Protein 6ZSO (pdb70)

Secondary structure (DSSP, 8-state):
--B----SS-SSHHHHHHHS-S-BPPSS--EEEEEEEEESS-S---EEEEEE-TTTTTT-EEEE-SSSSEEEEEEEE-STT----SS---------

Organism: Homo sapiens (NCBI:txid9606)

Foldseek 3Di:
DFFAQQFAFAFFLVRSDVPRDRDDADPQFFKKKWKKKFAPDDPTITTGIGTHHCVRCVVFAKDQDDVGRMIMGMDIHGDHHRPNHDPVDDDDDDDD

Solvent-accessible surface area: 7410 Å² total; per-residue (Å²): 190,57,72,2,10,46,0,101,106,6,56,79,24,177,81,0,66,211,156,4,126,106,102,133,7,59,150,116,20,112,50,2,9,22,23,64,42,114,16,62,156,46,224,74,40,63,10,34,1,70,10,0,10,153,85,94,8,149,192,62,37,83,122,118,34,211,140,35,103,54,40,43,51,89,64,35,38,111,43,129,49,42,4,71,92,22,92,119,132,142,119,134,100,122,204,128

Structure (mmCIF, N/CA/C/O backbone):
data_6ZSO
#
_entry.id   6ZSO
#
_cell.length_a   1.000
_cell.length_b   1.000
_cell.length_c   1.000
_cell.angle_alpha   90.00
_cell.angle_beta   90.00
_cell.angle_gamma   90.00
#
_symmetry.space_group_name_H-M   'P 1'
#
loop_
_atom_site.group_PDB
_atom_site.id
_atom_site.type_symbol
_atom_site.label_atom_id
_atom_site.label_alt_id
_atom_site.label_comp_id
_atom_site.label_asym_id
_atom_site.label_entity_id
_atom_site.label_seq_id
_atom_site.pdbx_PDB_ins_code
_atom_site.Cartn_x
_atom_site.Cartn_y
_atom_site.Cartn_z
_atom_site.occupancy
_atom_site.B_iso_or_equiv
_atom_site.auth_seq_id
_atom_site.auth_comp_id
_atom_site.auth_asym_id
_atom_site.auth_atom_id
_atom_site.pdbx_PDB_model_num
ATOM 1 N N . MET A 1 1 ? 1.329 0.000 0.000 1.00 0.00 100 MET A N 1
ATOM 2 C CA . MET A 1 1 ? 2.093 -0.001 -1.242 1.00 0.00 100 MET A CA 1
ATOM 3 C C . MET A 1 1 ? 3.300 -0.927 -1.138 1.00 0.00 100 MET A C 1
ATOM 4 O O . MET A 1 1 ? 3.679 -1.349 -0.045 1.00 0.00 100 MET A O 1
ATOM 18 N N . PHE A 1 2 ? 3.901 -1.241 -2.281 1.00 0.00 101 PHE A N 1
ATOM 19 C CA . PHE A 1 2 ? 5.065 -2.118 -2.318 1.00 0.00 101 PHE A CA 1
ATOM 20 C C . PHE A 1 2 ? 5.921 -1.835 -3.548 1.00 0.00 101 PHE A C 1
ATOM 21 O O . PHE A 1 2 ? 5.440 -1.289 -4.542 1.00 0.00 101 PHE A O 1
ATOM 38 N N . LYS A 1 3 ? 7.194 -2.208 -3.474 1.00 0.00 102 LYS A N 1
ATOM 39 C CA . LYS A 1 3 ? 8.120 -1.996 -4.580 1.00 0.00 102 LYS A CA 1
ATOM 40 C C . LYS A 1 3 ? 8.476 -3.318 -5.253 1.00 0.00 102 LYS A C 1
ATOM 41 O O . LYS A 1 3 ? 8.950 -4.250 -4.602 1.00 0.00 102 LYS A O 1
ATOM 60 N N . CYS A 1 4 ? 8.247 -3.392 -6.560 1.00 0.00 103 CYS A N 1
ATOM 61 C CA . CYS A 1 4 ? 8.544 -4.598 -7.322 1.00 0.00 103 CYS A CA 1
ATOM 62 C C . CYS A 1 4 ? 9.510 -4.296 -8.464 1.00 0.00 103 CYS A C 1
ATOM 63 O O . CYS A 1 4 ? 9.682 -3.142 -8.857 1.00 0.00 103 CYS A O 1
ATOM 70 N N . PHE A 1 5 ? 10.137 -5.342 -8.993 1.00 0.00 104 PHE A N 1
ATOM 71 C CA . PHE A 1 5 ? 11.086 -5.189 -10.090 1.00 0.00 104 PHE A CA 1
ATOM 72 C C . PHE A 1 5 ? 10.360 -5.100 -11.429 1.00 0.00 104 PHE A C 1
ATOM 73 O O . PHE A 1 5 ? 9.868 -6.101 -11.950 1.00 0.00 104 PHE A O 1
ATOM 90 N N . THR A 1 6 ? 10.296 -3.892 -11.981 1.00 0.00 105 THR A N 1
ATOM 91 C CA . THR A 1 6 ? 9.629 -3.670 -13.258 1.00 0.00 105 THR A CA 1
ATOM 92 C C . THR A 1 6 ? 10.641 -3.463 -14.379 1.00 0.00 105 THR A C 1
ATOM 93 O O . THR A 1 6 ? 10.528 -2.523 -15.166 1.00 0.00 105 THR A O 1
ATOM 104 N N . CYS A 1 7 ? 11.631 -4.347 -14.446 1.00 0.00 106 CYS A N 1
ATOM 105 C CA . CYS A 1 7 ? 12.665 -4.262 -15.471 1.00 0.00 106 CYS A CA 1
ATOM 106 C C . CYS A 1 7 ? 12.198 -4.914 -16.769 1.00 0.00 106 CYS A C 1
ATOM 107 O O . CYS A 1 7 ? 11.295 -5.749 -16.766 1.00 0.00 106 CYS A O 1
ATOM 114 N N . GLU A 1 8 ? 12.821 -4.525 -17.877 1.00 0.00 107 GLU A N 1
ATOM 115 C CA . GLU A 1 8 ? 12.469 -5.072 -19.183 1.00 0.00 107 GLU A CA 1
ATOM 116 C C . GLU A 1 8 ? 13.560 -6.009 -19.692 1.00 0.00 107 GLU A C 1
ATOM 117 O O . GLU A 1 8 ? 13.413 -7.230 -19.650 1.00 0.00 107 GLU A O 1
ATOM 129 N N . ASN A 1 9 ? 14.654 -5.429 -20.174 1.00 0.00 108 ASN A N 1
ATOM 130 C CA . ASN A 1 9 ? 15.769 -6.212 -20.693 1.00 0.00 108 ASN A CA 1
ATOM 131 C C . ASN A 1 9 ? 16.865 -6.361 -19.641 1.00 0.00 108 ASN A C 1
ATOM 132 O O . ASN A 1 9 ? 17.597 -5.415 -19.354 1.00 0.00 108 ASN A O 1
ATOM 143 N N . ALA A 1 10 ? 16.971 -7.557 -19.071 1.00 0.00 109 ALA A N 1
ATOM 144 C CA . ALA A 1 10 ? 17.978 -7.832 -18.054 1.00 0.00 109 ALA A CA 1
ATOM 145 C C . ALA A 1 10 ? 18.488 -9.265 -18.159 1.00 0.00 109 ALA A C 1
ATOM 146 O O . ALA A 1 10 ? 17.745 -10.217 -17.926 1.00 0.00 109 ALA A O 1
ATOM 153 N N . GLY A 1 11 ? 19.761 -9.410 -18.513 1.00 0.00 110 GLY A N 1
ATOM 154 C CA . GLY A 1 11 ? 20.349 -10.731 -18.644 1.00 0.00 110 GLY A CA 1
ATOM 155 C C . GLY A 1 11 ? 20.536 -11.417 -17.306 1.00 0.00 110 GLY A C 1
ATOM 156 O O . GLY A 1 11 ? 20.432 -12.640 -17.207 1.00 0.00 110 GLY A O 1
ATOM 160 N N . ASP A 1 12 ? 20.815 -10.630 -16.273 1.00 0.00 111 ASP A N 1
ATOM 161 C CA . ASP A 1 12 ? 21.019 -11.169 -14.933 1.00 0.00 111 ASP A CA 1
ATOM 162 C C . ASP A 1 12 ? 20.187 -10.405 -13.908 1.00 0.00 111 ASP A C 1
ATOM 163 O O . ASP A 1 12 ? 19.769 -9.274 -14.152 1.00 0.00 111 ASP A O 1
ATOM 172 N N . ASN A 1 13 ? 19.951 -11.032 -12.760 1.00 0.00 112 ASN A N 1
ATOM 173 C CA . ASN A 1 13 ? 19.168 -10.411 -11.697 1.00 0.00 112 ASN A CA 1
ATOM 174 C C . ASN A 1 13 ? 19.704 -9.022 -11.367 1.00 0.00 112 ASN A C 1
ATOM 175 O O . ASN A 1 13 ? 18.941 -8.062 -11.252 1.00 0.00 112 ASN A O 1
ATOM 186 N N . TYR A 1 14 ? 21.019 -8.922 -11.216 1.00 0.00 113 TYR A N 1
ATOM 187 C CA . TYR A 1 14 ? 21.658 -7.650 -10.897 1.00 0.00 113 TYR A CA 1
ATOM 188 C C . TYR A 1 14 ? 21.228 -6.564 -11.878 1.00 0.00 113 TYR A C 1
ATOM 189 O O . TYR A 1 14 ? 20.779 -5.492 -11.477 1.00 0.00 113 TYR A O 1
ATOM 207 N N . ASN A 1 15 ? 21.371 -6.851 -13.168 1.00 0.00 114 ASN A N 1
ATOM 208 C CA . ASN A 1 15 ? 20.998 -5.900 -14.209 1.00 0.00 114 ASN A CA 1
ATOM 209 C C . ASN A 1 15 ? 19.552 -5.445 -14.037 1.00 0.00 114 ASN A C 1
ATOM 210 O O . ASN A 1 15 ? 19.251 -4.253 -14.117 1.00 0.00 114 ASN A O 1
ATOM 221 N N . CYS A 1 16 ? 18.661 -6.401 -13.801 1.00 0.00 115 CYS A N 1
ATOM 222 C CA . CYS A 1 16 ? 17.246 -6.101 -13.617 1.00 0.00 115 CYS A CA 1
ATOM 223 C C . CYS A 1 16 ? 17.048 -5.069 -12.511 1.00 0.00 115 CYS A C 1
ATOM 224 O O . CYS A 1 16 ? 16.125 -4.257 -12.563 1.00 0.00 115 CYS A O 1
ATOM 231 N N . ASN A 1 17 ? 17.922 -5.108 -11.510 1.00 0.00 116 ASN A N 1
ATOM 232 C CA . ASN A 1 17 ? 17.843 -4.176 -10.391 1.00 0.00 116 ASN A CA 1
ATOM 233 C C . ASN A 1 17 ? 18.325 -2.789 -10.802 1.00 0.00 116 ASN A C 1
ATOM 234 O O . ASN A 1 17 ? 17.784 -1.775 -10.359 1.00 0.00 116 ASN A O 1
ATOM 245 N N . ARG A 1 18 ? 19.346 -2.751 -11.653 1.00 0.00 117 ARG A N 1
ATOM 246 C CA . ARG A 1 18 ? 19.901 -1.488 -12.124 1.00 0.00 117 ARG A CA 1
ATOM 247 C C . ARG A 1 18 ? 18.860 -0.696 -12.910 1.00 0.00 117 ARG A C 1
ATOM 248 O O . ARG A 1 18 ? 18.871 0.535 -12.907 1.00 0.00 117 ARG A O 1
ATOM 269 N N . TRP A 1 19 ? 17.964 -1.410 -13.581 1.00 0.00 118 TRP A N 1
ATOM 270 C CA . TRP A 1 19 ? 16.917 -0.773 -14.372 1.00 0.00 118 TRP A CA 1
ATOM 271 C C . TRP A 1 19 ? 15.677 -0.513 -13.524 1.00 0.00 118 TRP A C 1
ATOM 272 O O . TRP A 1 19 ? 15.221 0.624 -13.406 1.00 0.00 118 TRP A O 1
ATOM 293 N N . ALA A 1 20 ? 15.135 -1.574 -12.934 1.00 0.00 119 ALA A N 1
ATOM 294 C CA . ALA A 1 20 ? 13.948 -1.459 -12.095 1.00 0.00 119 ALA A CA 1
ATOM 295 C C . ALA A 1 20 ? 14.310 -0.967 -10.698 1.00 0.00 119 ALA A C 1
ATOM 296 O O . ALA A 1 20 ? 14.842 -1.720 -9.884 1.00 0.00 119 ALA A O 1
ATOM 303 N N . GLU A 1 21 ? 14.018 0.302 -10.429 1.00 0.00 120 GLU A N 1
ATOM 304 C CA . GLU A 1 21 ? 14.314 0.894 -9.130 1.00 0.00 120 GLU A CA 1
ATOM 305 C C . GLU A 1 21 ? 13.219 0.567 -8.120 1.00 0.00 120 GLU A C 1
ATOM 306 O O . GLU A 1 21 ? 12.330 -0.240 -8.392 1.00 0.00 120 GLU A O 1
ATOM 318 N N . ASP A 1 22 ? 13.290 1.199 -6.953 1.00 0.00 121 ASP A N 1
ATOM 319 C CA . ASP A 1 22 ? 12.304 0.976 -5.902 1.00 0.00 121 ASP A CA 1
ATOM 320 C C . ASP A 1 22 ? 11.128 1.936 -6.048 1.00 0.00 121 ASP A C 1
ATOM 321 O O . ASP A 1 22 ? 10.980 2.877 -5.268 1.00 0.00 121 ASP A O 1
ATOM 330 N N . LYS A 1 23 ? 10.292 1.691 -7.052 1.00 0.00 122 LYS A N 1
ATOM 331 C CA . LYS A 1 23 ? 9.128 2.533 -7.301 1.00 0.00 122 LYS A CA 1
ATOM 332 C C . LYS A 1 23 ? 7.841 1.807 -6.923 1.00 0.00 122 LYS A C 1
ATOM 333 O O . LYS A 1 23 ? 7.745 0.586 -7.053 1.00 0.00 122 LYS A O 1
ATOM 352 N N . TRP A 1 24 ? 6.855 2.564 -6.456 1.00 0.00 123 TRP A N 1
ATOM 353 C CA . TRP A 1 24 ? 5.573 1.992 -6.061 1.00 0.00 123 TRP A CA 1
ATOM 354 C C . TRP A 1 24 ? 4.850 1.393 -7.262 1.00 0.00 123 TRP A C 1
ATOM 355 O O . TRP A 1 24 ? 4.973 1.889 -8.383 1.00 0.00 123 TRP A O 1
ATOM 376 N N . CYS A 1 25 ? 4.097 0.326 -7.023 1.00 0.00 124 CYS A N 1
ATOM 377 C CA . CYS A 1 25 ? 3.354 -0.341 -8.085 1.00 0.00 124 CYS A CA 1
ATOM 378 C C . CYS A 1 25 ? 2.050 0.394 -8.381 1.00 0.00 124 CYS A C 1
ATOM 379 O O . CYS A 1 25 ? 1.543 1.163 -7.564 1.00 0.00 124 CYS A O 1
ATOM 386 N N . PRO A 1 26 ? 1.492 0.153 -9.577 1.00 0.00 125 PRO A N 1
ATOM 387 C CA . PRO A 1 26 ? 0.240 0.781 -10.008 1.00 0.00 125 PRO A CA 1
ATOM 388 C C . PRO A 1 26 ? -0.912 0.493 -9.052 1.00 0.00 125 PRO A C 1
ATOM 389 O O . PRO A 1 26 ? -0.795 -0.349 -8.161 1.00 0.00 125 PRO A O 1
ATOM 400 N N . GLN A 1 27 ? -2.024 1.195 -9.243 1.00 0.00 126 GLN A N 1
ATOM 401 C CA . GLN A 1 27 ? -3.198 1.013 -8.396 1.00 0.00 126 GLN A CA 1
ATOM 402 C C . GLN A 1 27 ? -3.981 -0.228 -8.811 1.00 0.00 126 GLN A C 1
ATOM 403 O O . GLN A 1 27 ? -4.541 -0.930 -7.971 1.00 0.00 126 GLN A O 1
ATOM 417 N N . ASN A 1 28 ? -4.016 -0.491 -10.114 1.00 0.00 127 ASN A N 1
ATOM 418 C CA . ASN A 1 28 ? -4.732 -1.648 -10.640 1.00 0.00 127 ASN A CA 1
ATOM 419 C C . ASN A 1 28 ? -3.825 -2.873 -10.689 1.00 0.00 127 ASN A C 1
ATOM 420 O O . ASN A 1 28 ? -3.750 -3.564 -11.706 1.00 0.00 127 ASN A O 1
ATOM 431 N N . THR A 1 29 ? -3.138 -3.139 -9.583 1.00 0.00 128 THR A N 1
ATOM 432 C CA . THR A 1 29 ? -2.235 -4.280 -9.499 1.00 0.00 128 THR A CA 1
ATOM 433 C C . THR A 1 29 ? -2.154 -4.813 -8.073 1.00 0.00 128 THR A C 1
ATOM 434 O O . THR A 1 29 ? -2.239 -4.051 -7.111 1.00 0.00 128 THR A O 1
ATOM 445 N N . GLN A 1 30 ? -1.990 -6.126 -7.946 1.00 0.00 129 GLN A N 1
ATOM 446 C CA . GLN A 1 30 ? -1.897 -6.760 -6.636 1.00 0.00 129 GLN A CA 1
ATOM 447 C C . GLN A 1 30 ? -0.983 -7.980 -6.685 1.00 0.00 129 GLN A C 1
ATOM 448 O O . GLN A 1 30 ? -0.989 -8.809 -5.775 1.00 0.00 129 GLN A O 1
ATOM 462 N N . TYR A 1 31 ? -0.199 -8.083 -7.752 1.00 0.00 130 TYR A N 1
ATOM 463 C CA . TYR A 1 31 ? 0.719 -9.203 -7.922 1.00 0.00 130 TYR A CA 1
ATOM 464 C C . TYR A 1 31 ? 2.011 -8.751 -8.594 1.00 0.00 130 TYR A C 1
ATOM 465 O O . TYR A 1 31 ? 2.089 -7.651 -9.141 1.00 0.00 130 TYR A O 1
ATOM 483 N N . CYS A 1 32 ? 3.025 -9.610 -8.550 1.00 0.00 131 CYS A N 1
ATOM 484 C CA . CYS A 1 32 ? 4.315 -9.302 -9.154 1.00 0.00 131 CYS A CA 1
ATOM 485 C C . CYS A 1 32 ? 4.649 -10.298 -10.261 1.00 0.00 131 CYS A C 1
ATOM 486 O O . CYS A 1 32 ? 5.191 -11.373 -10.001 1.00 0.00 131 CYS A O 1
ATOM 493 N N . LEU A 1 33 ? 4.323 -9.932 -11.495 1.00 0.00 132 LEU A N 1
ATOM 494 C CA . LEU A 1 33 ? 4.588 -10.793 -12.643 1.00 0.00 132 LEU A CA 1
ATOM 495 C C . LEU A 1 33 ? 6.078 -11.092 -12.767 1.00 0.00 132 LEU A C 1
ATOM 496 O O . LEU A 1 33 ? 6.920 -10.240 -12.481 1.00 0.00 132 LEU A O 1
ATOM 512 N N . THR A 1 34 ? 6.398 -12.309 -13.196 1.00 0.00 133 THR A N 1
ATOM 513 C CA . THR A 1 34 ? 7.787 -12.721 -13.359 1.00 0.00 133 THR A CA 1
ATOM 514 C C . THR A 1 34 ? 7.959 -13.600 -14.592 1.00 0.00 133 THR A C 1
ATOM 515 O O . THR A 1 34 ? 7.706 -14.804 -14.549 1.00 0.00 133 THR A O 1
ATOM 526 N N . VAL A 1 35 ? 8.391 -12.991 -15.692 1.00 0.00 134 VAL A N 1
ATOM 527 C CA . VAL A 1 35 ? 8.598 -13.719 -16.938 1.00 0.00 134 VAL A CA 1
ATOM 528 C C . VAL A 1 35 ? 10.018 -14.269 -17.023 1.00 0.00 134 VAL A C 1
ATOM 529 O O . VAL A 1 35 ? 10.989 -13.549 -16.793 1.00 0.00 134 VAL A O 1
ATOM 542 N N . HIS A 1 36 ? 10.130 -15.551 -17.356 1.00 0.00 135 HIS A N 1
ATOM 543 C CA . HIS A 1 36 ? 11.432 -16.199 -17.473 1.00 0.00 135 HIS A CA 1
ATOM 544 C C . HIS A 1 36 ? 11.647 -16.735 -18.885 1.00 0.00 135 HIS A C 1
ATOM 545 O O . HIS A 1 36 ? 10.971 -17.671 -19.315 1.00 0.00 135 HIS A O 1
ATOM 559 N N . HIS A 1 37 ? 12.591 -16.136 -19.603 1.00 0.00 136 HIS A N 1
ATOM 560 C CA . HIS A 1 37 ? 12.895 -16.553 -20.967 1.00 0.00 136 HIS A CA 1
ATOM 561 C C . HIS A 1 37 ? 14.023 -17.580 -20.983 1.00 0.00 136 HIS A C 1
ATOM 562 O O . HIS A 1 37 ? 15.191 -17.238 -20.800 1.00 0.00 136 HIS A O 1
ATOM 576 N N . PHE A 1 38 ? 13.665 -18.841 -21.201 1.00 0.00 137 PHE A N 1
ATOM 577 C CA . PHE A 1 38 ? 14.646 -19.919 -21.239 1.00 0.00 137 PHE A CA 1
ATOM 578 C C . PHE A 1 38 ? 14.823 -20.445 -22.660 1.00 0.00 137 PHE A C 1
ATOM 579 O O . PHE A 1 38 ? 13.867 -20.899 -23.290 1.00 0.00 137 PHE A O 1
ATOM 596 N N . THR A 1 39 ? 16.053 -20.380 -23.160 1.00 0.00 138 THR A N 1
ATOM 597 C CA . THR A 1 39 ? 16.356 -20.847 -24.507 1.00 0.00 138 THR A CA 1
ATOM 598 C C . THR A 1 39 ? 16.654 -22.342 -24.517 1.00 0.00 138 THR A C 1
ATOM 599 O O . THR A 1 39 ? 17.472 -22.826 -23.735 1.00 0.00 138 THR A O 1
ATOM 610 N N . SER A 1 40 ? 15.985 -23.068 -25.407 1.00 0.00 139 SER A N 1
ATOM 611 C CA . SER A 1 40 ? 16.177 -24.510 -25.516 1.00 0.00 139 SER A CA 1
ATOM 612 C C . SER A 1 40 ? 17.657 -24.853 -25.647 1.00 0.00 139 SER A C 1
ATOM 613 O O . SER A 1 40 ? 18.135 -25.825 -25.062 1.00 0.00 139 SER A O 1
ATOM 621 N N . HIS A 1 41 ? 18.379 -24.047 -26.419 1.00 0.00 140 HIS A N 1
ATOM 622 C CA . HIS A 1 41 ? 19.807 -24.264 -26.627 1.00 0.00 140 HIS A CA 1
ATOM 623 C C . HIS A 1 41 ? 20.570 -22.943 -26.578 1.00 0.00 140 HIS A C 1
ATOM 624 O O . HIS A 1 41 ? 20.582 -22.186 -27.547 1.00 0.00 140 HIS A O 1
ATOM 638 N N . GLY A 1 42 ? 21.205 -22.674 -25.441 1.00 0.00 141 GLY A N 1
ATOM 639 C CA . GLY A 1 42 ? 21.960 -21.444 -25.287 1.00 0.00 141 GLY A CA 1
ATOM 640 C C . GLY A 1 42 ? 22.037 -20.988 -23.844 1.00 0.00 141 GLY A C 1
ATOM 641 O O . GLY A 1 42 ? 21.054 -21.066 -23.108 1.00 0.00 141 GLY A O 1
ATOM 645 N N . ARG A 1 43 ? 23.210 -20.512 -23.437 1.00 0.00 142 ARG A N 1
ATOM 646 C CA . ARG A 1 43 ? 23.412 -20.045 -22.071 1.00 0.00 142 ARG A CA 1
ATOM 647 C C . ARG A 1 43 ? 22.641 -18.753 -21.818 1.00 0.00 142 ARG A C 1
ATOM 648 O O . ARG A 1 43 ? 22.127 -18.529 -20.722 1.00 0.00 142 ARG A O 1
ATOM 669 N N . SER A 1 44 ? 22.564 -17.906 -22.840 1.00 0.00 143 SER A N 1
ATOM 670 C CA . SER A 1 44 ? 21.859 -16.635 -22.728 1.00 0.00 143 SER A CA 1
ATOM 671 C C . SER A 1 44 ? 20.383 -16.857 -22.412 1.00 0.00 143 SER A C 1
ATOM 672 O O . SER A 1 44 ? 19.749 -17.761 -22.957 1.00 0.00 143 SER A O 1
ATOM 680 N N . THR A 1 45 ? 19.842 -16.026 -21.527 1.00 0.00 144 THR A N 1
ATOM 681 C CA . THR A 1 45 ? 18.442 -16.132 -21.137 1.00 0.00 144 THR A CA 1
ATOM 682 C C . THR A 1 45 ? 17.866 -14.766 -20.781 1.00 0.00 144 THR A C 1
ATOM 683 O O . THR A 1 45 ? 18.372 -14.081 -19.893 1.00 0.00 144 THR A O 1
ATOM 694 N N . SER A 1 46 ? 16.804 -14.376 -21.479 1.00 0.00 145 SER A N 1
ATOM 695 C CA . SER A 1 46 ? 16.161 -13.090 -21.238 1.00 0.00 145 SER A CA 1
ATOM 696 C C . SER A 1 46 ? 15.318 -13.134 -19.967 1.00 0.00 145 SER A C 1
ATOM 697 O O . SER A 1 46 ? 14.821 -14.190 -19.575 1.00 0.00 145 SER A O 1
ATOM 705 N N . ILE A 1 47 ? 15.163 -11.979 -19.328 1.00 0.00 146 ILE A N 1
ATOM 706 C CA . ILE A 1 47 ? 14.380 -11.884 -18.102 1.00 0.00 146 ILE A CA 1
ATOM 707 C C . ILE A 1 47 ? 13.600 -10.575 -18.047 1.00 0.00 146 ILE A C 1
ATOM 708 O O . ILE A 1 47 ? 14.139 -9.505 -18.331 1.00 0.00 146 ILE A O 1
ATOM 724 N N . THR A 1 48 ? 12.326 -10.667 -17.679 1.00 0.00 147 THR A N 1
ATOM 725 C CA . THR A 1 48 ? 11.471 -9.491 -17.586 1.00 0.00 147 THR A CA 1
ATOM 726 C C . THR A 1 48 ? 10.408 -9.667 -16.507 1.00 0.00 147 THR A C 1
ATOM 727 O O . THR A 1 48 ? 9.761 -10.712 -16.423 1.00 0.00 147 THR A O 1
ATOM 738 N N . LYS A 1 49 ? 10.231 -8.639 -15.684 1.00 0.00 148 LYS A N 1
ATOM 739 C CA . LYS A 1 49 ? 9.244 -8.679 -14.611 1.00 0.00 148 LYS A CA 1
ATOM 740 C C . LYS A 1 49 ? 8.561 -7.325 -14.450 1.00 0.00 148 LYS A C 1
ATOM 741 O O . LYS A 1 49 ? 9.058 -6.306 -14.929 1.00 0.00 148 LYS A O 1
ATOM 760 N N . LYS A 1 50 ? 7.418 -7.322 -13.771 1.00 0.00 149 LYS A N 1
ATOM 761 C CA . LYS A 1 50 ? 6.667 -6.093 -13.543 1.00 0.00 149 LYS A CA 1
ATOM 762 C C . LYS A 1 50 ? 5.397 -6.372 -12.746 1.00 0.00 149 LYS A C 1
ATOM 763 O O . LYS A 1 50 ? 4.968 -7.519 -12.623 1.00 0.00 149 LYS A O 1
ATOM 782 N N . CYS A 1 51 ? 4.798 -5.315 -12.208 1.00 0.00 150 CYS A N 1
ATOM 783 C CA . CYS A 1 51 ? 3.576 -5.445 -11.423 1.00 0.00 150 CYS A CA 1
ATOM 784 C C . CYS A 1 51 ? 2.425 -5.950 -12.289 1.00 0.00 150 CYS A C 1
ATOM 785 O O . CYS A 1 51 ? 2.321 -5.603 -13.465 1.00 0.00 150 CYS A O 1
ATOM 792 N N . ALA A 1 52 ? 1.563 -6.770 -11.697 1.00 0.00 151 ALA A N 1
ATOM 793 C CA . ALA A 1 52 ? 0.419 -7.321 -12.413 1.00 0.00 151 ALA A CA 1
ATOM 794 C C . ALA A 1 52 ? -0.741 -7.598 -11.463 1.00 0.00 151 ALA A C 1
ATOM 795 O O . ALA A 1 52 ? -0.689 -7.245 -10.285 1.00 0.00 151 ALA A O 1
ATOM 802 N N . SER A 1 53 ? -1.789 -8.230 -11.983 1.00 0.00 152 SER A N 1
ATOM 803 C CA . SER A 1 53 ? -2.964 -8.549 -11.182 1.00 0.00 152 SER A CA 1
ATOM 804 C C . SER A 1 53 ? -3.487 -9.943 -11.516 1.00 0.00 152 SER A C 1
ATOM 805 O O . SER A 1 53 ? -2.876 -10.677 -12.293 1.00 0.00 152 SER A O 1
ATOM 813 N N . ARG A 1 54 ? -4.622 -10.300 -10.923 1.00 0.00 153 ARG A N 1
ATOM 814 C CA . ARG A 1 54 ? -5.227 -11.606 -11.156 1.00 0.00 153 ARG A CA 1
ATOM 815 C C . ARG A 1 54 ? -5.697 -11.737 -12.602 1.00 0.00 153 ARG A C 1
ATOM 816 O O . ARG A 1 54 ? -5.677 -12.826 -13.175 1.00 0.00 153 ARG A O 1
ATOM 837 N N . SER A 1 55 ? -6.120 -10.620 -13.185 1.00 0.00 154 SER A N 1
ATOM 838 C CA . SER A 1 55 ? -6.599 -10.611 -14.562 1.00 0.00 154 SER A CA 1
ATOM 839 C C . SER A 1 55 ? -5.431 -10.578 -15.544 1.00 0.00 154 SER A C 1
ATOM 840 O O . SER A 1 55 ? -5.409 -11.322 -16.523 1.00 0.00 154 SER A O 1
ATOM 848 N N . GLU A 1 56 ? -4.463 -9.708 -15.272 1.00 0.00 155 GLU A N 1
ATOM 849 C CA . GLU A 1 56 ? -3.292 -9.577 -16.131 1.00 0.00 155 GLU A CA 1
ATOM 850 C C . GLU A 1 56 ? -2.663 -10.940 -16.406 1.00 0.00 155 GLU A C 1
ATOM 851 O O . GLU A 1 56 ? -2.309 -11.255 -17.542 1.00 0.00 155 GLU A O 1
ATOM 863 N N . CYS A 1 57 ? -2.526 -11.744 -15.357 1.00 0.00 156 CYS A N 1
ATOM 864 C CA . CYS A 1 57 ? -1.940 -13.072 -15.482 1.00 0.00 156 CYS A CA 1
ATOM 865 C C . CYS A 1 57 ? -2.898 -14.141 -14.965 1.00 0.00 156 CYS A C 1
ATOM 866 O O . CYS A 1 57 ? -2.504 -15.029 -14.207 1.00 0.00 156 CYS A O 1
ATOM 873 N N . HIS A 1 58 ? -4.157 -14.050 -15.379 1.00 0.00 157 HIS A N 1
ATOM 874 C CA . HIS A 1 58 ? -5.172 -15.010 -14.958 1.00 0.00 157 HIS A CA 1
ATOM 875 C C . HIS A 1 58 ? -4.845 -16.408 -15.474 1.00 0.00 157 HIS A C 1
ATOM 876 O O . HIS A 1 58 ? -5.175 -17.408 -14.838 1.00 0.00 157 HIS A O 1
ATOM 890 N N . PHE A 1 59 ? -4.194 -16.469 -16.631 1.00 0.00 158 PHE A N 1
ATOM 891 C CA . PHE A 1 59 ? -3.824 -17.744 -17.234 1.00 0.00 158 PHE A CA 1
ATOM 892 C C . PHE A 1 59 ? -2.319 -17.817 -17.471 1.00 0.00 158 PHE A C 1
ATOM 893 O O . PHE A 1 59 ? -1.855 -17.762 -18.610 1.00 0.00 158 PHE A O 1
ATOM 910 N N . VAL A 1 60 ? -1.560 -17.941 -16.387 1.00 0.00 159 VAL A N 1
ATOM 911 C CA . VAL A 1 60 ? -0.107 -18.022 -16.475 1.00 0.00 159 VAL A CA 1
ATOM 912 C C . VAL A 1 60 ? 0.330 -19.293 -17.194 1.00 0.00 159 VAL A C 1
ATOM 913 O O . VAL A 1 60 ? -0.501 -20.086 -17.635 1.00 0.00 159 VAL A O 1
ATOM 926 N N . GLY A 1 61 ? 1.641 -19.481 -17.309 1.00 0.00 160 GLY A N 1
ATOM 927 C CA . GLY A 1 61 ? 2.166 -20.658 -17.975 1.00 0.00 160 GLY A CA 1
ATOM 928 C C . GLY A 1 61 ? 3.360 -20.343 -18.855 1.00 0.00 160 GLY A C 1
ATOM 929 O O . GLY A 1 61 ? 3.934 -19.257 -18.769 1.00 0.00 160 GLY A O 1
ATOM 933 N N . CYS A 1 62 ? 3.736 -21.295 -19.702 1.00 0.00 161 CYS A N 1
ATOM 934 C CA . CYS A 1 62 ? 4.870 -21.115 -20.601 1.00 0.00 161 CYS A CA 1
ATOM 935 C C . CYS A 1 62 ? 4.402 -20.969 -22.046 1.00 0.00 161 CYS A C 1
ATOM 936 O O . CYS A 1 62 ? 3.344 -21.476 -22.421 1.00 0.00 161 CYS A O 1
ATOM 943 N N . HIS A 1 63 ? 5.197 -20.274 -22.852 1.00 0.00 162 HIS A N 1
ATOM 944 C CA . HIS A 1 63 ? 4.865 -20.061 -24.257 1.00 0.00 162 HIS A CA 1
ATOM 945 C C . HIS A 1 63 ? 6.099 -20.231 -25.138 1.00 0.00 162 HIS A C 1
ATOM 946 O O . HIS A 1 63 ? 6.961 -19.354 -25.192 1.00 0.00 162 HIS A O 1
ATOM 960 N N . HIS A 1 64 ? 6.176 -21.366 -25.827 1.00 0.00 163 HIS A N 1
ATOM 961 C CA . HIS A 1 64 ? 7.305 -21.651 -26.706 1.00 0.00 163 HIS A CA 1
ATOM 962 C C . HIS A 1 64 ? 7.255 -20.776 -27.955 1.00 0.00 163 HIS A C 1
ATOM 963 O O . HIS A 1 64 ? 6.230 -20.704 -28.633 1.00 0.00 163 HIS A O 1
ATOM 977 N N . SER A 1 65 ? 8.368 -20.113 -28.252 1.00 0.00 164 SER A N 1
ATOM 978 C CA . SER A 1 65 ? 8.449 -19.239 -29.417 1.00 0.00 164 SER A CA 1
ATOM 979 C C . SER A 1 65 ? 8.114 -20.004 -30.694 1.00 0.00 164 SER A C 1
ATOM 980 O O . SER A 1 65 ? 8.451 -21.180 -30.833 1.00 0.00 164 SER A O 1
ATOM 988 N N . ARG A 1 66 ? 7.447 -19.327 -31.624 1.00 0.00 165 ARG A N 1
ATOM 989 C CA . ARG A 1 66 ? 7.065 -19.942 -32.889 1.00 0.00 165 ARG A CA 1
ATOM 990 C C . ARG A 1 66 ? 8.268 -20.068 -33.818 1.00 0.00 165 ARG A C 1
ATOM 991 O O . ARG A 1 66 ? 8.467 -21.102 -34.457 1.00 0.00 165 ARG A O 1
ATOM 1012 N N . ASP A 1 67 ? 9.068 -19.010 -33.889 1.00 0.00 166 ASP A N 1
ATOM 1013 C CA . ASP A 1 67 ? 10.252 -19.002 -34.739 1.00 0.00 166 ASP A CA 1
ATOM 1014 C C . ASP A 1 67 ? 11.436 -19.652 -34.029 1.00 0.00 166 ASP A C 1
ATOM 1015 O O . ASP A 1 67 ? 12.068 -20.563 -34.563 1.00 0.00 166 ASP A O 1
ATOM 1024 N N . SER A 1 68 ? 11.730 -19.176 -32.824 1.00 0.00 167 SER A N 1
ATOM 1025 C CA . SER A 1 68 ? 12.841 -19.707 -32.042 1.00 0.00 167 SER A CA 1
ATOM 1026 C C . SER A 1 68 ? 12.368 -20.821 -31.113 1.00 0.00 167 SER A C 1
ATOM 1027 O O . SER A 1 68 ? 11.168 -21.007 -30.911 1.00 0.00 167 SER A O 1
ATOM 1035 N N . GLU A 1 69 ? 13.320 -21.558 -30.551 1.00 0.00 168 GLU A N 1
ATOM 1036 C CA . GLU A 1 69 ? 13.001 -22.655 -29.644 1.00 0.00 168 GLU A CA 1
ATOM 1037 C C . GLU A 1 69 ? 13.131 -22.213 -28.189 1.00 0.00 168 GLU A C 1
ATOM 1038 O O . GLU A 1 69 ? 13.461 -23.013 -27.313 1.00 0.00 168 GLU A O 1
ATOM 1050 N N . HIS A 1 70 ? 12.870 -20.934 -27.940 1.00 0.00 169 HIS A N 1
ATOM 1051 C CA . HIS A 1 70 ? 12.958 -20.384 -26.591 1.00 0.00 169 HIS A CA 1
ATOM 1052 C C . HIS A 1 70 ? 11.574 -20.271 -25.960 1.00 0.00 169 HIS A C 1
ATOM 1053 O O . HIS A 1 70 ? 10.650 -19.719 -26.558 1.00 0.00 169 HIS A O 1
ATOM 1067 N N . THR A 1 71 ? 11.438 -20.798 -24.747 1.00 0.00 170 THR A N 1
ATOM 1068 C CA . THR A 1 71 ? 10.167 -20.758 -24.035 1.00 0.00 170 THR A CA 1
ATOM 1069 C C . THR A 1 71 ? 10.132 -19.607 -23.035 1.00 0.00 170 THR A C 1
ATOM 1070 O O . THR A 1 71 ? 11.170 -19.188 -22.523 1.00 0.00 170 THR A O 1
ATOM 1081 N N . GLU A 1 72 ? 8.933 -19.102 -22.762 1.00 0.00 171 GLU A N 1
ATOM 1082 C CA . GLU A 1 72 ? 8.766 -18.000 -21.823 1.00 0.00 171 GLU A CA 1
ATOM 1083 C C . GLU A 1 72 ? 7.738 -18.350 -20.750 1.00 0.00 171 GLU A C 1
ATOM 1084 O O . GLU A 1 72 ? 6.533 -18.341 -21.003 1.00 0.00 171 GLU A O 1
ATOM 1096 N N . CYS A 1 73 ? 8.223 -18.658 -19.552 1.00 0.00 172 CYS A N 1
ATOM 1097 C CA . CYS A 1 73 ? 7.348 -19.012 -18.441 1.00 0.00 172 CYS A CA 1
ATOM 1098 C C . CYS A 1 73 ? 7.117 -17.812 -17.527 1.00 0.00 172 CYS A C 1
ATOM 1099 O O . CYS A 1 73 ? 8.049 -17.305 -16.903 1.00 0.00 172 CYS A O 1
ATOM 1106 N N . ARG A 1 74 ? 5.868 -17.364 -17.453 1.00 0.00 173 ARG A N 1
ATOM 1107 C CA . ARG A 1 74 ? 5.514 -16.224 -16.617 1.00 0.00 173 ARG A CA 1
ATOM 1108 C C . ARG A 1 74 ? 4.598 -16.651 -15.473 1.00 0.00 173 ARG A C 1
ATOM 1109 O O . ARG A 1 74 ? 3.652 -17.413 -15.674 1.00 0.00 173 ARG A O 1
ATOM 1130 N N . SER A 1 75 ? 4.887 -16.156 -14.274 1.00 0.00 174 SER A N 1
ATOM 1131 C CA . SER A 1 75 ? 4.092 -16.491 -13.098 1.00 0.00 174 SER A CA 1
ATOM 1132 C C . SER A 1 75 ? 3.736 -15.235 -12.308 1.00 0.00 174 SER A C 1
ATOM 1133 O O . SER A 1 75 ? 4.073 -14.120 -12.707 1.00 0.00 174 SER A O 1
ATOM 1141 N N . CYS A 1 76 ? 3.051 -15.424 -11.185 1.00 0.00 175 CYS A N 1
ATOM 1142 C CA . CYS A 1 76 ? 2.647 -14.309 -10.338 1.00 0.00 175 CYS A CA 1
ATOM 1143 C C . CYS A 1 76 ? 2.967 -14.594 -8.874 1.00 0.00 175 CYS A C 1
ATOM 1144 O O . CYS A 1 76 ? 2.327 -15.434 -8.239 1.00 0.00 175 CYS A O 1
ATOM 1151 N N . CYS A 1 77 ? 3.960 -13.890 -8.343 1.00 0.00 176 CYS A N 1
ATOM 1152 C CA . CYS A 1 77 ? 4.367 -14.066 -6.954 1.00 0.00 176 CYS A CA 1
ATOM 1153 C C . CYS A 1 77 ? 3.911 -12.886 -6.100 1.00 0.00 176 CYS A C 1
ATOM 1154 O O . CYS A 1 77 ? 3.901 -11.744 -6.557 1.00 0.00 176 CYS A O 1
ATOM 1161 N N . GLU A 1 78 ? 3.534 -13.173 -4.858 1.00 0.00 177 GLU A N 1
ATOM 1162 C CA . GLU A 1 78 ? 3.076 -12.136 -3.941 1.00 0.00 177 GLU A CA 1
ATOM 1163 C C . GLU A 1 78 ? 4.193 -11.722 -2.987 1.00 0.00 177 GLU A C 1
ATOM 1164 O O . GLU A 1 78 ? 5.137 -12.476 -2.753 1.00 0.00 177 GLU A O 1
ATOM 1176 N N . GLY A 1 79 ? 4.078 -10.516 -2.438 1.00 0.00 178 GLY A N 1
ATOM 1177 C CA . GLY A 1 79 ? 5.085 -10.021 -1.517 1.00 0.00 178 GLY A CA 1
ATOM 1178 C C . GLY A 1 79 ? 5.936 -8.924 -2.124 1.00 0.00 178 GLY A C 1
ATOM 1179 O O . GLY A 1 79 ? 6.288 -8.981 -3.301 1.00 0.00 178 GLY A O 1
ATOM 1183 N N . MET A 1 80 ? 6.267 -7.920 -1.318 1.00 0.00 179 MET A N 1
ATOM 1184 C CA . MET A 1 80 ? 7.083 -6.804 -1.783 1.00 0.00 179 MET A CA 1
ATOM 1185 C C . MET A 1 80 ? 8.368 -7.305 -2.435 1.00 0.00 179 MET A C 1
ATOM 1186 O O . MET A 1 80 ? 9.066 -8.154 -1.880 1.00 0.00 179 MET A O 1
ATOM 1200 N N . ILE A 1 81 ? 8.673 -6.774 -3.614 1.00 0.00 180 ILE A N 1
ATOM 1201 C CA . ILE A 1 81 ? 9.875 -7.167 -4.340 1.00 0.00 180 ILE A CA 1
ATOM 1202 C C . ILE A 1 81 ? 10.135 -8.663 -4.203 1.00 0.00 180 ILE A C 1
ATOM 1203 O O . ILE A 1 81 ? 11.276 -9.093 -4.031 1.00 0.00 180 ILE A O 1
ATOM 1219 N N . CYS A 1 82 ? 9.069 -9.453 -4.282 1.00 0.00 181 CYS A N 1
ATOM 1220 C CA . CYS A 1 82 ? 9.181 -10.902 -4.169 1.00 0.00 181 CYS A CA 1
ATOM 1221 C C . CYS A 1 82 ? 9.936 -11.484 -5.361 1.00 0.00 181 CYS A C 1
ATOM 1222 O O . CYS A 1 82 ? 10.564 -12.537 -5.256 1.00 0.00 181 CYS A O 1
ATOM 1229 N N . ASN A 1 83 ? 9.869 -10.791 -6.492 1.00 0.00 182 ASN A N 1
ATOM 1230 C CA . ASN A 1 83 ? 10.545 -11.239 -7.704 1.00 0.00 182 ASN A CA 1
ATOM 1231 C C . ASN A 1 83 ? 12.023 -10.863 -7.673 1.00 0.00 182 ASN A C 1
ATOM 1232 O O . ASN A 1 83 ? 12.530 -10.216 -8.590 1.00 0.00 182 ASN A O 1
ATOM 1243 N N . VAL A 1 84 ? 12.711 -11.273 -6.612 1.00 0.00 183 VAL A N 1
ATOM 1244 C CA . VAL A 1 84 ? 14.131 -10.981 -6.461 1.00 0.00 183 VAL A CA 1
ATOM 1245 C C . VAL A 1 84 ? 14.969 -11.814 -7.425 1.00 0.00 183 VAL A C 1
ATOM 1246 O O . VAL A 1 84 ? 15.469 -11.304 -8.427 1.00 0.00 183 VAL A O 1
ATOM 1259 N N . GLU A 1 85 ? 15.116 -13.098 -7.115 1.00 0.00 184 GLU A N 1
ATOM 1260 C CA . GLU A 1 85 ? 15.894 -14.002 -7.954 1.00 0.00 184 GLU A CA 1
ATOM 1261 C C . GLU A 1 85 ? 14.978 -14.922 -8.758 1.00 0.00 184 GLU A C 1
ATOM 1262 O O . GLU A 1 85 ? 13.943 -15.371 -8.264 1.00 0.00 184 GLU A O 1
ATOM 1274 N N . LEU A 1 86 ? 15.367 -15.197 -9.998 1.00 0.00 185 LEU A N 1
ATOM 1275 C CA . LEU A 1 86 ? 14.582 -16.063 -10.871 1.00 0.00 185 LEU A CA 1
ATOM 1276 C C . LEU A 1 86 ? 14.296 -17.401 -10.197 1.00 0.00 185 LEU A C 1
ATOM 1277 O O . LEU A 1 86 ? 13.145 -17.795 -10.006 1.00 0.00 185 LEU A O 1
ATOM 1293 N N . PRO A 1 87 ? 15.367 -18.118 -9.826 1.00 0.00 186 PRO A N 1
ATOM 1294 C CA . PRO A 1 87 ? 15.257 -19.422 -9.165 1.00 0.00 186 PRO A CA 1
ATOM 1295 C C . PRO A 1 87 ? 14.719 -19.307 -7.743 1.00 0.00 186 PRO A C 1
ATOM 1296 O O . PRO A 1 87 ? 15.484 -19.266 -6.779 1.00 0.00 186 PRO A O 1
ATOM 1307 N N . THR A 1 88 ? 13.396 -19.256 -7.618 1.00 0.00 187 THR A N 1
ATOM 1308 C CA . THR A 1 88 ? 12.755 -19.146 -6.313 1.00 0.00 187 THR A CA 1
ATOM 1309 C C . THR A 1 88 ? 12.773 -20.480 -5.577 1.00 0.00 187 THR A C 1
ATOM 1310 O O . THR A 1 88 ? 12.312 -21.494 -6.100 1.00 0.00 187 THR A O 1
ATOM 1321 N N . ASN A 1 89 ? 13.308 -20.473 -4.360 1.00 0.00 188 ASN A N 1
ATOM 1322 C CA . ASN A 1 89 ? 13.385 -21.684 -3.552 1.00 0.00 188 ASN A CA 1
ATOM 1323 C C . ASN A 1 89 ? 12.268 -21.718 -2.514 1.00 0.00 188 ASN A C 1
ATOM 1324 O O . ASN A 1 89 ? 11.508 -22.684 -2.434 1.00 0.00 188 ASN A O 1
ATOM 1335 N N . HIS A 1 90 ? 12.172 -20.656 -1.720 1.00 0.00 189 HIS A N 1
ATOM 1336 C CA . HIS A 1 90 ? 11.147 -20.562 -0.687 1.00 0.00 189 HIS A CA 1
ATOM 1337 C C . HIS A 1 90 ? 10.957 -19.117 -0.239 1.00 0.00 189 HIS A C 1
ATOM 1338 O O . HIS A 1 90 ? 11.627 -18.209 -0.733 1.00 0.00 189 HIS A O 1
ATOM 1352 N N . THR A 1 91 ? 10.039 -18.909 0.700 1.00 0.00 190 THR A N 1
ATOM 1353 C CA . THR A 1 91 ? 9.760 -17.574 1.213 1.00 0.00 190 THR A CA 1
ATOM 1354 C C . THR A 1 91 ? 10.524 -17.311 2.506 1.00 0.00 190 THR A C 1
ATOM 1355 O O . THR A 1 91 ? 10.649 -18.193 3.354 1.00 0.00 190 THR A O 1
ATOM 1366 N N . ASN A 1 92 ? 11.032 -16.091 2.650 1.00 0.00 191 ASN A N 1
ATOM 1367 C CA . ASN A 1 92 ? 11.784 -15.712 3.841 1.00 0.00 191 ASN A CA 1
ATOM 1368 C C . ASN A 1 92 ? 10.864 -15.104 4.895 1.00 0.00 191 ASN A C 1
ATOM 1369 O O . ASN A 1 92 ? 9.657 -14.983 4.685 1.00 0.00 191 ASN A O 1
ATOM 1380 N N . ALA A 1 93 ? 11.443 -14.721 6.028 1.00 0.00 192 ALA A N 1
ATOM 1381 C CA . ALA A 1 93 ? 10.676 -14.123 7.114 1.00 0.00 192 ALA A CA 1
ATOM 1382 C C . ALA A 1 93 ? 10.704 -12.600 7.031 1.00 0.00 192 ALA A C 1
ATOM 1383 O O . ALA A 1 93 ? 11.424 -12.026 6.214 1.00 0.00 192 ALA A O 1
ATOM 1390 N N . VAL A 1 94 ? 9.915 -11.951 7.881 1.00 0.00 193 VAL A N 1
ATOM 1391 C CA . VAL A 1 94 ? 9.849 -10.495 7.905 1.00 0.00 193 VAL A CA 1
ATOM 1392 C C . VAL A 1 94 ? 10.618 -9.929 9.094 1.00 0.00 193 VAL A C 1
ATOM 1393 O O . VAL A 1 94 ? 10.587 -10.489 10.190 1.00 0.00 193 VAL A O 1
ATOM 1406 N N . PHE A 1 95 ? 11.308 -8.816 8.870 1.00 0.00 194 PHE A N 1
ATOM 1407 C CA . PHE A 1 95 ? 12.086 -8.174 9.923 1.00 0.00 194 PHE A CA 1
ATOM 1408 C C . PHE A 1 95 ? 11.397 -6.901 10.408 1.00 0.00 194 PHE A C 1
ATOM 1409 O O . PHE A 1 95 ? 12.051 -5.895 10.682 1.00 0.00 194 PHE A O 1
ATOM 1426 N N . ALA A 1 96 ? 10.073 -6.955 10.512 1.00 0.00 195 ALA A N 1
ATOM 1427 C CA . ALA A 1 96 ? 9.296 -5.808 10.965 1.00 0.00 195 ALA A CA 1
ATOM 1428 C C . ALA A 1 96 ? 8.991 -5.907 12.456 1.00 0.00 195 ALA A C 1
ATOM 1429 O O . ALA A 1 96 ? 8.877 -7.004 13.005 1.00 0.00 195 ALA A O 1
ATOM 1436 N N . MET A 1 1 ? 1.425 -0.271 -0.386 1.00 0.00 100 MET A N 2
ATOM 1437 C CA . MET A 1 1 ? 2.191 -0.291 -1.627 1.00 0.00 100 MET A CA 2
ATOM 1438 C C . MET A 1 1 ? 3.390 -1.227 -1.510 1.00 0.00 100 MET A C 2
ATOM 1439 O O . MET A 1 1 ? 3.827 -1.558 -0.407 1.00 0.00 100 MET A O 2
ATOM 1453 N N . PHE A 1 2 ? 3.918 -1.651 -2.653 1.00 0.00 101 PHE A N 2
ATOM 1454 C CA . PHE A 1 2 ? 5.066 -2.550 -2.678 1.00 0.00 101 PHE A CA 2
ATOM 1455 C C . PHE A 1 2 ? 5.950 -2.271 -3.891 1.00 0.00 101 PHE A C 2
ATOM 1456 O O . PHE A 1 2 ? 5.460 -1.900 -4.958 1.00 0.00 101 PHE A O 2
ATOM 1473 N N . LYS A 1 3 ? 7.255 -2.450 -3.718 1.00 0.00 102 LYS A N 2
ATOM 1474 C CA . LYS A 1 3 ? 8.208 -2.219 -4.796 1.00 0.00 102 LYS A CA 2
ATOM 1475 C C . LYS A 1 3 ? 8.506 -3.513 -5.547 1.00 0.00 102 LYS A C 2
ATOM 1476 O O . LYS A 1 3 ? 8.928 -4.505 -4.951 1.00 0.00 102 LYS A O 2
ATOM 1495 N N . CYS A 1 4 ? 8.286 -3.496 -6.857 1.00 0.00 103 CYS A N 2
ATOM 1496 C CA . CYS A 1 4 ? 8.532 -4.668 -7.689 1.00 0.00 103 CYS A CA 2
ATOM 1497 C C . CYS A 1 4 ? 9.435 -4.317 -8.868 1.00 0.00 103 CYS A C 2
ATOM 1498 O O . CYS A 1 4 ? 9.441 -3.182 -9.344 1.00 0.00 103 CYS A O 2
ATOM 1505 N N . PHE A 1 5 ? 10.197 -5.301 -9.335 1.00 0.00 104 PHE A N 2
ATOM 1506 C CA . PHE A 1 5 ? 11.105 -5.098 -10.458 1.00 0.00 104 PHE A CA 2
ATOM 1507 C C . PHE A 1 5 ? 10.353 -5.163 -11.784 1.00 0.00 104 PHE A C 2
ATOM 1508 O O . PHE A 1 5 ? 9.832 -6.211 -12.166 1.00 0.00 104 PHE A O 2
ATOM 1525 N N . THR A 1 6 ? 10.300 -4.034 -12.484 1.00 0.00 105 THR A N 2
ATOM 1526 C CA . THR A 1 6 ? 9.611 -3.960 -13.766 1.00 0.00 105 THR A CA 2
ATOM 1527 C C . THR A 1 6 ? 10.603 -3.825 -14.916 1.00 0.00 105 THR A C 2
ATOM 1528 O O . THR A 1 6 ? 10.439 -2.979 -15.795 1.00 0.00 105 THR A O 2
ATOM 1539 N N . CYS A 1 7 ? 11.632 -4.666 -14.905 1.00 0.00 106 CYS A N 2
ATOM 1540 C CA . CYS A 1 7 ? 12.651 -4.641 -15.948 1.00 0.00 106 CYS A CA 2
ATOM 1541 C C . CYS A 1 7 ? 12.212 -5.459 -17.158 1.00 0.00 106 CYS A C 2
ATOM 1542 O O . CYS A 1 7 ? 11.330 -6.312 -17.056 1.00 0.00 106 CYS A O 2
ATOM 1549 N N . GLU A 1 8 ? 12.832 -5.193 -18.303 1.00 0.00 107 GLU A N 2
ATOM 1550 C CA . GLU A 1 8 ? 12.504 -5.904 -19.533 1.00 0.00 107 GLU A CA 2
ATOM 1551 C C . GLU A 1 8 ? 13.657 -6.806 -19.964 1.00 0.00 107 GLU A C 2
ATOM 1552 O O . GLU A 1 8 ? 13.561 -8.031 -19.892 1.00 0.00 107 GLU A O 2
ATOM 1564 N N . ASN A 1 9 ? 14.746 -6.191 -20.412 1.00 0.00 108 ASN A N 2
ATOM 1565 C CA . ASN A 1 9 ? 15.918 -6.938 -20.856 1.00 0.00 108 ASN A CA 2
ATOM 1566 C C . ASN A 1 9 ? 17.036 -6.863 -19.820 1.00 0.00 108 ASN A C 2
ATOM 1567 O O . ASN A 1 9 ? 17.676 -5.825 -19.658 1.00 0.00 108 ASN A O 2
ATOM 1578 N N . ALA A 1 10 ? 17.264 -7.971 -19.122 1.00 0.00 109 ALA A N 2
ATOM 1579 C CA . ALA A 1 10 ? 18.305 -8.031 -18.104 1.00 0.00 109 ALA A CA 2
ATOM 1580 C C . ALA A 1 10 ? 18.935 -9.419 -18.045 1.00 0.00 109 ALA A C 2
ATOM 1581 O O . ALA A 1 10 ? 18.287 -10.389 -17.655 1.00 0.00 109 ALA A O 2
ATOM 1588 N N . GLY A 1 11 ? 20.203 -9.506 -18.435 1.00 0.00 110 GLY A N 2
ATOM 1589 C CA . GLY A 1 11 ? 20.898 -10.779 -18.419 1.00 0.00 110 GLY A CA 2
ATOM 1590 C C . GLY A 1 11 ? 21.072 -11.328 -17.016 1.00 0.00 110 GLY A C 2
ATOM 1591 O O . GLY A 1 11 ? 21.070 -12.542 -16.812 1.00 0.00 110 GLY A O 2
ATOM 1595 N N . ASP A 1 12 ? 21.224 -10.432 -16.047 1.00 0.00 111 ASP A N 2
ATOM 1596 C CA . ASP A 1 12 ? 21.401 -10.832 -14.656 1.00 0.00 111 ASP A CA 2
ATOM 1597 C C . ASP A 1 12 ? 20.463 -10.050 -13.742 1.00 0.00 111 ASP A C 2
ATOM 1598 O O . ASP A 1 12 ? 20.117 -8.904 -14.026 1.00 0.00 111 ASP A O 2
ATOM 1607 N N . ASN A 1 13 ? 20.054 -10.679 -12.645 1.00 0.00 112 ASN A N 2
ATOM 1608 C CA . ASN A 1 13 ? 19.153 -10.043 -11.690 1.00 0.00 112 ASN A CA 2
ATOM 1609 C C . ASN A 1 13 ? 19.677 -8.670 -11.281 1.00 0.00 112 ASN A C 2
ATOM 1610 O O . ASN A 1 13 ? 18.925 -7.696 -11.236 1.00 0.00 112 ASN A O 2
ATOM 1621 N N . TYR A 1 14 ? 20.970 -8.600 -10.985 1.00 0.00 113 TYR A N 2
ATOM 1622 C CA . TYR A 1 14 ? 21.594 -7.347 -10.578 1.00 0.00 113 TYR A CA 2
ATOM 1623 C C . TYR A 1 14 ? 21.261 -6.228 -11.560 1.00 0.00 113 TYR A C 2
ATOM 1624 O O . TYR A 1 14 ? 20.776 -5.167 -11.169 1.00 0.00 113 TYR A O 2
ATOM 1642 N N . ASN A 1 15 ? 21.527 -6.474 -12.839 1.00 0.00 114 ASN A N 2
ATOM 1643 C CA . ASN A 1 15 ? 21.256 -5.489 -13.880 1.00 0.00 114 ASN A CA 2
ATOM 1644 C C . ASN A 1 15 ? 19.793 -5.058 -13.854 1.00 0.00 114 ASN A C 2
ATOM 1645 O O . ASN A 1 15 ? 19.477 -3.882 -14.032 1.00 0.00 114 ASN A O 2
ATOM 1656 N N . CYS A 1 16 ? 18.903 -6.020 -13.630 1.00 0.00 115 CYS A N 2
ATOM 1657 C CA . CYS A 1 16 ? 17.473 -5.742 -13.581 1.00 0.00 115 CYS A CA 2
ATOM 1658 C C . CYS A 1 16 ? 17.142 -4.796 -12.430 1.00 0.00 115 CYS A C 2
ATOM 1659 O O . CYS A 1 16 ? 16.211 -3.996 -12.519 1.00 0.00 115 CYS A O 2
ATOM 1666 N N . ASN A 1 17 ? 17.911 -4.894 -11.351 1.00 0.00 116 ASN A N 2
ATOM 1667 C CA . ASN A 1 17 ? 17.700 -4.047 -10.182 1.00 0.00 116 ASN A CA 2
ATOM 1668 C C . ASN A 1 17 ? 18.094 -2.604 -10.478 1.00 0.00 116 ASN A C 2
ATOM 1669 O O . ASN A 1 17 ? 17.437 -1.665 -10.027 1.00 0.00 116 ASN A O 2
ATOM 1680 N N . ARG A 1 18 ? 19.170 -2.434 -11.239 1.00 0.00 117 ARG A N 2
ATOM 1681 C CA . ARG A 1 18 ? 19.652 -1.105 -11.595 1.00 0.00 117 ARG A CA 2
ATOM 1682 C C . ARG A 1 18 ? 18.774 -0.478 -12.674 1.00 0.00 117 ARG A C 2
ATOM 1683 O O . ARG A 1 18 ? 18.728 0.743 -12.819 1.00 0.00 117 ARG A O 2
ATOM 1704 N N . TRP A 1 19 ? 18.079 -1.323 -13.428 1.00 0.00 118 TRP A N 2
ATOM 1705 C CA . TRP A 1 19 ? 17.203 -0.852 -14.495 1.00 0.00 118 TRP A CA 2
ATOM 1706 C C . TRP A 1 19 ? 15.796 -0.590 -13.967 1.00 0.00 118 TRP A C 2
ATOM 1707 O O . TRP A 1 19 ? 15.295 0.531 -14.042 1.00 0.00 118 TRP A O 2
ATOM 1728 N N . ALA A 1 20 ? 15.165 -1.631 -13.433 1.00 0.00 119 ALA A N 2
ATOM 1729 C CA . ALA A 1 20 ? 13.818 -1.511 -12.892 1.00 0.00 119 ALA A CA 2
ATOM 1730 C C . ALA A 1 20 ? 13.811 -0.674 -11.617 1.00 0.00 119 ALA A C 2
ATOM 1731 O O . ALA A 1 20 ? 14.210 -1.144 -10.553 1.00 0.00 119 ALA A O 2
ATOM 1738 N N . GLU A 1 21 ? 13.354 0.570 -11.734 1.00 0.00 120 GLU A N 2
ATOM 1739 C CA . GLU A 1 21 ? 13.297 1.472 -10.590 1.00 0.00 120 GLU A CA 2
ATOM 1740 C C . GLU A 1 21 ? 12.560 0.824 -9.422 1.00 0.00 120 GLU A C 2
ATOM 1741 O O . GLU A 1 21 ? 11.561 0.130 -9.612 1.00 0.00 120 GLU A O 2
ATOM 1753 N N . ASP A 1 22 ? 13.060 1.055 -8.213 1.00 0.00 121 ASP A N 2
ATOM 1754 C CA . ASP A 1 22 ? 12.450 0.495 -7.013 1.00 0.00 121 ASP A CA 2
ATOM 1755 C C . ASP A 1 22 ? 11.382 1.432 -6.458 1.00 0.00 121 ASP A C 2
ATOM 1756 O O . ASP A 1 22 ? 11.582 2.079 -5.429 1.00 0.00 121 ASP A O 2
ATOM 1765 N N . LYS A 1 23 ? 10.248 1.502 -7.146 1.00 0.00 122 LYS A N 2
ATOM 1766 C CA . LYS A 1 23 ? 9.147 2.360 -6.723 1.00 0.00 122 LYS A CA 2
ATOM 1767 C C . LYS A 1 23 ? 7.855 1.561 -6.587 1.00 0.00 122 LYS A C 2
ATOM 1768 O O . LYS A 1 23 ? 7.707 0.497 -7.189 1.00 0.00 122 LYS A O 2
ATOM 1787 N N . TRP A 1 24 ? 6.925 2.080 -5.794 1.00 0.00 123 TRP A N 2
ATOM 1788 C CA . TRP A 1 24 ? 5.645 1.414 -5.581 1.00 0.00 123 TRP A CA 2
ATOM 1789 C C . TRP A 1 24 ? 4.993 1.049 -6.910 1.00 0.00 123 TRP A C 2
ATOM 1790 O O . TRP A 1 24 ? 5.176 1.739 -7.913 1.00 0.00 123 TRP A O 2
ATOM 1811 N N . CYS A 1 25 ? 4.230 -0.039 -6.910 1.00 0.00 124 CYS A N 2
ATOM 1812 C CA . CYS A 1 25 ? 3.550 -0.496 -8.116 1.00 0.00 124 CYS A CA 2
ATOM 1813 C C . CYS A 1 25 ? 2.263 0.291 -8.347 1.00 0.00 124 CYS A C 2
ATOM 1814 O O . CYS A 1 25 ? 1.736 0.943 -7.446 1.00 0.00 124 CYS A O 2
ATOM 1821 N N . PRO A 1 26 ? 1.745 0.229 -9.583 1.00 0.00 125 PRO A N 2
ATOM 1822 C CA . PRO A 1 26 ? 0.514 0.928 -9.961 1.00 0.00 125 PRO A CA 2
ATOM 1823 C C . PRO A 1 26 ? -0.636 0.636 -9.003 1.00 0.00 125 PRO A C 2
ATOM 1824 O O . PRO A 1 26 ? -0.527 -0.228 -8.134 1.00 0.00 125 PRO A O 2
ATOM 1835 N N . GLN A 1 27 ? -1.738 1.361 -9.170 1.00 0.00 126 GLN A N 2
ATOM 1836 C CA . GLN A 1 27 ? -2.908 1.178 -8.319 1.00 0.00 126 GLN A CA 2
ATOM 1837 C C . GLN A 1 27 ? -3.721 -0.032 -8.765 1.00 0.00 126 GLN A C 2
ATOM 1838 O O . GLN A 1 27 ? -4.314 -0.731 -7.944 1.00 0.00 126 GLN A O 2
ATOM 1852 N N . ASN A 1 28 ? -3.746 -0.274 -10.072 1.00 0.00 127 ASN A N 2
ATOM 1853 C CA . ASN A 1 28 ? -4.488 -1.400 -10.627 1.00 0.00 127 ASN A CA 2
ATOM 1854 C C . ASN A 1 28 ? -3.613 -2.648 -10.693 1.00 0.00 127 ASN A C 2
ATOM 1855 O O . ASN A 1 28 ? -3.554 -3.326 -11.720 1.00 0.00 127 ASN A O 2
ATOM 1866 N N . THR A 1 29 ? -2.933 -2.948 -9.590 1.00 0.00 128 THR A N 2
ATOM 1867 C CA . THR A 1 29 ? -2.061 -4.113 -9.523 1.00 0.00 128 THR A CA 2
ATOM 1868 C C . THR A 1 29 ? -1.988 -4.663 -8.103 1.00 0.00 128 THR A C 2
ATOM 1869 O O . THR A 1 29 ? -2.026 -3.907 -7.133 1.00 0.00 128 THR A O 2
ATOM 1880 N N . GLN A 1 30 ? -1.881 -5.983 -7.989 1.00 0.00 129 GLN A N 2
ATOM 1881 C CA . GLN A 1 30 ? -1.801 -6.633 -6.686 1.00 0.00 129 GLN A CA 2
ATOM 1882 C C . GLN A 1 30 ? -0.935 -7.886 -6.754 1.00 0.00 129 GLN A C 2
ATOM 1883 O O . GLN A 1 30 ? -0.949 -8.713 -5.843 1.00 0.00 129 GLN A O 2
ATOM 1897 N N . TYR A 1 31 ? -0.181 -8.019 -7.840 1.00 0.00 130 TYR A N 2
ATOM 1898 C CA . TYR A 1 31 ? 0.690 -9.173 -8.029 1.00 0.00 130 TYR A CA 2
ATOM 1899 C C . TYR A 1 31 ? 1.984 -8.770 -8.730 1.00 0.00 130 TYR A C 2
ATOM 1900 O O . TYR A 1 31 ? 2.107 -7.655 -9.238 1.00 0.00 130 TYR A O 2
ATOM 1918 N N . CYS A 1 32 ? 2.946 -9.686 -8.755 1.00 0.00 131 CYS A N 2
ATOM 1919 C CA . CYS A 1 32 ? 4.231 -9.429 -9.393 1.00 0.00 131 CYS A CA 2
ATOM 1920 C C . CYS A 1 32 ? 4.516 -10.463 -10.478 1.00 0.00 131 CYS A C 2
ATOM 1921 O O . CYS A 1 32 ? 5.019 -11.552 -10.197 1.00 0.00 131 CYS A O 2
ATOM 1928 N N . LEU A 1 33 ? 4.191 -10.116 -11.719 1.00 0.00 132 LEU A N 2
ATOM 1929 C CA . LEU A 1 33 ? 4.413 -11.014 -12.847 1.00 0.00 132 LEU A CA 2
ATOM 1930 C C . LEU A 1 33 ? 5.894 -11.343 -12.999 1.00 0.00 132 LEU A C 2
ATOM 1931 O O . LEU A 1 33 ? 6.754 -10.475 -12.845 1.00 0.00 132 LEU A O 2
ATOM 1947 N N . THR A 1 34 ? 6.187 -12.604 -13.303 1.00 0.00 133 THR A N 2
ATOM 1948 C CA . THR A 1 34 ? 7.564 -13.048 -13.477 1.00 0.00 133 THR A CA 2
ATOM 1949 C C . THR A 1 34 ? 7.704 -13.935 -14.709 1.00 0.00 133 THR A C 2
ATOM 1950 O O . THR A 1 34 ? 7.466 -15.142 -14.648 1.00 0.00 133 THR A O 2
ATOM 1961 N N . VAL A 1 35 ? 8.093 -13.330 -15.827 1.00 0.00 134 VAL A N 2
ATOM 1962 C CA . VAL A 1 35 ? 8.266 -14.067 -17.073 1.00 0.00 134 VAL A CA 2
ATOM 1963 C C . VAL A 1 35 ? 9.703 -14.553 -17.228 1.00 0.00 134 VAL A C 2
ATOM 1964 O O . VAL A 1 35 ? 10.638 -13.936 -16.717 1.00 0.00 134 VAL A O 2
ATOM 1977 N N . HIS A 1 36 ? 9.872 -15.664 -17.938 1.00 0.00 135 HIS A N 2
ATOM 1978 C CA . HIS A 1 36 ? 11.196 -16.234 -18.162 1.00 0.00 135 HIS A CA 2
ATOM 1979 C C . HIS A 1 36 ? 11.349 -16.701 -19.607 1.00 0.00 135 HIS A C 2
ATOM 1980 O O . HIS A 1 36 ? 10.498 -17.420 -20.131 1.00 0.00 135 HIS A O 2
ATOM 1994 N N . HIS A 1 37 ? 12.439 -16.286 -20.245 1.00 0.00 136 HIS A N 2
ATOM 1995 C CA . HIS A 1 37 ? 12.703 -16.661 -21.629 1.00 0.00 136 HIS A CA 2
ATOM 1996 C C . HIS A 1 37 ? 13.573 -17.913 -21.696 1.00 0.00 136 HIS A C 2
ATOM 1997 O O . HIS A 1 37 ? 14.801 -17.832 -21.638 1.00 0.00 136 HIS A O 2
ATOM 2011 N N . PHE A 1 38 ? 12.930 -19.069 -21.817 1.00 0.00 137 PHE A N 2
ATOM 2012 C CA . PHE A 1 38 ? 13.645 -20.338 -21.890 1.00 0.00 137 PHE A CA 2
ATOM 2013 C C . PHE A 1 38 ? 13.574 -20.922 -23.298 1.00 0.00 137 PHE A C 2
ATOM 2014 O O . PHE A 1 38 ? 12.497 -21.265 -23.788 1.00 0.00 137 PHE A O 2
ATOM 2031 N N . THR A 1 39 ? 14.730 -21.033 -23.945 1.00 0.00 138 THR A N 2
ATOM 2032 C CA . THR A 1 39 ? 14.801 -21.573 -25.297 1.00 0.00 138 THR A CA 2
ATOM 2033 C C . THR A 1 39 ? 14.558 -23.078 -25.301 1.00 0.00 138 THR A C 2
ATOM 2034 O O . THR A 1 39 ? 14.803 -23.758 -24.304 1.00 0.00 138 THR A O 2
ATOM 2045 N N . SER A 1 40 ? 14.077 -23.593 -26.428 1.00 0.00 139 SER A N 2
ATOM 2046 C CA . SER A 1 40 ? 13.799 -25.018 -26.560 1.00 0.00 139 SER A CA 2
ATOM 2047 C C . SER A 1 40 ? 14.979 -25.850 -26.066 1.00 0.00 139 SER A C 2
ATOM 2048 O O . SER A 1 40 ? 14.799 -26.887 -25.427 1.00 0.00 139 SER A O 2
ATOM 2056 N N . HIS A 1 41 ? 16.188 -25.387 -26.367 1.00 0.00 140 HIS A N 2
ATOM 2057 C CA . HIS A 1 41 ? 17.400 -26.087 -25.954 1.00 0.00 140 HIS A CA 2
ATOM 2058 C C . HIS A 1 41 ? 18.209 -25.242 -24.975 1.00 0.00 140 HIS A C 2
ATOM 2059 O O . HIS A 1 41 ? 18.770 -25.759 -24.010 1.00 0.00 140 HIS A O 2
ATOM 2073 N N . GLY A 1 42 ? 18.264 -23.938 -25.231 1.00 0.00 141 GLY A N 2
ATOM 2074 C CA . GLY A 1 42 ? 19.007 -23.043 -24.364 1.00 0.00 141 GLY A CA 2
ATOM 2075 C C . GLY A 1 42 ? 18.251 -22.705 -23.094 1.00 0.00 141 GLY A C 2
ATOM 2076 O O . GLY A 1 42 ? 17.092 -22.293 -23.145 1.00 0.00 141 GLY A O 2
ATOM 2080 N N . ARG A 1 43 ? 18.907 -22.881 -21.952 1.00 0.00 142 ARG A N 2
ATOM 2081 C CA . ARG A 1 43 ? 18.288 -22.595 -20.664 1.00 0.00 142 ARG A CA 2
ATOM 2082 C C . ARG A 1 43 ? 17.777 -21.158 -20.614 1.00 0.00 142 ARG A C 2
ATOM 2083 O O . ARG A 1 43 ? 17.962 -20.389 -21.557 1.00 0.00 142 ARG A O 2
ATOM 2104 N N . SER A 1 44 ? 17.132 -20.803 -19.507 1.00 0.00 143 SER A N 2
ATOM 2105 C CA . SER A 1 44 ? 16.589 -19.460 -19.335 1.00 0.00 143 SER A CA 2
ATOM 2106 C C . SER A 1 44 ? 17.699 -18.462 -19.020 1.00 0.00 143 SER A C 2
ATOM 2107 O O . SER A 1 44 ? 18.301 -18.502 -17.946 1.00 0.00 143 SER A O 2
ATOM 2115 N N . THR A 1 45 ? 17.967 -17.567 -19.966 1.00 0.00 144 THR A N 2
ATOM 2116 C CA . THR A 1 45 ? 19.005 -16.558 -19.791 1.00 0.00 144 THR A CA 2
ATOM 2117 C C . THR A 1 45 ? 18.407 -15.221 -19.370 1.00 0.00 144 THR A C 2
ATOM 2118 O O . THR A 1 45 ? 18.601 -14.772 -18.241 1.00 0.00 144 THR A O 2
ATOM 2129 N N . SER A 1 46 ? 17.680 -14.589 -20.285 1.00 0.00 145 SER A N 2
ATOM 2130 C CA . SER A 1 46 ? 17.056 -13.300 -20.009 1.00 0.00 145 SER A CA 2
ATOM 2131 C C . SER A 1 46 ? 15.764 -13.480 -19.218 1.00 0.00 145 SER A C 2
ATOM 2132 O O . SER A 1 46 ? 15.040 -14.459 -19.405 1.00 0.00 145 SER A O 2
ATOM 2140 N N . ILE A 1 47 ? 15.482 -12.529 -18.334 1.00 0.00 146 ILE A N 2
ATOM 2141 C CA . ILE A 1 47 ? 14.278 -12.582 -17.514 1.00 0.00 146 ILE A CA 2
ATOM 2142 C C . ILE A 1 47 ? 13.551 -11.241 -17.518 1.00 0.00 146 ILE A C 2
ATOM 2143 O O . ILE A 1 47 ? 14.178 -10.182 -17.489 1.00 0.00 146 ILE A O 2
ATOM 2159 N N . THR A 1 48 ? 12.223 -11.294 -17.552 1.00 0.00 147 THR A N 2
ATOM 2160 C CA . THR A 1 48 ? 11.410 -10.084 -17.559 1.00 0.00 147 THR A CA 2
ATOM 2161 C C . THR A 1 48 ? 10.331 -10.141 -16.485 1.00 0.00 147 THR A C 2
ATOM 2162 O O . THR A 1 48 ? 9.651 -11.155 -16.326 1.00 0.00 147 THR A O 2
ATOM 2173 N N . LYS A 1 49 ? 10.177 -9.046 -15.749 1.00 0.00 148 LYS A N 2
ATOM 2174 C CA . LYS A 1 49 ? 9.178 -8.969 -14.689 1.00 0.00 148 LYS A CA 2
ATOM 2175 C C . LYS A 1 49 ? 8.453 -7.627 -14.720 1.00 0.00 148 LYS A C 2
ATOM 2176 O O . LYS A 1 49 ? 8.910 -6.678 -15.357 1.00 0.00 148 LYS A O 2
ATOM 2195 N N . LYS A 1 50 ? 7.322 -7.555 -14.027 1.00 0.00 149 LYS A N 2
ATOM 2196 C CA . LYS A 1 50 ? 6.535 -6.329 -13.972 1.00 0.00 149 LYS A CA 2
ATOM 2197 C C . LYS A 1 50 ? 5.285 -6.522 -13.119 1.00 0.00 149 LYS A C 2
ATOM 2198 O O . LYS A 1 50 ? 4.800 -7.642 -12.955 1.00 0.00 149 LYS A O 2
ATOM 2217 N N . CYS A 1 51 ? 4.768 -5.424 -12.579 1.00 0.00 150 CYS A N 2
ATOM 2218 C CA . CYS A 1 51 ? 3.574 -5.471 -11.743 1.00 0.00 150 CYS A CA 2
ATOM 2219 C C . CYS A 1 51 ? 2.368 -5.953 -12.544 1.00 0.00 150 CYS A C 2
ATOM 2220 O O . CYS A 1 51 ? 2.213 -5.613 -13.716 1.00 0.00 150 CYS A O 2
ATOM 2227 N N . ALA A 1 52 ? 1.518 -6.747 -11.902 1.00 0.00 151 ALA A N 2
ATOM 2228 C CA . ALA A 1 52 ? 0.325 -7.274 -12.553 1.00 0.00 151 ALA A CA 2
ATOM 2229 C C . ALA A 1 52 ? -0.795 -7.506 -11.543 1.00 0.00 151 ALA A C 2
ATOM 2230 O O . ALA A 1 52 ? -0.679 -7.130 -10.377 1.00 0.00 151 ALA A O 2
ATOM 2237 N N . SER A 1 53 ? -1.878 -8.126 -12.000 1.00 0.00 152 SER A N 2
ATOM 2238 C CA . SER A 1 53 ? -3.020 -8.404 -11.137 1.00 0.00 152 SER A CA 2
ATOM 2239 C C . SER A 1 53 ? -3.564 -9.807 -11.390 1.00 0.00 152 SER A C 2
ATOM 2240 O O . SER A 1 53 ? -2.972 -10.589 -12.134 1.00 0.00 152 SER A O 2
ATOM 2248 N N . ARG A 1 54 ? -4.695 -10.118 -10.766 1.00 0.00 153 ARG A N 2
ATOM 2249 C CA . ARG A 1 54 ? -5.319 -11.426 -10.922 1.00 0.00 153 ARG A CA 2
ATOM 2250 C C . ARG A 1 54 ? -5.857 -11.607 -12.338 1.00 0.00 153 ARG A C 2
ATOM 2251 O O . ARG A 1 54 ? -5.872 -12.716 -12.870 1.00 0.00 153 ARG A O 2
ATOM 2272 N N . SER A 1 55 ? -6.299 -10.508 -12.942 1.00 0.00 154 SER A N 2
ATOM 2273 C CA . SER A 1 55 ? -6.842 -10.546 -14.295 1.00 0.00 154 SER A CA 2
ATOM 2274 C C . SER A 1 55 ? -5.722 -10.555 -15.330 1.00 0.00 154 SER A C 2
ATOM 2275 O O . SER A 1 55 ? -5.760 -11.319 -16.294 1.00 0.00 154 SER A O 2
ATOM 2283 N N . GLU A 1 56 ? -4.726 -9.700 -15.123 1.00 0.00 155 GLU A N 2
ATOM 2284 C CA . GLU A 1 56 ? -3.594 -9.609 -16.038 1.00 0.00 155 GLU A CA 2
ATOM 2285 C C . GLU A 1 56 ? -2.986 -10.985 -16.290 1.00 0.00 155 GLU A C 2
ATOM 2286 O O . GLU A 1 56 ? -2.681 -11.344 -17.428 1.00 0.00 155 GLU A O 2
ATOM 2298 N N . CYS A 1 57 ? -2.811 -11.752 -15.219 1.00 0.00 156 CYS A N 2
ATOM 2299 C CA . CYS A 1 57 ? -2.237 -13.089 -15.321 1.00 0.00 156 CYS A CA 2
ATOM 2300 C C . CYS A 1 57 ? -3.201 -14.137 -14.773 1.00 0.00 156 CYS A C 2
ATOM 2301 O O . CYS A 1 57 ? -2.797 -15.053 -14.055 1.00 0.00 156 CYS A O 2
ATOM 2308 N N . HIS A 1 58 ? -4.478 -13.997 -15.116 1.00 0.00 157 HIS A N 2
ATOM 2309 C CA . HIS A 1 58 ? -5.500 -14.932 -14.660 1.00 0.00 157 HIS A CA 2
ATOM 2310 C C . HIS A 1 58 ? -5.201 -16.345 -15.151 1.00 0.00 157 HIS A C 2
ATOM 2311 O O . HIS A 1 58 ? -5.483 -17.326 -14.461 1.00 0.00 157 HIS A O 2
ATOM 2325 N N . PHE A 1 59 ? -4.630 -16.443 -16.347 1.00 0.00 158 PHE A N 2
ATOM 2326 C CA . PHE A 1 59 ? -4.295 -17.736 -16.931 1.00 0.00 158 PHE A CA 2
ATOM 2327 C C . PHE A 1 59 ? -2.802 -17.827 -17.231 1.00 0.00 158 PHE A C 2
ATOM 2328 O O . PHE A 1 59 ? -2.387 -17.805 -18.390 1.00 0.00 158 PHE A O 2
ATOM 2345 N N . VAL A 1 60 ? -1.998 -17.929 -16.177 1.00 0.00 159 VAL A N 2
ATOM 2346 C CA . VAL A 1 60 ? -0.551 -18.025 -16.326 1.00 0.00 159 VAL A CA 2
ATOM 2347 C C . VAL A 1 60 ? -0.158 -19.291 -17.077 1.00 0.00 159 VAL A C 2
ATOM 2348 O O . VAL A 1 60 ? -1.015 -20.061 -17.510 1.00 0.00 159 VAL A O 2
ATOM 2361 N N . GLY A 1 61 ? 1.146 -19.503 -17.229 1.00 0.00 160 GLY A N 2
ATOM 2362 C CA . GLY A 1 61 ? 1.631 -20.678 -17.929 1.00 0.00 160 GLY A CA 2
ATOM 2363 C C . GLY A 1 61 ? 2.708 -20.347 -18.943 1.00 0.00 160 GLY A C 2
ATOM 2364 O O . GLY A 1 61 ? 3.206 -19.221 -18.985 1.00 0.00 160 GLY A O 2
ATOM 2368 N N . CYS A 1 62 ? 3.070 -21.329 -19.762 1.00 0.00 161 CYS A N 2
ATOM 2369 C CA . CYS A 1 62 ? 4.096 -21.137 -20.779 1.00 0.00 161 CYS A CA 2
ATOM 2370 C C . CYS A 1 62 ? 3.469 -20.986 -22.162 1.00 0.00 161 CYS A C 2
ATOM 2371 O O . CYS A 1 62 ? 2.373 -21.485 -22.417 1.00 0.00 161 CYS A O 2
ATOM 2378 N N . HIS A 1 63 ? 4.173 -20.293 -23.052 1.00 0.00 162 HIS A N 2
ATOM 2379 C CA . HIS A 1 63 ? 3.686 -20.076 -24.410 1.00 0.00 162 HIS A CA 2
ATOM 2380 C C . HIS A 1 63 ? 4.777 -20.377 -25.433 1.00 0.00 162 HIS A C 2
ATOM 2381 O O . HIS A 1 63 ? 5.779 -19.666 -25.516 1.00 0.00 162 HIS A O 2
ATOM 2395 N N . HIS A 1 64 ? 4.576 -21.437 -26.210 1.00 0.00 163 HIS A N 2
ATOM 2396 C CA . HIS A 1 64 ? 5.543 -21.833 -27.228 1.00 0.00 163 HIS A CA 2
ATOM 2397 C C . HIS A 1 64 ? 5.468 -20.907 -28.438 1.00 0.00 163 HIS A C 2
ATOM 2398 O O . HIS A 1 64 ? 4.414 -20.764 -29.057 1.00 0.00 163 HIS A O 2
ATOM 2412 N N . SER A 1 65 ? 6.593 -20.280 -28.768 1.00 0.00 164 SER A N 2
ATOM 2413 C CA . SER A 1 65 ? 6.653 -19.365 -29.902 1.00 0.00 164 SER A CA 2
ATOM 2414 C C . SER A 1 65 ? 6.286 -20.080 -31.198 1.00 0.00 164 SER A C 2
ATOM 2415 O O . SER A 1 65 ? 6.598 -21.257 -31.380 1.00 0.00 164 SER A O 2
ATOM 2423 N N . ARG A 1 66 ?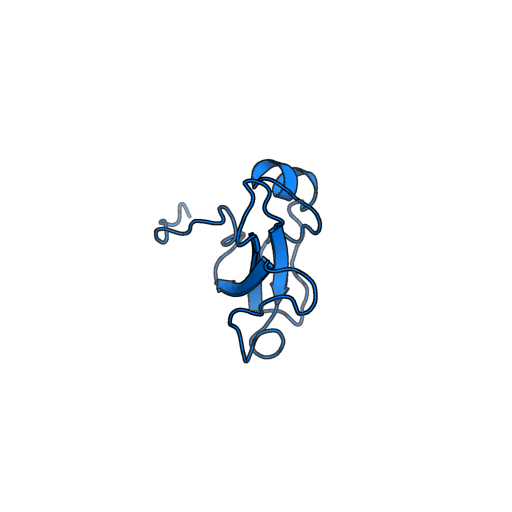 5.621 -19.360 -32.096 1.00 0.00 165 ARG A N 2
ATOM 2424 C CA . ARG A 1 66 ? 5.210 -19.926 -33.376 1.00 0.00 165 ARG A CA 2
ATOM 2425 C C . ARG A 1 66 ? 6.385 -19.983 -34.347 1.00 0.00 165 ARG A C 2
ATOM 2426 O O . ARG A 1 66 ? 6.722 -21.046 -34.868 1.00 0.00 165 ARG A O 2
ATOM 2447 N N . ASP A 1 67 ? 7.005 -18.832 -34.587 1.00 0.00 166 ASP A N 2
ATOM 2448 C CA . ASP A 1 67 ? 8.142 -18.751 -35.495 1.00 0.00 166 ASP A CA 2
ATOM 2449 C C . ASP A 1 67 ? 9.366 -19.438 -34.897 1.00 0.00 166 ASP A C 2
ATOM 2450 O O . ASP A 1 67 ? 9.972 -20.306 -35.525 1.00 0.00 166 ASP A O 2
ATOM 2459 N N . SER A 1 68 ? 9.724 -19.042 -33.680 1.00 0.00 167 SER A N 2
ATOM 2460 C CA . SER A 1 68 ? 10.879 -19.616 -32.998 1.00 0.00 167 SER A CA 2
ATOM 2461 C C . SER A 1 68 ? 10.442 -20.666 -31.981 1.00 0.00 167 SER A C 2
ATOM 2462 O O . SER A 1 68 ? 9.256 -20.800 -31.683 1.00 0.00 167 SER A O 2
ATOM 2470 N N . GLU A 1 69 ? 11.411 -21.407 -31.452 1.00 0.00 168 GLU A N 2
ATOM 2471 C CA . GLU A 1 69 ? 11.127 -22.446 -30.469 1.00 0.00 168 GLU A CA 2
ATOM 2472 C C . GLU A 1 69 ? 11.420 -21.951 -29.055 1.00 0.00 168 GLU A C 2
ATOM 2473 O O . GLU A 1 69 ? 11.766 -22.735 -28.171 1.00 0.00 168 GLU A O 2
ATOM 2485 N N . HIS A 1 70 ? 11.279 -20.646 -28.850 1.00 0.00 169 HIS A N 2
ATOM 2486 C CA . HIS A 1 70 ? 11.528 -20.046 -27.544 1.00 0.00 169 HIS A CA 2
ATOM 2487 C C . HIS A 1 70 ? 10.243 -19.976 -26.725 1.00 0.00 169 HIS A C 2
ATOM 2488 O O . HIS A 1 70 ? 9.285 -19.304 -27.108 1.00 0.00 169 HIS A O 2
ATOM 2502 N N . THR A 1 71 ? 10.229 -20.675 -25.594 1.00 0.00 170 THR A N 2
ATOM 2503 C CA . THR A 1 71 ? 9.062 -20.694 -24.721 1.00 0.00 170 THR A CA 2
ATOM 2504 C C . THR A 1 71 ? 9.134 -19.580 -23.683 1.00 0.00 170 THR A C 2
ATOM 2505 O O . THR A 1 71 ? 10.217 -19.210 -23.231 1.00 0.00 170 THR A O 2
ATOM 2516 N N . GLU A 1 72 ? 7.973 -19.051 -23.309 1.00 0.00 171 GLU A N 2
ATOM 2517 C CA . GLU A 1 72 ? 7.906 -17.978 -22.323 1.00 0.00 171 GLU A CA 2
ATOM 2518 C C . GLU A 1 72 ? 6.949 -18.340 -21.190 1.00 0.00 171 GLU A C 2
ATOM 2519 O O . GLU A 1 72 ? 5.734 -18.385 -21.380 1.00 0.00 171 GLU A O 2
ATOM 2531 N N . CYS A 1 73 ? 7.508 -18.598 -20.012 1.00 0.00 172 CYS A N 2
ATOM 2532 C CA . CYS A 1 73 ? 6.707 -18.956 -18.848 1.00 0.00 172 CYS A CA 2
ATOM 2533 C C . CYS A 1 73 ? 6.558 -17.768 -17.903 1.00 0.00 172 CYS A C 2
ATOM 2534 O O . CYS A 1 73 ? 7.549 -17.196 -17.447 1.00 0.00 172 CYS A O 2
ATOM 2541 N N . ARG A 1 74 ? 5.314 -17.401 -17.613 1.00 0.00 173 ARG A N 2
ATOM 2542 C CA . ARG A 1 74 ? 5.035 -16.281 -16.723 1.00 0.00 173 ARG A CA 2
ATOM 2543 C C . ARG A 1 74 ? 4.213 -16.733 -15.520 1.00 0.00 173 ARG A C 2
ATOM 2544 O O . ARG A 1 74 ? 3.326 -17.578 -15.644 1.00 0.00 173 ARG A O 2
ATOM 2565 N N . SER A 1 75 ? 4.513 -16.165 -14.357 1.00 0.00 174 SER A N 2
ATOM 2566 C CA . SER A 1 75 ? 3.804 -16.513 -13.131 1.00 0.00 174 SER A CA 2
ATOM 2567 C C . SER A 1 75 ? 3.555 -15.273 -12.277 1.00 0.00 174 SER A C 2
ATOM 2568 O O . SER A 1 75 ? 4.094 -14.199 -12.548 1.00 0.00 174 SER A O 2
ATOM 2576 N N . CYS A 1 76 ? 2.733 -15.429 -11.245 1.00 0.00 175 CYS A N 2
ATOM 2577 C CA . CYS A 1 76 ? 2.409 -14.324 -10.350 1.00 0.00 175 CYS A CA 2
ATOM 2578 C C . CYS A 1 76 ? 2.850 -14.633 -8.922 1.00 0.00 175 CYS A C 2
ATOM 2579 O O . CYS A 1 76 ? 2.309 -15.528 -8.274 1.00 0.00 175 CYS A O 2
ATOM 2586 N N . CYS A 1 77 ? 3.837 -13.885 -8.439 1.00 0.00 176 CYS A N 2
ATOM 2587 C CA . CYS A 1 77 ? 4.352 -14.078 -7.089 1.00 0.00 176 CYS A CA 2
ATOM 2588 C C . CYS A 1 77 ? 3.843 -12.986 -6.152 1.00 0.00 176 CYS A C 2
ATOM 2589 O O . CYS A 1 77 ? 3.663 -11.839 -6.559 1.00 0.00 176 CYS A O 2
ATOM 2596 N N . GLU A 1 78 ? 3.613 -13.353 -4.894 1.00 0.00 177 GLU A N 2
ATOM 2597 C CA . GLU A 1 78 ? 3.124 -12.405 -3.900 1.00 0.00 177 GLU A CA 2
ATOM 2598 C C . GLU A 1 78 ? 4.242 -11.992 -2.946 1.00 0.00 177 GLU A C 2
ATOM 2599 O O . GLU A 1 78 ? 5.152 -12.771 -2.666 1.00 0.00 177 GLU A O 2
ATOM 2611 N N . GLY A 1 79 ? 4.164 -10.761 -2.450 1.00 0.00 178 GLY A N 2
ATOM 2612 C CA . GLY A 1 79 ? 5.175 -10.266 -1.534 1.00 0.00 178 GLY A CA 2
ATOM 2613 C C . GLY A 1 79 ? 5.992 -9.136 -2.128 1.00 0.00 178 GLY A C 2
ATOM 2614 O O . GLY A 1 79 ? 6.352 -9.173 -3.304 1.00 0.00 178 GLY A O 2
ATOM 2618 N N . MET A 1 80 ? 6.286 -8.128 -1.313 1.00 0.00 179 MET A N 2
ATOM 2619 C CA . MET A 1 80 ? 7.066 -6.982 -1.766 1.00 0.00 179 MET A CA 2
ATOM 2620 C C . MET A 1 80 ? 8.342 -7.436 -2.468 1.00 0.00 179 MET A C 2
ATOM 2621 O O . MET A 1 80 ? 9.086 -8.266 -1.946 1.00 0.00 179 MET A O 2
ATOM 2635 N N . ILE A 1 81 ? 8.587 -6.887 -3.653 1.00 0.00 180 ILE A N 2
ATOM 2636 C CA . ILE A 1 81 ? 9.773 -7.236 -4.425 1.00 0.00 180 ILE A CA 2
ATOM 2637 C C . ILE A 1 81 ? 10.064 -8.730 -4.340 1.00 0.00 180 ILE A C 2
ATOM 2638 O O . ILE A 1 81 ? 11.222 -9.146 -4.286 1.00 0.00 180 ILE A O 2
ATOM 2654 N N . CYS A 1 82 ? 9.006 -9.534 -4.332 1.00 0.00 181 CYS A N 2
ATOM 2655 C CA . CYS A 1 82 ? 9.147 -10.983 -4.256 1.00 0.00 181 CYS A CA 2
ATOM 2656 C C . CYS A 1 82 ? 9.949 -11.515 -5.440 1.00 0.00 181 CYS A C 2
ATOM 2657 O O . CYS A 1 82 ? 10.516 -12.605 -5.379 1.00 0.00 181 CYS A O 2
ATOM 2664 N N . ASN A 1 83 ? 9.992 -10.736 -6.516 1.00 0.00 182 ASN A N 2
ATOM 2665 C CA . ASN A 1 83 ? 10.724 -11.128 -7.714 1.00 0.00 182 ASN A CA 2
ATOM 2666 C C . ASN A 1 83 ? 12.172 -10.651 -7.647 1.00 0.00 182 ASN A C 2
ATOM 2667 O O . ASN A 1 83 ? 12.684 -10.052 -8.593 1.00 0.00 182 ASN A O 2
ATOM 2678 N N . VAL A 1 84 ? 12.827 -10.923 -6.523 1.00 0.00 183 VAL A N 2
ATOM 2679 C CA . VAL A 1 84 ? 14.217 -10.524 -6.333 1.00 0.00 183 VAL A CA 2
ATOM 2680 C C . VAL A 1 84 ? 15.135 -11.241 -7.316 1.00 0.00 183 VAL A C 2
ATOM 2681 O O . VAL A 1 84 ? 15.561 -10.665 -8.316 1.00 0.00 183 VAL A O 2
ATOM 2694 N N . GLU A 1 85 ? 15.434 -12.503 -7.024 1.00 0.00 184 GLU A N 2
ATOM 2695 C CA . GLU A 1 85 ? 16.303 -13.300 -7.883 1.00 0.00 184 GLU A CA 2
ATOM 2696 C C . GLU A 1 85 ? 15.626 -14.610 -8.275 1.00 0.00 184 GLU A C 2
ATOM 2697 O O . GLU A 1 85 ? 15.345 -15.456 -7.425 1.00 0.00 184 GLU A O 2
ATOM 2709 N N . LEU A 1 86 ? 15.366 -14.771 -9.568 1.00 0.00 185 LEU A N 2
ATOM 2710 C CA . LEU A 1 86 ? 14.722 -15.978 -10.075 1.00 0.00 185 LEU A CA 2
ATOM 2711 C C . LEU A 1 86 ? 13.340 -16.158 -9.455 1.00 0.00 185 LEU A C 2
ATOM 2712 O O . LEU A 1 86 ? 13.023 -15.593 -8.408 1.00 0.00 185 LEU A O 2
ATOM 2728 N N . PRO A 1 87 ? 12.497 -16.967 -10.114 1.00 0.00 186 PRO A N 2
ATOM 2729 C CA . PRO A 1 87 ? 11.136 -17.244 -9.644 1.00 0.00 186 PRO A CA 2
ATOM 2730 C C . PRO A 1 87 ? 11.121 -18.096 -8.380 1.00 0.00 186 PRO A C 2
ATOM 2731 O O . PRO A 1 87 ? 11.762 -19.145 -8.317 1.00 0.00 186 PRO A O 2
ATOM 2742 N N . THR A 1 88 ? 10.384 -17.638 -7.372 1.00 0.00 187 THR A N 2
ATOM 2743 C CA . THR A 1 88 ? 10.286 -18.358 -6.109 1.00 0.00 187 THR A CA 2
ATOM 2744 C C . THR A 1 88 ? 9.445 -19.620 -6.259 1.00 0.00 187 THR A C 2
ATOM 2745 O O . THR A 1 88 ? 9.709 -20.634 -5.614 1.00 0.00 187 THR A O 2
ATOM 2756 N N . ASN A 1 89 ? 8.431 -19.552 -7.116 1.00 0.00 188 ASN A N 2
ATOM 2757 C CA . ASN A 1 89 ? 7.551 -20.691 -7.351 1.00 0.00 188 ASN A CA 2
ATOM 2758 C C . ASN A 1 89 ? 8.285 -21.800 -8.099 1.00 0.00 188 ASN A C 2
ATOM 2759 O O . ASN A 1 89 ? 8.347 -22.939 -7.637 1.00 0.00 188 ASN A O 2
ATOM 2770 N N . HIS A 1 90 ? 8.839 -21.458 -9.258 1.00 0.00 189 HIS A N 2
ATOM 2771 C CA . HIS A 1 90 ? 9.570 -22.424 -10.070 1.00 0.00 189 HIS A CA 2
ATOM 2772 C C . HIS A 1 90 ? 10.943 -22.711 -9.470 1.00 0.00 189 HIS A C 2
ATOM 2773 O O . HIS A 1 90 ? 11.782 -21.817 -9.355 1.00 0.00 189 HIS A O 2
ATOM 2787 N N . THR A 1 91 ? 11.166 -23.964 -9.087 1.00 0.00 190 THR A N 2
ATOM 2788 C CA . THR A 1 91 ? 12.435 -24.369 -8.496 1.00 0.00 190 THR A CA 2
ATOM 2789 C C . THR A 1 91 ? 13.468 -24.680 -9.572 1.00 0.00 190 THR A C 2
ATOM 2790 O O . THR A 1 91 ? 13.125 -25.135 -10.662 1.00 0.00 190 THR A O 2
ATOM 2801 N N . ASN A 1 92 ? 14.736 -24.433 -9.259 1.00 0.00 191 ASN A N 2
ATOM 2802 C CA . ASN A 1 92 ? 15.820 -24.687 -10.201 1.00 0.00 191 ASN A CA 2
ATOM 2803 C C . ASN A 1 92 ? 16.325 -26.121 -10.074 1.00 0.00 191 ASN A C 2
ATOM 2804 O O . ASN A 1 92 ? 16.365 -26.682 -8.979 1.00 0.00 191 ASN A O 2
ATOM 2815 N N . ALA A 1 93 ? 16.712 -26.709 -11.201 1.00 0.00 192 ALA A N 2
ATOM 2816 C CA . ALA A 1 93 ? 17.217 -28.076 -11.216 1.00 0.00 192 ALA A CA 2
ATOM 2817 C C . ALA A 1 93 ? 18.736 -28.101 -11.083 1.00 0.00 192 ALA A C 2
ATOM 2818 O O . ALA A 1 93 ? 19.455 -27.638 -11.968 1.00 0.00 192 ALA A O 2
ATOM 2825 N N . VAL A 1 94 ? 19.219 -28.645 -9.970 1.00 0.00 193 VAL A N 2
ATOM 2826 C CA . VAL A 1 94 ? 20.653 -28.730 -9.720 1.00 0.00 193 VAL A CA 2
ATOM 2827 C C . VAL A 1 94 ? 21.130 -30.178 -9.752 1.00 0.00 193 VAL A C 2
ATOM 2828 O O . VAL A 1 94 ? 20.504 -31.063 -9.169 1.00 0.00 193 VAL A O 2
ATOM 2841 N N . PHE A 1 95 ? 22.245 -30.412 -10.437 1.00 0.00 194 PHE A N 2
ATOM 2842 C CA . PHE A 1 95 ? 22.807 -31.753 -10.545 1.00 0.00 194 PHE A CA 2
ATOM 2843 C C . PHE A 1 95 ? 24.048 -31.896 -9.668 1.00 0.00 194 PHE A C 2
ATOM 2844 O O . PHE A 1 95 ? 24.287 -32.949 -9.079 1.00 0.00 194 PHE A O 2
ATOM 2861 N N . ALA A 1 96 ? 24.833 -30.827 -9.586 1.00 0.00 195 ALA A N 2
ATOM 2862 C CA . ALA A 1 96 ? 26.048 -30.831 -8.781 1.00 0.00 195 ALA A CA 2
ATOM 2863 C C . ALA A 1 96 ? 25.723 -30.691 -7.297 1.00 0.00 195 ALA A C 2
ATOM 2864 O O . ALA A 1 96 ? 26.621 -30.677 -6.454 1.00 0.00 195 ALA A O 2
ATOM 2871 N N . MET A 1 1 ? 1.446 0.498 0.066 1.00 0.00 100 MET A N 3
ATOM 2872 C CA . MET A 1 1 ? 2.000 0.202 -1.251 1.00 0.00 100 MET A CA 3
ATOM 2873 C C . MET A 1 1 ? 3.206 -0.725 -1.137 1.00 0.00 100 MET A C 3
ATOM 2874 O O . MET A 1 1 ? 3.714 -0.968 -0.042 1.00 0.00 100 MET A O 3
ATOM 2888 N N . PHE A 1 2 ? 3.660 -1.240 -2.275 1.00 0.00 101 PHE A N 3
ATOM 2889 C CA . PHE A 1 2 ? 4.806 -2.142 -2.303 1.00 0.00 101 PHE A CA 3
ATOM 2890 C C . PHE A 1 2 ? 5.699 -1.850 -3.505 1.00 0.00 101 PHE A C 3
ATOM 2891 O O . PHE A 1 2 ? 5.253 -1.276 -4.499 1.00 0.00 101 PHE A O 3
ATOM 2908 N N . LYS A 1 3 ? 6.962 -2.249 -3.407 1.00 0.00 102 LYS A N 3
ATOM 2909 C CA . LYS A 1 3 ? 7.919 -2.032 -4.485 1.00 0.00 102 LYS A CA 3
ATOM 2910 C C . LYS A 1 3 ? 8.319 -3.354 -5.133 1.00 0.00 102 LYS A C 3
ATOM 2911 O O . LYS A 1 3 ? 8.800 -4.266 -4.459 1.00 0.00 102 LYS A O 3
ATOM 2930 N N . CYS A 1 4 ? 8.118 -3.451 -6.442 1.00 0.00 103 CYS A N 3
ATOM 2931 C CA . CYS A 1 4 ? 8.458 -4.661 -7.181 1.00 0.00 103 CYS A CA 3
ATOM 2932 C C . CYS A 1 4 ? 9.468 -4.359 -8.285 1.00 0.00 103 CYS A C 3
ATOM 2933 O O . CYS A 1 4 ? 9.695 -3.200 -8.633 1.00 0.00 103 CYS A O 3
ATOM 2940 N N . PHE A 1 5 ? 10.070 -5.410 -8.831 1.00 0.00 104 PHE A N 3
ATOM 2941 C CA . PHE A 1 5 ? 11.056 -5.258 -9.895 1.00 0.00 104 PHE A CA 3
ATOM 2942 C C . PHE A 1 5 ? 10.379 -5.200 -11.261 1.00 0.00 104 PHE A C 3
ATOM 2943 O O . PHE A 1 5 ? 9.872 -6.206 -11.759 1.00 0.00 104 PHE A O 3
ATOM 2960 N N . THR A 1 6 ? 10.373 -4.014 -11.862 1.00 0.00 105 THR A N 3
ATOM 2961 C CA . THR A 1 6 ? 9.757 -3.823 -13.169 1.00 0.00 105 THR A CA 3
ATOM 2962 C C . THR A 1 6 ? 10.812 -3.615 -14.250 1.00 0.00 105 THR A C 3
ATOM 2963 O O . THR A 1 6 ? 10.704 -2.703 -15.070 1.00 0.00 105 THR A O 3
ATOM 2974 N N . CYS A 1 7 ? 11.833 -4.465 -14.245 1.00 0.00 106 CYS A N 3
ATOM 2975 C CA . CYS A 1 7 ? 12.909 -4.375 -15.225 1.00 0.00 106 CYS A CA 3
ATOM 2976 C C . CYS A 1 7 ? 12.528 -5.089 -16.518 1.00 0.00 106 CYS A C 3
ATOM 2977 O O . CYS A 1 7 ? 11.841 -6.109 -16.496 1.00 0.00 106 CYS A O 3
ATOM 2984 N N . GLU A 1 8 ? 12.981 -4.544 -17.643 1.00 0.00 107 GLU A N 3
ATOM 2985 C CA . GLU A 1 8 ? 12.687 -5.130 -18.946 1.00 0.00 107 GLU A CA 3
ATOM 2986 C C . GLU A 1 8 ? 13.750 -6.152 -19.336 1.00 0.00 107 GLU A C 3
ATOM 2987 O O . GLU A 1 8 ? 14.467 -6.673 -18.483 1.00 0.00 107 GLU A O 3
ATOM 2999 N N . ASN A 1 9 ? 13.845 -6.435 -20.631 1.00 0.00 108 ASN A N 3
ATOM 3000 C CA . ASN A 1 9 ? 14.819 -7.395 -21.135 1.00 0.00 108 ASN A CA 3
ATOM 3001 C C . ASN A 1 9 ? 16.197 -7.142 -20.529 1.00 0.00 108 ASN A C 3
ATOM 3002 O O . ASN A 1 9 ? 16.922 -6.248 -20.965 1.00 0.00 108 ASN A O 3
ATOM 3013 N N . ALA A 1 10 ? 16.549 -7.934 -19.523 1.00 0.00 109 ALA A N 3
ATOM 3014 C CA . ALA A 1 10 ? 17.840 -7.797 -18.859 1.00 0.00 109 ALA A CA 3
ATOM 3015 C C . ALA A 1 10 ? 18.674 -9.065 -19.013 1.00 0.00 109 ALA A C 3
ATOM 3016 O O . ALA A 1 10 ? 19.803 -9.022 -19.499 1.00 0.00 109 ALA A O 3
ATOM 3023 N N . GLY A 1 11 ? 18.109 -10.194 -18.595 1.00 0.00 110 GLY A N 3
ATOM 3024 C CA . GLY A 1 11 ? 18.815 -11.458 -18.695 1.00 0.00 110 GLY A CA 3
ATOM 3025 C C . GLY A 1 11 ? 19.578 -11.797 -17.430 1.00 0.00 110 GLY A C 3
ATOM 3026 O O . GLY A 1 11 ? 19.841 -12.967 -17.150 1.00 0.00 110 GLY A O 3
ATOM 3030 N N . ASP A 1 12 ? 19.935 -10.772 -16.663 1.00 0.00 111 ASP A N 3
ATOM 3031 C CA . ASP A 1 12 ? 20.673 -10.967 -15.421 1.00 0.00 111 ASP A CA 3
ATOM 3032 C C . ASP A 1 12 ? 19.990 -10.244 -14.264 1.00 0.00 111 ASP A C 3
ATOM 3033 O O . ASP A 1 12 ? 19.579 -9.092 -14.396 1.00 0.00 111 ASP A O 3
ATOM 3042 N N . ASN A 1 13 ? 19.872 -10.930 -13.132 1.00 0.00 112 ASN A N 3
ATOM 3043 C CA . ASN A 1 13 ? 19.237 -10.353 -11.952 1.00 0.00 112 ASN A CA 3
ATOM 3044 C C . ASN A 1 13 ? 19.938 -9.065 -11.532 1.00 0.00 112 ASN A C 3
ATOM 3045 O O . ASN A 1 13 ? 19.307 -8.142 -11.016 1.00 0.00 112 ASN A O 3
ATOM 3056 N N . TYR A 1 14 ? 21.246 -9.009 -11.758 1.00 0.00 113 TYR A N 3
ATOM 3057 C CA . TYR A 1 14 ? 22.033 -7.835 -11.401 1.00 0.00 113 TYR A CA 3
ATOM 3058 C C . TYR A 1 14 ? 21.558 -6.606 -12.171 1.00 0.00 113 TYR A C 3
ATOM 3059 O O . TYR A 1 14 ? 21.031 -5.660 -11.588 1.00 0.00 113 TYR A O 3
ATOM 3077 N N . ASN A 1 15 ? 21.750 -6.630 -13.486 1.00 0.00 114 ASN A N 3
ATOM 3078 C CA . ASN A 1 15 ? 21.341 -5.518 -14.338 1.00 0.00 114 ASN A CA 3
ATOM 3079 C C . ASN A 1 15 ? 19.886 -5.140 -14.079 1.00 0.00 114 ASN A C 3
ATOM 3080 O O . ASN A 1 15 ? 19.527 -3.963 -14.091 1.00 0.00 114 ASN A O 3
ATOM 3091 N N . CYS A 1 16 ? 19.052 -6.148 -13.843 1.00 0.00 115 CYS A N 3
ATOM 3092 C CA . CYS A 1 16 ? 17.635 -5.923 -13.581 1.00 0.00 115 CYS A CA 3
ATOM 3093 C C . CYS A 1 16 ? 17.445 -4.883 -12.480 1.00 0.00 115 CYS A C 3
ATOM 3094 O O . CYS A 1 16 ? 16.865 -3.822 -12.708 1.00 0.00 115 CYS A O 3
ATOM 3101 N N . ASN A 1 17 ? 17.937 -5.197 -11.286 1.00 0.00 116 ASN A N 3
ATOM 3102 C CA . ASN A 1 17 ? 17.821 -4.290 -10.149 1.00 0.00 116 ASN A CA 3
ATOM 3103 C C . ASN A 1 17 ? 18.355 -2.905 -10.502 1.00 0.00 116 ASN A C 3
ATOM 3104 O O . ASN A 1 17 ? 17.820 -1.890 -10.054 1.00 0.00 116 ASN A O 3
ATOM 3115 N N . ARG A 1 18 ? 19.412 -2.871 -11.307 1.00 0.00 117 ARG A N 3
ATOM 3116 C CA . ARG A 1 18 ? 20.018 -1.611 -11.719 1.00 0.00 117 ARG A CA 3
ATOM 3117 C C . ARG A 1 18 ? 19.017 -0.749 -12.482 1.00 0.00 117 ARG A C 3
ATOM 3118 O O . ARG A 1 18 ? 19.057 0.479 -12.407 1.00 0.00 117 ARG A O 3
ATOM 3139 N N . TRP A 1 19 ? 18.121 -1.401 -13.214 1.00 0.00 118 TRP A N 3
ATOM 3140 C CA . TRP A 1 19 ? 17.109 -0.694 -13.991 1.00 0.00 118 TRP A CA 3
ATOM 3141 C C . TRP A 1 19 ? 15.847 -0.468 -13.165 1.00 0.00 118 TRP A C 3
ATOM 3142 O O . TRP A 1 19 ? 15.398 0.665 -12.998 1.00 0.00 118 TRP A O 3
ATOM 3163 N N . ALA A 1 20 ? 15.281 -1.554 -12.650 1.00 0.00 119 ALA A N 3
ATOM 3164 C CA . ALA A 1 20 ? 14.072 -1.474 -11.839 1.00 0.00 119 ALA A CA 3
ATOM 3165 C C . ALA A 1 20 ? 14.397 -1.049 -10.411 1.00 0.00 119 ALA A C 3
ATOM 3166 O O . ALA A 1 20 ? 14.920 -1.837 -9.624 1.00 0.00 119 ALA A O 3
ATOM 3173 N N . GLU A 1 21 ? 14.083 0.201 -10.084 1.00 0.00 120 GLU A N 3
ATOM 3174 C CA . GLU A 1 21 ? 14.343 0.729 -8.750 1.00 0.00 120 GLU A CA 3
ATOM 3175 C C . GLU A 1 21 ? 13.178 0.432 -7.810 1.00 0.00 120 GLU A C 3
ATOM 3176 O O . GLU A 1 21 ? 12.269 -0.324 -8.151 1.00 0.00 120 GLU A O 3
ATOM 3188 N N . ASP A 1 22 ? 13.213 1.033 -6.626 1.00 0.00 121 ASP A N 3
ATOM 3189 C CA . ASP A 1 22 ? 12.161 0.834 -5.636 1.00 0.00 121 ASP A CA 3
ATOM 3190 C C . ASP A 1 22 ? 11.024 1.829 -5.845 1.00 0.00 121 ASP A C 3
ATOM 3191 O O . ASP A 1 22 ? 10.864 2.777 -5.075 1.00 0.00 121 ASP A O 3
ATOM 3200 N N . LYS A 1 23 ? 10.236 1.609 -6.892 1.00 0.00 122 LYS A N 3
ATOM 3201 C CA . LYS A 1 23 ? 9.113 2.485 -7.203 1.00 0.00 122 LYS A CA 3
ATOM 3202 C C . LYS A 1 23 ? 7.788 1.818 -6.848 1.00 0.00 122 LYS A C 3
ATOM 3203 O O . LYS A 1 23 ? 7.667 0.594 -6.895 1.00 0.00 122 LYS A O 3
ATOM 3222 N N . TRP A 1 24 ? 6.798 2.631 -6.496 1.00 0.00 123 TRP A N 3
ATOM 3223 C CA . TRP A 1 24 ? 5.481 2.118 -6.135 1.00 0.00 123 TRP A CA 3
ATOM 3224 C C . TRP A 1 24 ? 4.781 1.515 -7.348 1.00 0.00 123 TRP A C 3
ATOM 3225 O O . TRP A 1 24 ? 4.888 2.032 -8.460 1.00 0.00 123 TRP A O 3
ATOM 3246 N N . CYS A 1 25 ? 4.064 0.418 -7.126 1.00 0.00 124 CYS A N 3
ATOM 3247 C CA . CYS A 1 25 ? 3.346 -0.257 -8.201 1.00 0.00 124 CYS A CA 3
ATOM 3248 C C . CYS A 1 25 ? 2.022 0.443 -8.494 1.00 0.00 124 CYS A C 3
ATOM 3249 O O . CYS A 1 25 ? 1.491 1.190 -7.672 1.00 0.00 124 CYS A O 3
ATOM 3256 N N . PRO A 1 26 ? 1.475 0.197 -9.694 1.00 0.00 125 PRO A N 3
ATOM 3257 C CA . PRO A 1 26 ? 0.207 0.793 -10.123 1.00 0.00 125 PRO A CA 3
ATOM 3258 C C . PRO A 1 26 ? -0.934 0.486 -9.158 1.00 0.00 125 PRO A C 3
ATOM 3259 O O . PRO A 1 26 ? -0.797 -0.354 -8.270 1.00 0.00 125 PRO A O 3
ATOM 3270 N N . GLN A 1 27 ? -2.058 1.171 -9.341 1.00 0.00 126 GLN A N 3
ATOM 3271 C CA . GLN A 1 27 ? -3.222 0.969 -8.486 1.00 0.00 126 GLN A CA 3
ATOM 3272 C C . GLN A 1 27 ? -4.002 -0.270 -8.911 1.00 0.00 126 GLN A C 3
ATOM 3273 O O . GLN A 1 27 ? -4.565 -0.977 -8.077 1.00 0.00 126 GLN A O 3
ATOM 3287 N N . ASN A 1 28 ? -4.030 -0.528 -10.215 1.00 0.00 127 ASN A N 3
ATOM 3288 C CA . ASN A 1 28 ? -4.742 -1.682 -10.751 1.00 0.00 127 ASN A CA 3
ATOM 3289 C C . ASN A 1 28 ? -3.833 -2.906 -10.802 1.00 0.00 127 ASN A C 3
ATOM 3290 O O . ASN A 1 28 ? -3.755 -3.594 -11.820 1.00 0.00 127 ASN A O 3
ATOM 3301 N N . THR A 1 29 ? -3.146 -3.173 -9.695 1.00 0.00 128 THR A N 3
ATOM 3302 C CA . THR A 1 29 ? -2.242 -4.314 -9.613 1.00 0.00 128 THR A CA 3
ATOM 3303 C C . THR A 1 29 ? -2.170 -4.857 -8.191 1.00 0.00 128 THR A C 3
ATOM 3304 O O . THR A 1 29 ? -2.280 -4.105 -7.224 1.00 0.00 128 THR A O 3
ATOM 3315 N N . GLN A 1 30 ? -1.985 -6.168 -8.072 1.00 0.00 129 GLN A N 3
ATOM 3316 C CA . GLN A 1 30 ? -1.899 -6.811 -6.766 1.00 0.00 129 GLN A CA 3
ATOM 3317 C C . GLN A 1 30 ? -0.993 -8.037 -6.823 1.00 0.00 129 GLN A C 3
ATOM 3318 O O . GLN A 1 30 ? -1.047 -8.902 -5.947 1.00 0.00 129 GLN A O 3
ATOM 3332 N N . TYR A 1 31 ? -0.162 -8.106 -7.857 1.00 0.00 130 TYR A N 3
ATOM 3333 C CA . TYR A 1 31 ? 0.753 -9.227 -8.029 1.00 0.00 130 TYR A CA 3
ATOM 3334 C C . TYR A 1 31 ? 2.040 -8.780 -8.715 1.00 0.00 130 TYR A C 3
ATOM 3335 O O . TYR A 1 31 ? 2.135 -7.657 -9.212 1.00 0.00 130 TYR A O 3
ATOM 3353 N N . CYS A 1 32 ? 3.029 -9.667 -8.739 1.00 0.00 131 CYS A N 3
ATOM 3354 C CA . CYS A 1 32 ? 4.312 -9.366 -9.364 1.00 0.00 131 CYS A CA 3
ATOM 3355 C C . CYS A 1 32 ? 4.612 -10.351 -10.491 1.00 0.00 131 CYS A C 3
ATOM 3356 O O . CYS A 1 32 ? 5.145 -11.436 -10.256 1.00 0.00 131 CYS A O 3
ATOM 3363 N N . LEU A 1 33 ? 4.266 -9.964 -11.714 1.00 0.00 132 LEU A N 3
ATOM 3364 C CA . LEU A 1 33 ? 4.499 -10.812 -12.878 1.00 0.00 132 LEU A CA 3
ATOM 3365 C C . LEU A 1 33 ? 5.988 -11.081 -13.067 1.00 0.00 132 LEU A C 3
ATOM 3366 O O . LEU A 1 33 ? 6.820 -10.192 -12.881 1.00 0.00 132 LEU A O 3
ATOM 3382 N N . THR A 1 34 ? 6.319 -12.314 -13.439 1.00 0.00 133 THR A N 3
ATOM 3383 C CA . THR A 1 34 ? 7.708 -12.701 -13.655 1.00 0.00 133 THR A CA 3
ATOM 3384 C C . THR A 1 34 ? 7.857 -13.531 -14.924 1.00 0.00 133 THR A C 3
ATOM 3385 O O . THR A 1 34 ? 7.605 -14.736 -14.923 1.00 0.00 133 THR A O 3
ATOM 3396 N N . VAL A 1 35 ? 8.268 -12.879 -16.007 1.00 0.00 134 VAL A N 3
ATOM 3397 C CA . VAL A 1 35 ? 8.452 -13.559 -17.284 1.00 0.00 134 VAL A CA 3
ATOM 3398 C C . VAL A 1 35 ? 9.870 -14.103 -17.417 1.00 0.00 134 VAL A C 3
ATOM 3399 O O . VAL A 1 35 ? 10.845 -13.390 -17.175 1.00 0.00 134 VAL A O 3
ATOM 3412 N N . HIS A 1 36 ? 9.978 -15.369 -17.805 1.00 0.00 135 HIS A N 3
ATOM 3413 C CA . HIS A 1 36 ? 11.278 -16.010 -17.972 1.00 0.00 135 HIS A CA 3
ATOM 3414 C C . HIS A 1 36 ? 11.380 -16.686 -19.336 1.00 0.00 135 HIS A C 3
ATOM 3415 O O . HIS A 1 36 ? 10.558 -17.536 -19.681 1.00 0.00 135 HIS A O 3
ATOM 3429 N N . HIS A 1 37 ? 12.392 -16.302 -20.107 1.00 0.00 136 HIS A N 3
ATOM 3430 C CA . HIS A 1 37 ? 12.600 -16.872 -21.434 1.00 0.00 136 HIS A CA 3
ATOM 3431 C C . HIS A 1 37 ? 13.584 -18.037 -21.377 1.00 0.00 136 HIS A C 3
ATOM 3432 O O . HIS A 1 37 ? 14.784 -17.841 -21.183 1.00 0.00 136 HIS A O 3
ATOM 3446 N N . PHE A 1 38 ? 13.067 -19.250 -21.545 1.00 0.00 137 PHE A N 3
ATOM 3447 C CA . PHE A 1 38 ? 13.899 -20.447 -21.511 1.00 0.00 137 PHE A CA 3
ATOM 3448 C C . PHE A 1 38 ? 13.921 -21.133 -22.873 1.00 0.00 137 PHE A C 3
ATOM 3449 O O . PHE A 1 38 ? 12.928 -21.722 -23.302 1.00 0.00 137 PHE A O 3
ATOM 3466 N N . THR A 1 39 ? 15.062 -21.053 -23.552 1.00 0.00 138 THR A N 3
ATOM 3467 C CA . THR A 1 39 ? 15.214 -21.664 -24.866 1.00 0.00 138 THR A CA 3
ATOM 3468 C C . THR A 1 39 ? 15.305 -23.182 -24.760 1.00 0.00 138 THR A C 3
ATOM 3469 O O . THR A 1 39 ? 15.743 -23.717 -23.741 1.00 0.00 138 THR A O 3
ATOM 3480 N N . SER A 1 40 ? 14.890 -23.870 -25.818 1.00 0.00 139 SER A N 3
ATOM 3481 C CA . SER A 1 40 ? 14.921 -25.328 -25.842 1.00 0.00 139 SER A CA 3
ATOM 3482 C C . SER A 1 40 ? 16.324 -25.846 -25.538 1.00 0.00 139 SER A C 3
ATOM 3483 O O . SER A 1 40 ? 16.492 -26.847 -24.840 1.00 0.00 139 SER A O 3
ATOM 3491 N N . HIS A 1 41 ? 17.330 -25.156 -26.067 1.00 0.00 140 HIS A N 3
ATOM 3492 C CA . HIS A 1 41 ? 18.719 -25.545 -25.853 1.00 0.00 140 HIS A CA 3
ATOM 3493 C C . HIS A 1 41 ? 19.637 -24.327 -25.895 1.00 0.00 140 HIS A C 3
ATOM 3494 O O . HIS A 1 41 ? 19.963 -23.820 -26.967 1.00 0.00 140 HIS A O 3
ATOM 3508 N N . GLY A 1 42 ? 20.049 -23.862 -24.719 1.00 0.00 141 GLY A N 3
ATOM 3509 C CA . GLY A 1 42 ? 20.924 -22.706 -24.644 1.00 0.00 141 GLY A CA 3
ATOM 3510 C C . GLY A 1 42 ? 20.908 -22.055 -23.276 1.00 0.00 141 GLY A C 3
ATOM 3511 O O . GLY A 1 42 ? 19.853 -21.653 -22.785 1.00 0.00 141 GLY A O 3
ATOM 3515 N N . ARG A 1 43 ? 22.080 -21.951 -22.658 1.00 0.00 142 ARG A N 3
ATOM 3516 C CA . ARG A 1 43 ? 22.196 -21.346 -21.336 1.00 0.00 142 ARG A CA 3
ATOM 3517 C C . ARG A 1 43 ? 21.525 -19.976 -21.305 1.00 0.00 142 ARG A C 3
ATOM 3518 O O . ARG A 1 43 ? 21.018 -19.545 -20.269 1.00 0.00 142 ARG A O 3
ATOM 3539 N N . SER A 1 44 ? 21.525 -19.296 -22.447 1.00 0.00 143 SER A N 3
ATOM 3540 C CA . SER A 1 44 ? 20.920 -17.973 -22.549 1.00 0.00 143 SER A CA 3
ATOM 3541 C C . SER A 1 44 ? 19.488 -17.989 -22.025 1.00 0.00 143 SER A C 3
ATOM 3542 O O . SER A 1 44 ? 18.738 -18.938 -22.259 1.00 0.00 143 SER A O 3
ATOM 3550 N N . THR A 1 45 ? 19.112 -16.930 -21.315 1.00 0.00 144 THR A N 3
ATOM 3551 C CA . THR A 1 45 ? 17.771 -16.821 -20.756 1.00 0.00 144 THR A CA 3
ATOM 3552 C C . THR A 1 45 ? 17.457 -15.384 -20.355 1.00 0.00 144 THR A C 3
ATOM 3553 O O . THR A 1 45 ? 18.054 -14.845 -19.423 1.00 0.00 144 THR A O 3
ATOM 3564 N N . SER A 1 46 ? 16.516 -14.769 -21.064 1.00 0.00 145 SER A N 3
ATOM 3565 C CA . SER A 1 46 ? 16.125 -13.392 -20.783 1.00 0.00 145 SER A CA 3
ATOM 3566 C C . SER A 1 46 ? 15.331 -13.307 -19.483 1.00 0.00 145 SER A C 3
ATOM 3567 O O . SER A 1 46 ? 14.738 -14.291 -19.040 1.00 0.00 145 SER A O 3
ATOM 3575 N N . ILE A 1 47 ? 15.325 -12.124 -18.877 1.00 0.00 146 ILE A N 3
ATOM 3576 C CA . ILE A 1 47 ? 14.604 -11.910 -17.629 1.00 0.00 146 ILE A CA 3
ATOM 3577 C C . ILE A 1 47 ? 13.835 -10.593 -17.658 1.00 0.00 146 ILE A C 3
ATOM 3578 O O . ILE A 1 47 ? 14.404 -9.534 -17.923 1.00 0.00 146 ILE A O 3
ATOM 3594 N N . THR A 1 48 ? 12.537 -10.667 -17.381 1.00 0.00 147 THR A N 3
ATOM 3595 C CA . THR A 1 48 ? 11.689 -9.481 -17.374 1.00 0.00 147 THR A CA 3
ATOM 3596 C C . THR A 1 48 ? 10.531 -9.639 -16.395 1.00 0.00 147 THR A C 3
ATOM 3597 O O . THR A 1 48 ? 9.780 -10.612 -16.457 1.00 0.00 147 THR A O 3
ATOM 3608 N N . LYS A 1 49 ? 10.392 -8.676 -15.490 1.00 0.00 148 LYS A N 3
ATOM 3609 C CA . LYS A 1 49 ? 9.325 -8.706 -14.498 1.00 0.00 148 LYS A CA 3
ATOM 3610 C C . LYS A 1 49 ? 8.602 -7.364 -14.435 1.00 0.00 148 LYS A C 3
ATOM 3611 O O . LYS A 1 49 ? 9.080 -6.364 -14.972 1.00 0.00 148 LYS A O 3
ATOM 3630 N N . LYS A 1 50 ? 7.449 -7.348 -13.774 1.00 0.00 149 LYS A N 3
ATOM 3631 C CA . LYS A 1 50 ? 6.662 -6.128 -13.638 1.00 0.00 149 LYS A CA 3
ATOM 3632 C C . LYS A 1 50 ? 5.385 -6.391 -12.846 1.00 0.00 149 LYS A C 3
ATOM 3633 O O . LYS A 1 50 ? 4.897 -7.521 -12.792 1.00 0.00 149 LYS A O 3
ATOM 3652 N N . CYS A 1 51 ? 4.847 -5.341 -12.235 1.00 0.00 150 CYS A N 3
ATOM 3653 C CA . CYS A 1 51 ? 3.625 -5.458 -11.447 1.00 0.00 150 CYS A CA 3
ATOM 3654 C C . CYS A 1 51 ? 2.452 -5.888 -12.323 1.00 0.00 150 CYS A C 3
ATOM 3655 O O . CYS A 1 51 ? 2.339 -5.472 -13.475 1.00 0.00 150 CYS A O 3
ATOM 3662 N N . ALA A 1 52 ? 1.581 -6.724 -11.766 1.00 0.00 151 ALA A N 3
ATOM 3663 C CA . ALA A 1 52 ? 0.415 -7.209 -12.495 1.00 0.00 151 ALA A CA 3
ATOM 3664 C C . ALA A 1 52 ? -0.742 -7.502 -11.546 1.00 0.00 151 ALA A C 3
ATOM 3665 O O . ALA A 1 52 ? -0.699 -7.142 -10.370 1.00 0.00 151 ALA A O 3
ATOM 3672 N N . SER A 1 53 ? -1.775 -8.157 -12.065 1.00 0.00 152 SER A N 3
ATOM 3673 C CA . SER A 1 53 ? -2.947 -8.494 -11.265 1.00 0.00 152 SER A CA 3
ATOM 3674 C C . SER A 1 53 ? -3.437 -9.903 -11.587 1.00 0.00 152 SER A C 3
ATOM 3675 O O . SER A 1 53 ? -2.954 -10.541 -12.522 1.00 0.00 152 SER A O 3
ATOM 3683 N N . ARG A 1 54 ? -4.399 -10.381 -10.805 1.00 0.00 153 ARG A N 3
ATOM 3684 C CA . ARG A 1 54 ? -4.955 -11.714 -11.004 1.00 0.00 153 ARG A CA 3
ATOM 3685 C C . ARG A 1 54 ? -5.470 -11.880 -12.431 1.00 0.00 153 ARG A C 3
ATOM 3686 O O . ARG A 1 54 ? -5.439 -12.976 -12.989 1.00 0.00 153 ARG A O 3
ATOM 3707 N N . SER A 1 55 ? -5.944 -10.784 -13.015 1.00 0.00 154 SER A N 3
ATOM 3708 C CA . SER A 1 55 ? -6.471 -10.809 -14.374 1.00 0.00 154 SER A CA 3
ATOM 3709 C C . SER A 1 55 ? -5.338 -10.789 -15.396 1.00 0.00 154 SER A C 3
ATOM 3710 O O . SER A 1 55 ? -5.283 -11.630 -16.293 1.00 0.00 154 SER A O 3
ATOM 3718 N N . GLU A 1 56 ? -4.435 -9.824 -15.252 1.00 0.00 155 GLU A N 3
ATOM 3719 C CA . GLU A 1 56 ? -3.304 -9.694 -16.162 1.00 0.00 155 GLU A CA 3
ATOM 3720 C C . GLU A 1 56 ? -2.576 -11.026 -16.318 1.00 0.00 155 GLU A C 3
ATOM 3721 O O . GLU A 1 56 ? -2.199 -11.415 -17.424 1.00 0.00 155 GLU A O 3
ATOM 3733 N N . CYS A 1 57 ? -2.381 -11.721 -15.202 1.00 0.00 156 CYS A N 3
ATOM 3734 C CA . CYS A 1 57 ? -1.697 -13.009 -15.213 1.00 0.00 156 CYS A CA 3
ATOM 3735 C C . CYS A 1 57 ? -2.641 -14.129 -14.784 1.00 0.00 156 CYS A C 3
ATOM 3736 O O . CYS A 1 57 ? -2.252 -15.035 -14.046 1.00 0.00 156 CYS A O 3
ATOM 3743 N N . HIS A 1 58 ? -3.883 -14.060 -15.252 1.00 0.00 157 HIS A N 3
ATOM 3744 C CA . HIS A 1 58 ? -4.883 -15.069 -14.919 1.00 0.00 157 HIS A CA 3
ATOM 3745 C C . HIS A 1 58 ? -4.608 -16.373 -15.662 1.00 0.00 157 HIS A C 3
ATOM 3746 O O . HIS A 1 58 ? -4.866 -17.460 -15.145 1.00 0.00 157 HIS A O 3
ATOM 3760 N N . PHE A 1 59 ? -4.083 -16.257 -16.877 1.00 0.00 158 PHE A N 3
ATOM 3761 C CA . PHE A 1 59 ? -3.774 -17.426 -17.692 1.00 0.00 158 PHE A CA 3
ATOM 3762 C C . PHE A 1 59 ? -2.271 -17.684 -17.726 1.00 0.00 158 PHE A C 3
ATOM 3763 O O . PHE A 1 59 ? -1.686 -17.867 -18.794 1.00 0.00 158 PHE A O 3
ATOM 3780 N N . VAL A 1 60 ? -1.651 -17.696 -16.550 1.00 0.00 159 VAL A N 3
ATOM 3781 C CA . VAL A 1 60 ? -0.216 -17.931 -16.445 1.00 0.00 159 VAL A CA 3
ATOM 3782 C C . VAL A 1 60 ? 0.166 -19.277 -17.050 1.00 0.00 159 VAL A C 3
ATOM 3783 O O . VAL A 1 60 ? -0.698 -20.070 -17.422 1.00 0.0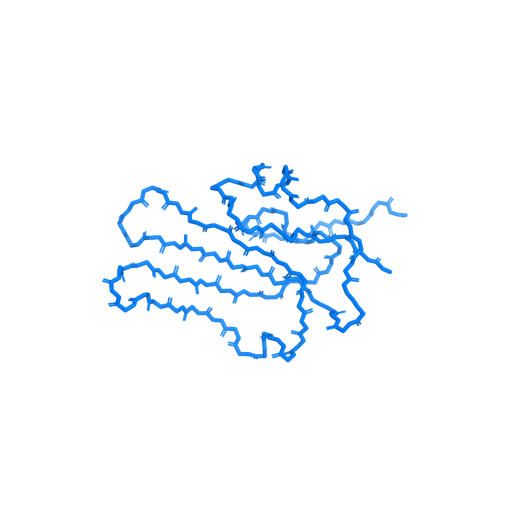0 159 VAL A O 3
ATOM 3796 N N . GLY A 1 61 ? 1.468 -19.529 -17.145 1.00 0.00 160 GLY A N 3
ATOM 3797 C CA . GLY A 1 61 ? 1.943 -20.781 -17.706 1.00 0.00 160 GLY A CA 3
ATOM 3798 C C . GLY A 1 61 ? 3.033 -20.577 -18.738 1.00 0.00 160 GLY A C 3
ATOM 3799 O O . GLY A 1 61 ? 3.552 -19.471 -18.894 1.00 0.00 160 GLY A O 3
ATOM 3803 N N . CYS A 1 62 ? 3.384 -21.646 -19.445 1.00 0.00 161 CYS A N 3
ATOM 3804 C CA . CYS A 1 62 ? 4.422 -21.581 -20.467 1.00 0.00 161 CYS A CA 3
ATOM 3805 C C . CYS A 1 62 ? 3.808 -21.523 -21.863 1.00 0.00 161 CYS A C 3
ATOM 3806 O O . CYS A 1 62 ? 2.722 -22.054 -22.098 1.00 0.00 161 CYS A O 3
ATOM 3813 N N . HIS A 1 63 ? 4.510 -20.874 -22.786 1.00 0.00 162 HIS A N 3
ATOM 3814 C CA . HIS A 1 63 ? 4.035 -20.747 -24.159 1.00 0.00 162 HIS A CA 3
ATOM 3815 C C . HIS A 1 63 ? 5.113 -21.179 -25.149 1.00 0.00 162 HIS A C 3
ATOM 3816 O O . HIS A 1 63 ? 6.113 -20.485 -25.336 1.00 0.00 162 HIS A O 3
ATOM 3830 N N . HIS A 1 64 ? 4.902 -22.330 -25.781 1.00 0.00 163 HIS A N 3
ATOM 3831 C CA . HIS A 1 64 ? 5.856 -22.855 -26.751 1.00 0.00 163 HIS A CA 3
ATOM 3832 C C . HIS A 1 64 ? 5.806 -22.054 -28.049 1.00 0.00 163 HIS A C 3
ATOM 3833 O O . HIS A 1 64 ? 4.749 -21.917 -28.665 1.00 0.00 163 HIS A O 3
ATOM 3847 N N . SER A 1 65 ? 6.956 -21.527 -28.459 1.00 0.00 164 SER A N 3
ATOM 3848 C CA . SER A 1 65 ? 7.042 -20.736 -29.681 1.00 0.00 164 SER A CA 3
ATOM 3849 C C . SER A 1 65 ? 6.755 -21.598 -30.907 1.00 0.00 164 SER A C 3
ATOM 3850 O O . SER A 1 65 ? 7.243 -22.723 -31.016 1.00 0.00 164 SER A O 3
ATOM 3858 N N . ARG A 1 66 ? 5.961 -21.061 -31.827 1.00 0.00 165 ARG A N 3
ATOM 3859 C CA . ARG A 1 66 ? 5.607 -21.781 -33.045 1.00 0.00 165 ARG A CA 3
ATOM 3860 C C . ARG A 1 66 ? 6.761 -21.758 -34.044 1.00 0.00 165 ARG A C 3
ATOM 3861 O O . ARG A 1 66 ? 7.063 -22.767 -34.681 1.00 0.00 165 ARG A O 3
ATOM 3882 N N . ASP A 1 67 ? 7.400 -20.601 -34.175 1.00 0.00 166 ASP A N 3
ATOM 3883 C CA . ASP A 1 67 ? 8.520 -20.447 -35.096 1.00 0.00 166 ASP A CA 3
ATOM 3884 C C . ASP A 1 67 ? 9.804 -21.002 -34.487 1.00 0.00 166 ASP A C 3
ATOM 3885 O O . ASP A 1 67 ? 10.482 -21.832 -35.093 1.00 0.00 166 ASP A O 3
ATOM 3894 N N . SER A 1 68 ? 10.133 -20.537 -33.286 1.00 0.00 167 SER A N 3
ATOM 3895 C CA . SER A 1 68 ? 11.338 -20.984 -32.597 1.00 0.00 167 SER A CA 3
ATOM 3896 C C . SER A 1 68 ? 11.004 -22.038 -31.546 1.00 0.00 167 SER A C 3
ATOM 3897 O O . SER A 1 68 ? 9.835 -22.299 -31.263 1.00 0.00 167 SER A O 3
ATOM 3905 N N . GLU A 1 69 ? 12.040 -22.641 -30.971 1.00 0.00 168 GLU A N 3
ATOM 3906 C CA . GLU A 1 69 ? 11.857 -23.667 -29.952 1.00 0.00 168 GLU A CA 3
ATOM 3907 C C . GLU A 1 69 ? 12.059 -23.088 -28.554 1.00 0.00 168 GLU A C 3
ATOM 3908 O O . GLU A 1 69 ? 12.502 -23.783 -27.640 1.00 0.00 168 GLU A O 3
ATOM 3920 N N . HIS A 1 70 ? 11.730 -21.809 -28.397 1.00 0.00 169 HIS A N 3
ATOM 3921 C CA . HIS A 1 70 ? 11.875 -21.136 -27.111 1.00 0.00 169 HIS A CA 3
ATOM 3922 C C . HIS A 1 70 ? 10.535 -21.053 -26.387 1.00 0.00 169 HIS A C 3
ATOM 3923 O O . HIS A 1 70 ? 9.517 -20.691 -26.980 1.00 0.00 169 HIS A O 3
ATOM 3937 N N . THR A 1 71 ? 10.540 -21.392 -25.102 1.00 0.00 170 THR A N 3
ATOM 3938 C CA . THR A 1 71 ? 9.325 -21.359 -24.297 1.00 0.00 170 THR A CA 3
ATOM 3939 C C . THR A 1 71 ? 9.309 -20.144 -23.376 1.00 0.00 170 THR A C 3
ATOM 3940 O O . THR A 1 71 ? 10.345 -19.739 -22.851 1.00 0.00 170 THR A O 3
ATOM 3951 N N . GLU A 1 72 ? 8.126 -19.568 -23.185 1.00 0.00 171 GLU A N 3
ATOM 3952 C CA . GLU A 1 72 ? 7.976 -18.399 -22.326 1.00 0.00 171 GLU A CA 3
ATOM 3953 C C . GLU A 1 72 ? 7.081 -18.713 -21.131 1.00 0.00 171 GLU A C 3
ATOM 3954 O O . GLU A 1 72 ? 5.858 -18.787 -21.259 1.00 0.00 171 GLU A O 3
ATOM 3966 N N . CYS A 1 73 ? 7.698 -18.897 -19.969 1.00 0.00 172 CYS A N 3
ATOM 3967 C CA . CYS A 1 73 ? 6.959 -19.204 -18.750 1.00 0.00 172 CYS A CA 3
ATOM 3968 C C . CYS A 1 73 ? 6.868 -17.977 -17.846 1.00 0.00 172 CYS A C 3
ATOM 3969 O O . CYS A 1 73 ? 7.885 -17.399 -17.463 1.00 0.00 172 CYS A O 3
ATOM 3976 N N . ARG A 1 74 ? 5.643 -17.587 -17.510 1.00 0.00 173 ARG A N 3
ATOM 3977 C CA . ARG A 1 74 ? 5.418 -16.430 -16.652 1.00 0.00 173 ARG A CA 3
ATOM 3978 C C . ARG A 1 74 ? 4.530 -16.796 -15.467 1.00 0.00 173 ARG A C 3
ATOM 3979 O O . ARG A 1 74 ? 3.669 -17.669 -15.570 1.00 0.00 173 ARG A O 3
ATOM 4000 N N . SER A 1 75 ? 4.747 -16.122 -14.341 1.00 0.00 174 SER A N 3
ATOM 4001 C CA . SER A 1 75 ? 3.970 -16.380 -13.135 1.00 0.00 174 SER A CA 3
ATOM 4002 C C . SER A 1 75 ? 3.824 -15.110 -12.301 1.00 0.00 174 SER A C 3
ATOM 4003 O O . SER A 1 75 ? 4.457 -14.092 -12.584 1.00 0.00 174 SER A O 3
ATOM 4011 N N . CYS A 1 76 ? 2.986 -15.178 -11.273 1.00 0.00 175 CYS A N 3
ATOM 4012 C CA . CYS A 1 76 ? 2.755 -14.035 -10.397 1.00 0.00 175 CYS A CA 3
ATOM 4013 C C . CYS A 1 76 ? 3.057 -14.393 -8.945 1.00 0.00 175 CYS A C 3
ATOM 4014 O O . CYS A 1 76 ? 2.469 -15.321 -8.388 1.00 0.00 175 CYS A O 3
ATOM 4021 N N . CYS A 1 77 ? 3.977 -13.651 -8.337 1.00 0.00 176 CYS A N 3
ATOM 4022 C CA . CYS A 1 77 ? 4.358 -13.889 -6.950 1.00 0.00 176 CYS A CA 3
ATOM 4023 C C . CYS A 1 77 ? 3.845 -12.772 -6.046 1.00 0.00 176 CYS A C 3
ATOM 4024 O O . CYS A 1 77 ? 3.800 -11.609 -6.446 1.00 0.00 176 CYS A O 3
ATOM 4031 N N . GLU A 1 78 ? 3.462 -13.134 -4.826 1.00 0.00 177 GLU A N 3
ATOM 4032 C CA . GLU A 1 78 ? 2.952 -12.162 -3.866 1.00 0.00 177 GLU A CA 3
ATOM 4033 C C . GLU A 1 78 ? 4.036 -11.763 -2.869 1.00 0.00 177 GLU A C 3
ATOM 4034 O O . GLU A 1 78 ? 4.900 -12.566 -2.519 1.00 0.00 177 GLU A O 3
ATOM 4046 N N . GLY A 1 79 ? 3.985 -10.513 -2.416 1.00 0.00 178 GLY A N 3
ATOM 4047 C CA . GLY A 1 79 ? 4.967 -10.028 -1.465 1.00 0.00 178 GLY A CA 3
ATOM 4048 C C . GLY A 1 79 ? 5.849 -8.940 -2.046 1.00 0.00 178 GLY A C 3
ATOM 4049 O O . GLY A 1 79 ? 6.254 -9.015 -3.206 1.00 0.00 178 GLY A O 3
ATOM 4053 N N . MET A 1 80 ? 6.145 -7.926 -1.240 1.00 0.00 179 MET A N 3
ATOM 4054 C CA . MET A 1 80 ? 6.983 -6.818 -1.682 1.00 0.00 179 MET A CA 3
ATOM 4055 C C . MET A 1 80 ? 8.289 -7.331 -2.281 1.00 0.00 179 MET A C 3
ATOM 4056 O O . MET A 1 80 ? 8.944 -8.204 -1.711 1.00 0.00 179 MET A O 3
ATOM 4070 N N . ILE A 1 81 ? 8.661 -6.783 -3.433 1.00 0.00 180 ILE A N 3
ATOM 4071 C CA . ILE A 1 81 ? 9.888 -7.185 -4.109 1.00 0.00 180 ILE A CA 3
ATOM 4072 C C . ILE A 1 81 ? 10.112 -8.689 -3.993 1.00 0.00 180 ILE A C 3
ATOM 4073 O O . ILE A 1 81 ? 11.237 -9.146 -3.787 1.00 0.00 180 ILE A O 3
ATOM 4089 N N . CYS A 1 82 ? 9.035 -9.454 -4.129 1.00 0.00 181 CYS A N 3
ATOM 4090 C CA . CYS A 1 82 ? 9.112 -10.907 -4.041 1.00 0.00 181 CYS A CA 3
ATOM 4091 C C . CYS A 1 82 ? 9.893 -11.482 -5.220 1.00 0.00 181 CYS A C 3
ATOM 4092 O O . CYS A 1 82 ? 10.535 -12.525 -5.102 1.00 0.00 181 CYS A O 3
ATOM 4099 N N . ASN A 1 83 ? 9.833 -10.793 -6.355 1.00 0.00 182 ASN A N 3
ATOM 4100 C CA . ASN A 1 83 ? 10.534 -11.235 -7.555 1.00 0.00 182 ASN A CA 3
ATOM 4101 C C . ASN A 1 83 ? 11.992 -10.786 -7.530 1.00 0.00 182 ASN A C 3
ATOM 4102 O O . ASN A 1 83 ? 12.474 -10.154 -8.469 1.00 0.00 182 ASN A O 3
ATOM 4113 N N . VAL A 1 84 ? 12.689 -11.118 -6.448 1.00 0.00 183 VAL A N 3
ATOM 4114 C CA . VAL A 1 84 ? 14.092 -10.751 -6.300 1.00 0.00 183 VAL A CA 3
ATOM 4115 C C . VAL A 1 84 ? 14.950 -11.415 -7.372 1.00 0.00 183 VAL A C 3
ATOM 4116 O O . VAL A 1 84 ? 15.421 -10.758 -8.299 1.00 0.00 183 VAL A O 3
ATOM 4129 N N . GLU A 1 85 ? 15.147 -12.723 -7.238 1.00 0.00 184 GLU A N 3
ATOM 4130 C CA . GLU A 1 85 ? 15.949 -13.476 -8.195 1.00 0.00 184 GLU A CA 3
ATOM 4131 C C . GLU A 1 85 ? 15.057 -14.217 -9.188 1.00 0.00 184 GLU A C 3
ATOM 4132 O O . GLU A 1 85 ? 13.833 -14.082 -9.161 1.00 0.00 184 GLU A O 3
ATOM 4144 N N . LEU A 1 86 ? 15.679 -14.998 -10.064 1.00 0.00 185 LEU A N 3
ATOM 4145 C CA . LEU A 1 86 ? 14.943 -15.760 -11.066 1.00 0.00 185 LEU A CA 3
ATOM 4146 C C . LEU A 1 86 ? 13.823 -16.570 -10.421 1.00 0.00 185 LEU A C 3
ATOM 4147 O O . LEU A 1 86 ? 12.646 -16.419 -10.750 1.00 0.00 185 LEU A O 3
ATOM 4163 N N . PRO A 1 87 ? 14.194 -17.449 -9.479 1.00 0.00 186 PRO A N 3
ATOM 4164 C CA . PRO A 1 87 ? 13.236 -18.298 -8.766 1.00 0.00 186 PRO A CA 3
ATOM 4165 C C . PRO A 1 87 ? 12.353 -17.500 -7.812 1.00 0.00 186 PRO A C 3
ATOM 4166 O O . PRO A 1 87 ? 12.801 -16.531 -7.198 1.00 0.00 186 PRO A O 3
ATOM 4177 N N . THR A 1 88 ? 11.095 -17.914 -7.691 1.00 0.00 187 THR A N 3
ATOM 4178 C CA . THR A 1 88 ? 10.149 -17.237 -6.812 1.00 0.00 187 THR A CA 3
ATOM 4179 C C . THR A 1 88 ? 10.139 -17.869 -5.425 1.00 0.00 187 THR A C 3
ATOM 4180 O O . THR A 1 88 ? 9.846 -17.204 -4.432 1.00 0.00 187 THR A O 3
ATOM 4191 N N . ASN A 1 89 ? 10.462 -19.157 -5.364 1.00 0.00 188 ASN A N 3
ATOM 4192 C CA . ASN A 1 89 ? 10.491 -19.879 -4.097 1.00 0.00 188 ASN A CA 3
ATOM 4193 C C . ASN A 1 89 ? 11.651 -19.406 -3.227 1.00 0.00 188 ASN A C 3
ATOM 4194 O O . ASN A 1 89 ? 11.536 -19.337 -2.003 1.00 0.00 188 ASN A O 3
ATOM 4205 N N . HIS A 1 90 ? 12.770 -19.080 -3.868 1.00 0.00 189 HIS A N 3
ATOM 4206 C CA . HIS A 1 90 ? 13.952 -18.613 -3.153 1.00 0.00 189 HIS A CA 3
ATOM 4207 C C . HIS A 1 90 ? 13.762 -17.178 -2.669 1.00 0.00 189 HIS A C 3
ATOM 4208 O O . HIS A 1 90 ? 14.046 -16.224 -3.394 1.00 0.00 189 HIS A O 3
ATOM 4222 N N . THR A 1 91 ? 13.279 -17.033 -1.439 1.00 0.00 190 THR A N 3
ATOM 4223 C CA . THR A 1 91 ? 13.049 -15.716 -0.859 1.00 0.00 190 THR A CA 3
ATOM 4224 C C . THR A 1 91 ? 13.274 -15.733 0.649 1.00 0.00 190 THR A C 3
ATOM 4225 O O . THR A 1 91 ? 13.517 -16.785 1.238 1.00 0.00 190 THR A O 3
ATOM 4236 N N . ASN A 1 92 ? 13.190 -14.560 1.268 1.00 0.00 191 ASN A N 3
ATOM 4237 C CA . ASN A 1 92 ? 13.385 -14.440 2.709 1.00 0.00 191 ASN A CA 3
ATOM 4238 C C . ASN A 1 92 ? 12.045 -14.358 3.433 1.00 0.00 191 ASN A C 3
ATOM 4239 O O . ASN A 1 92 ? 11.118 -13.693 2.972 1.00 0.00 191 ASN A O 3
ATOM 4250 N N . ALA A 1 93 ? 11.951 -15.038 4.571 1.00 0.00 192 ALA A N 3
ATOM 4251 C CA . ALA A 1 93 ? 10.726 -15.040 5.362 1.00 0.00 192 ALA A CA 3
ATOM 4252 C C . ALA A 1 93 ? 10.826 -14.066 6.531 1.00 0.00 192 ALA A C 3
ATOM 4253 O O . ALA A 1 93 ? 11.922 -13.718 6.971 1.00 0.00 192 ALA A O 3
ATOM 4260 N N . VAL A 1 94 ? 9.674 -13.628 7.030 1.00 0.00 193 VAL A N 3
ATOM 4261 C CA . VAL A 1 94 ? 9.632 -12.695 8.149 1.00 0.00 193 VAL A CA 3
ATOM 4262 C C . VAL A 1 94 ? 8.376 -12.900 8.989 1.00 0.00 193 VAL A C 3
ATOM 4263 O O . VAL A 1 94 ? 7.292 -13.137 8.456 1.00 0.00 193 VAL A O 3
ATOM 4276 N N . PHE A 1 95 ? 8.529 -12.805 10.305 1.00 0.00 194 PHE A N 3
ATOM 4277 C CA . PHE A 1 95 ? 7.407 -12.981 11.220 1.00 0.00 194 PHE A CA 3
ATOM 4278 C C . PHE A 1 95 ? 7.004 -11.650 11.849 1.00 0.00 194 PHE A C 3
ATOM 4279 O O . PHE A 1 95 ? 5.820 -11.376 12.044 1.00 0.00 194 PHE A O 3
ATOM 4296 N N . ALA A 1 96 ? 7.999 -10.827 12.164 1.00 0.00 195 ALA A N 3
ATOM 4297 C CA . ALA A 1 96 ? 7.749 -9.524 12.769 1.00 0.00 195 ALA A CA 3
ATOM 4298 C C . ALA A 1 96 ? 8.812 -8.513 12.352 1.00 0.00 195 ALA A C 3
ATOM 4299 O O . ALA A 1 96 ? 9.960 -8.876 12.092 1.00 0.00 195 ALA A O 3
ATOM 4306 N N . MET A 1 1 ? 1.834 0.090 -2.886 1.00 0.00 100 MET A N 4
ATOM 4307 C CA . MET A 1 1 ? 2.326 0.048 -1.514 1.00 0.00 100 MET A CA 4
ATOM 4308 C C . MET A 1 1 ? 3.523 -0.890 -1.394 1.00 0.00 100 MET A C 4
ATOM 4309 O O . MET A 1 1 ? 3.970 -1.205 -0.291 1.00 0.00 100 MET A O 4
ATOM 4323 N N . PHE A 1 2 ? 4.037 -1.334 -2.536 1.00 0.00 101 PHE A N 4
ATOM 4324 C CA . PHE A 1 2 ? 5.182 -2.238 -2.558 1.00 0.00 101 PHE A CA 4
ATOM 4325 C C . PHE A 1 2 ? 6.073 -1.957 -3.765 1.00 0.00 101 PHE A C 4
ATOM 4326 O O . PHE A 1 2 ? 5.600 -1.506 -4.809 1.00 0.00 101 PHE A O 4
ATOM 4343 N N . LYS A 1 3 ? 7.365 -2.227 -3.615 1.00 0.00 102 LYS A N 4
ATOM 4344 C CA . LYS A 1 3 ? 8.324 -2.005 -4.691 1.00 0.00 102 LYS A CA 4
ATOM 4345 C C . LYS A 1 3 ? 8.627 -3.307 -5.426 1.00 0.00 102 LYS A C 4
ATOM 4346 O O . LYS A 1 3 ? 9.175 -4.245 -4.848 1.00 0.00 102 LYS A O 4
ATOM 4365 N N . CYS A 1 4 ? 8.267 -3.356 -6.705 1.00 0.00 103 CYS A N 4
ATOM 4366 C CA . CYS A 1 4 ? 8.501 -4.542 -7.520 1.00 0.00 103 CYS A CA 4
ATOM 4367 C C . CYS A 1 4 ? 9.442 -4.227 -8.680 1.00 0.00 103 CYS A C 4
ATOM 4368 O O . CYS A 1 4 ? 9.566 -3.076 -9.098 1.00 0.00 103 CYS A O 4
ATOM 4375 N N . PHE A 1 5 ? 10.102 -5.259 -9.195 1.00 0.00 104 PHE A N 4
ATOM 4376 C CA . PHE A 1 5 ? 11.032 -5.093 -10.306 1.00 0.00 104 PHE A CA 4
ATOM 4377 C C . PHE A 1 5 ? 10.291 -5.088 -11.640 1.00 0.00 104 PHE A C 4
ATOM 4378 O O . PHE A 1 5 ? 9.733 -6.103 -12.058 1.00 0.00 104 PHE A O 4
ATOM 4395 N N . THR A 1 6 ? 10.288 -3.936 -12.305 1.00 0.00 105 THR A N 4
ATOM 4396 C CA . THR A 1 6 ? 9.615 -3.797 -13.589 1.00 0.00 105 THR A CA 4
ATOM 4397 C C . THR A 1 6 ? 10.621 -3.647 -14.724 1.00 0.00 105 THR A C 4
ATOM 4398 O O . THR A 1 6 ? 10.489 -2.765 -15.573 1.00 0.00 105 THR A O 4
ATOM 4409 N N . CYS A 1 7 ? 11.627 -4.515 -14.735 1.00 0.00 106 CYS A N 4
ATOM 4410 C CA . CYS A 1 7 ? 12.657 -4.480 -15.766 1.00 0.00 106 CYS A CA 4
ATOM 4411 C C . CYS A 1 7 ? 12.208 -5.242 -17.009 1.00 0.00 106 CYS A C 4
ATOM 4412 O O . CYS A 1 7 ? 11.221 -5.976 -16.976 1.00 0.00 106 CYS A O 4
ATOM 4419 N N . GLU A 1 8 ? 12.941 -5.062 -18.104 1.00 0.00 107 GLU A N 4
ATOM 4420 C CA . GLU A 1 8 ? 12.618 -5.733 -19.358 1.00 0.00 107 GLU A CA 4
ATOM 4421 C C . GLU A 1 8 ? 13.787 -6.590 -19.834 1.00 0.00 107 GLU A C 4
ATOM 4422 O O . GLU A 1 8 ? 13.755 -7.815 -19.731 1.00 0.00 107 GLU A O 4
ATOM 4434 N N . ASN A 1 9 ? 14.819 -5.934 -20.357 1.00 0.00 108 ASN A N 4
ATOM 4435 C CA . ASN A 1 9 ? 15.998 -6.635 -20.851 1.00 0.00 108 ASN A CA 4
ATOM 4436 C C . ASN A 1 9 ? 17.167 -6.484 -19.881 1.00 0.00 108 ASN A C 4
ATOM 4437 O O . ASN A 1 9 ? 17.932 -5.524 -19.961 1.00 0.00 108 ASN A O 4
ATOM 4448 N N . ALA A 1 10 ? 17.297 -7.439 -18.966 1.00 0.00 109 ALA A N 4
ATOM 4449 C CA . ALA A 1 10 ? 18.372 -7.414 -17.983 1.00 0.00 109 ALA A CA 4
ATOM 4450 C C . ALA A 1 10 ? 19.260 -8.647 -18.109 1.00 0.00 109 ALA A C 4
ATOM 4451 O O . ALA A 1 10 ? 20.483 -8.556 -18.015 1.00 0.00 109 ALA A O 4
ATOM 4458 N N . GLY A 1 11 ? 18.635 -9.802 -18.321 1.00 0.00 110 GLY A N 4
ATOM 4459 C CA . GLY A 1 11 ? 19.384 -11.037 -18.455 1.00 0.00 110 GLY A CA 4
ATOM 4460 C C . GLY A 1 11 ? 20.209 -11.352 -17.222 1.00 0.00 110 GLY A C 4
ATOM 4461 O O . GLY A 1 11 ? 21.156 -12.136 -17.284 1.00 0.00 110 GLY A O 4
ATOM 4465 N N . ASP A 1 12 ? 19.850 -10.738 -16.100 1.00 0.00 111 ASP A N 4
ATOM 4466 C CA . ASP A 1 12 ? 20.564 -10.956 -14.847 1.00 0.00 111 ASP A CA 4
ATOM 4467 C C . ASP A 1 12 ? 19.836 -10.291 -13.684 1.00 0.00 111 ASP A C 4
ATOM 4468 O O . ASP A 1 12 ? 19.164 -9.276 -13.858 1.00 0.00 111 ASP A O 4
ATOM 4477 N N . ASN A 1 13 ? 19.973 -10.872 -12.496 1.00 0.00 112 ASN A N 4
ATOM 4478 C CA . ASN A 1 13 ? 19.327 -10.337 -11.304 1.00 0.00 112 ASN A CA 4
ATOM 4479 C C . ASN A 1 13 ? 19.832 -8.930 -10.996 1.00 0.00 112 ASN A C 4
ATOM 4480 O O . ASN A 1 13 ? 19.045 -8.020 -10.736 1.00 0.00 112 ASN A O 4
ATOM 4491 N N . TYR A 1 14 ? 21.149 -8.760 -11.030 1.00 0.00 113 TYR A N 4
ATOM 4492 C CA . TYR A 1 14 ? 21.759 -7.465 -10.753 1.00 0.00 113 TYR A CA 4
ATOM 4493 C C . TYR A 1 14 ? 21.308 -6.422 -11.771 1.00 0.00 113 TYR A C 4
ATOM 4494 O O . TYR A 1 14 ? 20.911 -5.316 -11.408 1.00 0.00 113 TYR A O 4
ATOM 4512 N N . ASN A 1 15 ? 21.373 -6.784 -13.048 1.00 0.00 114 ASN A N 4
ATOM 4513 C CA . ASN A 1 15 ? 20.972 -5.880 -14.120 1.00 0.00 114 ASN A CA 4
ATOM 4514 C C . ASN A 1 15 ? 19.540 -5.394 -13.914 1.00 0.00 114 ASN A C 4
ATOM 4515 O O . ASN A 1 15 ? 19.248 -4.207 -14.064 1.00 0.00 114 ASN A O 4
ATOM 4526 N N . CYS A 1 16 ? 18.651 -6.319 -13.569 1.00 0.00 115 CYS A N 4
ATOM 4527 C CA . CYS A 1 16 ? 17.250 -5.986 -13.343 1.00 0.00 115 CYS A CA 4
ATOM 4528 C C . CYS A 1 16 ? 17.101 -5.039 -12.155 1.00 0.00 115 CYS A C 4
ATOM 4529 O O . CYS A 1 16 ? 16.190 -4.213 -12.118 1.00 0.00 115 CYS A O 4
ATOM 4536 N N . ASN A 1 17 ? 18.003 -5.166 -11.188 1.00 0.00 116 ASN A N 4
ATOM 4537 C CA . ASN A 1 17 ? 17.972 -4.322 -9.999 1.00 0.00 116 ASN A CA 4
ATOM 4538 C C . ASN A 1 17 ? 18.345 -2.883 -10.343 1.00 0.00 116 ASN A C 4
ATOM 4539 O O . ASN A 1 17 ? 17.711 -1.938 -9.876 1.00 0.00 116 ASN A O 4
ATOM 4550 N N . ARG A 1 18 ? 19.379 -2.726 -11.164 1.00 0.00 117 ARG A N 4
ATOM 4551 C CA . ARG A 1 18 ? 19.837 -1.403 -11.571 1.00 0.00 117 ARG A CA 4
ATOM 4552 C C . ARG A 1 18 ? 18.964 -0.847 -12.692 1.00 0.00 117 ARG A C 4
ATOM 4553 O O . ARG A 1 18 ? 18.979 0.353 -12.966 1.00 0.00 117 ARG A O 4
ATOM 4574 N N . TRP A 1 19 ? 18.206 -1.727 -13.336 1.00 0.00 118 TRP A N 4
ATOM 4575 C CA . TRP A 1 19 ? 17.328 -1.323 -14.428 1.00 0.00 118 TRP A CA 4
ATOM 4576 C C . TRP A 1 19 ? 15.954 -0.921 -13.902 1.00 0.00 118 TRP A C 4
ATOM 4577 O O . TRP A 1 19 ? 15.497 0.199 -14.127 1.00 0.00 118 TRP A O 4
ATOM 4598 N N . ALA A 1 20 ? 15.301 -1.842 -13.200 1.00 0.00 119 ALA A N 4
ATOM 4599 C CA . ALA A 1 20 ? 13.981 -1.581 -12.640 1.00 0.00 119 ALA A CA 4
ATOM 4600 C C . ALA A 1 20 ? 14.081 -0.756 -11.361 1.00 0.00 119 ALA A C 4
ATOM 4601 O O . ALA A 1 20 ? 14.553 -1.242 -10.334 1.00 0.00 119 ALA A O 4
ATOM 4608 N N . GLU A 1 21 ? 13.633 0.494 -11.432 1.00 0.00 120 GLU A N 4
ATOM 4609 C CA . GLU A 1 21 ? 13.673 1.386 -10.280 1.00 0.00 120 GLU A CA 4
ATOM 4610 C C . GLU A 1 21 ? 12.834 0.831 -9.132 1.00 0.00 120 GLU A C 4
ATOM 4611 O O . GLU A 1 21 ? 11.889 0.072 -9.351 1.00 0.00 120 GLU A O 4
ATOM 4623 N N . ASP A 1 22 ? 13.187 1.213 -7.910 1.00 0.00 121 ASP A N 4
ATOM 4624 C CA . ASP A 1 22 ? 12.467 0.755 -6.728 1.00 0.00 121 ASP A CA 4
ATOM 4625 C C . ASP A 1 22 ? 11.325 1.706 -6.384 1.00 0.00 121 ASP A C 4
ATOM 4626 O O . ASP A 1 22 ? 11.369 2.407 -5.372 1.00 0.00 121 ASP A O 4
ATOM 4635 N N . LYS A 1 23 ? 10.304 1.728 -7.233 1.00 0.00 122 LYS A N 4
ATOM 4636 C CA . LYS A 1 23 ? 9.149 2.592 -7.021 1.00 0.00 122 LYS A CA 4
ATOM 4637 C C . LYS A 1 23 ? 7.897 1.769 -6.740 1.00 0.00 122 LYS A C 4
ATOM 4638 O O . LYS A 1 23 ? 7.764 0.641 -7.216 1.00 0.00 122 LYS A O 4
ATOM 4657 N N . TRP A 1 24 ? 6.981 2.339 -5.966 1.00 0.00 123 TRP A N 4
ATOM 4658 C CA . TRP A 1 24 ? 5.738 1.657 -5.623 1.00 0.00 123 TRP A CA 4
ATOM 4659 C C . TRP A 1 24 ? 4.976 1.250 -6.880 1.00 0.00 123 TRP A C 4
ATOM 4660 O O . TRP A 1 24 ? 5.019 1.944 -7.896 1.00 0.00 123 TRP A O 4
ATOM 4681 N N . CYS A 1 25 ? 4.278 0.122 -6.804 1.00 0.00 124 CYS A N 4
ATOM 4682 C CA . CYS A 1 25 ? 3.506 -0.378 -7.935 1.00 0.00 124 CYS A CA 4
ATOM 4683 C C . CYS A 1 25 ? 2.184 0.373 -8.066 1.00 0.00 124 CYS A C 4
ATOM 4684 O O . CYS A 1 25 ? 1.702 1.002 -7.123 1.00 0.00 124 CYS A O 4
ATOM 4691 N N . PRO A 1 26 ? 1.582 0.307 -9.263 1.00 0.00 125 PRO A N 4
ATOM 4692 C CA . PRO A 1 26 ? 0.307 0.974 -9.545 1.00 0.00 125 PRO A CA 4
ATOM 4693 C C . PRO A 1 26 ? -0.825 0.459 -8.663 1.00 0.00 125 PRO A C 4
ATOM 4694 O O . PRO A 1 26 ? -0.693 -0.577 -8.012 1.00 0.00 125 PRO A O 4
ATOM 4705 N N . GLN A 1 27 ? -1.936 1.188 -8.648 1.00 0.00 126 GLN A N 4
ATOM 4706 C CA . GLN A 1 27 ? -3.091 0.803 -7.845 1.00 0.00 126 GLN A CA 4
ATOM 4707 C C . GLN A 1 27 ? -3.885 -0.305 -8.530 1.00 0.00 126 GLN A C 4
ATOM 4708 O O . GLN A 1 27 ? -4.605 -1.059 -7.877 1.00 0.00 126 GLN A O 4
ATOM 4722 N N . ASN A 1 28 ? -3.747 -0.397 -9.848 1.00 0.00 127 ASN A N 4
ATOM 4723 C CA . ASN A 1 28 ? -4.453 -1.412 -10.622 1.00 0.00 127 ASN A CA 4
ATOM 4724 C C . ASN A 1 28 ? -3.628 -2.692 -10.720 1.00 0.00 127 ASN A C 4
ATOM 4725 O O . ASN A 1 28 ? -3.567 -3.326 -11.774 1.00 0.00 127 ASN A O 4
ATOM 4736 N N . THR A 1 29 ? -2.994 -3.067 -9.613 1.00 0.00 128 THR A N 4
ATOM 4737 C CA . THR A 1 29 ? -2.172 -4.270 -9.574 1.00 0.00 128 THR A CA 4
ATOM 4738 C C . THR A 1 29 ? -2.126 -4.859 -8.168 1.00 0.00 128 THR A C 4
ATOM 4739 O O . THR A 1 29 ? -2.227 -4.134 -7.179 1.00 0.00 128 THR A O 4
ATOM 4750 N N . GLN A 1 30 ? -1.973 -6.177 -8.088 1.00 0.00 129 GLN A N 4
ATOM 4751 C CA . GLN A 1 30 ? -1.913 -6.862 -6.803 1.00 0.00 129 GLN A CA 4
ATOM 4752 C C . GLN A 1 30 ? -0.987 -8.071 -6.873 1.00 0.00 129 GLN A C 4
ATOM 4753 O O . GLN A 1 30 ? -1.001 -8.928 -5.989 1.00 0.00 129 GLN A O 4
ATOM 4767 N N . TYR A 1 31 ? -0.184 -8.135 -7.929 1.00 0.00 130 TYR A N 4
ATOM 4768 C CA . TYR A 1 31 ? 0.747 -9.241 -8.116 1.00 0.00 130 TYR A CA 4
ATOM 4769 C C . TYR A 1 31 ? 2.008 -8.776 -8.838 1.00 0.00 130 TYR A C 4
ATOM 4770 O O . TYR A 1 31 ? 2.072 -7.654 -9.340 1.00 0.00 130 TYR A O 4
ATOM 4788 N N . CYS A 1 32 ? 3.010 -9.648 -8.886 1.00 0.00 131 CYS A N 4
ATOM 4789 C CA . CYS A 1 32 ? 4.270 -9.330 -9.546 1.00 0.00 131 CYS A CA 4
ATOM 4790 C C . CYS A 1 32 ? 4.577 -10.339 -10.648 1.00 0.00 131 CYS A C 4
ATOM 4791 O O . CYS A 1 32 ? 5.082 -11.431 -10.382 1.00 0.00 131 CYS A O 4
ATOM 4798 N N . LEU A 1 33 ? 4.270 -9.968 -11.885 1.00 0.00 132 LEU A N 4
ATOM 4799 C CA . LEU A 1 33 ? 4.513 -10.840 -13.029 1.00 0.00 132 LEU A CA 4
ATOM 4800 C C . LEU A 1 33 ? 5.999 -11.158 -13.165 1.00 0.00 132 LEU A C 4
ATOM 4801 O O . LEU A 1 33 ? 6.853 -10.303 -12.929 1.00 0.00 132 LEU A O 4
ATOM 4817 N N . THR A 1 34 ? 6.301 -12.395 -13.549 1.00 0.00 133 THR A N 4
ATOM 4818 C CA . THR A 1 34 ? 7.683 -12.826 -13.717 1.00 0.00 133 THR A CA 4
ATOM 4819 C C . THR A 1 34 ? 7.837 -13.706 -14.952 1.00 0.00 133 THR A C 4
ATOM 4820 O O . THR A 1 34 ? 7.642 -14.920 -14.891 1.00 0.00 133 THR A O 4
ATOM 4831 N N . VAL A 1 35 ? 8.190 -13.087 -16.074 1.00 0.00 134 VAL A N 4
ATOM 4832 C CA . VAL A 1 35 ? 8.372 -13.814 -17.325 1.00 0.00 134 VAL A CA 4
ATOM 4833 C C . VAL A 1 35 ? 9.808 -14.307 -17.469 1.00 0.00 134 VAL A C 4
ATOM 4834 O O . VAL A 1 35 ? 10.745 -13.671 -16.986 1.00 0.00 134 VAL A O 4
ATOM 4847 N N . HIS A 1 36 ? 9.973 -15.443 -18.139 1.00 0.00 135 HIS A N 4
ATOM 4848 C CA . HIS A 1 36 ? 11.296 -16.021 -18.349 1.00 0.00 135 HIS A CA 4
ATOM 4849 C C . HIS A 1 36 ? 11.445 -16.532 -19.779 1.00 0.00 135 HIS A C 4
ATOM 4850 O O . HIS A 1 36 ? 10.540 -17.170 -20.318 1.00 0.00 135 HIS A O 4
ATOM 4864 N N . HIS A 1 37 ? 12.591 -16.246 -20.388 1.00 0.00 136 HIS A N 4
ATOM 4865 C CA . HIS A 1 37 ? 12.858 -16.677 -21.756 1.00 0.00 136 HIS A CA 4
ATOM 4866 C C . HIS A 1 37 ? 13.515 -18.054 -21.774 1.00 0.00 136 HIS A C 4
ATOM 4867 O O . HIS A 1 37 ? 14.606 -18.240 -21.234 1.00 0.00 136 HIS A O 4
ATOM 4881 N N . PHE A 1 38 ? 12.843 -19.017 -22.397 1.00 0.00 137 PHE A N 4
ATOM 4882 C CA . PHE A 1 38 ? 13.360 -20.377 -22.483 1.00 0.00 137 PHE A CA 4
ATOM 4883 C C . PHE A 1 38 ? 13.408 -20.850 -23.933 1.00 0.00 137 PHE A C 4
ATOM 4884 O O . PHE A 1 38 ? 12.374 -21.007 -24.583 1.00 0.00 137 PHE A O 4
ATOM 4901 N N . THR A 1 39 ? 14.618 -21.075 -24.436 1.00 0.00 138 THR A N 4
ATOM 4902 C CA . THR A 1 39 ? 14.804 -21.528 -25.809 1.00 0.00 138 THR A CA 4
ATOM 4903 C C . THR A 1 39 ? 14.484 -23.012 -25.946 1.00 0.00 138 THR A C 4
ATOM 4904 O O . THR A 1 39 ? 14.622 -23.777 -24.992 1.00 0.00 138 THR A O 4
ATOM 4915 N N . SER A 1 40 ? 14.057 -23.412 -27.139 1.00 0.00 139 SER A N 4
ATOM 4916 C CA . SER A 1 40 ? 13.715 -24.805 -27.401 1.00 0.00 139 SER A CA 4
ATOM 4917 C C . SER A 1 40 ? 14.851 -25.732 -26.979 1.00 0.00 139 SER A C 4
ATOM 4918 O O . SER A 1 40 ? 14.619 -26.796 -26.404 1.00 0.00 139 SER A O 4
ATOM 4926 N N . HIS A 1 41 ? 16.081 -25.320 -27.269 1.00 0.00 140 HIS A N 4
ATOM 4927 C CA . HIS A 1 41 ? 17.255 -26.112 -26.920 1.00 0.00 140 HIS A CA 4
ATOM 4928 C C . HIS A 1 41 ? 17.740 -25.774 -25.514 1.00 0.00 140 HIS A C 4
ATOM 4929 O O . HIS A 1 41 ? 17.509 -26.527 -24.569 1.00 0.00 140 HIS A O 4
ATOM 4943 N N . GLY A 1 42 ? 18.416 -24.636 -25.384 1.00 0.00 141 GLY A N 4
ATOM 4944 C CA . GLY A 1 42 ? 18.924 -24.219 -24.090 1.00 0.00 141 GLY A CA 4
ATOM 4945 C C . GLY A 1 42 ? 18.218 -22.987 -23.560 1.00 0.00 141 GLY A C 4
ATOM 4946 O O . GLY A 1 42 ? 18.165 -21.956 -24.230 1.00 0.00 141 GLY A O 4
ATOM 4950 N N . ARG A 1 43 ? 17.671 -23.095 -22.353 1.00 0.00 142 ARG A N 4
ATOM 4951 C CA . ARG A 1 43 ? 16.962 -21.981 -21.734 1.00 0.00 142 ARG A CA 4
ATOM 4952 C C . ARG A 1 43 ? 17.785 -20.699 -21.815 1.00 0.00 142 ARG A C 4
ATOM 4953 O O . ARG A 1 43 ? 18.999 -20.716 -21.615 1.00 0.00 142 ARG A O 4
ATOM 4974 N N . SER A 1 44 ? 17.115 -19.590 -22.110 1.00 0.00 143 SER A N 4
ATOM 4975 C CA . SER A 1 44 ? 17.785 -18.299 -22.222 1.00 0.00 143 SER A CA 4
ATOM 4976 C C . SER A 1 44 ? 18.009 -17.682 -20.845 1.00 0.00 143 SER A C 4
ATOM 4977 O O . SER A 1 44 ? 17.443 -18.135 -19.849 1.00 0.00 143 SER A O 4
ATOM 4985 N N . THR A 1 45 ? 18.838 -16.644 -20.796 1.00 0.00 144 THR A N 4
ATOM 4986 C CA . THR A 1 45 ? 19.139 -15.965 -19.543 1.00 0.00 144 THR A CA 4
ATOM 4987 C C . THR A 1 45 ? 18.330 -14.680 -19.406 1.00 0.00 144 THR A C 4
ATOM 4988 O O . THR A 1 45 ? 18.286 -14.074 -18.335 1.00 0.00 144 THR A O 4
ATOM 4999 N N . SER A 1 46 ? 17.690 -14.270 -20.496 1.00 0.00 145 SER A N 4
ATOM 5000 C CA . SER A 1 46 ? 16.884 -13.055 -20.498 1.00 0.00 145 SER A CA 4
ATOM 5001 C C . SER A 1 46 ? 15.753 -13.152 -19.479 1.00 0.00 145 SER A C 4
ATOM 5002 O O . SER A 1 46 ? 15.003 -14.128 -19.458 1.00 0.00 145 SER A O 4
ATOM 5010 N N . ILE A 1 47 ? 15.638 -12.132 -18.635 1.00 0.00 146 ILE A N 4
ATOM 5011 C CA . ILE A 1 47 ? 14.598 -12.100 -17.613 1.00 0.00 146 ILE A CA 4
ATOM 5012 C C . ILE A 1 47 ? 13.763 -10.829 -17.718 1.00 0.00 146 ILE A C 4
ATOM 5013 O O . ILE A 1 47 ? 14.269 -9.768 -18.083 1.00 0.00 146 ILE A O 4
ATOM 5029 N N . THR A 1 48 ? 12.478 -10.943 -17.393 1.00 0.00 147 THR A N 4
ATOM 5030 C CA . THR A 1 48 ? 11.572 -9.804 -17.450 1.00 0.00 147 THR A CA 4
ATOM 5031 C C . THR A 1 48 ? 10.482 -9.915 -16.390 1.00 0.00 147 THR A C 4
ATOM 5032 O O . THR A 1 48 ? 9.891 -10.979 -16.201 1.00 0.00 147 THR A O 4
ATOM 5043 N N . LYS A 1 49 ? 10.219 -8.810 -15.700 1.00 0.00 148 LYS A N 4
ATOM 5044 C CA . LYS A 1 49 ? 9.199 -8.782 -14.659 1.00 0.00 148 LYS A CA 4
ATOM 5045 C C . LYS A 1 49 ? 8.489 -7.432 -14.629 1.00 0.00 148 LYS A C 4
ATOM 5046 O O . LYS A 1 49 ? 8.970 -6.453 -15.200 1.00 0.00 148 LYS A O 4
ATOM 5065 N N . LYS A 1 50 ? 7.343 -7.387 -13.959 1.00 0.00 149 LYS A N 4
ATOM 5066 C CA . LYS A 1 50 ? 6.567 -6.156 -13.851 1.00 0.00 149 LYS A CA 4
ATOM 5067 C C . LYS A 1 50 ? 5.297 -6.383 -13.038 1.00 0.00 149 LYS A C 4
ATOM 5068 O O . LYS A 1 50 ? 4.809 -7.509 -12.931 1.00 0.00 149 LYS A O 4
ATOM 5087 N N . CYS A 1 51 ? 4.765 -5.308 -12.467 1.00 0.00 150 CYS A N 4
ATOM 5088 C CA . CYS A 1 51 ? 3.551 -5.388 -11.665 1.00 0.00 150 CYS A CA 4
ATOM 5089 C C . CYS A 1 51 ? 2.369 -5.852 -12.511 1.00 0.00 150 CYS A C 4
ATOM 5090 O O . CYS A 1 51 ? 2.227 -5.455 -13.668 1.00 0.00 150 CYS A O 4
ATOM 5097 N N . ALA A 1 52 ? 1.523 -6.694 -11.927 1.00 0.00 151 ALA A N 4
ATOM 5098 C CA . ALA A 1 52 ? 0.353 -7.210 -12.626 1.00 0.00 151 ALA A CA 4
ATOM 5099 C C . ALA A 1 52 ? -0.784 -7.501 -11.652 1.00 0.00 151 ALA A C 4
ATOM 5100 O O . ALA A 1 52 ? -0.736 -7.100 -10.489 1.00 0.00 151 ALA A O 4
ATOM 5107 N N . SER A 1 53 ? -1.806 -8.201 -12.135 1.00 0.00 152 SER A N 4
ATOM 5108 C CA . SER A 1 53 ? -2.957 -8.542 -11.308 1.00 0.00 152 SER A CA 4
ATOM 5109 C C . SER A 1 53 ? -3.415 -9.973 -11.577 1.00 0.00 152 SER A C 4
ATOM 5110 O O . SER A 1 53 ? -2.886 -10.649 -12.460 1.00 0.00 152 SER A O 4
ATOM 5118 N N . ARG A 1 54 ? -4.401 -10.426 -10.810 1.00 0.00 153 ARG A N 4
ATOM 5119 C CA . ARG A 1 54 ? -4.930 -11.776 -10.964 1.00 0.00 153 ARG A CA 4
ATOM 5120 C C . ARG A 1 54 ? -5.470 -11.990 -12.375 1.00 0.00 153 ARG A C 4
ATOM 5121 O O . ARG A 1 54 ? -5.437 -13.103 -12.901 1.00 0.00 153 ARG A O 4
ATOM 5142 N N . SER A 1 55 ? -5.968 -10.917 -12.982 1.00 0.00 154 SER A N 4
ATOM 5143 C CA . SER A 1 55 ? -6.520 -10.988 -14.330 1.00 0.00 154 SER A CA 4
ATOM 5144 C C . SER A 1 55 ? -5.407 -10.971 -15.374 1.00 0.00 154 SER A C 4
ATOM 5145 O O . SER A 1 55 ? -5.369 -11.815 -16.269 1.00 0.00 154 SER A O 4
ATOM 5153 N N . GLU A 1 56 ? -4.504 -10.003 -15.251 1.00 0.00 155 GLU A N 4
ATOM 5154 C CA . GLU A 1 56 ? -3.392 -9.875 -16.185 1.00 0.00 155 GLU A CA 4
ATOM 5155 C C . GLU A 1 56 ? -2.653 -11.202 -16.336 1.00 0.00 155 GLU A C 4
ATOM 5156 O O . GLU A 1 56 ? -2.293 -11.602 -17.444 1.00 0.00 155 GLU A O 4
ATOM 5168 N N . CYS A 1 57 ? -2.431 -11.880 -15.216 1.00 0.00 156 CYS A N 4
ATOM 5169 C CA . CYS A 1 57 ? -1.736 -13.161 -15.221 1.00 0.00 156 CYS A CA 4
ATOM 5170 C C . CYS A 1 57 ? -2.674 -14.292 -14.811 1.00 0.00 156 CYS A C 4
ATOM 5171 O O . CYS A 1 57 ? -2.264 -15.244 -14.145 1.00 0.00 156 CYS A O 4
ATOM 5178 N N . HIS A 1 58 ? -3.937 -14.181 -15.213 1.00 0.00 157 HIS A N 4
ATOM 5179 C CA . HIS A 1 58 ? -4.934 -15.195 -14.888 1.00 0.00 157 HIS A CA 4
ATOM 5180 C C . HIS A 1 58 ? -4.607 -16.518 -15.572 1.00 0.00 157 HIS A C 4
ATOM 5181 O O . HIS A 1 58 ? -4.896 -17.591 -15.042 1.00 0.00 157 HIS A O 4
ATOM 5195 N N . PHE A 1 59 ? -4.003 -16.435 -16.753 1.00 0.00 158 PHE A N 4
ATOM 5196 C CA . PHE A 1 59 ? -3.638 -17.626 -17.511 1.00 0.00 158 PHE A CA 4
ATOM 5197 C C . PHE A 1 59 ? -2.125 -17.823 -17.519 1.00 0.00 158 PHE A C 4
ATOM 5198 O O . PHE A 1 59 ? -1.510 -17.950 -18.578 1.00 0.00 158 PHE A O 4
ATOM 5215 N N . VAL A 1 60 ? -1.531 -17.847 -16.331 1.00 0.00 159 VAL A N 4
ATOM 5216 C CA . VAL A 1 60 ? -0.090 -18.029 -16.200 1.00 0.00 159 VAL A CA 4
ATOM 5217 C C . VAL A 1 60 ? 0.354 -19.354 -16.808 1.00 0.00 159 VAL A C 4
ATOM 5218 O O . VAL A 1 60 ? -0.465 -20.128 -17.302 1.00 0.00 159 VAL A O 4
ATOM 5231 N N . GLY A 1 61 ? 1.658 -19.610 -16.768 1.00 0.00 160 GLY A N 4
ATOM 5232 C CA . GLY A 1 61 ? 2.190 -20.843 -17.318 1.00 0.00 160 GLY A CA 4
ATOM 5233 C C . GLY A 1 61 ? 3.109 -20.603 -18.499 1.00 0.00 160 GLY A C 4
ATOM 5234 O O . GLY A 1 61 ? 3.449 -19.460 -18.808 1.00 0.00 160 GLY A O 4
ATOM 5238 N N . CYS A 1 62 ? 3.515 -21.682 -19.160 1.00 0.00 161 CYS A N 4
ATOM 5239 C CA . CYS A 1 62 ? 4.403 -21.584 -20.312 1.00 0.00 161 CYS A CA 4
ATOM 5240 C C . CYS A 1 62 ? 3.622 -21.727 -21.615 1.00 0.00 161 CYS A C 4
ATOM 5241 O O . CYS A 1 62 ? 2.766 -22.603 -21.745 1.00 0.00 161 CYS A O 4
ATOM 5248 N N . HIS A 1 63 ? 3.923 -20.861 -22.577 1.00 0.00 162 HIS A N 4
ATOM 5249 C CA . HIS A 1 63 ? 3.250 -20.891 -23.871 1.00 0.00 162 HIS A CA 4
ATOM 5250 C C . HIS A 1 63 ? 4.254 -21.093 -25.001 1.00 0.00 162 HIS A C 4
ATOM 5251 O O . HIS A 1 63 ? 5.364 -20.562 -24.962 1.00 0.00 162 HIS A O 4
ATOM 5265 N N . HIS A 1 64 ? 3.857 -21.866 -26.007 1.00 0.00 163 HIS A N 4
ATOM 5266 C CA . HIS A 1 64 ? 4.722 -22.139 -27.149 1.00 0.00 163 HIS A CA 4
ATOM 5267 C C . HIS A 1 64 ? 4.483 -21.129 -28.267 1.00 0.00 163 HIS A C 4
ATOM 5268 O O . HIS A 1 64 ? 3.357 -20.966 -28.738 1.00 0.00 163 HIS A O 4
ATOM 5282 N N . SER A 1 65 ? 5.548 -20.452 -28.685 1.00 0.00 164 SER A N 4
ATOM 5283 C CA . SER A 1 65 ? 5.452 -19.455 -29.744 1.00 0.00 164 SER A CA 4
ATOM 5284 C C . SER A 1 65 ? 5.233 -20.120 -31.100 1.00 0.00 164 SER A C 4
ATOM 5285 O O . SER A 1 65 ? 5.849 -21.140 -31.409 1.00 0.00 164 SER A O 4
ATOM 5293 N N . ARG A 1 66 ? 4.352 -19.534 -31.904 1.00 0.00 165 ARG A N 4
ATOM 5294 C CA . ARG A 1 66 ? 4.050 -20.070 -33.225 1.00 0.00 165 ARG A CA 4
ATOM 5295 C C . ARG A 1 66 ? 5.116 -19.657 -34.236 1.00 0.00 165 ARG A C 4
ATOM 5296 O O . ARG A 1 66 ? 5.375 -20.370 -35.206 1.00 0.00 165 ARG A O 4
ATOM 5317 N N . ASP A 1 67 ? 5.730 -18.503 -34.002 1.00 0.00 166 ASP A N 4
ATOM 5318 C CA . ASP A 1 67 ? 6.768 -17.995 -34.891 1.00 0.00 166 ASP A CA 4
ATOM 5319 C C . ASP A 1 67 ? 8.156 -18.316 -34.346 1.00 0.00 166 ASP A C 4
ATOM 5320 O O . ASP A 1 67 ? 8.953 -18.984 -35.005 1.00 0.00 166 ASP A O 4
ATOM 5329 N N . SER A 1 68 ? 8.437 -17.836 -33.139 1.00 0.00 167 SER A N 4
ATOM 5330 C CA . SER A 1 68 ? 9.731 -18.069 -32.507 1.00 0.00 167 SER A CA 4
ATOM 5331 C C . SER A 1 68 ? 9.872 -19.526 -32.078 1.00 0.00 167 SER A C 4
ATOM 5332 O O . SER A 1 68 ? 8.878 -20.223 -31.877 1.00 0.00 167 SER A O 4
ATOM 5340 N N . GLU A 1 69 ? 11.115 -19.978 -31.940 1.00 0.00 168 GLU A N 4
ATOM 5341 C CA . GLU A 1 69 ? 11.386 -21.353 -31.536 1.00 0.00 168 GLU A CA 4
ATOM 5342 C C . GLU A 1 69 ? 11.726 -21.426 -30.051 1.00 0.00 168 GLU A C 4
ATOM 5343 O O . GLU A 1 69 ? 12.621 -22.168 -29.643 1.00 0.00 168 GLU A O 4
ATOM 5355 N N . HIS A 1 70 ? 11.007 -20.650 -29.246 1.00 0.00 169 HIS A N 4
ATOM 5356 C CA . HIS A 1 70 ? 11.232 -20.627 -27.805 1.00 0.00 169 HIS A CA 4
ATOM 5357 C C . HIS A 1 70 ? 9.922 -20.402 -27.054 1.00 0.00 169 HIS A C 4
ATOM 5358 O O . HIS A 1 70 ? 8.999 -19.770 -27.569 1.00 0.00 169 HIS A O 4
ATOM 5372 N N . THR A 1 71 ? 9.848 -20.925 -25.834 1.00 0.00 170 THR A N 4
ATOM 5373 C CA . THR A 1 71 ? 8.652 -20.784 -25.014 1.00 0.00 170 THR A CA 4
ATOM 5374 C C . THR A 1 71 ? 8.802 -19.643 -24.014 1.00 0.00 170 THR A C 4
ATOM 5375 O O . THR A 1 71 ? 9.911 -19.181 -23.749 1.00 0.00 170 THR A O 4
ATOM 5386 N N . GLU A 1 72 ? 7.679 -19.193 -23.463 1.00 0.00 171 GLU A N 4
ATOM 5387 C CA . GLU A 1 72 ? 7.688 -18.105 -22.492 1.00 0.00 171 GLU A CA 4
ATOM 5388 C C . GLU A 1 72 ? 6.900 -18.485 -21.242 1.00 0.00 171 GLU A C 4
ATOM 5389 O O . GLU A 1 72 ? 5.693 -18.722 -21.303 1.00 0.00 171 GLU A O 4
ATOM 5401 N N . CYS A 1 73 ? 7.591 -18.542 -20.109 1.00 0.00 172 CYS A N 4
ATOM 5402 C CA . CYS A 1 73 ? 6.958 -18.894 -18.843 1.00 0.00 172 CYS A CA 4
ATOM 5403 C C . CYS A 1 73 ? 6.784 -17.661 -17.961 1.00 0.00 172 CYS A C 4
ATOM 5404 O O . CYS A 1 73 ? 7.756 -16.985 -17.623 1.00 0.00 172 CYS A O 4
ATOM 5411 N N . ARG A 1 74 ? 5.540 -17.376 -17.591 1.00 0.00 173 ARG A N 4
ATOM 5412 C CA . ARG A 1 74 ? 5.238 -16.225 -16.749 1.00 0.00 173 ARG A CA 4
ATOM 5413 C C . ARG A 1 74 ? 4.437 -16.645 -15.521 1.00 0.00 173 ARG A C 4
ATOM 5414 O O . ARG A 1 74 ? 3.549 -17.493 -15.606 1.00 0.00 173 ARG A O 4
ATOM 5435 N N . SER A 1 75 ? 4.758 -16.046 -14.378 1.00 0.00 174 SER A N 4
ATOM 5436 C CA . SER A 1 75 ? 4.071 -16.361 -13.131 1.00 0.00 174 SER A CA 4
ATOM 5437 C C . SER A 1 75 ? 3.818 -15.097 -12.315 1.00 0.00 174 SER A C 4
ATOM 5438 O O . SER A 1 75 ? 4.312 -14.020 -12.649 1.00 0.00 174 SER A O 4
ATOM 5446 N N . CYS A 1 76 ? 3.045 -15.236 -11.244 1.00 0.00 175 CYS A N 4
ATOM 5447 C CA . CYS A 1 76 ? 2.724 -14.107 -10.379 1.00 0.00 175 CYS A CA 4
ATOM 5448 C C . CYS A 1 76 ? 3.042 -14.430 -8.922 1.00 0.00 175 CYS A C 4
ATOM 5449 O O . CYS A 1 76 ? 2.526 -15.398 -8.362 1.00 0.00 175 CYS A O 4
ATOM 5456 N N . CYS A 1 77 ? 3.896 -13.614 -8.314 1.00 0.00 176 CYS A N 4
ATOM 5457 C CA . CYS A 1 77 ? 4.284 -13.811 -6.922 1.00 0.00 176 CYS A CA 4
ATOM 5458 C C . CYS A 1 77 ? 3.784 -12.663 -6.050 1.00 0.00 176 CYS A C 4
ATOM 5459 O O . CYS A 1 77 ? 3.764 -11.509 -6.478 1.00 0.00 176 CYS A O 4
ATOM 5466 N N . GLU A 1 78 ? 3.382 -12.989 -4.826 1.00 0.00 177 GLU A N 4
ATOM 5467 C CA . GLU A 1 78 ? 2.882 -11.985 -3.894 1.00 0.00 177 GLU A CA 4
ATOM 5468 C C . GLU A 1 78 ? 3.955 -11.602 -2.879 1.00 0.00 177 GLU A C 4
ATOM 5469 O O . GLU A 1 78 ? 4.697 -12.455 -2.392 1.00 0.00 177 GLU A O 4
ATOM 5481 N N . GLY A 1 79 ? 4.032 -10.312 -2.565 1.00 0.00 178 GLY A N 4
ATOM 5482 C CA . GLY A 1 79 ? 5.017 -9.838 -1.610 1.00 0.00 178 GLY A CA 4
ATOM 5483 C C . GLY A 1 79 ? 5.920 -8.769 -2.192 1.00 0.00 178 GLY A C 4
ATOM 5484 O O . GLY A 1 79 ? 6.313 -8.846 -3.356 1.00 0.00 178 GLY A O 4
ATOM 5488 N N . MET A 1 80 ? 6.249 -7.769 -1.381 1.00 0.00 179 MET A N 4
ATOM 5489 C CA . MET A 1 80 ? 7.112 -6.680 -1.823 1.00 0.00 179 MET A CA 4
ATOM 5490 C C . MET A 1 80 ? 8.398 -7.221 -2.441 1.00 0.00 179 MET A C 4
ATOM 5491 O O . MET A 1 80 ? 9.040 -8.109 -1.880 1.00 0.00 179 MET A O 4
ATOM 5505 N N . ILE A 1 81 ? 8.767 -6.680 -3.597 1.00 0.00 180 ILE A N 4
ATOM 5506 C CA . ILE A 1 81 ? 9.976 -7.108 -4.289 1.00 0.00 180 ILE A CA 4
ATOM 5507 C C . ILE A 1 81 ? 10.170 -8.616 -4.174 1.00 0.00 180 ILE A C 4
ATOM 5508 O O . ILE A 1 81 ? 11.284 -9.096 -3.962 1.00 0.00 180 ILE A O 4
ATOM 5524 N N . CYS A 1 82 ? 9.078 -9.360 -4.317 1.00 0.00 181 CYS A N 4
ATOM 5525 C CA . CYS A 1 82 ? 9.127 -10.815 -4.232 1.00 0.00 181 CYS A CA 4
ATOM 5526 C C . CYS A 1 82 ? 9.866 -11.406 -5.428 1.00 0.00 181 CYS A C 4
ATOM 5527 O O . CYS A 1 82 ? 10.409 -12.507 -5.353 1.00 0.00 181 CYS A O 4
ATOM 5534 N N . ASN A 1 83 ? 9.883 -10.665 -6.531 1.00 0.00 182 ASN A N 4
ATOM 5535 C CA . ASN A 1 83 ? 10.555 -11.115 -7.745 1.00 0.00 182 ASN A CA 4
ATOM 5536 C C . ASN A 1 83 ? 12.027 -10.714 -7.732 1.00 0.00 182 ASN A C 4
ATOM 5537 O O . ASN A 1 83 ? 12.547 -10.190 -8.717 1.00 0.00 182 ASN A O 4
ATOM 5548 N N . VAL A 1 84 ? 12.693 -10.963 -6.609 1.00 0.00 183 VAL A N 4
ATOM 5549 C CA . VAL A 1 84 ? 14.106 -10.629 -6.468 1.00 0.00 183 VAL A CA 4
ATOM 5550 C C . VAL A 1 84 ? 14.936 -11.273 -7.573 1.00 0.00 183 VAL A C 4
ATOM 5551 O O . VAL A 1 84 ? 15.405 -10.594 -8.485 1.00 0.00 183 VAL A O 4
ATOM 5564 N N . GLU A 1 85 ? 15.112 -12.588 -7.483 1.00 0.00 184 GLU A N 4
ATOM 5565 C CA . GLU A 1 85 ? 15.886 -13.323 -8.476 1.00 0.00 184 GLU A CA 4
ATOM 5566 C C . GLU A 1 85 ? 14.976 -14.183 -9.348 1.00 0.00 184 GLU A C 4
ATOM 5567 O O . GLU A 1 85 ? 13.868 -14.542 -8.945 1.00 0.00 184 GLU A O 4
ATOM 5579 N N . LEU A 1 86 ? 15.450 -14.510 -10.545 1.00 0.00 185 LEU A N 4
ATOM 5580 C CA . LEU A 1 86 ? 14.679 -15.327 -11.476 1.00 0.00 185 LEU A CA 4
ATOM 5581 C C . LEU A 1 86 ? 14.127 -16.568 -10.782 1.00 0.00 185 LEU A C 4
ATOM 5582 O O . LEU A 1 86 ? 14.698 -17.076 -9.817 1.00 0.00 185 LEU A O 4
ATOM 5598 N N . PRO A 1 87 ? 12.989 -17.071 -11.285 1.00 0.00 186 PRO A N 4
ATOM 5599 C CA . PRO A 1 87 ? 12.336 -18.260 -10.731 1.00 0.00 186 PRO A CA 4
ATOM 5600 C C . PRO A 1 87 ? 13.131 -19.535 -10.995 1.00 0.00 186 PRO A C 4
ATOM 5601 O O . PRO A 1 87 ? 13.388 -20.320 -10.082 1.00 0.00 186 PRO A O 4
ATOM 5612 N N . THR A 1 88 ? 13.519 -19.735 -12.251 1.00 0.00 187 THR A N 4
ATOM 5613 C CA . THR A 1 88 ? 14.284 -20.914 -12.636 1.00 0.00 187 THR A CA 4
ATOM 5614 C C . THR A 1 88 ? 15.781 -20.629 -12.617 1.00 0.00 187 THR A C 4
ATOM 5615 O O . THR A 1 88 ? 16.309 -19.975 -13.516 1.00 0.00 187 THR A O 4
ATOM 5626 N N . ASN A 1 89 ? 16.460 -21.124 -11.588 1.00 0.00 188 ASN A N 4
ATOM 5627 C CA . ASN A 1 89 ? 17.898 -20.921 -11.452 1.00 0.00 188 ASN A CA 4
ATOM 5628 C C . ASN A 1 89 ? 18.673 -22.027 -12.162 1.00 0.00 188 ASN A C 4
ATOM 5629 O O . ASN A 1 89 ? 18.147 -23.117 -12.395 1.00 0.00 188 ASN A O 4
ATOM 5640 N N . HIS A 1 90 ? 19.925 -21.740 -12.503 1.00 0.00 189 HIS A N 4
ATOM 5641 C CA . HIS A 1 90 ? 20.773 -22.711 -13.186 1.00 0.00 189 HIS A CA 4
ATOM 5642 C C . HIS A 1 90 ? 22.220 -22.591 -12.719 1.00 0.00 189 HIS A C 4
ATOM 5643 O O . HIS A 1 90 ? 22.892 -21.596 -12.992 1.00 0.00 189 HIS A O 4
ATOM 5657 N N . THR A 1 91 ? 22.696 -23.612 -12.013 1.00 0.00 190 THR A N 4
ATOM 5658 C CA . THR A 1 91 ? 24.063 -23.620 -11.506 1.00 0.00 190 THR A CA 4
ATOM 5659 C C . THR A 1 91 ? 25.018 -24.251 -12.512 1.00 0.00 190 THR A C 4
ATOM 5660 O O . THR A 1 91 ? 26.170 -23.837 -12.633 1.00 0.00 190 THR A O 4
ATOM 5671 N N . ASN A 1 92 ? 24.532 -25.256 -13.234 1.00 0.00 191 ASN A N 4
ATOM 5672 C CA . ASN A 1 92 ? 25.344 -25.945 -14.230 1.00 0.00 191 ASN A CA 4
ATOM 5673 C C . ASN A 1 92 ? 25.513 -25.087 -15.481 1.00 0.00 191 ASN A C 4
ATOM 5674 O O . ASN A 1 92 ? 24.968 -23.987 -15.570 1.00 0.00 191 ASN A O 4
ATOM 5685 N N . ALA A 1 93 ? 26.271 -25.599 -16.445 1.00 0.00 192 ALA A N 4
ATOM 5686 C CA . ALA A 1 93 ? 26.510 -24.882 -17.691 1.00 0.00 192 ALA A CA 4
ATOM 5687 C C . ALA A 1 93 ? 26.730 -25.851 -18.848 1.00 0.00 192 ALA A C 4
ATOM 5688 O O . ALA A 1 93 ? 26.754 -27.067 -18.657 1.00 0.00 192 ALA A O 4
ATOM 5695 N N . VAL A 1 94 ? 26.890 -25.304 -20.049 1.00 0.00 193 VAL A N 4
ATOM 5696 C CA . VAL A 1 94 ? 27.109 -26.120 -21.237 1.00 0.00 193 VAL A CA 4
ATOM 5697 C C . VAL A 1 94 ? 28.596 -26.366 -21.470 1.00 0.00 193 VAL A C 4
ATOM 5698 O O . VAL A 1 94 ? 28.994 -27.432 -21.938 1.00 0.00 193 VAL A O 4
ATOM 5711 N N . PHE A 1 95 ? 29.413 -25.372 -21.138 1.00 0.00 194 PHE A N 4
ATOM 5712 C CA . PHE A 1 95 ? 30.857 -25.479 -21.311 1.00 0.00 194 PHE A CA 4
ATOM 5713 C C . PHE A 1 95 ? 31.551 -25.687 -19.968 1.00 0.00 194 PHE A C 4
ATOM 5714 O O . PHE A 1 95 ? 32.540 -26.413 -19.874 1.00 0.00 194 PHE A O 4
ATOM 5731 N N . ALA A 1 96 ? 31.026 -25.042 -18.931 1.00 0.00 195 ALA A N 4
ATOM 5732 C CA . ALA A 1 96 ? 31.593 -25.156 -17.593 1.00 0.00 195 ALA A CA 4
ATOM 5733 C C . ALA A 1 96 ? 30.907 -26.263 -16.799 1.00 0.00 195 ALA A C 4
ATOM 5734 O O . ALA A 1 96 ? 29.726 -26.547 -17.004 1.00 0.00 195 ALA A O 4
ATOM 5741 N N . MET A 1 1 ? 1.273 -0.702 -2.566 1.00 0.00 100 MET A N 5
ATOM 5742 C CA . MET A 1 1 ? 2.274 0.036 -1.805 1.00 0.00 100 MET A CA 5
ATOM 5743 C C . MET A 1 1 ? 3.565 -0.766 -1.683 1.00 0.00 100 MET A C 5
ATOM 5744 O O . MET A 1 1 ? 4.422 -0.461 -0.853 1.00 0.00 100 MET A O 5
ATOM 5758 N N . PHE A 1 2 ? 3.699 -1.794 -2.515 1.00 0.00 101 PHE A N 5
ATOM 5759 C CA . PHE A 1 2 ? 4.886 -2.641 -2.500 1.00 0.00 101 PHE A CA 5
ATOM 5760 C C . PHE A 1 2 ? 5.827 -2.280 -3.645 1.00 0.00 101 PHE A C 5
ATOM 5761 O O . PHE A 1 2 ? 5.403 -1.732 -4.663 1.00 0.00 101 PHE A O 5
ATOM 5778 N N . LYS A 1 3 ? 7.107 -2.591 -3.472 1.00 0.00 102 LYS A N 5
ATOM 5779 C CA . LYS A 1 3 ? 8.110 -2.302 -4.490 1.00 0.00 102 LYS A CA 5
ATOM 5780 C C . LYS A 1 3 ? 8.496 -3.567 -5.249 1.00 0.00 102 LYS A C 5
ATOM 5781 O O . LYS A 1 3 ? 9.121 -4.471 -4.693 1.00 0.00 102 LYS A O 5
ATOM 5800 N N . CYS A 1 4 ? 8.121 -3.626 -6.522 1.00 0.00 103 CYS A N 5
ATOM 5801 C CA . CYS A 1 4 ? 8.428 -4.780 -7.358 1.00 0.00 103 CYS A CA 5
ATOM 5802 C C . CYS A 1 4 ? 9.434 -4.412 -8.446 1.00 0.00 103 CYS A C 5
ATOM 5803 O O . CYS A 1 4 ? 9.651 -3.234 -8.732 1.00 0.00 103 CYS A O 5
ATOM 5810 N N . PHE A 1 5 ? 10.043 -5.427 -9.049 1.00 0.00 104 PHE A N 5
ATOM 5811 C CA . PHE A 1 5 ? 11.026 -5.210 -10.104 1.00 0.00 104 PHE A CA 5
ATOM 5812 C C . PHE A 1 5 ? 10.352 -5.155 -11.472 1.00 0.00 104 PHE A C 5
ATOM 5813 O O . PHE A 1 5 ? 9.903 -6.174 -11.998 1.00 0.00 104 PHE A O 5
ATOM 5830 N N . THR A 1 6 ? 10.283 -3.956 -12.043 1.00 0.00 105 THR A N 5
ATOM 5831 C CA . THR A 1 6 ? 9.663 -3.766 -13.348 1.00 0.00 105 THR A CA 5
ATOM 5832 C C . THR A 1 6 ? 10.715 -3.613 -14.440 1.00 0.00 105 THR A C 5
ATOM 5833 O O . THR A 1 6 ? 10.651 -2.690 -15.254 1.00 0.00 105 THR A O 5
ATOM 5844 N N . CYS A 1 7 ? 11.684 -4.522 -14.454 1.00 0.00 106 CYS A N 5
ATOM 5845 C CA . CYS A 1 7 ? 12.751 -4.489 -15.447 1.00 0.00 106 CYS A CA 5
ATOM 5846 C C . CYS A 1 7 ? 12.338 -5.231 -16.714 1.00 0.00 106 CYS A C 5
ATOM 5847 O O . CYS A 1 7 ? 11.634 -6.238 -16.654 1.00 0.00 106 CYS A O 5
ATOM 5854 N N . GLU A 1 8 ? 12.781 -4.724 -17.861 1.00 0.00 107 GLU A N 5
ATOM 5855 C CA . GLU A 1 8 ? 12.457 -5.339 -19.143 1.00 0.00 107 GLU A CA 5
ATOM 5856 C C . GLU A 1 8 ? 13.552 -6.310 -19.573 1.00 0.00 107 GLU A C 5
ATOM 5857 O O . GLU A 1 8 ? 13.394 -7.526 -19.471 1.00 0.00 107 GLU A O 5
ATOM 5869 N N . ASN A 1 9 ? 14.664 -5.764 -20.055 1.00 0.00 108 ASN A N 5
ATOM 5870 C CA . ASN A 1 9 ? 15.786 -6.581 -20.503 1.00 0.00 108 ASN A CA 5
ATOM 5871 C C . ASN A 1 9 ? 16.925 -6.543 -19.489 1.00 0.00 108 ASN A C 5
ATOM 5872 O O . ASN A 1 9 ? 17.423 -5.473 -19.140 1.00 0.00 108 ASN A O 5
ATOM 5883 N N . ALA A 1 10 ? 17.332 -7.717 -19.020 1.00 0.00 109 ALA A N 5
ATOM 5884 C CA . ALA A 1 10 ? 18.414 -7.819 -18.048 1.00 0.00 109 ALA A CA 5
ATOM 5885 C C . ALA A 1 10 ? 19.076 -9.191 -18.105 1.00 0.00 109 ALA A C 5
ATOM 5886 O O . ALA A 1 10 ? 18.475 -10.197 -17.729 1.00 0.00 109 ALA A O 5
ATOM 5893 N N . GLY A 1 11 ? 20.318 -9.225 -18.578 1.00 0.00 110 GLY A N 5
ATOM 5894 C CA . GLY A 1 11 ? 21.041 -10.480 -18.676 1.00 0.00 110 GLY A CA 5
ATOM 5895 C C . GLY A 1 11 ? 21.198 -11.164 -17.332 1.00 0.00 110 GLY A C 5
ATOM 5896 O O . GLY A 1 11 ? 21.239 -12.392 -17.255 1.00 0.00 110 GLY A O 5
ATOM 5900 N N . ASP A 1 12 ? 21.289 -10.369 -16.272 1.00 0.00 111 ASP A N 5
ATOM 5901 C CA . ASP A 1 12 ? 21.443 -10.906 -14.925 1.00 0.00 111 ASP A CA 5
ATOM 5902 C C . ASP A 1 12 ? 20.509 -10.199 -13.948 1.00 0.00 111 ASP A C 5
ATOM 5903 O O . ASP A 1 12 ? 20.111 -9.056 -14.171 1.00 0.00 111 ASP A O 5
ATOM 5912 N N . ASN A 1 13 ? 20.162 -10.887 -12.865 1.00 0.00 112 ASN A N 5
ATOM 5913 C CA . ASN A 1 13 ? 19.273 -10.326 -11.855 1.00 0.00 112 ASN A CA 5
ATOM 5914 C C . ASN A 1 13 ? 19.766 -8.956 -11.397 1.00 0.00 112 ASN A C 5
ATOM 5915 O O . ASN A 1 13 ? 18.970 -8.081 -11.055 1.00 0.00 112 ASN A O 5
ATOM 5926 N N . TYR A 1 14 ? 21.082 -8.778 -11.393 1.00 0.00 113 TYR A N 5
ATOM 5927 C CA . TYR A 1 14 ? 21.682 -7.517 -10.976 1.00 0.00 113 TYR A CA 5
ATOM 5928 C C . TYR A 1 14 ? 21.256 -6.379 -11.900 1.00 0.00 113 TYR A C 5
ATOM 5929 O O . TYR A 1 14 ? 20.649 -5.403 -11.461 1.00 0.00 113 TYR A O 5
ATOM 5947 N N . ASN A 1 15 ? 21.578 -6.515 -13.182 1.00 0.00 114 ASN A N 5
ATOM 5948 C CA . ASN A 1 15 ? 21.230 -5.499 -14.169 1.00 0.00 114 ASN A CA 5
ATOM 5949 C C . ASN A 1 15 ? 19.747 -5.149 -14.088 1.00 0.00 114 ASN A C 5
ATOM 5950 O O . ASN A 1 15 ? 19.360 -3.994 -14.270 1.00 0.00 114 ASN A O 5
ATOM 5961 N N . CYS A 1 16 ? 18.921 -6.153 -13.813 1.00 0.00 115 CYS A N 5
ATOM 5962 C CA . CYS A 1 16 ? 17.481 -5.953 -13.708 1.00 0.00 115 CYS A CA 5
ATOM 5963 C C . CYS A 1 16 ? 17.152 -4.929 -12.625 1.00 0.00 115 CYS A C 5
ATOM 5964 O O . CYS A 1 16 ? 16.380 -3.998 -12.850 1.00 0.00 115 CYS A O 5
ATOM 5971 N N . ASN A 1 17 ? 17.745 -5.110 -11.448 1.00 0.00 116 ASN A N 5
ATOM 5972 C CA . ASN A 1 17 ? 17.515 -4.203 -10.330 1.00 0.00 116 ASN A CA 5
ATOM 5973 C C . ASN A 1 17 ? 17.871 -2.769 -10.710 1.00 0.00 116 ASN A C 5
ATOM 5974 O O . ASN A 1 17 ? 17.194 -1.823 -10.308 1.00 0.00 116 ASN A O 5
ATOM 5985 N N . ARG A 1 18 ? 18.938 -2.616 -11.488 1.00 0.00 117 ARG A N 5
ATOM 5986 C CA . ARG A 1 18 ? 19.384 -1.298 -11.922 1.00 0.00 117 ARG A CA 5
ATOM 5987 C C . ARG A 1 18 ? 18.536 -0.792 -13.085 1.00 0.00 117 ARG A C 5
ATOM 5988 O O . ARG A 1 18 ? 18.533 0.400 -13.393 1.00 0.00 117 ARG A O 5
ATOM 6009 N N . TRP A 1 19 ? 17.818 -1.706 -13.728 1.00 0.00 118 TRP A N 5
ATOM 6010 C CA . TRP A 1 19 ? 16.965 -1.353 -14.857 1.00 0.00 118 TRP A CA 5
ATOM 6011 C C . TRP A 1 19 ? 15.569 -0.964 -14.385 1.00 0.00 118 TRP A C 5
ATOM 6012 O O . TRP A 1 19 ? 14.939 -0.070 -14.950 1.00 0.00 118 TRP A O 5
ATOM 6033 N N . ALA A 1 20 ? 15.090 -1.641 -13.346 1.00 0.00 119 ALA A N 5
ATOM 6034 C CA . ALA A 1 20 ? 13.769 -1.363 -12.797 1.00 0.00 119 ALA A CA 5
ATOM 6035 C C . ALA A 1 20 ? 13.792 -0.123 -11.911 1.00 0.00 119 ALA A C 5
ATOM 6036 O O . ALA A 1 20 ? 14.822 0.538 -11.779 1.00 0.00 119 ALA A O 5
ATOM 6043 N N . GLU A 1 21 ? 12.649 0.188 -11.306 1.00 0.00 120 GLU A N 5
ATOM 6044 C CA . GLU A 1 21 ? 12.540 1.352 -10.434 1.00 0.00 120 GLU A CA 5
ATOM 6045 C C . GLU A 1 21 ? 12.172 0.934 -9.013 1.00 0.00 120 GLU A C 5
ATOM 6046 O O . GLU A 1 21 ? 11.416 -0.016 -8.810 1.00 0.00 120 GLU A O 5
ATOM 6058 N N . ASP A 1 22 ? 12.713 1.650 -8.033 1.00 0.00 121 ASP A N 5
ATOM 6059 C CA . ASP A 1 22 ? 12.442 1.354 -6.631 1.00 0.00 121 ASP A CA 5
ATOM 6060 C C . ASP A 1 22 ? 11.265 2.179 -6.120 1.00 0.00 121 ASP A C 5
ATOM 6061 O O . ASP A 1 22 ? 11.397 2.940 -5.161 1.00 0.00 121 ASP A O 5
ATOM 6070 N N . LYS A 1 23 ? 10.115 2.025 -6.766 1.00 0.00 122 LYS A N 5
ATOM 6071 C CA . LYS A 1 23 ? 8.914 2.754 -6.378 1.00 0.00 122 LYS A CA 5
ATOM 6072 C C . LYS A 1 23 ? 7.737 1.803 -6.189 1.00 0.00 122 LYS A C 5
ATOM 6073 O O . LYS A 1 23 ? 7.841 0.609 -6.469 1.00 0.00 122 LYS A O 5
ATOM 6092 N N . TRP A 1 24 ? 6.619 2.341 -5.714 1.00 0.00 123 TRP A N 5
ATOM 6093 C CA . TRP A 1 24 ? 5.421 1.539 -5.490 1.00 0.00 123 TRP A CA 5
ATOM 6094 C C . TRP A 1 24 ? 4.770 1.150 -6.812 1.00 0.00 123 TRP A C 5
ATOM 6095 O O . TRP A 1 24 ? 4.882 1.869 -7.806 1.00 0.00 123 TRP A O 5
ATOM 6116 N N . CYS A 1 25 ? 4.090 0.008 -6.819 1.00 0.00 124 CYS A N 5
ATOM 6117 C CA . CYS A 1 25 ? 3.421 -0.477 -8.020 1.00 0.00 124 CYS A CA 5
ATOM 6118 C C . CYS A 1 25 ? 2.162 0.337 -8.308 1.00 0.00 124 CYS A C 5
ATOM 6119 O O . CYS A 1 25 ? 1.633 1.035 -7.443 1.00 0.00 124 CYS A O 5
ATOM 6126 N N . PRO A 1 26 ? 1.670 0.244 -9.552 1.00 0.00 125 PRO A N 5
ATOM 6127 C CA . PRO A 1 26 ? 0.467 0.963 -9.983 1.00 0.00 125 PRO A CA 5
ATOM 6128 C C . PRO A 1 26 ? -0.732 0.677 -9.085 1.00 0.00 125 PRO A C 5
ATOM 6129 O O . PRO A 1 26 ? -0.668 -0.179 -8.203 1.00 0.00 125 PRO A O 5
ATOM 6140 N N . GLN A 1 27 ? -1.824 1.398 -9.317 1.00 0.00 126 GLN A N 5
ATOM 6141 C CA . GLN A 1 27 ? -3.038 1.221 -8.528 1.00 0.00 126 GLN A CA 5
ATOM 6142 C C . GLN A 1 27 ? -3.813 -0.009 -8.991 1.00 0.00 126 GLN A C 5
ATOM 6143 O O . GLN A 1 27 ? -4.443 -0.695 -8.188 1.00 0.00 126 GLN A O 5
ATOM 6157 N N . ASN A 1 28 ? -3.761 -0.280 -10.291 1.00 0.00 127 ASN A N 5
ATOM 6158 C CA . ASN A 1 28 ? -4.459 -1.427 -10.860 1.00 0.00 127 ASN A CA 5
ATOM 6159 C C . ASN A 1 28 ? -3.557 -2.657 -10.882 1.00 0.00 127 ASN A C 5
ATOM 6160 O O . ASN A 1 28 ? -3.467 -3.357 -11.891 1.00 0.00 127 ASN A O 5
ATOM 6171 N N . THR A 1 29 ? -2.890 -2.915 -9.762 1.00 0.00 128 THR A N 5
ATOM 6172 C CA . THR A 1 29 ? -1.995 -4.060 -9.651 1.00 0.00 128 THR A CA 5
ATOM 6173 C C . THR A 1 29 ? -2.001 -4.629 -8.237 1.00 0.00 128 THR A C 5
ATOM 6174 O O . THR A 1 29 ? -2.091 -3.886 -7.261 1.00 0.00 128 THR A O 5
ATOM 6185 N N . GLN A 1 30 ? -1.905 -5.951 -8.136 1.00 0.00 129 GLN A N 5
ATOM 6186 C CA . GLN A 1 30 ? -1.900 -6.618 -6.840 1.00 0.00 129 GLN A CA 5
ATOM 6187 C C . GLN A 1 30 ? -1.039 -7.877 -6.879 1.00 0.00 129 GLN A C 5
ATOM 6188 O O . GLN A 1 30 ? -1.131 -8.731 -5.997 1.00 0.00 129 GLN A O 5
ATOM 6202 N N . TYR A 1 31 ? -0.205 -7.985 -7.907 1.00 0.00 130 TYR A N 5
ATOM 6203 C CA . TYR A 1 31 ? 0.670 -9.141 -8.063 1.00 0.00 130 TYR A CA 5
ATOM 6204 C C . TYR A 1 31 ? 1.966 -8.752 -8.768 1.00 0.00 130 TYR A C 5
ATOM 6205 O O . TYR A 1 31 ? 2.091 -7.648 -9.300 1.00 0.00 130 TYR A O 5
ATOM 6223 N N . CYS A 1 32 ? 2.929 -9.667 -8.768 1.00 0.00 131 CYS A N 5
ATOM 6224 C CA . CYS A 1 32 ? 4.217 -9.422 -9.407 1.00 0.00 131 CYS A CA 5
ATOM 6225 C C . CYS A 1 32 ? 4.475 -10.438 -10.517 1.00 0.00 131 CYS A C 5
ATOM 6226 O O . CYS A 1 32 ? 4.766 -11.605 -10.251 1.00 0.00 131 CYS A O 5
ATOM 6233 N N . LEU A 1 33 ? 4.366 -9.986 -11.761 1.00 0.00 132 LEU A N 5
ATOM 6234 C CA . LEU A 1 33 ? 4.587 -10.854 -12.913 1.00 0.00 132 LEU A CA 5
ATOM 6235 C C . LEU A 1 33 ? 6.063 -11.217 -13.045 1.00 0.00 132 LEU A C 5
ATOM 6236 O O . LEU A 1 33 ? 6.941 -10.376 -12.845 1.00 0.00 132 LEU A O 5
ATOM 6252 N N . THR A 1 34 ? 6.330 -12.474 -13.386 1.00 0.00 133 THR A N 5
ATOM 6253 C CA . THR A 1 34 ? 7.698 -12.948 -13.547 1.00 0.00 133 THR A CA 5
ATOM 6254 C C . THR A 1 34 ? 7.830 -13.842 -14.774 1.00 0.00 133 THR A C 5
ATOM 6255 O O . THR A 1 34 ? 7.539 -15.036 -14.719 1.00 0.00 133 THR A O 5
ATOM 6266 N N . VAL A 1 35 ? 8.272 -13.256 -15.883 1.00 0.00 134 VAL A N 5
ATOM 6267 C CA . VAL A 1 35 ? 8.444 -14.000 -17.125 1.00 0.00 134 VAL A CA 5
ATOM 6268 C C . VAL A 1 35 ? 9.859 -14.558 -17.239 1.00 0.00 134 VAL A C 5
ATOM 6269 O O . VAL A 1 35 ? 10.827 -13.912 -16.837 1.00 0.00 134 VAL A O 5
ATOM 6282 N N . HIS A 1 36 ? 9.971 -15.761 -17.792 1.00 0.00 135 HIS A N 5
ATOM 6283 C CA . HIS A 1 36 ? 11.269 -16.406 -17.961 1.00 0.00 135 HIS A CA 5
ATOM 6284 C C . HIS A 1 36 ? 11.317 -17.196 -19.266 1.00 0.00 135 HIS A C 5
ATOM 6285 O O . HIS A 1 36 ? 10.561 -18.150 -19.455 1.00 0.00 135 HIS A O 5
ATOM 6299 N N . HIS A 1 37 ? 12.209 -16.791 -20.164 1.00 0.00 136 HIS A N 5
ATOM 6300 C CA . HIS A 1 37 ? 12.355 -17.461 -21.452 1.00 0.00 136 HIS A CA 5
ATOM 6301 C C . HIS A 1 37 ? 13.385 -18.583 -21.367 1.00 0.00 136 HIS A C 5
ATOM 6302 O O . HIS A 1 37 ? 14.591 -18.335 -21.362 1.00 0.00 136 HIS A O 5
ATOM 6316 N N . PHE A 1 38 ? 12.901 -19.819 -21.299 1.00 0.00 137 PHE A N 5
ATOM 6317 C CA . PHE A 1 38 ? 13.779 -20.980 -21.212 1.00 0.00 137 PHE A CA 5
ATOM 6318 C C . PHE A 1 38 ? 13.884 -21.685 -22.562 1.00 0.00 137 PHE A C 5
ATOM 6319 O O . PHE A 1 38 ? 12.936 -22.325 -23.017 1.00 0.00 137 PHE A O 5
ATOM 6336 N N . THR A 1 39 ? 15.045 -21.561 -23.198 1.00 0.00 138 THR A N 5
ATOM 6337 C CA . THR A 1 39 ? 15.275 -22.184 -24.496 1.00 0.00 138 THR A CA 5
ATOM 6338 C C . THR A 1 39 ? 15.365 -23.700 -24.370 1.00 0.00 138 THR A C 5
ATOM 6339 O O . THR A 1 39 ? 15.925 -24.220 -23.405 1.00 0.00 138 THR A O 5
ATOM 6350 N N . SER A 1 40 ? 14.812 -24.405 -25.352 1.00 0.00 139 SER A N 5
ATOM 6351 C CA . SER A 1 40 ? 14.827 -25.863 -25.349 1.00 0.00 139 SER A CA 5
ATOM 6352 C C . SER A 1 40 ? 16.242 -26.391 -25.135 1.00 0.00 139 SER A C 5
ATOM 6353 O O . SER A 1 40 ? 16.455 -27.343 -24.385 1.00 0.00 139 SER A O 5
ATOM 6361 N N . HIS A 1 41 ? 17.207 -25.765 -25.802 1.00 0.00 140 HIS A N 5
ATOM 6362 C CA . HIS A 1 41 ? 18.604 -26.170 -25.686 1.00 0.00 140 HIS A CA 5
ATOM 6363 C C . HIS A 1 41 ? 19.525 -24.954 -25.695 1.00 0.00 140 HIS A C 5
ATOM 6364 O O . HIS A 1 41 ? 19.845 -24.414 -26.753 1.00 0.00 140 HIS A O 5
ATOM 6378 N N . GLY A 1 42 ? 19.948 -24.529 -24.508 1.00 0.00 141 GLY A N 5
ATOM 6379 C CA . GLY A 1 42 ? 20.827 -23.379 -24.403 1.00 0.00 141 GLY A CA 5
ATOM 6380 C C . GLY A 1 42 ? 20.794 -22.749 -23.025 1.00 0.00 141 GLY A C 5
ATOM 6381 O O . GLY A 1 42 ? 19.807 -22.875 -22.300 1.00 0.00 141 GLY A O 5
ATOM 6385 N N . ARG A 1 43 ? 21.877 -22.069 -22.661 1.00 0.00 142 ARG A N 5
ATOM 6386 C CA . ARG A 1 43 ? 21.969 -21.419 -21.359 1.00 0.00 142 ARG A CA 5
ATOM 6387 C C . ARG A 1 43 ? 21.230 -20.084 -21.364 1.00 0.00 142 ARG A C 5
ATOM 6388 O O . ARG A 1 43 ? 20.569 -19.726 -20.390 1.00 0.00 142 ARG A O 5
ATOM 6409 N N . SER A 1 44 ? 21.348 -19.352 -22.468 1.00 0.00 143 SER A N 5
ATOM 6410 C CA . SER A 1 44 ? 20.694 -18.055 -22.598 1.00 0.00 143 SER A CA 5
ATOM 6411 C C . SER A 1 44 ? 19.208 -18.160 -22.271 1.00 0.00 143 SER A C 5
ATOM 6412 O O . SER A 1 44 ? 18.518 -19.064 -22.744 1.00 0.00 143 SER A O 5
ATOM 6420 N N . THR A 1 45 ? 18.720 -17.229 -21.457 1.00 0.00 144 THR A N 5
ATOM 6421 C CA . THR A 1 45 ? 17.317 -17.216 -21.064 1.00 0.00 144 THR A CA 5
ATOM 6422 C C . THR A 1 45 ? 16.858 -15.806 -20.711 1.00 0.00 144 THR A C 5
ATOM 6423 O O . THR A 1 45 ? 17.285 -15.238 -19.705 1.00 0.00 144 THR A O 5
ATOM 6434 N N . SER A 1 46 ? 15.986 -15.246 -21.543 1.00 0.00 145 SER A N 5
ATOM 6435 C CA . SER A 1 46 ? 15.471 -13.900 -21.319 1.00 0.00 145 SER A CA 5
ATOM 6436 C C . SER A 1 46 ? 14.766 -13.806 -19.969 1.00 0.00 145 SER A C 5
ATOM 6437 O O . SER A 1 46 ? 14.236 -14.795 -19.463 1.00 0.00 145 SER A O 5
ATOM 6445 N N . ILE A 1 47 ? 14.765 -12.609 -19.392 1.00 0.00 146 ILE A N 5
ATOM 6446 C CA . ILE A 1 47 ? 14.125 -12.384 -18.102 1.00 0.00 146 ILE A CA 5
ATOM 6447 C C . ILE A 1 47 ? 13.434 -11.026 -18.060 1.00 0.00 146 ILE A C 5
ATOM 6448 O O . ILE A 1 47 ? 14.046 -9.996 -18.346 1.00 0.00 146 ILE A O 5
ATOM 6464 N N . THR A 1 48 ? 12.154 -11.030 -17.701 1.00 0.00 147 THR A N 5
ATOM 6465 C CA . THR A 1 48 ? 11.379 -9.798 -17.621 1.00 0.00 147 THR A CA 5
ATOM 6466 C C . THR A 1 48 ? 10.265 -9.916 -16.587 1.00 0.00 147 THR A C 5
ATOM 6467 O O . THR A 1 48 ? 9.474 -10.859 -16.616 1.00 0.00 147 THR A O 5
ATOM 6478 N N . LYS A 1 49 ? 10.207 -8.952 -15.673 1.00 0.00 148 LYS A N 5
ATOM 6479 C CA . LYS A 1 49 ? 9.189 -8.946 -14.630 1.00 0.00 148 LYS A CA 5
ATOM 6480 C C . LYS A 1 49 ? 8.600 -7.550 -14.453 1.00 0.00 148 LYS A C 5
ATOM 6481 O O . LYS A 1 49 ? 9.234 -6.550 -14.790 1.00 0.00 148 LYS A O 5
ATOM 6500 N N . LYS A 1 50 ? 7.383 -7.489 -13.922 1.00 0.00 149 LYS A N 5
ATOM 6501 C CA . LYS A 1 50 ? 6.709 -6.216 -13.697 1.00 0.00 149 LYS A CA 5
ATOM 6502 C C . LYS A 1 50 ? 5.399 -6.420 -12.943 1.00 0.00 149 LYS A C 5
ATOM 6503 O O . LYS A 1 50 ? 4.889 -7.537 -12.855 1.00 0.00 149 LYS A O 5
ATOM 6522 N N . CYS A 1 51 ? 4.857 -5.334 -12.403 1.00 0.00 150 CYS A N 5
ATOM 6523 C CA . CYS A 1 51 ? 3.606 -5.392 -11.657 1.00 0.00 150 CYS A CA 5
ATOM 6524 C C . CYS A 1 51 ? 2.495 -6.001 -12.507 1.00 0.00 150 CYS A C 5
ATOM 6525 O O . CYS A 1 51 ? 2.456 -5.815 -13.723 1.00 0.00 150 CYS A O 5
ATOM 6532 N N . ALA A 1 52 ? 1.592 -6.730 -11.858 1.00 0.00 151 ALA A N 5
ATOM 6533 C CA . ALA A 1 52 ? 0.479 -7.364 -12.553 1.00 0.00 151 ALA A CA 5
ATOM 6534 C C . ALA A 1 52 ? -0.738 -7.488 -11.642 1.00 0.00 151 ALA A C 5
ATOM 6535 O O . ALA A 1 52 ? -0.715 -7.041 -10.495 1.00 0.00 151 ALA A O 5
ATOM 6542 N N . SER A 1 53 ? -1.800 -8.097 -12.160 1.00 0.00 152 SER A N 5
ATOM 6543 C CA . SER A 1 53 ? -3.028 -8.275 -11.395 1.00 0.00 152 SER A CA 5
ATOM 6544 C C . SER A 1 53 ? -3.630 -9.654 -11.647 1.00 0.00 152 SER A C 5
ATOM 6545 O O . SER A 1 53 ? -3.169 -10.395 -12.515 1.00 0.00 152 SER A O 5
ATOM 6553 N N . ARG A 1 54 ? -4.663 -9.991 -10.882 1.00 0.00 153 ARG A N 5
ATOM 6554 C CA . ARG A 1 54 ? -5.328 -11.280 -11.021 1.00 0.00 153 ARG A CA 5
ATOM 6555 C C . ARG A 1 54 ? -5.796 -11.499 -12.457 1.00 0.00 153 ARG A C 5
ATOM 6556 O O . ARG A 1 54 ? -5.859 -12.632 -12.934 1.00 0.00 153 ARG A O 5
ATOM 6577 N N . SER A 1 55 ? -6.125 -10.407 -13.139 1.00 0.00 154 SER A N 5
ATOM 6578 C CA . SER A 1 55 ? -6.591 -10.479 -14.519 1.00 0.00 154 SER A CA 5
ATOM 6579 C C . SER A 1 55 ? -5.418 -10.636 -15.482 1.00 0.00 154 SER A C 5
ATOM 6580 O O . SER A 1 55 ? -5.416 -11.523 -16.335 1.00 0.00 154 SER A O 5
ATOM 6588 N N . GLU A 1 56 ? -4.422 -9.768 -15.337 1.00 0.00 155 GLU A N 5
ATOM 6589 C CA . GLU A 1 56 ? -3.242 -9.809 -16.194 1.00 0.00 155 GLU A CA 5
ATOM 6590 C C . GLU A 1 56 ? -2.649 -11.214 -16.235 1.00 0.00 155 GLU A C 5
ATOM 6591 O O . GLU A 1 56 ? -2.265 -11.707 -17.296 1.00 0.00 155 GLU A O 5
ATOM 6603 N N . CYS A 1 57 ? -2.577 -11.854 -15.073 1.00 0.00 156 CYS A N 5
ATOM 6604 C CA . CYS A 1 57 ? -2.029 -13.202 -14.974 1.00 0.00 156 CYS A CA 5
ATOM 6605 C C . CYS A 1 57 ? -3.071 -14.173 -14.426 1.00 0.00 156 CYS A C 5
ATOM 6606 O O . CYS A 1 57 ? -2.784 -14.968 -13.531 1.00 0.00 156 CYS A O 5
ATOM 6613 N N . HIS A 1 58 ? -4.282 -14.101 -14.969 1.00 0.00 157 HIS A N 5
ATOM 6614 C CA . HIS A 1 58 ? -5.367 -14.975 -14.535 1.00 0.00 157 HIS A CA 5
ATOM 6615 C C . HIS A 1 58 ? -5.102 -16.418 -14.951 1.00 0.00 157 HIS A C 5
ATOM 6616 O O . HIS A 1 58 ? -5.474 -17.357 -14.246 1.00 0.00 157 HIS A O 5
ATOM 6630 N N . PHE A 1 59 ? -4.457 -16.589 -16.100 1.00 0.00 158 PHE A N 5
ATOM 6631 C CA . PHE A 1 59 ? -4.143 -17.919 -16.611 1.00 0.00 158 PHE A CA 5
ATOM 6632 C C . PHE A 1 59 ? -2.650 -18.055 -16.893 1.00 0.00 158 PHE A C 5
ATOM 6633 O O . PHE A 1 59 ? -2.229 -18.137 -18.047 1.00 0.00 158 PHE A O 5
ATOM 6650 N N . VAL A 1 60 ? -1.853 -18.078 -15.829 1.00 0.00 159 VAL A N 5
ATOM 6651 C CA . VAL A 1 60 ? -0.406 -18.205 -15.960 1.00 0.00 159 VAL A CA 5
ATOM 6652 C C . VAL A 1 60 ? -0.029 -19.521 -16.631 1.00 0.00 159 VAL A C 5
ATOM 6653 O O . VAL A 1 60 ? -0.893 -20.326 -16.974 1.00 0.00 159 VAL A O 5
ATOM 6666 N N . GLY A 1 61 ? 1.271 -19.734 -16.814 1.00 0.00 160 GLY A N 5
ATOM 6667 C CA . GLY A 1 61 ? 1.741 -20.954 -17.443 1.00 0.00 160 GLY A CA 5
ATOM 6668 C C . GLY A 1 61 ? 2.851 -20.701 -18.444 1.00 0.00 160 GLY A C 5
ATOM 6669 O O . GLY A 1 61 ? 3.497 -19.653 -18.413 1.00 0.00 160 GLY A O 5
ATOM 6673 N N . CYS A 1 62 ? 3.075 -21.663 -19.333 1.00 0.00 161 CYS A N 5
ATOM 6674 C CA . CYS A 1 62 ? 4.116 -21.540 -20.346 1.00 0.00 161 CYS A CA 5
ATOM 6675 C C . CYS A 1 62 ? 3.514 -21.558 -21.749 1.00 0.00 161 CYS A C 5
ATOM 6676 O O . CYS A 1 62 ? 2.408 -22.057 -21.955 1.00 0.00 161 CYS A O 5
ATOM 6683 N N . HIS A 1 63 ? 4.251 -21.009 -22.710 1.00 0.00 162 HIS A N 5
ATOM 6684 C CA . HIS A 1 63 ? 3.791 -20.962 -24.093 1.00 0.00 162 HIS A CA 5
ATOM 6685 C C . HIS A 1 63 ? 4.937 -21.259 -25.057 1.00 0.00 162 HIS A C 5
ATOM 6686 O O . HIS A 1 63 ? 5.736 -20.378 -25.376 1.00 0.00 162 HIS A O 5
ATOM 6700 N N . HIS A 1 64 ? 5.010 -22.504 -25.516 1.00 0.00 163 HIS A N 5
ATOM 6701 C CA . HIS A 1 64 ? 6.058 -22.916 -26.443 1.00 0.00 163 HIS A CA 5
ATOM 6702 C C . HIS A 1 64 ? 5.969 -22.131 -27.748 1.00 0.00 163 HIS A C 5
ATOM 6703 O O . HIS A 1 64 ? 4.881 -21.923 -28.285 1.00 0.00 163 HIS A O 5
ATOM 6717 N N . SER A 1 65 ? 7.119 -21.696 -28.251 1.00 0.00 164 SER A N 5
ATOM 6718 C CA . SER A 1 65 ? 7.170 -20.930 -29.491 1.00 0.00 164 SER A CA 5
ATOM 6719 C C . SER A 1 65 ? 6.787 -21.800 -30.684 1.00 0.00 164 SER A C 5
ATOM 6720 O O . SER A 1 65 ? 7.052 -23.002 -30.700 1.00 0.00 164 SER A O 5
ATOM 6728 N N . ARG A 1 66 ? 6.162 -21.183 -31.681 1.00 0.00 165 ARG A N 5
ATOM 6729 C CA . ARG A 1 66 ? 5.741 -21.901 -32.879 1.00 0.00 165 ARG A CA 5
ATOM 6730 C C . ARG A 1 66 ? 6.913 -22.096 -33.836 1.00 0.00 165 ARG A C 5
ATOM 6731 O O . ARG A 1 66 ? 7.086 -23.171 -34.410 1.00 0.00 165 ARG A O 5
ATOM 6752 N N . ASP A 1 67 ? 7.713 -21.049 -34.004 1.00 0.00 166 ASP A N 5
ATOM 6753 C CA . ASP A 1 67 ? 8.869 -21.105 -34.891 1.00 0.00 166 ASP A CA 5
ATOM 6754 C C . ASP A 1 67 ? 10.091 -21.649 -34.158 1.00 0.00 166 ASP A C 5
ATOM 6755 O O . ASP A 1 67 ? 10.726 -22.602 -34.610 1.00 0.00 166 ASP A O 5
ATOM 6764 N N . SER A 1 68 ? 10.416 -21.037 -33.024 1.00 0.00 167 SER A N 5
ATOM 6765 C CA . SER A 1 68 ? 11.565 -21.456 -32.230 1.00 0.00 167 SER A CA 5
ATOM 6766 C C . SER A 1 68 ? 11.160 -22.506 -31.200 1.00 0.00 167 SER A C 5
ATOM 6767 O O . SER A 1 68 ? 9.974 -22.746 -30.978 1.00 0.00 167 SER A O 5
ATOM 6775 N N . GLU A 1 69 ? 12.155 -23.129 -30.576 1.00 0.00 168 GLU A N 5
ATOM 6776 C CA . GLU A 1 69 ? 11.902 -24.154 -29.570 1.00 0.00 168 GLU A CA 5
ATOM 6777 C C . GLU A 1 69 ? 12.042 -23.581 -28.163 1.00 0.00 168 GLU A C 5
ATOM 6778 O O . GLU A 1 69 ? 12.395 -24.294 -27.223 1.00 0.00 168 GLU A O 5
ATOM 6790 N N . HIS A 1 70 ? 11.764 -22.289 -28.025 1.00 0.00 169 HIS A N 5
ATOM 6791 C CA . HIS A 1 70 ? 11.859 -21.619 -26.733 1.00 0.00 169 HIS A CA 5
ATOM 6792 C C . HIS A 1 70 ? 10.479 -21.461 -26.101 1.00 0.00 169 HIS A C 5
ATOM 6793 O O . HIS A 1 70 ? 9.512 -21.108 -26.775 1.00 0.00 169 HIS A O 5
ATOM 6807 N N . THR A 1 71 ? 10.396 -21.726 -24.800 1.00 0.00 170 THR A N 5
ATOM 6808 C CA . THR A 1 71 ? 9.135 -21.615 -24.077 1.00 0.00 170 THR A CA 5
ATOM 6809 C C . THR A 1 71 ? 9.100 -20.352 -23.224 1.00 0.00 170 THR A C 5
ATOM 6810 O O . THR A 1 71 ? 10.120 -19.934 -22.677 1.00 0.00 170 THR A O 5
ATOM 6821 N N . GLU A 1 72 ? 7.920 -19.751 -23.115 1.00 0.00 171 GLU A N 5
ATOM 6822 C CA . GLU A 1 72 ? 7.753 -18.535 -22.327 1.00 0.00 171 GLU A CA 5
ATOM 6823 C C . GLU A 1 72 ? 6.879 -18.794 -21.104 1.00 0.00 171 GLU A C 5
ATOM 6824 O O . GLU A 1 72 ? 5.651 -18.812 -21.197 1.00 0.00 171 GLU A O 5
ATOM 6836 N N . CYS A 1 73 ? 7.520 -18.995 -19.958 1.00 0.00 172 CYS A N 5
ATOM 6837 C CA . CYS A 1 73 ? 6.803 -19.255 -18.715 1.00 0.00 172 CYS A CA 5
ATOM 6838 C C . CYS A 1 73 ? 6.689 -17.985 -17.877 1.00 0.00 172 CYS A C 5
ATOM 6839 O O . CYS A 1 73 ? 7.662 -17.250 -17.710 1.00 0.00 172 CYS A O 5
ATOM 6846 N N . ARG A 1 74 ? 5.494 -17.734 -17.352 1.00 0.00 173 ARG A N 5
ATOM 6847 C CA . ARG A 1 74 ? 5.253 -16.553 -16.532 1.00 0.00 173 ARG A CA 5
ATOM 6848 C C . ARG A 1 74 ? 4.384 -16.897 -15.326 1.00 0.00 173 ARG A C 5
ATOM 6849 O O . ARG A 1 74 ? 3.454 -17.698 -15.426 1.00 0.00 173 ARG A O 5
ATOM 6870 N N . SER A 1 75 ? 4.693 -16.287 -14.186 1.00 0.00 174 SER A N 5
ATOM 6871 C CA . SER A 1 75 ? 3.944 -16.532 -12.960 1.00 0.00 174 SER A CA 5
ATOM 6872 C C . SER A 1 75 ? 3.815 -15.253 -12.137 1.00 0.00 174 SER A C 5
ATOM 6873 O O . SER A 1 75 ? 4.571 -14.300 -12.328 1.00 0.00 174 SER A O 5
ATOM 6881 N N . CYS A 1 76 ? 2.853 -15.241 -11.221 1.00 0.00 175 CYS A N 5
ATOM 6882 C CA . CYS A 1 76 ? 2.623 -14.081 -10.369 1.00 0.00 175 CYS A CA 5
ATOM 6883 C C . CYS A 1 76 ? 2.928 -14.409 -8.910 1.00 0.00 175 CYS A C 5
ATOM 6884 O O . CYS A 1 76 ? 2.238 -15.216 -8.286 1.00 0.00 175 CYS A O 5
ATOM 6891 N N . CYS A 1 77 ? 3.965 -13.777 -8.372 1.00 0.00 176 CYS A N 5
ATOM 6892 C CA . CYS A 1 77 ? 4.363 -14.000 -6.987 1.00 0.00 176 CYS A CA 5
ATOM 6893 C C . CYS A 1 77 ? 3.830 -12.893 -6.083 1.00 0.00 176 CYS A C 5
ATOM 6894 O O . CYS A 1 77 ? 3.726 -11.738 -6.495 1.00 0.00 176 CYS A O 5
ATOM 6901 N N . GLU A 1 78 ? 3.495 -13.254 -4.848 1.00 0.00 177 GLU A N 5
ATOM 6902 C CA . GLU A 1 78 ? 2.973 -12.291 -3.886 1.00 0.00 177 GLU A CA 5
ATOM 6903 C C . GLU A 1 78 ? 4.048 -11.888 -2.881 1.00 0.00 177 GLU A C 5
ATOM 6904 O O . GLU A 1 78 ? 4.904 -12.692 -2.515 1.00 0.00 177 GLU A O 5
ATOM 6916 N N . GLY A 1 79 ? 3.997 -10.635 -2.439 1.00 0.00 178 GLY A N 5
ATOM 6917 C CA . GLY A 1 79 ? 4.972 -10.145 -1.482 1.00 0.00 178 GLY A CA 5
ATOM 6918 C C . GLY A 1 79 ? 5.854 -9.056 -2.058 1.00 0.00 178 GLY A C 5
ATOM 6919 O O . GLY A 1 79 ? 6.260 -9.125 -3.218 1.00 0.00 178 GLY A O 5
ATOM 6923 N N . MET A 1 80 ? 6.150 -8.045 -1.247 1.00 0.00 179 MET A N 5
ATOM 6924 C CA . MET A 1 80 ? 6.989 -6.936 -1.684 1.00 0.00 179 MET A CA 5
ATOM 6925 C C . MET A 1 80 ? 8.286 -7.446 -2.302 1.00 0.00 179 MET A C 5
ATOM 6926 O O . MET A 1 80 ? 8.942 -8.331 -1.751 1.00 0.00 179 MET A O 5
ATOM 6940 N N . ILE A 1 81 ? 8.651 -6.884 -3.450 1.00 0.00 180 ILE A N 5
ATOM 6941 C CA . ILE A 1 81 ? 9.870 -7.282 -4.142 1.00 0.00 180 ILE A CA 5
ATOM 6942 C C . ILE A 1 81 ? 10.095 -8.786 -4.037 1.00 0.00 180 ILE A C 5
ATOM 6943 O O . ILE A 1 81 ? 11.214 -9.243 -3.801 1.00 0.00 180 ILE A O 5
ATOM 6959 N N . CYS A 1 82 ? 9.025 -9.553 -4.216 1.00 0.00 181 CYS A N 5
ATOM 6960 C CA . CYS A 1 82 ? 9.104 -11.007 -4.143 1.00 0.00 181 CYS A CA 5
ATOM 6961 C C . CYS A 1 82 ? 9.900 -11.568 -5.318 1.00 0.00 181 CYS A C 5
ATOM 6962 O O . CYS A 1 82 ? 10.511 -12.631 -5.216 1.00 0.00 181 CYS A O 5
ATOM 6969 N N . ASN A 1 83 ? 9.887 -10.844 -6.433 1.00 0.00 182 ASN A N 5
ATOM 6970 C CA . ASN A 1 83 ? 10.608 -11.269 -7.628 1.00 0.00 182 ASN A CA 5
ATOM 6971 C C . ASN A 1 83 ? 12.063 -10.814 -7.576 1.00 0.00 182 ASN A C 5
ATOM 6972 O O . ASN A 1 83 ? 12.570 -10.212 -8.523 1.00 0.00 182 ASN A O 5
ATOM 6983 N N . VAL A 1 84 ? 12.730 -11.105 -6.464 1.00 0.00 183 VAL A N 5
ATOM 6984 C CA . VAL A 1 84 ? 14.127 -10.728 -6.289 1.00 0.00 183 VAL A CA 5
ATOM 6985 C C . VAL A 1 84 ? 15.005 -11.356 -7.366 1.00 0.00 183 VAL A C 5
ATOM 6986 O O . VAL A 1 84 ? 15.492 -10.668 -8.263 1.00 0.00 183 VAL A O 5
ATOM 6999 N N . GLU A 1 85 ? 15.203 -12.667 -7.270 1.00 0.00 184 GLU A N 5
ATOM 7000 C CA . GLU A 1 85 ? 16.023 -13.388 -8.236 1.00 0.00 184 GLU A CA 5
ATOM 7001 C C . GLU A 1 85 ? 15.226 -14.508 -8.898 1.00 0.00 184 GLU A C 5
ATOM 7002 O O . GLU A 1 85 ? 14.028 -14.661 -8.654 1.00 0.00 184 GLU A O 5
ATOM 7014 N N . LEU A 1 86 ? 15.898 -15.289 -9.737 1.00 0.00 185 LEU A N 5
ATOM 7015 C CA . LEU A 1 86 ? 15.253 -16.395 -10.435 1.00 0.00 185 LEU A CA 5
ATOM 7016 C C . LEU A 1 86 ? 14.498 -17.291 -9.458 1.00 0.00 185 LEU A C 5
ATOM 7017 O O . LEU A 1 86 ? 14.748 -17.284 -8.252 1.00 0.00 185 LEU A O 5
ATOM 7033 N N . PRO A 1 87 ? 13.554 -18.082 -9.989 1.00 0.00 186 PRO A N 5
ATOM 7034 C CA . PRO A 1 87 ? 12.746 -19.000 -9.181 1.00 0.00 186 PRO A CA 5
ATOM 7035 C C . PRO A 1 87 ? 13.562 -20.170 -8.642 1.00 0.00 186 PRO A C 5
ATOM 7036 O O . PRO A 1 87 ? 13.253 -20.721 -7.584 1.00 0.00 186 PRO A O 5
ATOM 7047 N N . THR A 1 88 ? 14.606 -20.545 -9.374 1.00 0.00 187 THR A N 5
ATOM 7048 C CA . THR A 1 88 ? 15.466 -21.650 -8.970 1.00 0.00 187 THR A CA 5
ATOM 7049 C C . THR A 1 88 ? 16.294 -21.282 -7.744 1.00 0.00 187 THR A C 5
ATOM 7050 O O . THR A 1 88 ? 16.587 -22.131 -6.904 1.00 0.00 187 THR A O 5
ATOM 7061 N N . ASN A 1 89 ? 16.668 -20.010 -7.649 1.00 0.00 188 ASN A N 5
ATOM 7062 C CA . ASN A 1 89 ? 17.463 -19.529 -6.525 1.00 0.00 188 ASN A CA 5
ATOM 7063 C C . ASN A 1 89 ? 16.985 -18.154 -6.069 1.00 0.00 188 ASN A C 5
ATOM 7064 O O . ASN A 1 89 ? 17.020 -17.188 -6.832 1.00 0.00 188 ASN A O 5
ATOM 7075 N N . HIS A 1 90 ? 16.538 -18.073 -4.820 1.00 0.00 189 HIS A N 5
ATOM 7076 C CA . HIS A 1 90 ? 16.053 -16.816 -4.261 1.00 0.00 189 HIS A CA 5
ATOM 7077 C C . HIS A 1 90 ? 16.943 -16.354 -3.111 1.00 0.00 189 HIS A C 5
ATOM 7078 O O . HIS A 1 90 ? 17.639 -17.156 -2.488 1.00 0.00 189 HIS A O 5
ATOM 7092 N N . THR A 1 91 ? 16.917 -15.053 -2.835 1.00 0.00 190 THR A N 5
ATOM 7093 C CA . THR A 1 91 ? 17.722 -14.484 -1.762 1.00 0.00 190 THR A CA 5
ATOM 7094 C C . THR A 1 91 ? 16.886 -14.257 -0.508 1.00 0.00 190 THR A C 5
ATOM 7095 O O . THR A 1 91 ? 15.683 -14.514 -0.498 1.00 0.00 190 THR A O 5
ATOM 7106 N N . ASN A 1 92 ? 17.531 -13.774 0.549 1.00 0.00 191 ASN A N 5
ATOM 7107 C CA . ASN A 1 92 ? 16.846 -13.512 1.809 1.00 0.00 191 ASN A CA 5
ATOM 7108 C C . ASN A 1 92 ? 15.949 -12.283 1.696 1.00 0.00 191 ASN A C 5
ATOM 7109 O O . ASN A 1 92 ? 15.978 -11.571 0.693 1.00 0.00 191 ASN A O 5
ATOM 7120 N N . ALA A 1 93 ? 15.152 -12.041 2.732 1.00 0.00 192 ALA A N 5
ATOM 7121 C CA . ALA A 1 93 ? 14.249 -10.897 2.750 1.00 0.00 192 ALA A CA 5
ATOM 7122 C C . ALA A 1 93 ? 14.976 -9.630 3.189 1.00 0.00 192 ALA A C 5
ATOM 7123 O O . ALA A 1 93 ? 15.187 -8.716 2.392 1.00 0.00 192 ALA A O 5
ATOM 7130 N N . VAL A 1 94 ? 15.357 -9.582 4.461 1.00 0.00 193 VAL A N 5
ATOM 7131 C CA . VAL A 1 94 ? 16.060 -8.427 5.006 1.00 0.00 193 VAL A CA 5
ATOM 7132 C C . VAL A 1 94 ? 17.246 -8.859 5.862 1.00 0.00 193 VAL A C 5
ATOM 7133 O O . VAL A 1 94 ? 17.121 -9.737 6.716 1.00 0.00 193 VAL A O 5
ATOM 7146 N N . PHE A 1 95 ? 18.396 -8.237 5.628 1.00 0.00 194 PHE A N 5
ATOM 7147 C CA . PHE A 1 95 ? 19.605 -8.557 6.377 1.00 0.00 194 PHE A CA 5
ATOM 7148 C C . PHE A 1 95 ? 20.088 -7.348 7.173 1.00 0.00 194 PHE A C 5
ATOM 7149 O O . PHE A 1 95 ? 20.582 -7.485 8.292 1.00 0.00 194 PHE A O 5
ATOM 7166 N N . ALA A 1 96 ? 19.942 -6.164 6.587 1.00 0.00 195 ALA A N 5
ATOM 7167 C CA . ALA A 1 96 ? 20.361 -4.931 7.240 1.00 0.00 195 ALA A CA 5
ATOM 7168 C C . ALA A 1 96 ? 19.205 -4.294 8.005 1.00 0.00 195 ALA A C 5
ATOM 7169 O O . ALA A 1 96 ? 18.049 -4.384 7.589 1.00 0.00 195 ALA A O 5
ATOM 7176 N N . MET A 1 1 ? 1.044 0.356 -0.687 1.00 0.00 100 MET A N 6
ATOM 7177 C CA . MET A 1 1 ? 1.857 0.233 -1.892 1.00 0.00 100 MET A CA 6
ATOM 7178 C C . MET A 1 1 ? 3.014 -0.737 -1.671 1.00 0.00 100 MET A C 6
ATOM 7179 O O . MET A 1 1 ? 3.310 -1.117 -0.538 1.00 0.00 100 MET A O 6
ATOM 7193 N N . PHE A 1 2 ? 3.663 -1.134 -2.760 1.00 0.00 101 PHE A N 6
ATOM 7194 C CA . PHE A 1 2 ? 4.787 -2.061 -2.684 1.00 0.00 101 PHE A CA 6
ATOM 7195 C C . PHE A 1 2 ? 5.678 -1.937 -3.917 1.00 0.00 101 PHE A C 6
ATOM 7196 O O . PHE A 1 2 ? 5.197 -1.693 -5.023 1.00 0.00 101 PHE A O 6
ATOM 7213 N N . LYS A 1 3 ? 6.981 -2.105 -3.717 1.00 0.00 102 LYS A N 6
ATOM 7214 C CA . LYS A 1 3 ? 7.941 -2.013 -4.810 1.00 0.00 102 LYS A CA 6
ATOM 7215 C C . LYS A 1 3 ? 8.177 -3.381 -5.443 1.00 0.00 102 LYS A C 6
ATOM 7216 O O . LYS A 1 3 ? 8.120 -4.408 -4.767 1.00 0.00 102 LYS A O 6
ATOM 7235 N N . CYS A 1 4 ? 8.444 -3.386 -6.745 1.00 0.00 103 CYS A N 6
ATOM 7236 C CA . CYS A 1 4 ? 8.690 -4.627 -7.470 1.00 0.00 103 CYS A CA 6
ATOM 7237 C C . CYS A 1 4 ? 9.649 -4.395 -8.635 1.00 0.00 103 CYS A C 6
ATOM 7238 O O . CYS A 1 4 ? 9.817 -3.268 -9.100 1.00 0.00 103 CYS A O 6
ATOM 7245 N N . PHE A 1 5 ? 10.274 -5.471 -9.102 1.00 0.00 104 PHE A N 6
ATOM 7246 C CA . PHE A 1 5 ? 11.216 -5.385 -10.212 1.00 0.00 104 PHE A CA 6
ATOM 7247 C C . PHE A 1 5 ? 10.482 -5.366 -11.549 1.00 0.00 104 PHE A C 6
ATOM 7248 O O . PHE A 1 5 ? 10.074 -6.409 -12.062 1.00 0.00 104 PHE A O 6
ATOM 7265 N N . THR A 1 6 ? 10.315 -4.172 -12.108 1.00 0.00 105 THR A N 6
ATOM 7266 C CA . THR A 1 6 ? 9.628 -4.014 -13.384 1.00 0.00 105 THR A CA 6
ATOM 7267 C C . THR A 1 6 ? 10.623 -3.853 -14.528 1.00 0.00 105 THR A C 6
ATOM 7268 O O . THR A 1 6 ? 10.491 -2.951 -15.356 1.00 0.00 105 THR A O 6
ATOM 7279 N N . CYS A 1 7 ? 11.618 -4.732 -14.569 1.00 0.00 106 CYS A N 6
ATOM 7280 C CA . CYS A 1 7 ? 12.636 -4.687 -15.612 1.00 0.00 106 CYS A CA 6
ATOM 7281 C C . CYS A 1 7 ? 12.167 -5.427 -16.862 1.00 0.00 106 CYS A C 6
ATOM 7282 O O . CYS A 1 7 ? 11.340 -6.334 -16.784 1.00 0.00 106 CYS A O 6
ATOM 7289 N N . GLU A 1 8 ? 12.703 -5.032 -18.012 1.00 0.00 107 GLU A N 6
ATOM 7290 C CA . GLU A 1 8 ? 12.339 -5.657 -19.278 1.00 0.00 107 GLU A CA 6
ATOM 7291 C C . GLU A 1 8 ? 13.421 -6.631 -19.735 1.00 0.00 107 GLU A C 6
ATOM 7292 O O . GLU A 1 8 ? 13.261 -7.846 -19.630 1.00 0.00 107 GLU A O 6
ATOM 7304 N N . ASN A 1 9 ? 14.522 -6.087 -20.243 1.00 0.00 108 ASN A N 6
ATOM 7305 C CA . ASN A 1 9 ? 15.631 -6.907 -20.717 1.00 0.00 108 ASN A CA 6
ATOM 7306 C C . ASN A 1 9 ? 16.796 -6.869 -19.733 1.00 0.00 108 ASN A C 6
ATOM 7307 O O . ASN A 1 9 ? 17.519 -5.877 -19.649 1.00 0.00 108 ASN A O 6
ATOM 7318 N N . ALA A 1 10 ? 16.972 -7.957 -18.990 1.00 0.00 109 ALA A N 6
ATOM 7319 C CA . ALA A 1 10 ? 18.050 -8.050 -18.014 1.00 0.00 109 ALA A CA 6
ATOM 7320 C C . ALA A 1 10 ? 18.698 -9.429 -18.040 1.00 0.00 109 ALA A C 6
ATOM 7321 O O . ALA A 1 10 ? 18.096 -10.417 -17.621 1.00 0.00 109 ALA A O 6
ATOM 7328 N N . GLY A 1 11 ? 19.930 -9.490 -18.537 1.00 0.00 110 GLY A N 6
ATOM 7329 C CA . GLY A 1 11 ? 20.639 -10.754 -18.611 1.00 0.00 110 GLY A CA 6
ATOM 7330 C C . GLY A 1 11 ? 20.873 -11.367 -17.244 1.00 0.00 110 GLY A C 6
ATOM 7331 O O . GLY A 1 11 ? 20.916 -12.590 -17.104 1.00 0.00 110 GLY A O 6
ATOM 7335 N N . ASP A 1 12 ? 21.027 -10.518 -16.235 1.00 0.00 111 ASP A N 6
ATOM 7336 C CA . ASP A 1 12 ? 21.259 -10.983 -14.872 1.00 0.00 111 ASP A CA 6
ATOM 7337 C C . ASP A 1 12 ? 20.422 -10.186 -13.876 1.00 0.00 111 ASP A C 6
ATOM 7338 O O . ASP A 1 12 ? 20.057 -9.040 -14.134 1.00 0.00 111 ASP A O 6
ATOM 7347 N N . ASN A 1 13 ? 20.122 -10.802 -12.737 1.00 0.00 112 ASN A N 6
ATOM 7348 C CA . ASN A 1 13 ? 19.328 -10.150 -11.702 1.00 0.00 112 ASN A CA 6
ATOM 7349 C C . ASN A 1 13 ? 19.896 -8.775 -11.365 1.00 0.00 112 ASN A C 6
ATOM 7350 O O . ASN A 1 13 ? 19.152 -7.842 -11.060 1.00 0.00 112 ASN A O 6
ATOM 7361 N N . TYR A 1 14 ? 21.217 -8.657 -11.423 1.00 0.00 113 TYR A N 6
ATOM 7362 C CA . TYR A 1 14 ? 21.886 -7.396 -11.122 1.00 0.00 113 TYR A CA 6
ATOM 7363 C C . TYR A 1 14 ? 21.428 -6.296 -12.074 1.00 0.00 113 TYR A C 6
ATOM 7364 O O . TYR A 1 14 ? 20.983 -5.233 -11.643 1.00 0.00 113 TYR A O 6
ATOM 7382 N N . ASN A 1 15 ? 21.540 -6.560 -13.372 1.00 0.00 114 ASN A N 6
ATOM 7383 C CA . ASN A 1 15 ? 21.137 -5.593 -14.386 1.00 0.00 114 ASN A CA 6
ATOM 7384 C C . ASN A 1 15 ? 19.688 -5.162 -14.182 1.00 0.00 114 ASN A C 6
ATOM 7385 O O . ASN A 1 15 ? 19.338 -4.002 -14.400 1.00 0.00 114 ASN A O 6
ATOM 7396 N N . CYS A 1 16 ? 18.850 -6.103 -13.761 1.00 0.00 115 CYS A N 6
ATOM 7397 C CA . CYS A 1 16 ? 17.439 -5.822 -13.526 1.00 0.00 115 CYS A CA 6
ATOM 7398 C C . CYS A 1 16 ? 17.263 -4.870 -12.347 1.00 0.00 115 CYS A C 6
ATOM 7399 O O . CYS A 1 16 ? 16.344 -4.052 -12.328 1.00 0.00 115 CYS A O 6
ATOM 7406 N N . ASN A 1 17 ? 18.151 -4.983 -11.364 1.00 0.00 116 ASN A N 6
ATOM 7407 C CA . ASN A 1 17 ? 18.093 -4.133 -10.181 1.00 0.00 116 ASN A CA 6
ATOM 7408 C C . ASN A 1 17 ? 18.407 -2.683 -10.537 1.00 0.00 116 ASN A C 6
ATOM 7409 O O . ASN A 1 17 ? 17.819 -1.756 -9.980 1.00 0.00 116 ASN A O 6
ATOM 7420 N N . ARG A 1 18 ? 19.337 -2.496 -11.467 1.00 0.00 117 ARG A N 6
ATOM 7421 C CA . ARG A 1 18 ? 19.730 -1.160 -11.898 1.00 0.00 117 ARG A CA 6
ATOM 7422 C C . ARG A 1 18 ? 18.717 -0.587 -12.885 1.00 0.00 117 ARG A C 6
ATOM 7423 O O . ARG A 1 18 ? 18.631 0.628 -13.066 1.00 0.00 117 ARG A O 6
ATOM 7444 N N . TRP A 1 19 ? 17.955 -1.469 -13.520 1.00 0.00 118 TRP A N 6
ATOM 7445 C CA . TRP A 1 19 ? 16.948 -1.051 -14.490 1.00 0.00 118 TRP A CA 6
ATOM 7446 C C . TRP A 1 19 ? 15.612 -0.784 -13.807 1.00 0.00 118 TRP A C 6
ATOM 7447 O O . TRP A 1 19 ? 15.098 0.333 -13.843 1.00 0.00 118 TRP A O 6
ATOM 7468 N N . ALA A 1 20 ? 15.053 -1.817 -13.184 1.00 0.00 119 ALA A N 6
ATOM 7469 C CA . ALA A 1 20 ? 13.777 -1.692 -12.491 1.00 0.00 119 ALA A CA 6
ATOM 7470 C C . ALA A 1 20 ? 13.895 -0.764 -11.287 1.00 0.00 119 ALA A C 6
ATOM 7471 O O . ALA A 1 20 ? 14.503 -1.117 -10.277 1.00 0.00 119 ALA A O 6
ATOM 7478 N N . GLU A 1 21 ? 13.311 0.425 -11.403 1.00 0.00 120 GLU A N 6
ATOM 7479 C CA . GLU A 1 21 ? 13.353 1.404 -10.323 1.00 0.00 120 GLU A CA 6
ATOM 7480 C C . GLU A 1 21 ? 12.601 0.894 -9.097 1.00 0.00 120 GLU A C 6
ATOM 7481 O O . GLU A 1 21 ? 11.680 0.085 -9.212 1.00 0.00 120 GLU A O 6
ATOM 7493 N N . ASP A 1 22 ? 13.002 1.372 -7.924 1.00 0.00 121 ASP A N 6
ATOM 7494 C CA . ASP A 1 22 ? 12.367 0.966 -6.675 1.00 0.00 121 ASP A CA 6
ATOM 7495 C C . ASP A 1 22 ? 11.230 1.916 -6.310 1.00 0.00 121 ASP A C 6
ATOM 7496 O O . ASP A 1 22 ? 11.316 2.657 -5.330 1.00 0.00 121 ASP A O 6
ATOM 7505 N N . LYS A 1 23 ? 10.165 1.890 -7.104 1.00 0.00 122 LYS A N 6
ATOM 7506 C CA . LYS A 1 23 ? 9.011 2.748 -6.865 1.00 0.00 122 LYS A CA 6
ATOM 7507 C C . LYS A 1 23 ? 7.753 1.916 -6.635 1.00 0.00 122 LYS A C 6
ATOM 7508 O O . LYS A 1 23 ? 7.650 0.785 -7.111 1.00 0.00 122 LYS A O 6
ATOM 7527 N N . TRP A 1 24 ? 6.800 2.483 -5.905 1.00 0.00 123 TRP A N 6
ATOM 7528 C CA . TRP A 1 24 ? 5.548 1.793 -5.614 1.00 0.00 123 TRP A CA 6
ATOM 7529 C C . TRP A 1 24 ? 4.900 1.277 -6.894 1.00 0.00 123 TRP A C 6
ATOM 7530 O O . TRP A 1 24 ? 5.040 1.879 -7.959 1.00 0.00 123 TRP A O 6
ATOM 7551 N N . CYS A 1 25 ? 4.191 0.158 -6.784 1.00 0.00 124 CYS A N 6
ATOM 7552 C CA . CYS A 1 25 ? 3.522 -0.439 -7.933 1.00 0.00 124 CYS A CA 6
ATOM 7553 C C . CYS A 1 25 ? 2.198 0.264 -8.218 1.00 0.00 124 CYS A C 6
ATOM 7554 O O . CYS A 1 25 ? 1.640 0.958 -7.369 1.00 0.00 124 CYS A O 6
ATOM 7561 N N . PRO A 1 26 ? 1.684 0.082 -9.444 1.00 0.00 125 PRO A N 6
ATOM 7562 C CA . PRO A 1 26 ? 0.420 0.690 -9.870 1.00 0.00 125 PRO A CA 6
ATOM 7563 C C . PRO A 1 26 ? -0.720 0.398 -8.900 1.00 0.00 125 PRO A C 6
ATOM 7564 O O . PRO A 1 26 ? -0.617 -0.495 -8.059 1.00 0.00 125 PRO A O 6
ATOM 7575 N N . GLN A 1 27 ? -1.806 1.154 -9.025 1.00 0.00 126 GLN A N 6
ATOM 7576 C CA . GLN A 1 27 ? -2.965 0.975 -8.158 1.00 0.00 126 GLN A CA 6
ATOM 7577 C C . GLN A 1 27 ? -3.796 -0.224 -8.602 1.00 0.00 126 GLN A C 6
ATOM 7578 O O . GLN A 1 27 ? -4.389 -0.920 -7.779 1.00 0.00 126 GLN A O 6
ATOM 7592 N N . ASN A 1 28 ? -3.834 -0.460 -9.910 1.00 0.00 127 ASN A N 6
ATOM 7593 C CA . ASN A 1 28 ? -4.594 -1.575 -10.464 1.00 0.00 127 ASN A CA 6
ATOM 7594 C C . ASN A 1 28 ? -3.724 -2.824 -10.574 1.00 0.00 127 ASN A C 6
ATOM 7595 O O . ASN A 1 28 ? -3.685 -3.477 -11.618 1.00 0.00 127 ASN A O 6
ATOM 7606 N N . THR A 1 29 ? -3.028 -3.151 -9.490 1.00 0.00 128 THR A N 6
ATOM 7607 C CA . THR A 1 29 ? -2.159 -4.321 -9.465 1.00 0.00 128 THR A CA 6
ATOM 7608 C C . THR A 1 29 ? -2.087 -4.922 -8.066 1.00 0.00 128 THR A C 6
ATOM 7609 O O . THR A 1 29 ? -2.002 -4.199 -7.074 1.00 0.00 128 THR A O 6
ATOM 7620 N N . GLN A 1 30 ? -2.121 -6.249 -7.995 1.00 0.00 129 GLN A N 6
ATOM 7621 C CA . GLN A 1 30 ? -2.060 -6.946 -6.716 1.00 0.00 129 GLN A CA 6
ATOM 7622 C C . GLN A 1 30 ? -1.104 -8.133 -6.788 1.00 0.00 129 GLN A C 6
ATOM 7623 O O . GLN A 1 30 ? -1.071 -8.972 -5.887 1.00 0.00 129 GLN A O 6
ATOM 7637 N N . TYR A 1 31 ? -0.329 -8.196 -7.864 1.00 0.00 130 TYR A N 6
ATOM 7638 C CA . TYR A 1 31 ? 0.626 -9.282 -8.055 1.00 0.00 130 TYR A CA 6
ATOM 7639 C C . TYR A 1 31 ? 1.859 -8.796 -8.811 1.00 0.00 130 TYR A C 6
ATOM 7640 O O . TYR A 1 31 ? 1.935 -7.637 -9.219 1.00 0.00 130 TYR A O 6
ATOM 7658 N N . CYS A 1 32 ? 2.823 -9.692 -8.994 1.00 0.00 131 CYS A N 6
ATOM 7659 C CA . CYS A 1 32 ? 4.054 -9.358 -9.701 1.00 0.00 131 CYS A CA 6
ATOM 7660 C C . CYS A 1 32 ? 4.407 -10.438 -10.719 1.00 0.00 131 CYS A C 6
ATOM 7661 O O . CYS A 1 32 ? 4.966 -11.478 -10.368 1.00 0.00 131 CYS A O 6
ATOM 7668 N N . LEU A 1 33 ? 4.079 -10.184 -11.981 1.00 0.00 132 LEU A N 6
ATOM 7669 C CA . LEU A 1 33 ? 4.361 -11.134 -13.051 1.00 0.00 132 LEU A CA 6
ATOM 7670 C C . LEU A 1 33 ? 5.857 -11.420 -13.144 1.00 0.00 132 LEU A C 6
ATOM 7671 O O . LEU A 1 33 ? 6.681 -10.510 -13.059 1.00 0.00 132 LEU A O 6
ATOM 7687 N N . THR A 1 34 ? 6.201 -12.692 -13.321 1.00 0.00 133 THR A N 6
ATOM 7688 C CA . THR A 1 34 ? 7.596 -13.099 -13.427 1.00 0.00 133 THR A CA 6
ATOM 7689 C C . THR A 1 34 ? 7.817 -13.996 -14.640 1.00 0.00 133 THR A C 6
ATOM 7690 O O . THR A 1 34 ? 7.556 -15.198 -14.592 1.00 0.00 133 THR A O 6
ATOM 7701 N N . VAL A 1 35 ? 8.300 -13.404 -15.728 1.00 0.00 134 VAL A N 6
ATOM 7702 C CA . VAL A 1 35 ? 8.558 -14.150 -16.954 1.00 0.00 134 VAL A CA 6
ATOM 7703 C C . VAL A 1 35 ? 9.975 -14.713 -16.967 1.00 0.00 134 VAL A C 6
ATOM 7704 O O . VAL A 1 35 ? 10.922 -14.049 -16.545 1.00 0.00 134 VAL A O 6
ATOM 7717 N N . HIS A 1 36 ? 10.113 -15.942 -17.454 1.00 0.00 135 HIS A N 6
ATOM 7718 C CA . HIS A 1 36 ? 11.415 -16.595 -17.523 1.00 0.00 135 HIS A CA 6
ATOM 7719 C C . HIS A 1 36 ? 11.658 -17.177 -18.912 1.00 0.00 135 HIS A C 6
ATOM 7720 O O . HIS A 1 36 ? 10.811 -17.888 -19.455 1.00 0.00 135 HIS A O 6
ATOM 7734 N N . HIS A 1 37 ? 12.819 -16.871 -19.482 1.00 0.00 136 HIS A N 6
ATOM 7735 C CA . HIS A 1 37 ? 13.173 -17.363 -20.809 1.00 0.00 136 HIS A CA 6
ATOM 7736 C C . HIS A 1 37 ? 13.920 -18.690 -20.714 1.00 0.00 136 HIS A C 6
ATOM 7737 O O . HIS A 1 37 ? 15.150 -18.720 -20.675 1.00 0.00 136 HIS A O 6
ATOM 7751 N N . PHE A 1 38 ? 13.168 -19.785 -20.676 1.00 0.00 137 PHE A N 6
ATOM 7752 C CA . PHE A 1 38 ? 13.759 -21.115 -20.584 1.00 0.00 137 PHE A CA 6
ATOM 7753 C C . PHE A 1 38 ? 14.069 -21.670 -21.972 1.00 0.00 137 PHE A C 6
ATOM 7754 O O . PHE A 1 38 ? 13.202 -22.242 -22.633 1.00 0.00 137 PHE A O 6
ATOM 7771 N N . THR A 1 39 ? 15.313 -21.495 -22.408 1.00 0.00 138 THR A N 6
ATOM 7772 C CA . THR A 1 39 ? 15.739 -21.976 -23.716 1.00 0.00 138 THR A CA 6
ATOM 7773 C C . THR A 1 39 ? 16.185 -23.432 -23.649 1.00 0.00 138 THR A C 6
ATOM 7774 O O . THR A 1 39 ? 16.805 -23.856 -22.674 1.00 0.00 138 THR A O 6
ATOM 7785 N N . SER A 1 40 ? 15.866 -24.193 -24.691 1.00 0.00 139 SER A N 6
ATOM 7786 C CA . SER A 1 40 ? 16.232 -25.603 -24.748 1.00 0.00 139 SER A CA 6
ATOM 7787 C C . SER A 1 40 ? 17.748 -25.773 -24.716 1.00 0.00 139 SER A C 6
ATOM 7788 O O . SER A 1 40 ? 18.266 -26.725 -24.131 1.00 0.00 139 SER A O 6
ATOM 7796 N N . HIS A 1 41 ? 18.455 -24.842 -25.350 1.00 0.00 140 HIS A N 6
ATOM 7797 C CA . HIS A 1 41 ? 19.912 -24.887 -25.394 1.00 0.00 140 HIS A CA 6
ATOM 7798 C C . HIS A 1 41 ? 20.494 -25.043 -23.992 1.00 0.00 140 HIS A C 6
ATOM 7799 O O . HIS A 1 41 ? 20.997 -26.106 -23.633 1.00 0.00 140 HIS A O 6
ATOM 7813 N N . GLY A 1 42 ? 20.422 -23.974 -23.205 1.00 0.00 141 GLY A N 6
ATOM 7814 C CA . GLY A 1 42 ? 20.946 -24.013 -21.852 1.00 0.00 141 GLY A CA 6
ATOM 7815 C C . GLY A 1 42 ? 19.997 -23.395 -20.845 1.00 0.00 141 GLY A C 6
ATOM 7816 O O . GLY A 1 42 ? 18.780 -23.420 -21.032 1.00 0.00 141 GLY A O 6
ATOM 7820 N N . ARG A 1 43 ? 20.553 -22.840 -19.773 1.00 0.00 142 ARG A N 6
ATOM 7821 C CA . ARG A 1 43 ? 19.747 -22.216 -18.730 1.00 0.00 142 ARG A CA 6
ATOM 7822 C C . ARG A 1 43 ? 19.068 -20.953 -19.252 1.00 0.00 142 ARG A C 6
ATOM 7823 O O . ARG A 1 43 ? 19.291 -20.541 -20.390 1.00 0.00 142 ARG A O 6
ATOM 7844 N N . SER A 1 44 ? 18.237 -20.344 -18.411 1.00 0.00 143 SER A N 6
ATOM 7845 C CA . SER A 1 44 ? 17.522 -19.131 -18.789 1.00 0.00 143 SER A CA 6
ATOM 7846 C C . SER A 1 44 ? 18.423 -17.906 -18.661 1.00 0.00 143 SER A C 6
ATOM 7847 O O . SER A 1 44 ? 18.956 -17.622 -17.588 1.00 0.00 143 SER A O 6
ATOM 7855 N N . THR A 1 45 ? 18.589 -17.184 -19.764 1.00 0.00 144 THR A N 6
ATOM 7856 C CA . THR A 1 45 ? 19.426 -15.991 -19.777 1.00 0.00 144 THR A CA 6
ATOM 7857 C C . THR A 1 45 ? 18.580 -14.725 -19.700 1.00 0.00 144 THR A C 6
ATOM 7858 O O . THR A 1 45 ? 18.858 -13.829 -18.902 1.00 0.00 144 THR A O 6
ATOM 7869 N N . SER A 1 46 ? 17.546 -14.657 -20.532 1.00 0.00 145 SER A N 6
ATOM 7870 C CA . SER A 1 46 ? 16.661 -13.499 -20.559 1.00 0.00 145 SER A CA 6
ATOM 7871 C C . SER A 1 46 ? 15.646 -13.564 -19.422 1.00 0.00 145 SER A C 6
ATOM 7872 O O . SER A 1 46 ? 15.128 -14.633 -19.099 1.00 0.00 145 SER A O 6
ATOM 7880 N N . ILE A 1 47 ? 15.368 -12.413 -18.819 1.00 0.00 146 ILE A N 6
ATOM 7881 C CA . ILE A 1 47 ? 14.415 -12.338 -17.719 1.00 0.00 146 ILE A CA 6
ATOM 7882 C C . ILE A 1 47 ? 13.600 -11.051 -17.784 1.00 0.00 146 ILE A C 6
ATOM 7883 O O . ILE A 1 47 ? 14.112 -9.997 -18.163 1.00 0.00 146 ILE A O 6
ATOM 7899 N N . THR A 1 48 ? 12.327 -11.143 -17.410 1.00 0.00 147 THR A N 6
ATOM 7900 C CA . THR A 1 48 ? 11.441 -9.987 -17.426 1.00 0.00 147 THR A CA 6
ATOM 7901 C C . THR A 1 48 ? 10.355 -10.113 -16.363 1.00 0.00 147 THR A C 6
ATOM 7902 O O . THR A 1 48 ? 9.783 -11.185 -16.169 1.00 0.00 147 THR A O 6
ATOM 7913 N N . LYS A 1 49 ? 10.074 -9.010 -15.678 1.00 0.00 148 LYS A N 6
ATOM 7914 C CA . LYS A 1 49 ? 9.054 -8.995 -14.635 1.00 0.00 148 LYS A CA 6
ATOM 7915 C C . LYS A 1 49 ? 8.407 -7.618 -14.527 1.00 0.00 148 LYS A C 6
ATOM 7916 O O . LYS A 1 49 ? 8.928 -6.632 -15.048 1.00 0.00 148 LYS A O 6
ATOM 7935 N N . LYS A 1 50 ? 7.267 -7.557 -13.846 1.00 0.00 149 LYS A N 6
ATOM 7936 C CA . LYS A 1 50 ? 6.549 -6.301 -13.665 1.00 0.00 149 LYS A CA 6
ATOM 7937 C C . LYS A 1 50 ? 5.291 -6.509 -12.828 1.00 0.00 149 LYS A C 6
ATOM 7938 O O . LYS A 1 50 ? 4.804 -7.631 -12.689 1.00 0.00 149 LYS A O 6
ATOM 7957 N N . CYS A 1 51 ? 4.769 -5.420 -12.273 1.00 0.00 150 CYS A N 6
ATOM 7958 C CA . CYS A 1 51 ? 3.567 -5.482 -11.450 1.00 0.00 150 CYS A CA 6
ATOM 7959 C C . CYS A 1 51 ? 2.345 -5.822 -12.298 1.00 0.00 150 CYS A C 6
ATOM 7960 O O . CYS A 1 51 ? 2.188 -5.318 -13.409 1.00 0.00 150 CYS A O 6
ATOM 7967 N N . ALA A 1 52 ? 1.482 -6.681 -11.764 1.00 0.00 151 ALA A N 6
ATOM 7968 C CA . ALA A 1 52 ? 0.273 -7.087 -12.469 1.00 0.00 151 ALA A CA 6
ATOM 7969 C C . ALA A 1 52 ? -0.847 -7.423 -11.491 1.00 0.00 151 ALA A C 6
ATOM 7970 O O . ALA A 1 52 ? -0.789 -7.058 -10.317 1.00 0.00 151 ALA A O 6
ATOM 7977 N N . SER A 1 53 ? -1.866 -8.122 -11.982 1.00 0.00 152 SER A N 6
ATOM 7978 C CA . SER A 1 53 ? -3.001 -8.504 -11.151 1.00 0.00 152 SER A CA 6
ATOM 7979 C C . SER A 1 53 ? -3.515 -9.888 -11.536 1.00 0.00 152 SER A C 6
ATOM 7980 O O . SER A 1 53 ? -3.072 -10.473 -12.524 1.00 0.00 152 SER A O 6
ATOM 7988 N N . ARG A 1 54 ? -4.452 -10.405 -10.748 1.00 0.00 153 ARG A N 6
ATOM 7989 C CA . ARG A 1 54 ? -5.026 -11.720 -11.004 1.00 0.00 153 ARG A CA 6
ATOM 7990 C C . ARG A 1 54 ? -5.560 -11.811 -12.431 1.00 0.00 153 ARG A C 6
ATOM 7991 O O . ARG A 1 54 ? -5.529 -12.875 -13.049 1.00 0.00 153 ARG A O 6
ATOM 8012 N N . SER A 1 55 ? -6.051 -10.689 -12.946 1.00 0.00 154 SER A N 6
ATOM 8013 C CA . SER A 1 55 ? -6.596 -10.643 -14.298 1.00 0.00 154 SER A CA 6
ATOM 8014 C C . SER A 1 55 ? -5.479 -10.537 -15.331 1.00 0.00 154 SER A C 6
ATOM 8015 O O . SER A 1 55 ? -5.420 -11.320 -16.279 1.00 0.00 154 SER A O 6
ATOM 8023 N N . GLU A 1 56 ? -4.594 -9.563 -15.140 1.00 0.00 155 GLU A N 6
ATOM 8024 C CA . GLU A 1 56 ? -3.479 -9.354 -16.056 1.00 0.00 155 GLU A CA 6
ATOM 8025 C C . GLU A 1 56 ? -2.678 -10.640 -16.239 1.00 0.00 155 GLU A C 6
ATOM 8026 O O . GLU A 1 56 ? -2.276 -10.981 -17.352 1.00 0.00 155 GLU A O 6
ATOM 8038 N N . CYS A 1 57 ? -2.448 -11.349 -15.139 1.00 0.00 156 CYS A N 6
ATOM 8039 C CA . CYS A 1 57 ? -1.695 -12.597 -15.176 1.00 0.00 156 CYS A CA 6
ATOM 8040 C C . CYS A 1 57 ? -2.612 -13.793 -14.943 1.00 0.00 156 CYS A C 6
ATOM 8041 O O . CYS A 1 57 ? -2.203 -14.799 -14.362 1.00 0.00 156 CYS A O 6
ATOM 8048 N N . HIS A 1 58 ? -3.855 -13.678 -15.400 1.00 0.00 157 HIS A N 6
ATOM 8049 C CA . HIS A 1 58 ? -4.830 -14.750 -15.242 1.00 0.00 157 HIS A CA 6
ATOM 8050 C C . HIS A 1 58 ? -4.524 -15.908 -16.188 1.00 0.00 157 HIS A C 6
ATOM 8051 O O . HIS A 1 58 ? -4.674 -17.075 -15.826 1.00 0.00 157 HIS A O 6
ATOM 8065 N N . PHE A 1 59 ? -4.093 -15.576 -17.401 1.00 0.00 158 PHE A N 6
ATOM 8066 C CA . PHE A 1 59 ? -3.767 -16.588 -18.399 1.00 0.00 158 PHE A CA 6
ATOM 8067 C C . PHE A 1 59 ? -2.261 -16.822 -18.464 1.00 0.00 158 PHE A C 6
ATOM 8068 O O . PHE A 1 59 ? -1.658 -16.765 -19.536 1.00 0.00 158 PHE A O 6
ATOM 8085 N N . VAL A 1 60 ? -1.658 -17.085 -17.308 1.00 0.00 159 VAL A N 6
ATOM 8086 C CA . VAL A 1 60 ? -0.223 -17.328 -17.232 1.00 0.00 159 VAL A CA 6
ATOM 8087 C C . VAL A 1 60 ? 0.115 -18.755 -17.649 1.00 0.00 159 VAL A C 6
ATOM 8088 O O . VAL A 1 60 ? -0.762 -19.523 -18.041 1.00 0.00 159 VAL A O 6
ATOM 8101 N N . GLY A 1 61 ? 1.395 -19.104 -17.561 1.00 0.00 160 GLY A N 6
ATOM 8102 C CA . GLY A 1 61 ? 1.827 -20.439 -17.931 1.00 0.00 160 GLY A CA 6
ATOM 8103 C C . GLY A 1 61 ? 2.993 -20.423 -18.901 1.00 0.00 160 GLY A C 6
ATOM 8104 O O . GLY A 1 61 ? 3.507 -19.360 -19.248 1.00 0.00 160 GLY A O 6
ATOM 8108 N N . CYS A 1 62 ? 3.413 -21.606 -19.338 1.00 0.00 161 CYS A N 6
ATOM 8109 C CA . CYS A 1 62 ? 4.526 -21.725 -20.271 1.00 0.00 161 CYS A CA 6
ATOM 8110 C C . CYS A 1 62 ? 4.025 -21.783 -21.712 1.00 0.00 161 CYS A C 6
ATOM 8111 O O . CYS A 1 62 ? 3.001 -22.403 -21.999 1.00 0.00 161 CYS A O 6
ATOM 8118 N N . HIS A 1 63 ? 4.755 -21.134 -22.613 1.00 0.00 162 HIS A N 6
ATOM 8119 C CA . HIS A 1 63 ? 4.386 -21.113 -24.024 1.00 0.00 162 HIS A CA 6
ATOM 8120 C C . HIS A 1 63 ? 5.597 -21.394 -24.907 1.00 0.00 162 HIS A C 6
ATOM 8121 O O . HIS A 1 63 ? 6.434 -20.518 -25.128 1.00 0.00 162 HIS A O 6
ATOM 8135 N N . HIS A 1 64 ? 5.685 -22.622 -25.410 1.00 0.00 163 HIS A N 6
ATOM 8136 C CA . HIS A 1 64 ? 6.795 -23.019 -26.269 1.00 0.00 163 HIS A CA 6
ATOM 8137 C C . HIS A 1 64 ? 6.641 -22.423 -27.665 1.00 0.00 163 HIS A C 6
ATOM 8138 O O . HIS A 1 64 ? 5.579 -22.521 -28.278 1.00 0.00 163 HIS A O 6
ATOM 8152 N N . SER A 1 65 ? 7.709 -21.805 -28.161 1.00 0.00 164 SER A N 6
ATOM 8153 C CA . SER A 1 65 ? 7.690 -21.190 -29.483 1.00 0.00 164 SER A CA 6
ATOM 8154 C C . SER A 1 65 ? 7.740 -22.252 -30.577 1.00 0.00 164 SER A C 6
ATOM 8155 O O . SER A 1 65 ? 8.364 -23.301 -30.412 1.00 0.00 164 SER A O 6
ATOM 8163 N N . ARG A 1 66 ? 7.078 -21.972 -31.695 1.00 0.00 165 ARG A N 6
ATOM 8164 C CA . ARG A 1 66 ? 7.044 -22.903 -32.816 1.00 0.00 165 ARG A CA 6
ATOM 8165 C C . ARG A 1 66 ? 8.323 -22.805 -33.643 1.00 0.00 165 ARG A C 6
ATOM 8166 O O . ARG A 1 66 ? 8.821 -23.807 -34.156 1.00 0.00 165 ARG A O 6
ATOM 8187 N N . ASP A 1 67 ? 8.849 -21.591 -33.767 1.00 0.00 166 ASP A N 6
ATOM 8188 C CA . ASP A 1 67 ? 10.070 -21.361 -34.531 1.00 0.00 166 ASP A CA 6
ATOM 8189 C C . ASP A 1 67 ? 11.303 -21.676 -33.691 1.00 0.00 166 ASP A C 6
ATOM 8190 O O . ASP A 1 67 ? 12.173 -22.440 -34.110 1.00 0.00 166 ASP A O 6
ATOM 8199 N N . SER A 1 68 ? 11.372 -21.083 -32.504 1.00 0.00 167 SER A N 6
ATOM 8200 C CA . SER A 1 68 ? 12.502 -21.296 -31.606 1.00 0.00 167 SER A CA 6
ATOM 8201 C C . SER A 1 68 ? 12.252 -22.494 -30.695 1.00 0.00 167 SER A C 6
ATOM 8202 O O . SER A 1 68 ? 11.120 -22.953 -30.552 1.00 0.00 167 SER A O 6
ATOM 8210 N N . GLU A 1 69 ? 13.320 -22.994 -30.080 1.00 0.00 168 GLU A N 6
ATOM 8211 C CA . GLU A 1 69 ? 13.217 -24.139 -29.183 1.00 0.00 168 GLU A CA 6
ATOM 8212 C C . GLU A 1 69 ? 13.214 -23.689 -27.725 1.00 0.00 168 GLU A C 6
ATOM 8213 O O . GLU A 1 69 ? 13.576 -24.451 -26.828 1.00 0.00 168 GLU A O 6
ATOM 8225 N N . HIS A 1 70 ? 12.803 -22.446 -27.497 1.00 0.00 169 HIS A N 6
ATOM 8226 C CA . HIS A 1 70 ? 12.752 -21.893 -26.148 1.00 0.00 169 HIS A CA 6
ATOM 8227 C C . HIS A 1 70 ? 11.325 -21.909 -25.608 1.00 0.00 169 HIS A C 6
ATOM 8228 O O . HIS A 1 70 ? 10.393 -22.323 -26.298 1.00 0.00 169 HIS A O 6
ATOM 8242 N N . THR A 1 71 ? 11.161 -21.456 -24.368 1.00 0.00 170 THR A N 6
ATOM 8243 C CA . THR A 1 71 ? 9.849 -21.419 -23.735 1.00 0.00 170 THR A CA 6
ATOM 8244 C C . THR A 1 71 ? 9.722 -20.220 -22.803 1.00 0.00 170 THR A C 6
ATOM 8245 O O . THR A 1 71 ? 10.681 -19.841 -22.131 1.00 0.00 170 THR A O 6
ATOM 8256 N N . GLU A 1 72 ? 8.532 -19.628 -22.767 1.00 0.00 171 GLU A N 6
ATOM 8257 C CA . GLU A 1 72 ? 8.281 -18.471 -21.915 1.00 0.00 171 GLU A CA 6
ATOM 8258 C C . GLU A 1 72 ? 7.300 -18.819 -20.800 1.00 0.00 171 GLU A C 6
ATOM 8259 O O . GLU A 1 72 ? 6.095 -18.931 -21.029 1.00 0.00 171 GLU A O 6
ATOM 8271 N N . CYS A 1 73 ? 7.824 -18.991 -19.591 1.00 0.00 172 CYS A N 6
ATOM 8272 C CA . CYS A 1 73 ? 6.997 -19.327 -18.438 1.00 0.00 172 CYS A CA 6
ATOM 8273 C C . CYS A 1 73 ? 6.814 -18.116 -17.528 1.00 0.00 172 CYS A C 6
ATOM 8274 O O . CYS A 1 73 ? 7.784 -17.566 -17.008 1.00 0.00 172 CYS A O 6
ATOM 8281 N N . ARG A 1 74 ? 5.563 -17.708 -17.341 1.00 0.00 173 ARG A N 6
ATOM 8282 C CA . ARG A 1 74 ? 5.252 -16.562 -16.495 1.00 0.00 173 ARG A CA 6
ATOM 8283 C C . ARG A 1 74 ? 4.379 -16.979 -15.315 1.00 0.00 173 ARG A C 6
ATOM 8284 O O . ARG A 1 74 ? 3.519 -17.850 -15.444 1.00 0.00 173 ARG A O 6
ATOM 8305 N N . SER A 1 75 ? 4.606 -16.350 -14.166 1.00 0.00 174 SER A N 6
ATOM 8306 C CA . SER A 1 75 ? 3.843 -16.658 -12.962 1.00 0.00 174 SER A CA 6
ATOM 8307 C C . SER A 1 75 ? 3.586 -15.397 -12.144 1.00 0.00 174 SER A C 6
ATOM 8308 O O . SER A 1 75 ? 4.193 -14.352 -12.384 1.00 0.00 174 SER A O 6
ATOM 8316 N N . CYS A 1 76 ? 2.682 -15.501 -11.176 1.00 0.00 175 CYS A N 6
ATOM 8317 C CA . CYS A 1 76 ? 2.342 -14.370 -10.321 1.00 0.00 175 CYS A CA 6
ATOM 8318 C C . CYS A 1 76 ? 2.820 -14.606 -8.891 1.00 0.00 175 CYS A C 6
ATOM 8319 O O . CYS A 1 76 ? 2.479 -15.613 -8.270 1.00 0.00 175 CYS A O 6
ATOM 8326 N N . CYS A 1 77 ? 3.610 -13.671 -8.375 1.00 0.00 176 CYS A N 6
ATOM 8327 C CA . CYS A 1 77 ? 4.135 -13.776 -7.020 1.00 0.00 176 CYS A CA 6
ATOM 8328 C C . CYS A 1 77 ? 3.633 -12.626 -6.151 1.00 0.00 176 CYS A C 6
ATOM 8329 O O . CYS A 1 77 ? 3.523 -11.490 -6.612 1.00 0.00 176 CYS A O 6
ATOM 8336 N N . GLU A 1 78 ? 3.332 -12.929 -4.893 1.00 0.00 177 GLU A N 6
ATOM 8337 C CA . GLU A 1 78 ? 2.841 -11.921 -3.961 1.00 0.00 177 GLU A CA 6
ATOM 8338 C C . GLU A 1 78 ? 3.931 -11.519 -2.971 1.00 0.00 177 GLU A C 6
ATOM 8339 O O . GLU A 1 78 ? 4.766 -12.335 -2.584 1.00 0.00 177 GLU A O 6
ATOM 8351 N N . GLY A 1 79 ? 3.916 -10.252 -2.566 1.00 0.00 178 GLY A N 6
ATOM 8352 C CA . GLY A 1 79 ? 4.908 -9.762 -1.626 1.00 0.00 178 GLY A CA 6
ATOM 8353 C C . GLY A 1 79 ? 5.844 -8.746 -2.248 1.00 0.00 178 GLY A C 6
ATOM 8354 O O . GLY A 1 79 ? 6.208 -8.861 -3.418 1.00 0.00 178 GLY A O 6
ATOM 8358 N N . MET A 1 80 ? 6.233 -7.745 -1.465 1.00 0.00 179 MET A N 6
ATOM 8359 C CA . MET A 1 80 ? 7.133 -6.703 -1.947 1.00 0.00 179 MET A CA 6
ATOM 8360 C C . MET A 1 80 ? 8.402 -7.310 -2.536 1.00 0.00 179 MET A C 6
ATOM 8361 O O . MET A 1 80 ? 8.989 -8.225 -1.958 1.00 0.00 179 MET A O 6
ATOM 8375 N N . ILE A 1 81 ? 8.818 -6.796 -3.688 1.00 0.00 180 ILE A N 6
ATOM 8376 C CA . ILE A 1 81 ? 10.018 -7.288 -4.355 1.00 0.00 180 ILE A CA 6
ATOM 8377 C C . ILE A 1 81 ? 10.121 -8.806 -4.251 1.00 0.00 180 ILE A C 6
ATOM 8378 O O . ILE A 1 81 ? 11.207 -9.354 -4.057 1.00 0.00 180 ILE A O 6
ATOM 8394 N N . CYS A 1 82 ? 8.984 -9.481 -4.384 1.00 0.00 181 CYS A N 6
ATOM 8395 C CA . CYS A 1 82 ? 8.945 -10.936 -4.307 1.00 0.00 181 CYS A CA 6
ATOM 8396 C C . CYS A 1 82 ? 9.782 -11.562 -5.419 1.00 0.00 181 CYS A C 6
ATOM 8397 O O . CYS A 1 82 ? 10.280 -12.679 -5.282 1.00 0.00 181 CYS A O 6
ATOM 8404 N N . ASN A 1 83 ? 9.931 -10.834 -6.521 1.00 0.00 182 ASN A N 6
ATOM 8405 C CA . ASN A 1 83 ? 10.707 -11.317 -7.657 1.00 0.00 182 ASN A CA 6
ATOM 8406 C C . ASN A 1 83 ? 12.178 -10.941 -7.511 1.00 0.00 182 ASN A C 6
ATOM 8407 O O . ASN A 1 83 ? 12.809 -10.477 -8.461 1.00 0.00 182 ASN A O 6
ATOM 8418 N N . VAL A 1 84 ? 12.720 -11.146 -6.314 1.00 0.00 183 VAL A N 6
ATOM 8419 C CA . VAL A 1 84 ? 14.117 -10.830 -6.043 1.00 0.00 183 VAL A CA 6
ATOM 8420 C C . VAL A 1 84 ? 15.031 -11.424 -7.109 1.00 0.00 183 VAL A C 6
ATOM 8421 O O . VAL A 1 84 ? 15.541 -10.709 -7.971 1.00 0.00 183 VAL A O 6
ATOM 8434 N N . GLU A 1 85 ? 15.233 -12.736 -7.044 1.00 0.00 184 GLU A N 6
ATOM 8435 C CA . GLU A 1 85 ? 16.087 -13.426 -8.004 1.00 0.00 184 GLU A CA 6
ATOM 8436 C C . GLU A 1 85 ? 15.258 -14.309 -8.933 1.00 0.00 184 GLU A C 6
ATOM 8437 O O . GLU A 1 85 ? 14.027 -14.305 -8.877 1.00 0.00 184 GLU A O 6
ATOM 8449 N N . LEU A 1 86 ? 15.941 -15.063 -9.787 1.00 0.00 185 LEU A N 6
ATOM 8450 C CA . LEU A 1 86 ? 15.269 -15.951 -10.729 1.00 0.00 185 LEU A CA 6
ATOM 8451 C C . LEU A 1 86 ? 14.216 -16.800 -10.023 1.00 0.00 185 LEU A C 6
ATOM 8452 O O . LEU A 1 86 ? 14.241 -16.976 -8.804 1.00 0.00 185 LEU A O 6
ATOM 8468 N N . PRO A 1 87 ? 13.270 -17.341 -10.804 1.00 0.00 186 PRO A N 6
ATOM 8469 C CA . PRO A 1 87 ? 12.193 -18.182 -10.275 1.00 0.00 186 PRO A CA 6
ATOM 8470 C C . PRO A 1 87 ? 12.700 -19.535 -9.786 1.00 0.00 186 PRO A C 6
ATOM 8471 O O . PRO A 1 87 ? 11.987 -20.266 -9.099 1.00 0.00 186 PRO A O 6
ATOM 8482 N N . THR A 1 88 ? 13.938 -19.862 -10.144 1.00 0.00 187 THR A N 6
ATOM 8483 C CA . THR A 1 88 ? 14.541 -21.126 -9.742 1.00 0.00 187 THR A CA 6
ATOM 8484 C C . THR A 1 88 ? 16.006 -20.941 -9.363 1.00 0.00 187 THR A C 6
ATOM 8485 O O . THR A 1 88 ? 16.714 -20.134 -9.962 1.00 0.00 187 THR A O 6
ATOM 8496 N N . ASN A 1 89 ? 16.453 -21.695 -8.364 1.00 0.00 188 ASN A N 6
ATOM 8497 C CA . ASN A 1 89 ? 17.835 -21.614 -7.905 1.00 0.00 188 ASN A CA 6
ATOM 8498 C C . ASN A 1 89 ? 18.788 -22.202 -8.941 1.00 0.00 188 ASN A C 6
ATOM 8499 O O . ASN A 1 89 ? 18.634 -23.349 -9.362 1.00 0.00 188 ASN A O 6
ATOM 8510 N N . HIS A 1 90 ? 19.774 -21.408 -9.348 1.00 0.00 189 HIS A N 6
ATOM 8511 C CA . HIS A 1 90 ? 20.754 -21.850 -10.334 1.00 0.00 189 HIS A CA 6
ATOM 8512 C C . HIS A 1 90 ? 22.127 -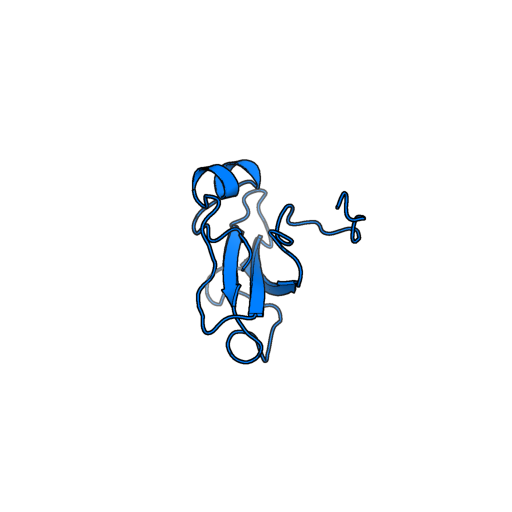22.029 -9.694 1.00 0.00 189 HIS A C 6
ATOM 8513 O O . HIS A 1 90 ? 22.882 -22.931 -10.059 1.00 0.00 189 HIS A O 6
ATOM 8527 N N . THR A 1 91 ? 22.445 -21.163 -8.737 1.00 0.00 190 THR A N 6
ATOM 8528 C CA . THR A 1 91 ? 23.728 -21.224 -8.047 1.00 0.00 190 THR A CA 6
ATOM 8529 C C . THR A 1 91 ? 23.564 -20.944 -6.557 1.00 0.00 190 THR A C 6
ATOM 8530 O O . THR A 1 91 ? 22.923 -19.970 -6.166 1.00 0.00 190 THR A O 6
ATOM 8541 N N . ASN A 1 92 ? 24.150 -21.804 -5.730 1.00 0.00 191 ASN A N 6
ATOM 8542 C CA . ASN A 1 92 ? 24.069 -21.648 -4.283 1.00 0.00 191 ASN A CA 6
ATOM 8543 C C . ASN A 1 92 ? 24.902 -20.458 -3.816 1.00 0.00 191 ASN A C 6
ATOM 8544 O O . ASN A 1 92 ? 24.509 -19.732 -2.904 1.00 0.00 191 ASN A O 6
ATOM 8555 N N . ALA A 1 93 ? 26.055 -20.265 -4.449 1.00 0.00 192 ALA A N 6
ATOM 8556 C CA . ALA A 1 93 ? 26.942 -19.162 -4.101 1.00 0.00 192 ALA A CA 6
ATOM 8557 C C . ALA A 1 93 ? 27.564 -18.544 -5.349 1.00 0.00 192 ALA A C 6
ATOM 8558 O O . ALA A 1 93 ? 28.308 -19.203 -6.076 1.00 0.00 192 ALA A O 6
ATOM 8565 N N . VAL A 1 94 ? 27.255 -17.274 -5.591 1.00 0.00 193 VAL A N 6
ATOM 8566 C CA . VAL A 1 94 ? 27.785 -16.566 -6.751 1.00 0.00 193 VAL A CA 6
ATOM 8567 C C . VAL A 1 94 ? 28.139 -15.125 -6.401 1.00 0.00 193 VAL A C 6
ATOM 8568 O O . VAL A 1 94 ? 27.382 -14.438 -5.716 1.00 0.00 193 VAL A O 6
ATOM 8581 N N . PHE A 1 95 ? 29.295 -14.674 -6.877 1.00 0.00 194 PHE A N 6
ATOM 8582 C CA . PHE A 1 95 ? 29.750 -13.313 -6.614 1.00 0.00 194 PHE A CA 6
ATOM 8583 C C . PHE A 1 95 ? 30.548 -12.769 -7.795 1.00 0.00 194 PHE A C 6
ATOM 8584 O O . PHE A 1 95 ? 31.032 -13.529 -8.634 1.00 0.00 194 PHE A O 6
ATOM 8601 N N . ALA A 1 96 ? 30.679 -11.448 -7.855 1.00 0.00 195 ALA A N 6
ATOM 8602 C CA . ALA A 1 96 ? 31.419 -10.801 -8.932 1.00 0.00 195 ALA A CA 6
ATOM 8603 C C . ALA A 1 96 ? 32.890 -10.636 -8.565 1.00 0.00 195 ALA A C 6
ATOM 8604 O O . ALA A 1 96 ? 33.770 -11.188 -9.226 1.00 0.00 195 ALA A O 6
ATOM 8611 N N . MET A 1 1 ? 1.214 0.589 -0.340 1.00 0.00 100 MET A N 7
ATOM 8612 C CA . MET A 1 1 ? 1.904 0.308 -1.594 1.00 0.00 100 MET A CA 7
ATOM 8613 C C . MET A 1 1 ? 3.129 -0.569 -1.356 1.00 0.00 100 MET A C 7
ATOM 8614 O O . MET A 1 1 ? 3.577 -0.732 -0.221 1.00 0.00 100 MET A O 7
ATOM 8628 N N . PHE A 1 2 ? 3.666 -1.132 -2.433 1.00 0.00 101 PHE A N 7
ATOM 8629 C CA . PHE A 1 2 ? 4.839 -1.994 -2.340 1.00 0.00 101 PHE A CA 7
ATOM 8630 C C . PHE A 1 2 ? 5.768 -1.777 -3.531 1.00 0.00 101 PHE A C 7
ATOM 8631 O O . PHE A 1 2 ? 5.319 -1.484 -4.639 1.00 0.00 101 PHE A O 7
ATOM 8648 N N . LYS A 1 3 ? 7.068 -1.923 -3.294 1.00 0.00 102 LYS A N 7
ATOM 8649 C CA . LYS A 1 3 ? 8.062 -1.744 -4.345 1.00 0.00 102 LYS A CA 7
ATOM 8650 C C . LYS A 1 3 ? 8.397 -3.076 -5.009 1.00 0.00 102 LYS A C 7
ATOM 8651 O O . LYS A 1 3 ? 8.856 -4.011 -4.352 1.00 0.00 102 LYS A O 7
ATOM 8670 N N . CYS A 1 4 ? 8.166 -3.155 -6.315 1.00 0.00 103 CYS A N 7
ATOM 8671 C CA . CYS A 1 4 ? 8.444 -4.372 -7.069 1.00 0.00 103 CYS A CA 7
ATOM 8672 C C . CYS A 1 4 ? 9.413 -4.092 -8.215 1.00 0.00 103 CYS A C 7
ATOM 8673 O O . CYS A 1 4 ? 9.615 -2.942 -8.605 1.00 0.00 103 CYS A O 7
ATOM 8680 N N . PHE A 1 5 ? 10.010 -5.152 -8.749 1.00 0.00 104 PHE A N 7
ATOM 8681 C CA . PHE A 1 5 ? 10.958 -5.022 -9.850 1.00 0.00 104 PHE A CA 7
ATOM 8682 C C . PHE A 1 5 ? 10.231 -4.960 -11.190 1.00 0.00 104 PHE A C 7
ATOM 8683 O O . PHE A 1 5 ? 9.625 -5.939 -11.627 1.00 0.00 104 PHE A O 7
ATOM 8700 N N . THR A 1 6 ? 10.294 -3.801 -11.838 1.00 0.00 105 THR A N 7
ATOM 8701 C CA . THR A 1 6 ? 9.641 -3.609 -13.127 1.00 0.00 105 THR A CA 7
ATOM 8702 C C . THR A 1 6 ? 10.665 -3.454 -14.245 1.00 0.00 105 THR A C 7
ATOM 8703 O O . THR A 1 6 ? 10.571 -2.540 -15.064 1.00 0.00 105 THR A O 7
ATOM 8714 N N . CYS A 1 7 ? 11.644 -4.353 -14.273 1.00 0.00 106 CYS A N 7
ATOM 8715 C CA . CYS A 1 7 ? 12.687 -4.317 -15.291 1.00 0.00 106 CYS A CA 7
ATOM 8716 C C . CYS A 1 7 ? 12.215 -4.988 -16.578 1.00 0.00 106 CYS A C 7
ATOM 8717 O O . CYS A 1 7 ? 11.373 -5.885 -16.548 1.00 0.00 106 CYS A O 7
ATOM 8724 N N . GLU A 1 8 ? 12.764 -4.545 -17.705 1.00 0.00 107 GLU A N 7
ATOM 8725 C CA . GLU A 1 8 ? 12.398 -5.103 -19.002 1.00 0.00 107 GLU A CA 7
ATOM 8726 C C . GLU A 1 8 ? 13.478 -6.055 -19.508 1.00 0.00 107 GLU A C 7
ATOM 8727 O O . GLU A 1 8 ? 13.282 -7.269 -19.545 1.00 0.00 107 GLU A O 7
ATOM 8739 N N . ASN A 1 9 ? 14.618 -5.494 -19.898 1.00 0.00 108 ASN A N 7
ATOM 8740 C CA . ASN A 1 9 ? 15.728 -6.292 -20.404 1.00 0.00 108 ASN A CA 7
ATOM 8741 C C . ASN A 1 9 ? 16.794 -6.484 -19.329 1.00 0.00 108 ASN A C 7
ATOM 8742 O O . ASN A 1 9 ? 17.455 -5.531 -18.919 1.00 0.00 108 ASN A O 7
ATOM 8753 N N . ALA A 1 10 ? 16.955 -7.724 -18.878 1.00 0.00 109 ALA A N 7
ATOM 8754 C CA . ALA A 1 10 ? 17.942 -8.042 -17.853 1.00 0.00 109 ALA A CA 7
ATOM 8755 C C . ALA A 1 10 ? 18.320 -9.519 -17.894 1.00 0.00 109 ALA A C 7
ATOM 8756 O O . ALA A 1 10 ? 17.617 -10.365 -17.343 1.00 0.00 109 ALA A O 7
ATOM 8763 N N . GLY A 1 11 ? 19.435 -9.821 -18.552 1.00 0.00 110 GLY A N 7
ATOM 8764 C CA . GLY A 1 11 ? 19.886 -11.197 -18.653 1.00 0.00 110 GLY A CA 7
ATOM 8765 C C . GLY A 1 11 ? 20.035 -11.860 -17.298 1.00 0.00 110 GLY A C 7
ATOM 8766 O O . GLY A 1 11 ? 19.812 -13.062 -17.159 1.00 0.00 110 GLY A O 7
ATOM 8770 N N . ASP A 1 12 ? 20.415 -11.074 -16.296 1.00 0.00 111 ASP A N 7
ATOM 8771 C CA . ASP A 1 12 ? 20.594 -11.592 -14.944 1.00 0.00 111 ASP A CA 7
ATOM 8772 C C . ASP A 1 12 ? 19.844 -10.734 -13.930 1.00 0.00 111 ASP A C 7
ATOM 8773 O O . ASP A 1 12 ? 19.477 -9.596 -14.216 1.00 0.00 111 ASP A O 7
ATOM 8782 N N . ASN A 1 13 ? 19.620 -11.290 -12.743 1.00 0.00 112 ASN A N 7
ATOM 8783 C CA . ASN A 1 13 ? 18.912 -10.576 -11.687 1.00 0.00 112 ASN A CA 7
ATOM 8784 C C . ASN A 1 13 ? 19.541 -9.208 -11.438 1.00 0.00 112 ASN A C 7
ATOM 8785 O O . ASN A 1 13 ? 18.841 -8.200 -11.342 1.00 0.00 112 ASN A O 7
ATOM 8796 N N . TYR A 1 14 ? 20.865 -9.182 -11.337 1.00 0.00 113 TYR A N 7
ATOM 8797 C CA . TYR A 1 14 ? 21.589 -7.939 -11.098 1.00 0.00 113 TYR A CA 7
ATOM 8798 C C . TYR A 1 14 ? 21.191 -6.873 -12.115 1.00 0.00 113 TYR A C 7
ATOM 8799 O O . TYR A 1 14 ? 20.980 -5.713 -11.764 1.00 0.00 113 TYR A O 7
ATOM 8817 N N . ASN A 1 15 ? 21.090 -7.277 -13.377 1.00 0.00 114 ASN A N 7
ATOM 8818 C CA . ASN A 1 15 ? 20.718 -6.358 -14.447 1.00 0.00 114 ASN A CA 7
ATOM 8819 C C . ASN A 1 15 ? 19.309 -5.813 -14.230 1.00 0.00 114 ASN A C 7
ATOM 8820 O O . ASN A 1 15 ? 19.044 -4.635 -14.467 1.00 0.00 114 ASN A O 7
ATOM 8831 N N . CYS A 1 16 ? 18.409 -6.680 -13.777 1.00 0.00 115 CYS A N 7
ATOM 8832 C CA . CYS A 1 16 ? 17.027 -6.287 -13.527 1.00 0.00 115 CYS A CA 7
ATOM 8833 C C . CYS A 1 16 ? 16.963 -5.098 -12.573 1.00 0.00 115 CYS A C 7
ATOM 8834 O O . CYS A 1 16 ? 16.246 -4.129 -12.820 1.00 0.00 115 CYS A O 7
ATOM 8841 N N . ASN A 1 17 ? 17.719 -5.180 -11.483 1.00 0.00 116 ASN A N 7
ATOM 8842 C CA . ASN A 1 17 ? 17.749 -4.111 -10.491 1.00 0.00 116 ASN A CA 7
ATOM 8843 C C . ASN A 1 17 ? 18.355 -2.840 -11.079 1.00 0.00 116 ASN A C 7
ATOM 8844 O O . ASN A 1 17 ? 17.950 -1.730 -10.734 1.00 0.00 116 ASN A O 7
ATOM 8855 N N . ARG A 1 18 ? 19.327 -3.012 -11.969 1.00 0.00 117 ARG A N 7
ATOM 8856 C CA . ARG A 1 18 ? 19.990 -1.879 -12.604 1.00 0.00 117 ARG A CA 7
ATOM 8857 C C . ARG A 1 18 ? 19.027 -1.131 -13.521 1.00 0.00 117 ARG A C 7
ATOM 8858 O O . ARG A 1 18 ? 19.205 0.058 -13.786 1.00 0.00 117 ARG A O 7
ATOM 8879 N N . TRP A 1 19 ? 18.009 -1.834 -14.002 1.00 0.00 118 TRP A N 7
ATOM 8880 C CA . TRP A 1 19 ? 17.018 -1.236 -14.890 1.00 0.00 118 TRP A CA 7
ATOM 8881 C C . TRP A 1 19 ? 15.877 -0.614 -14.092 1.00 0.00 118 TRP A C 7
ATOM 8882 O O . TRP A 1 19 ? 15.574 0.569 -14.245 1.00 0.00 118 TRP A O 7
ATOM 8903 N N . ALA A 1 20 ? 15.249 -1.417 -13.240 1.00 0.00 119 ALA A N 7
ATOM 8904 C CA . ALA A 1 20 ? 14.144 -0.944 -12.417 1.00 0.00 119 ALA A CA 7
ATOM 8905 C C . ALA A 1 20 ? 14.653 -0.183 -11.198 1.00 0.00 119 ALA A C 7
ATOM 8906 O O . ALA A 1 20 ? 15.857 0.021 -11.042 1.00 0.00 119 ALA A O 7
ATOM 8913 N N . GLU A 1 21 ? 13.730 0.235 -10.337 1.00 0.00 120 GLU A N 7
ATOM 8914 C CA . GLU A 1 21 ? 14.088 0.975 -9.133 1.00 0.00 120 GLU A CA 7
ATOM 8915 C C . GLU A 1 21 ? 13.113 0.672 -7.999 1.00 0.00 120 GLU A C 7
ATOM 8916 O O . GLU A 1 21 ? 12.268 -0.216 -8.113 1.00 0.00 120 GLU A O 7
ATOM 8928 N N . ASP A 1 22 ? 13.237 1.416 -6.906 1.00 0.00 121 ASP A N 7
ATOM 8929 C CA . ASP A 1 22 ? 12.368 1.229 -5.750 1.00 0.00 121 ASP A CA 7
ATOM 8930 C C . ASP A 1 22 ? 11.137 2.126 -5.845 1.00 0.00 121 ASP A C 7
ATOM 8931 O O . ASP A 1 22 ? 10.964 3.047 -5.047 1.00 0.00 121 ASP A O 7
ATOM 8940 N N . LYS A 1 23 ? 10.286 1.851 -6.827 1.00 0.00 122 LYS A N 7
ATOM 8941 C CA . LYS A 1 23 ? 9.071 2.632 -7.028 1.00 0.00 122 LYS A CA 7
ATOM 8942 C C . LYS A 1 23 ? 7.839 1.841 -6.601 1.00 0.00 122 LYS A C 7
ATOM 8943 O O . LYS A 1 23 ? 7.848 0.610 -6.606 1.00 0.00 122 LYS A O 7
ATOM 8962 N N . TRP A 1 24 ? 6.781 2.555 -6.233 1.00 0.00 123 TRP A N 7
ATOM 8963 C CA . TRP A 1 24 ? 5.541 1.918 -5.805 1.00 0.00 123 TRP A CA 7
ATOM 8964 C C . TRP A 1 24 ? 4.771 1.367 -6.999 1.00 0.00 123 TRP A C 7
ATOM 8965 O O . TRP A 1 24 ? 4.835 1.917 -8.099 1.00 0.00 123 TRP A O 7
ATOM 8986 N N . CYS A 1 25 ? 4.043 0.278 -6.777 1.00 0.00 124 CYS A N 7
ATOM 8987 C CA . CYS A 1 25 ? 3.260 -0.349 -7.835 1.00 0.00 124 CYS A CA 7
ATOM 8988 C C . CYS A 1 25 ? 1.940 0.387 -8.045 1.00 0.00 124 CYS A C 7
ATOM 8989 O O . CYS A 1 25 ? 1.471 1.130 -7.182 1.00 0.00 124 CYS A O 7
ATOM 8996 N N . PRO A 1 26 ? 1.326 0.178 -9.218 1.00 0.00 125 PRO A N 7
ATOM 8997 C CA . PRO A 1 26 ? 0.052 0.812 -9.569 1.00 0.00 125 PRO A CA 7
ATOM 8998 C C . PRO A 1 26 ? -1.080 0.394 -8.636 1.00 0.00 125 PRO A C 7
ATOM 8999 O O . PRO A 1 26 ? -0.908 -0.488 -7.795 1.00 0.00 125 PRO A O 7
ATOM 9010 N N . GLN A 1 27 ? -2.235 1.032 -8.791 1.00 0.00 126 GLN A N 7
ATOM 9011 C CA . GLN A 1 27 ? -3.394 0.725 -7.962 1.00 0.00 126 GLN A CA 7
ATOM 9012 C C . GLN A 1 27 ? -4.089 -0.544 -8.445 1.00 0.00 126 GLN A C 7
ATOM 9013 O O . GLN A 1 27 ? -4.621 -1.314 -7.646 1.00 0.00 126 GLN A O 7
ATOM 9027 N N . ASN A 1 28 ? -4.080 -0.754 -9.757 1.00 0.00 127 ASN A N 7
ATOM 9028 C CA . ASN A 1 28 ? -4.710 -1.930 -10.347 1.00 0.00 127 ASN A CA 7
ATOM 9029 C C . ASN A 1 28 ? -3.710 -3.074 -10.480 1.00 0.00 127 ASN A C 7
ATOM 9030 O O . ASN A 1 28 ? -3.635 -3.731 -11.519 1.00 0.00 127 ASN A O 7
ATOM 9041 N N . THR A 1 29 ? -2.943 -3.309 -9.420 1.00 0.00 128 THR A N 7
ATOM 9042 C CA . THR A 1 29 ? -1.947 -4.373 -9.417 1.00 0.00 128 THR A CA 7
ATOM 9043 C C . THR A 1 29 ? -1.830 -5.013 -8.039 1.00 0.00 128 THR A C 7
ATOM 9044 O O . THR A 1 29 ? -1.629 -4.324 -7.040 1.00 0.00 128 THR A O 7
ATOM 9055 N N . GLN A 1 30 ? -1.956 -6.336 -7.993 1.00 0.00 129 GLN A N 7
ATOM 9056 C CA . GLN A 1 30 ? -1.865 -7.068 -6.736 1.00 0.00 129 GLN A CA 7
ATOM 9057 C C . GLN A 1 30 ? -0.904 -8.246 -6.861 1.00 0.00 129 GLN A C 7
ATOM 9058 O O . GLN A 1 30 ? -0.916 -9.160 -6.036 1.00 0.00 129 GLN A O 7
ATOM 9072 N N . TYR A 1 31 ? -0.075 -8.219 -7.898 1.00 0.00 130 TYR A N 7
ATOM 9073 C CA . TYR A 1 31 ? 0.891 -9.286 -8.134 1.00 0.00 130 TYR A CA 7
ATOM 9074 C C . TYR A 1 31 ? 2.134 -8.751 -8.838 1.00 0.00 130 TYR A C 7
ATOM 9075 O O . TYR A 1 31 ? 2.197 -7.578 -9.206 1.00 0.00 130 TYR A O 7
ATOM 9093 N N . CYS A 1 32 ? 3.121 -9.621 -9.023 1.00 0.00 131 CYS A N 7
ATOM 9094 C CA . CYS A 1 32 ? 4.364 -9.239 -9.683 1.00 0.00 131 CYS A CA 7
ATOM 9095 C C . CYS A 1 32 ? 4.748 -10.258 -10.751 1.00 0.00 131 CYS A C 7
ATOM 9096 O O . CYS A 1 32 ? 5.301 -11.316 -10.445 1.00 0.00 131 CYS A O 7
ATOM 9103 N N . LEU A 1 33 ? 4.453 -9.933 -12.004 1.00 0.00 132 LEU A N 7
ATOM 9104 C CA . LEU A 1 33 ? 4.767 -10.820 -13.119 1.00 0.00 132 LEU A CA 7
ATOM 9105 C C . LEU A 1 33 ? 6.266 -11.097 -13.189 1.00 0.00 132 LEU A C 7
ATOM 9106 O O . LEU A 1 33 ? 7.084 -10.235 -12.866 1.00 0.00 132 LEU A O 7
ATOM 9122 N N . THR A 1 34 ? 6.620 -12.306 -13.614 1.00 0.00 133 THR A N 7
ATOM 9123 C CA . THR A 1 34 ? 8.019 -12.696 -13.727 1.00 0.00 133 THR A CA 7
ATOM 9124 C C . THR A 1 34 ? 8.218 -13.711 -14.847 1.00 0.00 133 THR A C 7
ATOM 9125 O O . THR A 1 34 ? 8.047 -14.914 -14.647 1.00 0.00 133 THR A O 7
ATOM 9136 N N . VAL A 1 35 ? 8.581 -13.220 -16.028 1.00 0.00 134 VAL A N 7
ATOM 9137 C CA . VAL A 1 35 ? 8.805 -14.084 -17.180 1.00 0.00 134 VAL A CA 7
ATOM 9138 C C . VAL A 1 35 ? 10.256 -14.547 -17.246 1.00 0.00 134 VAL A C 7
ATOM 9139 O O . VAL A 1 35 ? 11.156 -13.880 -16.734 1.00 0.00 134 VAL A O 7
ATOM 9152 N N . HIS A 1 36 ? 10.478 -15.693 -17.882 1.00 0.00 135 HIS A N 7
ATOM 9153 C CA . HIS A 1 36 ? 11.821 -16.245 -18.017 1.00 0.00 135 HIS A CA 7
ATOM 9154 C C . HIS A 1 36 ? 12.017 -16.867 -19.396 1.00 0.00 135 HIS A C 7
ATOM 9155 O O . HIS A 1 36 ? 11.388 -17.870 -19.731 1.00 0.00 135 HIS A O 7
ATOM 9169 N N . HIS A 1 37 ? 12.894 -16.263 -20.193 1.00 0.00 136 HIS A N 7
ATOM 9170 C CA . HIS A 1 37 ? 13.172 -16.757 -21.537 1.00 0.00 136 HIS A CA 7
ATOM 9171 C C . HIS A 1 37 ? 14.308 -17.776 -21.516 1.00 0.00 136 HIS A C 7
ATOM 9172 O O . HIS A 1 37 ? 15.443 -17.449 -21.170 1.00 0.00 136 HIS A O 7
ATOM 9186 N N . PHE A 1 38 ? 13.993 -19.013 -21.887 1.00 0.00 137 PHE A N 7
ATOM 9187 C CA . PHE A 1 38 ? 14.986 -20.081 -21.909 1.00 0.00 137 PHE A CA 7
ATOM 9188 C C . PHE A 1 38 ? 15.187 -20.607 -23.328 1.00 0.00 137 PHE A C 7
ATOM 9189 O O . PHE A 1 38 ? 14.283 -21.202 -23.916 1.00 0.00 137 PHE A O 7
ATOM 9206 N N . THR A 1 39 ? 16.379 -20.383 -23.873 1.00 0.00 138 THR A N 7
ATOM 9207 C CA . THR A 1 39 ? 16.699 -20.832 -25.222 1.00 0.00 138 THR A CA 7
ATOM 9208 C C . THR A 1 39 ? 17.267 -22.247 -25.210 1.00 0.00 138 THR A C 7
ATOM 9209 O O . THR A 1 39 ? 18.188 -22.549 -24.452 1.00 0.00 138 THR A O 7
ATOM 9220 N N . SER A 1 40 ? 16.711 -23.109 -26.055 1.00 0.00 139 SER A N 7
ATOM 9221 C CA . SER A 1 40 ? 17.161 -24.494 -26.139 1.00 0.00 139 SER A CA 7
ATOM 9222 C C . SER A 1 40 ? 18.678 -24.564 -26.288 1.00 0.00 139 SER A C 7
ATOM 9223 O O . SER A 1 40 ? 19.343 -25.358 -25.621 1.00 0.00 139 SER A O 7
ATOM 9231 N N . HIS A 1 41 ? 19.219 -23.728 -27.168 1.00 0.00 140 HIS A N 7
ATOM 9232 C CA . HIS A 1 41 ? 20.658 -23.694 -27.406 1.00 0.00 140 HIS A CA 7
ATOM 9233 C C . HIS A 1 41 ? 21.344 -22.728 -26.446 1.00 0.00 140 HIS A C 7
ATOM 9234 O O . HIS A 1 41 ? 22.145 -23.136 -25.606 1.00 0.00 140 HIS A O 7
ATOM 9248 N N . GLY A 1 42 ? 21.025 -21.443 -26.577 1.00 0.00 141 GLY A N 7
ATOM 9249 C CA . GLY A 1 42 ? 21.621 -20.439 -25.716 1.00 0.00 141 GLY A CA 7
ATOM 9250 C C . GLY A 1 42 ? 21.575 -20.830 -24.252 1.00 0.00 141 GLY A C 7
ATOM 9251 O O . GLY A 1 42 ? 20.539 -21.269 -23.752 1.00 0.00 141 GLY A O 7
ATOM 9255 N N . ARG A 1 43 ? 22.701 -20.671 -23.563 1.00 0.00 142 ARG A N 7
ATOM 9256 C CA . ARG A 1 43 ? 22.785 -21.014 -22.149 1.00 0.00 142 ARG A CA 7
ATOM 9257 C C . ARG A 1 43 ? 22.195 -19.903 -21.284 1.00 0.00 142 ARG A C 7
ATOM 9258 O O . ARG A 1 43 ? 21.766 -20.143 -20.155 1.00 0.00 142 ARG A O 7
ATOM 9279 N N . SER A 1 44 ? 22.177 -18.688 -21.822 1.00 0.00 143 SER A N 7
ATOM 9280 C CA . SER A 1 44 ? 21.644 -17.540 -21.098 1.00 0.00 143 SER A CA 7
ATOM 9281 C C . SER A 1 44 ? 20.118 -17.555 -21.104 1.00 0.00 143 SER A C 7
ATOM 9282 O O . SER A 1 44 ? 19.495 -18.254 -21.904 1.00 0.00 143 SER A O 7
ATOM 9290 N N . THR A 1 45 ? 19.521 -16.778 -20.206 1.00 0.00 144 THR A N 7
ATOM 9291 C CA . THR A 1 45 ? 18.069 -16.702 -20.105 1.00 0.00 144 THR A CA 7
ATOM 9292 C C . THR A 1 45 ? 17.625 -15.339 -19.586 1.00 0.00 144 THR A C 7
ATOM 9293 O O . THR A 1 45 ? 17.851 -15.003 -18.423 1.00 0.00 144 THR A O 7
ATOM 9304 N N . SER A 1 46 ? 16.991 -14.558 -20.454 1.00 0.00 145 SER A N 7
ATOM 9305 C CA . SER A 1 46 ? 16.517 -13.230 -20.083 1.00 0.00 145 SER A CA 7
ATOM 9306 C C . SER A 1 46 ? 15.338 -13.323 -19.119 1.00 0.00 145 SER A C 7
ATOM 9307 O O . SER A 1 46 ? 14.646 -14.340 -19.064 1.00 0.00 145 SER A O 7
ATOM 9315 N N . ILE A 1 47 ? 15.117 -12.255 -18.360 1.00 0.00 146 ILE A N 7
ATOM 9316 C CA . ILE A 1 47 ? 14.023 -12.215 -17.399 1.00 0.00 146 ILE A CA 7
ATOM 9317 C C . ILE A 1 47 ? 13.354 -10.845 -17.384 1.00 0.00 146 ILE A C 7
ATOM 9318 O O . ILE A 1 47 ? 14.021 -9.814 -17.475 1.00 0.00 146 ILE A O 7
ATOM 9334 N N . THR A 1 48 ? 12.029 -10.840 -17.265 1.00 0.00 147 THR A N 7
ATOM 9335 C CA . THR A 1 48 ? 11.269 -9.597 -17.237 1.00 0.00 147 THR A CA 7
ATOM 9336 C C . THR A 1 48 ? 10.155 -9.657 -16.199 1.00 0.00 147 THR A C 7
ATOM 9337 O O . THR A 1 48 ? 9.355 -10.594 -16.185 1.00 0.00 147 THR A O 7
ATOM 9348 N N . LYS A 1 49 ? 10.106 -8.653 -15.331 1.00 0.00 148 LYS A N 7
ATOM 9349 C CA . LYS A 1 49 ? 9.088 -8.590 -14.289 1.00 0.00 148 LYS A CA 7
ATOM 9350 C C . LYS A 1 49 ? 8.427 -7.216 -14.257 1.00 0.00 148 LYS A C 7
ATOM 9351 O O . LYS A 1 49 ? 8.963 -6.244 -14.790 1.00 0.00 148 LYS A O 7
ATOM 9370 N N . LYS A 1 50 ? 7.259 -7.141 -13.627 1.00 0.00 149 LYS A N 7
ATOM 9371 C CA . LYS A 1 50 ? 6.525 -5.885 -13.522 1.00 0.00 149 LYS A CA 7
ATOM 9372 C C . LYS A 1 50 ? 5.216 -6.081 -12.764 1.00 0.00 149 LYS A C 7
ATOM 9373 O O . LYS A 1 50 ? 4.655 -7.177 -12.747 1.00 0.00 149 LYS A O 7
ATOM 9392 N N . CYS A 1 51 ? 4.734 -5.013 -12.138 1.00 0.00 150 CYS A N 7
ATOM 9393 C CA . CYS A 1 51 ? 3.491 -5.067 -11.379 1.00 0.00 150 CYS A CA 7
ATOM 9394 C C . CYS A 1 51 ? 2.340 -5.558 -12.253 1.00 0.00 150 CYS A C 7
ATOM 9395 O O . CYS A 1 51 ? 2.183 -5.121 -13.392 1.00 0.00 150 CYS A O 7
ATOM 9402 N N . ALA A 1 52 ? 1.539 -6.468 -11.709 1.00 0.00 151 ALA A N 7
ATOM 9403 C CA . ALA A 1 52 ? 0.402 -7.017 -12.438 1.00 0.00 151 ALA A CA 7
ATOM 9404 C C . ALA A 1 52 ? -0.715 -7.426 -11.484 1.00 0.00 151 ALA A C 7
ATOM 9405 O O . ALA A 1 52 ? -0.691 -7.085 -10.301 1.00 0.00 151 ALA A O 7
ATOM 9412 N N . SER A 1 53 ? -1.694 -8.159 -12.005 1.00 0.00 152 SER A N 7
ATOM 9413 C CA . SER A 1 53 ? -2.823 -8.611 -11.201 1.00 0.00 152 SER A CA 7
ATOM 9414 C C . SER A 1 53 ? -3.206 -10.044 -11.559 1.00 0.00 152 SER A C 7
ATOM 9415 O O . SER A 1 53 ? -2.537 -10.695 -12.361 1.00 0.00 152 SER A O 7
ATOM 9423 N N . ARG A 1 54 ? -4.287 -10.529 -10.957 1.00 0.00 153 ARG A N 7
ATOM 9424 C CA . ARG A 1 54 ? -4.759 -11.885 -11.210 1.00 0.00 153 ARG A CA 7
ATOM 9425 C C . ARG A 1 54 ? -5.253 -12.029 -12.647 1.00 0.00 153 ARG A C 7
ATOM 9426 O O . ARG A 1 54 ? -5.133 -13.095 -13.250 1.00 0.00 153 ARG A O 7
ATOM 9447 N N . SER A 1 55 ? -5.808 -10.949 -13.187 1.00 0.00 154 SER A N 7
ATOM 9448 C CA . SER A 1 55 ? -6.324 -10.957 -14.551 1.00 0.00 154 SER A CA 7
ATOM 9449 C C . SER A 1 55 ? -5.193 -10.784 -15.561 1.00 0.00 154 SER A C 7
ATOM 9450 O O . SER A 1 55 ? -5.141 -11.479 -16.575 1.00 0.00 154 SER A O 7
ATOM 9458 N N . GLU A 1 56 ? -4.289 -9.852 -15.274 1.00 0.00 155 GLU A N 7
ATOM 9459 C CA . GLU A 1 56 ? -3.160 -9.586 -16.157 1.00 0.00 155 GLU A CA 7
ATOM 9460 C C . GLU A 1 56 ? -2.417 -10.877 -16.493 1.00 0.00 155 GLU A C 7
ATOM 9461 O O . GLU A 1 56 ? -2.089 -11.134 -17.652 1.00 0.00 155 GLU A O 7
ATOM 9473 N N . CYS A 1 57 ? -2.154 -11.684 -15.471 1.00 0.00 156 CYS A N 7
ATOM 9474 C CA . CYS A 1 57 ? -1.450 -12.947 -15.655 1.00 0.00 156 CYS A CA 7
ATOM 9475 C C . CYS A 1 57 ? -2.336 -14.126 -15.264 1.00 0.00 156 CYS A C 7
ATOM 9476 O O . CYS A 1 57 ? -1.898 -15.042 -14.566 1.00 0.00 156 CYS A O 7
ATOM 9483 N N . HIS A 1 58 ? -3.585 -14.097 -15.720 1.00 0.00 157 HIS A N 7
ATOM 9484 C CA . HIS A 1 58 ? -4.533 -15.164 -15.419 1.00 0.00 157 HIS A CA 7
ATOM 9485 C C . HIS A 1 58 ? -4.216 -16.417 -16.230 1.00 0.00 157 HIS A C 7
ATOM 9486 O O . HIS A 1 58 ? -4.512 -17.535 -15.806 1.00 0.00 157 HIS A O 7
ATOM 9500 N N . PHE A 1 59 ? -3.614 -16.223 -17.399 1.00 0.00 158 PHE A N 7
ATOM 9501 C CA . PHE A 1 59 ? -3.259 -17.337 -18.270 1.00 0.00 158 PHE A CA 7
ATOM 9502 C C . PHE A 1 59 ? -1.754 -17.585 -18.251 1.00 0.00 158 PHE A C 7
ATOM 9503 O O . PHE A 1 59 ? -1.115 -17.677 -19.299 1.00 0.00 158 PHE A O 7
ATOM 9520 N N . VAL A 1 60 ? -1.192 -17.690 -17.050 1.00 0.00 159 VAL A N 7
ATOM 9521 C CA . VAL A 1 60 ? 0.238 -17.927 -16.893 1.00 0.00 159 VAL A CA 7
ATOM 9522 C C . VAL A 1 60 ? 0.639 -19.276 -17.479 1.00 0.00 159 VAL A C 7
ATOM 9523 O O . VAL A 1 60 ? -0.200 -20.018 -17.987 1.00 0.00 159 VAL A O 7
ATOM 9536 N N . GLY A 1 61 ? 1.930 -19.587 -17.404 1.00 0.00 160 GLY A N 7
ATOM 9537 C CA . GLY A 1 61 ? 2.421 -20.847 -17.931 1.00 0.00 160 GLY A CA 7
ATOM 9538 C C . GLY A 1 61 ? 3.557 -20.660 -18.917 1.00 0.00 160 GLY A C 7
ATOM 9539 O O . GLY A 1 61 ? 4.015 -19.539 -19.142 1.00 0.00 160 GLY A O 7
ATOM 9543 N N . CYS A 1 62 ? 4.015 -21.760 -19.505 1.00 0.00 161 CYS A N 7
ATOM 9544 C CA . CYS A 1 62 ? 5.106 -21.713 -20.471 1.00 0.00 161 CYS A CA 7
ATOM 9545 C C . CYS A 1 62 ? 4.568 -21.636 -21.897 1.00 0.00 161 CYS A C 7
ATOM 9546 O O . CYS A 1 62 ? 3.467 -22.108 -22.183 1.00 0.00 161 CYS A O 7
ATOM 9553 N N . HIS A 1 63 ? 5.352 -21.037 -22.788 1.00 0.00 162 HIS A N 7
ATOM 9554 C CA . HIS A 1 63 ? 4.955 -20.898 -24.184 1.00 0.00 162 HIS A CA 7
ATOM 9555 C C . HIS A 1 63 ? 6.144 -21.131 -25.112 1.00 0.00 162 HIS A C 7
ATOM 9556 O O . HIS A 1 63 ? 7.030 -20.284 -25.227 1.00 0.00 162 HIS A O 7
ATOM 9570 N N . HIS A 1 64 ? 6.156 -22.285 -25.772 1.00 0.00 163 HIS A N 7
ATOM 9571 C CA . HIS A 1 64 ? 7.236 -22.629 -26.690 1.00 0.00 163 HIS A CA 7
ATOM 9572 C C . HIS A 1 64 ? 7.118 -21.837 -27.989 1.00 0.00 163 HIS A C 7
ATOM 9573 O O . HIS A 1 64 ? 6.045 -21.762 -28.587 1.00 0.00 163 HIS A O 7
ATOM 9587 N N . SER A 1 65 ? 8.229 -21.245 -28.418 1.00 0.00 164 SER A N 7
ATOM 9588 C CA . SER A 1 65 ? 8.249 -20.454 -29.643 1.00 0.00 164 SER A CA 7
ATOM 9589 C C . SER A 1 65 ? 7.988 -21.334 -30.862 1.00 0.00 164 SER A C 7
ATOM 9590 O O . SER A 1 65 ? 8.493 -22.453 -30.953 1.00 0.00 164 SER A O 7
ATOM 9598 N N . ARG A 1 66 ? 7.195 -20.819 -31.796 1.00 0.00 165 ARG A N 7
ATOM 9599 C CA . ARG A 1 66 ? 6.865 -21.557 -33.010 1.00 0.00 165 ARG A CA 7
ATOM 9600 C C . ARG A 1 66 ? 8.062 -21.614 -33.954 1.00 0.00 165 ARG A C 7
ATOM 9601 O O . ARG A 1 66 ? 8.429 -22.683 -34.443 1.00 0.00 165 ARG A O 7
ATOM 9622 N N . ASP A 1 67 ? 8.666 -20.458 -34.206 1.00 0.00 166 ASP A N 7
ATOM 9623 C CA . ASP A 1 67 ? 9.822 -20.376 -35.091 1.00 0.00 166 ASP A CA 7
ATOM 9624 C C . ASP A 1 67 ? 11.090 -20.826 -34.371 1.00 0.00 166 ASP A C 7
ATOM 9625 O O . ASP A 1 67 ? 11.819 -21.690 -34.858 1.00 0.00 166 ASP A O 7
ATOM 9634 N N . SER A 1 68 ? 11.348 -20.233 -33.210 1.00 0.00 167 SER A N 7
ATOM 9635 C CA . SER A 1 68 ? 12.530 -20.568 -32.426 1.00 0.00 167 SER A CA 7
ATOM 9636 C C . SER A 1 68 ? 12.209 -21.642 -31.391 1.00 0.00 167 SER A C 7
ATOM 9637 O O . SER A 1 68 ? 11.043 -21.925 -31.117 1.00 0.00 167 SER A O 7
ATOM 9645 N N . GLU A 1 69 ? 13.252 -22.237 -30.820 1.00 0.00 168 GLU A N 7
ATOM 9646 C CA . GLU A 1 69 ? 13.080 -23.281 -29.816 1.00 0.00 168 GLU A CA 7
ATOM 9647 C C . GLU A 1 69 ? 13.298 -22.725 -28.412 1.00 0.00 168 GLU A C 7
ATOM 9648 O O . GLU A 1 69 ? 13.763 -23.433 -27.517 1.00 0.00 168 GLU A O 7
ATOM 9660 N N . HIS A 1 70 ? 12.960 -21.453 -28.225 1.00 0.00 169 HIS A N 7
ATOM 9661 C CA . HIS A 1 70 ? 13.119 -20.802 -26.930 1.00 0.00 169 HIS A CA 7
ATOM 9662 C C . HIS A 1 70 ? 11.784 -20.720 -26.196 1.00 0.00 169 HIS A C 7
ATOM 9663 O O . HIS A 1 70 ? 10.857 -20.043 -26.644 1.00 0.00 169 HIS A O 7
ATOM 9677 N N . THR A 1 71 ? 11.691 -21.415 -25.066 1.00 0.00 170 THR A N 7
ATOM 9678 C CA . THR A 1 71 ? 10.469 -21.422 -24.272 1.00 0.00 170 THR A CA 7
ATOM 9679 C C . THR A 1 71 ? 10.471 -20.291 -23.250 1.00 0.00 170 THR A C 7
ATOM 9680 O O . THR A 1 71 ? 11.518 -19.926 -22.717 1.00 0.00 170 THR A O 7
ATOM 9691 N N . GLU A 1 72 ? 9.291 -19.741 -22.981 1.00 0.00 171 GLU A N 7
ATOM 9692 C CA . GLU A 1 72 ? 9.158 -18.651 -22.022 1.00 0.00 171 GLU A CA 7
ATOM 9693 C C . GLU A 1 72 ? 8.018 -18.922 -21.044 1.00 0.00 171 GLU A C 7
ATOM 9694 O O . GLU A 1 72 ? 6.889 -19.199 -21.451 1.00 0.00 171 GLU A O 7
ATOM 9706 N N . CYS A 1 73 ? 8.321 -18.840 -19.753 1.00 0.00 172 CYS A N 7
ATOM 9707 C CA . CYS A 1 73 ? 7.324 -19.076 -18.716 1.00 0.00 172 CYS A CA 7
ATOM 9708 C C . CYS A 1 73 ? 7.138 -17.836 -17.847 1.00 0.00 172 CYS A C 7
ATOM 9709 O O . CYS A 1 73 ? 8.109 -17.247 -17.372 1.00 0.00 172 CYS A O 7
ATOM 9716 N N . ARG A 1 74 ? 5.884 -17.445 -17.644 1.00 0.00 173 ARG A N 7
ATOM 9717 C CA . ARG A 1 74 ? 5.570 -16.275 -16.833 1.00 0.00 173 ARG A CA 7
ATOM 9718 C C . ARG A 1 74 ? 4.728 -16.663 -15.621 1.00 0.00 173 ARG A C 7
ATOM 9719 O O . ARG A 1 74 ? 3.769 -17.427 -15.738 1.00 0.00 173 ARG A O 7
ATOM 9740 N N . SER A 1 75 ? 5.093 -16.132 -14.459 1.00 0.00 174 SER A N 7
ATOM 9741 C CA . SER A 1 75 ? 4.374 -16.426 -13.225 1.00 0.00 174 SER A CA 7
ATOM 9742 C C . SER A 1 75 ? 4.056 -15.143 -12.463 1.00 0.00 174 SER A C 7
ATOM 9743 O O . SER A 1 75 ? 4.385 -14.044 -12.909 1.00 0.00 174 SER A O 7
ATOM 9751 N N . CYS A 1 76 ? 3.414 -15.292 -11.309 1.00 0.00 175 CYS A N 7
ATOM 9752 C CA . CYS A 1 76 ? 3.049 -14.147 -10.483 1.00 0.00 175 CYS A CA 7
ATOM 9753 C C . CYS A 1 76 ? 3.327 -14.429 -9.009 1.00 0.00 175 CYS A C 7
ATOM 9754 O O . CYS A 1 76 ? 2.908 -15.456 -8.473 1.00 0.00 175 CYS A O 7
ATOM 9761 N N . CYS A 1 77 ? 4.036 -13.512 -8.360 1.00 0.00 176 CYS A N 7
ATOM 9762 C CA . CYS A 1 77 ? 4.371 -13.660 -6.949 1.00 0.00 176 CYS A CA 7
ATOM 9763 C C . CYS A 1 77 ? 3.815 -12.497 -6.133 1.00 0.00 176 CYS A C 7
ATOM 9764 O O . CYS A 1 77 ? 3.774 -11.360 -6.603 1.00 0.00 176 CYS A O 7
ATOM 9771 N N . GLU A 1 78 ? 3.388 -12.791 -4.909 1.00 0.00 177 GLU A N 7
ATOM 9772 C CA . GLU A 1 78 ? 2.834 -11.769 -4.028 1.00 0.00 177 GLU A CA 7
ATOM 9773 C C . GLU A 1 78 ? 3.838 -11.381 -2.946 1.00 0.00 177 GLU A C 7
ATOM 9774 O O . GLU A 1 78 ? 4.567 -12.226 -2.428 1.00 0.00 177 GLU A O 7
ATOM 9786 N N . GLY A 1 79 ? 3.871 -10.095 -2.610 1.00 0.00 178 GLY A N 7
ATOM 9787 C CA . GLY A 1 79 ? 4.788 -9.616 -1.593 1.00 0.00 178 GLY A CA 7
ATOM 9788 C C . GLY A 1 79 ? 5.748 -8.570 -2.124 1.00 0.00 178 GLY A C 7
ATOM 9789 O O . GLY A 1 79 ? 6.176 -8.639 -3.276 1.00 0.00 178 GLY A O 7
ATOM 9793 N N . MET A 1 80 ? 6.086 -7.598 -1.283 1.00 0.00 179 MET A N 7
ATOM 9794 C CA . MET A 1 80 ? 7.001 -6.532 -1.676 1.00 0.00 179 MET A CA 7
ATOM 9795 C C . MET A 1 80 ? 8.302 -7.108 -2.226 1.00 0.00 179 MET A C 7
ATOM 9796 O O . MET A 1 80 ? 8.879 -8.028 -1.645 1.00 0.00 179 MET A O 7
ATOM 9810 N N . ILE A 1 81 ? 8.757 -6.562 -3.349 1.00 0.00 180 ILE A N 7
ATOM 9811 C CA . ILE A 1 81 ? 9.990 -7.021 -3.976 1.00 0.00 180 ILE A CA 7
ATOM 9812 C C . ILE A 1 81 ? 10.119 -8.538 -3.887 1.00 0.00 180 ILE A C 7
ATOM 9813 O O . ILE A 1 81 ? 11.204 -9.067 -3.643 1.00 0.00 180 ILE A O 7
ATOM 9829 N N . CYS A 1 82 ? 9.006 -9.234 -4.090 1.00 0.00 181 CYS A N 7
ATOM 9830 C CA . CYS A 1 82 ? 8.993 -10.691 -4.035 1.00 0.00 181 CYS A CA 7
ATOM 9831 C C . CYS A 1 82 ? 9.771 -11.286 -5.205 1.00 0.00 181 CYS A C 7
ATOM 9832 O O . CYS A 1 82 ? 10.351 -12.366 -5.093 1.00 0.00 181 CYS A O 7
ATOM 9839 N N . ASN A 1 83 ? 9.778 -10.574 -6.327 1.00 0.00 182 ASN A N 7
ATOM 9840 C CA . ASN A 1 83 ? 10.485 -11.032 -7.518 1.00 0.00 182 ASN A CA 7
ATOM 9841 C C . ASN A 1 83 ? 11.957 -10.636 -7.463 1.00 0.00 182 ASN A C 7
ATOM 9842 O O . ASN A 1 83 ? 12.458 -9.942 -8.347 1.00 0.00 182 ASN A O 7
ATOM 9853 N N . VAL A 1 84 ? 12.646 -11.084 -6.418 1.00 0.00 183 VAL A N 7
ATOM 9854 C CA . VAL A 1 84 ? 14.061 -10.779 -6.247 1.00 0.00 183 VAL A CA 7
ATOM 9855 C C . VAL A 1 84 ? 14.903 -11.453 -7.325 1.00 0.00 183 VAL A C 7
ATOM 9856 O O . VAL A 1 84 ? 15.439 -10.791 -8.213 1.00 0.00 183 VAL A O 7
ATOM 9869 N N . GLU A 1 85 ? 15.013 -12.775 -7.241 1.00 0.00 184 GLU A N 7
ATOM 9870 C CA . GLU A 1 85 ? 15.790 -13.540 -8.210 1.00 0.00 184 GLU A CA 7
ATOM 9871 C C . GLU A 1 85 ? 14.971 -14.698 -8.771 1.00 0.00 184 GLU A C 7
ATOM 9872 O O . GLU A 1 85 ? 14.502 -15.561 -8.027 1.00 0.00 184 GLU A O 7
ATOM 9884 N N . LEU A 1 86 ? 14.801 -14.711 -10.089 1.00 0.00 185 LEU A N 7
ATOM 9885 C CA . LEU A 1 86 ? 14.038 -15.762 -10.752 1.00 0.00 185 LEU A CA 7
ATOM 9886 C C . LEU A 1 86 ? 12.594 -15.781 -10.259 1.00 0.00 185 LEU A C 7
ATOM 9887 O O . LEU A 1 86 ? 12.272 -15.269 -9.187 1.00 0.00 185 LEU A O 7
ATOM 9903 N N . PRO A 1 87 ? 11.704 -16.387 -11.058 1.00 0.00 186 PRO A N 7
ATOM 9904 C CA . PRO A 1 87 ? 10.281 -16.490 -10.722 1.00 0.00 186 PRO A CA 7
ATOM 9905 C C . PRO A 1 87 ? 10.027 -17.439 -9.556 1.00 0.00 186 PRO A C 7
ATOM 9906 O O . PRO A 1 87 ? 9.594 -18.576 -9.749 1.00 0.00 186 PRO A O 7
ATOM 9917 N N . THR A 1 88 ? 10.300 -16.966 -8.344 1.00 0.00 187 THR A N 7
ATOM 9918 C CA . THR A 1 88 ? 10.102 -17.773 -7.146 1.00 0.00 187 THR A CA 7
ATOM 9919 C C . THR A 1 88 ? 8.797 -17.409 -6.447 1.00 0.00 187 THR A C 7
ATOM 9920 O O . THR A 1 88 ? 8.405 -16.243 -6.412 1.00 0.00 187 THR A O 7
ATOM 9931 N N . ASN A 1 89 ? 8.128 -18.414 -5.892 1.00 0.00 188 ASN A N 7
ATOM 9932 C CA . ASN A 1 89 ? 6.866 -18.199 -5.193 1.00 0.00 188 ASN A CA 7
ATOM 9933 C C . ASN A 1 89 ? 7.084 -18.136 -3.684 1.00 0.00 188 ASN A C 7
ATOM 9934 O O . ASN A 1 89 ? 8.098 -18.610 -3.172 1.00 0.00 188 ASN A O 7
ATOM 9945 N N . HIS A 1 90 ? 6.124 -17.546 -2.978 1.00 0.00 189 HIS A N 7
ATOM 9946 C CA . HIS A 1 90 ? 6.210 -17.422 -1.527 1.00 0.00 189 HIS A CA 7
ATOM 9947 C C . HIS A 1 90 ? 4.881 -17.785 -0.871 1.00 0.00 189 HIS A C 7
ATOM 9948 O O . HIS A 1 90 ? 3.813 -17.571 -1.446 1.00 0.00 189 HIS A O 7
ATOM 9962 N N . THR A 1 91 ? 4.954 -18.336 0.336 1.00 0.00 190 THR A N 7
ATOM 9963 C CA . THR A 1 91 ? 3.757 -18.731 1.069 1.00 0.00 190 THR A CA 7
ATOM 9964 C C . THR A 1 91 ? 3.382 -17.685 2.113 1.00 0.00 190 THR A C 7
ATOM 9965 O O . THR A 1 91 ? 4.225 -16.907 2.557 1.00 0.00 190 THR A O 7
ATOM 9976 N N . ASN A 1 92 ? 2.111 -17.673 2.501 1.00 0.00 191 ASN A N 7
ATOM 9977 C CA . ASN A 1 92 ? 1.624 -16.721 3.494 1.00 0.00 191 ASN A CA 7
ATOM 9978 C C . ASN A 1 92 ? 1.732 -17.300 4.901 1.00 0.00 191 ASN A C 7
ATOM 9979 O O . ASN A 1 92 ? 2.032 -18.481 5.076 1.00 0.00 191 ASN A O 7
ATOM 9990 N N . ALA A 1 93 ? 1.485 -16.461 5.901 1.00 0.00 192 ALA A N 7
ATOM 9991 C CA . ALA A 1 93 ? 1.552 -16.889 7.293 1.00 0.00 192 ALA A CA 7
ATOM 9992 C C . ALA A 1 93 ? 0.163 -17.206 7.837 1.00 0.00 192 ALA A C 7
ATOM 9993 O O . ALA A 1 93 ? -0.845 -16.972 7.169 1.00 0.00 192 ALA A O 7
ATOM 10000 N N . VAL A 1 94 ? 0.116 -17.740 9.053 1.00 0.00 193 VAL A N 7
ATOM 10001 C CA . VAL A 1 94 ? -1.149 -18.088 9.687 1.00 0.00 193 VAL A CA 7
ATOM 10002 C C . VAL A 1 94 ? -1.254 -17.474 11.079 1.00 0.00 193 VAL A C 7
ATOM 10003 O O . VAL A 1 94 ? -0.266 -17.391 11.808 1.00 0.00 193 VAL A O 7
ATOM 10016 N N . PHE A 1 95 ? -2.459 -17.046 11.442 1.00 0.00 194 PHE A N 7
ATOM 10017 C CA . PHE A 1 95 ? -2.694 -16.439 12.747 1.00 0.00 194 PHE A CA 7
ATOM 10018 C C . PHE A 1 95 ? -4.026 -16.902 13.330 1.00 0.00 194 PHE A C 7
ATOM 10019 O O . PHE A 1 95 ? -5.037 -16.954 12.630 1.00 0.00 194 PHE A O 7
ATOM 10036 N N . ALA A 1 96 ? -4.017 -17.237 14.616 1.00 0.00 195 ALA A N 7
ATOM 10037 C CA . ALA A 1 96 ? -5.224 -17.693 15.294 1.00 0.00 195 ALA A CA 7
ATOM 10038 C C . ALA A 1 96 ? -5.221 -17.275 16.761 1.00 0.00 195 ALA A C 7
ATOM 10039 O O . ALA A 1 96 ? -4.342 -17.670 17.527 1.00 0.00 195 ALA A O 7
ATOM 10046 N N . MET A 1 1 ? 1.516 0.755 0.228 1.00 0.00 100 MET A N 8
ATOM 10047 C CA . MET A 1 1 ? 2.018 0.397 -1.094 1.00 0.00 100 MET A CA 8
ATOM 10048 C C . MET A 1 1 ? 3.214 -0.544 -0.984 1.00 0.00 100 MET A C 8
ATOM 10049 O O . MET A 1 1 ? 3.736 -0.776 0.106 1.00 0.00 100 MET A O 8
ATOM 10063 N N . PHE A 1 2 ? 3.642 -1.084 -2.121 1.00 0.00 101 PHE A N 8
ATOM 10064 C CA . PHE A 1 2 ? 4.775 -2.001 -2.152 1.00 0.00 101 PHE A CA 8
ATOM 10065 C C . PHE A 1 2 ? 5.616 -1.784 -3.407 1.00 0.00 101 PHE A C 8
ATOM 10066 O O . PHE A 1 2 ? 5.131 -1.259 -4.410 1.00 0.00 101 PHE A O 8
ATOM 10083 N N . LYS A 1 3 ? 6.879 -2.191 -3.344 1.00 0.00 102 LYS A N 8
ATOM 10084 C CA . LYS A 1 3 ? 7.789 -2.043 -4.473 1.00 0.00 102 LYS A CA 8
ATOM 10085 C C . LYS A 1 3 ? 8.012 -3.380 -5.171 1.00 0.00 102 LYS A C 8
ATOM 10086 O O . LYS A 1 3 ? 7.964 -4.437 -4.540 1.00 0.00 102 LYS A O 8
ATOM 10105 N N . CYS A 1 4 ? 8.258 -3.328 -6.476 1.00 0.00 103 CYS A N 8
ATOM 10106 C CA . CYS A 1 4 ? 8.491 -4.535 -7.260 1.00 0.00 103 CYS A CA 8
ATOM 10107 C C . CYS A 1 4 ? 9.452 -4.259 -8.412 1.00 0.00 103 CYS A C 8
ATOM 10108 O O . CYS A 1 4 ? 9.585 -3.122 -8.865 1.00 0.00 103 CYS A O 8
ATOM 10115 N N . PHE A 1 5 ? 10.120 -5.307 -8.882 1.00 0.00 104 PHE A N 8
ATOM 10116 C CA . PHE A 1 5 ? 11.070 -5.178 -9.981 1.00 0.00 104 PHE A CA 8
ATOM 10117 C C . PHE A 1 5 ? 10.346 -5.123 -11.322 1.00 0.00 104 PHE A C 8
ATOM 10118 O O . PHE A 1 5 ? 9.853 -6.137 -11.818 1.00 0.00 104 PHE A O 8
ATOM 10135 N N . THR A 1 6 ? 10.283 -3.930 -11.906 1.00 0.00 105 THR A N 8
ATOM 10136 C CA . THR A 1 6 ? 9.618 -3.740 -13.188 1.00 0.00 105 THR A CA 8
ATOM 10137 C C . THR A 1 6 ? 10.631 -3.534 -14.308 1.00 0.00 105 THR A C 8
ATOM 10138 O O . THR A 1 6 ? 10.517 -2.597 -15.098 1.00 0.00 105 THR A O 8
ATOM 10149 N N . CYS A 1 7 ? 11.623 -4.417 -14.372 1.00 0.00 106 CYS A N 8
ATOM 10150 C CA . CYS A 1 7 ? 12.657 -4.333 -15.396 1.00 0.00 106 CYS A CA 8
ATOM 10151 C C . CYS A 1 7 ? 12.185 -4.969 -16.700 1.00 0.00 106 CYS A C 8
ATOM 10152 O O . CYS A 1 7 ? 11.302 -5.826 -16.699 1.00 0.00 106 CYS A O 8
ATOM 10159 N N . GLU A 1 8 ? 12.780 -4.543 -17.810 1.00 0.00 107 GLU A N 8
ATOM 10160 C CA . GLU A 1 8 ? 12.419 -5.071 -19.120 1.00 0.00 107 GLU A CA 8
ATOM 10161 C C . GLU A 1 8 ? 13.524 -5.972 -19.667 1.00 0.00 107 GLU A C 8
ATOM 10162 O O . GLU A 1 8 ? 13.393 -7.195 -19.678 1.00 0.00 107 GLU A O 8
ATOM 10174 N N . ASN A 1 9 ? 14.611 -5.356 -20.119 1.00 0.00 108 ASN A N 8
ATOM 10175 C CA . ASN A 1 9 ? 15.738 -6.101 -20.668 1.00 0.00 108 ASN A CA 8
ATOM 10176 C C . ASN A 1 9 ? 16.862 -6.221 -19.644 1.00 0.00 108 ASN A C 8
ATOM 10177 O O . ASN A 1 9 ? 17.530 -5.238 -19.322 1.00 0.00 108 ASN A O 8
ATOM 10188 N N . ALA A 1 10 ? 17.066 -7.432 -19.136 1.00 0.00 109 ALA A N 8
ATOM 10189 C CA . ALA A 1 10 ? 18.111 -7.681 -18.150 1.00 0.00 109 ALA A CA 8
ATOM 10190 C C . ALA A 1 10 ? 18.646 -9.104 -18.265 1.00 0.00 109 ALA A C 8
ATOM 10191 O O . ALA A 1 10 ? 18.002 -10.057 -17.827 1.00 0.00 109 ALA A O 8
ATOM 10198 N N . GLY A 1 11 ? 19.828 -9.241 -18.858 1.00 0.00 110 GLY A N 8
ATOM 10199 C CA . GLY A 1 11 ? 20.429 -10.552 -19.020 1.00 0.00 110 GLY A CA 8
ATOM 10200 C C . GLY A 1 11 ? 20.500 -11.323 -17.717 1.00 0.00 110 GLY A C 8
ATOM 10201 O O . GLY A 1 11 ? 20.260 -12.530 -17.688 1.00 0.00 110 GLY A O 8
ATOM 10205 N N . ASP A 1 12 ? 20.832 -10.625 -16.636 1.00 0.00 111 ASP A N 8
ATOM 10206 C CA . ASP A 1 12 ? 20.935 -11.251 -15.323 1.00 0.00 111 ASP A CA 8
ATOM 10207 C C . ASP A 1 12 ? 20.127 -10.477 -14.287 1.00 0.00 111 ASP A C 8
ATOM 10208 O O . ASP A 1 12 ? 19.796 -9.309 -14.490 1.00 0.00 111 ASP A O 8
ATOM 10217 N N . ASN A 1 13 ? 19.813 -11.135 -13.176 1.00 0.00 112 ASN A N 8
ATOM 10218 C CA . ASN A 1 13 ? 19.042 -10.509 -12.108 1.00 0.00 112 ASN A CA 8
ATOM 10219 C C . ASN A 1 13 ? 19.668 -9.181 -11.692 1.00 0.00 112 ASN A C 8
ATOM 10220 O O . ASN A 1 13 ? 18.964 -8.233 -11.345 1.00 0.00 112 ASN A O 8
ATOM 10231 N N . TYR A 1 14 ? 20.995 -9.122 -11.731 1.00 0.00 113 TYR A N 8
ATOM 10232 C CA . TYR A 1 14 ? 21.717 -7.911 -11.356 1.00 0.00 113 TYR A CA 8
ATOM 10233 C C . TYR A 1 14 ? 21.263 -6.724 -12.200 1.00 0.00 113 TYR A C 8
ATOM 10234 O O . TYR A 1 14 ? 20.860 -5.690 -11.669 1.00 0.00 113 TYR A O 8
ATOM 10252 N N . ASN A 1 15 ? 21.332 -6.881 -13.518 1.00 0.00 114 ASN A N 8
ATOM 10253 C CA . ASN A 1 15 ? 20.929 -5.823 -14.436 1.00 0.00 114 ASN A CA 8
ATOM 10254 C C . ASN A 1 15 ? 19.501 -5.369 -14.151 1.00 0.00 114 ASN A C 8
ATOM 10255 O O . ASN A 1 15 ? 19.203 -4.175 -14.162 1.00 0.00 114 ASN A O 8
ATOM 10266 N N . CYS A 1 16 ? 18.621 -6.332 -13.894 1.00 0.00 115 CYS A N 8
ATOM 10267 C CA . CYS A 1 16 ? 17.223 -6.033 -13.605 1.00 0.00 115 CYS A CA 8
ATOM 10268 C C . CYS A 1 16 ? 17.103 -5.102 -12.402 1.00 0.00 115 CYS A C 8
ATOM 10269 O O . CYS A 1 16 ? 16.212 -4.256 -12.346 1.00 0.00 115 CYS A O 8
ATOM 10276 N N . ASN A 1 17 ? 18.008 -5.265 -11.443 1.00 0.00 116 ASN A N 8
ATOM 10277 C CA . ASN A 1 17 ? 18.004 -4.439 -10.240 1.00 0.00 116 ASN A CA 8
ATOM 10278 C C . ASN A 1 17 ? 18.446 -3.013 -10.558 1.00 0.00 116 ASN A C 8
ATOM 10279 O O . ASN A 1 17 ? 17.941 -2.052 -9.977 1.00 0.00 116 ASN A O 8
ATOM 10290 N N . ARG A 1 18 ? 19.391 -2.885 -11.483 1.00 0.00 117 ARG A N 8
ATOM 10291 C CA . ARG A 1 18 ? 19.901 -1.577 -11.878 1.00 0.00 117 ARG A CA 8
ATOM 10292 C C . ARG A 1 18 ? 18.866 -0.816 -12.702 1.00 0.00 117 ARG A C 8
ATOM 10293 O O . ARG A 1 18 ? 18.866 0.414 -12.732 1.00 0.00 117 ARG A O 8
ATOM 10314 N N . TRP A 1 19 ? 17.988 -1.556 -13.368 1.00 0.00 118 TRP A N 8
ATOM 10315 C CA . TRP A 1 19 ? 16.948 -0.951 -14.192 1.00 0.00 118 TRP A CA 8
ATOM 10316 C C . TRP A 1 19 ? 15.695 -0.671 -13.370 1.00 0.00 118 TRP A C 8
ATOM 10317 O O . TRP A 1 19 ? 15.251 0.472 -13.269 1.00 0.00 118 TRP A O 8
ATOM 10338 N N . ALA A 1 20 ? 15.130 -1.722 -12.785 1.00 0.00 119 ALA A N 8
ATOM 10339 C CA . ALA A 1 20 ? 13.929 -1.588 -11.969 1.00 0.00 119 ALA A CA 8
ATOM 10340 C C . ALA A 1 20 ? 14.269 -1.091 -10.568 1.00 0.00 119 ALA A C 8
ATOM 10341 O O . ALA A 1 20 ? 14.755 -1.851 -9.732 1.00 0.00 119 ALA A O 8
ATOM 10348 N N . GLU A 1 21 ? 14.012 0.189 -10.320 1.00 0.00 120 GLU A N 8
ATOM 10349 C CA . GLU A 1 21 ? 14.293 0.787 -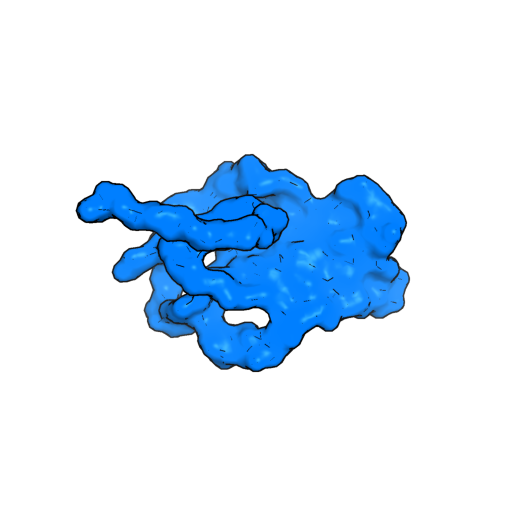9.020 1.00 0.00 120 GLU A CA 8
ATOM 10350 C C . GLU A 1 21 ? 13.203 0.435 -8.012 1.00 0.00 120 GLU A C 8
ATOM 10351 O O . GLU A 1 21 ? 12.336 -0.396 -8.284 1.00 0.00 120 GLU A O 8
ATOM 10363 N N . ASP A 1 22 ? 13.253 1.072 -6.848 1.00 0.00 121 ASP A N 8
ATOM 10364 C CA . ASP A 1 22 ? 12.271 0.828 -5.799 1.00 0.00 121 ASP A CA 8
ATOM 10365 C C . ASP A 1 22 ? 11.073 1.761 -5.947 1.00 0.00 121 ASP A C 8
ATOM 10366 O O . ASP A 1 22 ? 10.882 2.675 -5.145 1.00 0.00 121 ASP A O 8
ATOM 10375 N N . LYS A 1 23 ? 10.270 1.526 -6.979 1.00 0.00 122 LYS A N 8
ATOM 10376 C CA . LYS A 1 23 ? 9.091 2.344 -7.234 1.00 0.00 122 LYS A CA 8
ATOM 10377 C C . LYS A 1 23 ? 7.817 1.599 -6.848 1.00 0.00 122 LYS A C 8
ATOM 10378 O O . LYS A 1 23 ? 7.776 0.369 -6.872 1.00 0.00 122 LYS A O 8
ATOM 10397 N N . TRP A 1 24 ? 6.781 2.351 -6.495 1.00 0.00 123 TRP A N 8
ATOM 10398 C CA . TRP A 1 24 ? 5.506 1.760 -6.105 1.00 0.00 123 TRP A CA 8
ATOM 10399 C C . TRP A 1 24 ? 4.791 1.164 -7.313 1.00 0.00 123 TRP A C 8
ATOM 10400 O O . TRP A 1 24 ? 4.976 1.617 -8.443 1.00 0.00 123 TRP A O 8
ATOM 10421 N N . CYS A 1 25 ? 3.972 0.147 -7.068 1.00 0.00 124 CYS A N 8
ATOM 10422 C CA . CYS A 1 25 ? 3.229 -0.512 -8.135 1.00 0.00 124 CYS A CA 8
ATOM 10423 C C . CYS A 1 25 ? 1.979 0.284 -8.498 1.00 0.00 124 CYS A C 8
ATOM 10424 O O . CYS A 1 25 ? 1.520 1.144 -7.746 1.00 0.00 124 CYS A O 8
ATOM 10431 N N . PRO A 1 26 ? 1.413 -0.009 -9.678 1.00 0.00 125 PRO A N 8
ATOM 10432 C CA . PRO A 1 26 ? 0.208 0.666 -10.168 1.00 0.00 125 PRO A CA 8
ATOM 10433 C C . PRO A 1 26 ? -1.007 0.395 -9.287 1.00 0.00 125 PRO A C 8
ATOM 10434 O O . PRO A 1 26 ? -0.970 -0.471 -8.414 1.00 0.00 125 PRO A O 8
ATOM 10445 N N . GLN A 1 27 ? -2.082 1.140 -9.524 1.00 0.00 126 GLN A N 8
ATOM 10446 C CA . GLN A 1 27 ? -3.308 0.979 -8.751 1.00 0.00 126 GLN A CA 8
ATOM 10447 C C . GLN A 1 27 ? -4.101 -0.230 -9.235 1.00 0.00 126 GLN A C 8
ATOM 10448 O O . GLN A 1 27 ? -4.784 -0.890 -8.452 1.00 0.00 126 GLN A O 8
ATOM 10462 N N . ASN A 1 28 ? -4.007 -0.515 -10.530 1.00 0.00 127 ASN A N 8
ATOM 10463 C CA . ASN A 1 28 ? -4.717 -1.645 -11.118 1.00 0.00 127 ASN A CA 8
ATOM 10464 C C . ASN A 1 28 ? -3.853 -2.902 -11.094 1.00 0.00 127 ASN A C 8
ATOM 10465 O O . ASN A 1 28 ? -3.771 -3.633 -12.082 1.00 0.00 127 ASN A O 8
ATOM 10476 N N . THR A 1 29 ? -3.209 -3.150 -9.957 1.00 0.00 128 THR A N 8
ATOM 10477 C CA . THR A 1 29 ? -2.351 -4.318 -9.804 1.00 0.00 128 THR A CA 8
ATOM 10478 C C . THR A 1 29 ? -2.313 -4.785 -8.353 1.00 0.00 128 THR A C 8
ATOM 10479 O O . THR A 1 29 ? -2.472 -3.987 -7.431 1.00 0.00 128 THR A O 8
ATOM 10490 N N . GLN A 1 30 ? -2.100 -6.083 -8.160 1.00 0.00 129 GLN A N 8
ATOM 10491 C CA . GLN A 1 30 ? -2.041 -6.656 -6.821 1.00 0.00 129 GLN A CA 8
ATOM 10492 C C . GLN A 1 30 ? -1.128 -7.877 -6.790 1.00 0.00 129 GLN A C 8
ATOM 10493 O O . GLN A 1 30 ? -1.202 -8.697 -5.875 1.00 0.00 129 GLN A O 8
ATOM 10507 N N . TYR A 1 31 ? -0.269 -7.992 -7.797 1.00 0.00 130 TYR A N 8
ATOM 10508 C CA . TYR A 1 31 ? 0.656 -9.115 -7.887 1.00 0.00 130 TYR A CA 8
ATOM 10509 C C . TYR A 1 31 ? 1.958 -8.695 -8.562 1.00 0.00 130 TYR A C 8
ATOM 10510 O O . TYR A 1 31 ? 2.055 -7.606 -9.129 1.00 0.00 130 TYR A O 8
ATOM 10528 N N . CYS A 1 32 ? 2.958 -9.568 -8.499 1.00 0.00 131 CYS A N 8
ATOM 10529 C CA . CYS A 1 32 ? 4.256 -9.290 -9.103 1.00 0.00 131 CYS A CA 8
ATOM 10530 C C . CYS A 1 32 ? 4.591 -10.327 -10.171 1.00 0.00 131 CYS A C 8
ATOM 10531 O O . CYS A 1 32 ? 5.128 -11.394 -9.870 1.00 0.00 131 CYS A O 8
ATOM 10538 N N . LEU A 1 33 ? 4.270 -10.006 -11.420 1.00 0.00 132 LEU A N 8
ATOM 10539 C CA . LEU A 1 33 ? 4.538 -10.909 -12.534 1.00 0.00 132 LEU A CA 8
ATOM 10540 C C . LEU A 1 33 ? 6.036 -11.143 -12.698 1.00 0.00 132 LEU A C 8
ATOM 10541 O O . LEU A 1 33 ? 6.833 -10.207 -12.634 1.00 0.00 132 LEU A O 8
ATOM 10557 N N . THR A 1 34 ? 6.413 -12.400 -12.913 1.00 0.00 133 THR A N 8
ATOM 10558 C CA . THR A 1 34 ? 7.815 -12.758 -13.087 1.00 0.00 133 THR A CA 8
ATOM 10559 C C . THR A 1 34 ? 8.016 -13.596 -14.345 1.00 0.00 133 THR A C 8
ATOM 10560 O O . THR A 1 34 ? 7.755 -14.799 -14.349 1.00 0.00 133 THR A O 8
ATOM 10571 N N . VAL A 1 35 ? 8.483 -12.953 -15.410 1.00 0.00 134 VAL A N 8
ATOM 10572 C CA . VAL A 1 35 ? 8.721 -13.640 -16.674 1.00 0.00 134 VAL A CA 8
ATOM 10573 C C . VAL A 1 35 ? 10.144 -14.182 -16.745 1.00 0.00 134 VAL A C 8
ATOM 10574 O O . VAL A 1 35 ? 11.090 -13.534 -16.296 1.00 0.00 134 VAL A O 8
ATOM 10587 N N . HIS A 1 36 ? 10.289 -15.376 -17.313 1.00 0.00 135 HIS A N 8
ATOM 10588 C CA . HIS A 1 36 ? 11.598 -16.005 -17.444 1.00 0.00 135 HIS A CA 8
ATOM 10589 C C . HIS A 1 36 ? 11.843 -16.456 -18.882 1.00 0.00 135 HIS A C 8
ATOM 10590 O O . HIS A 1 36 ? 11.050 -17.206 -19.451 1.00 0.00 135 HIS A O 8
ATOM 10604 N N . HIS A 1 37 ? 12.945 -15.992 -19.463 1.00 0.00 136 HIS A N 8
ATOM 10605 C CA . HIS A 1 37 ? 13.293 -16.346 -20.834 1.00 0.00 136 HIS A CA 8
ATOM 10606 C C . HIS A 1 37 ? 14.175 -17.591 -20.865 1.00 0.00 136 HIS A C 8
ATOM 10607 O O . HIS A 1 37 ? 15.400 -17.499 -20.783 1.00 0.00 136 HIS A O 8
ATOM 10621 N N . PHE A 1 38 ? 13.544 -18.755 -20.985 1.00 0.00 137 PHE A N 8
ATOM 10622 C CA . PHE A 1 38 ? 14.271 -20.018 -21.025 1.00 0.00 137 PHE A CA 8
ATOM 10623 C C . PHE A 1 38 ? 14.529 -20.451 -22.465 1.00 0.00 137 PHE A C 8
ATOM 10624 O O . PHE A 1 38 ? 13.596 -20.721 -23.222 1.00 0.00 137 PHE A O 8
ATOM 10641 N N . THR A 1 39 ? 15.803 -20.515 -22.839 1.00 0.00 138 THR A N 8
ATOM 10642 C CA . THR A 1 39 ? 16.186 -20.913 -24.187 1.00 0.00 138 THR A CA 8
ATOM 10643 C C . THR A 1 39 ? 16.125 -22.427 -24.352 1.00 0.00 138 THR A C 8
ATOM 10644 O O . THR A 1 39 ? 16.451 -23.175 -23.430 1.00 0.00 138 THR A O 8
ATOM 10655 N N . SER A 1 40 ? 15.706 -22.873 -25.532 1.00 0.00 139 SER A N 8
ATOM 10656 C CA . SER A 1 40 ? 15.599 -24.300 -25.816 1.00 0.00 139 SER A CA 8
ATOM 10657 C C . SER A 1 40 ? 16.912 -25.014 -25.508 1.00 0.00 139 SER A C 8
ATOM 10658 O O . SER A 1 40 ? 16.923 -26.073 -24.878 1.00 0.00 139 SER A O 8
ATOM 10666 N N . HIS A 1 41 ? 18.017 -24.428 -25.957 1.00 0.00 140 HIS A N 8
ATOM 10667 C CA . HIS A 1 41 ? 19.336 -25.008 -25.730 1.00 0.00 140 HIS A CA 8
ATOM 10668 C C . HIS A 1 41 ? 20.310 -23.955 -25.208 1.00 0.00 140 HIS A C 8
ATOM 10669 O O . HIS A 1 41 ? 21.155 -24.242 -24.362 1.00 0.00 140 HIS A O 8
ATOM 10683 N N . GLY A 1 42 ? 20.184 -22.734 -25.720 1.00 0.00 141 GLY A N 8
ATOM 10684 C CA . GLY A 1 42 ? 21.059 -21.658 -25.294 1.00 0.00 141 GLY A CA 8
ATOM 10685 C C . GLY A 1 42 ? 21.183 -21.573 -23.786 1.00 0.00 141 GLY A C 8
ATOM 10686 O O . GLY A 1 42 ? 20.196 -21.723 -23.066 1.00 0.00 141 GLY A O 8
ATOM 10690 N N . ARG A 1 43 ? 22.399 -21.334 -23.306 1.00 0.00 142 ARG A N 8
ATOM 10691 C CA . ARG A 1 43 ? 22.649 -21.233 -21.873 1.00 0.00 142 ARG A CA 8
ATOM 10692 C C . ARG A 1 43 ? 22.083 -19.932 -21.313 1.00 0.00 142 ARG A C 8
ATOM 10693 O O . ARG A 1 43 ? 21.576 -19.895 -20.192 1.00 0.00 142 ARG A O 8
ATOM 10714 N N . SER A 1 44 ? 22.175 -18.865 -22.101 1.00 0.00 143 SER A N 8
ATOM 10715 C CA . SER A 1 44 ? 21.676 -17.560 -21.682 1.00 0.00 143 SER A CA 8
ATOM 10716 C C . SER A 1 44 ? 20.229 -17.658 -21.210 1.00 0.00 143 SER A C 8
ATOM 10717 O O . SER A 1 44 ? 19.524 -18.618 -21.523 1.00 0.00 143 SER A O 8
ATOM 10725 N N . THR A 1 45 ? 19.791 -16.656 -20.455 1.00 0.00 144 THR A N 8
ATOM 10726 C CA . THR A 1 45 ? 18.428 -16.627 -19.938 1.00 0.00 144 THR A CA 8
ATOM 10727 C C . THR A 1 45 ? 18.031 -15.219 -19.512 1.00 0.00 144 THR A C 8
ATOM 10728 O O . THR A 1 45 ? 18.397 -14.761 -18.429 1.00 0.00 144 THR A O 8
ATOM 10739 N N . SER A 1 46 ? 17.279 -14.536 -20.369 1.00 0.00 145 SER A N 8
ATOM 10740 C CA . SER A 1 46 ? 16.835 -13.177 -20.083 1.00 0.00 145 SER A CA 8
ATOM 10741 C C . SER A 1 46 ? 15.911 -13.152 -18.869 1.00 0.00 145 SER A C 8
ATOM 10742 O O . SER A 1 46 ? 15.436 -14.194 -18.416 1.00 0.00 145 SER A O 8
ATOM 10750 N N . ILE A 1 47 ? 15.660 -11.956 -18.348 1.00 0.00 146 ILE A N 8
ATOM 10751 C CA . ILE A 1 47 ? 14.792 -11.795 -17.188 1.00 0.00 146 ILE A CA 8
ATOM 10752 C C . ILE A 1 47 ? 13.938 -10.537 -17.311 1.00 0.00 146 ILE A C 8
ATOM 10753 O O . ILE A 1 47 ? 14.448 -9.451 -17.590 1.00 0.00 146 ILE A O 8
ATOM 10769 N N . THR A 1 48 ? 12.635 -10.691 -17.099 1.00 0.00 147 THR A N 8
ATOM 10770 C CA . THR A 1 48 ? 11.709 -9.568 -17.185 1.00 0.00 147 THR A CA 8
ATOM 10771 C C . THR A 1 48 ? 10.564 -9.723 -16.191 1.00 0.00 147 THR A C 8
ATOM 10772 O O . THR A 1 48 ? 9.946 -10.784 -16.099 1.00 0.00 147 THR A O 8
ATOM 10783 N N . LYS A 1 49 ? 10.284 -8.657 -15.447 1.00 0.00 148 LYS A N 8
ATOM 10784 C CA . LYS A 1 49 ? 9.211 -8.673 -14.460 1.00 0.00 148 LYS A CA 8
ATOM 10785 C C . LYS A 1 49 ? 8.503 -7.323 -14.406 1.00 0.00 148 LYS A C 8
ATOM 10786 O O . LYS A 1 49 ? 8.995 -6.330 -14.940 1.00 0.00 148 LYS A O 8
ATOM 10805 N N . LYS A 1 50 ? 7.344 -7.295 -13.756 1.00 0.00 149 LYS A N 8
ATOM 10806 C CA . LYS A 1 50 ? 6.568 -6.067 -13.628 1.00 0.00 149 LYS A CA 8
ATOM 10807 C C . LYS A 1 50 ? 5.283 -6.314 -12.844 1.00 0.00 149 LYS A C 8
ATOM 10808 O O . LYS A 1 50 ? 4.786 -7.439 -12.786 1.00 0.00 149 LYS A O 8
ATOM 10827 N N . CYS A 1 51 ? 4.751 -5.256 -12.242 1.00 0.00 150 CYS A N 8
ATOM 10828 C CA . CYS A 1 51 ? 3.523 -5.357 -11.461 1.00 0.00 150 CYS A CA 8
ATOM 10829 C C . CYS A 1 51 ? 2.364 -5.838 -12.330 1.00 0.00 150 CYS A C 8
ATOM 10830 O O . CYS A 1 51 ? 2.249 -5.458 -13.495 1.00 0.00 150 CYS A O 8
ATOM 10837 N N . ALA A 1 52 ? 1.508 -6.675 -11.754 1.00 0.00 151 ALA A N 8
ATOM 10838 C CA . ALA A 1 52 ? 0.357 -7.206 -12.474 1.00 0.00 151 ALA A CA 8
ATOM 10839 C C . ALA A 1 52 ? -0.798 -7.499 -11.523 1.00 0.00 151 ALA A C 8
ATOM 10840 O O . ALA A 1 52 ? -0.788 -7.070 -10.369 1.00 0.00 151 ALA A O 8
ATOM 10847 N N . SER A 1 53 ? -1.792 -8.231 -12.014 1.00 0.00 152 SER A N 8
ATOM 10848 C CA . SER A 1 53 ? -2.957 -8.578 -11.209 1.00 0.00 152 SER A CA 8
ATOM 10849 C C . SER A 1 53 ? -3.489 -9.957 -11.587 1.00 0.00 152 SER A C 8
ATOM 10850 O O . SER A 1 53 ? -3.058 -10.550 -12.576 1.00 0.00 152 SER A O 8
ATOM 10858 N N . ARG A 1 54 ? -4.428 -10.460 -10.793 1.00 0.00 153 ARG A N 8
ATOM 10859 C CA . ARG A 1 54 ? -5.019 -11.769 -11.043 1.00 0.00 153 ARG A CA 8
ATOM 10860 C C . ARG A 1 54 ? -5.523 -11.873 -12.480 1.00 0.00 153 ARG A C 8
ATOM 10861 O O . ARG A 1 54 ? -5.485 -12.943 -13.086 1.00 0.00 153 ARG A O 8
ATOM 10882 N N . SER A 1 55 ? -5.997 -10.753 -13.018 1.00 0.00 154 SER A N 8
ATOM 10883 C CA . SER A 1 55 ? -6.513 -10.719 -14.381 1.00 0.00 154 SER A CA 8
ATOM 10884 C C . SER A 1 55 ? -5.373 -10.624 -15.391 1.00 0.00 154 SER A C 8
ATOM 10885 O O . SER A 1 55 ? -5.264 -11.448 -16.298 1.00 0.00 154 SER A O 8
ATOM 10893 N N . GLU A 1 56 ? -4.527 -9.612 -15.226 1.00 0.00 155 GLU A N 8
ATOM 10894 C CA . GLU A 1 56 ? -3.396 -9.409 -16.123 1.00 0.00 155 GLU A CA 8
ATOM 10895 C C . GLU A 1 56 ? -2.555 -10.678 -16.236 1.00 0.00 155 GLU A C 8
ATOM 10896 O O . GLU A 1 56 ? -2.090 -11.034 -17.319 1.00 0.00 155 GLU A O 8
ATOM 10908 N N . CYS A 1 57 ? -2.365 -11.356 -15.109 1.00 0.00 156 CYS A N 8
ATOM 10909 C CA . CYS A 1 57 ? -1.580 -12.584 -15.078 1.00 0.00 156 CYS A CA 8
ATOM 10910 C C . CYS A 1 57 ? -2.484 -13.803 -14.916 1.00 0.00 156 CYS A C 8
ATOM 10911 O O . CYS A 1 57 ? -2.068 -14.831 -14.381 1.00 0.00 156 CYS A O 8
ATOM 10918 N N . HIS A 1 58 ? -3.723 -13.680 -15.381 1.00 0.00 157 HIS A N 8
ATOM 10919 C CA . HIS A 1 58 ? -4.686 -14.772 -15.288 1.00 0.00 157 HIS A CA 8
ATOM 10920 C C . HIS A 1 58 ? -4.313 -15.908 -16.235 1.00 0.00 157 HIS A C 8
ATOM 10921 O O . HIS A 1 58 ? -4.497 -17.082 -15.916 1.00 0.00 157 HIS A O 8
ATOM 10935 N N . PHE A 1 59 ? -3.788 -15.550 -17.403 1.00 0.00 158 PHE A N 8
ATOM 10936 C CA . PHE A 1 59 ? -3.390 -16.540 -18.397 1.00 0.00 158 PHE A CA 8
ATOM 10937 C C . PHE A 1 59 ? -1.871 -16.671 -18.457 1.00 0.00 158 PHE A C 8
ATOM 10938 O O . PHE A 1 59 ? -1.265 -16.524 -19.519 1.00 0.00 158 PHE A O 8
ATOM 10955 N N . VAL A 1 60 ? -1.261 -16.948 -17.309 1.00 0.00 159 VAL A N 8
ATOM 10956 C CA . VAL A 1 60 ? 0.187 -17.099 -17.229 1.00 0.00 159 VAL A CA 8
ATOM 10957 C C . VAL A 1 60 ? 0.620 -18.485 -17.694 1.00 0.00 159 VAL A C 8
ATOM 10958 O O . VAL A 1 60 ? -0.200 -19.289 -18.134 1.00 0.00 159 VAL A O 8
ATOM 10971 N N . GLY A 1 61 ? 1.918 -18.758 -17.594 1.00 0.00 160 GLY A N 8
ATOM 10972 C CA . GLY A 1 61 ? 2.439 -20.047 -18.008 1.00 0.00 160 GLY A CA 8
ATOM 10973 C C . GLY A 1 61 ? 3.591 -19.921 -18.985 1.00 0.00 160 GLY A C 8
ATOM 10974 O O . GLY A 1 61 ? 4.110 -18.826 -19.206 1.00 0.00 160 GLY A O 8
ATOM 10978 N N . CYS A 1 62 ? 3.995 -21.043 -19.570 1.00 0.00 161 CYS A N 8
ATOM 10979 C CA . CYS A 1 62 ? 5.094 -21.055 -20.527 1.00 0.00 161 CYS A CA 8
ATOM 10980 C C . CYS A 1 62 ? 4.572 -20.955 -21.957 1.00 0.00 161 CYS A C 8
ATOM 10981 O O . CYS A 1 62 ? 3.561 -21.566 -22.305 1.00 0.00 161 CYS A O 8
ATOM 10988 N N . HIS A 1 63 ? 5.268 -20.180 -22.783 1.00 0.00 162 HIS A N 8
ATOM 10989 C CA . HIS A 1 63 ? 4.876 -20.001 -24.176 1.00 0.00 162 HIS A CA 8
ATOM 10990 C C . HIS A 1 63 ? 6.078 -20.151 -25.103 1.00 0.00 162 HIS A C 8
ATOM 10991 O O . HIS A 1 63 ? 7.042 -19.389 -25.016 1.00 0.00 162 HIS A O 8
ATOM 11005 N N . HIS A 1 64 ? 6.015 -21.138 -25.991 1.00 0.00 163 HIS A N 8
ATOM 11006 C CA . HIS A 1 64 ? 7.099 -21.389 -26.934 1.00 0.00 163 HIS A CA 8
ATOM 11007 C C . HIS A 1 64 ? 7.048 -20.400 -28.095 1.00 0.00 163 HIS A C 8
ATOM 11008 O O . HIS A 1 64 ? 6.037 -20.295 -28.790 1.00 0.00 163 HIS A O 8
ATOM 11022 N N . SER A 1 65 ? 8.145 -19.677 -28.299 1.00 0.00 164 SER A N 8
ATOM 11023 C CA . SER A 1 65 ? 8.223 -18.694 -29.373 1.00 0.00 164 SER A CA 8
ATOM 11024 C C . SER A 1 65 ? 7.988 -19.351 -30.729 1.00 0.00 164 SER A C 8
ATOM 11025 O O . SER A 1 65 ? 8.423 -20.477 -30.970 1.00 0.00 164 SER A O 8
ATOM 11033 N N . ARG A 1 66 ? 7.296 -18.638 -31.613 1.00 0.00 165 ARG A N 8
ATOM 11034 C CA . ARG A 1 66 ? 7.001 -19.152 -32.945 1.00 0.00 165 ARG A CA 8
ATOM 11035 C C . ARG A 1 66 ? 8.226 -19.055 -33.849 1.00 0.00 165 ARG A C 8
ATOM 11036 O O . ARG A 1 66 ? 8.576 -20.010 -34.541 1.00 0.00 165 ARG A O 8
ATOM 11057 N N . ASP A 1 67 ? 8.873 -17.894 -33.837 1.00 0.00 166 ASP A N 8
ATOM 11058 C CA . ASP A 1 67 ? 10.059 -17.672 -34.655 1.00 0.00 166 ASP A CA 8
ATOM 11059 C C . ASP A 1 67 ? 11.288 -18.313 -34.016 1.00 0.00 166 ASP A C 8
ATOM 11060 O O . ASP A 1 67 ? 12.001 -19.086 -34.656 1.00 0.00 166 ASP A O 8
ATOM 11069 N N . SER A 1 68 ? 11.529 -17.985 -32.751 1.00 0.00 167 SER A N 8
ATOM 11070 C CA . SER A 1 68 ? 12.674 -18.524 -32.026 1.00 0.00 167 SER A CA 8
ATOM 11071 C C . SER A 1 68 ? 12.250 -19.678 -31.122 1.00 0.00 167 SER A C 8
ATOM 11072 O O . SER A 1 68 ? 11.060 -19.932 -30.940 1.00 0.00 167 SER A O 8
ATOM 11080 N N . GLU A 1 69 ? 13.234 -20.373 -30.559 1.00 0.00 168 GLU A N 8
ATOM 11081 C CA . GLU A 1 69 ? 12.963 -21.500 -29.675 1.00 0.00 168 GLU A CA 8
ATOM 11082 C C . GLU A 1 69 ? 13.092 -21.087 -28.211 1.00 0.00 168 GLU A C 8
ATOM 11083 O O . GLU A 1 69 ? 13.399 -21.909 -27.347 1.00 0.00 168 GLU A O 8
ATOM 11095 N N . HIS A 1 70 ? 12.857 -19.807 -27.941 1.00 0.00 169 HIS A N 8
ATOM 11096 C CA . HIS A 1 70 ? 12.947 -19.284 -26.582 1.00 0.00 169 HIS A CA 8
ATOM 11097 C C . HIS A 1 70 ? 11.578 -19.285 -25.908 1.00 0.00 169 HIS A C 8
ATOM 11098 O O . HIS A 1 70 ? 10.642 -18.637 -26.377 1.00 0.00 169 HIS A O 8
ATOM 11112 N N . THR A 1 71 ? 11.468 -20.019 -24.805 1.00 0.00 170 THR A N 8
ATOM 11113 C CA . THR A 1 71 ? 10.214 -20.106 -24.067 1.00 0.00 170 THR A CA 8
ATOM 11114 C C . THR A 1 71 ? 10.119 -19.010 -23.012 1.00 0.00 170 THR A C 8
ATOM 11115 O O . THR A 1 71 ? 11.126 -18.608 -22.430 1.00 0.00 170 THR A O 8
ATOM 11126 N N . GLU A 1 72 ? 8.902 -18.531 -22.771 1.00 0.00 171 GLU A N 8
ATOM 11127 C CA . GLU A 1 72 ? 8.678 -17.481 -21.785 1.00 0.00 171 GLU A CA 8
ATOM 11128 C C . GLU A 1 72 ? 7.681 -17.936 -20.722 1.00 0.00 171 GLU A C 8
ATOM 11129 O O . GLU A 1 72 ? 6.479 -18.015 -20.976 1.00 0.00 171 GLU A O 8
ATOM 11141 N N . CYS A 1 73 ? 8.190 -18.235 -19.532 1.00 0.00 172 CYS A N 8
ATOM 11142 C CA . CYS A 1 73 ? 7.347 -18.683 -18.430 1.00 0.00 172 CYS A CA 8
ATOM 11143 C C . CYS A 1 73 ? 7.120 -17.557 -17.426 1.00 0.00 172 CYS A C 8
ATOM 11144 O O . CYS A 1 73 ? 8.056 -17.096 -16.773 1.00 0.00 172 CYS A O 8
ATOM 11151 N N . ARG A 1 74 ? 5.871 -17.120 -17.307 1.00 0.00 173 ARG A N 8
ATOM 11152 C CA . ARG A 1 74 ? 5.520 -16.048 -16.384 1.00 0.00 173 ARG A CA 8
ATOM 11153 C C . ARG A 1 74 ? 4.677 -16.580 -15.229 1.00 0.00 173 ARG A C 8
ATOM 11154 O O . ARG A 1 74 ? 3.933 -17.548 -15.384 1.00 0.00 173 ARG A O 8
ATOM 11175 N N . SER A 1 75 ? 4.798 -15.939 -14.070 1.00 0.00 174 SER A N 8
ATOM 11176 C CA . SER A 1 75 ? 4.051 -16.350 -12.888 1.00 0.00 174 SER A CA 8
ATOM 11177 C C . SER A 1 75 ? 3.757 -15.153 -11.988 1.00 0.00 174 SER A C 8
ATOM 11178 O O . SER A 1 75 ? 4.368 -14.093 -12.126 1.00 0.00 174 SER A O 8
ATOM 11186 N N . CYS A 1 76 ? 2.818 -15.331 -11.065 1.00 0.00 175 CYS A N 8
ATOM 11187 C CA . CYS A 1 76 ? 2.441 -14.268 -10.142 1.00 0.00 175 CYS A CA 8
ATOM 11188 C C . CYS A 1 76 ? 2.909 -14.587 -8.725 1.00 0.00 175 CYS A C 8
ATOM 11189 O O . CYS A 1 76 ? 2.444 -15.545 -8.106 1.00 0.00 175 CYS A O 8
ATOM 11196 N N . CYS A 1 77 ? 3.832 -13.777 -8.216 1.00 0.00 176 CYS A N 8
ATOM 11197 C CA . CYS A 1 77 ? 4.364 -13.971 -6.873 1.00 0.00 176 CYS A CA 8
ATOM 11198 C C . CYS A 1 77 ? 3.853 -12.890 -5.924 1.00 0.00 176 CYS A C 8
ATOM 11199 O O . CYS A 1 77 ? 3.680 -11.737 -6.317 1.00 0.00 176 CYS A O 8
ATOM 11206 N N . GLU A 1 78 ? 3.615 -13.273 -4.674 1.00 0.00 177 GLU A N 8
ATOM 11207 C CA . GLU A 1 78 ? 3.124 -12.337 -3.670 1.00 0.00 177 GLU A CA 8
ATOM 11208 C C . GLU A 1 78 ? 4.243 -11.921 -2.720 1.00 0.00 177 GLU A C 8
ATOM 11209 O O . GLU A 1 78 ? 5.146 -12.703 -2.426 1.00 0.00 177 GLU A O 8
ATOM 11221 N N . GLY A 1 79 ? 4.177 -10.681 -2.243 1.00 0.00 178 GLY A N 8
ATOM 11222 C CA . GLY A 1 79 ? 5.191 -10.182 -1.332 1.00 0.00 178 GLY A CA 8
ATOM 11223 C C . GLY A 1 79 ? 6.020 -9.069 -1.942 1.00 0.00 178 GLY A C 8
ATOM 11224 O O . GLY A 1 79 ? 6.395 -9.135 -3.112 1.00 0.00 178 GLY A O 8
ATOM 11228 N N . MET A 1 80 ? 6.306 -8.043 -1.147 1.00 0.00 179 MET A N 8
ATOM 11229 C CA . MET A 1 80 ? 7.096 -6.910 -1.616 1.00 0.00 179 MET A CA 8
ATOM 11230 C C . MET A 1 80 ? 8.400 -7.383 -2.250 1.00 0.00 179 MET A C 8
ATOM 11231 O O . MET A 1 80 ? 9.095 -8.238 -1.700 1.00 0.00 179 MET A O 8
ATOM 11245 N N . ILE A 1 81 ? 8.727 -6.821 -3.409 1.00 0.00 180 ILE A N 8
ATOM 11246 C CA . ILE A 1 81 ? 9.948 -7.185 -4.117 1.00 0.00 180 ILE A CA 8
ATOM 11247 C C . ILE A 1 81 ? 10.208 -8.686 -4.030 1.00 0.00 180 ILE A C 8
ATOM 11248 O O . ILE A 1 81 ? 11.347 -9.121 -3.860 1.00 0.00 180 ILE A O 8
ATOM 11264 N N . CYS A 1 82 ? 9.143 -9.472 -4.148 1.00 0.00 181 CYS A N 8
ATOM 11265 C CA . CYS A 1 82 ? 9.254 -10.924 -4.084 1.00 0.00 181 CYS A CA 8
ATOM 11266 C C . CYS A 1 82 ? 9.992 -11.468 -5.305 1.00 0.00 181 CYS A C 8
ATOM 11267 O O . CYS A 1 82 ? 10.651 -12.504 -5.234 1.00 0.00 181 CYS A O 8
ATOM 11274 N N . ASN A 1 83 ? 9.874 -10.760 -6.424 1.00 0.00 182 ASN A N 8
ATOM 11275 C CA . ASN A 1 83 ? 10.529 -11.171 -7.660 1.00 0.00 182 ASN A CA 8
ATOM 11276 C C . ASN A 1 83 ? 11.994 -10.744 -7.668 1.00 0.00 182 ASN A C 8
ATOM 11277 O O . ASN A 1 83 ? 12.454 -10.082 -8.599 1.00 0.00 182 ASN A O 8
ATOM 11288 N N . VAL A 1 84 ? 12.722 -11.127 -6.624 1.00 0.00 183 VAL A N 8
ATOM 11289 C CA . VAL A 1 84 ? 14.135 -10.785 -6.511 1.00 0.00 183 VAL A CA 8
ATOM 11290 C C . VAL A 1 84 ? 14.958 -11.490 -7.583 1.00 0.00 183 VAL A C 8
ATOM 11291 O O . VAL A 1 84 ? 15.427 -10.863 -8.532 1.00 0.00 183 VAL A O 8
ATOM 11304 N N . GLU A 1 85 ? 15.130 -12.799 -7.424 1.00 0.00 184 GLU A N 8
ATOM 11305 C CA . GLU A 1 85 ? 15.898 -13.589 -8.379 1.00 0.00 184 GLU A CA 8
ATOM 11306 C C . GLU A 1 85 ? 15.030 -14.675 -9.009 1.00 0.00 184 GLU A C 8
ATOM 11307 O O . GLU A 1 85 ? 13.835 -14.773 -8.725 1.00 0.00 184 GLU A O 8
ATOM 11319 N N . LEU A 1 86 ? 15.639 -15.489 -9.864 1.00 0.00 185 LEU A N 8
ATOM 11320 C CA . LEU A 1 86 ? 14.923 -16.568 -10.535 1.00 0.00 185 LEU A CA 8
ATOM 11321 C C . LEU A 1 86 ? 14.419 -17.597 -9.528 1.00 0.00 185 LEU A C 8
ATOM 11322 O O . LEU A 1 86 ? 13.242 -17.956 -9.507 1.00 0.00 185 LEU A O 8
ATOM 11338 N N . PRO A 1 87 ? 15.330 -18.080 -8.670 1.00 0.00 186 PRO A N 8
ATOM 11339 C CA . PRO A 1 87 ? 15.001 -19.072 -7.642 1.00 0.00 186 PRO A CA 8
ATOM 11340 C C . PRO A 1 87 ? 14.124 -18.492 -6.537 1.00 0.00 186 PRO A C 8
ATOM 11341 O O . PRO A 1 87 ? 14.624 -17.901 -5.579 1.00 0.00 186 PRO A O 8
ATOM 11352 N N . THR A 1 88 ? 12.813 -18.665 -6.675 1.00 0.00 187 THR A N 8
ATOM 11353 C CA . THR A 1 88 ? 11.867 -18.158 -5.689 1.00 0.00 187 THR A CA 8
ATOM 11354 C C . THR A 1 88 ? 10.663 -19.083 -5.556 1.00 0.00 187 THR A C 8
ATOM 11355 O O . THR A 1 88 ? 10.315 -19.802 -6.491 1.00 0.00 187 THR A O 8
ATOM 11366 N N . ASN A 1 89 ? 10.031 -19.059 -4.388 1.00 0.00 188 ASN A N 8
ATOM 11367 C CA . ASN A 1 89 ? 8.864 -19.896 -4.133 1.00 0.00 188 ASN A CA 8
ATOM 11368 C C . ASN A 1 89 ? 8.114 -19.422 -2.891 1.00 0.00 188 ASN A C 8
ATOM 11369 O O . ASN A 1 89 ? 8.610 -18.585 -2.136 1.00 0.00 188 ASN A O 8
ATOM 11380 N N . HIS A 1 90 ? 6.917 -19.962 -2.687 1.00 0.00 189 HIS A N 8
ATOM 11381 C CA . HIS A 1 90 ? 6.099 -19.594 -1.537 1.00 0.00 189 HIS A CA 8
ATOM 11382 C C . HIS A 1 90 ? 5.545 -20.836 -0.845 1.00 0.00 189 HIS A C 8
ATOM 11383 O O . HIS A 1 90 ? 5.715 -21.957 -1.327 1.00 0.00 189 HIS A O 8
ATOM 11397 N N . THR A 1 91 ? 4.883 -20.631 0.289 1.00 0.00 190 THR A N 8
ATOM 11398 C CA . THR A 1 91 ? 4.307 -21.733 1.048 1.00 0.00 190 THR A CA 8
ATOM 11399 C C . THR A 1 91 ? 3.094 -21.274 1.850 1.00 0.00 190 THR A C 8
ATOM 11400 O O . THR A 1 91 ? 2.925 -20.084 2.110 1.00 0.00 190 THR A O 8
ATOM 11411 N N . ASN A 1 92 ? 2.252 -22.227 2.239 1.00 0.00 191 ASN A N 8
ATOM 11412 C CA . ASN A 1 92 ? 1.054 -21.919 3.011 1.00 0.00 191 ASN A CA 8
ATOM 11413 C C . ASN A 1 92 ? 0.431 -23.191 3.578 1.00 0.00 191 ASN A C 8
ATOM 11414 O O . ASN A 1 92 ? 0.846 -24.300 3.243 1.00 0.00 191 ASN A O 8
ATOM 11425 N N . ALA A 1 93 ? -0.567 -23.022 4.438 1.00 0.00 192 ALA A N 8
ATOM 11426 C CA . ALA A 1 93 ? -1.249 -24.155 5.050 1.00 0.00 192 ALA A CA 8
ATOM 11427 C C . ALA A 1 93 ? -2.633 -23.757 5.553 1.00 0.00 192 ALA A C 8
ATOM 11428 O O . ALA A 1 93 ? -2.937 -22.573 5.692 1.00 0.00 192 ALA A O 8
ATOM 11435 N N . VAL A 1 94 ? -3.468 -24.755 5.826 1.00 0.00 193 VAL A N 8
ATOM 11436 C CA . VAL A 1 94 ? -4.820 -24.509 6.314 1.00 0.00 193 VAL A CA 8
ATOM 11437 C C . VAL A 1 94 ? -5.139 -25.391 7.516 1.00 0.00 193 VAL A C 8
ATOM 11438 O O . VAL A 1 94 ? -4.787 -26.571 7.545 1.00 0.00 193 VAL A O 8
ATOM 11451 N N . PHE A 1 95 ? -5.808 -24.812 8.507 1.00 0.00 194 PHE A N 8
ATOM 11452 C CA . PHE A 1 95 ? -6.174 -25.545 9.713 1.00 0.00 194 PHE A CA 8
ATOM 11453 C C . PHE A 1 95 ? -7.652 -25.349 10.041 1.00 0.00 194 PHE A C 8
ATOM 11454 O O . PHE A 1 95 ? -8.210 -24.275 9.821 1.00 0.00 194 PHE A O 8
ATOM 11471 N N . ALA A 1 96 ? -8.279 -26.396 10.567 1.00 0.00 195 ALA A N 8
ATOM 11472 C CA . ALA A 1 96 ? -9.690 -26.340 10.927 1.00 0.00 195 ALA A CA 8
ATOM 11473 C C . ALA A 1 96 ? -9.901 -25.523 12.197 1.00 0.00 195 ALA A C 8
ATOM 11474 O O . ALA A 1 96 ? -9.424 -25.893 13.270 1.00 0.00 195 ALA A O 8
ATOM 11481 N N . MET A 1 1 ? 2.414 1.621 -0.815 1.00 0.00 100 MET A N 9
ATOM 11482 C CA . MET A 1 1 ? 2.443 0.503 -1.751 1.00 0.00 100 MET A CA 9
ATOM 11483 C C . MET A 1 1 ? 3.747 -0.278 -1.624 1.00 0.00 100 MET A C 9
ATOM 11484 O O . MET A 1 1 ? 4.646 0.112 -0.878 1.00 0.00 100 MET A O 9
ATOM 11498 N N . PHE A 1 2 ? 3.844 -1.382 -2.356 1.00 0.00 101 PHE A N 9
ATOM 11499 C CA . PHE A 1 2 ? 5.038 -2.219 -2.324 1.00 0.00 101 PHE A CA 9
ATOM 11500 C C . PHE A 1 2 ? 5.925 -1.948 -3.536 1.00 0.00 101 PHE A C 9
ATOM 11501 O O . PHE A 1 2 ? 5.442 -1.551 -4.597 1.00 0.00 101 PHE A O 9
ATOM 11518 N N . LYS A 1 3 ? 7.225 -2.166 -3.371 1.00 0.00 102 LYS A N 9
ATOM 11519 C CA . LYS A 1 3 ? 8.181 -1.948 -4.451 1.00 0.00 102 LYS A CA 9
ATOM 11520 C C . LYS A 1 3 ? 8.564 -3.267 -5.113 1.00 0.00 102 LYS A C 9
ATOM 11521 O O . LYS A 1 3 ? 9.185 -4.129 -4.491 1.00 0.00 102 LYS A O 9
ATOM 11540 N N . CYS A 1 4 ? 8.192 -3.418 -6.380 1.00 0.00 103 CYS A N 9
ATOM 11541 C CA . CYS A 1 4 ? 8.497 -4.631 -7.128 1.00 0.00 103 CYS A CA 9
ATOM 11542 C C . CYS A 1 4 ? 9.450 -4.333 -8.282 1.00 0.00 103 CYS A C 9
ATOM 11543 O O . CYS A 1 4 ? 9.611 -3.181 -8.688 1.00 0.00 103 CYS A O 9
ATOM 11550 N N . PHE A 1 5 ? 10.080 -5.379 -8.808 1.00 0.00 104 PHE A N 9
ATOM 11551 C CA . PHE A 1 5 ? 11.017 -5.230 -9.915 1.00 0.00 104 PHE A CA 9
ATOM 11552 C C . PHE A 1 5 ? 10.279 -5.168 -11.248 1.00 0.00 104 PHE A C 9
ATOM 11553 O O . PHE A 1 5 ? 9.707 -6.161 -11.702 1.00 0.00 104 PHE A O 9
ATOM 11570 N N . THR A 1 6 ? 10.294 -3.995 -11.873 1.00 0.00 105 THR A N 9
ATOM 11571 C CA . THR A 1 6 ? 9.625 -3.802 -13.154 1.00 0.00 105 THR A CA 9
ATOM 11572 C C . THR A 1 6 ? 10.636 -3.646 -14.284 1.00 0.00 105 THR A C 9
ATOM 11573 O O . THR A 1 6 ? 10.534 -2.729 -15.099 1.00 0.00 105 THR A O 9
ATOM 11584 N N . CYS A 1 7 ? 11.611 -4.548 -14.328 1.00 0.00 106 CYS A N 9
ATOM 11585 C CA . CYS A 1 7 ? 12.641 -4.511 -15.359 1.00 0.00 106 CYS A CA 9
ATOM 11586 C C . CYS A 1 7 ? 12.152 -5.179 -16.641 1.00 0.00 106 CYS A C 9
ATOM 11587 O O . CYS A 1 7 ? 11.251 -6.017 -16.610 1.00 0.00 106 CYS A O 9
ATOM 11594 N N . GLU A 1 8 ? 12.754 -4.803 -17.765 1.00 0.00 107 GLU A N 9
ATOM 11595 C CA . GLU A 1 8 ? 12.379 -5.366 -19.057 1.00 0.00 107 GLU A CA 9
ATOM 11596 C C . GLU A 1 8 ? 13.515 -6.204 -19.635 1.00 0.00 107 GLU A C 9
ATOM 11597 O O . GLU A 1 8 ? 13.411 -7.425 -19.735 1.00 0.00 107 GLU A O 9
ATOM 11609 N N . ASN A 1 9 ? 14.600 -5.537 -20.016 1.00 0.00 108 ASN A N 9
ATOM 11610 C CA . ASN A 1 9 ? 15.756 -6.219 -20.586 1.00 0.00 108 ASN A CA 9
ATOM 11611 C C . ASN A 1 9 ? 16.883 -6.328 -19.563 1.00 0.00 108 ASN A C 9
ATOM 11612 O O . ASN A 1 9 ? 17.514 -5.332 -19.211 1.00 0.00 108 ASN A O 9
ATOM 11623 N N . ALA A 1 10 ? 17.129 -7.545 -19.089 1.00 0.00 109 ALA A N 9
ATOM 11624 C CA . ALA A 1 10 ? 18.180 -7.785 -18.108 1.00 0.00 109 ALA A CA 9
ATOM 11625 C C . ALA A 1 10 ? 18.710 -9.211 -18.209 1.00 0.00 109 ALA A C 9
ATOM 11626 O O . ALA A 1 10 ? 17.998 -10.170 -17.915 1.00 0.00 109 ALA A O 9
ATOM 11633 N N . GLY A 1 11 ? 19.965 -9.344 -18.628 1.00 0.00 110 GLY A N 9
ATOM 11634 C CA . GLY A 1 11 ? 20.568 -10.657 -18.760 1.00 0.00 110 GLY A CA 9
ATOM 11635 C C . GLY A 1 11 ? 20.605 -11.413 -17.447 1.00 0.00 110 GLY A C 9
ATOM 11636 O O . GLY A 1 11 ? 20.487 -12.639 -17.426 1.00 0.00 110 GLY A O 9
ATOM 11640 N N . ASP A 1 12 ? 20.771 -10.683 -16.350 1.00 0.00 111 ASP A N 9
ATOM 11641 C CA . ASP A 1 12 ? 20.824 -11.293 -15.027 1.00 0.00 111 ASP A CA 9
ATOM 11642 C C . ASP A 1 12 ? 20.035 -10.466 -14.016 1.00 0.00 111 ASP A C 9
ATOM 11643 O O . ASP A 1 12 ? 19.691 -9.314 -14.275 1.00 0.00 111 ASP A O 9
ATOM 11652 N N . ASN A 1 13 ? 19.751 -11.064 -12.863 1.00 0.00 112 ASN A N 9
ATOM 11653 C CA . ASN A 1 13 ? 19.001 -10.384 -11.814 1.00 0.00 112 ASN A CA 9
ATOM 11654 C C . ASN A 1 13 ? 19.646 -9.046 -11.464 1.00 0.00 112 ASN A C 9
ATOM 11655 O O . ASN A 1 13 ? 18.955 -8.067 -11.182 1.00 0.00 112 ASN A O 9
ATOM 11666 N N . TYR A 1 14 ? 20.974 -9.013 -11.485 1.00 0.00 113 TYR A N 9
ATOM 11667 C CA . TYR A 1 14 ? 21.712 -7.796 -11.168 1.00 0.00 113 TYR A CA 9
ATOM 11668 C C . TYR A 1 14 ? 21.243 -6.633 -12.037 1.00 0.00 113 TYR A C 9
ATOM 11669 O O . TYR A 1 14 ? 20.777 -5.614 -11.529 1.00 0.00 113 TYR A O 9
ATOM 11687 N N . ASN A 1 15 ? 21.371 -6.794 -13.350 1.00 0.00 114 ASN A N 9
ATOM 11688 C CA . ASN A 1 15 ? 20.961 -5.758 -14.291 1.00 0.00 114 ASN A CA 9
ATOM 11689 C C . ASN A 1 15 ? 19.496 -5.385 -14.085 1.00 0.00 114 ASN A C 9
ATOM 11690 O O . ASN A 1 15 ? 19.135 -4.208 -14.101 1.00 0.00 114 ASN A O 9
ATOM 11701 N N . CYS A 1 16 ? 18.656 -6.396 -13.890 1.00 0.00 115 CYS A N 9
ATOM 11702 C CA . CYS A 1 16 ? 17.230 -6.177 -13.681 1.00 0.00 115 CYS A CA 9
ATOM 11703 C C . CYS A 1 16 ? 16.994 -5.154 -12.574 1.00 0.00 115 CYS A C 9
ATOM 11704 O O . CYS A 1 16 ? 16.045 -4.372 -12.629 1.00 0.00 115 CYS A O 9
ATOM 11711 N N . ASN A 1 17 ? 17.864 -5.166 -11.569 1.00 0.00 116 ASN A N 9
ATOM 11712 C CA . ASN A 1 17 ? 17.751 -4.239 -10.449 1.00 0.00 116 ASN A CA 9
ATOM 11713 C C . ASN A 1 17 ? 18.243 -2.849 -10.840 1.00 0.00 116 ASN A C 9
ATOM 11714 O O . ASN A 1 17 ? 17.692 -1.839 -10.404 1.00 0.00 116 ASN A O 9
ATOM 11725 N N . ARG A 1 18 ? 19.284 -2.807 -11.665 1.00 0.00 117 ARG A N 9
ATOM 11726 C CA . ARG A 1 18 ? 19.852 -1.542 -12.115 1.00 0.00 117 ARG A CA 9
ATOM 11727 C C . ARG A 1 18 ? 18.817 -0.724 -12.883 1.00 0.00 117 ARG A C 9
ATOM 11728 O O . ARG A 1 18 ? 18.837 0.506 -12.852 1.00 0.00 117 ARG A O 9
ATOM 11749 N N . TRP A 1 19 ? 17.916 -1.416 -13.570 1.00 0.00 118 TRP A N 9
ATOM 11750 C CA . TRP A 1 19 ? 16.873 -0.754 -14.346 1.00 0.00 118 TRP A CA 9
ATOM 11751 C C . TRP A 1 19 ? 15.635 -0.505 -13.493 1.00 0.00 118 TRP A C 9
ATOM 11752 O O . TRP A 1 19 ? 15.181 0.631 -13.359 1.00 0.00 118 TRP A O 9
ATOM 11773 N N . ALA A 1 20 ? 15.092 -1.573 -12.918 1.00 0.00 119 ALA A N 9
ATOM 11774 C CA . ALA A 1 20 ? 13.907 -1.469 -12.076 1.00 0.00 119 ALA A CA 9
ATOM 11775 C C . ALA A 1 20 ? 14.259 -0.915 -10.699 1.00 0.00 119 ALA A C 9
ATOM 11776 O O . ALA A 1 20 ? 14.749 -1.641 -9.836 1.00 0.00 119 ALA A O 9
ATOM 11783 N N . GLU A 1 21 ? 14.006 0.375 -10.503 1.00 0.00 120 GLU A N 9
ATOM 11784 C CA . GLU A 1 21 ? 14.298 1.026 -9.231 1.00 0.00 120 GLU A CA 9
ATOM 11785 C C . GLU A 1 21 ? 13.255 0.657 -8.179 1.00 0.00 120 GLU A C 9
ATOM 11786 O O . GLU A 1 21 ? 12.397 -0.194 -8.413 1.00 0.00 120 GLU A O 9
ATOM 11798 N N . ASP A 1 22 ? 13.337 1.303 -7.022 1.00 0.00 121 ASP A N 9
ATOM 11799 C CA . ASP A 1 22 ? 12.401 1.044 -5.934 1.00 0.00 121 ASP A CA 9
ATOM 11800 C C . ASP A 1 22 ? 11.180 1.952 -6.040 1.00 0.00 121 ASP A C 9
ATOM 11801 O O . ASP A 1 22 ? 11.002 2.869 -5.238 1.00 0.00 121 ASP A O 9
ATOM 11810 N N . LYS A 1 23 ? 10.341 1.691 -7.037 1.00 0.00 122 LYS A N 9
ATOM 11811 C CA . LYS A 1 23 ? 9.135 2.484 -7.250 1.00 0.00 122 LYS A CA 9
ATOM 11812 C C . LYS A 1 23 ? 7.894 1.715 -6.808 1.00 0.00 122 LYS A C 9
ATOM 11813 O O . LYS A 1 23 ? 7.908 0.487 -6.731 1.00 0.00 122 LYS A O 9
ATOM 11832 N N . TRP A 1 24 ? 6.823 2.446 -6.520 1.00 0.00 123 TRP A N 9
ATOM 11833 C CA . TRP A 1 24 ? 5.573 1.832 -6.088 1.00 0.00 123 TRP A CA 9
ATOM 11834 C C . TRP A 1 24 ? 4.805 1.264 -7.276 1.00 0.00 123 TRP A C 9
ATOM 11835 O O . TRP A 1 24 ? 4.874 1.797 -8.384 1.00 0.00 123 TRP A O 9
ATOM 11856 N N . CYS A 1 25 ? 4.073 0.181 -7.040 1.00 0.00 124 CYS A N 9
ATOM 11857 C CA . CYS A 1 25 ? 3.292 -0.460 -8.091 1.00 0.00 124 CYS A CA 9
ATOM 11858 C C . CYS A 1 25 ? 1.975 0.278 -8.316 1.00 0.00 124 CYS A C 9
ATOM 11859 O O . CYS A 1 25 ? 1.500 1.026 -7.462 1.00 0.00 124 CYS A O 9
ATOM 11866 N N . PRO A 1 26 ? 1.370 0.062 -9.493 1.00 0.00 125 PRO A N 9
ATOM 11867 C CA . PRO A 1 26 ? 0.100 0.696 -9.858 1.00 0.00 125 PRO A CA 9
ATOM 11868 C C . PRO A 1 26 ? -1.011 0.385 -8.861 1.00 0.00 125 PRO A C 9
ATOM 11869 O O . PRO A 1 26 ? -0.876 -0.511 -8.028 1.00 0.00 125 PRO A O 9
ATOM 11880 N N . GLN A 1 27 ? -2.108 1.130 -8.951 1.00 0.00 126 GLN A N 9
ATOM 11881 C CA . GLN A 1 27 ? -3.241 0.933 -8.056 1.00 0.00 126 GLN A CA 9
ATOM 11882 C C . GLN A 1 27 ? -3.992 -0.348 -8.402 1.00 0.00 126 GLN A C 9
ATOM 11883 O O . GLN A 1 27 ? -4.459 -1.064 -7.517 1.00 0.00 126 GLN A O 9
ATOM 11897 N N . ASN A 1 28 ? -4.105 -0.630 -9.696 1.00 0.00 127 ASN A N 9
ATOM 11898 C CA . ASN A 1 28 ? -4.802 -1.825 -10.160 1.00 0.00 127 ASN A CA 9
ATOM 11899 C C . ASN A 1 28 ? -3.832 -2.993 -10.317 1.00 0.00 127 ASN A C 9
ATOM 11900 O O . ASN A 1 28 ? -3.866 -3.712 -11.317 1.00 0.00 127 ASN A O 9
ATOM 11911 N N . THR A 1 29 ? -2.969 -3.177 -9.323 1.00 0.00 128 THR A N 9
ATOM 11912 C CA . THR A 1 29 ? -1.990 -4.256 -9.351 1.00 0.00 128 THR A CA 9
ATOM 11913 C C . THR A 1 29 ? -1.681 -4.754 -7.944 1.00 0.00 128 THR A C 9
ATOM 11914 O O . THR A 1 29 ? -1.508 -3.960 -7.019 1.00 0.00 128 THR A O 9
ATOM 11925 N N . GLN A 1 30 ? -1.611 -6.072 -7.789 1.00 0.00 129 GLN A N 9
ATOM 11926 C CA . GLN A 1 30 ? -1.323 -6.674 -6.493 1.00 0.00 129 GLN A CA 9
ATOM 11927 C C . GLN A 1 30 ? -0.448 -7.913 -6.652 1.00 0.00 129 GLN A C 9
ATOM 11928 O O . GLN A 1 30 ? -0.268 -8.684 -5.708 1.00 0.00 129 GLN A O 9
ATOM 11942 N N . TYR A 1 31 ? 0.095 -8.099 -7.850 1.00 0.00 130 TYR A N 9
ATOM 11943 C CA . TYR A 1 31 ? 0.949 -9.246 -8.133 1.00 0.00 130 TYR A CA 9
ATOM 11944 C C . TYR A 1 31 ? 2.214 -8.815 -8.869 1.00 0.00 130 TYR A C 9
ATOM 11945 O O . TYR A 1 31 ? 2.292 -7.705 -9.397 1.00 0.00 130 TYR A O 9
ATOM 11963 N N . CYS A 1 32 ? 3.204 -9.701 -8.899 1.00 0.00 131 CYS A N 9
ATOM 11964 C CA . CYS A 1 32 ? 4.466 -9.415 -9.570 1.00 0.00 131 CYS A CA 9
ATOM 11965 C C . CYS A 1 32 ? 4.728 -10.419 -10.689 1.00 0.00 131 CYS A C 9
ATOM 11966 O O . CYS A 1 32 ? 5.216 -11.524 -10.446 1.00 0.00 131 CYS A O 9
ATOM 11973 N N . LEU A 1 33 ? 4.400 -10.028 -11.915 1.00 0.00 132 LEU A N 9
ATOM 11974 C CA . LEU A 1 33 ? 4.599 -10.893 -13.073 1.00 0.00 132 LEU A CA 9
ATOM 11975 C C . LEU A 1 33 ? 6.069 -11.273 -13.222 1.00 0.00 132 LEU A C 9
ATOM 11976 O O . LEU A 1 33 ? 6.958 -10.437 -13.060 1.00 0.00 132 LEU A O 9
ATOM 11992 N N . THR A 1 34 ? 6.318 -12.541 -13.535 1.00 0.00 133 THR A N 9
ATOM 11993 C CA . THR A 1 34 ? 7.680 -13.032 -13.707 1.00 0.00 133 THR A CA 9
ATOM 11994 C C . THR A 1 34 ? 7.802 -13.881 -14.968 1.00 0.00 133 THR A C 9
ATOM 11995 O O . THR A 1 34 ? 7.483 -15.069 -14.962 1.00 0.00 133 THR A O 9
ATOM 12006 N N . VAL A 1 35 ? 8.268 -13.262 -16.049 1.00 0.00 134 VAL A N 9
ATOM 12007 C CA . VAL A 1 35 ? 8.435 -13.961 -17.317 1.00 0.00 134 VAL A CA 9
ATOM 12008 C C . VAL A 1 35 ? 9.823 -14.583 -17.423 1.00 0.00 134 VAL A C 9
ATOM 12009 O O . VAL A 1 35 ? 10.816 -13.987 -17.005 1.00 0.00 134 VAL A O 9
ATOM 12022 N N . HIS A 1 36 ? 9.885 -15.786 -17.987 1.00 0.00 135 HIS A N 9
ATOM 12023 C CA . HIS A 1 36 ? 11.152 -16.489 -18.149 1.00 0.00 135 HIS A CA 9
ATOM 12024 C C . HIS A 1 36 ? 11.322 -16.979 -19.585 1.00 0.00 135 HIS A C 9
ATOM 12025 O O . HIS A 1 36 ? 10.431 -17.621 -20.142 1.00 0.00 135 HIS A O 9
ATOM 12039 N N . HIS A 1 37 ? 12.470 -16.670 -20.178 1.00 0.00 136 HIS A N 9
ATOM 12040 C CA . HIS A 1 37 ? 12.756 -17.078 -21.549 1.00 0.00 136 HIS A CA 9
ATOM 12041 C C . HIS A 1 37 ? 13.509 -18.405 -21.575 1.00 0.00 136 HIS A C 9
ATOM 12042 O O . HIS A 1 37 ? 14.703 -18.459 -21.280 1.00 0.00 136 HIS A O 9
ATOM 12056 N N . PHE A 1 38 ? 12.802 -19.474 -21.930 1.00 0.00 137 PHE A N 9
ATOM 12057 C CA . PHE A 1 38 ? 13.403 -20.801 -21.992 1.00 0.00 137 PHE A CA 9
ATOM 12058 C C . PHE A 1 38 ? 13.155 -21.447 -23.352 1.00 0.00 137 PHE A C 9
ATOM 12059 O O . PHE A 1 38 ? 12.030 -21.830 -23.675 1.00 0.00 137 PHE A O 9
ATOM 12076 N N . THR A 1 39 ? 14.214 -21.564 -24.147 1.00 0.00 138 THR A N 9
ATOM 12077 C CA . THR A 1 39 ? 14.112 -22.161 -25.473 1.00 0.00 138 THR A CA 9
ATOM 12078 C C . THR A 1 39 ? 14.432 -23.651 -25.431 1.00 0.00 138 THR A C 9
ATOM 12079 O O . THR A 1 39 ? 15.145 -24.118 -24.543 1.00 0.00 138 THR A O 9
ATOM 12090 N N . SER A 1 40 ? 13.900 -24.393 -26.397 1.00 0.00 139 SER A N 9
ATOM 12091 C CA . SER A 1 40 ? 14.126 -25.832 -26.468 1.00 0.00 139 SER A CA 9
ATOM 12092 C C . SER A 1 40 ? 15.617 -26.151 -26.404 1.00 0.00 139 SER A C 9
ATOM 12093 O O . SER A 1 40 ? 16.064 -26.913 -25.546 1.00 0.00 139 SER A O 9
ATOM 12101 N N . HIS A 1 41 ? 16.382 -25.563 -27.318 1.00 0.00 140 HIS A N 9
ATOM 12102 C CA . HIS A 1 41 ? 17.823 -25.783 -27.366 1.00 0.00 140 HIS A CA 9
ATOM 12103 C C . HIS A 1 41 ? 18.579 -24.515 -26.983 1.00 0.00 140 HIS A C 9
ATOM 12104 O O . HIS A 1 41 ? 18.684 -23.580 -27.776 1.00 0.00 140 HIS A O 9
ATOM 12118 N N . GLY A 1 42 ? 19.104 -24.490 -25.762 1.00 0.00 141 GLY A N 9
ATOM 12119 C CA . GLY A 1 42 ? 19.844 -23.332 -25.296 1.00 0.00 141 GLY A CA 9
ATOM 12120 C C . GLY A 1 42 ? 18.973 -22.361 -24.523 1.00 0.00 141 GLY A C 9
ATOM 12121 O O . GLY A 1 42 ? 18.687 -21.261 -24.997 1.00 0.00 141 GLY A O 9
ATOM 12125 N N . ARG A 1 43 ? 18.548 -22.768 -23.332 1.00 0.00 142 ARG A N 9
ATOM 12126 C CA . ARG A 1 43 ? 17.702 -21.927 -22.494 1.00 0.00 142 ARG A CA 9
ATOM 12127 C C . ARG A 1 43 ? 18.309 -20.536 -22.332 1.00 0.00 142 ARG A C 9
ATOM 12128 O O . ARG A 1 43 ? 19.386 -20.380 -21.757 1.00 0.00 142 ARG A O 9
ATOM 12149 N N . SER A 1 44 ? 17.610 -19.528 -22.844 1.00 0.00 143 SER A N 9
ATOM 12150 C CA . SER A 1 44 ? 18.081 -18.150 -22.760 1.00 0.00 143 SER A CA 9
ATOM 12151 C C . SER A 1 44 ? 18.074 -17.661 -21.315 1.00 0.00 143 SER A C 9
ATOM 12152 O O . SER A 1 44 ? 17.310 -18.152 -20.483 1.00 0.00 143 SER A O 9
ATOM 12160 N N . THR A 1 45 ? 18.932 -16.689 -21.022 1.00 0.00 144 THR A N 9
ATOM 12161 C CA . THR A 1 45 ? 19.028 -16.132 -19.678 1.00 0.00 144 THR A CA 9
ATOM 12162 C C . THR A 1 45 ? 18.275 -14.811 -19.576 1.00 0.00 144 THR A C 9
ATOM 12163 O O . THR A 1 45 ? 18.623 -13.948 -18.769 1.00 0.00 144 THR A O 9
ATOM 12174 N N . SER A 1 46 ? 17.242 -14.658 -20.398 1.00 0.00 145 SER A N 9
ATOM 12175 C CA . SER A 1 46 ? 16.442 -13.438 -20.401 1.00 0.00 145 SER A CA 9
ATOM 12176 C C . SER A 1 46 ? 15.384 -13.480 -19.303 1.00 0.00 145 SER A C 9
ATOM 12177 O O . SER A 1 46 ? 14.671 -14.472 -19.151 1.00 0.00 145 SER A O 9
ATOM 12185 N N . ILE A 1 47 ? 15.288 -12.395 -18.542 1.00 0.00 146 ILE A N 9
ATOM 12186 C CA . ILE A 1 47 ? 14.316 -12.307 -17.459 1.00 0.00 146 ILE A CA 9
ATOM 12187 C C . ILE A 1 47 ? 13.573 -10.976 -17.494 1.00 0.00 146 ILE A C 9
ATOM 12188 O O . ILE A 1 47 ? 14.160 -9.931 -17.777 1.00 0.00 146 ILE A O 9
ATOM 12204 N N . THR A 1 48 ? 12.276 -11.020 -17.204 1.00 0.00 147 THR A N 9
ATOM 12205 C CA . THR A 1 48 ? 11.452 -9.819 -17.203 1.00 0.00 147 THR A CA 9
ATOM 12206 C C . THR A 1 48 ? 10.347 -9.911 -16.157 1.00 0.00 147 THR A C 9
ATOM 12207 O O . THR A 1 48 ? 9.666 -10.931 -16.046 1.00 0.00 147 THR A O 9
ATOM 12218 N N . LYS A 1 49 ? 10.173 -8.840 -15.390 1.00 0.00 148 LYS A N 9
ATOM 12219 C CA . LYS A 1 49 ? 9.148 -8.799 -14.353 1.00 0.00 148 LYS A CA 9
ATOM 12220 C C . LYS A 1 49 ? 8.481 -7.428 -14.301 1.00 0.00 148 LYS A C 9
ATOM 12221 O O . LYS A 1 49 ? 9.019 -6.445 -14.811 1.00 0.00 148 LYS A O 9
ATOM 12240 N N . LYS A 1 50 ? 7.308 -7.370 -13.681 1.00 0.00 149 LYS A N 9
ATOM 12241 C CA . LYS A 1 50 ? 6.568 -6.119 -13.559 1.00 0.00 149 LYS A CA 9
ATOM 12242 C C . LYS A 1 50 ? 5.253 -6.335 -12.817 1.00 0.00 149 LYS A C 9
ATOM 12243 O O . LYS A 1 50 ? 4.714 -7.442 -12.796 1.00 0.00 149 LYS A O 9
ATOM 12262 N N . CYS A 1 51 ? 4.740 -5.270 -12.209 1.00 0.00 150 CYS A N 9
ATOM 12263 C CA . CYS A 1 51 ? 3.488 -5.342 -11.466 1.00 0.00 150 CYS A CA 9
ATOM 12264 C C . CYS A 1 51 ? 2.351 -5.825 -12.362 1.00 0.00 150 CYS A C 9
ATOM 12265 O O . CYS A 1 51 ? 2.265 -5.449 -13.531 1.00 0.00 150 CYS A O 9
ATOM 12272 N N . ALA A 1 52 ? 1.480 -6.661 -11.806 1.00 0.00 151 ALA A N 9
ATOM 12273 C CA . ALA A 1 52 ? 0.348 -7.194 -12.553 1.00 0.00 151 ALA A CA 9
ATOM 12274 C C . ALA A 1 52 ? -0.834 -7.476 -11.631 1.00 0.00 151 ALA A C 9
ATOM 12275 O O . ALA A 1 52 ? -0.830 -7.086 -10.464 1.00 0.00 151 ALA A O 9
ATOM 12282 N N . SER A 1 53 ? -1.846 -8.154 -12.164 1.00 0.00 152 SER A N 9
ATOM 12283 C CA . SER A 1 53 ? -3.037 -8.483 -11.390 1.00 0.00 152 SER A CA 9
ATOM 12284 C C . SER A 1 53 ? -3.545 -9.878 -11.742 1.00 0.00 152 SER A C 9
ATOM 12285 O O . SER A 1 53 ? -3.099 -10.486 -12.716 1.00 0.00 152 SER A O 9
ATOM 12293 N N . ARG A 1 54 ? -4.481 -10.380 -10.943 1.00 0.00 153 ARG A N 9
ATOM 12294 C CA . ARG A 1 54 ? -5.049 -11.703 -11.168 1.00 0.00 153 ARG A CA 9
ATOM 12295 C C . ARG A 1 54 ? -5.562 -11.838 -12.599 1.00 0.00 153 ARG A C 9
ATOM 12296 O O . ARG A 1 54 ? -5.559 -12.928 -13.170 1.00 0.00 153 ARG A O 9
ATOM 12317 N N . SER A 1 55 ? -6.002 -10.722 -13.172 1.00 0.00 154 SER A N 9
ATOM 12318 C CA . SER A 1 55 ? -6.523 -10.717 -14.534 1.00 0.00 154 SER A CA 9
ATOM 12319 C C . SER A 1 55 ? -5.385 -10.696 -15.550 1.00 0.00 154 SER A C 9
ATOM 12320 O O . SER A 1 55 ? -5.338 -11.521 -16.462 1.00 0.00 154 SER A O 9
ATOM 12328 N N . GLU A 1 56 ? -4.469 -9.747 -15.385 1.00 0.00 155 GLU A N 9
ATOM 12329 C CA . GLU A 1 56 ? -3.332 -9.618 -16.288 1.00 0.00 155 GLU A CA 9
ATOM 12330 C C . GLU A 1 56 ? -2.618 -10.956 -16.459 1.00 0.00 155 GLU A C 9
ATOM 12331 O O . GLU A 1 56 ? -2.242 -11.335 -17.569 1.00 0.00 155 GLU A O 9
ATOM 12343 N N . CYS A 1 57 ? -2.435 -11.668 -15.352 1.00 0.00 156 CYS A N 9
ATOM 12344 C CA . CYS A 1 57 ? -1.767 -12.963 -15.377 1.00 0.00 156 CYS A CA 9
ATOM 12345 C C . CYS A 1 57 ? -2.702 -14.067 -14.893 1.00 0.00 156 CYS A C 9
ATOM 12346 O O . CYS A 1 57 ? -2.328 -14.890 -14.057 1.00 0.00 156 CYS A O 9
ATOM 12353 N N . HIS A 1 58 ? -3.920 -14.079 -15.426 1.00 0.00 157 HIS A N 9
ATOM 12354 C CA . HIS A 1 58 ? -4.909 -15.082 -15.050 1.00 0.00 157 HIS A CA 9
ATOM 12355 C C . HIS A 1 58 ? -4.621 -16.414 -15.736 1.00 0.00 157 HIS A C 9
ATOM 12356 O O . HIS A 1 58 ? -4.807 -17.480 -15.149 1.00 0.00 157 HIS A O 9
ATOM 12370 N N . PHE A 1 59 ? -4.165 -16.345 -16.982 1.00 0.00 158 PHE A N 9
ATOM 12371 C CA . PHE A 1 59 ? -3.852 -17.545 -17.750 1.00 0.00 158 PHE A CA 9
ATOM 12372 C C . PHE A 1 59 ? -2.346 -17.784 -17.797 1.00 0.00 158 PHE A C 9
ATOM 12373 O O . PHE A 1 59 ? -1.763 -17.934 -18.870 1.00 0.00 158 PHE A O 9
ATOM 12390 N N . VAL A 1 60 ? -1.721 -17.817 -16.624 1.00 0.00 159 VAL A N 9
ATOM 12391 C CA . VAL A 1 60 ? -0.283 -18.038 -16.529 1.00 0.00 159 VAL A CA 9
ATOM 12392 C C . VAL A 1 60 ? 0.097 -19.416 -17.058 1.00 0.00 159 VAL A C 9
ATOM 12393 O O . VAL A 1 60 ? -0.766 -20.207 -17.437 1.00 0.00 159 VAL A O 9
ATOM 12406 N N . GLY A 1 61 ? 1.396 -19.697 -17.081 1.00 0.00 160 GLY A N 9
ATOM 12407 C CA . GLY A 1 61 ? 1.869 -20.981 -17.565 1.00 0.00 160 GLY A CA 9
ATOM 12408 C C . GLY A 1 61 ? 2.873 -20.842 -18.692 1.00 0.00 160 GLY A C 9
ATOM 12409 O O . GLY A 1 61 ? 3.354 -19.744 -18.973 1.00 0.00 160 GLY A O 9
ATOM 12413 N N . CYS A 1 62 ? 3.192 -21.958 -19.339 1.00 0.00 161 CYS A N 9
ATOM 12414 C CA . CYS A 1 62 ? 4.147 -21.958 -20.441 1.00 0.00 161 CYS A CA 9
ATOM 12415 C C . CYS A 1 62 ? 3.426 -21.998 -21.785 1.00 0.00 161 CYS A C 9
ATOM 12416 O O . CYS A 1 62 ? 2.387 -22.645 -21.926 1.00 0.00 161 CYS A O 9
ATOM 12423 N N . HIS A 1 63 ? 3.985 -21.304 -22.771 1.00 0.00 162 HIS A N 9
ATOM 12424 C CA . HIS A 1 63 ? 3.397 -21.262 -24.105 1.00 0.00 162 HIS A CA 9
ATOM 12425 C C . HIS A 1 63 ? 4.417 -21.675 -25.162 1.00 0.00 162 HIS A C 9
ATOM 12426 O O . HIS A 1 63 ? 5.471 -21.054 -25.300 1.00 0.00 162 HIS A O 9
ATOM 12440 N N . HIS A 1 64 ? 4.096 -22.729 -25.907 1.00 0.00 163 HIS A N 9
ATOM 12441 C CA . HIS A 1 64 ? 4.984 -23.226 -26.952 1.00 0.00 163 HIS A CA 9
ATOM 12442 C C . HIS A 1 64 ? 4.683 -22.552 -28.287 1.00 0.00 163 HIS A C 9
ATOM 12443 O O . HIS A 1 64 ? 3.628 -22.774 -28.881 1.00 0.00 163 HIS A O 9
ATOM 12457 N N . SER A 1 65 ? 5.616 -21.727 -28.752 1.00 0.00 164 SER A N 9
ATOM 12458 C CA . SER A 1 65 ? 5.448 -21.017 -30.014 1.00 0.00 164 SER A CA 9
ATOM 12459 C C . SER A 1 65 ? 5.315 -21.997 -31.175 1.00 0.00 164 SER A C 9
ATOM 12460 O O . SER A 1 65 ? 5.823 -23.117 -31.117 1.00 0.00 164 SER A O 9
ATOM 12468 N N . ARG A 1 66 ? 4.629 -21.567 -32.229 1.00 0.00 165 ARG A N 9
ATOM 12469 C CA . ARG A 1 66 ? 4.428 -22.406 -33.404 1.00 0.00 165 ARG A CA 9
ATOM 12470 C C . ARG A 1 66 ? 5.657 -22.381 -34.307 1.00 0.00 165 ARG A C 9
ATOM 12471 O O . ARG A 1 66 ? 6.221 -23.426 -34.635 1.00 0.00 165 ARG A O 9
ATOM 12492 N N . ASP A 1 67 ? 6.067 -21.182 -34.706 1.00 0.00 166 ASP A N 9
ATOM 12493 C CA . ASP A 1 67 ? 7.230 -21.021 -35.571 1.00 0.00 166 ASP A CA 9
ATOM 12494 C C . ASP A 1 67 ? 8.515 -21.368 -34.825 1.00 0.00 166 ASP A C 9
ATOM 12495 O O . ASP A 1 67 ? 9.215 -22.315 -35.182 1.00 0.00 166 ASP A O 9
ATOM 12504 N N . SER A 1 68 ? 8.818 -20.594 -33.788 1.00 0.00 167 SER A N 9
ATOM 12505 C CA . SER A 1 68 ? 10.021 -20.816 -32.994 1.00 0.00 167 SER A CA 9
ATOM 12506 C C . SER A 1 68 ? 9.900 -22.095 -32.170 1.00 0.00 167 SER A C 9
ATOM 12507 O O . SER A 1 68 ? 8.797 -22.566 -31.896 1.00 0.00 167 SER A O 9
ATOM 12515 N N . GLU A 1 69 ? 11.043 -22.650 -31.779 1.00 0.00 168 GLU A N 9
ATOM 12516 C CA . GLU A 1 69 ? 11.064 -23.874 -30.987 1.00 0.00 168 GLU A CA 9
ATOM 12517 C C . GLU A 1 69 ? 11.322 -23.566 -29.515 1.00 0.00 168 GLU A C 9
ATOM 12518 O O . GLU A 1 69 ? 11.663 -24.454 -28.733 1.00 0.00 168 GLU A O 9
ATOM 12530 N N . HIS A 1 70 ? 11.159 -22.300 -29.144 1.00 0.00 169 HIS A N 9
ATOM 12531 C CA . HIS A 1 70 ? 11.374 -21.873 -27.766 1.00 0.00 169 HIS A CA 9
ATOM 12532 C C . HIS A 1 70 ? 10.045 -21.704 -27.036 1.00 0.00 169 HIS A C 9
ATOM 12533 O O . HIS A 1 70 ? 9.001 -21.511 -27.660 1.00 0.00 169 HIS A O 9
ATOM 12547 N N . THR A 1 71 ? 10.090 -21.780 -25.710 1.00 0.00 170 THR A N 9
ATOM 12548 C CA . THR A 1 71 ? 8.890 -21.638 -24.895 1.00 0.00 170 THR A CA 9
ATOM 12549 C C . THR A 1 71 ? 9.019 -20.468 -23.926 1.00 0.00 170 THR A C 9
ATOM 12550 O O . THR A 1 71 ? 10.125 -20.052 -23.585 1.00 0.00 170 THR A O 9
ATOM 12561 N N . GLU A 1 72 ? 7.880 -19.942 -23.485 1.00 0.00 171 GLU A N 9
ATOM 12562 C CA . GLU A 1 72 ? 7.867 -18.820 -22.554 1.00 0.00 171 GLU A CA 9
ATOM 12563 C C . GLU A 1 72 ? 6.956 -19.109 -21.365 1.00 0.00 171 GLU A C 9
ATOM 12564 O O . GLU A 1 72 ? 5.760 -19.354 -21.530 1.00 0.00 171 GLU A O 9
ATOM 12576 N N . CYS A 1 73 ? 7.529 -19.079 -20.167 1.00 0.00 172 CYS A N 9
ATOM 12577 C CA . CYS A 1 73 ? 6.771 -19.339 -18.949 1.00 0.00 172 CYS A CA 9
ATOM 12578 C C . CYS A 1 73 ? 6.712 -18.094 -18.069 1.00 0.00 172 CYS A C 9
ATOM 12579 O O . CYS A 1 73 ? 7.744 -17.521 -17.717 1.00 0.00 172 CYS A O 9
ATOM 12586 N N . ARG A 1 74 ? 5.499 -17.681 -17.717 1.00 0.00 173 ARG A N 9
ATOM 12587 C CA . ARG A 1 74 ? 5.306 -16.504 -16.878 1.00 0.00 173 ARG A CA 9
ATOM 12588 C C . ARG A 1 74 ? 4.469 -16.844 -15.649 1.00 0.00 173 ARG A C 9
ATOM 12589 O O . ARG A 1 74 ? 3.547 -17.657 -15.718 1.00 0.00 173 ARG A O 9
ATOM 12610 N N . SER A 1 75 ? 4.798 -16.216 -14.524 1.00 0.00 174 SER A N 9
ATOM 12611 C CA . SER A 1 75 ? 4.079 -16.455 -13.277 1.00 0.00 174 SER A CA 9
ATOM 12612 C C . SER A 1 75 ? 3.755 -15.140 -12.576 1.00 0.00 174 SER A C 9
ATOM 12613 O O . SER A 1 75 ? 3.982 -14.059 -13.122 1.00 0.00 174 SER A O 9
ATOM 12621 N N . CYS A 1 76 ? 3.222 -15.239 -11.363 1.00 0.00 175 CYS A N 9
ATOM 12622 C CA . CYS A 1 76 ? 2.865 -14.059 -10.585 1.00 0.00 175 CYS A CA 9
ATOM 12623 C C . CYS A 1 76 ? 3.038 -14.319 -9.092 1.00 0.00 175 CYS A C 9
ATOM 12624 O O . CYS A 1 76 ? 2.331 -15.140 -8.507 1.00 0.00 175 CYS A O 9
ATOM 12631 N N . CYS A 1 77 ? 3.983 -13.613 -8.479 1.00 0.00 176 CYS A N 9
ATOM 12632 C CA . CYS A 1 77 ? 4.250 -13.766 -7.054 1.00 0.00 176 CYS A CA 9
ATOM 12633 C C . CYS A 1 77 ? 3.831 -12.517 -6.285 1.00 0.00 176 CYS A C 9
ATOM 12634 O O . CYS A 1 77 ? 3.941 -11.400 -6.789 1.00 0.00 176 CYS A O 9
ATOM 12641 N N . GLU A 1 78 ? 3.352 -12.715 -5.061 1.00 0.00 177 GLU A N 9
ATOM 12642 C CA . GLU A 1 78 ? 2.917 -11.604 -4.222 1.00 0.00 177 GLU A CA 9
ATOM 12643 C C . GLU A 1 78 ? 3.987 -11.247 -3.195 1.00 0.00 177 GLU A C 9
ATOM 12644 O O . GLU A 1 78 ? 4.897 -12.031 -2.931 1.00 0.00 177 GLU A O 9
ATOM 12656 N N . GLY A 1 79 ? 3.869 -10.055 -2.617 1.00 0.00 178 GLY A N 9
ATOM 12657 C CA . GLY A 1 79 ? 4.833 -9.613 -1.626 1.00 0.00 178 GLY A CA 9
ATOM 12658 C C . GLY A 1 79 ? 5.791 -8.573 -2.172 1.00 0.00 178 GLY A C 9
ATOM 12659 O O . GLY A 1 79 ? 6.187 -8.634 -3.335 1.00 0.00 178 GLY A O 9
ATOM 12663 N N . MET A 1 80 ? 6.162 -7.613 -1.330 1.00 0.00 179 MET A N 9
ATOM 12664 C CA . MET A 1 80 ? 7.079 -6.555 -1.736 1.00 0.00 179 MET A CA 9
ATOM 12665 C C . MET A 1 80 ? 8.363 -7.140 -2.317 1.00 0.00 179 MET A C 9
ATOM 12666 O O . MET A 1 80 ? 8.971 -8.033 -1.727 1.00 0.00 179 MET A O 9
ATOM 12680 N N . ILE A 1 81 ? 8.768 -6.631 -3.476 1.00 0.00 180 ILE A N 9
ATOM 12681 C CA . ILE A 1 81 ? 9.980 -7.104 -4.135 1.00 0.00 180 ILE A CA 9
ATOM 12682 C C . ILE A 1 81 ? 10.130 -8.615 -3.991 1.00 0.00 180 ILE A C 9
ATOM 12683 O O . ILE A 1 81 ? 11.231 -9.122 -3.777 1.00 0.00 180 ILE A O 9
ATOM 12699 N N . CYS A 1 82 ? 9.016 -9.329 -4.112 1.00 0.00 181 CYS A N 9
ATOM 12700 C CA . CYS A 1 82 ? 9.022 -10.782 -3.997 1.00 0.00 181 CYS A CA 9
ATOM 12701 C C . CYS A 1 82 ? 9.820 -11.414 -5.134 1.00 0.00 181 CYS A C 9
ATOM 12702 O O . CYS A 1 82 ? 10.374 -12.502 -4.987 1.00 0.00 181 CYS A O 9
ATOM 12709 N N . ASN A 1 83 ? 9.873 -10.722 -6.268 1.00 0.00 182 ASN A N 9
ATOM 12710 C CA . ASN A 1 83 ? 10.603 -11.215 -7.430 1.00 0.00 182 ASN A CA 9
ATOM 12711 C C . ASN A 1 83 ? 12.076 -10.826 -7.353 1.00 0.00 182 ASN A C 9
ATOM 12712 O O . ASN A 1 83 ? 12.625 -10.244 -8.288 1.00 0.00 182 ASN A O 9
ATOM 12723 N N . VAL A 1 84 ? 12.711 -11.153 -6.232 1.00 0.00 183 VAL A N 9
ATOM 12724 C CA . VAL A 1 84 ? 14.121 -10.840 -6.033 1.00 0.00 183 VAL A CA 9
ATOM 12725 C C . VAL A 1 84 ? 14.991 -11.539 -7.071 1.00 0.00 183 VAL A C 9
ATOM 12726 O O . VAL A 1 84 ? 15.557 -10.896 -7.955 1.00 0.00 183 VAL A O 9
ATOM 12739 N N . GLU A 1 85 ? 15.092 -12.859 -6.958 1.00 0.00 184 GLU A N 9
ATOM 12740 C CA . GLU A 1 85 ? 15.895 -13.646 -7.888 1.00 0.00 184 GLU A CA 9
ATOM 12741 C C . GLU A 1 85 ? 15.097 -14.829 -8.429 1.00 0.00 184 GLU A C 9
ATOM 12742 O O . GLU A 1 85 ? 14.044 -15.179 -7.894 1.00 0.00 184 GLU A O 9
ATOM 12754 N N . LEU A 1 86 ? 15.606 -15.440 -9.493 1.00 0.00 185 LEU A N 9
ATOM 12755 C CA . LEU A 1 86 ? 14.942 -16.585 -10.108 1.00 0.00 185 LEU A CA 9
ATOM 12756 C C . LEU A 1 86 ? 14.986 -17.800 -9.187 1.00 0.00 185 LEU A C 9
ATOM 12757 O O . LEU A 1 86 ? 13.965 -18.417 -8.884 1.00 0.00 185 LEU A O 9
ATOM 12773 N N . PRO A 1 87 ? 16.197 -18.151 -8.729 1.00 0.00 186 PRO A N 9
ATOM 12774 C CA . PRO A 1 87 ? 16.403 -19.293 -7.834 1.00 0.00 186 PRO A CA 9
ATOM 12775 C C . PRO A 1 87 ? 15.839 -19.046 -6.439 1.00 0.00 186 PRO A C 9
ATOM 12776 O O . PRO A 1 87 ? 16.583 -18.779 -5.494 1.00 0.00 186 PRO A O 9
ATOM 12787 N N . THR A 1 88 ? 14.519 -19.137 -6.315 1.00 0.00 187 THR A N 9
ATOM 12788 C CA . THR A 1 88 ? 13.854 -18.922 -5.035 1.00 0.00 187 THR A CA 9
ATOM 12789 C C . THR A 1 88 ? 13.958 -20.157 -4.148 1.00 0.00 187 THR A C 9
ATOM 12790 O O . THR A 1 88 ? 13.437 -21.219 -4.483 1.00 0.00 187 THR A O 9
ATOM 12801 N N . ASN A 1 89 ? 14.634 -20.009 -3.013 1.00 0.00 188 ASN A N 9
ATOM 12802 C CA . ASN A 1 89 ? 14.806 -21.114 -2.077 1.00 0.00 188 ASN A CA 9
ATOM 12803 C C . ASN A 1 89 ? 13.813 -21.009 -0.923 1.00 0.00 188 ASN A C 9
ATOM 12804 O O . ASN A 1 89 ? 13.250 -22.012 -0.481 1.00 0.00 188 ASN A O 9
ATOM 12815 N N . HIS A 1 90 ? 13.600 -19.789 -0.441 1.00 0.00 189 HIS A N 9
ATOM 12816 C CA . HIS A 1 90 ? 12.674 -19.552 0.660 1.00 0.00 189 HIS A CA 9
ATOM 12817 C C . HIS A 1 90 ? 12.244 -18.089 0.704 1.00 0.00 189 HIS A C 9
ATOM 12818 O O . HIS A 1 90 ? 12.854 -17.232 0.062 1.00 0.00 189 HIS A O 9
ATOM 12832 N N . THR A 1 91 ? 11.190 -17.808 1.464 1.00 0.00 190 THR A N 9
ATOM 12833 C CA . THR A 1 91 ? 10.678 -16.450 1.590 1.00 0.00 190 THR A CA 9
ATOM 12834 C C . THR A 1 91 ? 11.535 -15.626 2.545 1.00 0.00 190 THR A C 9
ATOM 12835 O O . THR A 1 91 ? 11.624 -15.930 3.733 1.00 0.00 190 THR A O 9
ATOM 12846 N N . ASN A 1 92 ? 12.163 -14.580 2.016 1.00 0.00 191 ASN A N 9
ATOM 12847 C CA . ASN A 1 92 ? 13.013 -13.712 2.823 1.00 0.00 191 ASN A CA 9
ATOM 12848 C C . ASN A 1 92 ? 12.272 -12.437 3.215 1.00 0.00 191 ASN A C 9
ATOM 12849 O O . ASN A 1 92 ? 11.123 -12.230 2.825 1.00 0.00 191 ASN A O 9
ATOM 12860 N N . ALA A 1 93 ? 12.938 -11.585 3.987 1.00 0.00 192 ALA A N 9
ATOM 12861 C CA . ALA A 1 93 ? 12.344 -10.330 4.430 1.00 0.00 192 ALA A CA 9
ATOM 12862 C C . ALA A 1 93 ? 13.378 -9.209 4.446 1.00 0.00 192 ALA A C 9
ATOM 12863 O O . ALA A 1 93 ? 14.556 -9.434 4.170 1.00 0.00 192 ALA A O 9
ATOM 12870 N N . VAL A 1 94 ? 12.929 -8.001 4.771 1.00 0.00 193 VAL A N 9
ATOM 12871 C CA . VAL A 1 94 ? 13.816 -6.845 4.824 1.00 0.00 193 VAL A CA 9
ATOM 12872 C C . VAL A 1 94 ? 13.470 -5.940 6.002 1.00 0.00 193 VAL A C 9
ATOM 12873 O O . VAL A 1 94 ? 12.314 -5.858 6.416 1.00 0.00 193 VAL A O 9
ATOM 12886 N N . PHE A 1 95 ? 14.480 -5.262 6.536 1.00 0.00 194 PHE A N 9
ATOM 12887 C CA . PHE A 1 95 ? 14.283 -4.363 7.668 1.00 0.00 194 PHE A CA 9
ATOM 12888 C C . PHE A 1 95 ? 14.660 -2.932 7.296 1.00 0.00 194 PHE A C 9
ATOM 12889 O O . PHE A 1 95 ? 15.403 -2.702 6.343 1.00 0.00 194 PHE A O 9
ATOM 12906 N N . ALA A 1 96 ? 14.141 -1.973 8.057 1.00 0.00 195 ALA A N 9
ATOM 12907 C CA . ALA A 1 96 ? 14.424 -0.565 7.810 1.00 0.00 195 ALA A CA 9
ATOM 12908 C C . ALA A 1 96 ? 15.705 -0.130 8.513 1.00 0.00 195 ALA A C 9
ATOM 12909 O O . ALA A 1 96 ? 15.829 -0.257 9.732 1.00 0.00 195 ALA A O 9
ATOM 12916 N N . MET A 1 1 ? 1.331 0.226 -0.052 1.00 0.00 100 MET A N 10
ATOM 12917 C CA . MET A 1 1 ? 2.179 0.339 -1.234 1.00 0.00 100 MET A CA 10
ATOM 12918 C C . MET A 1 1 ? 3.355 -0.629 -1.155 1.00 0.00 100 MET A C 10
ATOM 12919 O O . MET A 1 1 ? 3.740 -1.066 -0.070 1.00 0.00 100 MET A O 10
ATOM 12933 N N . PHE A 1 2 ? 3.920 -0.962 -2.310 1.00 0.00 101 PHE A N 10
ATOM 12934 C CA . PHE A 1 2 ? 5.051 -1.880 -2.371 1.00 0.00 101 PHE A CA 10
ATOM 12935 C C . PHE A 1 2 ? 5.884 -1.635 -3.627 1.00 0.00 101 PHE A C 10
ATOM 12936 O O . PHE A 1 2 ? 5.392 -1.089 -4.615 1.00 0.00 101 PHE A O 10
ATOM 12953 N N . LYS A 1 3 ? 7.148 -2.043 -3.580 1.00 0.00 102 LYS A N 10
ATOM 12954 C CA . LYS A 1 3 ? 8.050 -1.869 -4.712 1.00 0.00 102 LYS A CA 10
ATOM 12955 C C . LYS A 1 3 ? 8.397 -3.214 -5.343 1.00 0.00 102 LYS A C 10
ATOM 12956 O O . LYS A 1 3 ? 8.786 -4.154 -4.649 1.00 0.00 102 LYS A O 10
ATOM 12975 N N . CYS A 1 4 ? 8.255 -3.298 -6.661 1.00 0.00 103 CYS A N 10
ATOM 12976 C CA . CYS A 1 4 ? 8.554 -4.528 -7.386 1.00 0.00 103 CYS A CA 10
ATOM 12977 C C . CYS A 1 4 ? 9.500 -4.255 -8.551 1.00 0.00 103 CYS A C 10
ATOM 12978 O O . CYS A 1 4 ? 9.605 -3.125 -9.029 1.00 0.00 103 CYS A O 10
ATOM 12985 N N . PHE A 1 5 ? 10.187 -5.298 -9.005 1.00 0.00 104 PHE A N 10
ATOM 12986 C CA . PHE A 1 5 ? 11.125 -5.172 -10.114 1.00 0.00 104 PHE A CA 10
ATOM 12987 C C . PHE A 1 5 ? 10.389 -5.164 -11.451 1.00 0.00 104 PHE A C 10
ATOM 12988 O O . PHE A 1 5 ? 9.901 -6.197 -11.911 1.00 0.00 104 PHE A O 10
ATOM 13005 N N . THR A 1 6 ? 10.313 -3.991 -12.070 1.00 0.00 105 THR A N 10
ATOM 13006 C CA . THR A 1 6 ? 9.635 -3.846 -13.353 1.00 0.00 105 THR A CA 10
ATOM 13007 C C . THR A 1 6 ? 10.638 -3.672 -14.488 1.00 0.00 105 THR A C 10
ATOM 13008 O O . THR A 1 6 ? 10.501 -2.774 -15.319 1.00 0.00 105 THR A O 10
ATOM 13019 N N . CYS A 1 7 ? 11.647 -4.537 -14.518 1.00 0.00 106 CYS A N 10
ATOM 13020 C CA . CYS A 1 7 ? 12.673 -4.480 -15.551 1.00 0.00 106 CYS A CA 10
ATOM 13021 C C . CYS A 1 7 ? 12.225 -5.224 -16.805 1.00 0.00 106 CYS A C 10
ATOM 13022 O O . CYS A 1 7 ? 11.379 -6.116 -16.740 1.00 0.00 106 CYS A O 10
ATOM 13029 N N . GLU A 1 8 ? 12.799 -4.852 -17.945 1.00 0.00 107 GLU A N 10
ATOM 13030 C CA . GLU A 1 8 ? 12.458 -5.484 -19.214 1.00 0.00 107 GLU A CA 10
ATOM 13031 C C . GLU A 1 8 ? 13.646 -6.263 -19.770 1.00 0.00 107 GLU A C 10
ATOM 13032 O O . GLU A 1 8 ? 13.642 -7.493 -19.788 1.00 0.00 107 GLU A O 10
ATOM 13044 N N . ASN A 1 9 ? 14.662 -5.537 -20.225 1.00 0.00 108 ASN A N 10
ATOM 13045 C CA . ASN A 1 9 ? 15.857 -6.159 -20.783 1.00 0.00 108 ASN A CA 10
ATOM 13046 C C . ASN A 1 9 ? 16.976 -6.215 -19.748 1.00 0.00 108 ASN A C 10
ATOM 13047 O O . ASN A 1 9 ? 17.523 -5.185 -19.355 1.00 0.00 108 ASN A O 10
ATOM 13058 N N . ALA A 1 10 ? 17.310 -7.424 -19.311 1.00 0.00 109 ALA A N 10
ATOM 13059 C CA . ALA A 1 10 ? 18.365 -7.615 -18.323 1.00 0.00 109 ALA A CA 10
ATOM 13060 C C . ALA A 1 10 ? 19.016 -8.986 -18.473 1.00 0.00 109 ALA A C 10
ATOM 13061 O O . ALA A 1 10 ? 18.338 -10.012 -18.452 1.00 0.00 109 ALA A O 10
ATOM 13068 N N . GLY A 1 11 ? 20.337 -8.995 -18.624 1.00 0.00 110 GLY A N 10
ATOM 13069 C CA . GLY A 1 11 ? 21.058 -10.246 -18.776 1.00 0.00 110 GLY A CA 10
ATOM 13070 C C . GLY A 1 11 ? 21.102 -11.049 -17.492 1.00 0.00 110 GLY A C 10
ATOM 13071 O O . GLY A 1 11 ? 21.092 -12.280 -17.521 1.00 0.00 110 GLY A O 10
ATOM 13075 N N . ASP A 1 12 ? 21.153 -10.353 -16.362 1.00 0.00 111 ASP A N 10
ATOM 13076 C CA . ASP A 1 12 ? 21.200 -11.009 -15.060 1.00 0.00 111 ASP A CA 10
ATOM 13077 C C . ASP A 1 12 ? 20.418 -10.212 -14.021 1.00 0.00 111 ASP A C 10
ATOM 13078 O O . ASP A 1 12 ? 20.052 -9.061 -14.254 1.00 0.00 111 ASP A O 10
ATOM 13087 N N . ASN A 1 13 ? 20.164 -10.833 -12.874 1.00 0.00 112 ASN A N 10
ATOM 13088 C CA . ASN A 1 13 ? 19.424 -10.182 -11.799 1.00 0.00 112 ASN A CA 10
ATOM 13089 C C . ASN A 1 13 ? 20.049 -8.835 -11.446 1.00 0.00 112 ASN A C 10
ATOM 13090 O O . ASN A 1 13 ? 19.346 -7.881 -11.115 1.00 0.00 112 ASN A O 10
ATOM 13101 N N . TYR A 1 14 ? 21.374 -8.767 -11.521 1.00 0.00 113 TYR A N 10
ATOM 13102 C CA . TYR A 1 14 ? 22.094 -7.539 -11.207 1.00 0.00 113 TYR A CA 10
ATOM 13103 C C . TYR A 1 14 ? 21.543 -6.364 -12.010 1.00 0.00 113 TYR A C 10
ATOM 13104 O O . TYR A 1 14 ? 20.961 -5.435 -11.452 1.00 0.00 113 TYR A O 10
ATOM 13122 N N . ASN A 1 15 ? 21.732 -6.414 -13.325 1.00 0.00 114 ASN A N 10
ATOM 13123 C CA . ASN A 1 15 ? 21.255 -5.355 -14.206 1.00 0.00 114 ASN A CA 10
ATOM 13124 C C . ASN A 1 15 ? 19.747 -5.167 -14.064 1.00 0.00 114 ASN A C 10
ATOM 13125 O O . ASN A 1 15 ? 19.253 -4.041 -14.004 1.00 0.00 114 ASN A O 10
ATOM 13136 N N . CYS A 1 16 ? 19.021 -6.278 -14.011 1.00 0.00 115 CYS A N 10
ATOM 13137 C CA . CYS A 1 16 ? 17.570 -6.238 -13.875 1.00 0.00 115 CYS A CA 10
ATOM 13138 C C . CYS A 1 16 ? 17.162 -5.492 -12.608 1.00 0.00 115 CYS A C 10
ATOM 13139 O O . CYS A 1 16 ? 16.075 -4.919 -12.536 1.00 0.00 115 CYS A O 10
ATOM 13146 N N . ASN A 1 17 ? 18.041 -5.504 -11.612 1.00 0.00 116 ASN A N 10
ATOM 13147 C CA . ASN A 1 17 ? 17.773 -4.829 -10.348 1.00 0.00 116 ASN A CA 10
ATOM 13148 C C . ASN A 1 17 ? 18.028 -3.329 -10.467 1.00 0.00 116 ASN A C 10
ATOM 13149 O O . ASN A 1 17 ? 17.172 -2.514 -10.123 1.00 0.00 116 ASN A O 10
ATOM 13160 N N . ARG A 1 18 ? 19.211 -2.973 -10.957 1.00 0.00 117 ARG A N 10
ATOM 13161 C CA . ARG A 1 18 ? 19.579 -1.572 -11.121 1.00 0.00 117 ARG A CA 10
ATOM 13162 C C . ARG A 1 18 ? 18.798 -0.935 -12.267 1.00 0.00 117 ARG A C 10
ATOM 13163 O O . ARG A 1 18 ? 18.825 0.282 -12.448 1.00 0.00 117 ARG A O 10
ATOM 13184 N N . TRP A 1 19 ? 18.105 -1.766 -13.036 1.00 0.00 118 TRP A N 10
ATOM 13185 C CA . TRP A 1 19 ? 17.317 -1.283 -14.165 1.00 0.00 118 TRP A CA 10
ATOM 13186 C C . TRP A 1 19 ? 15.898 -0.935 -13.728 1.00 0.00 118 TRP A C 10
ATOM 13187 O O . TRP A 1 19 ? 15.369 0.117 -14.088 1.00 0.00 118 TRP A O 10
ATOM 13208 N N . ALA A 1 20 ? 15.287 -1.823 -12.951 1.00 0.00 119 ALA A N 10
ATOM 13209 C CA . ALA A 1 20 ? 13.930 -1.607 -12.464 1.00 0.00 119 ALA A CA 10
ATOM 13210 C C . ALA A 1 20 ? 13.922 -0.669 -11.262 1.00 0.00 119 ALA A C 10
ATOM 13211 O O . ALA A 1 20 ? 14.420 -1.014 -10.191 1.00 0.00 119 ALA A O 10
ATOM 13218 N N . GLU A 1 21 ? 13.352 0.518 -11.447 1.00 0.00 120 GLU A N 10
ATOM 13219 C CA . GLU A 1 21 ? 13.281 1.505 -10.376 1.00 0.00 120 GLU A CA 10
ATOM 13220 C C . GLU A 1 21 ? 12.436 0.989 -9.215 1.00 0.00 120 GLU A C 10
ATOM 13221 O O . GLU A 1 21 ? 11.437 0.298 -9.419 1.00 0.00 120 GLU A O 10
ATOM 13233 N N . ASP A 1 22 ? 12.844 1.328 -7.997 1.00 0.00 121 ASP A N 10
ATOM 13234 C CA . ASP A 1 22 ? 12.125 0.900 -6.803 1.00 0.00 121 ASP A CA 10
ATOM 13235 C C . ASP A 1 22 ? 11.023 1.892 -6.447 1.00 0.00 121 ASP A C 10
ATOM 13236 O O . ASP A 1 22 ? 11.119 2.613 -5.454 1.00 0.00 121 ASP A O 10
ATOM 13245 N N . LYS A 1 23 ? 9.976 1.924 -7.264 1.00 0.00 122 LYS A N 10
ATOM 13246 C CA . LYS A 1 23 ? 8.854 2.827 -7.037 1.00 0.00 122 LYS A CA 10
ATOM 13247 C C . LYS A 1 23 ? 7.564 2.046 -6.808 1.00 0.00 122 LYS A C 10
ATOM 13248 O O . LYS A 1 23 ? 7.424 0.913 -7.269 1.00 0.00 122 LYS A O 10
ATOM 13267 N N . TRP A 1 24 ? 6.626 2.658 -6.095 1.00 0.00 123 TRP A N 10
ATOM 13268 C CA . TRP A 1 24 ? 5.347 2.020 -5.807 1.00 0.00 123 TRP A CA 10
ATOM 13269 C C . TRP A 1 24 ? 4.695 1.505 -7.085 1.00 0.00 123 TRP A C 10
ATOM 13270 O O . TRP A 1 24 ? 4.816 2.118 -8.146 1.00 0.00 123 TRP A O 10
ATOM 13291 N N . CYS A 1 25 ? 4.004 0.375 -6.978 1.00 0.00 124 CYS A N 10
ATOM 13292 C CA . CYS A 1 25 ? 3.332 -0.223 -8.125 1.00 0.00 124 CYS A CA 10
ATOM 13293 C C . CYS A 1 25 ? 2.002 0.471 -8.400 1.00 0.00 124 CYS A C 10
ATOM 13294 O O . CYS A 1 25 ? 1.445 1.161 -7.545 1.00 0.00 124 CYS A O 10
ATOM 13301 N N . PRO A 1 26 ? 1.478 0.286 -9.621 1.00 0.00 125 PRO A N 10
ATOM 13302 C CA . PRO A 1 26 ? 0.207 0.885 -10.036 1.00 0.00 125 PRO A CA 10
ATOM 13303 C C . PRO A 1 26 ? -0.920 0.597 -9.050 1.00 0.00 125 PRO A C 10
ATOM 13304 O O . PRO A 1 26 ? -0.779 -0.245 -8.163 1.00 0.00 125 PRO A O 10
ATOM 13315 N N . GLN A 1 27 ? -2.036 1.300 -9.211 1.00 0.00 126 GLN A N 10
ATOM 13316 C CA . GLN A 1 27 ? -3.186 1.119 -8.334 1.00 0.00 126 GLN A CA 10
ATOM 13317 C C . GLN A 1 27 ? -3.969 -0.134 -8.713 1.00 0.00 126 GLN A C 10
ATOM 13318 O O . GLN A 1 27 ? -4.501 -0.831 -7.850 1.00 0.00 126 GLN A O 10
ATOM 13332 N N . ASN A 1 28 ? -4.035 -0.414 -10.011 1.00 0.00 127 ASN A N 10
ATOM 13333 C CA . ASN A 1 28 ? -4.754 -1.583 -10.505 1.00 0.00 127 ASN A CA 10
ATOM 13334 C C . ASN A 1 28 ? -3.829 -2.793 -10.594 1.00 0.00 127 ASN A C 10
ATOM 13335 O O . ASN A 1 28 ? -3.806 -3.499 -11.603 1.00 0.00 127 ASN A O 10
ATOM 13346 N N . THR A 1 29 ? -3.066 -3.027 -9.531 1.00 0.00 128 THR A N 10
ATOM 13347 C CA . THR A 1 29 ? -2.139 -4.151 -9.488 1.00 0.00 128 THR A CA 10
ATOM 13348 C C . THR A 1 29 ? -1.990 -4.687 -8.069 1.00 0.00 128 THR A C 10
ATOM 13349 O O . THR A 1 29 ? -1.954 -3.920 -7.107 1.00 0.00 128 THR A O 10
ATOM 13360 N N . GLN A 1 30 ? -1.902 -6.008 -7.946 1.00 0.00 129 GLN A N 10
ATOM 13361 C CA . GLN A 1 30 ? -1.757 -6.646 -6.643 1.00 0.00 129 GLN A CA 10
ATOM 13362 C C . GLN A 1 30 ? -0.905 -7.906 -6.746 1.00 0.00 129 GLN A C 10
ATOM 13363 O O . GLN A 1 30 ? -1.004 -8.804 -5.910 1.00 0.00 129 GLN A O 10
ATOM 13377 N N . TYR A 1 31 ? -0.069 -7.967 -7.777 1.00 0.00 130 TYR A N 10
ATOM 13378 C CA . TYR A 1 31 ? 0.798 -9.119 -7.991 1.00 0.00 130 TYR A CA 10
ATOM 13379 C C . TYR A 1 31 ? 2.085 -8.708 -8.700 1.00 0.00 130 TYR A C 10
ATOM 13380 O O . TYR A 1 31 ? 2.209 -7.583 -9.184 1.00 0.00 130 TYR A O 10
ATOM 13398 N N . CYS A 1 32 ? 3.041 -9.629 -8.758 1.00 0.00 131 CYS A N 10
ATOM 13399 C CA . CYS A 1 32 ? 4.319 -9.366 -9.407 1.00 0.00 131 CYS A CA 10
ATOM 13400 C C . CYS A 1 32 ? 4.590 -10.385 -10.510 1.00 0.00 131 CYS A C 10
ATOM 13401 O O . CYS A 1 32 ? 5.143 -11.457 -10.258 1.00 0.00 131 CYS A O 10
ATOM 13408 N N . LEU A 1 33 ? 4.197 -10.045 -11.732 1.00 0.00 132 LEU A N 10
ATOM 13409 C CA . LEU A 1 33 ? 4.396 -10.930 -12.874 1.00 0.00 132 LEU A CA 10
ATOM 13410 C C . LEU A 1 33 ? 5.878 -11.227 -13.080 1.00 0.00 132 LEU A C 10
ATOM 13411 O O . LEU A 1 33 ? 6.734 -10.377 -12.833 1.00 0.00 132 LEU A O 10
ATOM 13427 N N . THR A 1 34 ? 6.176 -12.440 -13.537 1.00 0.00 133 THR A N 10
ATOM 13428 C CA . THR A 1 34 ? 7.553 -12.849 -13.777 1.00 0.00 133 THR A CA 10
ATOM 13429 C C . THR A 1 34 ? 7.661 -13.709 -15.032 1.00 0.00 133 THR A C 10
ATOM 13430 O O . THR A 1 34 ? 7.359 -14.902 -15.007 1.00 0.00 133 THR A O 10
ATOM 13441 N N . VAL A 1 35 ? 8.093 -13.095 -16.129 1.00 0.00 134 VAL A N 10
ATOM 13442 C CA . VAL A 1 35 ? 8.242 -13.804 -17.394 1.00 0.00 134 VAL A CA 10
ATOM 13443 C C . VAL A 1 35 ? 9.631 -14.420 -17.518 1.00 0.00 134 VAL A C 10
ATOM 13444 O O . VAL A 1 35 ? 10.640 -13.751 -17.294 1.00 0.00 134 VAL A O 10
ATOM 13457 N N . HIS A 1 36 ? 9.675 -15.699 -17.878 1.00 0.00 135 HIS A N 10
ATOM 13458 C CA . HIS A 1 36 ? 10.942 -16.406 -18.034 1.00 0.00 135 HIS A CA 10
ATOM 13459 C C . HIS A 1 36 ? 11.120 -16.890 -19.469 1.00 0.00 135 HIS A C 10
ATOM 13460 O O . HIS A 1 36 ? 10.260 -17.584 -20.013 1.00 0.00 135 HIS A O 10
ATOM 13474 N N . HIS A 1 37 ? 12.242 -16.520 -20.079 1.00 0.00 136 HIS A N 10
ATOM 13475 C CA . HIS A 1 37 ? 12.533 -16.917 -21.452 1.00 0.00 136 HIS A CA 10
ATOM 13476 C C . HIS A 1 37 ? 13.527 -18.074 -21.484 1.00 0.00 136 HIS A C 10
ATOM 13477 O O . HIS A 1 37 ? 14.740 -17.864 -21.478 1.00 0.00 136 HIS A O 10
ATOM 13491 N N . PHE A 1 38 ? 13.004 -19.296 -21.516 1.00 0.00 137 PHE A N 10
ATOM 13492 C CA . PHE A 1 38 ? 13.846 -20.486 -21.547 1.00 0.00 137 PHE A CA 10
ATOM 13493 C C . PHE A 1 38 ? 13.951 -21.042 -22.964 1.00 0.00 137 PHE A C 10
ATOM 13494 O O . PHE A 1 38 ? 12.953 -21.144 -23.680 1.00 0.00 137 PHE A O 10
ATOM 13511 N N . THR A 1 39 ? 15.167 -21.399 -23.365 1.00 0.00 138 THR A N 10
ATOM 13512 C CA . THR A 1 39 ? 15.404 -21.943 -24.696 1.00 0.00 138 THR A CA 10
ATOM 13513 C C . THR A 1 39 ? 15.967 -23.357 -24.621 1.00 0.00 138 THR A C 10
ATOM 13514 O O . THR A 1 39 ? 16.913 -23.620 -23.879 1.00 0.00 138 THR A O 10
ATOM 13525 N N . SER A 1 40 ? 15.378 -24.265 -25.393 1.00 0.00 139 SER A N 10
ATOM 13526 C CA . SER A 1 40 ? 15.819 -25.655 -25.411 1.00 0.00 139 SER A CA 10
ATOM 13527 C C . SER A 1 40 ? 17.312 -25.747 -25.714 1.00 0.00 139 SER A C 10
ATOM 13528 O O . SER A 1 40 ? 18.054 -26.452 -25.029 1.00 0.00 139 SER A O 10
ATOM 13536 N N . HIS A 1 41 ? 17.745 -25.031 -26.747 1.00 0.00 140 HIS A N 10
ATOM 13537 C CA . HIS A 1 41 ? 19.149 -25.031 -27.142 1.00 0.00 140 HIS A CA 10
ATOM 13538 C C . HIS A 1 41 ? 19.751 -23.635 -27.008 1.00 0.00 140 HIS A C 10
ATOM 13539 O O . HIS A 1 41 ? 20.468 -23.170 -27.892 1.00 0.00 140 HIS A O 10
ATOM 13553 N N . GLY A 1 42 ? 19.453 -22.972 -25.894 1.00 0.00 141 GLY A N 10
ATOM 13554 C CA . GLY A 1 42 ? 19.972 -21.636 -25.666 1.00 0.00 141 GLY A CA 10
ATOM 13555 C C . GLY A 1 42 ? 20.315 -21.389 -24.210 1.00 0.00 141 GLY A C 10
ATOM 13556 O O . GLY A 1 42 ? 19.471 -21.556 -23.329 1.00 0.00 141 GLY A O 10
ATOM 13560 N N . ARG A 1 43 ? 21.557 -20.991 -23.956 1.00 0.00 142 ARG A N 10
ATOM 13561 C CA . ARG A 1 43 ? 22.010 -20.723 -22.596 1.00 0.00 142 ARG A CA 10
ATOM 13562 C C . ARG A 1 43 ? 21.557 -19.341 -22.134 1.00 0.00 142 ARG A C 10
ATOM 13563 O O . ARG A 1 43 ? 21.250 -19.138 -20.960 1.00 0.00 142 ARG A O 10
ATOM 13584 N N . SER A 1 44 ? 21.520 -18.394 -23.066 1.00 0.00 143 SER A N 10
ATOM 13585 C CA . SER A 1 44 ? 21.109 -17.030 -22.754 1.00 0.00 143 SER A CA 10
ATOM 13586 C C . SER A 1 44 ? 19.597 -16.948 -22.565 1.00 0.00 143 SER A C 10
ATOM 13587 O O . SER A 1 44 ? 18.841 -16.869 -23.534 1.00 0.00 143 SER A O 10
ATOM 13595 N N . THR A 1 45 ? 19.162 -16.968 -21.309 1.00 0.00 144 THR A N 10
ATOM 13596 C CA . THR A 1 45 ? 17.742 -16.898 -20.990 1.00 0.00 144 THR A CA 10
ATOM 13597 C C . THR A 1 45 ? 17.338 -15.483 -20.590 1.00 0.00 144 THR A C 10
ATOM 13598 O O . THR A 1 45 ? 17.858 -14.930 -19.621 1.00 0.00 144 THR A O 10
ATOM 13609 N N . SER A 1 46 ? 16.407 -14.903 -21.341 1.00 0.00 145 SER A N 10
ATOM 13610 C CA . SER A 1 46 ? 15.935 -13.551 -21.065 1.00 0.00 145 SER A CA 10
ATOM 13611 C C . SER A 1 46 ? 15.129 -13.510 -19.771 1.00 0.00 145 SER A C 10
ATOM 13612 O O . SER A 1 46 ? 14.606 -14.530 -19.320 1.00 0.00 145 SER A O 10
ATOM 13620 N N . ILE A 1 47 ? 15.034 -12.325 -19.178 1.00 0.00 146 ILE A N 10
ATOM 13621 C CA . ILE A 1 47 ? 14.291 -12.150 -17.936 1.00 0.00 146 ILE A CA 10
ATOM 13622 C C . ILE A 1 47 ? 13.531 -10.828 -17.931 1.00 0.00 146 ILE A C 10
ATOM 13623 O O . ILE A 1 47 ? 14.095 -9.774 -18.228 1.00 0.00 146 ILE A O 10
ATOM 13639 N N . THR A 1 48 ? 12.248 -10.891 -17.591 1.00 0.00 147 THR A N 10
ATOM 13640 C CA . THR A 1 48 ? 11.410 -9.699 -17.547 1.00 0.00 147 THR A CA 10
ATOM 13641 C C . THR A 1 48 ? 10.313 -9.836 -16.497 1.00 0.00 147 THR A C 10
ATOM 13642 O O . THR A 1 48 ? 9.590 -10.833 -16.465 1.00 0.00 147 THR A O 10
ATOM 13653 N N . LYS A 1 49 ? 10.194 -8.830 -15.638 1.00 0.00 148 LYS A N 10
ATOM 13654 C CA . LYS A 1 49 ? 9.184 -8.837 -14.586 1.00 0.00 148 LYS A CA 10
ATOM 13655 C C . LYS A 1 49 ? 8.484 -7.484 -14.496 1.00 0.00 148 LYS A C 10
ATOM 13656 O O . LYS A 1 49 ? 8.970 -6.485 -15.026 1.00 0.00 148 LYS A O 10
ATOM 13675 N N . LYS A 1 50 ? 7.340 -7.459 -13.819 1.00 0.00 149 LYS A N 10
ATOM 13676 C CA . LYS A 1 50 ? 6.574 -6.230 -13.656 1.00 0.00 149 LYS A CA 10
ATOM 13677 C C . LYS A 1 50 ? 5.304 -6.483 -12.850 1.00 0.00 149 LYS A C 10
ATOM 13678 O O . LYS A 1 50 ? 4.838 -7.618 -12.747 1.00 0.00 149 LYS A O 10
ATOM 13697 N N . CYS A 1 51 ? 4.747 -5.419 -12.282 1.00 0.00 150 CYS A N 10
ATOM 13698 C CA . CYS A 1 51 ? 3.530 -5.525 -11.486 1.00 0.00 150 CYS A CA 10
ATOM 13699 C C . CYS A 1 51 ? 2.357 -5.989 -12.346 1.00 0.00 150 CYS A C 10
ATOM 13700 O O . CYS A 1 51 ? 2.253 -5.628 -13.518 1.00 0.00 150 CYS A O 10
ATOM 13707 N N . ALA A 1 52 ? 1.477 -6.790 -11.754 1.00 0.00 151 ALA A N 10
ATOM 13708 C CA . ALA A 1 52 ? 0.311 -7.301 -12.463 1.00 0.00 151 ALA A CA 10
ATOM 13709 C C . ALA A 1 52 ? -0.850 -7.548 -11.506 1.00 0.00 151 ALA A C 10
ATOM 13710 O O . ALA A 1 52 ? -0.777 -7.205 -10.326 1.00 0.00 151 ALA A O 10
ATOM 13717 N N . SER A 1 53 ? -1.920 -8.144 -12.022 1.00 0.00 152 SER A N 10
ATOM 13718 C CA . SER A 1 53 ? -3.098 -8.432 -11.213 1.00 0.00 152 SER A CA 10
ATOM 13719 C C . SER A 1 53 ? -3.646 -9.821 -11.527 1.00 0.00 152 SER A C 10
ATOM 13720 O O . SER A 1 53 ? -3.230 -10.460 -12.494 1.00 0.00 152 SER A O 10
ATOM 13728 N N . ARG A 1 54 ? -4.581 -10.282 -10.702 1.00 0.00 153 ARG A N 10
ATOM 13729 C CA . ARG A 1 54 ? -5.185 -11.596 -10.890 1.00 0.00 153 ARG A CA 10
ATOM 13730 C C . ARG A 1 54 ? -5.704 -11.757 -12.316 1.00 0.00 153 ARG A C 10
ATOM 13731 O O . ARG A 1 54 ? -5.730 -12.862 -12.857 1.00 0.00 153 ARG A O 10
ATOM 13752 N N . SER A 1 55 ? -6.116 -10.646 -12.919 1.00 0.00 154 SER A N 10
ATOM 13753 C CA . SER A 1 55 ? -6.638 -10.664 -14.281 1.00 0.00 154 SER A CA 10
ATOM 13754 C C . SER A 1 55 ? -5.502 -10.694 -15.298 1.00 0.00 154 SER A C 10
ATOM 13755 O O . SER A 1 55 ? -5.474 -11.543 -16.188 1.00 0.00 154 SER A O 10
ATOM 13763 N N . GLU A 1 56 ? -4.566 -9.760 -15.158 1.00 0.00 155 GLU A N 10
ATOM 13764 C CA . GLU A 1 56 ? -3.427 -9.678 -16.065 1.00 0.00 155 GLU A CA 10
ATOM 13765 C C . GLU A 1 56 ? -2.731 -11.031 -16.188 1.00 0.00 155 GLU A C 10
ATOM 13766 O O . GLU A 1 56 ? -2.365 -11.456 -17.284 1.00 0.00 155 GLU A O 10
ATOM 13778 N N . CYS A 1 57 ? -2.551 -11.701 -15.055 1.00 0.00 156 CYS A N 10
ATOM 13779 C CA . CYS A 1 57 ? -1.898 -13.005 -15.033 1.00 0.00 156 CYS A CA 10
ATOM 13780 C C . CYS A 1 57 ? -2.857 -14.085 -14.539 1.00 0.00 156 CYS A C 10
ATOM 13781 O O . CYS A 1 57 ? -2.507 -14.894 -13.680 1.00 0.00 156 CYS A O 10
ATOM 13788 N N . HIS A 1 58 ? -4.067 -14.091 -15.089 1.00 0.00 157 HIS A N 10
ATOM 13789 C CA . HIS A 1 58 ? -5.076 -15.072 -14.706 1.00 0.00 157 HIS A CA 10
ATOM 13790 C C . HIS A 1 58 ? -4.817 -16.412 -15.387 1.00 0.00 157 HIS A C 10
ATOM 13791 O O . HIS A 1 58 ? -5.147 -17.468 -14.847 1.00 0.00 157 HIS A O 10
ATOM 13805 N N . PHE A 1 59 ? -4.226 -16.362 -16.576 1.00 0.00 158 PHE A N 10
ATOM 13806 C CA . PHE A 1 59 ? -3.925 -17.572 -17.332 1.00 0.00 158 PHE A CA 10
ATOM 13807 C C . PHE A 1 59 ? -2.417 -17.766 -17.469 1.00 0.00 158 PHE A C 10
ATOM 13808 O O . PHE A 1 59 ? -1.878 -17.768 -18.576 1.00 0.00 158 PHE A O 10
ATOM 13825 N N . VAL A 1 60 ? -1.742 -17.930 -16.336 1.00 0.00 159 VAL A N 10
ATOM 13826 C CA . VAL A 1 60 ? -0.298 -18.126 -16.328 1.00 0.00 159 VAL A CA 10
ATOM 13827 C C . VAL A 1 60 ? 0.069 -19.527 -16.803 1.00 0.00 159 VAL A C 10
ATOM 13828 O O . VAL A 1 60 ? -0.797 -20.386 -16.965 1.00 0.00 159 VAL A O 10
ATOM 13841 N N . GLY A 1 61 ? 1.361 -19.752 -17.023 1.00 0.00 160 GLY A N 10
ATOM 13842 C CA . GLY A 1 61 ? 1.821 -21.052 -17.477 1.00 0.00 160 GLY A CA 10
ATOM 13843 C C . GLY A 1 61 ? 2.899 -20.948 -18.537 1.00 0.00 160 GLY A C 10
ATOM 13844 O O . GLY A 1 61 ? 3.408 -19.861 -18.811 1.00 0.00 160 GLY A O 10
ATOM 13848 N N . CYS A 1 62 ? 3.252 -22.082 -19.134 1.00 0.00 161 CYS A N 10
ATOM 13849 C CA . CYS A 1 62 ? 4.279 -22.115 -20.168 1.00 0.00 161 CYS A CA 10
ATOM 13850 C C . CYS A 1 62 ? 3.650 -22.177 -21.557 1.00 0.00 161 CYS A C 10
ATOM 13851 O O . CYS A 1 62 ? 2.557 -22.716 -21.732 1.00 0.00 161 CYS A O 10
ATOM 13858 N N . HIS A 1 63 ? 4.349 -21.620 -22.541 1.00 0.00 162 HIS A N 10
ATOM 13859 C CA . HIS A 1 63 ? 3.860 -21.612 -23.916 1.00 0.00 162 HIS A CA 10
ATOM 13860 C C . HIS A 1 63 ? 4.982 -21.945 -24.894 1.00 0.00 162 HIS A C 10
ATOM 13861 O O . HIS A 1 63 ? 5.747 -21.069 -25.299 1.00 0.00 162 HIS A O 10
ATOM 13875 N N . HIS A 1 64 ? 5.076 -23.217 -25.268 1.00 0.00 163 HIS A N 10
ATOM 13876 C CA . HIS A 1 64 ? 6.106 -23.667 -26.198 1.00 0.00 163 HIS A CA 10
ATOM 13877 C C . HIS A 1 64 ? 5.814 -23.172 -27.611 1.00 0.00 163 HIS A C 10
ATOM 13878 O O . HIS A 1 64 ? 4.684 -23.262 -28.090 1.00 0.00 163 HIS A O 10
ATOM 13892 N N . SER A 1 65 ? 6.841 -22.649 -28.274 1.00 0.00 164 SER A N 10
ATOM 13893 C CA . SER A 1 65 ? 6.694 -22.135 -29.631 1.00 0.00 164 SER A CA 10
ATOM 13894 C C . SER A 1 65 ? 6.765 -23.267 -30.651 1.00 0.00 164 SER A C 10
ATOM 13895 O O . SER A 1 65 ? 7.411 -24.289 -30.416 1.00 0.00 164 SER A O 10
ATOM 13903 N N . ARG A 1 66 ? 6.097 -23.078 -31.784 1.00 0.00 165 ARG A N 10
ATOM 13904 C CA . ARG A 1 66 ? 6.082 -24.083 -32.840 1.00 0.00 165 ARG A CA 10
ATOM 13905 C C . ARG A 1 66 ? 7.351 -24.003 -33.684 1.00 0.00 165 ARG A C 10
ATOM 13906 O O . ARG A 1 66 ? 8.027 -25.008 -33.904 1.00 0.00 165 ARG A O 10
ATOM 13927 N N . ASP A 1 67 ? 7.668 -22.801 -34.153 1.00 0.00 166 ASP A N 10
ATOM 13928 C CA . ASP A 1 67 ? 8.856 -22.589 -34.972 1.00 0.00 166 ASP A CA 10
ATOM 13929 C C . ASP A 1 67 ? 10.125 -22.748 -34.141 1.00 0.00 166 ASP A C 10
ATOM 13930 O O . ASP A 1 67 ? 11.020 -23.515 -34.497 1.00 0.00 166 ASP A O 10
ATOM 13939 N N . SER A 1 68 ? 10.196 -22.018 -33.033 1.00 0.00 167 SER A N 10
ATOM 13940 C CA . SER A 1 68 ? 11.357 -22.074 -32.153 1.00 0.00 167 SER A CA 10
ATOM 13941 C C . SER A 1 68 ? 11.216 -23.204 -31.138 1.00 0.00 167 SER A C 10
ATOM 13942 O O . SER A 1 68 ? 10.115 -23.697 -30.892 1.00 0.00 167 SER A O 10
ATOM 13950 N N . GLU A 1 69 ? 12.338 -23.610 -30.552 1.00 0.00 168 GLU A N 10
ATOM 13951 C CA . GLU A 1 69 ? 12.340 -24.682 -29.565 1.00 0.00 168 GLU A CA 10
ATOM 13952 C C . GLU A 1 69 ? 12.407 -24.118 -28.148 1.00 0.00 168 GLU A C 10
ATOM 13953 O O . GLU A 1 69 ? 12.786 -24.816 -27.207 1.00 0.00 168 GLU A O 10
ATOM 13965 N N . HIS A 1 70 ? 12.037 -22.849 -28.005 1.00 0.00 169 HIS A N 10
ATOM 13966 C CA . HIS A 1 70 ? 12.056 -22.190 -26.704 1.00 0.00 169 HIS A CA 10
ATOM 13967 C C . HIS A 1 70 ? 10.654 -22.133 -26.104 1.00 0.00 169 HIS A C 10
ATOM 13968 O O . HIS A 1 70 ? 9.656 -22.177 -26.824 1.00 0.00 169 HIS A O 10
ATOM 13982 N N . THR A 1 71 ? 10.586 -22.036 -24.780 1.00 0.00 170 THR A N 10
ATOM 13983 C CA . THR A 1 71 ? 9.307 -21.975 -24.083 1.00 0.00 170 THR A CA 10
ATOM 13984 C C . THR A 1 71 ? 9.207 -20.718 -23.226 1.00 0.00 170 THR A C 10
ATOM 13985 O O . THR A 1 71 ? 10.190 -20.287 -22.625 1.00 0.00 170 THR A O 10
ATOM 13996 N N . GLU A 1 72 ? 8.013 -20.136 -23.175 1.00 0.00 171 GLU A N 10
ATOM 13997 C CA . GLU A 1 72 ? 7.786 -18.928 -22.391 1.00 0.00 171 GLU A CA 10
ATOM 13998 C C . GLU A 1 72 ? 6.915 -19.225 -21.174 1.00 0.00 171 GLU A C 10
ATOM 13999 O O . GLU A 1 72 ? 5.706 -19.427 -21.296 1.00 0.00 171 GLU A O 10
ATOM 14011 N N . CYS A 1 73 ? 7.537 -19.250 -20.000 1.00 0.00 172 CYS A N 10
ATOM 14012 C CA . CYS A 1 73 ? 6.821 -19.523 -18.760 1.00 0.00 172 CYS A CA 10
ATOM 14013 C C . CYS A 1 73 ? 6.736 -18.270 -17.893 1.00 0.00 172 CYS A C 10
ATOM 14014 O O . CYS A 1 73 ? 7.756 -17.672 -17.549 1.00 0.00 172 CYS A O 10
ATOM 14021 N N . ARG A 1 74 ? 5.515 -17.880 -17.545 1.00 0.00 173 ARG A N 10
ATOM 14022 C CA . ARG A 1 74 ? 5.297 -16.698 -16.719 1.00 0.00 173 ARG A CA 10
ATOM 14023 C C . ARG A 1 74 ? 4.371 -17.015 -15.549 1.00 0.00 173 ARG A C 10
ATOM 14024 O O . ARG A 1 74 ? 3.529 -17.909 -15.635 1.00 0.00 173 ARG A O 10
ATOM 14045 N N . SER A 1 75 ? 4.534 -16.278 -14.455 1.00 0.00 174 SER A N 10
ATOM 14046 C CA . SER A 1 75 ? 3.716 -16.483 -13.266 1.00 0.00 174 SER A CA 10
ATOM 14047 C C . SER A 1 75 ? 3.550 -15.181 -12.489 1.00 0.00 174 SER A C 10
ATOM 14048 O O . SER A 1 75 ? 3.925 -14.108 -12.964 1.00 0.00 174 SER A O 10
ATOM 14056 N N . CYS A 1 76 ? 2.984 -15.282 -11.291 1.00 0.00 175 CYS A N 10
ATOM 14057 C CA . CYS A 1 76 ? 2.767 -14.113 -10.446 1.00 0.00 175 CYS A CA 10
ATOM 14058 C C . CYS A 1 76 ? 3.081 -14.431 -8.987 1.00 0.00 175 CYS A C 10
ATOM 14059 O O . CYS A 1 76 ? 2.427 -15.271 -8.368 1.00 0.00 175 CYS A O 10
ATOM 14066 N N . CYS A 1 77 ? 4.086 -13.753 -8.443 1.00 0.00 176 CYS A N 10
ATOM 14067 C CA . CYS A 1 77 ? 4.488 -13.962 -7.057 1.00 0.00 176 CYS A CA 10
ATOM 14068 C C . CYS A 1 77 ? 3.937 -12.858 -6.159 1.00 0.00 176 CYS A C 10
ATOM 14069 O O . CYS A 1 77 ? 3.844 -11.701 -6.567 1.00 0.00 176 CYS A O 10
ATOM 14076 N N . GLU A 1 78 ? 3.573 -13.226 -4.934 1.00 0.00 177 GLU A N 10
ATOM 14077 C CA . GLU A 1 78 ? 3.031 -12.267 -3.979 1.00 0.00 177 GLU A CA 10
ATOM 14078 C C . GLU A 1 78 ? 4.106 -11.809 -2.997 1.00 0.00 177 GLU A C 10
ATOM 14079 O O . GLU A 1 78 ? 4.994 -12.578 -2.629 1.00 0.00 177 GLU A O 10
ATOM 14091 N N . GLY A 1 79 ? 4.019 -10.550 -2.578 1.00 0.00 178 GLY A N 10
ATOM 14092 C CA . GLY A 1 79 ? 4.990 -10.011 -1.644 1.00 0.00 178 GLY A CA 10
ATOM 14093 C C . GLY A 1 79 ? 5.837 -8.914 -2.257 1.00 0.00 178 GLY A C 10
ATOM 14094 O O . GLY A 1 79 ? 6.267 -9.020 -3.405 1.00 0.00 178 GLY A O 10
ATOM 14098 N N . MET A 1 80 ? 6.076 -7.855 -1.490 1.00 0.00 179 MET A N 10
ATOM 14099 C CA . MET A 1 80 ? 6.877 -6.732 -1.965 1.00 0.00 179 MET A CA 10
ATOM 14100 C C . MET A 1 80 ? 8.200 -7.217 -2.549 1.00 0.00 179 MET A C 10
ATOM 14101 O O . MET A 1 80 ? 8.890 -8.041 -1.946 1.00 0.00 179 MET A O 10
ATOM 14115 N N . ILE A 1 81 ? 8.548 -6.702 -3.723 1.00 0.00 180 ILE A N 10
ATOM 14116 C CA . ILE A 1 81 ? 9.790 -7.082 -4.385 1.00 0.00 180 ILE A CA 10
ATOM 14117 C C . ILE A 1 81 ? 10.074 -8.570 -4.208 1.00 0.00 180 ILE A C 10
ATOM 14118 O O . ILE A 1 81 ? 11.211 -8.971 -3.959 1.00 0.00 180 ILE A O 10
ATOM 14134 N N . CYS A 1 82 ? 9.033 -9.385 -4.340 1.00 0.00 181 CYS A N 10
ATOM 14135 C CA . CYS A 1 82 ? 9.169 -10.830 -4.196 1.00 0.00 181 CYS A CA 10
ATOM 14136 C C . CYS A 1 82 ? 9.981 -11.417 -5.347 1.00 0.00 181 CYS A C 10
ATOM 14137 O O . CYS A 1 82 ? 10.623 -12.456 -5.200 1.00 0.00 181 CYS A O 10
ATOM 14144 N N . ASN A 1 83 ? 9.946 -10.743 -6.492 1.00 0.00 182 ASN A N 10
ATOM 14145 C CA . ASN A 1 83 ? 10.678 -11.198 -7.669 1.00 0.00 182 ASN A CA 10
ATOM 14146 C C . ASN A 1 83 ? 12.154 -10.828 -7.568 1.00 0.00 182 ASN A C 10
ATOM 14147 O O . ASN A 1 83 ? 12.706 -10.184 -8.460 1.00 0.00 182 ASN A O 10
ATOM 14158 N N . VAL A 1 84 ? 12.789 -11.240 -6.475 1.00 0.00 183 VAL A N 10
ATOM 14159 C CA . VAL A 1 84 ? 14.202 -10.953 -6.258 1.00 0.00 183 VAL A CA 10
ATOM 14160 C C . VAL A 1 84 ? 15.085 -11.910 -7.050 1.00 0.00 183 VAL A C 10
ATOM 14161 O O . VAL A 1 84 ? 15.954 -11.483 -7.809 1.00 0.00 183 VAL A O 10
ATOM 14174 N N . GLU A 1 85 ? 14.854 -13.207 -6.869 1.00 0.00 184 GLU A N 10
ATOM 14175 C CA . GLU A 1 85 ? 15.630 -14.225 -7.568 1.00 0.00 184 GLU A CA 10
ATOM 14176 C C . GLU A 1 85 ? 14.969 -14.599 -8.892 1.00 0.00 184 GLU A C 10
ATOM 14177 O O . GLU A 1 85 ? 13.745 -14.707 -8.979 1.00 0.00 184 GLU A O 10
ATOM 14189 N N . LEU A 1 86 ? 15.787 -14.797 -9.920 1.00 0.00 185 LEU A N 10
ATOM 14190 C CA . LEU A 1 86 ? 15.282 -15.159 -11.240 1.00 0.00 185 LEU A CA 10
ATOM 14191 C C . LEU A 1 86 ? 14.583 -16.514 -11.203 1.00 0.00 185 LEU A C 10
ATOM 14192 O O . LEU A 1 86 ? 13.407 -16.642 -11.545 1.00 0.00 185 LEU A O 10
ATOM 14208 N N . PRO A 1 87 ? 15.320 -17.549 -10.775 1.00 0.00 186 PRO A N 10
ATOM 14209 C CA . PRO A 1 87 ? 14.790 -18.913 -10.680 1.00 0.00 186 PRO A CA 10
ATOM 14210 C C . PRO A 1 87 ? 13.761 -19.058 -9.564 1.00 0.00 186 PRO A C 10
ATOM 14211 O O . PRO A 1 87 ? 12.555 -19.026 -9.809 1.00 0.00 186 PRO A O 10
ATOM 14222 N N . THR A 1 88 ? 14.245 -19.218 -8.336 1.00 0.00 187 THR A N 10
ATOM 14223 C CA . THR A 1 88 ? 13.368 -19.369 -7.182 1.00 0.00 187 THR A CA 10
ATOM 14224 C C . THR A 1 88 ? 12.760 -18.032 -6.775 1.00 0.00 187 THR A C 10
ATOM 14225 O O . THR A 1 88 ? 13.177 -16.978 -7.254 1.00 0.00 187 THR A O 10
ATOM 14236 N N . ASN A 1 89 ? 11.772 -18.082 -5.887 1.00 0.00 188 ASN A N 10
ATOM 14237 C CA . ASN A 1 89 ? 11.107 -16.873 -5.415 1.00 0.00 188 ASN A CA 10
ATOM 14238 C C . ASN A 1 89 ? 10.514 -17.086 -4.025 1.00 0.00 188 ASN A C 10
ATOM 14239 O O . ASN A 1 89 ? 9.589 -17.880 -3.848 1.00 0.00 188 ASN A O 10
ATOM 14250 N N . HIS A 1 90 ? 11.052 -16.371 -3.042 1.00 0.00 189 HIS A N 10
ATOM 14251 C CA . HIS A 1 90 ? 10.575 -16.481 -1.668 1.00 0.00 189 HIS A CA 10
ATOM 14252 C C . HIS A 1 90 ? 11.044 -15.292 -0.834 1.00 0.00 189 HIS A C 10
ATOM 14253 O O . HIS A 1 90 ? 11.927 -14.539 -1.247 1.00 0.00 189 HIS A O 10
ATOM 14267 N N . THR A 1 91 ? 10.447 -15.128 0.342 1.00 0.00 190 THR A N 10
ATOM 14268 C CA . THR A 1 91 ? 10.802 -14.031 1.233 1.00 0.00 190 THR A CA 10
ATOM 14269 C C . THR A 1 91 ? 10.813 -14.486 2.688 1.00 0.00 190 THR A C 10
ATOM 14270 O O . THR A 1 91 ? 9.782 -14.872 3.236 1.00 0.00 190 THR A O 10
ATOM 14281 N N . ASN A 1 92 ? 11.987 -14.436 3.309 1.00 0.00 191 ASN A N 10
ATOM 14282 C CA . ASN A 1 92 ? 12.133 -14.844 4.702 1.00 0.00 191 ASN A CA 10
ATOM 14283 C C . ASN A 1 92 ? 12.013 -13.643 5.635 1.00 0.00 191 ASN A C 10
ATOM 14284 O O . ASN A 1 92 ? 12.083 -12.495 5.198 1.00 0.00 191 ASN A O 10
ATOM 14295 N N . ALA A 1 93 ? 11.832 -13.917 6.923 1.00 0.00 192 ALA A N 10
ATOM 14296 C CA . ALA A 1 93 ? 11.705 -12.860 7.919 1.00 0.00 192 ALA A CA 10
ATOM 14297 C C . ALA A 1 93 ? 13.041 -12.582 8.598 1.00 0.00 192 ALA A C 10
ATOM 14298 O O . ALA A 1 93 ? 14.040 -13.247 8.322 1.00 0.00 192 ALA A O 10
ATOM 14305 N N . VAL A 1 94 ? 13.054 -11.593 9.487 1.00 0.00 193 VAL A N 10
ATOM 14306 C CA . VAL A 1 94 ? 14.268 -11.227 10.206 1.00 0.00 193 VAL A CA 10
ATOM 14307 C C . VAL A 1 94 ? 14.106 -11.445 11.706 1.00 0.00 193 VAL A C 10
ATOM 14308 O O . VAL A 1 94 ? 13.027 -11.233 12.261 1.00 0.00 193 VAL A O 10
ATOM 14321 N N . PHE A 1 95 ? 15.184 -11.868 12.357 1.00 0.00 194 PHE A N 10
ATOM 14322 C CA . PHE A 1 95 ? 15.161 -12.116 13.794 1.00 0.00 194 PHE A CA 10
ATOM 14323 C C . PHE A 1 95 ? 16.183 -11.240 14.513 1.00 0.00 194 PHE A C 10
ATOM 14324 O O . PHE A 1 95 ? 17.301 -11.051 14.033 1.00 0.00 194 PHE A O 10
ATOM 14341 N N . ALA A 1 96 ? 15.792 -10.708 15.666 1.00 0.00 195 ALA A N 10
ATOM 14342 C CA . ALA A 1 96 ? 16.674 -9.854 16.452 1.00 0.00 195 ALA A CA 10
ATOM 14343 C C . ALA A 1 96 ? 17.482 -10.673 17.452 1.00 0.00 195 ALA A C 10
ATOM 14344 O O . ALA A 1 96 ? 18.693 -10.489 17.586 1.00 0.00 195 ALA A O 10
ATOM 14351 N N . MET A 1 1 ? 1.396 -0.154 -0.022 1.00 0.00 100 MET A N 11
ATOM 14352 C CA . MET A 1 1 ? 1.815 -0.610 -1.342 1.00 0.00 100 MET A CA 11
ATOM 14353 C C . MET A 1 1 ? 3.040 -1.514 -1.242 1.00 0.00 100 MET A C 11
ATOM 14354 O O . MET A 1 1 ? 3.531 -1.791 -0.147 1.00 0.00 100 MET A O 11
ATOM 14368 N N . PHE A 1 2 ? 3.529 -1.970 -2.390 1.00 0.00 101 PHE A N 11
ATOM 14369 C CA . PHE A 1 2 ? 4.696 -2.844 -2.431 1.00 0.00 101 PHE A CA 11
ATOM 14370 C C . PHE A 1 2 ? 5.552 -2.551 -3.660 1.00 0.00 101 PHE A C 11
ATOM 14371 O O . PHE A 1 2 ? 5.051 -2.080 -4.681 1.00 0.00 101 PHE A O 11
ATOM 14388 N N . LYS A 1 3 ? 6.846 -2.833 -3.553 1.00 0.00 102 LYS A N 11
ATOM 14389 C CA . LYS A 1 3 ? 7.773 -2.602 -4.654 1.00 0.00 102 LYS A CA 11
ATOM 14390 C C . LYS A 1 3 ? 7.986 -3.878 -5.463 1.00 0.00 102 LYS A C 11
ATOM 14391 O O . LYS A 1 3 ? 7.958 -4.982 -4.919 1.00 0.00 102 LYS A O 11
ATOM 14410 N N . CYS A 1 4 ? 8.198 -3.718 -6.765 1.00 0.00 103 CYS A N 11
ATOM 14411 C CA . CYS A 1 4 ? 8.417 -4.856 -7.650 1.00 0.00 103 CYS A CA 11
ATOM 14412 C C . CYS A 1 4 ? 9.374 -4.491 -8.780 1.00 0.00 103 CYS A C 11
ATOM 14413 O O . CYS A 1 4 ? 9.397 -3.351 -9.245 1.00 0.00 103 CYS A O 11
ATOM 14420 N N . PHE A 1 5 ? 10.164 -5.466 -9.217 1.00 0.00 104 PHE A N 11
ATOM 14421 C CA . PHE A 1 5 ? 11.125 -5.247 -10.293 1.00 0.00 104 PHE A CA 11
ATOM 14422 C C . PHE A 1 5 ? 10.433 -5.270 -11.653 1.00 0.00 104 PHE A C 11
ATOM 14423 O O . PHE A 1 5 ? 10.032 -6.326 -12.142 1.00 0.00 104 PHE A O 11
ATOM 14440 N N . THR A 1 6 ? 10.296 -4.095 -12.259 1.00 0.00 105 THR A N 11
ATOM 14441 C CA . THR A 1 6 ? 9.651 -3.977 -13.561 1.00 0.00 105 THR A CA 11
ATOM 14442 C C . THR A 1 6 ? 10.683 -3.855 -14.677 1.00 0.00 105 THR A C 11
ATOM 14443 O O . THR A 1 6 ? 10.600 -2.960 -15.518 1.00 0.00 105 THR A O 11
ATOM 14454 N N . CYS A 1 7 ? 11.656 -4.760 -14.678 1.00 0.00 106 CYS A N 11
ATOM 14455 C CA . CYS A 1 7 ? 12.706 -4.753 -15.690 1.00 0.00 106 CYS A CA 11
ATOM 14456 C C . CYS A 1 7 ? 12.254 -5.494 -16.946 1.00 0.00 106 CYS A C 11
ATOM 14457 O O . CYS A 1 7 ? 11.389 -6.367 -16.886 1.00 0.00 106 CYS A O 11
ATOM 14464 N N . GLU A 1 8 ? 12.847 -5.139 -18.081 1.00 0.00 107 GLU A N 11
ATOM 14465 C CA . GLU A 1 8 ? 12.505 -5.769 -19.351 1.00 0.00 107 GLU A CA 11
ATOM 14466 C C . GLU A 1 8 ? 13.637 -6.674 -19.831 1.00 0.00 107 GLU A C 11
ATOM 14467 O O . GLU A 1 8 ? 13.546 -7.898 -19.744 1.00 0.00 107 GLU A O 11
ATOM 14479 N N . ASN A 1 9 ? 14.702 -6.061 -20.338 1.00 0.00 108 ASN A N 11
ATOM 14480 C CA . ASN A 1 9 ? 15.851 -6.811 -20.833 1.00 0.00 108 ASN A CA 11
ATOM 14481 C C . ASN A 1 9 ? 17.017 -6.729 -19.853 1.00 0.00 108 ASN A C 11
ATOM 14482 O O . ASN A 1 9 ? 17.751 -5.742 -19.827 1.00 0.00 108 ASN A O 11
ATOM 14493 N N . ALA A 1 10 ? 17.181 -7.773 -19.048 1.00 0.00 109 ALA A N 11
ATOM 14494 C CA . ALA A 1 10 ? 18.259 -7.821 -18.068 1.00 0.00 109 ALA A CA 11
ATOM 14495 C C . ALA A 1 10 ? 18.979 -9.165 -18.108 1.00 0.00 109 ALA A C 11
ATOM 14496 O O . ALA A 1 10 ? 18.424 -10.189 -17.713 1.00 0.00 109 ALA A O 11
ATOM 14503 N N . GLY A 1 11 ? 20.218 -9.153 -18.590 1.00 0.00 110 GLY A N 11
ATOM 14504 C CA . GLY A 1 11 ? 20.993 -10.378 -18.674 1.00 0.00 110 GLY A CA 11
ATOM 14505 C C . GLY A 1 11 ? 21.278 -10.978 -17.312 1.00 0.00 110 GLY A C 11
ATOM 14506 O O . GLY A 1 11 ? 21.369 -12.198 -17.170 1.00 0.00 110 GLY A O 11
ATOM 14510 N N . ASP A 1 12 ? 21.421 -10.120 -16.307 1.00 0.00 111 ASP A N 11
ATOM 14511 C CA . ASP A 1 12 ? 21.698 -10.573 -14.949 1.00 0.00 111 ASP A CA 11
ATOM 14512 C C . ASP A 1 12 ? 20.746 -9.918 -13.953 1.00 0.00 111 ASP A C 11
ATOM 14513 O O . ASP A 1 12 ? 20.218 -8.836 -14.204 1.00 0.00 111 ASP A O 11
ATOM 14522 N N . ASN A 1 13 ? 20.532 -10.582 -12.822 1.00 0.00 112 ASN A N 11
ATOM 14523 C CA . ASN A 1 13 ? 19.642 -10.065 -11.788 1.00 0.00 112 ASN A CA 11
ATOM 14524 C C . ASN A 1 13 ? 20.017 -8.634 -11.415 1.00 0.00 112 ASN A C 11
ATOM 14525 O O . ASN A 1 13 ? 19.157 -7.756 -11.339 1.00 0.00 112 ASN A O 11
ATOM 14536 N N . TYR A 1 14 ? 21.304 -8.407 -11.182 1.00 0.00 113 TYR A N 11
ATOM 14537 C CA . TYR A 1 14 ? 21.793 -7.083 -10.814 1.00 0.00 113 TYR A CA 11
ATOM 14538 C C . TYR A 1 14 ? 21.305 -6.029 -11.803 1.00 0.00 113 TYR A C 11
ATOM 14539 O O . TYR A 1 14 ? 20.739 -5.009 -11.411 1.00 0.00 113 TYR A O 11
ATOM 14557 N N . ASN A 1 15 ? 21.529 -6.283 -13.088 1.00 0.00 114 ASN A N 11
ATOM 14558 C CA . ASN A 1 15 ? 21.113 -5.356 -14.135 1.00 0.00 114 ASN A CA 11
ATOM 14559 C C . ASN A 1 15 ? 19.630 -5.020 -14.005 1.00 0.00 114 ASN A C 11
ATOM 14560 O O . ASN A 1 15 ? 19.230 -3.864 -14.144 1.00 0.00 114 ASN A O 11
ATOM 14571 N N . CYS A 1 16 ? 18.819 -6.039 -13.738 1.00 0.00 115 CYS A N 11
ATOM 14572 C CA . CYS A 1 16 ? 17.381 -5.853 -13.590 1.00 0.00 115 CYS A CA 11
ATOM 14573 C C . CYS A 1 16 ? 17.071 -4.917 -12.425 1.00 0.00 115 CYS A C 11
ATOM 14574 O O . CYS A 1 16 ? 16.107 -4.155 -12.469 1.00 0.00 115 CYS A O 11
ATOM 14581 N N . ASN A 1 17 ? 17.896 -4.982 -11.385 1.00 0.00 116 ASN A N 11
ATOM 14582 C CA . ASN A 1 17 ? 17.710 -4.141 -10.209 1.00 0.00 116 ASN A CA 11
ATOM 14583 C C . ASN A 1 17 ? 18.018 -2.681 -10.529 1.00 0.00 116 ASN A C 11
ATOM 14584 O O . ASN A 1 17 ? 17.262 -1.782 -10.163 1.00 0.00 116 ASN A O 11
ATOM 14595 N N . ARG A 1 18 ? 19.133 -2.455 -11.216 1.00 0.00 117 ARG A N 11
ATOM 14596 C CA . ARG A 1 18 ? 19.542 -1.105 -11.585 1.00 0.00 117 ARG A CA 11
ATOM 14597 C C . ARG A 1 18 ? 18.592 -0.514 -12.623 1.00 0.00 117 ARG A C 11
ATOM 14598 O O . ARG A 1 18 ? 18.519 0.703 -12.790 1.00 0.00 117 ARG A O 11
ATOM 14619 N N . TRP A 1 19 ? 17.868 -1.385 -13.318 1.00 0.00 118 TRP A N 11
ATOM 14620 C CA . TRP A 1 19 ? 16.923 -0.949 -14.340 1.00 0.00 118 TRP A CA 11
ATOM 14621 C C . TRP A 1 19 ? 15.547 -0.694 -13.736 1.00 0.00 118 TRP A C 11
ATOM 14622 O O . TRP A 1 19 ? 14.980 0.387 -13.892 1.00 0.00 118 TRP A O 11
ATOM 14643 N N . ALA A 1 20 ? 15.014 -1.697 -13.045 1.00 0.00 119 ALA A N 11
ATOM 14644 C CA . ALA A 1 20 ? 13.704 -1.580 -12.415 1.00 0.00 119 ALA A CA 11
ATOM 14645 C C . ALA A 1 20 ? 13.788 -0.780 -11.120 1.00 0.00 119 ALA A C 11
ATOM 14646 O O . ALA A 1 20 ? 14.318 -1.259 -10.118 1.00 0.00 119 ALA A O 11
ATOM 14653 N N . GLU A 1 21 ? 13.262 0.441 -11.148 1.00 0.00 120 GLU A N 11
ATOM 14654 C CA . GLU A 1 21 ? 13.279 1.307 -9.975 1.00 0.00 120 GLU A CA 11
ATOM 14655 C C . GLU A 1 21 ? 12.523 0.666 -8.814 1.00 0.00 120 GLU A C 11
ATOM 14656 O O . GLU A 1 21 ? 11.562 -0.075 -9.019 1.00 0.00 120 GLU A O 11
ATOM 14668 N N . ASP A 1 22 ? 12.967 0.956 -7.596 1.00 0.00 121 ASP A N 11
ATOM 14669 C CA . ASP A 1 22 ? 12.333 0.409 -6.402 1.00 0.00 121 ASP A CA 11
ATOM 14670 C C . ASP A 1 22 ? 11.219 1.327 -5.908 1.00 0.00 121 ASP A C 11
ATOM 14671 O O . ASP A 1 22 ? 11.348 1.974 -4.869 1.00 0.00 121 ASP A O 11
ATOM 14680 N N . LYS A 1 23 ? 10.126 1.379 -6.661 1.00 0.00 122 LYS A N 11
ATOM 14681 C CA . LYS A 1 23 ? 8.988 2.217 -6.302 1.00 0.00 122 LYS A CA 11
ATOM 14682 C C . LYS A 1 23 ? 7.704 1.396 -6.242 1.00 0.00 122 LYS A C 11
ATOM 14683 O O . LYS A 1 23 ? 7.619 0.316 -6.827 1.00 0.00 122 LYS A O 11
ATOM 14702 N N . TRP A 1 24 ? 6.708 1.915 -5.533 1.00 0.00 123 TRP A N 11
ATOM 14703 C CA . TRP A 1 24 ? 5.428 1.229 -5.399 1.00 0.00 123 TRP A CA 11
ATOM 14704 C C . TRP A 1 24 ? 4.856 0.871 -6.766 1.00 0.00 123 TRP A C 11
ATOM 14705 O O . TRP A 1 24 ? 5.147 1.531 -7.764 1.00 0.00 123 TRP A O 11
ATOM 14726 N N . CYS A 1 25 ? 4.041 -0.178 -6.806 1.00 0.00 124 CYS A N 11
ATOM 14727 C CA . CYS A 1 25 ? 3.428 -0.624 -8.051 1.00 0.00 124 CYS A CA 11
ATOM 14728 C C . CYS A 1 25 ? 2.207 0.226 -8.391 1.00 0.00 124 CYS A C 11
ATOM 14729 O O . CYS A 1 25 ? 1.667 0.945 -7.550 1.00 0.00 124 CYS A O 11
ATOM 14736 N N . PRO A 1 26 ? 1.761 0.142 -9.653 1.00 0.00 125 PRO A N 11
ATOM 14737 C CA . PRO A 1 26 ? 0.599 0.895 -10.134 1.00 0.00 125 PRO A CA 11
ATOM 14738 C C . PRO A 1 26 ? -0.630 0.689 -9.255 1.00 0.00 125 PRO A C 11
ATOM 14739 O O . PRO A 1 26 ? -0.657 -0.208 -8.412 1.00 0.00 125 PRO A O 11
ATOM 14750 N N . GLN A 1 27 ? -1.644 1.523 -9.458 1.00 0.00 126 GLN A N 11
ATOM 14751 C CA . GLN A 1 27 ? -2.876 1.430 -8.683 1.00 0.00 126 GLN A CA 11
ATOM 14752 C C . GLN A 1 27 ? -3.693 0.213 -9.103 1.00 0.00 126 GLN A C 11
ATOM 14753 O O . GLN A 1 27 ? -4.328 -0.436 -8.273 1.00 0.00 126 GLN A O 11
ATOM 14767 N N . ASN A 1 28 ? -3.673 -0.089 -10.397 1.00 0.00 127 ASN A N 11
ATOM 14768 C CA . ASN A 1 28 ? -4.413 -1.228 -10.927 1.00 0.00 127 ASN A CA 11
ATOM 14769 C C . ASN A 1 28 ? -3.546 -2.484 -10.938 1.00 0.00 127 ASN A C 11
ATOM 14770 O O . ASN A 1 28 ? -3.568 -3.259 -11.894 1.00 0.00 127 ASN A O 11
ATOM 14781 N N . THR A 1 29 ? -2.783 -2.678 -9.867 1.00 0.00 128 THR A N 11
ATOM 14782 C CA . THR A 1 29 ? -1.908 -3.838 -9.753 1.00 0.00 128 THR A CA 11
ATOM 14783 C C . THR A 1 29 ? -1.699 -4.228 -8.294 1.00 0.00 128 THR A C 11
ATOM 14784 O O . THR A 1 29 ? -1.475 -3.371 -7.440 1.00 0.00 128 THR A O 11
ATOM 14795 N N . GLN A 1 30 ? -1.774 -5.526 -8.016 1.00 0.00 129 GLN A N 11
ATOM 14796 C CA . GLN A 1 30 ? -1.593 -6.028 -6.659 1.00 0.00 129 GLN A CA 11
ATOM 14797 C C . GLN A 1 30 ? -0.771 -7.312 -6.659 1.00 0.00 129 GLN A C 11
ATOM 14798 O O . GLN A 1 30 ? -0.644 -7.980 -5.632 1.00 0.00 129 GLN A O 11
ATOM 14812 N N . TYR A 1 31 ? -0.216 -7.653 -7.816 1.00 0.00 130 TYR A N 11
ATOM 14813 C CA . TYR A 1 31 ? 0.592 -8.860 -7.951 1.00 0.00 130 TYR A CA 11
ATOM 14814 C C . TYR A 1 31 ? 1.914 -8.555 -8.649 1.00 0.00 130 TYR A C 11
ATOM 14815 O O . TYR A 1 31 ? 2.122 -7.454 -9.158 1.00 0.00 130 TYR A O 11
ATOM 14833 N N . CYS A 1 32 ? 2.804 -9.541 -8.670 1.00 0.00 131 CYS A N 11
ATOM 14834 C CA . CYS A 1 32 ? 4.107 -9.382 -9.305 1.00 0.00 131 CYS A CA 11
ATOM 14835 C C . CYS A 1 32 ? 4.325 -10.449 -10.374 1.00 0.00 131 CYS A C 11
ATOM 14836 O O . CYS A 1 32 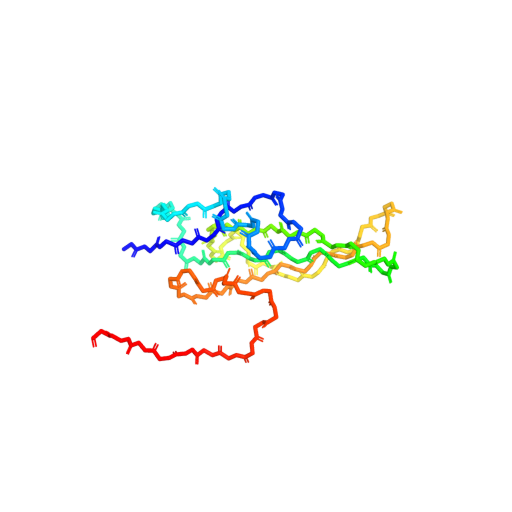? 4.565 -11.616 -10.062 1.00 0.00 131 CYS A O 11
ATOM 14843 N N . LEU A 1 33 ? 4.239 -10.041 -11.636 1.00 0.00 132 LEU A N 11
ATOM 14844 C CA . LEU A 1 33 ? 4.427 -10.962 -12.752 1.00 0.00 132 LEU A CA 11
ATOM 14845 C C . LEU A 1 33 ? 5.904 -11.289 -12.945 1.00 0.00 132 LEU A C 11
ATOM 14846 O O . LEU A 1 33 ? 6.740 -10.393 -13.065 1.00 0.00 132 LEU A O 11
ATOM 14862 N N . THR A 1 34 ? 6.219 -12.581 -12.975 1.00 0.00 133 THR A N 11
ATOM 14863 C CA . THR A 1 34 ? 7.595 -13.027 -13.154 1.00 0.00 133 THR A CA 11
ATOM 14864 C C . THR A 1 34 ? 7.728 -13.917 -14.385 1.00 0.00 133 THR A C 11
ATOM 14865 O O . THR A 1 34 ? 7.328 -15.081 -14.368 1.00 0.00 133 THR A O 11
ATOM 14876 N N . VAL A 1 35 ? 8.294 -13.361 -15.452 1.00 0.00 134 VAL A N 11
ATOM 14877 C CA . VAL A 1 35 ? 8.482 -14.105 -16.692 1.00 0.00 134 VAL A CA 11
ATOM 14878 C C . VAL A 1 35 ? 9.860 -14.756 -16.739 1.00 0.00 134 VAL A C 11
ATOM 14879 O O . VAL A 1 35 ? 10.883 -14.070 -16.721 1.00 0.00 134 VAL A O 11
ATOM 14892 N N . HIS A 1 36 ? 9.880 -16.084 -16.800 1.00 0.00 135 HIS A N 11
ATOM 14893 C CA . HIS A 1 36 ? 11.134 -16.828 -16.851 1.00 0.00 135 HIS A CA 11
ATOM 14894 C C . HIS A 1 36 ? 11.328 -17.471 -18.220 1.00 0.00 135 HIS A C 11
ATOM 14895 O O . HIS A 1 36 ? 10.485 -18.243 -18.680 1.00 0.00 135 HIS A O 11
ATOM 14909 N N . HIS A 1 37 ? 12.443 -17.149 -18.868 1.00 0.00 136 HIS A N 11
ATOM 14910 C CA . HIS A 1 37 ? 12.748 -17.696 -20.185 1.00 0.00 136 HIS A CA 11
ATOM 14911 C C . HIS A 1 37 ? 13.552 -18.987 -20.065 1.00 0.00 136 HIS A C 11
ATOM 14912 O O . HIS A 1 37 ? 14.750 -18.960 -19.783 1.00 0.00 136 HIS A O 11
ATOM 14926 N N . PHE A 1 38 ? 12.884 -20.116 -20.279 1.00 0.00 137 PHE A N 11
ATOM 14927 C CA . PHE A 1 38 ? 13.536 -21.417 -20.193 1.00 0.00 137 PHE A CA 11
ATOM 14928 C C . PHE A 1 38 ? 14.019 -21.876 -21.566 1.00 0.00 137 PHE A C 11
ATOM 14929 O O . PHE A 1 38 ? 13.218 -22.213 -22.438 1.00 0.00 137 PHE A O 11
ATOM 14946 N N . THR A 1 39 ? 15.336 -21.885 -21.751 1.00 0.00 138 THR A N 11
ATOM 14947 C CA . THR A 1 39 ? 15.926 -22.300 -23.017 1.00 0.00 138 THR A CA 11
ATOM 14948 C C . THR A 1 39 ? 16.090 -23.814 -23.078 1.00 0.00 138 THR A C 11
ATOM 14949 O O . THR A 1 39 ? 16.545 -24.438 -22.119 1.00 0.00 138 THR A O 11
ATOM 14960 N N . SER A 1 40 ? 15.716 -24.400 -24.211 1.00 0.00 139 SER A N 11
ATOM 14961 C CA . SER A 1 40 ? 15.818 -25.843 -24.395 1.00 0.00 139 SER A CA 11
ATOM 14962 C C . SER A 1 40 ? 17.273 -26.266 -24.578 1.00 0.00 139 SER A C 11
ATOM 14963 O O . SER A 1 40 ? 17.725 -27.249 -23.989 1.00 0.00 139 SER A O 11
ATOM 14971 N N . HIS A 1 41 ? 18.002 -25.516 -25.398 1.00 0.00 140 HIS A N 11
ATOM 14972 C CA . HIS A 1 41 ? 19.406 -25.811 -25.660 1.00 0.00 140 HIS A CA 11
ATOM 14973 C C . HIS A 1 41 ? 20.277 -24.587 -25.394 1.00 0.00 140 HIS A C 11
ATOM 14974 O O . HIS A 1 41 ? 21.371 -24.699 -24.843 1.00 0.00 140 HIS A O 11
ATOM 14988 N N . GLY A 1 42 ? 19.784 -23.418 -25.792 1.00 0.00 141 GLY A N 11
ATOM 14989 C CA . GLY A 1 42 ? 20.531 -22.190 -25.589 1.00 0.00 141 GLY A CA 11
ATOM 14990 C C . GLY A 1 42 ? 20.949 -21.998 -24.145 1.00 0.00 141 GLY A C 11
ATOM 14991 O O . GLY A 1 42 ? 20.144 -22.170 -23.230 1.00 0.00 141 GLY A O 11
ATOM 14995 N N . ARG A 1 43 ? 22.213 -21.641 -23.939 1.00 0.00 142 ARG A N 11
ATOM 14996 C CA . ARG A 1 43 ? 22.738 -21.429 -22.595 1.00 0.00 142 ARG A CA 11
ATOM 14997 C C . ARG A 1 43 ? 22.167 -20.152 -21.984 1.00 0.00 142 ARG A C 11
ATOM 14998 O O . ARG A 1 43 ? 22.020 -20.047 -20.767 1.00 0.00 142 ARG A O 11
ATOM 15019 N N . SER A 1 44 ? 21.847 -19.185 -22.838 1.00 0.00 143 SER A N 11
ATOM 15020 C CA . SER A 1 44 ? 21.296 -17.914 -22.383 1.00 0.00 143 SER A CA 11
ATOM 15021 C C . SER A 1 44 ? 19.935 -18.117 -21.725 1.00 0.00 143 SER A C 11
ATOM 15022 O O . SER A 1 44 ? 19.349 -19.197 -21.802 1.00 0.00 143 SER A O 11
ATOM 15030 N N . THR A 1 45 ? 19.435 -17.068 -21.078 1.00 0.00 144 THR A N 11
ATOM 15031 C CA . THR A 1 45 ? 18.144 -17.129 -20.406 1.00 0.00 144 THR A CA 11
ATOM 15032 C C . THR A 1 45 ? 17.578 -15.733 -20.173 1.00 0.00 144 THR A C 11
ATOM 15033 O O . THR A 1 45 ? 18.045 -15.001 -19.300 1.00 0.00 144 THR A O 11
ATOM 15044 N N . SER A 1 46 ? 16.569 -15.370 -20.958 1.00 0.00 145 SER A N 11
ATOM 15045 C CA . SER A 1 46 ? 15.942 -14.059 -20.840 1.00 0.00 145 SER A CA 11
ATOM 15046 C C . SER A 1 46 ? 15.163 -13.946 -19.532 1.00 0.00 145 SER A C 11
ATOM 15047 O O . SER A 1 46 ? 14.670 -14.942 -19.003 1.00 0.00 145 SER A O 11
ATOM 15055 N N . ILE A 1 47 ? 15.058 -12.725 -19.018 1.00 0.00 146 ILE A N 11
ATOM 15056 C CA . ILE A 1 47 ? 14.339 -12.481 -17.774 1.00 0.00 146 ILE A CA 11
ATOM 15057 C C . ILE A 1 47 ? 13.569 -11.166 -17.833 1.00 0.00 146 ILE A C 11
ATOM 15058 O O . ILE A 1 47 ? 14.120 -10.125 -18.191 1.00 0.00 146 ILE A O 11
ATOM 15074 N N . THR A 1 48 ? 12.289 -11.220 -17.477 1.00 0.00 147 THR A N 11
ATOM 15075 C CA . THR A 1 48 ? 11.442 -10.034 -17.489 1.00 0.00 147 THR A CA 11
ATOM 15076 C C . THR A 1 48 ? 10.337 -10.137 -16.444 1.00 0.00 147 THR A C 11
ATOM 15077 O O . THR A 1 48 ? 9.760 -11.205 -16.238 1.00 0.00 147 THR A O 11
ATOM 15088 N N . LYS A 1 49 ? 10.046 -9.020 -15.785 1.00 0.00 148 LYS A N 11
ATOM 15089 C CA . LYS A 1 49 ? 9.008 -8.984 -14.762 1.00 0.00 148 LYS A CA 11
ATOM 15090 C C . LYS A 1 49 ? 8.365 -7.602 -14.688 1.00 0.00 148 LYS A C 11
ATOM 15091 O O . LYS A 1 49 ? 8.884 -6.634 -15.244 1.00 0.00 148 LYS A O 11
ATOM 15110 N N . LYS A 1 50 ? 7.233 -7.518 -13.998 1.00 0.00 149 LYS A N 11
ATOM 15111 C CA . LYS A 1 50 ? 6.519 -6.255 -13.849 1.00 0.00 149 LYS A CA 11
ATOM 15112 C C . LYS A 1 50 ? 5.271 -6.433 -12.991 1.00 0.00 149 LYS A C 11
ATOM 15113 O O . LYS A 1 50 ? 4.820 -7.555 -12.759 1.00 0.00 149 LYS A O 11
ATOM 15132 N N . CYS A 1 51 ? 4.717 -5.320 -12.522 1.00 0.00 150 CYS A N 11
ATOM 15133 C CA . CYS A 1 51 ? 3.521 -5.352 -11.690 1.00 0.00 150 CYS A CA 11
ATOM 15134 C C . CYS A 1 51 ? 2.295 -5.732 -12.515 1.00 0.00 150 CYS A C 11
ATOM 15135 O O . CYS A 1 51 ? 2.140 -5.295 -13.654 1.00 0.00 150 CYS A O 11
ATOM 15142 N N . ALA A 1 52 ? 1.425 -6.550 -11.930 1.00 0.00 151 ALA A N 11
ATOM 15143 C CA . ALA A 1 52 ? 0.212 -6.987 -12.609 1.00 0.00 151 ALA A CA 11
ATOM 15144 C C . ALA A 1 52 ? -0.905 -7.270 -11.609 1.00 0.00 151 ALA A C 11
ATOM 15145 O O . ALA A 1 52 ? -0.833 -6.858 -10.451 1.00 0.00 151 ALA A O 11
ATOM 15152 N N . SER A 1 53 ? -1.936 -7.974 -12.065 1.00 0.00 152 SER A N 11
ATOM 15153 C CA . SER A 1 53 ? -3.071 -8.307 -11.212 1.00 0.00 152 SER A CA 11
ATOM 15154 C C . SER A 1 53 ? -3.501 -9.756 -11.421 1.00 0.00 152 SER A C 11
ATOM 15155 O O . SER A 1 53 ? -2.820 -10.525 -12.101 1.00 0.00 152 SER A O 11
ATOM 15163 N N . ARG A 1 54 ? -4.635 -10.121 -10.833 1.00 0.00 153 ARG A N 11
ATOM 15164 C CA . ARG A 1 54 ? -5.156 -11.477 -10.953 1.00 0.00 153 ARG A CA 11
ATOM 15165 C C . ARG A 1 54 ? -5.677 -11.736 -12.364 1.00 0.00 153 ARG A C 11
ATOM 15166 O O . ARG A 1 54 ? -5.586 -12.852 -12.875 1.00 0.00 153 ARG A O 11
ATOM 15187 N N . SER A 1 55 ? -6.222 -10.697 -12.989 1.00 0.00 154 SER A N 11
ATOM 15188 C CA . SER A 1 55 ? -6.760 -10.813 -14.339 1.00 0.00 154 SER A CA 11
ATOM 15189 C C . SER A 1 55 ? -5.642 -10.762 -15.376 1.00 0.00 154 SER A C 11
ATOM 15190 O O . SER A 1 55 ? -5.637 -11.532 -16.336 1.00 0.00 154 SER A O 11
ATOM 15198 N N . GLU A 1 56 ? -4.697 -9.849 -15.174 1.00 0.00 155 GLU A N 11
ATOM 15199 C CA . GLU A 1 56 ? -3.574 -9.698 -16.092 1.00 0.00 155 GLU A CA 11
ATOM 15200 C C . GLU A 1 56 ? -2.867 -11.032 -16.312 1.00 0.00 155 GLU A C 11
ATOM 15201 O O . GLU A 1 56 ? -2.576 -11.414 -17.446 1.00 0.00 155 GLU A O 11
ATOM 15213 N N . CYS A 1 57 ? -2.592 -11.736 -15.219 1.00 0.00 156 CYS A N 11
ATOM 15214 C CA . CYS A 1 57 ? -1.918 -13.027 -15.290 1.00 0.00 156 CYS A CA 11
ATOM 15215 C C . CYS A 1 57 ? -2.855 -14.154 -14.865 1.00 0.00 156 CYS A C 11
ATOM 15216 O O . CYS A 1 57 ? -2.436 -15.113 -14.216 1.00 0.00 156 CYS A O 11
ATOM 15223 N N . HIS A 1 58 ? -4.126 -14.031 -15.236 1.00 0.00 157 HIS A N 11
ATOM 15224 C CA . HIS A 1 58 ? -5.123 -15.040 -14.895 1.00 0.00 157 HIS A CA 11
ATOM 15225 C C . HIS A 1 58 ? -4.811 -16.366 -15.582 1.00 0.00 157 HIS A C 11
ATOM 15226 O O . HIS A 1 58 ? -5.156 -17.435 -15.077 1.00 0.00 157 HIS A O 11
ATOM 15240 N N . PHE A 1 59 ? -4.159 -16.290 -16.737 1.00 0.00 158 PHE A N 11
ATOM 15241 C CA . PHE A 1 59 ? -3.803 -17.484 -17.494 1.00 0.00 158 PHE A CA 11
ATOM 15242 C C . PHE A 1 59 ? -2.291 -17.689 -17.507 1.00 0.00 158 PHE A C 11
ATOM 15243 O O . PHE A 1 59 ? -1.647 -17.590 -18.551 1.00 0.00 158 PHE A O 11
ATOM 15260 N N . VAL A 1 60 ? -1.729 -17.977 -16.336 1.00 0.00 159 VAL A N 11
ATOM 15261 C CA . VAL A 1 60 ? -0.293 -18.197 -16.211 1.00 0.00 159 VAL A CA 11
ATOM 15262 C C . VAL A 1 60 ? 0.087 -19.607 -16.650 1.00 0.00 159 VAL A C 11
ATOM 15263 O O . VAL A 1 60 ? -0.765 -20.388 -17.072 1.00 0.00 159 VAL A O 11
ATOM 15276 N N . GLY A 1 61 ? 1.373 -19.927 -16.547 1.00 0.00 160 GLY A N 11
ATOM 15277 C CA . GLY A 1 61 ? 1.844 -21.243 -16.937 1.00 0.00 160 GLY A CA 11
ATOM 15278 C C . GLY A 1 61 ? 2.932 -21.181 -17.990 1.00 0.00 160 GLY A C 11
ATOM 15279 O O . GLY A 1 61 ? 3.506 -20.121 -18.239 1.00 0.00 160 GLY A O 11
ATOM 15283 N N . CYS A 1 62 ? 3.217 -22.321 -18.611 1.00 0.00 161 CYS A N 11
ATOM 15284 C CA . CYS A 1 62 ? 4.245 -22.393 -19.643 1.00 0.00 161 CYS A CA 11
ATOM 15285 C C . CYS A 1 62 ? 3.618 -22.455 -21.032 1.00 0.00 161 CYS A C 11
ATOM 15286 O O . CYS A 1 62 ? 2.529 -23.003 -21.210 1.00 0.00 161 CYS A O 11
ATOM 15293 N N . HIS A 1 63 ? 4.312 -21.889 -22.015 1.00 0.00 162 HIS A N 11
ATOM 15294 C CA . HIS A 1 63 ? 3.823 -21.880 -23.389 1.00 0.00 162 HIS A CA 11
ATOM 15295 C C . HIS A 1 63 ? 4.940 -22.241 -24.365 1.00 0.00 162 HIS A C 11
ATOM 15296 O O . HIS A 1 63 ? 5.758 -21.395 -24.728 1.00 0.00 162 HIS A O 11
ATOM 15310 N N . HIS A 1 64 ? 4.968 -23.502 -24.784 1.00 0.00 163 HIS A N 11
ATOM 15311 C CA . HIS A 1 64 ? 5.984 -23.974 -25.718 1.00 0.00 163 HIS A CA 11
ATOM 15312 C C . HIS A 1 64 ? 5.691 -23.487 -27.133 1.00 0.00 163 HIS A C 11
ATOM 15313 O O . HIS A 1 64 ? 4.561 -23.584 -27.612 1.00 0.00 163 HIS A O 11
ATOM 15327 N N . SER A 1 65 ? 6.715 -22.961 -27.797 1.00 0.00 164 SER A N 11
ATOM 15328 C CA . SER A 1 65 ? 6.566 -22.454 -29.156 1.00 0.00 164 SER A CA 11
ATOM 15329 C C . SER A 1 65 ? 7.241 -23.383 -30.160 1.00 0.00 164 SER A C 11
ATOM 15330 O O . SER A 1 65 ? 8.357 -23.853 -29.934 1.00 0.00 164 SER A O 11
ATOM 15338 N N . ARG A 1 66 ? 6.557 -23.643 -31.269 1.00 0.00 165 ARG A N 11
ATOM 15339 C CA . ARG A 1 66 ? 7.089 -24.517 -32.308 1.00 0.00 165 ARG A CA 11
ATOM 15340 C C . ARG A 1 66 ? 8.228 -23.837 -33.060 1.00 0.00 165 ARG A C 11
ATOM 15341 O O . ARG A 1 66 ? 9.209 -24.479 -33.434 1.00 0.00 165 ARG A O 11
ATOM 15362 N N . ASP A 1 67 ? 8.091 -22.533 -33.278 1.00 0.00 166 ASP A N 11
ATOM 15363 C CA . ASP A 1 67 ? 9.109 -21.765 -33.984 1.00 0.00 166 ASP A CA 11
ATOM 15364 C C . ASP A 1 67 ? 10.364 -21.610 -33.130 1.00 0.00 166 ASP A C 11
ATOM 15365 O O . ASP A 1 67 ? 11.472 -21.903 -33.578 1.00 0.00 166 ASP A O 11
ATOM 15374 N N . SER A 1 68 ? 10.180 -21.145 -31.898 1.00 0.00 167 SER A N 11
ATOM 15375 C CA . SER A 1 68 ? 11.298 -20.946 -30.982 1.00 0.00 167 SER A CA 11
ATOM 15376 C C . SER A 1 68 ? 11.677 -22.254 -30.295 1.00 0.00 167 SER A C 11
ATOM 15377 O O . SER A 1 68 ? 10.845 -23.146 -30.133 1.00 0.00 167 SER A O 11
ATOM 15385 N N . GLU A 1 69 ? 12.940 -22.360 -29.894 1.00 0.00 168 GLU A N 11
ATOM 15386 C CA . GLU A 1 69 ? 13.430 -23.560 -29.225 1.00 0.00 168 GLU A CA 11
ATOM 15387 C C . GLU A 1 69 ? 13.502 -23.350 -27.716 1.00 0.00 168 GLU A C 11
ATOM 15388 O O . GLU A 1 69 ? 14.446 -23.792 -27.060 1.00 0.00 168 GLU A O 11
ATOM 15400 N N . HIS A 1 70 ? 12.497 -22.672 -27.170 1.00 0.00 169 HIS A N 11
ATOM 15401 C CA . HIS A 1 70 ? 12.445 -22.403 -25.737 1.00 0.00 169 HIS A CA 11
ATOM 15402 C C . HIS A 1 70 ? 11.008 -22.172 -25.279 1.00 0.00 169 HIS A C 11
ATOM 15403 O O . HIS A 1 70 ? 10.180 -21.659 -26.032 1.00 0.00 169 HIS A O 11
ATOM 15417 N N . THR A 1 71 ? 10.718 -22.555 -24.040 1.00 0.00 170 THR A N 11
ATOM 15418 C CA . THR A 1 71 ? 9.382 -22.392 -23.483 1.00 0.00 170 THR A CA 11
ATOM 15419 C C . THR A 1 71 ? 9.291 -21.130 -22.632 1.00 0.00 170 THR A C 11
ATOM 15420 O O . THR A 1 71 ? 10.264 -20.730 -21.994 1.00 0.00 170 THR A O 11
ATOM 15431 N N . GLU A 1 72 ? 8.116 -20.508 -22.628 1.00 0.00 171 GLU A N 11
ATOM 15432 C CA . GLU A 1 72 ? 7.900 -19.290 -21.855 1.00 0.00 171 GLU A CA 11
ATOM 15433 C C . GLU A 1 72 ? 6.987 -19.559 -20.662 1.00 0.00 171 GLU A C 11
ATOM 15434 O O . GLU A 1 72 ? 5.795 -19.822 -20.824 1.00 0.00 171 GLU A O 11
ATOM 15446 N N . CYS A 1 73 ? 7.556 -19.490 -19.463 1.00 0.00 172 CYS A N 11
ATOM 15447 C CA . CYS A 1 73 ? 6.796 -19.726 -18.241 1.00 0.00 172 CYS A CA 11
ATOM 15448 C C . CYS A 1 73 ? 6.742 -18.466 -17.383 1.00 0.00 172 CYS A C 11
ATOM 15449 O O . CYS A 1 73 ? 7.728 -17.739 -17.265 1.00 0.00 172 CYS A O 11
ATOM 15456 N N . ARG A 1 74 ? 5.582 -18.214 -16.784 1.00 0.00 173 ARG A N 11
ATOM 15457 C CA . ARG A 1 74 ? 5.398 -17.042 -15.938 1.00 0.00 173 ARG A CA 11
ATOM 15458 C C . ARG A 1 74 ? 4.426 -17.340 -14.799 1.00 0.00 173 ARG A C 11
ATOM 15459 O O . ARG A 1 74 ? 3.594 -18.241 -14.901 1.00 0.00 173 ARG A O 11
ATOM 15480 N N . SER A 1 75 ? 4.540 -16.578 -13.716 1.00 0.00 174 SER A N 11
ATOM 15481 C CA . SER A 1 75 ? 3.675 -16.764 -12.557 1.00 0.00 174 SER A CA 11
ATOM 15482 C C . SER A 1 75 ? 3.358 -15.426 -11.896 1.00 0.00 174 SER A C 11
ATOM 15483 O O . SER A 1 75 ? 3.671 -14.364 -12.434 1.00 0.00 174 SER A O 11
ATOM 15491 N N . CYS A 1 76 ? 2.734 -15.486 -10.724 1.00 0.00 175 CYS A N 11
ATOM 15492 C CA . CYS A 1 76 ? 2.372 -14.281 -9.988 1.00 0.00 175 CYS A CA 11
ATOM 15493 C C . CYS A 1 76 ? 2.652 -14.450 -8.497 1.00 0.00 175 CYS A C 11
ATOM 15494 O O . CYS A 1 76 ? 2.438 -15.523 -7.932 1.00 0.00 175 CYS A O 11
ATOM 15501 N N . CYS A 1 77 ? 3.130 -13.383 -7.866 1.00 0.00 176 CYS A N 11
ATOM 15502 C CA . CYS A 1 77 ? 3.439 -13.412 -6.441 1.00 0.00 176 CYS A CA 11
ATOM 15503 C C . CYS A 1 77 ? 3.057 -12.093 -5.775 1.00 0.00 176 CYS A C 11
ATOM 15504 O O . CYS A 1 77 ? 3.136 -11.030 -6.390 1.00 0.00 176 CYS A O 11
ATOM 15511 N N . GLU A 1 78 ? 2.642 -12.172 -4.514 1.00 0.00 177 GLU A N 11
ATOM 15512 C CA . GLU A 1 78 ? 2.247 -10.985 -3.765 1.00 0.00 177 GLU A CA 11
ATOM 15513 C C . GLU A 1 78 ? 3.412 -10.453 -2.935 1.00 0.00 177 GLU A C 11
ATOM 15514 O O . GLU A 1 78 ? 3.531 -9.249 -2.713 1.00 0.00 177 GLU A O 11
ATOM 15526 N N . GLY A 1 79 ? 4.269 -11.361 -2.479 1.00 0.00 178 GLY A N 11
ATOM 15527 C CA . GLY A 1 79 ? 5.413 -10.964 -1.678 1.00 0.00 178 GLY A CA 11
ATOM 15528 C C . GLY A 1 79 ? 6.170 -9.800 -2.285 1.00 0.00 178 GLY A C 11
ATOM 15529 O O . GLY A 1 79 ? 6.531 -9.831 -3.461 1.00 0.00 178 GLY A O 11
ATOM 15533 N N . MET A 1 80 ? 6.411 -8.769 -1.481 1.00 0.00 179 MET A N 11
ATOM 15534 C CA . MET A 1 80 ? 7.130 -7.589 -1.947 1.00 0.00 179 MET A CA 11
ATOM 15535 C C . MET A 1 80 ? 8.438 -7.982 -2.626 1.00 0.00 179 MET A C 11
ATOM 15536 O O . MET A 1 80 ? 9.175 -8.834 -2.128 1.00 0.00 179 MET A O 11
ATOM 15550 N N . ILE A 1 81 ? 8.719 -7.358 -3.764 1.00 0.00 180 ILE A N 11
ATOM 15551 C CA . ILE A 1 81 ? 9.939 -7.643 -4.510 1.00 0.00 180 ILE A CA 11
ATOM 15552 C C . ILE A 1 81 ? 10.231 -9.139 -4.535 1.00 0.00 180 ILE A C 11
ATOM 15553 O O . ILE A 1 81 ? 11.388 -9.557 -4.495 1.00 0.00 180 ILE A O 11
ATOM 15569 N N . CYS A 1 82 ? 9.174 -9.942 -4.602 1.00 0.00 181 CYS A N 11
ATOM 15570 C CA . CYS A 1 82 ? 9.316 -11.392 -4.634 1.00 0.00 181 CYS A CA 11
ATOM 15571 C C . CYS A 1 82 ? 10.174 -11.829 -5.818 1.00 0.00 181 CYS A C 11
ATOM 15572 O O . CYS A 1 82 ? 10.850 -12.856 -5.761 1.00 0.00 181 CYS A O 11
ATOM 15579 N N . ASN A 1 83 ? 10.141 -11.042 -6.888 1.00 0.00 182 ASN A N 11
ATOM 15580 C CA . ASN A 1 83 ? 10.916 -11.348 -8.085 1.00 0.00 182 ASN A CA 11
ATOM 15581 C C . ASN A 1 83 ? 12.355 -10.860 -7.942 1.00 0.00 182 ASN A C 11
ATOM 15582 O O . ASN A 1 83 ? 12.881 -10.177 -8.820 1.00 0.00 182 ASN A O 11
ATOM 15593 N N . VAL A 1 84 ? 12.986 -11.217 -6.828 1.00 0.00 183 VAL A N 11
ATOM 15594 C CA . VAL A 1 84 ? 14.364 -10.818 -6.569 1.00 0.00 183 VAL A CA 11
ATOM 15595 C C . VAL A 1 84 ? 15.301 -11.346 -7.649 1.00 0.00 183 VAL A C 11
ATOM 15596 O O . VAL A 1 84 ? 15.741 -10.599 -8.522 1.00 0.00 183 VAL A O 11
ATOM 15609 N N . GLU A 1 85 ? 15.602 -12.640 -7.584 1.00 0.00 184 GLU A N 11
ATOM 15610 C CA . GLU A 1 85 ? 16.488 -13.267 -8.557 1.00 0.00 184 GLU A CA 11
ATOM 15611 C C . GLU A 1 85 ? 15.723 -14.262 -9.426 1.00 0.00 184 GLU A C 11
ATOM 15612 O O . GLU A 1 85 ? 14.571 -14.592 -9.145 1.00 0.00 184 GLU A O 11
ATOM 15624 N N . LEU A 1 86 ? 16.373 -14.736 -10.484 1.00 0.00 185 LEU A N 11
ATOM 15625 C CA . LEU A 1 86 ? 15.756 -15.693 -11.395 1.00 0.00 185 LEU A CA 11
ATOM 15626 C C . LEU A 1 86 ? 15.666 -17.074 -10.756 1.00 0.00 185 LEU A C 11
ATOM 15627 O O . LEU A 1 86 ? 14.588 -17.652 -10.617 1.00 0.00 185 LEU A O 11
ATOM 15643 N N . PRO A 1 87 ? 16.825 -17.617 -10.354 1.00 0.00 186 PRO A N 11
ATOM 15644 C CA . PRO A 1 87 ? 16.903 -18.936 -9.719 1.00 0.00 186 PRO A CA 11
ATOM 15645 C C . PRO A 1 87 ? 16.302 -18.942 -8.318 1.00 0.00 186 PRO A C 11
ATOM 15646 O O . PRO A 1 87 ? 15.874 -19.983 -7.818 1.00 0.00 186 PRO A O 11
ATOM 15657 N N . THR A 1 88 ? 16.271 -17.772 -7.687 1.00 0.00 187 THR A N 11
ATOM 15658 C CA . THR A 1 88 ? 15.723 -17.643 -6.343 1.00 0.00 187 THR A CA 11
ATOM 15659 C C . THR A 1 88 ? 14.891 -16.373 -6.209 1.00 0.00 187 THR A C 11
ATOM 15660 O O . THR A 1 88 ? 15.238 -15.331 -6.764 1.00 0.00 187 THR A O 11
ATOM 15671 N N . ASN A 1 89 ? 13.792 -16.466 -5.467 1.00 0.00 188 ASN A N 11
ATOM 15672 C CA . ASN A 1 89 ? 12.911 -15.323 -5.260 1.00 0.00 188 ASN A CA 11
ATOM 15673 C C . ASN A 1 89 ? 13.168 -14.677 -3.902 1.00 0.00 188 ASN A C 11
ATOM 15674 O O . ASN A 1 89 ? 13.174 -13.452 -3.776 1.00 0.00 188 ASN A O 11
ATOM 15685 N N . HIS A 1 90 ? 13.382 -15.509 -2.887 1.00 0.00 189 HIS A N 11
ATOM 15686 C CA . HIS A 1 90 ? 13.642 -15.019 -1.538 1.00 0.00 189 HIS A CA 11
ATOM 15687 C C . HIS A 1 90 ? 15.140 -14.984 -1.252 1.00 0.00 189 HIS A C 11
ATOM 15688 O O . HIS A 1 90 ? 15.816 -16.012 -1.297 1.00 0.00 189 HIS A O 11
ATOM 15702 N N . THR A 1 91 ? 15.654 -13.793 -0.959 1.00 0.00 190 THR A N 11
ATOM 15703 C CA . THR A 1 91 ? 17.072 -13.624 -0.667 1.00 0.00 190 THR A CA 11
ATOM 15704 C C . THR A 1 91 ? 17.300 -12.468 0.300 1.00 0.00 190 THR A C 11
ATOM 15705 O O . THR A 1 91 ? 16.483 -11.552 0.391 1.00 0.00 190 THR A O 11
ATOM 15716 N N . ASN A 1 92 ? 18.416 -12.516 1.020 1.00 0.00 191 ASN A N 11
ATOM 15717 C CA . ASN A 1 92 ? 18.751 -11.472 1.981 1.00 0.00 191 ASN A CA 11
ATOM 15718 C C . ASN A 1 92 ? 19.233 -10.211 1.269 1.00 0.00 191 ASN A C 11
ATOM 15719 O O . ASN A 1 92 ? 20.309 -10.196 0.672 1.00 0.00 191 ASN A O 11
ATOM 15730 N N . ALA A 1 93 ? 18.428 -9.156 1.337 1.00 0.00 192 ALA A N 11
ATOM 15731 C CA . ALA A 1 93 ? 18.773 -7.890 0.701 1.00 0.00 192 ALA A CA 11
ATOM 15732 C C . ALA A 1 93 ? 19.777 -7.109 1.542 1.00 0.00 192 ALA A C 11
ATOM 15733 O O . ALA A 1 93 ? 19.708 -7.112 2.771 1.00 0.00 192 ALA A O 11
ATOM 15740 N N . VAL A 1 94 ? 20.711 -6.442 0.871 1.00 0.00 193 VAL A N 11
ATOM 15741 C CA . VAL A 1 94 ? 21.730 -5.656 1.557 1.00 0.00 193 VAL A CA 11
ATOM 15742 C C . VAL A 1 94 ? 21.996 -4.345 0.827 1.00 0.00 193 VAL A C 11
ATOM 15743 O O . VAL A 1 94 ? 22.079 -4.311 -0.401 1.00 0.00 193 VAL A O 11
ATOM 15756 N N . PHE A 1 95 ? 22.129 -3.265 1.591 1.00 0.00 194 PHE A N 11
ATOM 15757 C CA . PHE A 1 95 ? 22.385 -1.949 1.017 1.00 0.00 194 PHE A CA 11
ATOM 15758 C C . PHE A 1 95 ? 23.852 -1.562 1.178 1.00 0.00 194 PHE A C 11
ATOM 15759 O O . PHE A 1 95 ? 24.441 -0.940 0.294 1.00 0.00 194 PHE A O 11
ATOM 15776 N N . ALA A 1 96 ? 24.435 -1.934 2.313 1.00 0.00 195 ALA A N 11
ATOM 15777 C CA . ALA A 1 96 ? 25.833 -1.627 2.590 1.00 0.00 195 ALA A CA 11
ATOM 15778 C C . ALA A 1 96 ? 26.738 -2.789 2.196 1.00 0.00 195 ALA A C 11
ATOM 15779 O O . ALA A 1 96 ? 27.943 -2.764 2.451 1.00 0.00 195 ALA A O 11
ATOM 15786 N N . MET A 1 1 ? 2.437 0.668 0.037 1.00 0.00 100 MET A N 12
ATOM 15787 C CA . MET A 1 1 ? 2.729 0.125 -1.284 1.00 0.00 100 MET A CA 12
ATOM 15788 C C . MET A 1 1 ? 4.027 -0.676 -1.268 1.00 0.00 100 MET A C 12
ATOM 15789 O O . MET A 1 1 ? 4.954 -0.360 -0.521 1.00 0.00 100 MET A O 12
ATOM 15803 N N . PHE A 1 2 ? 4.088 -1.713 -2.097 1.00 0.00 101 PHE A N 12
ATOM 15804 C CA . PHE A 1 2 ? 5.272 -2.560 -2.177 1.00 0.00 101 PHE A CA 12
ATOM 15805 C C . PHE A 1 2 ? 6.121 -2.194 -3.391 1.00 0.00 101 PHE A C 12
ATOM 15806 O O . PHE A 1 2 ? 5.634 -1.583 -4.342 1.00 0.00 101 PHE A O 12
ATOM 15823 N N . LYS A 1 3 ? 7.394 -2.572 -3.350 1.00 0.00 102 LYS A N 12
ATOM 15824 C CA . LYS A 1 3 ? 8.313 -2.285 -4.445 1.00 0.00 102 LYS A CA 12
ATOM 15825 C C . LYS A 1 3 ? 8.647 -3.555 -5.221 1.00 0.00 102 LYS A C 12
ATOM 15826 O O . LYS A 1 3 ? 9.301 -4.460 -4.701 1.00 0.00 102 LYS A O 12
ATOM 15845 N N . CYS A 1 4 ? 8.196 -3.616 -6.470 1.00 0.00 103 CYS A N 12
ATOM 15846 C CA . CYS A 1 4 ? 8.448 -4.774 -7.319 1.00 0.00 103 CYS A CA 12
ATOM 15847 C C . CYS A 1 4 ? 9.352 -4.403 -8.491 1.00 0.00 103 CYS A C 12
ATOM 15848 O O . CYS A 1 4 ? 9.333 -3.268 -8.969 1.00 0.00 103 CYS A O 12
ATOM 15855 N N . PHE A 1 5 ? 10.143 -5.368 -8.949 1.00 0.00 104 PHE A N 12
ATOM 15856 C CA . PHE A 1 5 ? 11.055 -5.143 -10.065 1.00 0.00 104 PHE A CA 12
ATOM 15857 C C . PHE A 1 5 ? 10.300 -5.129 -11.390 1.00 0.00 104 PHE A C 12
ATOM 15858 O O . PHE A 1 5 ? 9.638 -6.103 -11.753 1.00 0.00 104 PHE A O 12
ATOM 15875 N N . THR A 1 6 ? 10.403 -4.017 -12.112 1.00 0.00 105 THR A N 12
ATOM 15876 C CA . THR A 1 6 ? 9.729 -3.874 -13.396 1.00 0.00 105 THR A CA 12
ATOM 15877 C C . THR A 1 6 ? 10.736 -3.760 -14.535 1.00 0.00 105 THR A C 12
ATOM 15878 O O . THR A 1 6 ? 10.620 -2.886 -15.395 1.00 0.00 105 THR A O 12
ATOM 15889 N N . CYS A 1 7 ? 11.724 -4.648 -14.536 1.00 0.00 106 CYS A N 12
ATOM 15890 C CA . CYS A 1 7 ? 12.752 -4.647 -15.570 1.00 0.00 106 CYS A CA 12
ATOM 15891 C C . CYS A 1 7 ? 12.290 -5.429 -16.797 1.00 0.00 106 CYS A C 12
ATOM 15892 O O . CYS A 1 7 ? 11.452 -6.323 -16.695 1.00 0.00 106 CYS A O 12
ATOM 15899 N N . GLU A 1 8 ? 12.844 -5.083 -17.955 1.00 0.00 107 GLU A N 12
ATOM 15900 C CA . GLU A 1 8 ? 12.488 -5.751 -19.201 1.00 0.00 107 GLU A CA 12
ATOM 15901 C C . GLU A 1 8 ? 13.678 -6.522 -19.764 1.00 0.00 107 GLU A C 12
ATOM 15902 O O . GLU A 1 8 ? 13.674 -7.752 -19.799 1.00 0.00 107 GLU A O 12
ATOM 15914 N N . ASN A 1 9 ? 14.696 -5.789 -20.204 1.00 0.00 108 ASN A N 12
ATOM 15915 C CA . ASN A 1 9 ? 15.893 -6.403 -20.767 1.00 0.00 108 ASN A CA 12
ATOM 15916 C C . ASN A 1 9 ? 17.051 -6.348 -19.775 1.00 0.00 108 ASN A C 12
ATOM 15917 O O . ASN A 1 9 ? 17.532 -5.270 -19.427 1.00 0.00 108 ASN A O 12
ATOM 15928 N N . ALA A 1 10 ? 17.492 -7.517 -19.324 1.00 0.00 109 ALA A N 12
ATOM 15929 C CA . ALA A 1 10 ? 18.595 -7.602 -18.374 1.00 0.00 109 ALA A CA 12
ATOM 15930 C C . ALA A 1 10 ? 19.285 -8.959 -18.455 1.00 0.00 109 ALA A C 12
ATOM 15931 O O . ALA A 1 10 ? 18.633 -10.002 -18.426 1.00 0.00 109 ALA A O 12
ATOM 15938 N N . GLY A 1 11 ? 20.611 -8.939 -18.556 1.00 0.00 110 GLY A N 12
ATOM 15939 C CA . GLY A 1 11 ? 21.368 -10.174 -18.641 1.00 0.00 110 GLY A CA 12
ATOM 15940 C C . GLY A 1 11 ? 21.435 -10.905 -17.315 1.00 0.00 110 GLY A C 12
ATOM 15941 O O . GLY A 1 11 ? 21.476 -12.134 -17.277 1.00 0.00 110 GLY A O 12
ATOM 15945 N N . ASP A 1 12 ? 21.448 -10.147 -16.224 1.00 0.00 111 ASP A N 12
ATOM 15946 C CA . ASP A 1 12 ? 21.511 -10.730 -14.888 1.00 0.00 111 ASP A CA 12
ATOM 15947 C C . ASP A 1 12 ? 20.550 -10.021 -13.940 1.00 0.00 111 ASP A C 12
ATOM 15948 O O . ASP A 1 12 ? 20.059 -8.932 -14.237 1.00 0.00 111 ASP A O 12
ATOM 15957 N N . ASN A 1 13 ? 20.285 -10.646 -12.797 1.00 0.00 112 ASN A N 12
ATOM 15958 C CA . ASN A 1 13 ? 19.380 -10.076 -11.805 1.00 0.00 112 ASN A CA 12
ATOM 15959 C C . ASN A 1 13 ? 19.847 -8.687 -11.379 1.00 0.00 112 ASN A C 12
ATOM 15960 O O . ASN A 1 13 ? 19.042 -7.767 -11.235 1.00 0.00 112 ASN A O 12
ATOM 15971 N N . TYR A 1 14 ? 21.153 -8.544 -11.178 1.00 0.00 113 TYR A N 12
ATOM 15972 C CA . TYR A 1 14 ? 21.727 -7.269 -10.766 1.00 0.00 113 TYR A CA 12
ATOM 15973 C C . TYR A 1 14 ? 21.332 -6.156 -11.732 1.00 0.00 113 TYR A C 12
ATOM 15974 O O . TYR A 1 14 ? 20.604 -5.233 -11.368 1.00 0.00 113 TYR A O 12
ATOM 15992 N N . ASN A 1 15 ? 21.818 -6.251 -12.965 1.00 0.00 114 ASN A N 12
ATOM 15993 C CA . ASN A 1 15 ? 21.516 -5.253 -13.985 1.00 0.00 114 ASN A CA 12
ATOM 15994 C C . ASN A 1 15 ? 20.012 -5.018 -14.088 1.00 0.00 114 ASN A C 12
ATOM 15995 O O . ASN A 1 15 ? 19.559 -3.885 -14.251 1.00 0.00 114 ASN A O 12
ATOM 16006 N N . CYS A 1 16 ? 19.242 -6.097 -13.991 1.00 0.00 115 CYS A N 12
ATOM 16007 C CA . CYS A 1 16 ? 17.789 -6.011 -14.073 1.00 0.00 115 CYS A CA 12
ATOM 16008 C C . CYS A 1 16 ? 17.251 -4.964 -13.102 1.00 0.00 115 CYS A C 12
ATOM 16009 O O . CYS A 1 16 ? 16.442 -4.115 -13.474 1.00 0.00 115 CYS A O 12
ATOM 16016 N N . ASN A 1 17 ? 17.708 -5.031 -11.855 1.00 0.00 116 ASN A N 12
ATOM 16017 C CA . ASN A 1 17 ? 17.272 -4.090 -10.830 1.00 0.00 116 ASN A CA 12
ATOM 16018 C C . ASN A 1 17 ? 17.698 -2.668 -11.181 1.00 0.00 116 ASN A C 12
ATOM 16019 O O . ASN A 1 17 ? 16.988 -1.706 -10.888 1.00 0.00 116 ASN A O 12
ATOM 16030 N N . ARG A 1 18 ? 18.862 -2.543 -11.811 1.00 0.00 117 ARG A N 12
ATOM 16031 C CA . ARG A 1 18 ? 19.383 -1.239 -12.202 1.00 0.00 117 ARG A CA 12
ATOM 16032 C C . ARG A 1 18 ? 18.563 -0.645 -13.344 1.00 0.00 117 ARG A C 12
ATOM 16033 O O . ARG A 1 18 ? 18.484 0.574 -13.496 1.00 0.00 117 ARG A O 12
ATOM 16054 N N . TRP A 1 19 ? 17.955 -1.515 -14.142 1.00 0.00 118 TRP A N 12
ATOM 16055 C CA . TRP A 1 19 ? 17.141 -1.077 -15.271 1.00 0.00 118 TRP A CA 12
ATOM 16056 C C . TRP A 1 19 ? 15.692 -0.864 -14.847 1.00 0.00 118 TRP A C 12
ATOM 16057 O O . TRP A 1 19 ? 15.012 0.025 -15.357 1.00 0.00 118 TRP A O 12
ATOM 16078 N N . ALA A 1 20 ? 15.227 -1.685 -13.911 1.00 0.00 119 ALA A N 12
ATOM 16079 C CA . ALA A 1 20 ? 13.860 -1.584 -13.418 1.00 0.00 119 ALA A CA 12
ATOM 16080 C C . ALA A 1 20 ? 13.635 -0.264 -12.688 1.00 0.00 119 ALA A C 12
ATOM 16081 O O . ALA A 1 20 ? 14.446 0.656 -12.789 1.00 0.00 119 ALA A O 12
ATOM 16088 N N . GLU A 1 21 ? 12.530 -0.178 -11.955 1.00 0.00 120 GLU A N 12
ATOM 16089 C CA . GLU A 1 21 ? 12.199 1.031 -11.210 1.00 0.00 120 GLU A CA 12
ATOM 16090 C C . GLU A 1 21 ? 12.018 0.724 -9.726 1.00 0.00 120 GLU A C 12
ATOM 16091 O O . GLU A 1 21 ? 11.255 -0.168 -9.355 1.00 0.00 120 GLU A O 12
ATOM 16103 N N . ASP A 1 22 ? 12.725 1.469 -8.884 1.00 0.00 121 ASP A N 12
ATOM 16104 C CA . ASP A 1 22 ? 12.643 1.277 -7.440 1.00 0.00 121 ASP A CA 12
ATOM 16105 C C . ASP A 1 22 ? 11.562 2.168 -6.835 1.00 0.00 121 ASP A C 12
ATOM 16106 O O . ASP A 1 22 ? 11.858 3.104 -6.092 1.00 0.00 121 ASP A O 12
ATOM 16115 N N . LYS A 1 23 ? 10.308 1.870 -7.158 1.00 0.00 122 LYS A N 12
ATOM 16116 C CA . LYS A 1 23 ? 9.182 2.642 -6.646 1.00 0.00 122 LYS A CA 12
ATOM 16117 C C . LYS A 1 23 ? 7.986 1.738 -6.364 1.00 0.00 122 LYS A C 12
ATOM 16118 O O . LYS A 1 23 ? 8.050 0.526 -6.571 1.00 0.00 122 LYS A O 12
ATOM 16137 N N . TRP A 1 24 ? 6.898 2.335 -5.890 1.00 0.00 123 TRP A N 12
ATOM 16138 C CA . TRP A 1 24 ? 5.688 1.583 -5.581 1.00 0.00 123 TRP A CA 12
ATOM 16139 C C . TRP A 1 24 ? 4.962 1.169 -6.857 1.00 0.00 123 TRP A C 12
ATOM 16140 O O . TRP A 1 24 ? 5.084 1.824 -7.892 1.00 0.00 123 TRP A O 12
ATOM 16161 N N . CYS A 1 25 ? 4.207 0.079 -6.776 1.00 0.00 124 CYS A N 12
ATOM 16162 C CA . CYS A 1 25 ? 3.462 -0.422 -7.924 1.00 0.00 124 CYS A CA 12
ATOM 16163 C C . CYS A 1 25 ? 2.185 0.385 -8.139 1.00 0.00 124 CYS A C 12
ATOM 16164 O O . CYS A 1 25 ? 1.691 1.063 -7.238 1.00 0.00 124 CYS A O 12
ATOM 16171 N N . PRO A 1 26 ? 1.637 0.312 -9.361 1.00 0.00 125 PRO A N 12
ATOM 16172 C CA . PRO A 1 26 ? 0.410 1.029 -9.722 1.00 0.00 125 PRO A CA 12
ATOM 16173 C C . PRO A 1 26 ? -0.794 0.562 -8.912 1.00 0.00 125 PRO A C 12
ATOM 16174 O O . PRO A 1 26 ? -0.751 -0.486 -8.269 1.00 0.00 125 PRO A O 12
ATOM 16185 N N . GLN A 1 27 ? -1.866 1.346 -8.949 1.00 0.00 126 GLN A N 12
ATOM 16186 C CA . GLN A 1 27 ? -3.083 1.012 -8.218 1.00 0.00 126 GLN A CA 12
ATOM 16187 C C . GLN A 1 27 ? -3.865 -0.083 -8.934 1.00 0.00 126 GLN A C 12
ATOM 16188 O O . GLN A 1 27 ? -4.660 -0.794 -8.321 1.00 0.00 126 GLN A O 12
ATOM 16202 N N . ASN A 1 28 ? -3.635 -0.213 -10.237 1.00 0.00 127 ASN A N 12
ATOM 16203 C CA . ASN A 1 28 ? -4.320 -1.221 -11.038 1.00 0.00 127 ASN A CA 12
ATOM 16204 C C . ASN A 1 28 ? -3.543 -2.534 -11.039 1.00 0.00 127 ASN A C 12
ATOM 16205 O O . ASN A 1 28 ? -3.465 -3.222 -12.058 1.00 0.00 127 ASN A O 12
ATOM 16216 N N . THR A 1 29 ? -2.969 -2.877 -9.890 1.00 0.00 128 THR A N 12
ATOM 16217 C CA . THR A 1 29 ? -2.197 -4.107 -9.759 1.00 0.00 128 THR A CA 12
ATOM 16218 C C . THR A 1 29 ? -2.227 -4.624 -8.325 1.00 0.00 128 THR A C 12
ATOM 16219 O O . THR A 1 29 ? -2.367 -3.848 -7.380 1.00 0.00 128 THR A O 12
ATOM 16230 N N . GLN A 1 30 ? -2.094 -5.937 -8.171 1.00 0.00 129 GLN A N 12
ATOM 16231 C CA . GLN A 1 30 ? -2.106 -6.557 -6.851 1.00 0.00 129 GLN A CA 12
ATOM 16232 C C . GLN A 1 30 ? -1.264 -7.828 -6.839 1.00 0.00 129 GLN A C 12
ATOM 16233 O O . GLN A 1 30 ? -1.414 -8.675 -5.958 1.00 0.00 129 GLN A O 12
ATOM 16247 N N . TYR A 1 31 ? -0.379 -7.955 -7.822 1.00 0.00 130 TYR A N 12
ATOM 16248 C CA . TYR A 1 31 ? 0.485 -9.125 -7.926 1.00 0.00 130 TYR A CA 12
ATOM 16249 C C . TYR A 1 31 ? 1.806 -8.768 -8.601 1.00 0.00 130 TYR A C 12
ATOM 16250 O O . TYR A 1 31 ? 1.948 -7.693 -9.185 1.00 0.00 130 TYR A O 12
ATOM 16268 N N . CYS A 1 32 ? 2.770 -9.679 -8.517 1.00 0.00 131 CYS A N 12
ATOM 16269 C CA . CYS A 1 32 ? 4.080 -9.463 -9.119 1.00 0.00 131 CYS A CA 12
ATOM 16270 C C . CYS A 1 32 ? 4.358 -10.500 -10.203 1.00 0.00 131 CYS A C 12
ATOM 16271 O O . CYS A 1 32 ? 4.760 -11.627 -9.912 1.00 0.00 131 CYS A O 12
ATOM 16278 N N . LEU A 1 33 ? 4.141 -10.111 -11.455 1.00 0.00 132 LEU A N 12
ATOM 16279 C CA . LEU A 1 33 ? 4.368 -11.006 -12.584 1.00 0.00 132 LEU A CA 12
ATOM 16280 C C . LEU A 1 33 ? 5.847 -11.355 -12.714 1.00 0.00 132 LEU A C 12
ATOM 16281 O O . LEU A 1 33 ? 6.718 -10.516 -12.481 1.00 0.00 132 LEU A O 12
ATOM 16297 N N . THR A 1 34 ? 6.125 -12.600 -13.088 1.00 0.00 133 THR A N 12
ATOM 16298 C CA . THR A 1 34 ? 7.499 -13.061 -13.250 1.00 0.00 133 THR A CA 12
ATOM 16299 C C . THR A 1 34 ? 7.657 -13.879 -14.526 1.00 0.00 133 THR A C 12
ATOM 16300 O O . THR A 1 34 ? 7.344 -15.069 -14.556 1.00 0.00 133 THR A O 12
ATOM 16311 N N . VAL A 1 35 ? 8.148 -13.234 -15.580 1.00 0.00 134 VAL A N 12
ATOM 16312 C CA . VAL A 1 35 ? 8.350 -13.903 -16.860 1.00 0.00 134 VAL A CA 12
ATOM 16313 C C . VAL A 1 35 ? 9.741 -14.523 -16.942 1.00 0.00 134 VAL A C 12
ATOM 16314 O O . VAL A 1 35 ? 10.721 -13.937 -16.482 1.00 0.00 134 VAL A O 12
ATOM 16327 N N . HIS A 1 36 ? 9.819 -15.711 -17.532 1.00 0.00 135 HIS A N 12
ATOM 16328 C CA . HIS A 1 36 ? 11.090 -16.411 -17.676 1.00 0.00 135 HIS A CA 12
ATOM 16329 C C . HIS A 1 36 ? 11.341 -16.789 -19.133 1.00 0.00 135 HIS A C 12
ATOM 16330 O O . HIS A 1 36 ? 10.529 -17.476 -19.755 1.00 0.00 135 HIS A O 12
ATOM 16344 N N . HIS A 1 37 ? 12.468 -16.336 -19.672 1.00 0.00 136 HIS A N 12
ATOM 16345 C CA . HIS A 1 37 ? 12.825 -16.626 -21.056 1.00 0.00 136 HIS A CA 12
ATOM 16346 C C . HIS A 1 37 ? 13.628 -17.920 -21.150 1.00 0.00 136 HIS A C 12
ATOM 16347 O O . HIS A 1 37 ? 14.856 -17.895 -21.239 1.00 0.00 136 HIS A O 12
ATOM 16361 N N . PHE A 1 38 ? 12.928 -19.049 -21.128 1.00 0.00 137 PHE A N 12
ATOM 16362 C CA . PHE A 1 38 ? 13.576 -20.353 -21.208 1.00 0.00 137 PHE A CA 12
ATOM 16363 C C . PHE A 1 38 ? 13.742 -20.789 -22.661 1.00 0.00 137 PHE A C 12
ATOM 16364 O O . PHE A 1 38 ? 12.787 -21.226 -23.304 1.00 0.00 137 PHE A O 12
ATOM 16381 N N . THR A 1 39 ? 14.962 -20.666 -23.174 1.00 0.00 138 THR A N 12
ATOM 16382 C CA . THR A 1 39 ? 15.255 -21.045 -24.550 1.00 0.00 138 THR A CA 12
ATOM 16383 C C . THR A 1 39 ? 15.739 -22.489 -24.632 1.00 0.00 138 THR A C 12
ATOM 16384 O O . THR A 1 39 ? 16.460 -22.962 -23.754 1.00 0.00 138 THR A O 12
ATOM 16395 N N . SER A 1 40 ? 15.338 -23.183 -25.693 1.00 0.00 139 SER A N 12
ATOM 16396 C CA . SER A 1 40 ? 15.729 -24.574 -25.887 1.00 0.00 139 SER A CA 12
ATOM 16397 C C . SER A 1 40 ? 17.248 -24.712 -25.921 1.00 0.00 139 SER A C 12
ATOM 16398 O O . SER A 1 40 ? 17.826 -25.523 -25.197 1.00 0.00 139 SER A O 12
ATOM 16406 N N . HIS A 1 41 ? 17.890 -23.913 -26.768 1.00 0.00 140 HIS A N 12
ATOM 16407 C CA . HIS A 1 41 ? 19.343 -23.944 -26.897 1.00 0.00 140 HIS A CA 12
ATOM 16408 C C . HIS A 1 41 ? 19.938 -22.556 -26.680 1.00 0.00 140 HIS A C 12
ATOM 16409 O O . HIS A 1 41 ? 19.420 -21.562 -27.188 1.00 0.00 140 HIS A O 12
ATOM 16423 N N . GLY A 1 42 ? 21.028 -22.496 -25.922 1.00 0.00 141 GLY A N 12
ATOM 16424 C CA . GLY A 1 42 ? 21.674 -21.225 -25.651 1.00 0.00 141 GLY A CA 12
ATOM 16425 C C . GLY A 1 42 ? 21.833 -20.961 -24.167 1.00 0.00 141 GLY A C 12
ATOM 16426 O O . GLY A 1 42 ? 20.848 -20.760 -23.456 1.00 0.00 141 GLY A O 12
ATOM 16430 N N . ARG A 1 43 ? 23.077 -20.961 -23.697 1.00 0.00 142 ARG A N 12
ATOM 16431 C CA . ARG A 1 43 ? 23.361 -20.722 -22.287 1.00 0.00 142 ARG A CA 12
ATOM 16432 C C . ARG A 1 43 ? 22.688 -19.440 -21.807 1.00 0.00 142 ARG A C 12
ATOM 16433 O O . ARG A 1 43 ? 22.322 -19.319 -20.638 1.00 0.00 142 ARG A O 12
ATOM 16454 N N . SER A 1 44 ? 22.529 -18.484 -22.717 1.00 0.00 143 SER A N 12
ATOM 16455 C CA . SER A 1 44 ? 21.904 -17.209 -22.385 1.00 0.00 143 SER A CA 12
ATOM 16456 C C . SER A 1 44 ? 20.472 -17.416 -21.899 1.00 0.00 143 SER A C 12
ATOM 16457 O O . SER A 1 44 ? 19.767 -18.308 -22.370 1.00 0.00 143 SER A O 12
ATOM 16465 N N . THR A 1 45 ? 20.049 -16.583 -20.953 1.00 0.00 144 THR A N 12
ATOM 16466 C CA . THR A 1 45 ? 18.703 -16.674 -20.401 1.00 0.00 144 THR A CA 12
ATOM 16467 C C . THR A 1 45 ? 18.214 -15.313 -19.919 1.00 0.00 144 THR A C 12
ATOM 16468 O O . THR A 1 45 ? 18.605 -14.845 -18.850 1.00 0.00 144 THR A O 12
ATOM 16479 N N . SER A 1 46 ? 17.356 -14.682 -20.715 1.00 0.00 145 SER A N 12
ATOM 16480 C CA . SER A 1 46 ? 16.815 -13.372 -20.370 1.00 0.00 145 SER A CA 12
ATOM 16481 C C . SER A 1 46 ? 15.671 -13.503 -19.369 1.00 0.00 145 SER A C 12
ATOM 16482 O O . SER A 1 46 ? 15.016 -14.543 -19.291 1.00 0.00 145 SER A O 12
ATOM 16490 N N . ILE A 1 47 ? 15.438 -12.441 -18.606 1.00 0.00 146 ILE A N 12
ATOM 16491 C CA . ILE A 1 47 ? 14.373 -12.436 -17.610 1.00 0.00 146 ILE A CA 12
ATOM 16492 C C . ILE A 1 47 ? 13.629 -11.105 -17.608 1.00 0.00 146 ILE A C 12
ATOM 16493 O O . ILE A 1 47 ? 14.221 -10.049 -17.830 1.00 0.00 146 ILE A O 12
ATOM 16509 N N . THR A 1 48 ? 12.325 -11.163 -17.354 1.00 0.00 147 THR A N 12
ATOM 16510 C CA . THR A 1 48 ? 11.498 -9.963 -17.322 1.00 0.00 147 THR A CA 12
ATOM 16511 C C . THR A 1 48 ? 10.422 -10.065 -16.248 1.00 0.00 147 THR A C 12
ATOM 16512 O O . THR A 1 48 ? 9.728 -11.076 -16.143 1.00 0.00 147 THR A O 12
ATOM 16523 N N . LYS A 1 49 ? 10.288 -9.011 -15.450 1.00 0.00 148 LYS A N 12
ATOM 16524 C CA . LYS A 1 49 ? 9.294 -8.980 -14.383 1.00 0.00 148 LYS A CA 12
ATOM 16525 C C . LYS A 1 49 ? 8.634 -7.608 -14.294 1.00 0.00 148 LYS A C 12
ATOM 16526 O O . LYS A 1 49 ? 9.155 -6.622 -14.815 1.00 0.00 148 LYS A O 12
ATOM 16545 N N . LYS A 1 50 ? 7.484 -7.552 -13.631 1.00 0.00 149 LYS A N 12
ATOM 16546 C CA . LYS A 1 50 ? 6.752 -6.301 -13.471 1.00 0.00 149 LYS A CA 12
ATOM 16547 C C . LYS A 1 50 ? 5.469 -6.519 -12.676 1.00 0.00 149 LYS A C 12
ATOM 16548 O O . LYS A 1 50 ? 5.047 -7.655 -12.457 1.00 0.00 149 LYS A O 12
ATOM 16567 N N . CYS A 1 51 ? 4.850 -5.424 -12.248 1.00 0.00 150 CYS A N 12
ATOM 16568 C CA . CYS A 1 51 ? 3.614 -5.494 -11.478 1.00 0.00 150 CYS A CA 12
ATOM 16569 C C . CYS A 1 51 ? 2.460 -5.985 -12.347 1.00 0.00 150 CYS A C 12
ATOM 16570 O O . CYS A 1 51 ? 2.386 -5.671 -13.535 1.00 0.00 150 CYS A O 12
ATOM 16577 N N . ALA A 1 52 ? 1.561 -6.758 -11.746 1.00 0.00 151 ALA A N 12
ATOM 16578 C CA . ALA A 1 52 ? 0.410 -7.291 -12.463 1.00 0.00 151 ALA A CA 12
ATOM 16579 C C . ALA A 1 52 ? -0.776 -7.494 -11.525 1.00 0.00 151 ALA A C 12
ATOM 16580 O O . ALA A 1 52 ? -0.735 -7.092 -10.362 1.00 0.00 151 ALA A O 12
ATOM 16587 N N . SER A 1 53 ? -1.830 -8.119 -12.038 1.00 0.00 152 SER A N 12
ATOM 16588 C CA . SER A 1 53 ? -3.029 -8.372 -11.247 1.00 0.00 152 SER A CA 12
ATOM 16589 C C . SER A 1 53 ? -3.580 -9.767 -11.526 1.00 0.00 152 SER A C 12
ATOM 16590 O O . SER A 1 53 ? -2.961 -10.560 -12.235 1.00 0.00 152 SER A O 12
ATOM 16598 N N . ARG A 1 54 ? -4.748 -10.058 -10.964 1.00 0.00 153 ARG A N 12
ATOM 16599 C CA . ARG A 1 54 ? -5.383 -11.357 -11.150 1.00 0.00 153 ARG A CA 12
ATOM 16600 C C . ARG A 1 54 ? -5.837 -11.538 -12.596 1.00 0.00 153 ARG A C 12
ATOM 16601 O O . ARG A 1 54 ? -5.829 -12.649 -13.125 1.00 0.00 153 ARG A O 12
ATOM 16622 N N . SER A 1 55 ? -6.234 -10.438 -13.228 1.00 0.00 154 SER A N 12
ATOM 16623 C CA . SER A 1 55 ? -6.696 -10.475 -14.610 1.00 0.00 154 SER A CA 12
ATOM 16624 C C . SER A 1 55 ? -5.515 -10.501 -15.577 1.00 0.00 154 SER A C 12
ATOM 16625 O O . SER A 1 55 ? -5.512 -11.255 -16.549 1.00 0.00 154 SER A O 12
ATOM 16633 N N . GLU A 1 56 ? -4.515 -9.670 -15.301 1.00 0.00 155 GLU A N 12
ATOM 16634 C CA . GLU A 1 56 ? -3.329 -9.596 -16.147 1.00 0.00 155 GLU A CA 12
ATOM 16635 C C . GLU A 1 56 ? -2.737 -10.984 -16.375 1.00 0.00 155 GLU A C 12
ATOM 16636 O O . GLU A 1 56 ? -2.389 -11.346 -17.499 1.00 0.00 155 GLU A O 12
ATOM 16648 N N . CYS A 1 57 ? -2.624 -11.756 -15.299 1.00 0.00 156 CYS A N 12
ATOM 16649 C CA . CYS A 1 57 ? -2.073 -13.104 -15.380 1.00 0.00 156 CYS A CA 12
ATOM 16650 C C . CYS A 1 57 ? -3.084 -14.135 -14.888 1.00 0.00 156 CYS A C 12
ATOM 16651 O O . CYS A 1 57 ? -2.733 -15.069 -14.166 1.00 0.00 156 CYS A O 12
ATOM 16658 N N . HIS A 1 58 ? -4.340 -13.960 -15.285 1.00 0.00 157 HIS A N 12
ATOM 16659 C CA . HIS A 1 58 ? -5.403 -14.875 -14.885 1.00 0.00 157 HIS A CA 12
ATOM 16660 C C . HIS A 1 58 ? -5.118 -16.289 -15.383 1.00 0.00 157 HIS A C 12
ATOM 16661 O O . HIS A 1 58 ? -5.461 -17.271 -14.725 1.00 0.00 157 HIS A O 12
ATOM 16675 N N . PHE A 1 59 ? -4.488 -16.385 -16.549 1.00 0.00 158 PHE A N 12
ATOM 16676 C CA . PHE A 1 59 ? -4.158 -17.678 -17.136 1.00 0.00 158 PHE A CA 12
ATOM 16677 C C . PHE A 1 59 ? -2.659 -17.790 -17.399 1.00 0.00 158 PHE A C 12
ATOM 16678 O O . PHE A 1 59 ? -2.205 -17.660 -18.536 1.00 0.00 158 PHE A O 12
ATOM 16695 N N . VAL A 1 60 ? -1.895 -18.031 -16.338 1.00 0.00 159 VAL A N 12
ATOM 16696 C CA . VAL A 1 60 ? -0.447 -18.161 -16.452 1.00 0.00 159 VAL A CA 12
ATOM 16697 C C . VAL A 1 60 ? -0.065 -19.469 -17.135 1.00 0.00 159 VAL A C 12
ATOM 16698 O O . VAL A 1 60 ? -0.929 -20.243 -17.544 1.00 0.00 159 VAL A O 12
ATOM 16711 N N . GLY A 1 61 ? 1.237 -19.710 -17.254 1.00 0.00 160 GLY A N 12
ATOM 16712 C CA . GLY A 1 61 ? 1.712 -20.926 -17.888 1.00 0.00 160 GLY A CA 12
ATOM 16713 C C . GLY A 1 61 ? 2.855 -20.670 -18.850 1.00 0.00 160 GLY A C 12
ATOM 16714 O O . GLY A 1 61 ? 3.446 -19.590 -18.850 1.00 0.00 160 GLY A O 12
ATOM 16718 N N . CYS A 1 62 ? 3.169 -21.667 -19.671 1.00 0.00 161 CYS A N 12
ATOM 16719 C CA . CYS A 1 62 ? 4.251 -21.547 -20.641 1.00 0.00 161 CYS A CA 12
ATOM 16720 C C . CYS A 1 62 ? 3.699 -21.415 -22.058 1.00 0.00 161 CYS A C 12
ATOM 16721 O O . CYS A 1 62 ? 2.651 -21.974 -22.382 1.00 0.00 161 CYS A O 12
ATOM 16728 N N . HIS A 1 63 ? 4.412 -20.672 -22.898 1.00 0.00 162 HIS A N 12
ATOM 16729 C CA . HIS A 1 63 ? 3.994 -20.467 -24.280 1.00 0.00 162 HIS A CA 12
ATOM 16730 C C . HIS A 1 63 ? 5.090 -20.903 -25.249 1.00 0.00 162 HIS A C 12
ATOM 16731 O O . HIS A 1 63 ? 6.072 -20.188 -25.454 1.00 0.00 162 HIS A O 12
ATOM 16745 N N . HIS A 1 64 ? 4.915 -22.079 -25.842 1.00 0.00 163 HIS A N 12
ATOM 16746 C CA . HIS A 1 64 ? 5.889 -22.611 -26.789 1.00 0.00 163 HIS A CA 12
ATOM 16747 C C . HIS A 1 64 ? 5.750 -21.932 -28.148 1.00 0.00 163 HIS A C 12
ATOM 16748 O O . HIS A 1 64 ? 4.703 -22.013 -28.789 1.00 0.00 163 HIS A O 12
ATOM 16762 N N . SER A 1 65 ? 6.814 -21.263 -28.582 1.00 0.00 164 SER A N 12
ATOM 16763 C CA . SER A 1 65 ? 6.809 -20.567 -29.863 1.00 0.00 164 SER A CA 12
ATOM 16764 C C . SER A 1 65 ? 6.826 -21.560 -31.021 1.00 0.00 164 SER A C 12
ATOM 16765 O O . SER A 1 65 ? 7.515 -22.579 -30.969 1.00 0.00 164 SER A O 12
ATOM 16773 N N . ARG A 1 66 ? 6.064 -21.254 -32.066 1.00 0.00 165 ARG A N 12
ATOM 16774 C CA . ARG A 1 66 ? 5.990 -22.119 -33.237 1.00 0.00 165 ARG A CA 12
ATOM 16775 C C . ARG A 1 66 ? 7.190 -21.899 -34.153 1.00 0.00 165 ARG A C 12
ATOM 16776 O O . ARG A 1 66 ? 7.715 -22.843 -34.743 1.00 0.00 165 ARG A O 12
ATOM 16797 N N . ASP A 1 67 ? 7.618 -20.646 -34.266 1.00 0.00 166 ASP A N 12
ATOM 16798 C CA . ASP A 1 67 ? 8.757 -20.301 -35.110 1.00 0.00 166 ASP A CA 12
ATOM 16799 C C . ASP A 1 67 ? 10.072 -20.570 -34.384 1.00 0.00 166 ASP A C 12
ATOM 16800 O O . ASP A 1 67 ? 10.947 -21.265 -34.901 1.00 0.00 166 ASP A O 12
ATOM 16809 N N . SER A 1 68 ? 10.204 -20.014 -33.184 1.00 0.00 167 SER A N 12
ATOM 16810 C CA . SER A 1 68 ? 11.414 -20.190 -32.390 1.00 0.00 167 SER A CA 12
ATOM 16811 C C . SER A 1 68 ? 11.286 -21.395 -31.463 1.00 0.00 167 SER A C 12
ATOM 16812 O O . SER A 1 68 ? 10.187 -21.900 -31.234 1.00 0.00 167 SER A O 12
ATOM 16820 N N . GLU A 1 69 ? 12.417 -21.849 -30.932 1.00 0.00 168 GLU A N 12
ATOM 16821 C CA . GLU A 1 69 ? 12.431 -22.995 -30.031 1.00 0.00 168 GLU A CA 12
ATOM 16822 C C . GLU A 1 69 ? 12.510 -22.541 -28.576 1.00 0.00 168 GLU A C 12
ATOM 16823 O O . GLU A 1 69 ? 12.948 -23.292 -27.703 1.00 0.00 168 GLU A O 12
ATOM 16835 N N . HIS A 1 70 ? 12.083 -21.308 -28.322 1.00 0.00 169 HIS A N 12
ATOM 16836 C CA . HIS A 1 70 ? 12.106 -20.754 -26.973 1.00 0.00 169 HIS A CA 12
ATOM 16837 C C . HIS A 1 70 ? 10.717 -20.799 -26.344 1.00 0.00 169 HIS A C 12
ATOM 16838 O O . HIS A 1 70 ? 9.705 -20.827 -27.046 1.00 0.00 169 HIS A O 12
ATOM 16852 N N . THR A 1 71 ? 10.674 -20.807 -25.015 1.00 0.00 170 THR A N 12
ATOM 16853 C CA . THR A 1 71 ? 9.410 -20.851 -24.292 1.00 0.00 170 THR A CA 12
ATOM 16854 C C . THR A 1 71 ? 9.312 -19.711 -23.285 1.00 0.00 170 THR A C 12
ATOM 16855 O O . THR A 1 71 ? 10.299 -19.352 -22.644 1.00 0.00 170 THR A O 12
ATOM 16866 N N . GLU A 1 72 ? 8.116 -19.146 -23.151 1.00 0.00 171 GLU A N 12
ATOM 16867 C CA . GLU A 1 72 ? 7.892 -18.046 -22.221 1.00 0.00 171 GLU A CA 12
ATOM 16868 C C . GLU A 1 72 ? 6.989 -18.481 -21.071 1.00 0.00 171 GLU A C 12
ATOM 16869 O O . GLU A 1 72 ? 5.770 -18.569 -21.222 1.00 0.00 171 GLU A O 12
ATOM 16881 N N . CYS A 1 73 ? 7.596 -18.753 -19.920 1.00 0.00 172 CYS A N 12
ATOM 16882 C CA . CYS A 1 73 ? 6.849 -19.180 -18.743 1.00 0.00 172 CYS A CA 12
ATOM 16883 C C . CYS A 1 73 ? 6.705 -18.035 -17.745 1.00 0.00 172 CYS A C 12
ATOM 16884 O O . CYS A 1 73 ? 7.694 -17.541 -17.204 1.00 0.00 172 CYS A O 12
ATOM 16891 N N . ARG A 1 74 ? 5.466 -17.618 -17.507 1.00 0.00 173 ARG A N 12
ATOM 16892 C CA . ARG A 1 74 ? 5.191 -16.531 -16.575 1.00 0.00 173 ARG A CA 12
ATOM 16893 C C . ARG A 1 74 ? 4.295 -17.005 -15.435 1.00 0.00 173 ARG A C 12
ATOM 16894 O O . ARG A 1 74 ? 3.463 -17.895 -15.615 1.00 0.00 173 ARG A O 12
ATOM 16915 N N . SER A 1 75 ? 4.471 -16.405 -14.262 1.00 0.00 174 SER A N 12
ATOM 16916 C CA . SER A 1 75 ? 3.681 -16.769 -13.091 1.00 0.00 174 SER A CA 12
ATOM 16917 C C . SER A 1 75 ? 3.401 -15.545 -12.223 1.00 0.00 174 SER A C 12
ATOM 16918 O O . SER A 1 75 ? 3.961 -14.471 -12.445 1.00 0.00 174 SER A O 12
ATOM 16926 N N . CYS A 1 76 ? 2.531 -15.716 -11.234 1.00 0.00 175 CYS A N 12
ATOM 16927 C CA . CYS A 1 76 ? 2.174 -14.628 -10.332 1.00 0.00 175 CYS A CA 12
ATOM 16928 C C . CYS A 1 76 ? 2.657 -14.918 -8.913 1.00 0.00 175 CYS A C 12
ATOM 16929 O O . CYS A 1 76 ? 2.403 -15.991 -8.366 1.00 0.00 175 CYS A O 12
ATOM 16936 N N . CYS A 1 77 ? 3.354 -13.953 -8.323 1.00 0.00 176 CYS A N 12
ATOM 16937 C CA . CYS A 1 77 ? 3.873 -14.103 -6.969 1.00 0.00 176 CYS A CA 12
ATOM 16938 C C . CYS A 1 77 ? 3.465 -12.920 -6.096 1.00 0.00 176 CYS A C 12
ATOM 16939 O O . CYS A 1 77 ? 3.434 -11.779 -6.555 1.00 0.00 176 CYS A O 12
ATOM 16946 N N . GLU A 1 78 ? 3.152 -13.202 -4.835 1.00 0.00 177 GLU A N 12
ATOM 16947 C CA . GLU A 1 78 ? 2.744 -12.161 -3.899 1.00 0.00 177 GLU A CA 12
ATOM 16948 C C . GLU A 1 78 ? 3.878 -11.823 -2.934 1.00 0.00 177 GLU A C 12
ATOM 16949 O O . GLU A 1 78 ? 4.684 -12.683 -2.581 1.00 0.00 177 GLU A O 12
ATOM 16961 N N . GLY A 1 79 ? 3.932 -10.564 -2.512 1.00 0.00 178 GLY A N 12
ATOM 16962 C CA . GLY A 1 79 ? 4.970 -10.134 -1.593 1.00 0.00 178 GLY A CA 12
ATOM 16963 C C . GLY A 1 79 ? 5.846 -9.043 -2.177 1.00 0.00 178 GLY A C 12
ATOM 16964 O O . GLY A 1 79 ? 6.126 -9.038 -3.375 1.00 0.00 178 GLY A O 12
ATOM 16968 N N . MET A 1 80 ? 6.278 -8.116 -1.328 1.00 0.00 179 MET A N 12
ATOM 16969 C CA . MET A 1 80 ? 7.127 -7.015 -1.768 1.00 0.00 179 MET A CA 12
ATOM 16970 C C . MET A 1 80 ? 8.400 -7.539 -2.425 1.00 0.00 179 MET A C 12
ATOM 16971 O O . MET A 1 80 ? 9.053 -8.443 -1.901 1.00 0.00 179 MET A O 12
ATOM 16985 N N . ILE A 1 81 ? 8.747 -6.967 -3.573 1.00 0.00 180 ILE A N 12
ATOM 16986 C CA . ILE A 1 81 ? 9.942 -7.377 -4.300 1.00 0.00 180 ILE A CA 12
ATOM 16987 C C . ILE A 1 81 ? 10.127 -8.890 -4.246 1.00 0.00 180 ILE A C 12
ATOM 16988 O O . ILE A 1 81 ? 11.245 -9.386 -4.106 1.00 0.00 180 ILE A O 12
ATOM 17004 N N . CYS A 1 82 ? 9.022 -9.619 -4.360 1.00 0.00 181 CYS A N 12
ATOM 17005 C CA . CYS A 1 82 ? 9.060 -11.076 -4.326 1.00 0.00 181 CYS A CA 12
ATOM 17006 C C . CYS A 1 82 ? 9.944 -11.623 -5.443 1.00 0.00 181 CYS A C 12
ATOM 17007 O O . CYS A 1 82 ? 10.488 -12.722 -5.337 1.00 0.00 181 CYS A O 12
ATOM 17014 N N . ASN A 1 83 ? 10.083 -10.848 -6.514 1.00 0.00 182 ASN A N 12
ATOM 17015 C CA . ASN A 1 83 ? 10.900 -11.255 -7.651 1.00 0.00 182 ASN A CA 12
ATOM 17016 C C . ASN A 1 83 ? 12.356 -10.843 -7.450 1.00 0.00 182 ASN A C 12
ATOM 17017 O O . ASN A 1 83 ? 12.976 -10.259 -8.338 1.00 0.00 182 ASN A O 12
ATOM 17028 N N . VAL A 1 84 ? 12.895 -11.153 -6.275 1.00 0.00 183 VAL A N 12
ATOM 17029 C CA . VAL A 1 84 ? 14.278 -10.818 -5.957 1.00 0.00 183 VAL A CA 12
ATOM 17030 C C . VAL A 1 84 ? 15.239 -11.432 -6.968 1.00 0.00 183 VAL A C 12
ATOM 17031 O O . VAL A 1 84 ? 15.917 -10.719 -7.706 1.00 0.00 183 VAL A O 12
ATOM 17044 N N . GLU A 1 85 ? 15.292 -12.760 -6.995 1.00 0.00 184 GLU A N 12
ATOM 17045 C CA . GLU A 1 85 ? 16.171 -13.470 -7.916 1.00 0.00 184 GLU A CA 12
ATOM 17046 C C . GLU A 1 85 ? 15.393 -14.508 -8.720 1.00 0.00 184 GLU A C 12
ATOM 17047 O O . GLU A 1 85 ? 14.210 -14.744 -8.471 1.00 0.00 184 GLU A O 12
ATOM 17059 N N . LEU A 1 86 ? 16.065 -15.124 -9.686 1.00 0.00 185 LEU A N 12
ATOM 17060 C CA . LEU A 1 86 ? 15.437 -16.137 -10.528 1.00 0.00 185 LEU A CA 12
ATOM 17061 C C . LEU A 1 86 ? 14.768 -17.213 -9.679 1.00 0.00 185 LEU A C 12
ATOM 17062 O O . LEU A 1 86 ? 13.565 -17.455 -9.775 1.00 0.00 185 LEU A O 12
ATOM 17078 N N . PRO A 1 87 ? 15.565 -17.874 -8.826 1.00 0.00 186 PRO A N 12
ATOM 17079 C CA . PRO A 1 87 ? 15.071 -18.934 -7.942 1.00 0.00 186 PRO A CA 12
ATOM 17080 C C . PRO A 1 87 ? 14.171 -18.393 -6.836 1.00 0.00 186 PRO A C 12
ATOM 17081 O O . PRO A 1 87 ? 14.275 -17.228 -6.450 1.00 0.00 186 PRO A O 12
ATOM 17092 N N . THR A 1 88 ? 13.287 -19.246 -6.328 1.00 0.00 187 THR A N 12
ATOM 17093 C CA . THR A 1 88 ? 12.368 -18.854 -5.267 1.00 0.00 187 THR A CA 12
ATOM 17094 C C . THR A 1 88 ? 12.162 -19.988 -4.270 1.00 0.00 187 THR A C 12
ATOM 17095 O O . THR A 1 88 ? 11.660 -21.054 -4.624 1.00 0.00 187 THR A O 12
ATOM 17106 N N . ASN A 1 89 ? 12.553 -19.752 -3.022 1.00 0.00 188 ASN A N 12
ATOM 17107 C CA . ASN A 1 89 ? 12.411 -20.755 -1.974 1.00 0.00 188 ASN A CA 12
ATOM 17108 C C . ASN A 1 89 ? 11.143 -20.516 -1.160 1.00 0.00 188 ASN A C 12
ATOM 17109 O O . ASN A 1 89 ? 10.356 -21.435 -0.932 1.00 0.00 188 ASN A O 12
ATOM 17120 N N . HIS A 1 90 ? 10.950 -19.274 -0.726 1.00 0.00 189 HIS A N 12
ATOM 17121 C CA . HIS A 1 90 ? 9.776 -18.913 0.061 1.00 0.00 189 HIS A CA 12
ATOM 17122 C C . HIS A 1 90 ? 9.569 -17.402 0.065 1.00 0.00 189 HIS A C 12
ATOM 17123 O O . HIS A 1 90 ? 10.432 -16.644 -0.379 1.00 0.00 189 HIS A O 12
ATOM 17137 N N . THR A 1 91 ? 8.417 -16.968 0.568 1.00 0.00 190 THR A N 12
ATOM 17138 C CA . THR A 1 91 ? 8.095 -15.548 0.628 1.00 0.00 190 THR A CA 12
ATOM 17139 C C . THR A 1 91 ? 8.751 -14.886 1.833 1.00 0.00 190 THR A C 12
ATOM 17140 O O . THR A 1 91 ? 8.662 -15.387 2.953 1.00 0.00 190 THR A O 12
ATOM 17151 N N . ASN A 1 92 ? 9.410 -13.756 1.596 1.00 0.00 191 ASN A N 12
ATOM 17152 C CA . ASN A 1 92 ? 10.081 -13.024 2.664 1.00 0.00 191 ASN A CA 12
ATOM 17153 C C . ASN A 1 92 ? 9.205 -11.887 3.179 1.00 0.00 191 ASN A C 12
ATOM 17154 O O . ASN A 1 92 ? 9.698 -10.805 3.497 1.00 0.00 191 ASN A O 12
ATOM 17165 N N . ALA A 1 93 ? 7.903 -12.140 3.258 1.00 0.00 192 ALA A N 12
ATOM 17166 C CA . ALA A 1 93 ? 6.958 -11.138 3.737 1.00 0.00 192 ALA A CA 12
ATOM 17167 C C . ALA A 1 93 ? 6.610 -11.368 5.204 1.00 0.00 192 ALA A C 12
ATOM 17168 O O . ALA A 1 93 ? 6.232 -12.472 5.597 1.00 0.00 192 ALA A O 12
ATOM 17175 N N . VAL A 1 94 ? 6.742 -10.319 6.009 1.00 0.00 193 VAL A N 12
ATOM 17176 C CA . VAL A 1 94 ? 6.442 -10.407 7.433 1.00 0.00 193 VAL A CA 12
ATOM 17177 C C . VAL A 1 94 ? 5.327 -9.441 7.820 1.00 0.00 193 VAL A C 12
ATOM 17178 O O . VAL A 1 94 ? 4.493 -9.748 8.673 1.00 0.00 193 VAL A O 12
ATOM 17191 N N . PHE A 1 95 ? 5.318 -8.272 7.188 1.00 0.00 194 PHE A N 12
ATOM 17192 C CA . PHE A 1 95 ? 4.306 -7.260 7.465 1.00 0.00 194 PHE A CA 12
ATOM 17193 C C . PHE A 1 95 ? 3.301 -7.167 6.321 1.00 0.00 194 PHE A C 12
ATOM 17194 O O . PHE A 1 95 ? 2.114 -6.931 6.541 1.00 0.00 194 PHE A O 12
ATOM 17211 N N . ALA A 1 96 ? 3.787 -7.355 5.098 1.00 0.00 195 ALA A N 12
ATOM 17212 C CA . ALA A 1 96 ? 2.933 -7.294 3.919 1.00 0.00 195 ALA A CA 12
ATOM 17213 C C . ALA A 1 96 ? 2.031 -8.521 3.830 1.00 0.00 195 ALA A C 12
ATOM 17214 O O . ALA A 1 96 ? 0.812 -8.399 3.699 1.00 0.00 195 ALA A O 12
ATOM 17221 N N . MET A 1 1 ? 0.972 -0.099 -0.741 1.00 0.00 100 MET A N 13
ATOM 17222 C CA . MET A 1 1 ? 1.758 -0.251 -1.959 1.00 0.00 100 MET A CA 13
ATOM 17223 C C . MET A 1 1 ? 3.012 -1.080 -1.698 1.00 0.00 100 MET A C 13
ATOM 17224 O O . MET A 1 1 ? 3.340 -1.382 -0.551 1.00 0.00 100 MET A O 13
ATOM 17238 N N . PHE A 1 2 ? 3.708 -1.444 -2.770 1.00 0.00 101 PHE A N 13
ATOM 17239 C CA . PHE A 1 2 ? 4.925 -2.240 -2.656 1.00 0.00 101 PHE A CA 13
ATOM 17240 C C . PHE A 1 2 ? 5.826 -2.033 -3.870 1.00 0.00 101 PHE A C 13
ATOM 17241 O O . PHE A 1 2 ? 5.360 -1.657 -4.946 1.00 0.00 101 PHE A O 13
ATOM 17258 N N . LYS A 1 3 ? 7.118 -2.281 -3.689 1.00 0.00 102 LYS A N 13
ATOM 17259 C CA . LYS A 1 3 ? 8.086 -2.124 -4.769 1.00 0.00 102 LYS A CA 13
ATOM 17260 C C . LYS A 1 3 ? 8.332 -3.452 -5.477 1.00 0.00 102 LYS A C 13
ATOM 17261 O O . LYS A 1 3 ? 8.478 -4.492 -4.834 1.00 0.00 102 LYS A O 13
ATOM 17280 N N . CYS A 1 4 ? 8.380 -3.409 -6.804 1.00 0.00 103 CYS A N 13
ATOM 17281 C CA . CYS A 1 4 ? 8.609 -4.609 -7.600 1.00 0.00 103 CYS A CA 13
ATOM 17282 C C . CYS A 1 4 ? 9.508 -4.305 -8.795 1.00 0.00 103 CYS A C 13
ATOM 17283 O O . CYS A 1 4 ? 9.476 -3.204 -9.346 1.00 0.00 103 CYS A O 13
ATOM 17290 N N . PHE A 1 5 ? 10.309 -5.288 -9.192 1.00 0.00 104 PHE A N 13
ATOM 17291 C CA . PHE A 1 5 ? 11.218 -5.126 -10.321 1.00 0.00 104 PHE A CA 13
ATOM 17292 C C . PHE A 1 5 ? 10.448 -5.089 -11.638 1.00 0.00 104 PHE A C 13
ATOM 17293 O O . PHE A 1 5 ? 9.931 -6.108 -12.097 1.00 0.00 104 PHE A O 13
ATOM 17310 N N . THR A 1 6 ? 10.374 -3.907 -12.241 1.00 0.00 105 THR A N 13
ATOM 17311 C CA . THR A 1 6 ? 9.667 -3.735 -13.503 1.00 0.00 105 THR A CA 13
ATOM 17312 C C . THR A 1 6 ? 10.642 -3.551 -14.660 1.00 0.00 105 THR A C 13
ATOM 17313 O O . THR A 1 6 ? 10.473 -2.659 -15.492 1.00 0.00 105 THR A O 13
ATOM 17324 N N . CYS A 1 7 ? 11.663 -4.400 -14.708 1.00 0.00 106 CYS A N 13
ATOM 17325 C CA . CYS A 1 7 ? 12.667 -4.331 -15.763 1.00 0.00 106 CYS A CA 13
ATOM 17326 C C . CYS A 1 7 ? 12.203 -5.087 -17.005 1.00 0.00 106 CYS A C 13
ATOM 17327 O O . CYS A 1 7 ? 11.274 -5.892 -16.942 1.00 0.00 106 CYS A O 13
ATOM 17334 N N . GLU A 1 8 ? 12.858 -4.822 -18.131 1.00 0.00 107 GLU A N 13
ATOM 17335 C CA . GLU A 1 8 ? 12.512 -5.478 -19.387 1.00 0.00 107 GLU A CA 13
ATOM 17336 C C . GLU A 1 8 ? 13.691 -6.285 -19.922 1.00 0.00 107 GLU A C 13
ATOM 17337 O O . GLU A 1 8 ? 13.712 -7.511 -19.826 1.00 0.00 107 GLU A O 13
ATOM 17349 N N . ASN A 1 9 ? 14.671 -5.587 -20.486 1.00 0.00 108 ASN A N 13
ATOM 17350 C CA . ASN A 1 9 ? 15.854 -6.238 -21.038 1.00 0.00 108 ASN A CA 13
ATOM 17351 C C . ASN A 1 9 ? 17.008 -6.206 -20.041 1.00 0.00 108 ASN A C 13
ATOM 17352 O O . ASN A 1 9 ? 17.576 -5.150 -19.767 1.00 0.00 108 ASN A O 13
ATOM 17363 N N . ALA A 1 10 ? 17.349 -7.372 -19.501 1.00 0.00 109 ALA A N 13
ATOM 17364 C CA . ALA A 1 10 ? 18.436 -7.478 -18.536 1.00 0.00 109 ALA A CA 13
ATOM 17365 C C . ALA A 1 10 ? 19.139 -8.827 -18.648 1.00 0.00 109 ALA A C 13
ATOM 17366 O O . ALA A 1 10 ? 18.499 -9.876 -18.617 1.00 0.00 109 ALA A O 13
ATOM 17373 N N . GLY A 1 11 ? 20.462 -8.790 -18.780 1.00 0.00 110 GLY A N 13
ATOM 17374 C CA . GLY A 1 11 ? 21.230 -10.016 -18.896 1.00 0.00 110 GLY A CA 13
ATOM 17375 C C . GLY A 1 11 ? 21.096 -10.902 -17.673 1.00 0.00 110 GLY A C 13
ATOM 17376 O O . GLY A 1 11 ? 20.955 -12.119 -17.793 1.00 0.00 110 GLY A O 13
ATOM 17380 N N . ASP A 1 12 ? 21.140 -10.291 -16.494 1.00 0.00 111 ASP A N 13
ATOM 17381 C CA . ASP A 1 12 ? 21.022 -11.033 -15.244 1.00 0.00 111 ASP A CA 13
ATOM 17382 C C . ASP A 1 12 ? 20.177 -10.264 -14.233 1.00 0.00 111 ASP A C 13
ATOM 17383 O O . ASP A 1 12 ? 19.882 -9.085 -14.426 1.00 0.00 111 ASP A O 13
ATOM 17392 N N . ASN A 1 13 ? 19.791 -10.940 -13.157 1.00 0.00 112 ASN A N 13
ATOM 17393 C CA . ASN A 1 13 ? 18.978 -10.321 -12.116 1.00 0.00 112 ASN A CA 13
ATOM 17394 C C . ASN A 1 13 ? 19.601 -9.010 -11.647 1.00 0.00 112 ASN A C 13
ATOM 17395 O O . ASN A 1 13 ? 18.903 -8.018 -11.438 1.00 0.00 112 ASN A O 13
ATOM 17406 N N . TYR A 1 14 ? 20.920 -9.014 -11.484 1.00 0.00 113 TYR A N 13
ATOM 17407 C CA . TYR A 1 14 ? 21.638 -7.826 -11.037 1.00 0.00 113 TYR A CA 13
ATOM 17408 C C . TYR A 1 14 ? 21.257 -6.611 -11.878 1.00 0.00 113 TYR A C 13
ATOM 17409 O O . TYR A 1 14 ? 20.626 -5.676 -11.387 1.00 0.00 113 TYR A O 13
ATOM 17427 N N . ASN A 1 15 ? 21.644 -6.634 -13.149 1.00 0.00 114 ASN A N 13
ATOM 17428 C CA . ASN A 1 15 ? 21.344 -5.535 -14.059 1.00 0.00 114 ASN A CA 13
ATOM 17429 C C . ASN A 1 15 ? 19.844 -5.256 -14.100 1.00 0.00 114 ASN A C 13
ATOM 17430 O O . ASN A 1 15 ? 19.417 -4.103 -14.146 1.00 0.00 114 ASN A O 13
ATOM 17441 N N . CYS A 1 16 ? 19.050 -6.321 -14.082 1.00 0.00 115 CYS A N 13
ATOM 17442 C CA . CYS A 1 16 ? 17.598 -6.194 -14.117 1.00 0.00 115 CYS A CA 13
ATOM 17443 C C . CYS A 1 16 ? 17.100 -5.334 -12.958 1.00 0.00 115 CYS A C 13
ATOM 17444 O O . CYS A 1 16 ? 16.131 -4.590 -13.097 1.00 0.00 115 CYS A O 13
ATOM 17451 N N . ASN A 1 17 ? 17.771 -5.444 -11.816 1.00 0.00 116 ASN A N 13
ATOM 17452 C CA . ASN A 1 17 ? 17.397 -4.677 -10.633 1.00 0.00 116 ASN A CA 13
ATOM 17453 C C . ASN A 1 17 ? 17.844 -3.224 -10.763 1.00 0.00 116 ASN A C 13
ATOM 17454 O O . ASN A 1 17 ? 17.087 -2.302 -10.459 1.00 0.00 116 ASN A O 13
ATOM 17465 N N . ARG A 1 18 ? 19.078 -3.029 -11.215 1.00 0.00 117 ARG A N 13
ATOM 17466 C CA . ARG A 1 18 ? 19.627 -1.689 -11.384 1.00 0.00 117 ARG A CA 13
ATOM 17467 C C . ARG A 1 18 ? 18.831 -0.902 -12.422 1.00 0.00 117 ARG A C 13
ATOM 17468 O O . ARG A 1 18 ? 18.870 0.328 -12.446 1.00 0.00 117 ARG A O 13
ATOM 17489 N N . TRP A 1 19 ? 18.112 -1.621 -13.276 1.00 0.00 118 TRP A N 13
ATOM 17490 C CA . TRP A 1 19 ? 17.307 -0.990 -14.316 1.00 0.00 118 TRP A CA 13
ATOM 17491 C C . TRP A 1 19 ? 15.904 -0.680 -13.807 1.00 0.00 118 TRP A C 13
ATOM 17492 O O . TRP A 1 19 ? 15.372 0.404 -14.045 1.00 0.00 118 TRP A O 13
ATOM 17513 N N . ALA A 1 20 ? 15.309 -1.638 -13.103 1.00 0.00 119 ALA A N 13
ATOM 17514 C CA . ALA A 1 20 ? 13.969 -1.466 -12.558 1.00 0.00 119 ALA A CA 13
ATOM 17515 C C . ALA A 1 20 ? 13.999 -0.640 -11.277 1.00 0.00 119 ALA A C 13
ATOM 17516 O O . ALA A 1 20 ? 14.431 -1.120 -10.229 1.00 0.00 119 ALA A O 13
ATOM 17523 N N . GLU A 1 21 ? 13.539 0.604 -11.369 1.00 0.00 120 GLU A N 13
ATOM 17524 C CA . GLU A 1 21 ? 13.516 1.496 -10.216 1.00 0.00 120 GLU A CA 13
ATOM 17525 C C . GLU A 1 21 ? 12.704 0.891 -9.075 1.00 0.00 120 GLU A C 13
ATOM 17526 O O . GLU A 1 21 ? 11.762 0.132 -9.304 1.00 0.00 120 GLU A O 13
ATOM 17538 N N . ASP A 1 22 ? 13.076 1.231 -7.846 1.00 0.00 121 ASP A N 13
ATOM 17539 C CA . ASP A 1 22 ? 12.382 0.721 -6.669 1.00 0.00 121 ASP A CA 13
ATOM 17540 C C . ASP A 1 22 ? 11.241 1.650 -6.266 1.00 0.00 121 ASP A C 13
ATOM 17541 O O . ASP A 1 22 ? 11.309 2.326 -5.239 1.00 0.00 121 ASP A O 13
ATOM 17550 N N . LYS A 1 23 ? 10.193 1.680 -7.082 1.00 0.00 122 LYS A N 13
ATOM 17551 C CA . LYS A 1 23 ? 9.036 2.525 -6.812 1.00 0.00 122 LYS A CA 13
ATOM 17552 C C . LYS A 1 23 ? 7.779 1.683 -6.623 1.00 0.00 122 LYS A C 13
ATOM 17553 O O . LYS A 1 23 ? 7.666 0.587 -7.172 1.00 0.00 122 LYS A O 13
ATOM 17572 N N . TRP A 1 24 ? 6.836 2.202 -5.844 1.00 0.00 123 TRP A N 13
ATOM 17573 C CA . TRP A 1 24 ? 5.586 1.497 -5.584 1.00 0.00 123 TRP A CA 13
ATOM 17574 C C . TRP A 1 24 ? 4.931 1.053 -6.888 1.00 0.00 123 TRP A C 13
ATOM 17575 O O . TRP A 1 24 ? 5.107 1.684 -7.930 1.00 0.00 123 TRP A O 13
ATOM 17596 N N . CYS A 1 25 ? 4.173 -0.037 -6.823 1.00 0.00 124 CYS A N 13
ATOM 17597 C CA . CYS A 1 25 ? 3.491 -0.566 -7.997 1.00 0.00 124 CYS A CA 13
ATOM 17598 C C . CYS A 1 25 ? 2.207 0.209 -8.276 1.00 0.00 124 CYS A C 13
ATOM 17599 O O . CYS A 1 25 ? 1.665 0.895 -7.409 1.00 0.00 124 CYS A O 13
ATOM 17606 N N . PRO A 1 26 ? 1.707 0.100 -9.516 1.00 0.00 125 PRO A N 13
ATOM 17607 C CA . PRO A 1 26 ? 0.481 0.783 -9.938 1.00 0.00 125 PRO A CA 13
ATOM 17608 C C . PRO A 1 26 ? -0.689 0.508 -8.999 1.00 0.00 125 PRO A C 13
ATOM 17609 O O . PRO A 1 26 ? -0.626 -0.394 -8.164 1.00 0.00 125 PRO A O 13
ATOM 17620 N N . GLN A 1 27 ? -1.753 1.291 -9.142 1.00 0.00 126 GLN A N 13
ATOM 17621 C CA . GLN A 1 27 ? -2.937 1.130 -8.305 1.00 0.00 126 GLN A CA 13
ATOM 17622 C C . GLN A 1 27 ? -3.720 -0.116 -8.703 1.00 0.00 126 GLN A C 13
ATOM 17623 O O . GLN A 1 27 ? -4.275 -0.810 -7.852 1.00 0.00 126 GLN A O 13
ATOM 17637 N N . ASN A 1 28 ? -3.761 -0.394 -10.002 1.00 0.00 127 ASN A N 13
ATOM 17638 C CA . ASN A 1 28 ? -4.478 -1.557 -10.513 1.00 0.00 127 ASN A CA 13
ATOM 17639 C C . ASN A 1 28 ? -3.556 -2.770 -10.596 1.00 0.00 127 ASN A C 13
ATOM 17640 O O . ASN A 1 28 ? -3.565 -3.504 -11.585 1.00 0.00 127 ASN A O 13
ATOM 17651 N N . THR A 1 29 ? -2.762 -2.976 -9.550 1.00 0.00 128 THR A N 13
ATOM 17652 C CA . THR A 1 29 ? -1.835 -4.099 -9.504 1.00 0.00 128 THR A CA 13
ATOM 17653 C C . THR A 1 29 ? -1.592 -4.553 -8.069 1.00 0.00 128 THR A C 13
ATOM 17654 O O . THR A 1 29 ? -1.392 -3.732 -7.175 1.00 0.00 128 THR A O 13
ATOM 17665 N N . GLN A 1 30 ? -1.609 -5.865 -7.857 1.00 0.00 129 GLN A N 13
ATOM 17666 C CA . GLN A 1 30 ? -1.390 -6.427 -6.530 1.00 0.00 129 GLN A CA 13
ATOM 17667 C C . GLN A 1 30 ? -0.541 -7.692 -6.607 1.00 0.00 129 GLN A C 13
ATOM 17668 O O . GLN A 1 30 ? -0.399 -8.417 -5.622 1.00 0.00 129 GLN A O 13
ATOM 17682 N N . TYR A 1 31 ? 0.019 -7.951 -7.783 1.00 0.00 130 TYR A N 13
ATOM 17683 C CA . TYR A 1 31 ? 0.852 -9.130 -7.990 1.00 0.00 130 TYR A CA 13
ATOM 17684 C C . TYR A 1 31 ? 2.158 -8.759 -8.686 1.00 0.00 130 TYR A C 13
ATOM 17685 O O . TYR A 1 31 ? 2.303 -7.656 -9.214 1.00 0.00 130 TYR A O 13
ATOM 17703 N N . CYS A 1 32 ? 3.107 -9.689 -8.682 1.00 0.00 131 CYS A N 13
ATOM 17704 C CA . CYS A 1 32 ? 4.402 -9.463 -9.313 1.00 0.00 131 CYS A CA 13
ATOM 17705 C C . CYS A 1 32 ? 4.642 -10.466 -10.437 1.00 0.00 131 CYS A C 13
ATOM 17706 O O . CYS A 1 32 ? 4.964 -11.629 -10.189 1.00 0.00 131 CYS A O 13
ATOM 17713 N N . LEU A 1 33 ? 4.484 -10.008 -11.674 1.00 0.00 132 LEU A N 13
ATOM 17714 C CA . LEU A 1 33 ? 4.683 -10.865 -12.838 1.00 0.00 132 LEU A CA 13
ATOM 17715 C C . LEU A 1 33 ? 6.155 -11.231 -12.999 1.00 0.00 132 LEU A C 13
ATOM 17716 O O . LEU A 1 33 ? 7.032 -10.368 -12.934 1.00 0.00 132 LEU A O 13
ATOM 17732 N N . THR A 1 34 ? 6.420 -12.516 -13.213 1.00 0.00 133 THR A N 13
ATOM 17733 C CA . THR A 1 34 ? 7.786 -12.996 -13.384 1.00 0.00 133 THR A CA 13
ATOM 17734 C C . THR A 1 34 ? 7.941 -13.753 -14.699 1.00 0.00 133 THR A C 13
ATOM 17735 O O . THR A 1 34 ? 7.621 -14.938 -14.786 1.00 0.00 133 THR A O 13
ATOM 17746 N N . VAL A 1 35 ? 8.435 -13.060 -15.720 1.00 0.00 134 VAL A N 13
ATOM 17747 C CA . VAL A 1 35 ? 8.635 -13.668 -17.030 1.00 0.00 134 VAL A CA 13
ATOM 17748 C C . VAL A 1 35 ? 10.025 -14.285 -17.143 1.00 0.00 134 VAL A C 13
ATOM 17749 O O . VAL A 1 35 ? 11.025 -13.660 -16.789 1.00 0.00 134 VAL A O 13
ATOM 17762 N N . HIS A 1 36 ? 10.080 -15.517 -17.641 1.00 0.00 135 HIS A N 13
ATOM 17763 C CA . HIS A 1 36 ? 11.348 -16.220 -17.802 1.00 0.00 135 HIS A CA 13
ATOM 17764 C C . HIS A 1 36 ? 11.554 -16.643 -19.253 1.00 0.00 135 HIS A C 13
ATOM 17765 O O . HIS A 1 36 ? 10.728 -17.355 -19.826 1.00 0.00 135 HIS A O 13
ATOM 17779 N N . HIS A 1 37 ? 12.659 -16.199 -19.843 1.00 0.00 136 HIS A N 13
ATOM 17780 C CA . HIS A 1 37 ? 12.973 -16.532 -21.228 1.00 0.00 136 HIS A CA 13
ATOM 17781 C C . HIS A 1 37 ? 13.885 -17.752 -21.301 1.00 0.00 136 HIS A C 13
ATOM 17782 O O . HIS A 1 37 ? 15.027 -17.715 -20.840 1.00 0.00 136 HIS A O 13
ATOM 17796 N N . PHE A 1 38 ? 13.375 -18.833 -21.881 1.00 0.00 137 PHE A N 13
ATOM 17797 C CA . PHE A 1 38 ? 14.143 -20.066 -22.012 1.00 0.00 137 PHE A CA 13
ATOM 17798 C C . PHE A 1 38 ? 14.238 -20.495 -23.473 1.00 0.00 137 PHE A C 13
ATOM 17799 O O . PHE A 1 38 ? 13.249 -20.914 -24.075 1.00 0.00 137 PHE A O 13
ATOM 17816 N N . THR A 1 39 ? 15.436 -20.386 -24.039 1.00 0.00 138 THR A N 13
ATOM 17817 C CA . THR A 1 39 ? 15.661 -20.761 -25.429 1.00 0.00 138 THR A CA 13
ATOM 17818 C C . THR A 1 39 ? 15.621 -22.275 -25.604 1.00 0.00 138 THR A C 13
ATOM 17819 O O . THR A 1 39 ? 16.082 -23.021 -24.741 1.00 0.00 138 THR A O 13
ATOM 17830 N N . SER A 1 40 ? 15.067 -22.721 -26.727 1.00 0.00 139 SER A N 13
ATOM 17831 C CA . SER A 1 40 ? 14.964 -24.147 -27.014 1.00 0.00 139 SER A CA 13
ATOM 17832 C C . SER A 1 40 ? 16.319 -24.832 -26.859 1.00 0.00 139 SER A C 13
ATOM 17833 O O . SER A 1 40 ? 16.403 -25.968 -26.390 1.00 0.00 139 SER A O 13
ATOM 17841 N N . HIS A 1 41 ? 17.377 -24.133 -27.256 1.00 0.00 140 HIS A N 13
ATOM 17842 C CA . HIS A 1 41 ? 18.729 -24.672 -27.161 1.00 0.00 140 HIS A CA 13
ATOM 17843 C C . HIS A 1 41 ? 19.751 -23.551 -26.995 1.00 0.00 140 HIS A C 13
ATOM 17844 O O . HIS A 1 41 ? 20.154 -22.916 -27.969 1.00 0.00 140 HIS A O 13
ATOM 17858 N N . GLY A 1 42 ? 20.165 -23.312 -25.754 1.00 0.00 141 GLY A N 13
ATOM 17859 C CA . GLY A 1 42 ? 21.135 -22.267 -25.484 1.00 0.00 141 GLY A CA 13
ATOM 17860 C C . GLY A 1 42 ? 21.155 -21.859 -24.024 1.00 0.00 141 GLY A C 13
ATOM 17861 O O . GLY A 1 42 ? 20.154 -21.994 -23.321 1.00 0.00 141 GLY A O 13
ATOM 17865 N N . ARG A 1 43 ? 22.299 -21.361 -23.567 1.00 0.00 142 ARG A N 13
ATOM 17866 C CA . ARG A 1 43 ? 22.447 -20.935 -22.180 1.00 0.00 142 ARG A CA 13
ATOM 17867 C C . ARG A 1 43 ? 21.843 -19.549 -21.970 1.00 0.00 142 ARG A C 13
ATOM 17868 O O . ARG A 1 43 ? 21.268 -19.265 -20.920 1.00 0.00 142 ARG A O 13
ATOM 17889 N N . SER A 1 44 ? 21.979 -18.691 -22.976 1.00 0.00 143 SER A N 13
ATOM 17890 C CA . SER A 1 44 ? 21.450 -17.334 -22.900 1.00 0.00 143 SER A CA 13
ATOM 17891 C C . SER A 1 44 ? 19.979 -17.346 -22.496 1.00 0.00 143 SER A C 13
ATOM 17892 O O . SER A 1 44 ? 19.167 -18.061 -23.084 1.00 0.00 143 SER A O 13
ATOM 17900 N N . THR A 1 45 ? 19.643 -16.548 -21.487 1.00 0.00 144 THR A N 13
ATOM 17901 C CA . THR A 1 45 ? 18.271 -16.466 -21.002 1.00 0.00 144 THR A CA 13
ATOM 17902 C C . THR A 1 45 ? 17.955 -15.070 -20.478 1.00 0.00 144 THR A C 13
ATOM 17903 O O . THR A 1 45 ? 18.535 -14.623 -19.488 1.00 0.00 144 THR A O 13
ATOM 17914 N N . SER A 1 46 ? 17.033 -14.386 -21.147 1.00 0.00 145 SER A N 13
ATOM 17915 C CA . SER A 1 46 ? 16.642 -13.038 -20.750 1.00 0.00 145 SER A CA 13
ATOM 17916 C C . SER A 1 46 ? 15.660 -13.079 -19.583 1.00 0.00 145 SER A C 13
ATOM 17917 O O . SER A 1 46 ? 14.947 -14.065 -19.392 1.00 0.00 145 SER A O 13
ATOM 17925 N N . ILE A 1 47 ? 15.630 -12.002 -18.805 1.00 0.00 146 ILE A N 13
ATOM 17926 C CA . ILE A 1 47 ? 14.736 -11.913 -17.658 1.00 0.00 146 ILE A CA 13
ATOM 17927 C C . ILE A 1 47 ? 13.883 -10.651 -17.721 1.00 0.00 146 ILE A C 13
ATOM 17928 O O . ILE A 1 47 ? 14.383 -9.564 -18.014 1.00 0.00 146 ILE A O 13
ATOM 17944 N N . THR A 1 48 ? 12.591 -10.801 -17.444 1.00 0.00 147 THR A N 13
ATOM 17945 C CA . THR A 1 48 ? 11.668 -9.673 -17.469 1.00 0.00 147 THR A CA 13
ATOM 17946 C C . THR A 1 48 ? 10.591 -9.821 -16.401 1.00 0.00 147 THR A C 13
ATOM 17947 O O . THR A 1 48 ? 10.013 -10.895 -16.231 1.00 0.00 147 THR A O 13
ATOM 17958 N N . LYS A 1 49 ? 10.324 -8.736 -15.682 1.00 0.00 148 LYS A N 13
ATOM 17959 C CA . LYS A 1 49 ? 9.314 -8.743 -14.630 1.00 0.00 148 LYS A CA 13
ATOM 17960 C C . LYS A 1 49 ? 8.597 -7.399 -14.555 1.00 0.00 148 LYS A C 13
ATOM 17961 O O . LYS A 1 49 ? 9.072 -6.399 -15.094 1.00 0.00 148 LYS A O 13
ATOM 17980 N N . LYS A 1 50 ? 7.452 -7.381 -13.882 1.00 0.00 149 LYS A N 13
ATOM 17981 C CA . LYS A 1 50 ? 6.670 -6.160 -13.734 1.00 0.00 149 LYS A CA 13
ATOM 17982 C C . LYS A 1 50 ? 5.393 -6.424 -12.942 1.00 0.00 149 LYS A C 13
ATOM 17983 O O . LYS A 1 50 ? 4.969 -7.570 -12.792 1.00 0.00 149 LYS A O 13
ATOM 18002 N N . CYS A 1 51 ? 4.782 -5.356 -12.439 1.00 0.00 150 CYS A N 13
ATOM 18003 C CA . CYS A 1 51 ? 3.553 -5.472 -11.664 1.00 0.00 150 CYS A CA 13
ATOM 18004 C C . CYS A 1 51 ? 2.413 -6.005 -12.528 1.00 0.00 150 CYS A C 13
ATOM 18005 O O . CYS A 1 51 ? 2.354 -5.739 -13.728 1.00 0.00 150 CYS A O 13
ATOM 18012 N N . ALA A 1 52 ? 1.511 -6.758 -11.908 1.00 0.00 151 ALA A N 13
ATOM 18013 C CA . ALA A 1 52 ? 0.372 -7.327 -12.619 1.00 0.00 151 ALA A CA 13
ATOM 18014 C C . ALA A 1 52 ? -0.827 -7.491 -11.692 1.00 0.00 151 ALA A C 13
ATOM 18015 O O . ALA A 1 52 ? -0.821 -7.004 -10.561 1.00 0.00 151 ALA A O 13
ATOM 18022 N N . SER A 1 53 ? -1.855 -8.180 -12.178 1.00 0.00 152 SER A N 13
ATOM 18023 C CA . SER A 1 53 ? -3.063 -8.405 -11.394 1.00 0.00 152 SER A CA 13
ATOM 18024 C C . SER A 1 53 ? -3.584 -9.825 -11.594 1.00 0.00 152 SER A C 13
ATOM 18025 O O . SER A 1 53 ? -2.992 -10.618 -12.326 1.00 0.00 152 SER A O 13
ATOM 18033 N N . ARG A 1 54 ? -4.696 -10.138 -10.937 1.00 0.00 153 ARG A N 13
ATOM 18034 C CA . ARG A 1 54 ? -5.297 -11.463 -11.040 1.00 0.00 153 ARG A CA 13
ATOM 18035 C C . ARG A 1 54 ? -5.741 -11.748 -12.472 1.00 0.00 153 ARG A C 13
ATOM 18036 O O . ARG A 1 54 ? -5.716 -12.893 -12.923 1.00 0.00 153 ARG A O 13
ATOM 18057 N N . SER A 1 55 ? -6.146 -10.699 -13.181 1.00 0.00 154 SER A N 13
ATOM 18058 C CA . SER A 1 55 ? -6.599 -10.837 -14.560 1.00 0.00 154 SER A CA 13
ATOM 18059 C C . SER A 1 55 ? -5.413 -10.934 -15.514 1.00 0.00 154 SER A C 13
ATOM 18060 O O . SER A 1 55 ? -5.377 -11.797 -16.391 1.00 0.00 154 SER A O 13
ATOM 18068 N N . GLU A 1 56 ? -4.444 -10.042 -15.336 1.00 0.00 155 GLU A N 13
ATOM 18069 C CA . GLU A 1 56 ? -3.256 -10.026 -16.182 1.00 0.00 155 GLU A CA 13
ATOM 18070 C C . GLU A 1 56 ? -2.626 -11.414 -16.262 1.00 0.00 155 GLU A C 13
ATOM 18071 O O . GLU A 1 56 ? -2.222 -11.864 -17.335 1.00 0.00 155 GLU A O 13
ATOM 18083 N N . CYS A 1 57 ? -2.546 -12.087 -15.119 1.00 0.00 156 CYS A N 13
ATOM 18084 C CA . CYS A 1 57 ? -1.966 -13.423 -15.057 1.00 0.00 156 CYS A CA 13
ATOM 18085 C C . CYS A 1 57 ? -2.995 -14.442 -14.578 1.00 0.00 156 CYS A C 13
ATOM 18086 O O . CYS A 1 57 ? -2.672 -15.358 -13.820 1.00 0.00 156 CYS A O 13
ATOM 18093 N N . HIS A 1 58 ? -4.236 -14.277 -15.024 1.00 0.00 157 HIS A N 13
ATOM 18094 C CA . HIS A 1 58 ? -5.314 -15.182 -14.642 1.00 0.00 157 HIS A CA 13
ATOM 18095 C C . HIS A 1 58 ? -4.955 -16.626 -14.979 1.00 0.00 157 HIS A C 13
ATOM 18096 O O . HIS A 1 58 ? -5.395 -17.559 -14.307 1.00 0.00 157 HIS A O 13
ATOM 18110 N N . PHE A 1 59 ? -4.155 -16.803 -16.025 1.00 0.00 158 PHE A N 13
ATOM 18111 C CA . PHE A 1 59 ? -3.739 -18.134 -16.453 1.00 0.00 158 PHE A CA 13
ATOM 18112 C C . PHE A 1 59 ? -2.265 -18.142 -16.848 1.00 0.00 158 PHE A C 13
ATOM 18113 O O . PHE A 1 59 ? -1.927 -18.073 -18.030 1.00 0.00 158 PHE A O 13
ATOM 18130 N N . VAL A 1 60 ? -1.392 -18.226 -15.850 1.00 0.00 159 VAL A N 13
ATOM 18131 C CA . VAL A 1 60 ? 0.046 -18.244 -16.092 1.00 0.00 159 VAL A CA 13
ATOM 18132 C C . VAL A 1 60 ? 0.464 -19.511 -16.829 1.00 0.00 159 VAL A C 13
ATOM 18133 O O . VAL A 1 60 ? -0.363 -20.375 -17.118 1.00 0.00 159 VAL A O 13
ATOM 18146 N N . GLY A 1 61 ? 1.754 -19.616 -17.132 1.00 0.00 160 GLY A N 13
ATOM 18147 C CA . GLY A 1 61 ? 2.260 -20.781 -17.833 1.00 0.00 160 GLY A CA 13
ATOM 18148 C C . GLY A 1 61 ? 3.347 -20.431 -18.830 1.00 0.00 160 GLY A C 13
ATOM 18149 O O . GLY A 1 61 ? 4.055 -19.438 -18.665 1.00 0.00 160 GLY A O 13
ATOM 18153 N N . CYS A 1 62 ? 3.482 -21.251 -19.868 1.00 0.00 161 CYS A N 13
ATOM 18154 C CA . CYS A 1 62 ? 4.492 -21.025 -20.894 1.00 0.00 161 CYS A CA 13
ATOM 18155 C C . CYS A 1 62 ? 3.841 -20.668 -22.228 1.00 0.00 161 CYS A C 13
ATOM 18156 O O . CYS A 1 62 ? 2.687 -21.014 -22.480 1.00 0.00 161 CYS A O 13
ATOM 18163 N N . HIS A 1 63 ? 4.591 -19.974 -23.079 1.00 0.00 162 HIS A N 13
ATOM 18164 C CA . HIS A 1 63 ? 4.088 -19.571 -24.387 1.00 0.00 162 HIS A CA 13
ATOM 18165 C C . HIS A 1 63 ? 5.169 -19.718 -25.454 1.00 0.00 162 HIS A C 13
ATOM 18166 O O . HIS A 1 63 ? 5.968 -18.807 -25.672 1.00 0.00 162 HIS A O 13
ATOM 18180 N N . HIS A 1 64 ? 5.189 -20.871 -26.114 1.00 0.00 163 HIS A N 13
ATOM 18181 C CA . HIS A 1 64 ? 6.172 -21.138 -27.158 1.00 0.00 163 HIS A CA 13
ATOM 18182 C C . HIS A 1 64 ? 6.044 -20.129 -28.296 1.00 0.00 163 HIS A C 13
ATOM 18183 O O . HIS A 1 64 ? 4.945 -19.676 -28.615 1.00 0.00 163 HIS A O 13
ATOM 18197 N N . SER A 1 65 ? 7.174 -19.782 -28.902 1.00 0.00 164 SER A N 13
ATOM 18198 C CA . SER A 1 65 ? 7.189 -18.823 -30.001 1.00 0.00 164 SER A CA 13
ATOM 18199 C C . SER A 1 65 ? 6.892 -19.514 -31.329 1.00 0.00 164 SER A C 13
ATOM 18200 O O . SER A 1 65 ? 7.136 -20.711 -31.486 1.00 0.00 164 SER A O 13
ATOM 18208 N N . ARG A 1 66 ? 6.365 -18.752 -32.281 1.00 0.00 165 ARG A N 13
ATOM 18209 C CA . ARG A 1 66 ? 6.033 -19.290 -33.595 1.00 0.00 165 ARG A CA 13
ATOM 18210 C C . ARG A 1 66 ? 7.277 -19.384 -34.473 1.00 0.00 165 ARG A C 13
ATOM 18211 O O . ARG A 1 66 ? 7.728 -20.479 -34.812 1.00 0.00 165 ARG A O 13
ATOM 18232 N N . ASP A 1 67 ? 7.826 -18.231 -34.838 1.00 0.00 166 ASP A N 13
ATOM 18233 C CA . ASP A 1 67 ? 9.018 -18.184 -35.677 1.00 0.00 166 ASP A CA 13
ATOM 18234 C C . ASP A 1 67 ? 10.241 -18.682 -34.912 1.00 0.00 166 ASP A C 13
ATOM 18235 O O . ASP A 1 67 ? 10.947 -19.581 -35.368 1.00 0.00 166 ASP A O 13
ATOM 18244 N N . SER A 1 68 ? 10.486 -18.089 -33.747 1.00 0.00 167 SER A N 13
ATOM 18245 C CA . SER A 1 68 ? 11.626 -18.469 -32.921 1.00 0.00 167 SER A CA 13
ATOM 18246 C C . SER A 1 68 ? 11.284 -19.667 -32.040 1.00 0.00 167 SER A C 13
ATOM 18247 O O . SER A 1 68 ? 10.118 -19.907 -31.727 1.00 0.00 167 SER A O 13
ATOM 18255 N N . GLU A 1 69 ? 12.309 -20.414 -31.644 1.00 0.00 168 GLU A N 13
ATOM 18256 C CA . GLU A 1 69 ? 12.117 -21.587 -30.800 1.00 0.00 168 GLU A CA 13
ATOM 18257 C C . GLU A 1 69 ? 12.325 -21.239 -29.329 1.00 0.00 168 GLU A C 13
ATOM 18258 O O . GLU A 1 69 ? 12.711 -22.090 -28.526 1.00 0.00 168 GLU A O 13
ATOM 18270 N N . HIS A 1 70 ? 12.069 -19.982 -28.982 1.00 0.00 169 HIS A N 13
ATOM 18271 C CA . HIS A 1 70 ? 12.228 -19.520 -27.608 1.00 0.00 169 HIS A CA 13
ATOM 18272 C C . HIS A 1 70 ? 10.881 -19.460 -26.895 1.00 0.00 169 HIS A C 13
ATOM 18273 O O . HIS A 1 70 ? 9.940 -18.825 -27.374 1.00 0.00 169 HIS A O 13
ATOM 18287 N N . THR A 1 71 ? 10.793 -20.125 -25.747 1.00 0.00 170 THR A N 13
ATOM 18288 C CA . THR A 1 71 ? 9.561 -20.149 -24.970 1.00 0.00 170 THR A CA 13
ATOM 18289 C C . THR A 1 71 ? 9.520 -19.000 -23.968 1.00 0.00 170 THR A C 13
ATOM 18290 O O . THR A 1 71 ? 10.529 -18.674 -23.344 1.00 0.00 170 THR A O 13
ATOM 18301 N N . GLU A 1 72 ? 8.348 -18.391 -23.821 1.00 0.00 171 GLU A N 13
ATOM 18302 C CA . GLU A 1 72 ? 8.177 -17.278 -22.894 1.00 0.00 171 GLU A CA 13
ATOM 18303 C C . GLU A 1 72 ? 7.138 -17.612 -21.827 1.00 0.00 171 GLU A C 13
ATOM 18304 O O . GLU A 1 72 ? 5.934 -17.567 -22.081 1.00 0.00 171 GLU A O 13
ATOM 18316 N N . CYS A 1 73 ? 7.613 -17.948 -20.633 1.00 0.00 172 CYS A N 13
ATOM 18317 C CA . CYS A 1 73 ? 6.728 -18.291 -19.526 1.00 0.00 172 CYS A CA 13
ATOM 18318 C C . CYS A 1 73 ? 6.649 -17.148 -18.518 1.00 0.00 172 CYS A C 13
ATOM 18319 O O . CYS A 1 73 ? 7.564 -16.331 -18.418 1.00 0.00 172 CYS A O 13
ATOM 18326 N N . ARG A 1 74 ? 5.550 -17.099 -17.773 1.00 0.00 173 ARG A N 13
ATOM 18327 C CA . ARG A 1 74 ? 5.351 -16.057 -16.773 1.00 0.00 173 ARG A CA 13
ATOM 18328 C C . ARG A 1 74 ? 4.621 -16.608 -15.551 1.00 0.00 173 ARG A C 13
ATOM 18329 O O . ARG A 1 74 ? 3.977 -17.655 -15.620 1.00 0.00 173 ARG A O 13
ATOM 18350 N N . SER A 1 75 ? 4.727 -15.895 -14.434 1.00 0.00 174 SER A N 13
ATOM 18351 C CA . SER A 1 75 ? 4.081 -16.315 -13.196 1.00 0.00 174 SER A CA 13
ATOM 18352 C C . SER A 1 75 ? 3.603 -15.107 -12.396 1.00 0.00 174 SER A C 13
ATOM 18353 O O . SER A 1 75 ? 3.613 -13.978 -12.888 1.00 0.00 174 SER A O 13
ATOM 18361 N N . CYS A 1 76 ? 3.184 -15.352 -11.159 1.00 0.00 175 CYS A N 13
ATOM 18362 C CA . CYS A 1 76 ? 2.701 -14.286 -10.289 1.00 0.00 175 CYS A CA 13
ATOM 18363 C C . CYS A 1 76 ? 2.978 -14.612 -8.825 1.00 0.00 175 CYS A C 13
ATOM 18364 O O . CYS A 1 76 ? 2.405 -15.548 -8.266 1.00 0.00 175 CYS A O 13
ATOM 18371 N N . CYS A 1 77 ? 3.860 -13.833 -8.207 1.00 0.00 176 CYS A N 13
ATOM 18372 C CA . CYS A 1 77 ? 4.214 -14.038 -6.808 1.00 0.00 176 CYS A CA 13
ATOM 18373 C C . CYS A 1 77 ? 3.672 -12.906 -5.939 1.00 0.00 176 CYS A C 13
ATOM 18374 O O . CYS A 1 77 ? 3.612 -11.755 -6.369 1.00 0.00 176 CYS A O 13
ATOM 18381 N N . GLU A 1 78 ? 3.279 -13.244 -4.715 1.00 0.00 177 GLU A N 13
ATOM 18382 C CA . GLU A 1 78 ? 2.742 -12.256 -3.786 1.00 0.00 177 GLU A CA 13
ATOM 18383 C C . GLU A 1 78 ? 3.805 -11.819 -2.782 1.00 0.00 177 GLU A C 13
ATOM 18384 O O . GLU A 1 78 ? 4.667 -12.606 -2.392 1.00 0.00 177 GLU A O 13
ATOM 18396 N N . GLY A 1 79 ? 3.736 -10.558 -2.367 1.00 0.00 178 GLY A N 13
ATOM 18397 C CA . GLY A 1 79 ? 4.697 -10.037 -1.413 1.00 0.00 178 GLY A CA 13
ATOM 18398 C C . GLY A 1 79 ? 5.544 -8.921 -1.992 1.00 0.00 178 GLY A C 13
ATOM 18399 O O . GLY A 1 79 ? 5.932 -8.970 -3.159 1.00 0.00 178 GLY A O 13
ATOM 18403 N N . MET A 1 80 ? 5.829 -7.912 -1.176 1.00 0.00 179 MET A N 13
ATOM 18404 C CA . MET A 1 80 ? 6.635 -6.779 -1.615 1.00 0.00 179 MET A CA 13
ATOM 18405 C C . MET A 1 80 ? 7.965 -7.250 -2.196 1.00 0.00 179 MET A C 13
ATOM 18406 O O . MET A 1 80 ? 8.657 -8.074 -1.597 1.00 0.00 179 MET A O 13
ATOM 18420 N N . ILE A 1 81 ? 8.315 -6.722 -3.364 1.00 0.00 180 ILE A N 13
ATOM 18421 C CA . ILE A 1 81 ? 9.562 -7.088 -4.024 1.00 0.00 180 ILE A CA 13
ATOM 18422 C C . ILE A 1 81 ? 9.825 -8.586 -3.910 1.00 0.00 180 ILE A C 13
ATOM 18423 O O . ILE A 1 81 ? 10.970 -9.019 -3.775 1.00 0.00 180 ILE A O 13
ATOM 18439 N N . CYS A 1 82 ? 8.757 -9.374 -3.968 1.00 0.00 181 CYS A N 13
ATOM 18440 C CA . CYS A 1 82 ? 8.870 -10.825 -3.874 1.00 0.00 181 CYS A CA 13
ATOM 18441 C C . CYS A 1 82 ? 9.586 -11.395 -5.094 1.00 0.00 181 CYS A C 13
ATOM 18442 O O . CYS A 1 82 ? 10.072 -12.525 -5.070 1.00 0.00 181 CYS A O 13
ATOM 18449 N N . ASN A 1 83 ? 9.649 -10.604 -6.160 1.00 0.00 182 ASN A N 13
ATOM 18450 C CA . ASN A 1 83 ? 10.306 -11.029 -7.391 1.00 0.00 182 ASN A CA 13
ATOM 18451 C C . ASN A 1 83 ? 11.780 -10.636 -7.385 1.00 0.00 182 ASN A C 13
ATOM 18452 O O . ASN A 1 83 ? 12.304 -10.134 -8.379 1.00 0.00 182 ASN A O 13
ATOM 18463 N N . VAL A 1 84 ? 12.444 -10.869 -6.257 1.00 0.00 183 VAL A N 13
ATOM 18464 C CA . VAL A 1 84 ? 13.858 -10.541 -6.121 1.00 0.00 183 VAL A CA 13
ATOM 18465 C C . VAL A 1 84 ? 14.680 -11.179 -7.235 1.00 0.00 183 VAL A C 13
ATOM 18466 O O . VAL A 1 84 ? 15.269 -10.483 -8.061 1.00 0.00 183 VAL A O 13
ATOM 18479 N N . GLU A 1 85 ? 14.713 -12.508 -7.252 1.00 0.00 184 GLU A N 13
ATOM 18480 C CA . GLU A 1 85 ? 15.463 -13.240 -8.266 1.00 0.00 184 GLU A CA 13
ATOM 18481 C C . GLU A 1 85 ? 14.607 -14.338 -8.890 1.00 0.00 184 GLU A C 13
ATOM 18482 O O . GLU A 1 85 ? 13.680 -14.851 -8.261 1.00 0.00 184 GLU A O 13
ATOM 18494 N N . LEU A 1 86 ? 14.922 -14.692 -10.131 1.00 0.00 185 LEU A N 13
ATOM 18495 C CA . LEU A 1 86 ? 14.182 -15.729 -10.842 1.00 0.00 185 LEU A CA 13
ATOM 18496 C C . LEU A 1 86 ? 14.037 -16.981 -9.984 1.00 0.00 185 LEU A C 13
ATOM 18497 O O . LEU A 1 86 ? 14.830 -17.238 -9.078 1.00 0.00 185 LEU A O 13
ATOM 18513 N N . PRO A 1 87 ? 13.001 -17.782 -10.275 1.00 0.00 186 PRO A N 13
ATOM 18514 C CA . PRO A 1 87 ? 12.730 -19.023 -9.543 1.00 0.00 186 PRO A CA 13
ATOM 18515 C C . PRO A 1 87 ? 13.770 -20.102 -9.825 1.00 0.00 186 PRO A C 13
ATOM 18516 O O . PRO A 1 87 ? 14.808 -19.835 -10.432 1.00 0.00 186 PRO A O 13
ATOM 18527 N N . THR A 1 88 ? 13.485 -21.322 -9.382 1.00 0.00 187 THR A N 13
ATOM 18528 C CA . THR A 1 88 ? 14.396 -22.442 -9.586 1.00 0.00 187 THR A CA 13
ATOM 18529 C C . THR A 1 88 ? 13.645 -23.768 -9.596 1.00 0.00 187 THR A C 13
ATOM 18530 O O . THR A 1 88 ? 12.460 -23.823 -9.268 1.00 0.00 187 THR A O 13
ATOM 18541 N N . ASN A 1 89 ? 14.341 -24.835 -9.973 1.00 0.00 188 ASN A N 13
ATOM 18542 C CA . ASN A 1 89 ? 13.739 -26.162 -10.025 1.00 0.00 188 ASN A CA 13
ATOM 18543 C C . ASN A 1 89 ? 13.454 -26.685 -8.621 1.00 0.00 188 ASN A C 13
ATOM 18544 O O . ASN A 1 89 ? 14.342 -27.212 -7.951 1.00 0.00 188 ASN A O 13
ATOM 18555 N N . HIS A 1 90 ? 12.208 -26.537 -8.182 1.00 0.00 189 HIS A N 13
ATOM 18556 C CA . HIS A 1 90 ? 11.805 -26.996 -6.857 1.00 0.00 189 HIS A CA 13
ATOM 18557 C C . HIS A 1 90 ? 10.289 -27.146 -6.772 1.00 0.00 189 HIS A C 13
ATOM 18558 O O . HIS A 1 90 ? 9.571 -26.867 -7.733 1.00 0.00 189 HIS A O 13
ATOM 18572 N N . THR A 1 91 ? 9.806 -27.588 -5.615 1.00 0.00 190 THR A N 13
ATOM 18573 C CA . THR A 1 91 ? 8.377 -27.776 -5.404 1.00 0.00 190 THR A CA 13
ATOM 18574 C C . THR A 1 91 ? 7.776 -26.606 -4.634 1.00 0.00 190 THR A C 13
ATOM 18575 O O . THR A 1 91 ? 8.284 -26.215 -3.584 1.00 0.00 190 THR A O 13
ATOM 18586 N N . ASN A 1 92 ? 6.689 -26.051 -5.162 1.00 0.00 191 ASN A N 13
ATOM 18587 C CA . ASN A 1 92 ? 6.019 -24.925 -4.523 1.00 0.00 191 ASN A CA 13
ATOM 18588 C C . ASN A 1 92 ? 4.974 -25.410 -3.523 1.00 0.00 191 ASN A C 13
ATOM 18589 O O . ASN A 1 92 ? 5.139 -25.256 -2.313 1.00 0.00 191 ASN A O 13
ATOM 18600 N N . ALA A 1 93 ? 3.899 -25.999 -4.037 1.00 0.00 192 ALA A N 13
ATOM 18601 C CA . ALA A 1 93 ? 2.829 -26.509 -3.189 1.00 0.00 192 ALA A CA 13
ATOM 18602 C C . ALA A 1 93 ? 1.873 -27.392 -3.984 1.00 0.00 192 ALA A C 13
ATOM 18603 O O . ALA A 1 93 ? 2.069 -27.620 -5.178 1.00 0.00 192 ALA A O 13
ATOM 18610 N N . VAL A 1 94 ? 0.837 -27.888 -3.314 1.00 0.00 193 VAL A N 13
ATOM 18611 C CA . VAL A 1 94 ? -0.150 -28.746 -3.959 1.00 0.00 193 VAL A CA 13
ATOM 18612 C C . VAL A 1 94 ? -1.470 -28.010 -4.160 1.00 0.00 193 VAL A C 13
ATOM 18613 O O . VAL A 1 94 ? -2.173 -28.233 -5.146 1.00 0.00 193 VAL A O 13
ATOM 18626 N N . PHE A 1 95 ? -1.801 -27.132 -3.219 1.00 0.00 194 PHE A N 13
ATOM 18627 C CA . PHE A 1 95 ? -3.038 -26.363 -3.293 1.00 0.00 194 PHE A CA 13
ATOM 18628 C C . PHE A 1 95 ? -2.750 -24.900 -3.616 1.00 0.00 194 PHE A C 13
ATOM 18629 O O . PHE A 1 95 ? -1.632 -24.421 -3.431 1.00 0.00 194 PHE A O 13
ATOM 18646 N N . ALA A 1 96 ? -3.767 -24.196 -4.101 1.00 0.00 195 ALA A N 13
ATOM 18647 C CA . ALA A 1 96 ? -3.625 -22.788 -4.449 1.00 0.00 195 ALA A CA 13
ATOM 18648 C C . ALA A 1 96 ? -3.817 -21.898 -3.226 1.00 0.00 195 ALA A C 13
ATOM 18649 O O . ALA A 1 96 ? -3.295 -20.783 -3.169 1.00 0.00 195 ALA A O 13
ATOM 18656 N N . MET A 1 1 ? 0.958 -0.636 -0.590 1.00 0.00 100 MET A N 14
ATOM 18657 C CA . MET A 1 1 ? 1.988 -0.351 -1.582 1.00 0.00 100 MET A CA 14
ATOM 18658 C C . MET A 1 1 ? 3.185 -1.279 -1.404 1.00 0.00 100 MET A C 14
ATOM 18659 O O . MET A 1 1 ? 3.464 -1.743 -0.298 1.00 0.00 100 MET A O 14
ATOM 18673 N N . PHE A 1 2 ? 3.890 -1.545 -2.499 1.00 0.00 101 PHE A N 14
ATOM 18674 C CA . PHE A 1 2 ? 5.057 -2.419 -2.463 1.00 0.00 101 PHE A CA 14
ATOM 18675 C C . PHE A 1 2 ? 5.989 -2.130 -3.636 1.00 0.00 101 PHE A C 14
ATOM 18676 O O . PHE A 1 2 ? 5.549 -1.702 -4.703 1.00 0.00 101 PHE A O 14
ATOM 18693 N N . LYS A 1 3 ? 7.280 -2.367 -3.431 1.00 0.00 102 LYS A N 14
ATOM 18694 C CA . LYS A 1 3 ? 8.276 -2.134 -4.470 1.00 0.00 102 LYS A CA 14
ATOM 18695 C C . LYS A 1 3 ? 8.632 -3.434 -5.184 1.00 0.00 102 LYS A C 14
ATOM 18696 O O . LYS A 1 3 ? 9.245 -4.328 -4.600 1.00 0.00 102 LYS A O 14
ATOM 18715 N N . CYS A 1 4 ? 8.245 -3.533 -6.452 1.00 0.00 103 CYS A N 14
ATOM 18716 C CA . CYS A 1 4 ? 8.523 -4.723 -7.246 1.00 0.00 103 CYS A CA 14
ATOM 18717 C C . CYS A 1 4 ? 9.494 -4.405 -8.380 1.00 0.00 103 CYS A C 14
ATOM 18718 O O . CYS A 1 4 ? 9.692 -3.242 -8.735 1.00 0.00 103 CYS A O 14
ATOM 18725 N N . PHE A 1 5 ? 10.097 -5.446 -8.945 1.00 0.00 104 PHE A N 14
ATOM 18726 C CA . PHE A 1 5 ? 11.047 -5.278 -10.038 1.00 0.00 104 PHE A CA 14
ATOM 18727 C C . PHE A 1 5 ? 10.332 -5.282 -11.386 1.00 0.00 104 PHE A C 14
ATOM 18728 O O . PHE A 1 5 ? 9.876 -6.324 -11.858 1.00 0.00 104 PHE A O 14
ATOM 18745 N N . THR A 1 6 ? 10.237 -4.108 -12.002 1.00 0.00 105 THR A N 14
ATOM 18746 C CA . THR A 1 6 ? 9.576 -3.974 -13.294 1.00 0.00 105 THR A CA 14
ATOM 18747 C C . THR A 1 6 ? 10.592 -3.774 -14.413 1.00 0.00 105 THR A C 14
ATOM 18748 O O . THR A 1 6 ? 10.451 -2.872 -15.240 1.00 0.00 105 THR A O 14
ATOM 18759 N N . CYS A 1 7 ? 11.616 -4.621 -14.435 1.00 0.00 106 CYS A N 14
ATOM 18760 C CA . CYS A 1 7 ? 12.656 -4.538 -15.452 1.00 0.00 106 CYS A CA 14
ATOM 18761 C C . CYS A 1 7 ? 12.228 -5.258 -16.728 1.00 0.00 106 CYS A C 14
ATOM 18762 O O . CYS A 1 7 ? 11.468 -6.224 -16.681 1.00 0.00 106 CYS A O 14
ATOM 18769 N N . GLU A 1 8 ? 12.723 -4.780 -17.865 1.00 0.00 107 GLU A N 14
ATOM 18770 C CA . GLU A 1 8 ? 12.391 -5.378 -19.153 1.00 0.00 107 GLU A CA 14
ATOM 18771 C C . GLU A 1 8 ? 13.589 -6.129 -19.729 1.00 0.00 107 GLU A C 14
ATOM 18772 O O . GLU A 1 8 ? 13.629 -7.358 -19.716 1.00 0.00 107 GLU A O 14
ATOM 18784 N N . ASN A 1 9 ? 14.562 -5.378 -20.235 1.00 0.00 108 ASN A N 14
ATOM 18785 C CA . ASN A 1 9 ? 15.760 -5.971 -20.817 1.00 0.00 108 ASN A CA 14
ATOM 18786 C C . ASN A 1 9 ? 16.878 -6.066 -19.783 1.00 0.00 108 ASN A C 14
ATOM 18787 O O . ASN A 1 9 ? 17.402 -5.051 -19.326 1.00 0.00 108 ASN A O 14
ATOM 18798 N N . ALA A 1 10 ? 17.238 -7.292 -19.420 1.00 0.00 109 ALA A N 14
ATOM 18799 C CA . ALA A 1 10 ? 18.294 -7.520 -18.442 1.00 0.00 109 ALA A CA 14
ATOM 18800 C C . ALA A 1 10 ? 18.829 -8.946 -18.533 1.00 0.00 109 ALA A C 14
ATOM 18801 O O . ALA A 1 10 ? 18.064 -9.909 -18.494 1.00 0.00 109 ALA A O 14
ATOM 18808 N N . GLY A 1 11 ? 20.147 -9.072 -18.655 1.00 0.00 110 GLY A N 14
ATOM 18809 C CA . GLY A 1 11 ? 20.760 -10.384 -18.751 1.00 0.00 110 GLY A CA 14
ATOM 18810 C C . GLY A 1 11 ? 20.802 -11.103 -17.417 1.00 0.00 110 GLY A C 14
ATOM 18811 O O . GLY A 1 11 ? 20.517 -12.298 -17.339 1.00 0.00 110 GLY A O 14
ATOM 18815 N N . ASP A 1 12 ? 21.160 -10.375 -16.365 1.00 0.00 111 ASP A N 14
ATOM 18816 C CA . ASP A 1 12 ? 21.239 -10.951 -15.028 1.00 0.00 111 ASP A CA 14
ATOM 18817 C C . ASP A 1 12 ? 20.359 -10.178 -14.051 1.00 0.00 111 ASP A C 14
ATOM 18818 O O . ASP A 1 12 ? 19.948 -9.052 -14.327 1.00 0.00 111 ASP A O 14
ATOM 18827 N N . ASN A 1 13 ? 20.072 -10.793 -12.907 1.00 0.00 112 ASN A N 14
ATOM 18828 C CA . ASN A 1 13 ? 19.239 -10.163 -11.889 1.00 0.00 112 ASN A CA 14
ATOM 18829 C C . ASN A 1 13 ? 19.793 -8.796 -11.501 1.00 0.00 112 ASN A C 14
ATOM 18830 O O . ASN A 1 13 ? 19.039 -7.850 -11.273 1.00 0.00 112 ASN A O 14
ATOM 18841 N N . TYR A 1 14 ? 21.116 -8.700 -11.428 1.00 0.00 113 TYR A N 14
ATOM 18842 C CA . TYR A 1 14 ? 21.773 -7.449 -11.066 1.00 0.00 113 TYR A CA 14
ATOM 18843 C C . TYR A 1 14 ? 21.314 -6.311 -11.972 1.00 0.00 113 TYR A C 14
ATOM 18844 O O . TYR A 1 14 ? 20.625 -5.392 -11.532 1.00 0.00 113 TYR A O 14
ATOM 18862 N N . ASN A 1 15 ? 21.703 -6.381 -13.241 1.00 0.00 114 ASN A N 14
ATOM 18863 C CA . ASN A 1 15 ? 21.332 -5.357 -14.211 1.00 0.00 114 ASN A CA 14
ATOM 18864 C C . ASN A 1 15 ? 19.825 -5.120 -14.204 1.00 0.00 114 ASN A C 14
ATOM 18865 O O . ASN A 1 15 ? 19.363 -3.986 -14.332 1.00 0.00 114 ASN A O 14
ATOM 18876 N N . CYS A 1 16 ? 19.063 -6.198 -14.052 1.00 0.00 115 CYS A N 14
ATOM 18877 C CA . CYS A 1 16 ? 17.608 -6.109 -14.028 1.00 0.00 115 CYS A CA 14
ATOM 18878 C C . CYS A 1 16 ? 17.142 -5.119 -12.964 1.00 0.00 115 CYS A C 14
ATOM 18879 O O . CYS A 1 16 ? 16.399 -4.183 -13.256 1.00 0.00 115 CYS A O 14
ATOM 18886 N N . ASN A 1 17 ? 17.584 -5.334 -11.729 1.00 0.00 116 ASN A N 14
ATOM 18887 C CA . ASN A 1 17 ? 17.212 -4.461 -10.622 1.00 0.00 116 ASN A CA 14
ATOM 18888 C C . ASN A 1 17 ? 17.654 -3.025 -10.888 1.00 0.00 116 ASN A C 14
ATOM 18889 O O . ASN A 1 17 ? 16.990 -2.074 -10.476 1.00 0.00 116 ASN A O 14
ATOM 18900 N N . ARG A 1 18 ? 18.779 -2.877 -11.580 1.00 0.00 117 ARG A N 14
ATOM 18901 C CA . ARG A 1 18 ? 19.311 -1.558 -11.901 1.00 0.00 117 ARG A CA 14
ATOM 18902 C C . ARG A 1 18 ? 18.518 -0.913 -13.034 1.00 0.00 117 ARG A C 14
ATOM 18903 O O . ARG A 1 18 ? 18.498 0.310 -13.173 1.00 0.00 117 ARG A O 14
ATOM 18924 N N . TRP A 1 19 ? 17.866 -1.744 -13.840 1.00 0.00 118 TRP A N 14
ATOM 18925 C CA . TRP A 1 19 ? 17.072 -1.255 -14.961 1.00 0.00 118 TRP A CA 14
ATOM 18926 C C . TRP A 1 19 ? 15.641 -0.958 -14.526 1.00 0.00 118 TRP A C 14
ATOM 18927 O O . TRP A 1 19 ? 15.012 -0.026 -15.025 1.00 0.00 118 TRP A O 14
ATOM 18948 N N . ALA A 1 20 ? 15.133 -1.758 -13.594 1.00 0.00 119 ALA A N 14
ATOM 18949 C CA . ALA A 1 20 ? 13.776 -1.579 -13.091 1.00 0.00 119 ALA A CA 14
ATOM 18950 C C . ALA A 1 20 ? 13.667 -0.314 -12.245 1.00 0.00 119 ALA A C 14
ATOM 18951 O O . ALA A 1 20 ? 14.563 0.528 -12.255 1.00 0.00 119 ALA A O 14
ATOM 18958 N N . GLU A 1 21 ? 12.563 -0.190 -11.516 1.00 0.00 120 GLU A N 14
ATOM 18959 C CA . GLU A 1 21 ? 12.337 0.973 -10.665 1.00 0.00 120 GLU A CA 14
ATOM 18960 C C . GLU A 1 21 ? 12.001 0.547 -9.239 1.00 0.00 120 GLU A C 14
ATOM 18961 O O . GLU A 1 21 ? 11.127 -0.291 -9.020 1.00 0.00 120 GLU A O 14
ATOM 18973 N N . ASP A 1 22 ? 12.703 1.131 -8.273 1.00 0.00 121 ASP A N 14
ATOM 18974 C CA . ASP A 1 22 ? 12.480 0.813 -6.868 1.00 0.00 121 ASP A CA 14
ATOM 18975 C C . ASP A 1 22 ? 11.424 1.734 -6.263 1.00 0.00 121 ASP A C 14
ATOM 18976 O O . ASP A 1 22 ? 11.694 2.463 -5.308 1.00 0.00 121 ASP A O 14
ATOM 18985 N N . LYS A 1 23 ? 10.221 1.696 -6.826 1.00 0.00 122 LYS A N 14
ATOM 18986 C CA . LYS A 1 23 ? 9.124 2.527 -6.344 1.00 0.00 122 LYS A CA 14
ATOM 18987 C C . LYS A 1 23 ? 7.835 1.719 -6.241 1.00 0.00 122 LYS A C 14
ATOM 18988 O O . LYS A 1 23 ? 7.687 0.683 -6.891 1.00 0.00 122 LYS A O 14
ATOM 19007 N N . TRP A 1 24 ? 6.905 2.199 -5.424 1.00 0.00 123 TRP A N 14
ATOM 19008 C CA . TRP A 1 24 ? 5.627 1.521 -5.238 1.00 0.00 123 TRP A CA 14
ATOM 19009 C C . TRP A 1 24 ? 4.979 1.203 -6.581 1.00 0.00 123 TRP A C 14
ATOM 19010 O O . TRP A 1 24 ? 5.120 1.957 -7.544 1.00 0.00 123 TRP A O 14
ATOM 19031 N N . CYS A 1 25 ? 4.268 0.081 -6.640 1.00 0.00 124 CYS A N 14
ATOM 19032 C CA . CYS A 1 25 ? 3.599 -0.337 -7.865 1.00 0.00 124 CYS A CA 14
ATOM 19033 C C . CYS A 1 25 ? 2.320 0.465 -8.088 1.00 0.00 124 CYS A C 14
ATOM 19034 O O . CYS A 1 25 ? 1.769 1.069 -7.167 1.00 0.00 124 CYS A O 14
ATOM 19041 N N . PRO A 1 26 ? 1.835 0.471 -9.338 1.00 0.00 125 PRO A N 14
ATOM 19042 C CA . PRO A 1 26 ? 0.615 1.193 -9.711 1.00 0.00 125 PRO A CA 14
ATOM 19043 C C . PRO A 1 26 ? -0.555 0.869 -8.788 1.00 0.00 125 PRO A C 14
ATOM 19044 O O . PRO A 1 26 ? -0.466 -0.027 -7.949 1.00 0.00 125 PRO A O 14
ATOM 19055 N N . GLN A 1 27 ? -1.651 1.604 -8.950 1.00 0.00 126 GLN A N 14
ATOM 19056 C CA . GLN A 1 27 ? -2.839 1.394 -8.131 1.00 0.00 126 GLN A CA 14
ATOM 19057 C C . GLN A 1 27 ? -3.646 0.203 -8.637 1.00 0.00 126 GLN A C 14
ATOM 19058 O O . GLN A 1 27 ? -4.275 -0.510 -7.856 1.00 0.00 126 GLN A O 14
ATOM 19072 N N . ASN A 1 28 ? -3.622 -0.007 -9.949 1.00 0.00 127 ASN A N 14
ATOM 19073 C CA . ASN A 1 28 ? -4.352 -1.112 -10.560 1.00 0.00 127 ASN A CA 14
ATOM 19074 C C . ASN A 1 28 ? -3.471 -2.352 -10.669 1.00 0.00 127 ASN A C 14
ATOM 19075 O O . ASN A 1 28 ? -3.432 -3.011 -11.709 1.00 0.00 127 ASN A O 14
ATOM 19086 N N . THR A 1 29 ? -2.764 -2.667 -9.588 1.00 0.00 128 THR A N 14
ATOM 19087 C CA . THR A 1 29 ? -1.883 -3.827 -9.561 1.00 0.00 128 THR A CA 14
ATOM 19088 C C . THR A 1 29 ? -1.882 -4.485 -8.186 1.00 0.00 128 THR A C 14
ATOM 19089 O O . THR A 1 29 ? -1.654 -3.825 -7.173 1.00 0.00 128 THR A O 14
ATOM 19100 N N . GLN A 1 30 ? -2.137 -5.789 -8.159 1.00 0.00 129 GLN A N 14
ATOM 19101 C CA . GLN A 1 30 ? -2.165 -6.536 -6.907 1.00 0.00 129 GLN A CA 14
ATOM 19102 C C . GLN A 1 30 ? -1.336 -7.812 -7.016 1.00 0.00 129 GLN A C 14
ATOM 19103 O O . GLN A 1 30 ? -1.494 -8.736 -6.218 1.00 0.00 129 GLN A O 14
ATOM 19117 N N . TYR A 1 31 ? -0.453 -7.855 -8.007 1.00 0.00 130 TYR A N 14
ATOM 19118 C CA . TYR A 1 31 ? 0.400 -9.018 -8.221 1.00 0.00 130 TYR A CA 14
ATOM 19119 C C . TYR A 1 31 ? 1.721 -8.614 -8.868 1.00 0.00 130 TYR A C 14
ATOM 19120 O O . TYR A 1 31 ? 1.892 -7.473 -9.298 1.00 0.00 130 TYR A O 14
ATOM 19138 N N . CYS A 1 32 ? 2.654 -9.558 -8.933 1.00 0.00 131 CYS A N 14
ATOM 19139 C CA . CYS A 1 32 ? 3.961 -9.303 -9.526 1.00 0.00 131 CYS A CA 14
ATOM 19140 C C . CYS A 1 32 ? 4.322 -10.391 -10.533 1.00 0.00 131 CYS A C 14
ATOM 19141 O O . CYS A 1 32 ? 4.779 -11.472 -10.159 1.00 0.00 131 CYS A O 14
ATOM 19148 N N . LEU A 1 33 ? 4.115 -10.098 -11.812 1.00 0.00 132 LEU A N 14
ATOM 19149 C CA . LEU A 1 33 ? 4.419 -11.050 -12.875 1.00 0.00 132 LEU A CA 14
ATOM 19150 C C . LEU A 1 33 ? 5.917 -11.333 -12.941 1.00 0.00 132 LEU A C 14
ATOM 19151 O O . LEU A 1 33 ? 6.737 -10.419 -12.846 1.00 0.00 132 LEU A O 14
ATOM 19167 N N . THR A 1 34 ? 6.267 -12.605 -13.106 1.00 0.00 133 THR A N 14
ATOM 19168 C CA . THR A 1 34 ? 7.665 -13.008 -13.186 1.00 0.00 133 THR A CA 14
ATOM 19169 C C . THR A 1 34 ? 7.922 -13.861 -14.423 1.00 0.00 133 THR A C 14
ATOM 19170 O O . THR A 1 34 ? 7.662 -15.065 -14.424 1.00 0.00 133 THR A O 14
ATOM 19181 N N . VAL A 1 35 ? 8.433 -13.231 -15.475 1.00 0.00 134 VAL A N 14
ATOM 19182 C CA . VAL A 1 35 ? 8.727 -13.933 -16.719 1.00 0.00 134 VAL A CA 14
ATOM 19183 C C . VAL A 1 35 ? 10.143 -14.498 -16.710 1.00 0.00 134 VAL A C 14
ATOM 19184 O O . VAL A 1 35 ? 11.080 -13.845 -16.251 1.00 0.00 134 VAL A O 14
ATOM 19197 N N . HIS A 1 36 ? 10.291 -15.717 -17.221 1.00 0.00 135 HIS A N 14
ATOM 19198 C CA . HIS A 1 36 ? 11.594 -16.370 -17.273 1.00 0.00 135 HIS A CA 14
ATOM 19199 C C . HIS A 1 36 ? 11.939 -16.781 -18.701 1.00 0.00 135 HIS A C 14
ATOM 19200 O O . HIS A 1 36 ? 11.282 -17.642 -19.287 1.00 0.00 135 HIS A O 14
ATOM 19214 N N . HIS A 1 37 ? 12.973 -16.158 -19.258 1.00 0.00 136 HIS A N 14
ATOM 19215 C CA . HIS A 1 37 ? 13.405 -16.458 -20.618 1.00 0.00 136 HIS A CA 14
ATOM 19216 C C . HIS A 1 37 ? 14.442 -17.578 -20.624 1.00 0.00 136 HIS A C 14
ATOM 19217 O O . HIS A 1 37 ? 15.542 -17.422 -20.092 1.00 0.00 136 HIS A O 14
ATOM 19231 N N . PHE A 1 38 ? 14.084 -18.706 -21.228 1.00 0.00 137 PHE A N 14
ATOM 19232 C CA . PHE A 1 38 ? 14.983 -19.852 -21.301 1.00 0.00 137 PHE A CA 14
ATOM 19233 C C . PHE A 1 38 ? 14.997 -20.443 -22.708 1.00 0.00 137 PHE A C 14
ATOM 19234 O O . PHE A 1 38 ? 13.957 -20.831 -23.242 1.00 0.00 137 PHE A O 14
ATOM 19251 N N . THR A 1 39 ? 16.183 -20.509 -23.304 1.00 0.00 138 THR A N 14
ATOM 19252 C CA . THR A 1 39 ? 16.333 -21.050 -24.649 1.00 0.00 138 THR A CA 14
ATOM 19253 C C . THR A 1 39 ? 16.353 -22.574 -24.629 1.00 0.00 138 THR A C 14
ATOM 19254 O O . THR A 1 39 ? 16.785 -23.186 -23.652 1.00 0.00 138 THR A O 14
ATOM 19265 N N . SER A 1 40 ? 15.882 -23.182 -25.714 1.00 0.00 139 SER A N 14
ATOM 19266 C CA . SER A 1 40 ? 15.843 -24.635 -25.819 1.00 0.00 139 SER A CA 14
ATOM 19267 C C . SER A 1 40 ? 17.211 -25.240 -25.517 1.00 0.00 139 SER A C 14
ATOM 19268 O O . SER A 1 40 ? 17.311 -26.296 -24.892 1.00 0.00 139 SER A O 14
ATOM 19276 N N . HIS A 1 41 ? 18.262 -24.561 -25.965 1.00 0.00 140 HIS A N 14
ATOM 19277 C CA . HIS A 1 41 ? 19.626 -25.030 -25.743 1.00 0.00 140 HIS A CA 14
ATOM 19278 C C . HIS A 1 41 ? 20.615 -23.870 -25.799 1.00 0.00 140 HIS A C 14
ATOM 19279 O O . HIS A 1 41 ? 21.021 -23.439 -26.877 1.00 0.00 140 HIS A O 14
ATOM 19293 N N . GLY A 1 42 ? 20.998 -23.367 -24.629 1.00 0.00 141 GLY A N 14
ATOM 19294 C CA . GLY A 1 42 ? 21.935 -22.261 -24.567 1.00 0.00 141 GLY A CA 14
ATOM 19295 C C . GLY A 1 42 ? 22.009 -21.640 -23.187 1.00 0.00 141 GLY A C 14
ATOM 19296 O O . GLY A 1 42 ? 20.982 -21.346 -22.575 1.00 0.00 141 GLY A O 14
ATOM 19300 N N . ARG A 1 43 ? 23.227 -21.440 -22.694 1.00 0.00 142 ARG A N 14
ATOM 19301 C CA . ARG A 1 43 ? 23.430 -20.852 -21.375 1.00 0.00 142 ARG A CA 14
ATOM 19302 C C . ARG A 1 43 ? 22.650 -19.548 -21.235 1.00 0.00 142 ARG A C 14
ATOM 19303 O O . ARG A 1 43 ? 22.224 -19.183 -20.140 1.00 0.00 142 ARG A O 14
ATOM 19324 N N . SER A 1 44 ? 22.468 -18.851 -22.352 1.00 0.00 143 SER A N 14
ATOM 19325 C CA . SER A 1 44 ? 21.743 -17.585 -22.353 1.00 0.00 143 SER A CA 14
ATOM 19326 C C . SER A 1 44 ? 20.368 -17.747 -21.713 1.00 0.00 143 SER A C 14
ATOM 19327 O O . SER A 1 44 ? 19.712 -18.777 -21.873 1.00 0.00 143 SER A O 14
ATOM 19335 N N . THR A 1 45 ? 19.935 -16.720 -20.987 1.00 0.00 144 THR A N 14
ATOM 19336 C CA . THR A 1 45 ? 18.639 -16.747 -20.322 1.00 0.00 144 THR A CA 14
ATOM 19337 C C . THR A 1 45 ? 18.252 -15.362 -19.815 1.00 0.00 144 THR A C 14
ATOM 19338 O O . THR A 1 45 ? 18.720 -14.922 -18.765 1.00 0.00 144 THR A O 14
ATOM 19349 N N . SER A 1 46 ? 17.394 -14.680 -20.567 1.00 0.00 145 SER A N 14
ATOM 19350 C CA . SER A 1 46 ? 16.947 -13.343 -20.195 1.00 0.00 145 SER A CA 14
ATOM 19351 C C . SER A 1 46 ? 15.894 -13.409 -19.094 1.00 0.00 145 SER A C 14
ATOM 19352 O O . SER A 1 46 ? 15.331 -14.470 -18.821 1.00 0.00 145 SER A O 14
ATOM 19360 N N . ILE A 1 47 ? 15.634 -12.269 -18.464 1.00 0.00 146 ILE A N 14
ATOM 19361 C CA . ILE A 1 47 ? 14.648 -12.196 -17.392 1.00 0.00 146 ILE A CA 14
ATOM 19362 C C . ILE A 1 47 ? 13.841 -10.905 -17.474 1.00 0.00 146 ILE A C 14
ATOM 19363 O O . ILE A 1 47 ? 14.378 -9.842 -17.787 1.00 0.00 146 ILE A O 14
ATOM 19379 N N . THR A 1 48 ? 12.546 -11.004 -17.189 1.00 0.00 147 THR A N 14
ATOM 19380 C CA . THR A 1 48 ? 11.664 -9.844 -17.230 1.00 0.00 147 THR A CA 14
ATOM 19381 C C . THR A 1 48 ? 10.525 -9.985 -16.226 1.00 0.00 147 THR A C 14
ATOM 19382 O O . THR A 1 48 ? 9.908 -11.044 -16.116 1.00 0.00 147 THR A O 14
ATOM 19393 N N . LYS A 1 49 ? 10.250 -8.909 -15.496 1.00 0.00 148 LYS A N 14
ATOM 19394 C CA . LYS A 1 49 ? 9.183 -8.911 -14.502 1.00 0.00 148 LYS A CA 14
ATOM 19395 C C . LYS A 1 49 ? 8.465 -7.565 -14.473 1.00 0.00 148 LYS A C 14
ATOM 19396 O O . LYS A 1 49 ? 8.952 -6.577 -15.023 1.00 0.00 148 LYS A O 14
ATOM 19415 N N . LYS A 1 50 ? 7.304 -7.533 -13.827 1.00 0.00 149 LYS A N 14
ATOM 19416 C CA . LYS A 1 50 ? 6.519 -6.309 -13.723 1.00 0.00 149 LYS A CA 14
ATOM 19417 C C . LYS A 1 50 ? 5.231 -6.553 -12.944 1.00 0.00 149 LYS A C 14
ATOM 19418 O O . LYS A 1 50 ? 4.706 -7.667 -12.926 1.00 0.00 149 LYS A O 14
ATOM 19437 N N . CYS A 1 51 ? 4.724 -5.505 -12.303 1.00 0.00 150 CYS A N 14
ATOM 19438 C CA . CYS A 1 51 ? 3.496 -5.605 -11.524 1.00 0.00 150 CYS A CA 14
ATOM 19439 C C . CYS A 1 51 ? 2.299 -5.882 -12.429 1.00 0.00 150 CYS A C 14
ATOM 19440 O O . CYS A 1 51 ? 2.199 -5.338 -13.528 1.00 0.00 150 CYS A O 14
ATOM 19447 N N . ALA A 1 52 ? 1.392 -6.732 -11.957 1.00 0.00 151 ALA A N 14
ATOM 19448 C CA . ALA A 1 52 ? 0.201 -7.080 -12.722 1.00 0.00 151 ALA A CA 14
ATOM 19449 C C . ALA A 1 52 ? -0.965 -7.417 -11.798 1.00 0.00 151 ALA A C 14
ATOM 19450 O O . ALA A 1 52 ? -0.836 -7.362 -10.575 1.00 0.00 151 ALA A O 14
ATOM 19457 N N . SER A 1 53 ? -2.102 -7.766 -12.391 1.00 0.00 152 SER A N 14
ATOM 19458 C CA . SER A 1 53 ? -3.292 -8.108 -11.621 1.00 0.00 152 SER A CA 14
ATOM 19459 C C . SER A 1 53 ? -3.531 -9.615 -11.630 1.00 0.00 152 SER A C 14
ATOM 19460 O O . SER A 1 53 ? -2.757 -10.373 -12.215 1.00 0.00 152 SER A O 14
ATOM 19468 N N . ARG A 1 54 ? -4.607 -10.041 -10.977 1.00 0.00 153 ARG A N 14
ATOM 19469 C CA . ARG A 1 54 ? -4.947 -11.457 -10.908 1.00 0.00 153 ARG A CA 14
ATOM 19470 C C . ARG A 1 54 ? -5.393 -11.976 -12.271 1.00 0.00 153 ARG A C 14
ATOM 19471 O O . ARG A 1 54 ? -5.106 -13.116 -12.637 1.00 0.00 153 ARG A O 14
ATOM 19492 N N . SER A 1 55 ? -6.096 -11.132 -13.020 1.00 0.00 154 SER A N 14
ATOM 19493 C CA . SER A 1 55 ? -6.585 -11.508 -14.341 1.00 0.00 154 SER A CA 14
ATOM 19494 C C . SER A 1 55 ? -5.481 -11.376 -15.386 1.00 0.00 154 SER A C 14
ATOM 19495 O O . SER A 1 55 ? -5.338 -12.227 -16.264 1.00 0.00 154 SER A O 14
ATOM 19503 N N . GLU A 1 56 ? -4.703 -10.302 -15.284 1.00 0.00 155 GLU A N 14
ATOM 19504 C CA . GLU A 1 56 ? -3.613 -10.058 -16.221 1.00 0.00 155 GLU A CA 14
ATOM 19505 C C . GLU A 1 56 ? -2.698 -11.276 -16.320 1.00 0.00 155 GLU A C 14
ATOM 19506 O O . GLU A 1 56 ? -2.255 -11.648 -17.407 1.00 0.00 155 GLU A O 14
ATOM 19518 N N . CYS A 1 57 ? -2.417 -11.892 -15.176 1.00 0.00 156 CYS A N 14
ATOM 19519 C CA . CYS A 1 57 ? -1.554 -13.066 -15.131 1.00 0.00 156 CYS A CA 14
ATOM 19520 C C . CYS A 1 57 ? -2.367 -14.328 -14.858 1.00 0.00 156 CYS A C 14
ATOM 19521 O O . CYS A 1 57 ? -1.866 -15.288 -14.272 1.00 0.00 156 CYS A O 14
ATOM 19528 N N . HIS A 1 58 ? -3.625 -14.319 -15.287 1.00 0.00 157 HIS A N 14
ATOM 19529 C CA . HIS A 1 58 ? -4.508 -15.464 -15.089 1.00 0.00 157 HIS A CA 14
ATOM 19530 C C . HIS A 1 58 ? -4.190 -16.574 -16.087 1.00 0.00 157 HIS A C 14
ATOM 19531 O O . HIS A 1 58 ? -4.318 -17.758 -15.775 1.00 0.00 157 HIS A O 14
ATOM 19545 N N . PHE A 1 59 ? -3.776 -16.183 -17.287 1.00 0.00 158 PHE A N 14
ATOM 19546 C CA . PHE A 1 59 ? -3.441 -17.144 -18.331 1.00 0.00 158 PHE A CA 14
ATOM 19547 C C . PHE A 1 59 ? -1.930 -17.316 -18.449 1.00 0.00 158 PHE A C 14
ATOM 19548 O O . PHE A 1 59 ? -1.394 -17.464 -19.547 1.00 0.00 158 PHE A O 14
ATOM 19565 N N . VAL A 1 60 ? -1.247 -17.294 -17.308 1.00 0.00 159 VAL A N 14
ATOM 19566 C CA . VAL A 1 60 ? 0.203 -17.447 -17.282 1.00 0.00 159 VAL A CA 14
ATOM 19567 C C . VAL A 1 60 ? 0.620 -18.814 -17.812 1.00 0.00 159 VAL A C 14
ATOM 19568 O O . VAL A 1 60 ? -0.216 -19.608 -18.238 1.00 0.00 159 VAL A O 14
ATOM 19581 N N . GLY A 1 61 ? 1.923 -19.082 -17.781 1.00 0.00 160 GLY A N 14
ATOM 19582 C CA . GLY A 1 61 ? 2.430 -20.354 -18.261 1.00 0.00 160 GLY A CA 14
ATOM 19583 C C . GLY A 1 61 ? 3.587 -20.190 -19.226 1.00 0.00 160 GLY A C 14
ATOM 19584 O O . GLY A 1 61 ? 4.011 -19.070 -19.514 1.00 0.00 160 GLY A O 14
ATOM 19588 N N . CYS A 1 62 ? 4.101 -21.308 -19.727 1.00 0.00 161 CYS A N 14
ATOM 19589 C CA . CYS A 1 62 ? 5.218 -21.285 -20.663 1.00 0.00 161 CYS A CA 14
ATOM 19590 C C . CYS A 1 62 ? 4.719 -21.229 -22.104 1.00 0.00 161 CYS A C 14
ATOM 19591 O O . CYS A 1 62 ? 3.738 -21.883 -22.459 1.00 0.00 161 CYS A O 14
ATOM 19598 N N . HIS A 1 63 ? 5.401 -20.442 -22.931 1.00 0.00 162 HIS A N 14
ATOM 19599 C CA . HIS A 1 63 ? 5.028 -20.300 -24.333 1.00 0.00 162 HIS A CA 14
ATOM 19600 C C . HIS A 1 63 ? 6.256 -20.388 -25.234 1.00 0.00 162 HIS A C 14
ATOM 19601 O O . HIS A 1 63 ? 7.054 -19.452 -25.306 1.00 0.00 162 HIS A O 14
ATOM 19615 N N . HIS A 1 64 ? 6.403 -21.518 -25.919 1.00 0.00 163 HIS A N 14
ATOM 19616 C CA . HIS A 1 64 ? 7.535 -21.727 -26.815 1.00 0.00 163 HIS A CA 14
ATOM 19617 C C . HIS A 1 64 ? 7.412 -20.852 -28.058 1.00 0.00 163 HIS A C 14
ATOM 19618 O O . HIS A 1 64 ? 6.371 -20.830 -28.714 1.00 0.00 163 HIS A O 14
ATOM 19632 N N . SER A 1 65 ? 8.483 -20.131 -28.376 1.00 0.00 164 SER A N 14
ATOM 19633 C CA . SER A 1 65 ? 8.494 -19.251 -29.538 1.00 0.00 164 SER A CA 14
ATOM 19634 C C . SER A 1 65 ? 8.141 -20.021 -30.807 1.00 0.00 164 SER A C 14
ATOM 19635 O O . SER A 1 65 ? 8.550 -21.169 -30.983 1.00 0.00 164 SER A O 14
ATOM 19643 N N . ARG A 1 66 ? 7.379 -19.381 -31.688 1.00 0.00 165 ARG A N 14
ATOM 19644 C CA . ARG A 1 66 ? 6.970 -20.005 -32.940 1.00 0.00 165 ARG A CA 14
ATOM 19645 C C . ARG A 1 66 ? 8.097 -19.955 -33.967 1.00 0.00 165 ARG A C 14
ATOM 19646 O O . ARG A 1 66 ? 8.272 -20.882 -34.758 1.00 0.00 165 ARG A O 14
ATOM 19667 N N . ASP A 1 67 ? 8.859 -18.866 -33.949 1.00 0.00 166 ASP A N 14
ATOM 19668 C CA . ASP A 1 67 ? 9.970 -18.695 -34.877 1.00 0.00 166 ASP A CA 14
ATOM 19669 C C . ASP A 1 67 ? 11.236 -19.350 -34.336 1.00 0.00 166 ASP A C 14
ATOM 19670 O O . ASP A 1 67 ? 11.880 -20.142 -35.024 1.00 0.00 166 ASP A O 14
ATOM 19679 N N . SER A 1 68 ? 11.589 -19.013 -33.100 1.00 0.00 167 SER A N 14
ATOM 19680 C CA . SER A 1 68 ? 12.782 -19.565 -32.467 1.00 0.00 167 SER A CA 14
ATOM 19681 C C . SER A 1 68 ? 12.420 -20.721 -31.540 1.00 0.00 167 SER A C 14
ATOM 19682 O O . SER A 1 68 ? 11.246 -21.045 -31.365 1.00 0.00 167 SER A O 14
ATOM 19690 N N . GLU A 1 69 ? 13.438 -21.338 -30.949 1.00 0.00 168 GLU A N 14
ATOM 19691 C CA . GLU A 1 69 ? 13.227 -22.459 -30.040 1.00 0.00 168 GLU A CA 14
ATOM 19692 C C . GLU A 1 69 ? 13.324 -22.006 -28.586 1.00 0.00 168 GLU A C 14
ATOM 19693 O O . GLU A 1 69 ? 13.777 -22.755 -27.720 1.00 0.00 168 GLU A O 14
ATOM 19705 N N . HIS A 1 70 ? 12.896 -20.775 -28.326 1.00 0.00 169 HIS A N 14
ATOM 19706 C CA . HIS A 1 70 ? 12.935 -20.221 -26.977 1.00 0.00 169 HIS A CA 14
ATOM 19707 C C . HIS A 1 70 ? 11.610 -20.454 -26.257 1.00 0.00 169 HIS A C 14
ATOM 19708 O O . HIS A 1 70 ? 10.635 -20.906 -26.857 1.00 0.00 169 HIS A O 14
ATOM 19722 N N . THR A 1 71 ? 11.582 -20.142 -24.965 1.00 0.00 170 THR A N 14
ATOM 19723 C CA . THR A 1 71 ? 10.379 -20.319 -24.162 1.00 0.00 170 THR A CA 14
ATOM 19724 C C . THR A 1 71 ? 10.261 -19.230 -23.101 1.00 0.00 170 THR A C 14
ATOM 19725 O O . THR A 1 71 ? 11.255 -18.828 -22.498 1.00 0.00 170 THR A O 14
ATOM 19736 N N . GLU A 1 72 ? 9.039 -18.757 -22.879 1.00 0.00 171 GLU A N 14
ATOM 19737 C CA . GLU A 1 72 ? 8.792 -17.714 -21.890 1.00 0.00 171 GLU A CA 14
ATOM 19738 C C . GLU A 1 72 ? 7.803 -18.191 -20.831 1.00 0.00 171 GLU A C 14
ATOM 19739 O O . GLU A 1 72 ? 6.601 -18.284 -21.084 1.00 0.00 171 GLU A O 14
ATOM 19751 N N . CYS A 1 73 ? 8.317 -18.493 -19.643 1.00 0.00 172 CYS A N 14
ATOM 19752 C CA . CYS A 1 73 ? 7.481 -18.961 -18.544 1.00 0.00 172 CYS A CA 14
ATOM 19753 C C . CYS A 1 73 ? 7.210 -17.837 -17.549 1.00 0.00 172 CYS A C 14
ATOM 19754 O O . CYS A 1 73 ? 8.115 -17.380 -16.851 1.00 0.00 172 CYS A O 14
ATOM 19761 N N . ARG A 1 74 ? 5.957 -17.396 -17.491 1.00 0.00 173 ARG A N 14
ATOM 19762 C CA . ARG A 1 74 ? 5.566 -16.324 -16.583 1.00 0.00 173 ARG A CA 14
ATOM 19763 C C . ARG A 1 74 ? 4.695 -16.861 -15.451 1.00 0.00 173 ARG A C 14
ATOM 19764 O O . ARG A 1 74 ? 4.007 -17.870 -15.609 1.00 0.00 173 ARG A O 14
ATOM 19785 N N . SER A 1 75 ? 4.730 -16.181 -14.310 1.00 0.00 174 SER A N 14
ATOM 19786 C CA . SER A 1 75 ? 3.947 -16.592 -13.150 1.00 0.00 174 SER A CA 14
ATOM 19787 C C . SER A 1 75 ? 3.551 -15.384 -12.307 1.00 0.00 174 SER A C 14
ATOM 19788 O O . SER A 1 75 ? 3.891 -14.246 -12.632 1.00 0.00 174 SER A O 14
ATOM 19796 N N . CYS A 1 76 ? 2.829 -15.640 -11.221 1.00 0.00 175 CYS A N 14
ATOM 19797 C CA . CYS A 1 76 ? 2.384 -14.576 -10.329 1.00 0.00 175 CYS A CA 14
ATOM 19798 C C . CYS A 1 76 ? 2.927 -14.786 -8.919 1.00 0.00 175 CYS A C 14
ATOM 19799 O O . CYS A 1 76 ? 2.862 -15.888 -8.374 1.00 0.00 175 CYS A O 14
ATOM 19806 N N . CYS A 1 77 ? 3.464 -13.721 -8.333 1.00 0.00 176 CYS A N 14
ATOM 19807 C CA . CYS A 1 77 ? 4.019 -13.787 -6.986 1.00 0.00 176 CYS A CA 14
ATOM 19808 C C . CYS A 1 77 ? 3.505 -12.634 -6.129 1.00 0.00 176 CYS A C 14
ATOM 19809 O O . CYS A 1 77 ? 3.318 -11.520 -6.617 1.00 0.00 176 CYS A O 14
ATOM 19816 N N . GLU A 1 78 ? 3.278 -12.912 -4.849 1.00 0.00 177 GLU A N 14
ATOM 19817 C CA . GLU A 1 78 ? 2.784 -11.898 -3.924 1.00 0.00 177 GLU A CA 14
ATOM 19818 C C . GLU A 1 78 ? 3.863 -11.507 -2.918 1.00 0.00 177 GLU A C 14
ATOM 19819 O O . GLU A 1 78 ? 4.692 -12.330 -2.530 1.00 0.00 177 GLU A O 14
ATOM 19831 N N . GLY A 1 79 ? 3.846 -10.245 -2.501 1.00 0.00 178 GLY A N 14
ATOM 19832 C CA . GLY A 1 79 ? 4.828 -9.766 -1.546 1.00 0.00 178 GLY A CA 14
ATOM 19833 C C . GLY A 1 79 ? 5.774 -8.746 -2.147 1.00 0.00 178 GLY A C 14
ATOM 19834 O O . GLY A 1 79 ? 6.114 -8.826 -3.327 1.00 0.00 178 GLY A O 14
ATOM 19838 N N . MET A 1 80 ? 6.198 -7.783 -1.335 1.00 0.00 179 MET A N 14
ATOM 19839 C CA . MET A 1 80 ? 7.110 -6.743 -1.795 1.00 0.00 179 MET A CA 14
ATOM 19840 C C . MET A 1 80 ? 8.379 -7.353 -2.382 1.00 0.00 179 MET A C 14
ATOM 19841 O O . MET A 1 80 ? 8.945 -8.290 -1.819 1.00 0.00 179 MET A O 14
ATOM 19855 N N . ILE A 1 81 ? 8.820 -6.815 -3.514 1.00 0.00 180 ILE A N 14
ATOM 19856 C CA . ILE A 1 81 ? 10.023 -7.306 -4.175 1.00 0.00 180 ILE A CA 14
ATOM 19857 C C . ILE A 1 81 ? 10.095 -8.829 -4.124 1.00 0.00 180 ILE A C 14
ATOM 19858 O O . ILE A 1 81 ? 11.171 -9.405 -3.963 1.00 0.00 180 ILE A O 14
ATOM 19874 N N . CYS A 1 82 ? 8.942 -9.475 -4.265 1.00 0.00 181 CYS A N 14
ATOM 19875 C CA . CYS A 1 82 ? 8.873 -10.931 -4.237 1.00 0.00 181 CYS A CA 14
ATOM 19876 C C . CYS A 1 82 ? 9.715 -11.537 -5.356 1.00 0.00 181 CYS A C 14
ATOM 19877 O O . CYS A 1 82 ? 10.251 -12.636 -5.218 1.00 0.00 181 CYS A O 14
ATOM 19884 N N . ASN A 1 83 ? 9.828 -10.812 -6.464 1.00 0.00 182 ASN A N 14
ATOM 19885 C CA . ASN A 1 83 ? 10.604 -11.277 -7.607 1.00 0.00 182 ASN A CA 14
ATOM 19886 C C . ASN A 1 83 ? 12.071 -10.881 -7.466 1.00 0.00 182 ASN A C 14
ATOM 19887 O O . ASN A 1 83 ? 12.668 -10.331 -8.391 1.00 0.00 182 ASN A O 14
ATOM 19898 N N . VAL A 1 84 ? 12.646 -11.166 -6.302 1.00 0.00 183 VAL A N 14
ATOM 19899 C CA . VAL A 1 84 ? 14.043 -10.842 -6.039 1.00 0.00 183 VAL A CA 14
ATOM 19900 C C . VAL A 1 84 ? 14.949 -11.390 -7.135 1.00 0.00 183 VAL A C 14
ATOM 19901 O O . VAL A 1 84 ? 15.519 -10.632 -7.919 1.00 0.00 183 VAL A O 14
ATOM 19914 N N . GLU A 1 85 ? 15.077 -12.712 -7.183 1.00 0.00 184 GLU A N 14
ATOM 19915 C CA . GLU A 1 85 ? 15.916 -13.362 -8.184 1.00 0.00 184 GLU A CA 14
ATOM 19916 C C . GLU A 1 85 ? 15.085 -14.276 -9.080 1.00 0.00 184 GLU A C 14
ATOM 19917 O O . GLU A 1 85 ? 13.858 -14.315 -8.979 1.00 0.00 184 GLU A O 14
ATOM 19929 N N . LEU A 1 86 ? 15.761 -15.011 -9.956 1.00 0.00 185 LEU A N 14
ATOM 19930 C CA . LEU A 1 86 ? 15.087 -15.925 -10.871 1.00 0.00 185 LEU A CA 14
ATOM 19931 C C . LEU A 1 86 ? 14.118 -16.832 -10.118 1.00 0.00 185 LEU A C 14
ATOM 19932 O O . LEU A 1 86 ? 12.917 -16.858 -10.387 1.00 0.00 185 LEU A O 14
ATOM 19948 N N . PRO A 1 87 ? 14.651 -17.594 -9.151 1.00 0.00 186 PRO A N 14
ATOM 19949 C CA . PRO A 1 87 ? 13.851 -18.515 -8.338 1.00 0.00 186 PRO A CA 14
ATOM 19950 C C . PRO A 1 87 ? 12.918 -17.781 -7.381 1.00 0.00 186 PRO A C 14
ATOM 19951 O O . PRO A 1 87 ? 13.306 -16.799 -6.748 1.00 0.00 186 PRO A O 14
ATOM 19962 N N . THR A 1 88 ? 11.683 -18.265 -7.279 1.00 0.00 187 THR A N 14
ATOM 19963 C CA . THR A 1 88 ? 10.694 -17.655 -6.400 1.00 0.00 187 THR A CA 14
ATOM 19964 C C . THR A 1 88 ? 10.895 -18.097 -4.955 1.00 0.00 187 THR A C 14
ATOM 19965 O O . THR A 1 88 ? 11.513 -19.128 -4.692 1.00 0.00 187 THR A O 14
ATOM 19976 N N . ASN A 1 89 ? 10.369 -17.310 -4.022 1.00 0.00 188 ASN A N 14
ATOM 19977 C CA . ASN A 1 89 ? 10.492 -17.622 -2.602 1.00 0.00 188 ASN A CA 14
ATOM 19978 C C . ASN A 1 89 ? 9.345 -17.004 -1.809 1.00 0.00 188 ASN A C 14
ATOM 19979 O O . ASN A 1 89 ? 8.766 -15.996 -2.216 1.00 0.00 188 ASN A O 14
ATOM 19990 N N . HIS A 1 90 ? 9.021 -17.614 -0.673 1.00 0.00 189 HIS A N 14
ATOM 19991 C CA . HIS A 1 90 ? 7.944 -17.123 0.179 1.00 0.00 189 HIS A CA 14
ATOM 19992 C C . HIS A 1 90 ? 8.401 -17.027 1.631 1.00 0.00 189 HIS A C 14
ATOM 19993 O O . HIS A 1 90 ? 9.369 -17.673 2.033 1.00 0.00 189 HIS A O 14
ATOM 20007 N N . THR A 1 91 ? 7.699 -16.214 2.415 1.00 0.00 190 THR A N 14
ATOM 20008 C CA . THR A 1 91 ? 8.033 -16.031 3.822 1.00 0.00 190 THR A CA 14
ATOM 20009 C C . THR A 1 91 ? 6.793 -15.702 4.644 1.00 0.00 190 THR A C 14
ATOM 20010 O O . THR A 1 91 ? 5.904 -14.986 4.184 1.00 0.00 190 THR A O 14
ATOM 20021 N N . ASN A 1 92 ? 6.739 -16.229 5.863 1.00 0.00 191 ASN A N 14
ATOM 20022 C CA . ASN A 1 92 ? 5.606 -15.990 6.749 1.00 0.00 191 ASN A CA 14
ATOM 20023 C C . ASN A 1 92 ? 5.770 -14.671 7.498 1.00 0.00 191 ASN A C 14
ATOM 20024 O O . ASN A 1 92 ? 6.830 -14.390 8.057 1.00 0.00 191 ASN A O 14
ATOM 20035 N N . ALA A 1 93 ? 4.713 -13.866 7.506 1.00 0.00 192 ALA A N 14
ATOM 20036 C CA . ALA A 1 93 ? 4.738 -12.578 8.188 1.00 0.00 192 ALA A CA 14
ATOM 20037 C C . ALA A 1 93 ? 4.071 -12.668 9.557 1.00 0.00 192 ALA A C 14
ATOM 20038 O O . ALA A 1 93 ? 2.961 -13.185 9.684 1.00 0.00 192 ALA A O 14
ATOM 20045 N N . VAL A 1 94 ? 4.756 -12.163 10.578 1.00 0.00 193 VAL A N 14
ATOM 20046 C CA . VAL A 1 94 ? 4.229 -12.187 11.937 1.00 0.00 193 VAL A CA 14
ATOM 20047 C C . VAL A 1 94 ? 4.445 -10.848 12.634 1.00 0.00 193 VAL A C 14
ATOM 20048 O O . VAL A 1 94 ? 5.504 -10.234 12.508 1.00 0.00 193 VAL A O 14
ATOM 20061 N N . PHE A 1 95 ? 3.433 -10.400 13.369 1.00 0.00 194 PHE A N 14
ATOM 20062 C CA . PHE A 1 95 ? 3.511 -9.132 14.086 1.00 0.00 194 PHE A CA 14
ATOM 20063 C C . PHE A 1 95 ? 3.014 -9.287 15.520 1.00 0.00 194 PHE A C 14
ATOM 20064 O O . PHE A 1 95 ? 2.485 -10.333 15.896 1.00 0.00 194 PHE A O 14
ATOM 20081 N N . ALA A 1 96 ? 3.190 -8.238 16.317 1.00 0.00 195 ALA A N 14
ATOM 20082 C CA . ALA A 1 96 ? 2.759 -8.256 17.710 1.00 0.00 195 ALA A CA 14
ATOM 20083 C C . ALA A 1 96 ? 1.260 -8.005 17.824 1.00 0.00 195 ALA A C 14
ATOM 20084 O O . ALA A 1 96 ? 0.703 -8.001 18.923 1.00 0.00 195 ALA A O 14
ATOM 20091 N N . MET A 1 1 ? 1.901 0.396 -1.591 1.00 0.00 100 MET A N 15
ATOM 20092 C CA . MET A 1 1 ? 3.107 1.203 -1.734 1.00 0.00 100 MET A CA 15
ATOM 20093 C C . MET A 1 1 ? 4.341 0.318 -1.872 1.00 0.00 100 MET A C 15
ATOM 20094 O O . MET A 1 1 ? 5.472 0.789 -1.754 1.00 0.00 100 MET A O 15
ATOM 20108 N N . PHE A 1 2 ? 4.116 -0.968 -2.121 1.00 0.00 101 PHE A N 15
ATOM 20109 C CA . PHE A 1 2 ? 5.210 -1.920 -2.273 1.00 0.00 101 PHE A CA 15
ATOM 20110 C C . PHE A 1 2 ? 5.984 -1.658 -3.561 1.00 0.00 101 PHE A C 15
ATOM 20111 O O . PHE A 1 2 ? 5.466 -1.050 -4.498 1.00 0.00 101 PHE A O 15
ATOM 20128 N N . LYS A 1 3 ? 7.229 -2.120 -3.600 1.00 0.00 102 LYS A N 15
ATOM 20129 C CA . LYS A 1 3 ? 8.077 -1.937 -4.772 1.00 0.00 102 LYS A CA 15
ATOM 20130 C C . LYS A 1 3 ? 8.405 -3.278 -5.421 1.00 0.00 102 LYS A C 15
ATOM 20131 O O . LYS A 1 3 ? 8.829 -4.218 -4.748 1.00 0.00 102 LYS A O 15
ATOM 20150 N N . CYS A 1 4 ? 8.208 -3.359 -6.733 1.00 0.00 103 CYS A N 15
ATOM 20151 C CA . CYS A 1 4 ? 8.484 -4.585 -7.473 1.00 0.00 103 CYS A CA 15
ATOM 20152 C C . CYS A 1 4 ? 9.447 -4.318 -8.626 1.00 0.00 103 CYS A C 15
ATOM 20153 O O . CYS A 1 4 ? 9.607 -3.179 -9.066 1.00 0.00 103 CYS A O 15
ATOM 20160 N N . PHE A 1 5 ? 10.087 -5.377 -9.112 1.00 0.00 104 PHE A N 15
ATOM 20161 C CA . PHE A 1 5 ? 11.036 -5.258 -10.214 1.00 0.00 104 PHE A CA 15
ATOM 20162 C C . PHE A 1 5 ? 10.311 -5.243 -11.556 1.00 0.00 104 PHE A C 15
ATOM 20163 O O . PHE A 1 5 ? 9.824 -6.273 -12.024 1.00 0.00 104 PHE A O 15
ATOM 20180 N N . THR A 1 6 ? 10.242 -4.067 -12.172 1.00 0.00 105 THR A N 15
ATOM 20181 C CA . THR A 1 6 ? 9.576 -3.916 -13.460 1.00 0.00 105 THR A CA 15
ATOM 20182 C C . THR A 1 6 ? 10.588 -3.735 -14.585 1.00 0.00 105 THR A C 15
ATOM 20183 O O . THR A 1 6 ? 10.458 -2.832 -15.412 1.00 0.00 105 THR A O 15
ATOM 20194 N N . CYS A 1 7 ? 11.597 -4.599 -14.611 1.00 0.00 106 CYS A N 15
ATOM 20195 C CA . CYS A 1 7 ? 12.633 -4.535 -15.635 1.00 0.00 106 CYS A CA 15
ATOM 20196 C C . CYS A 1 7 ? 12.193 -5.267 -16.900 1.00 0.00 106 CYS A C 15
ATOM 20197 O O . CYS A 1 7 ? 11.326 -6.140 -16.854 1.00 0.00 106 CYS A O 15
ATOM 20204 N N . GLU A 1 8 ? 12.797 -4.904 -18.027 1.00 0.00 107 GLU A N 15
ATOM 20205 C CA . GLU A 1 8 ? 12.466 -5.526 -19.304 1.00 0.00 107 GLU A CA 15
ATOM 20206 C C . GLU A 1 8 ? 13.577 -6.471 -19.752 1.00 0.00 107 GLU A C 15
ATOM 20207 O O . GLU A 1 8 ? 13.452 -7.690 -19.640 1.00 0.00 107 GLU A O 15
ATOM 20219 N N . ASN A 1 9 ? 14.664 -5.899 -20.261 1.00 0.00 108 ASN A N 15
ATOM 20220 C CA . ASN A 1 9 ? 15.797 -6.690 -20.728 1.00 0.00 108 ASN A CA 15
ATOM 20221 C C . ASN A 1 9 ? 16.950 -6.629 -19.731 1.00 0.00 108 ASN A C 15
ATOM 20222 O O . ASN A 1 9 ? 17.589 -5.590 -19.568 1.00 0.00 108 ASN A O 15
ATOM 20233 N N . ALA A 1 10 ? 17.211 -7.751 -19.067 1.00 0.00 109 ALA A N 15
ATOM 20234 C CA . ALA A 1 10 ? 18.288 -7.826 -18.088 1.00 0.00 109 ALA A CA 15
ATOM 20235 C C . ALA A 1 10 ? 19.014 -9.165 -18.172 1.00 0.00 109 ALA A C 15
ATOM 20236 O O . ALA A 1 10 ? 18.407 -10.222 -18.005 1.00 0.00 109 ALA A O 15
ATOM 20243 N N . GLY A 1 11 ? 20.316 -9.112 -18.434 1.00 0.00 110 GLY A N 15
ATOM 20244 C CA . GLY A 1 11 ? 21.102 -10.327 -18.536 1.00 0.00 110 GLY A CA 15
ATOM 20245 C C . GLY A 1 11 ? 21.241 -11.042 -17.207 1.00 0.00 110 GLY A C 15
ATOM 20246 O O . GLY A 1 11 ? 21.341 -12.268 -17.161 1.00 0.00 110 GLY A O 15
ATOM 20250 N N . ASP A 1 12 ? 21.248 -10.275 -16.123 1.00 0.00 111 ASP A N 15
ATOM 20251 C CA . ASP A 1 12 ? 21.376 -10.842 -14.785 1.00 0.00 111 ASP A CA 15
ATOM 20252 C C . ASP A 1 12 ? 20.451 -10.131 -13.802 1.00 0.00 111 ASP A C 15
ATOM 20253 O O . ASP A 1 12 ? 20.070 -8.981 -14.015 1.00 0.00 111 ASP A O 15
ATOM 20262 N N . ASN A 1 13 ? 20.093 -10.824 -12.726 1.00 0.00 112 ASN A N 15
ATOM 20263 C CA . ASN A 1 13 ? 19.212 -10.260 -11.711 1.00 0.00 112 ASN A CA 15
ATOM 20264 C C . ASN A 1 13 ? 19.714 -8.894 -11.253 1.00 0.00 112 ASN A C 15
ATOM 20265 O O . ASN A 1 13 ? 18.931 -7.960 -11.076 1.00 0.00 112 ASN A O 15
ATOM 20276 N N . TYR A 1 14 ? 21.025 -8.785 -11.064 1.00 0.00 113 TYR A N 15
ATOM 20277 C CA . TYR A 1 14 ? 21.632 -7.534 -10.625 1.00 0.00 113 TYR A CA 15
ATOM 20278 C C . TYR A 1 14 ? 21.248 -6.386 -11.555 1.00 0.00 113 TYR A C 15
ATOM 20279 O O . TYR A 1 14 ? 20.751 -5.353 -11.110 1.00 0.00 113 TYR A O 15
ATOM 20297 N N . ASN A 1 15 ? 21.483 -6.578 -12.849 1.00 0.00 114 ASN A N 15
ATOM 20298 C CA . ASN A 1 15 ? 21.162 -5.560 -13.842 1.00 0.00 114 ASN A CA 15
ATOM 20299 C C . ASN A 1 15 ? 19.684 -5.186 -13.781 1.00 0.00 114 ASN A C 15
ATOM 20300 O O . ASN A 1 15 ? 19.330 -4.007 -13.795 1.00 0.00 114 ASN A O 15
ATOM 20311 N N . CYS A 1 16 ? 18.826 -6.198 -13.712 1.00 0.00 115 CYS A N 15
ATOM 20312 C CA . CYS A 1 16 ? 17.387 -5.978 -13.649 1.00 0.00 115 CYS A CA 15
ATOM 20313 C C . CYS A 1 16 ? 17.036 -4.988 -12.541 1.00 0.00 115 CYS A C 15
ATOM 20314 O O . CYS A 1 16 ? 16.111 -4.189 -12.678 1.00 0.00 115 CYS A O 15
ATOM 20321 N N . ASN A 1 17 ? 17.784 -5.048 -11.444 1.00 0.00 116 ASN A N 15
ATOM 20322 C CA . ASN A 1 17 ? 17.552 -4.158 -10.312 1.00 0.00 116 ASN A CA 15
ATOM 20323 C C . ASN A 1 17 ? 17.961 -2.728 -10.652 1.00 0.00 116 ASN A C 15
ATOM 20324 O O . ASN A 1 17 ? 17.227 -1.779 -10.376 1.00 0.00 116 ASN A O 15
ATOM 20335 N N . ARG A 1 18 ? 19.137 -2.582 -11.254 1.00 0.00 117 ARG A N 15
ATOM 20336 C CA . ARG A 1 18 ? 19.644 -1.268 -11.631 1.00 0.00 117 ARG A CA 15
ATOM 20337 C C . ARG A 1 18 ? 18.725 -0.604 -12.652 1.00 0.00 117 ARG A C 15
ATOM 20338 O O . ARG A 1 18 ? 18.693 0.621 -12.768 1.00 0.00 117 ARG A O 15
ATOM 20359 N N . TRP A 1 19 ? 17.980 -1.420 -13.389 1.00 0.00 118 TRP A N 15
ATOM 20360 C CA . TRP A 1 19 ? 17.061 -0.910 -14.400 1.00 0.00 118 TRP A CA 15
ATOM 20361 C C . TRP A 1 19 ? 15.691 -0.623 -13.795 1.00 0.00 118 TRP A C 15
ATOM 20362 O O . TRP A 1 19 ? 15.199 0.504 -13.858 1.00 0.00 118 TRP A O 15
ATOM 20383 N N . ALA A 1 20 ? 15.081 -1.647 -13.209 1.00 0.00 119 ALA A N 15
ATOM 20384 C CA . ALA A 1 20 ? 13.769 -1.503 -12.591 1.00 0.00 119 ALA A CA 15
ATOM 20385 C C . ALA A 1 20 ? 13.848 -0.654 -11.327 1.00 0.00 119 ALA A C 15
ATOM 20386 O O . ALA A 1 20 ? 14.302 -1.121 -10.282 1.00 0.00 119 ALA A O 15
ATOM 20393 N N . GLU A 1 21 ? 13.405 0.595 -11.429 1.00 0.00 120 GLU A N 15
ATOM 20394 C CA . GLU A 1 21 ? 13.428 1.509 -10.293 1.00 0.00 120 GLU A CA 15
ATOM 20395 C C . GLU A 1 21 ? 12.563 0.981 -9.152 1.00 0.00 120 GLU A C 15
ATOM 20396 O O . GLU A 1 21 ? 11.571 0.289 -9.380 1.00 0.00 120 GLU A O 15
ATOM 20408 N N . ASP A 1 22 ? 12.948 1.312 -7.924 1.00 0.00 121 ASP A N 15
ATOM 20409 C CA . ASP A 1 22 ? 12.209 0.871 -6.747 1.00 0.00 121 ASP A CA 15
ATOM 20410 C C . ASP A 1 22 ? 11.130 1.883 -6.373 1.00 0.00 121 ASP A C 15
ATOM 20411 O O . ASP A 1 22 ? 11.219 2.551 -5.343 1.00 0.00 121 ASP A O 15
ATOM 20420 N N . LYS A 1 23 ? 10.110 1.992 -7.218 1.00 0.00 122 LYS A N 15
ATOM 20421 C CA . LYS A 1 23 ? 9.012 2.921 -6.978 1.00 0.00 122 LYS A CA 15
ATOM 20422 C C . LYS A 1 23 ? 7.696 2.173 -6.796 1.00 0.00 122 LYS A C 15
ATOM 20423 O O . LYS A 1 23 ? 7.543 1.045 -7.263 1.00 0.00 122 LYS A O 15
ATOM 20442 N N . TRP A 1 24 ? 6.748 2.809 -6.117 1.00 0.00 123 TRP A N 15
ATOM 20443 C CA . TRP A 1 24 ? 5.444 2.204 -5.875 1.00 0.00 123 TRP A CA 15
ATOM 20444 C C . TRP A 1 24 ? 4.821 1.715 -7.178 1.00 0.00 123 TRP A C 15
ATOM 20445 O O . TRP A 1 24 ? 4.926 2.372 -8.213 1.00 0.00 123 TRP A O 15
ATOM 20466 N N . CYS A 1 25 ? 4.171 0.557 -7.120 1.00 0.00 124 CYS A N 15
ATOM 20467 C CA . CYS A 1 25 ? 3.531 -0.021 -8.295 1.00 0.00 124 CYS A CA 15
ATOM 20468 C C . CYS A 1 25 ? 2.174 0.630 -8.551 1.00 0.00 124 CYS A C 15
ATOM 20469 O O . CYS A 1 25 ? 1.602 1.293 -7.685 1.00 0.00 124 CYS A O 15
ATOM 20476 N N . PRO A 1 26 ? 1.645 0.437 -9.768 1.00 0.00 125 PRO A N 15
ATOM 20477 C CA . PRO A 1 26 ? 0.349 0.995 -10.166 1.00 0.00 125 PRO A CA 15
ATOM 20478 C C . PRO A 1 26 ? -0.757 0.657 -9.173 1.00 0.00 125 PRO A C 15
ATOM 20479 O O . PRO A 1 26 ? -0.575 -0.181 -8.289 1.00 0.00 125 PRO A O 15
ATOM 20490 N N . GLN A 1 27 ? -1.903 1.312 -9.325 1.00 0.00 126 GLN A N 15
ATOM 20491 C CA . GLN A 1 27 ? -3.039 1.080 -8.441 1.00 0.00 126 GLN A CA 15
ATOM 20492 C C . GLN A 1 27 ? -3.800 -0.177 -8.850 1.00 0.00 126 GLN A C 15
ATOM 20493 O O . GLN A 1 27 ? -4.322 -0.901 -8.004 1.00 0.00 126 GLN A O 15
ATOM 20507 N N . ASN A 1 28 ? -3.858 -0.429 -10.154 1.00 0.00 127 ASN A N 15
ATOM 20508 C CA . ASN A 1 28 ? -4.557 -1.598 -10.676 1.00 0.00 127 ASN A CA 15
ATOM 20509 C C . ASN A 1 28 ? -3.637 -2.815 -10.699 1.00 0.00 127 ASN A C 15
ATOM 20510 O O . ASN A 1 28 ? -3.518 -3.499 -11.716 1.00 0.00 127 ASN A O 15
ATOM 20521 N N . THR A 1 29 ? -2.989 -3.081 -9.569 1.00 0.00 128 THR A N 15
ATOM 20522 C CA . THR A 1 29 ? -2.080 -4.215 -9.458 1.00 0.00 128 THR A CA 15
ATOM 20523 C C . THR A 1 29 ? -2.040 -4.750 -8.032 1.00 0.00 128 THR A C 15
ATOM 20524 O O . THR A 1 29 ? -2.142 -3.988 -7.071 1.00 0.00 128 THR A O 15
ATOM 20535 N N . GLN A 1 30 ? -1.891 -6.065 -7.902 1.00 0.00 129 GLN A N 15
ATOM 20536 C CA . GLN A 1 30 ? -1.838 -6.701 -6.591 1.00 0.00 129 GLN A CA 15
ATOM 20537 C C . GLN A 1 30 ? -0.962 -7.949 -6.627 1.00 0.00 129 GLN A C 15
ATOM 20538 O O . GLN A 1 30 ? -1.012 -8.781 -5.720 1.00 0.00 129 GLN A O 15
ATOM 20552 N N . TYR A 1 31 ? -0.163 -8.075 -7.680 1.00 0.00 130 TYR A N 15
ATOM 20553 C CA . TYR A 1 31 ? 0.722 -9.224 -7.835 1.00 0.00 130 TYR A CA 15
ATOM 20554 C C . TYR A 1 31 ? 2.011 -8.826 -8.548 1.00 0.00 130 TYR A C 15
ATOM 20555 O O . TYR A 1 31 ? 2.099 -7.753 -9.145 1.00 0.00 130 TYR A O 15
ATOM 20573 N N . CYS A 1 32 ? 3.009 -9.701 -8.482 1.00 0.00 131 CYS A N 15
ATOM 20574 C CA . CYS A 1 32 ? 4.295 -9.444 -9.120 1.00 0.00 131 CYS A CA 15
ATOM 20575 C C . CYS A 1 32 ? 4.575 -10.473 -10.211 1.00 0.00 131 CYS A C 15
ATOM 20576 O O . CYS A 1 32 ? 5.120 -11.545 -9.944 1.00 0.00 131 CYS A O 15
ATOM 20583 N N . LEU A 1 33 ? 4.201 -10.140 -11.441 1.00 0.00 132 LEU A N 15
ATOM 20584 C CA . LEU A 1 33 ? 4.412 -11.034 -12.574 1.00 0.00 132 LEU A CA 15
ATOM 20585 C C . LEU A 1 33 ? 5.894 -11.347 -12.751 1.00 0.00 132 LEU A C 15
ATOM 20586 O O . LEU A 1 33 ? 6.755 -10.516 -12.462 1.00 0.00 132 LEU A O 15
ATOM 20602 N N . THR A 1 34 ? 6.186 -12.553 -13.230 1.00 0.00 133 THR A N 15
ATOM 20603 C CA . THR A 1 34 ? 7.564 -12.976 -13.447 1.00 0.00 133 THR A CA 15
ATOM 20604 C C . THR A 1 34 ? 7.691 -13.799 -14.724 1.00 0.00 133 THR A C 15
ATOM 20605 O O . THR A 1 34 ? 7.386 -14.992 -14.739 1.00 0.00 133 THR A O 15
ATOM 20616 N N . VAL A 1 35 ? 8.145 -13.155 -15.795 1.00 0.00 134 VAL A N 15
ATOM 20617 C CA . VAL A 1 35 ? 8.315 -13.828 -17.077 1.00 0.00 134 VAL A CA 15
ATOM 20618 C C . VAL A 1 35 ? 9.721 -14.399 -17.216 1.00 0.00 134 VAL A C 15
ATOM 20619 O O . VAL A 1 35 ? 10.703 -13.756 -16.843 1.00 0.00 134 VAL A O 15
ATOM 20632 N N . HIS A 1 36 ? 9.812 -15.611 -17.755 1.00 0.00 135 HIS A N 15
ATOM 20633 C CA . HIS A 1 36 ? 11.100 -16.269 -17.944 1.00 0.00 135 HIS A CA 15
ATOM 20634 C C . HIS A 1 36 ? 11.285 -16.691 -19.399 1.00 0.00 135 HIS A C 15
ATOM 20635 O O . HIS A 1 36 ? 10.461 -17.416 -19.956 1.00 0.00 135 HIS A O 15
ATOM 20649 N N . HIS A 1 37 ? 12.373 -16.230 -20.009 1.00 0.00 136 HIS A N 15
ATOM 20650 C CA . HIS A 1 37 ? 12.667 -16.560 -21.399 1.00 0.00 136 HIS A CA 15
ATOM 20651 C C . HIS A 1 37 ? 13.494 -17.839 -21.491 1.00 0.00 136 HIS A C 15
ATOM 20652 O O . HIS A 1 37 ? 14.724 -17.793 -21.528 1.00 0.00 136 HIS A O 15
ATOM 20666 N N . PHE A 1 38 ? 12.811 -18.978 -21.528 1.00 0.00 137 PHE A N 15
ATOM 20667 C CA . PHE A 1 38 ? 13.483 -20.269 -21.614 1.00 0.00 137 PHE A CA 15
ATOM 20668 C C . PHE A 1 38 ? 13.573 -20.740 -23.062 1.00 0.00 137 PHE A C 15
ATOM 20669 O O . PHE A 1 38 ? 12.670 -20.498 -23.864 1.00 0.00 137 PHE A O 15
ATOM 20686 N N . THR A 1 39 ? 14.670 -21.415 -23.392 1.00 0.00 138 THR A N 15
ATOM 20687 C CA . THR A 1 39 ? 14.880 -21.919 -24.744 1.00 0.00 138 THR A CA 15
ATOM 20688 C C . THR A 1 39 ? 15.392 -23.354 -24.722 1.00 0.00 138 THR A C 15
ATOM 20689 O O . THR A 1 39 ? 16.194 -23.725 -23.864 1.00 0.00 138 THR A O 15
ATOM 20700 N N . SER A 1 40 ? 14.924 -24.159 -25.671 1.00 0.00 139 SER A N 15
ATOM 20701 C CA . SER A 1 40 ? 15.333 -25.556 -25.758 1.00 0.00 139 SER A CA 15
ATOM 20702 C C . SER A 1 40 ? 16.853 -25.678 -25.759 1.00 0.00 139 SER A C 15
ATOM 20703 O O . SER A 1 40 ? 17.426 -26.450 -24.989 1.00 0.00 139 SER A O 15
ATOM 20711 N N . HIS A 1 41 ? 17.502 -24.911 -26.630 1.00 0.00 140 HIS A N 15
ATOM 20712 C CA . HIS A 1 41 ? 18.957 -24.933 -26.731 1.00 0.00 140 HIS A CA 15
ATOM 20713 C C . HIS A 1 41 ? 19.548 -23.579 -26.350 1.00 0.00 140 HIS A C 15
ATOM 20714 O O . HIS A 1 41 ? 18.908 -22.542 -26.516 1.00 0.00 140 HIS A O 15
ATOM 20728 N N . GLY A 1 42 ? 20.774 -23.597 -25.836 1.00 0.00 141 GLY A N 15
ATOM 20729 C CA . GLY A 1 42 ? 21.431 -22.365 -25.438 1.00 0.00 141 GLY A CA 15
ATOM 20730 C C . GLY A 1 42 ? 20.575 -21.527 -24.509 1.00 0.00 141 GLY A C 15
ATOM 20731 O O . GLY A 1 42 ? 20.064 -20.478 -24.902 1.00 0.00 141 GLY A O 15
ATOM 20735 N N . ARG A 1 43 ? 20.417 -21.990 -23.274 1.00 0.00 142 ARG A N 15
ATOM 20736 C CA . ARG A 1 43 ? 19.615 -21.277 -22.287 1.00 0.00 142 ARG A CA 15
ATOM 20737 C C . ARG A 1 43 ? 20.040 -19.814 -22.196 1.00 0.00 142 ARG A C 15
ATOM 20738 O O . ARG A 1 43 ? 21.086 -19.495 -21.632 1.00 0.00 142 ARG A O 15
ATOM 20759 N N . SER A 1 44 ? 19.221 -18.930 -22.756 1.00 0.00 143 SER A N 15
ATOM 20760 C CA . SER A 1 44 ? 19.513 -17.501 -22.742 1.00 0.00 143 SER A CA 15
ATOM 20761 C C . SER A 1 44 ? 19.261 -16.909 -21.359 1.00 0.00 143 SER A C 15
ATOM 20762 O O . SER A 1 44 ? 18.557 -17.496 -20.537 1.00 0.00 143 SER A O 15
ATOM 20770 N N . THR A 1 45 ? 19.841 -15.739 -21.108 1.00 0.00 144 THR A N 15
ATOM 20771 C CA . THR A 1 45 ? 19.682 -15.066 -19.826 1.00 0.00 144 THR A CA 15
ATOM 20772 C C . THR A 1 45 ? 18.642 -13.955 -19.913 1.00 0.00 144 THR A C 15
ATOM 20773 O O . THR A 1 45 ? 18.745 -12.939 -19.226 1.00 0.00 144 THR A O 15
ATOM 20784 N N . SER A 1 46 ? 17.640 -14.155 -20.763 1.00 0.00 145 SER A N 15
ATOM 20785 C CA . SER A 1 46 ? 16.581 -13.167 -20.943 1.00 0.00 145 SER A CA 15
ATOM 20786 C C . SER A 1 46 ? 15.546 -13.271 -19.827 1.00 0.00 145 SER A C 15
ATOM 20787 O O . SER A 1 46 ? 14.880 -14.296 -19.678 1.00 0.00 145 SER A O 15
ATOM 20795 N N . ILE A 1 47 ? 15.418 -12.204 -19.047 1.00 0.00 146 ILE A N 15
ATOM 20796 C CA . ILE A 1 47 ? 14.464 -12.174 -17.945 1.00 0.00 146 ILE A CA 15
ATOM 20797 C C . ILE A 1 47 ? 13.649 -10.885 -17.959 1.00 0.00 146 ILE A C 15
ATOM 20798 O O . ILE A 1 47 ? 14.158 -9.818 -18.306 1.00 0.00 146 ILE A O 15
ATOM 20814 N N . THR A 1 48 ? 12.380 -10.989 -17.577 1.00 0.00 147 THR A N 15
ATOM 20815 C CA . THR A 1 48 ? 11.494 -9.833 -17.544 1.00 0.00 147 THR A CA 15
ATOM 20816 C C . THR A 1 48 ? 10.427 -9.988 -16.466 1.00 0.00 147 THR A C 15
ATOM 20817 O O . THR A 1 48 ? 9.778 -11.029 -16.365 1.00 0.00 147 THR A O 15
ATOM 20828 N N . LYS A 1 49 ? 10.249 -8.945 -15.662 1.00 0.00 148 LYS A N 15
ATOM 20829 C CA . LYS A 1 49 ? 9.259 -8.964 -14.591 1.00 0.00 148 LYS A CA 15
ATOM 20830 C C . LYS A 1 49 ? 8.557 -7.615 -14.476 1.00 0.00 148 LYS A C 15
ATOM 20831 O O . LYS A 1 49 ? 9.019 -6.614 -15.025 1.00 0.00 148 LYS A O 15
ATOM 20850 N N . LYS A 1 50 ? 7.440 -7.594 -13.758 1.00 0.00 149 LYS A N 15
ATOM 20851 C CA . LYS A 1 50 ? 6.675 -6.367 -13.567 1.00 0.00 149 LYS A CA 15
ATOM 20852 C C . LYS A 1 50 ? 5.445 -6.622 -12.701 1.00 0.00 149 LYS A C 15
ATOM 20853 O O . LYS A 1 50 ? 5.076 -7.770 -12.451 1.00 0.00 149 LYS A O 15
ATOM 20872 N N . CYS A 1 51 ? 4.814 -5.545 -12.247 1.00 0.00 150 CYS A N 15
ATOM 20873 C CA . CYS A 1 51 ? 3.625 -5.651 -11.409 1.00 0.00 150 CYS A CA 15
ATOM 20874 C C . CYS A 1 51 ? 2.398 -5.995 -12.248 1.00 0.00 150 CYS A C 15
ATOM 20875 O O . CYS A 1 51 ? 2.239 -5.504 -13.365 1.00 0.00 150 CYS A O 15
ATOM 20882 N N . ALA A 1 52 ? 1.533 -6.844 -11.701 1.00 0.00 151 ALA A N 15
ATOM 20883 C CA . ALA A 1 52 ? 0.320 -7.253 -12.397 1.00 0.00 151 ALA A CA 15
ATOM 20884 C C . ALA A 1 52 ? -0.804 -7.554 -11.411 1.00 0.00 151 ALA A C 15
ATOM 20885 O O . ALA A 1 52 ? -0.709 -7.225 -10.229 1.00 0.00 151 ALA A O 15
ATOM 20892 N N . SER A 1 53 ? -1.867 -8.180 -11.906 1.00 0.00 152 SER A N 15
ATOM 20893 C CA . SER A 1 53 ? -3.011 -8.522 -11.068 1.00 0.00 152 SER A CA 15
ATOM 20894 C C . SER A 1 53 ? -3.549 -9.905 -11.421 1.00 0.00 152 SER A C 15
ATOM 20895 O O . SER A 1 53 ? -3.105 -10.528 -12.386 1.00 0.00 152 SER A O 15
ATOM 20903 N N . ARG A 1 54 ? -4.508 -10.379 -10.633 1.00 0.00 153 ARG A N 15
ATOM 20904 C CA . ARG A 1 54 ? -5.106 -11.689 -10.860 1.00 0.00 153 ARG A CA 15
ATOM 20905 C C . ARG A 1 54 ? -5.661 -11.794 -12.277 1.00 0.00 153 ARG A C 15
ATOM 20906 O O . ARG A 1 54 ? -5.663 -12.870 -12.875 1.00 0.00 153 ARG A O 15
ATOM 20927 N N . SER A 1 55 ? -6.131 -10.670 -12.808 1.00 0.00 154 SER A N 15
ATOM 20928 C CA . SER A 1 55 ? -6.693 -10.637 -14.154 1.00 0.00 154 SER A CA 15
ATOM 20929 C C . SER A 1 55 ? -5.587 -10.561 -15.202 1.00 0.00 154 SER A C 15
ATOM 20930 O O . SER A 1 55 ? -5.537 -11.372 -16.126 1.00 0.00 154 SER A O 15
ATOM 20938 N N . GLU A 1 56 ? -4.703 -9.579 -15.051 1.00 0.00 155 GLU A N 15
ATOM 20939 C CA . GLU A 1 56 ? -3.598 -9.397 -15.985 1.00 0.00 155 GLU A CA 15
ATOM 20940 C C . GLU A 1 56 ? -2.814 -10.694 -16.161 1.00 0.00 155 GLU A C 15
ATOM 20941 O O . GLU A 1 56 ? -2.443 -11.062 -17.276 1.00 0.00 155 GLU A O 15
ATOM 20953 N N . CYS A 1 57 ? -2.565 -11.383 -15.053 1.00 0.00 156 CYS A N 15
ATOM 20954 C CA . CYS A 1 57 ? -1.825 -12.638 -15.082 1.00 0.00 156 CYS A CA 15
ATOM 20955 C C . CYS A 1 57 ? -2.753 -13.823 -14.831 1.00 0.00 156 CYS A C 15
ATOM 20956 O O . CYS A 1 57 ? -2.345 -14.836 -14.261 1.00 0.00 156 CYS A O 15
ATOM 20963 N N . HIS A 1 58 ? -4.004 -13.690 -15.261 1.00 0.00 157 HIS A N 15
ATOM 20964 C CA . HIS A 1 58 ? -4.990 -14.749 -15.083 1.00 0.00 157 HIS A CA 15
ATOM 20965 C C . HIS A 1 58 ? -4.710 -15.916 -16.025 1.00 0.00 157 HIS A C 15
ATOM 20966 O O . HIS A 1 58 ? -4.885 -17.079 -15.660 1.00 0.00 157 HIS A O 15
ATOM 20980 N N . PHE A 1 59 ? -4.275 -15.598 -17.240 1.00 0.00 158 PHE A N 15
ATOM 20981 C CA . PHE A 1 59 ? -3.971 -16.620 -18.235 1.00 0.00 158 PHE A CA 15
ATOM 20982 C C . PHE A 1 59 ? -2.465 -16.821 -18.368 1.00 0.00 158 PHE A C 15
ATOM 20983 O O . PHE A 1 59 ? -1.907 -16.721 -19.461 1.00 0.00 158 PHE A O 15
ATOM 21000 N N . VAL A 1 60 ? -1.811 -17.103 -17.245 1.00 0.00 159 VAL A N 15
ATOM 21001 C CA . VAL A 1 60 ? -0.369 -17.319 -17.234 1.00 0.00 159 VAL A CA 15
ATOM 21002 C C . VAL A 1 60 ? -0.022 -18.738 -17.672 1.00 0.00 159 VAL A C 15
ATOM 21003 O O . VAL A 1 60 ? -0.900 -19.520 -18.031 1.00 0.00 159 VAL A O 15
ATOM 21016 N N . GLY A 1 61 ? 1.267 -19.063 -17.638 1.00 0.00 160 GLY A N 15
ATOM 21017 C CA . GLY A 1 61 ? 1.708 -20.388 -18.033 1.00 0.00 160 GLY A CA 15
ATOM 21018 C C . GLY A 1 61 ? 2.830 -20.346 -19.051 1.00 0.00 160 GLY A C 15
ATOM 21019 O O . GLY A 1 61 ? 3.439 -19.299 -19.272 1.00 0.00 160 GLY A O 15
ATOM 21023 N N . CYS A 1 62 ? 3.107 -21.488 -19.672 1.00 0.00 161 CYS A N 15
ATOM 21024 C CA . CYS A 1 62 ? 4.165 -21.579 -20.671 1.00 0.00 161 CYS A CA 15
ATOM 21025 C C . CYS A 1 62 ? 3.588 -21.512 -22.082 1.00 0.00 161 CYS A C 15
ATOM 21026 O O . CYS A 1 62 ? 2.512 -22.047 -22.351 1.00 0.00 161 CYS A O 15
ATOM 21033 N N . HIS A 1 63 ? 4.312 -20.852 -22.981 1.00 0.00 162 HIS A N 15
ATOM 21034 C CA . HIS A 1 63 ? 3.873 -20.716 -24.365 1.00 0.00 162 HIS A CA 15
ATOM 21035 C C . HIS A 1 63 ? 4.923 -21.269 -25.325 1.00 0.00 162 HIS A C 15
ATOM 21036 O O . HIS A 1 63 ? 5.990 -20.681 -25.500 1.00 0.00 162 HIS A O 15
ATOM 21050 N N . HIS A 1 64 ? 4.612 -22.405 -25.943 1.00 0.00 163 HIS A N 15
ATOM 21051 C CA . HIS A 1 64 ? 5.529 -23.038 -26.884 1.00 0.00 163 HIS A CA 15
ATOM 21052 C C . HIS A 1 64 ? 5.411 -22.403 -28.267 1.00 0.00 163 HIS A C 15
ATOM 21053 O O . HIS A 1 64 ? 4.360 -22.471 -28.904 1.00 0.00 163 HIS A O 15
ATOM 21067 N N . SER A 1 65 ? 6.496 -21.786 -28.724 1.00 0.00 164 SER A N 15
ATOM 21068 C CA . SER A 1 65 ? 6.513 -21.135 -30.029 1.00 0.00 164 SER A CA 15
ATOM 21069 C C . SER A 1 65 ? 6.640 -22.165 -31.147 1.00 0.00 164 SER A C 15
ATOM 21070 O O . SER A 1 65 ? 7.395 -23.131 -31.034 1.00 0.00 164 SER A O 15
ATOM 21078 N N . ARG A 1 66 ? 5.897 -21.950 -32.228 1.00 0.00 165 ARG A N 15
ATOM 21079 C CA . ARG A 1 66 ? 5.924 -22.859 -33.367 1.00 0.00 165 ARG A CA 15
ATOM 21080 C C . ARG A 1 66 ? 7.139 -22.588 -34.250 1.00 0.00 165 ARG A C 15
ATOM 21081 O O . ARG A 1 66 ? 7.736 -23.511 -34.803 1.00 0.00 165 ARG A O 15
ATOM 21102 N N . ASP A 1 67 ? 7.499 -21.315 -34.377 1.00 0.00 166 ASP A N 15
ATOM 21103 C CA . ASP A 1 67 ? 8.642 -20.922 -35.192 1.00 0.00 166 ASP A CA 15
ATOM 21104 C C . ASP A 1 67 ? 9.950 -21.368 -34.545 1.00 0.00 166 ASP A C 15
ATOM 21105 O O . ASP A 1 67 ? 10.756 -22.061 -35.165 1.00 0.00 166 ASP A O 15
ATOM 21114 N N . SER A 1 68 ? 10.153 -20.964 -33.295 1.00 0.00 167 SER A N 15
ATOM 21115 C CA . SER A 1 68 ? 11.365 -21.319 -32.565 1.00 0.00 167 SER A CA 15
ATOM 21116 C C . SER A 1 68 ? 11.107 -22.486 -31.618 1.00 0.00 167 SER A C 15
ATOM 21117 O O . SER A 1 68 ? 9.961 -22.869 -31.386 1.00 0.00 167 SER A O 15
ATOM 21125 N N . GLU A 1 69 ? 12.182 -23.048 -31.074 1.00 0.00 168 GLU A N 15
ATOM 21126 C CA . GLU A 1 69 ? 12.073 -24.172 -30.152 1.00 0.00 168 GLU A CA 15
ATOM 21127 C C . GLU A 1 69 ? 12.197 -23.704 -28.705 1.00 0.00 168 GLU A C 15
ATOM 21128 O O . GLU A 1 69 ? 12.580 -24.474 -27.823 1.00 0.00 168 GLU A O 15
ATOM 21140 N N . HIS A 1 70 ? 11.872 -22.437 -28.469 1.00 0.00 169 HIS A N 15
ATOM 21141 C CA . HIS A 1 70 ? 11.948 -21.865 -27.129 1.00 0.00 169 HIS A CA 15
ATOM 21142 C C . HIS A 1 70 ? 10.561 -21.774 -26.499 1.00 0.00 169 HIS A C 15
ATOM 21143 O O . HIS A 1 70 ? 9.546 -21.860 -27.191 1.00 0.00 169 HIS A O 15
ATOM 21157 N N . THR A 1 71 ? 10.525 -21.599 -25.182 1.00 0.00 170 THR A N 15
ATOM 21158 C CA . THR A 1 71 ? 9.264 -21.498 -24.458 1.00 0.00 170 THR A CA 15
ATOM 21159 C C . THR A 1 71 ? 9.302 -20.359 -23.445 1.00 0.00 170 THR A C 15
ATOM 21160 O O . THR A 1 71 ? 10.317 -20.135 -22.787 1.00 0.00 170 THR A O 15
ATOM 21171 N N . GLU A 1 72 ? 8.188 -19.643 -23.325 1.00 0.00 171 GLU A N 15
ATOM 21172 C CA . GLU A 1 72 ? 8.095 -18.527 -22.392 1.00 0.00 171 GLU A CA 15
ATOM 21173 C C . GLU A 1 72 ? 7.108 -18.837 -21.269 1.00 0.00 171 GLU A C 15
ATOM 21174 O O . GLU A 1 72 ? 5.905 -18.956 -21.501 1.00 0.00 171 GLU A O 15
ATOM 21186 N N . CYS A 1 73 ? 7.627 -18.967 -20.053 1.00 0.00 172 CYS A N 15
ATOM 21187 C CA . CYS A 1 73 ? 6.794 -19.264 -18.894 1.00 0.00 172 CYS A CA 15
ATOM 21188 C C . CYS A 1 73 ? 6.708 -18.059 -17.962 1.00 0.00 172 CYS A C 15
ATOM 21189 O O . CYS A 1 73 ? 7.700 -17.365 -17.735 1.00 0.00 172 CYS A O 15
ATOM 21196 N N . ARG A 1 74 ? 5.517 -17.816 -17.426 1.00 0.00 173 ARG A N 15
ATOM 21197 C CA . ARG A 1 74 ? 5.301 -16.694 -16.520 1.00 0.00 173 ARG A CA 15
ATOM 21198 C C . ARG A 1 74 ? 4.353 -17.083 -15.389 1.00 0.00 173 ARG A C 15
ATOM 21199 O O . ARG A 1 74 ? 3.456 -17.907 -15.573 1.00 0.00 173 ARG A O 15
ATOM 21220 N N . SER A 1 75 ? 4.558 -16.486 -14.220 1.00 0.00 174 SER A N 15
ATOM 21221 C CA . SER A 1 75 ? 3.724 -16.773 -13.058 1.00 0.00 174 SER A CA 15
ATOM 21222 C C . SER A 1 75 ? 3.510 -15.516 -12.220 1.00 0.00 174 SER A C 15
ATOM 21223 O O . SER A 1 75 ? 4.123 -14.478 -12.468 1.00 0.00 174 SER A O 15
ATOM 21231 N N . CYS A 1 76 ? 2.635 -15.619 -11.225 1.00 0.00 175 CYS A N 15
ATOM 21232 C CA . CYS A 1 76 ? 2.338 -14.493 -10.349 1.00 0.00 175 CYS A CA 15
ATOM 21233 C C . CYS A 1 76 ? 2.820 -14.767 -8.927 1.00 0.00 175 CYS A C 15
ATOM 21234 O O . CYS A 1 76 ? 2.348 -15.693 -8.267 1.00 0.00 175 CYS A O 15
ATOM 21241 N N . CYS A 1 77 ? 3.763 -13.955 -8.461 1.00 0.00 176 CYS A N 15
ATOM 21242 C CA . CYS A 1 77 ? 4.311 -14.109 -7.119 1.00 0.00 176 CYS A CA 15
ATOM 21243 C C . CYS A 1 77 ? 3.861 -12.966 -6.214 1.00 0.00 176 CYS A C 15
ATOM 21244 O O . CYS A 1 77 ? 3.742 -11.823 -6.654 1.00 0.00 176 CYS A O 15
ATOM 21251 N N . GLU A 1 78 ? 3.612 -13.285 -4.947 1.00 0.00 177 GLU A N 15
ATOM 21252 C CA . GLU A 1 78 ? 3.175 -12.284 -3.980 1.00 0.00 177 GLU A CA 15
ATOM 21253 C C . GLU A 1 78 ? 4.341 -11.820 -3.112 1.00 0.00 177 GLU A C 15
ATOM 21254 O O . GLU A 1 78 ? 5.360 -12.501 -3.007 1.00 0.00 177 GLU A O 15
ATOM 21266 N N . GLY A 1 79 ? 4.182 -10.655 -2.492 1.00 0.00 178 GLY A N 15
ATOM 21267 C CA . GLY A 1 79 ? 5.229 -10.119 -1.642 1.00 0.00 178 GLY A CA 15
ATOM 21268 C C . GLY A 1 79 ? 6.010 -9.008 -2.315 1.00 0.00 178 GLY A C 15
ATOM 21269 O O . GLY A 1 79 ? 6.279 -9.068 -3.514 1.00 0.00 178 GLY A O 15
ATOM 21273 N N . MET A 1 80 ? 6.375 -7.991 -1.542 1.00 0.00 179 MET A N 15
ATOM 21274 C CA . MET A 1 80 ? 7.131 -6.861 -2.071 1.00 0.00 179 MET A CA 15
ATOM 21275 C C . MET A 1 80 ? 8.419 -7.333 -2.737 1.00 0.00 179 MET A C 15
ATOM 21276 O O . MET A 1 80 ? 9.170 -8.125 -2.166 1.00 0.00 179 MET A O 15
ATOM 21290 N N . ILE A 1 81 ? 8.669 -6.842 -3.946 1.00 0.00 180 ILE A N 15
ATOM 21291 C CA . ILE A 1 81 ? 9.867 -7.214 -4.688 1.00 0.00 180 ILE A CA 15
ATOM 21292 C C . ILE A 1 81 ? 10.153 -8.706 -4.559 1.00 0.00 180 ILE A C 15
ATOM 21293 O O . ILE A 1 81 ? 11.308 -9.133 -4.587 1.00 0.00 180 ILE A O 15
ATOM 21309 N N . CYS A 1 82 ? 9.094 -9.496 -4.419 1.00 0.00 181 CYS A N 15
ATOM 21310 C CA . CYS A 1 82 ? 9.229 -10.942 -4.287 1.00 0.00 181 CYS A CA 15
ATOM 21311 C C . CYS A 1 82 ? 9.958 -11.532 -5.491 1.00 0.00 181 CYS A C 15
ATOM 21312 O O . CYS A 1 82 ? 10.601 -12.576 -5.390 1.00 0.00 181 CYS A O 15
ATOM 21319 N N . ASN A 1 83 ? 9.851 -10.855 -6.630 1.00 0.00 182 ASN A N 15
ATOM 21320 C CA . ASN A 1 83 ? 10.499 -11.313 -7.854 1.00 0.00 182 ASN A CA 15
ATOM 21321 C C . ASN A 1 83 ? 11.978 -10.941 -7.858 1.00 0.00 182 ASN A C 15
ATOM 21322 O O . ASN A 1 83 ? 12.465 -10.295 -8.787 1.00 0.00 182 ASN A O 15
ATOM 21333 N N . VAL A 1 84 ? 12.690 -11.353 -6.814 1.00 0.00 183 VAL A N 15
ATOM 21334 C CA . VAL A 1 84 ? 14.114 -11.065 -6.697 1.00 0.00 183 VAL A CA 15
ATOM 21335 C C . VAL A 1 84 ? 14.927 -11.906 -7.675 1.00 0.00 183 VAL A C 15
ATOM 21336 O O . VAL A 1 84 ? 15.432 -11.398 -8.675 1.00 0.00 183 VAL A O 15
ATOM 21349 N N . GLU A 1 85 ? 15.047 -13.197 -7.379 1.00 0.00 184 GLU A N 15
ATOM 21350 C CA . GLU A 1 85 ? 15.799 -14.109 -8.233 1.00 0.00 184 GLU A CA 15
ATOM 21351 C C . GLU A 1 85 ? 14.888 -14.761 -9.269 1.00 0.00 184 GLU A C 15
ATOM 21352 O O . GLU A 1 85 ? 13.714 -15.023 -9.002 1.00 0.00 184 GLU A O 15
ATOM 21364 N N . LEU A 1 86 ? 15.436 -15.019 -10.451 1.00 0.00 185 LEU A N 15
ATOM 21365 C CA . LEU A 1 86 ? 14.673 -15.640 -11.528 1.00 0.00 185 LEU A CA 15
ATOM 21366 C C . LEU A 1 86 ? 14.122 -16.995 -11.095 1.00 0.00 185 LEU A C 15
ATOM 21367 O O . LEU A 1 86 ? 14.659 -17.655 -10.206 1.00 0.00 185 LEU A O 15
ATOM 21383 N N . PRO A 1 87 ? 13.024 -17.421 -11.738 1.00 0.00 186 PRO A N 15
ATOM 21384 C CA . PRO A 1 87 ? 12.378 -18.702 -11.437 1.00 0.00 186 PRO A CA 15
ATOM 21385 C C . PRO A 1 87 ? 13.220 -19.894 -11.880 1.00 0.00 186 PRO A C 15
ATOM 21386 O O . PRO A 1 87 ? 14.064 -19.775 -12.769 1.00 0.00 186 PRO A O 15
ATOM 21397 N N . THR A 1 88 ? 12.985 -21.043 -11.255 1.00 0.00 187 THR A N 15
ATOM 21398 C CA . THR A 1 88 ? 13.721 -22.257 -11.585 1.00 0.00 187 THR A CA 15
ATOM 21399 C C . THR A 1 88 ? 12.916 -23.152 -12.519 1.00 0.00 187 THR A C 15
ATOM 21400 O O . THR A 1 88 ? 11.692 -23.227 -12.420 1.00 0.00 187 THR A O 15
ATOM 21411 N N . ASN A 1 89 ? 13.611 -23.831 -13.426 1.00 0.00 188 ASN A N 15
ATOM 21412 C CA . ASN A 1 89 ? 12.960 -24.722 -14.379 1.00 0.00 188 ASN A CA 15
ATOM 21413 C C . ASN A 1 89 ? 12.970 -26.161 -13.872 1.00 0.00 188 ASN A C 15
ATOM 21414 O O . ASN A 1 89 ? 13.957 -26.621 -13.297 1.00 0.00 188 ASN A O 15
ATOM 21425 N N . HIS A 1 90 ? 11.866 -26.868 -14.091 1.00 0.00 189 HIS A N 15
ATOM 21426 C CA . HIS A 1 90 ? 11.748 -28.256 -13.657 1.00 0.00 189 HIS A CA 15
ATOM 21427 C C . HIS A 1 90 ? 10.782 -29.025 -14.553 1.00 0.00 189 HIS A C 15
ATOM 21428 O O . HIS A 1 90 ? 9.639 -28.610 -14.753 1.00 0.00 189 HIS A O 15
ATOM 21442 N N . THR A 1 91 ? 11.247 -30.147 -15.092 1.00 0.00 190 THR A N 15
ATOM 21443 C CA . THR A 1 91 ? 10.425 -30.973 -15.968 1.00 0.00 190 THR A CA 15
ATOM 21444 C C . THR A 1 91 ? 10.695 -32.456 -15.738 1.00 0.00 190 THR A C 15
ATOM 21445 O O . THR A 1 91 ? 11.835 -32.862 -15.520 1.00 0.00 190 THR A O 15
ATOM 21456 N N . ASN A 1 92 ? 9.637 -33.259 -15.789 1.00 0.00 191 ASN A N 15
ATOM 21457 C CA . ASN A 1 92 ? 9.761 -34.698 -15.587 1.00 0.00 191 ASN A CA 15
ATOM 21458 C C . ASN A 1 92 ? 8.842 -35.462 -16.536 1.00 0.00 191 ASN A C 15
ATOM 21459 O O . ASN A 1 92 ? 7.630 -35.524 -16.327 1.00 0.00 191 ASN A O 15
ATOM 21470 N N . ALA A 1 93 ? 9.427 -36.042 -17.579 1.00 0.00 192 ALA A N 15
ATOM 21471 C CA . ALA A 1 93 ? 8.661 -36.803 -18.558 1.00 0.00 192 ALA A CA 15
ATOM 21472 C C . ALA A 1 93 ? 8.351 -38.204 -18.043 1.00 0.00 192 ALA A C 15
ATOM 21473 O O . ALA A 1 93 ? 7.193 -38.622 -18.009 1.00 0.00 192 ALA A O 15
ATOM 21480 N N . VAL A 1 94 ? 9.392 -38.927 -17.642 1.00 0.00 193 VAL A N 15
ATOM 21481 C CA . VAL A 1 94 ? 9.229 -40.282 -17.127 1.00 0.00 193 VAL A CA 15
ATOM 21482 C C . VAL A 1 94 ? 9.569 -40.350 -15.642 1.00 0.00 193 VAL A C 15
ATOM 21483 O O . VAL A 1 94 ? 10.492 -39.683 -15.174 1.00 0.00 193 VAL A O 15
ATOM 21496 N N . PHE A 1 95 ? 8.817 -41.161 -14.906 1.00 0.00 194 PHE A N 15
ATOM 21497 C CA . PHE A 1 95 ? 9.038 -41.317 -13.473 1.00 0.00 194 PHE A CA 15
ATOM 21498 C C . PHE A 1 95 ? 9.894 -42.546 -13.185 1.00 0.00 194 PHE A C 15
ATOM 21499 O O . PHE A 1 95 ? 9.859 -43.527 -13.927 1.00 0.00 194 PHE A O 15
ATOM 21516 N N . ALA A 1 96 ? 10.661 -42.485 -12.102 1.00 0.00 195 ALA A N 15
ATOM 21517 C CA . ALA A 1 96 ? 11.525 -43.593 -11.714 1.00 0.00 195 ALA A CA 15
ATOM 21518 C C . ALA A 1 96 ? 10.715 -44.737 -11.115 1.00 0.00 195 ALA A C 15
ATOM 21519 O O . ALA A 1 96 ? 9.848 -44.520 -10.268 1.00 0.00 195 ALA A O 15
ATOM 21526 N N . MET A 1 1 ? 1.283 -0.153 -0.301 1.00 0.00 100 MET A N 16
ATOM 21527 C CA . MET A 1 1 ? 2.020 -0.298 -1.551 1.00 0.00 100 MET A CA 16
ATOM 21528 C C . MET A 1 1 ? 3.346 -1.016 -1.319 1.00 0.00 100 MET A C 16
ATOM 21529 O O . MET A 1 1 ? 3.811 -1.133 -0.185 1.00 0.00 100 MET A O 16
ATOM 21543 N N . PHE A 1 2 ? 3.951 -1.496 -2.401 1.00 0.00 101 PHE A N 16
ATOM 21544 C CA . PHE A 1 2 ? 5.223 -2.204 -2.316 1.00 0.00 101 PHE A CA 16
ATOM 21545 C C . PHE A 1 2 ? 6.105 -1.884 -3.519 1.00 0.00 101 PHE A C 16
ATOM 21546 O O . PHE A 1 2 ? 5.657 -1.270 -4.487 1.00 0.00 101 PHE A O 16
ATOM 21563 N N . LYS A 1 3 ? 7.364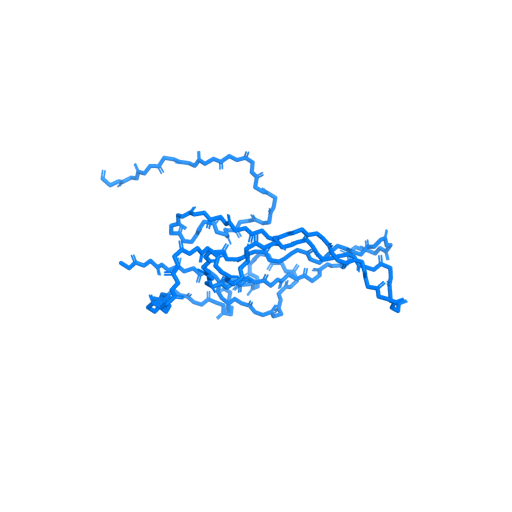 -2.304 -3.450 1.00 0.00 102 LYS A N 16
ATOM 21564 C CA . LYS A 1 3 ? 8.311 -2.065 -4.533 1.00 0.00 102 LYS A CA 16
ATOM 21565 C C . LYS A 1 3 ? 8.666 -3.367 -5.244 1.00 0.00 102 LYS A C 16
ATOM 21566 O O . LYS A 1 3 ? 9.226 -4.283 -4.641 1.00 0.00 102 LYS A O 16
ATOM 21585 N N . CYS A 1 4 ? 8.337 -3.442 -6.529 1.00 0.00 103 CYS A N 16
ATOM 21586 C CA . CYS A 1 4 ? 8.621 -4.632 -7.323 1.00 0.00 103 CYS A CA 16
ATOM 21587 C C . CYS A 1 4 ? 9.622 -4.319 -8.432 1.00 0.00 103 CYS A C 16
ATOM 21588 O O . CYS A 1 4 ? 9.830 -3.158 -8.785 1.00 0.00 103 CYS A O 16
ATOM 21595 N N . PHE A 1 5 ? 10.238 -5.363 -8.976 1.00 0.00 104 PHE A N 16
ATOM 21596 C CA . PHE A 1 5 ? 11.218 -5.200 -10.044 1.00 0.00 104 PHE A CA 16
ATOM 21597 C C . PHE A 1 5 ? 10.541 -5.226 -11.411 1.00 0.00 104 PHE A C 16
ATOM 21598 O O . PHE A 1 5 ? 10.331 -6.290 -11.994 1.00 0.00 104 PHE A O 16
ATOM 21615 N N . THR A 1 6 ? 10.200 -4.045 -11.918 1.00 0.00 105 THR A N 16
ATOM 21616 C CA . THR A 1 6 ? 9.546 -3.930 -13.215 1.00 0.00 105 THR A CA 16
ATOM 21617 C C . THR A 1 6 ? 10.564 -3.710 -14.328 1.00 0.00 105 THR A C 16
ATOM 21618 O O . THR A 1 6 ? 10.452 -2.764 -15.108 1.00 0.00 105 THR A O 16
ATOM 21629 N N . CYS A 1 7 ? 11.559 -4.589 -14.396 1.00 0.00 106 CYS A N 16
ATOM 21630 C CA . CYS A 1 7 ? 12.598 -4.491 -15.413 1.00 0.00 106 CYS A CA 16
ATOM 21631 C C . CYS A 1 7 ? 12.148 -5.147 -16.715 1.00 0.00 106 CYS A C 16
ATOM 21632 O O . CYS A 1 7 ? 11.341 -6.076 -16.707 1.00 0.00 106 CYS A O 16
ATOM 21639 N N . GLU A 1 8 ? 12.676 -4.657 -17.832 1.00 0.00 107 GLU A N 16
ATOM 21640 C CA . GLU A 1 8 ? 12.328 -5.195 -19.142 1.00 0.00 107 GLU A CA 16
ATOM 21641 C C . GLU A 1 8 ? 13.448 -6.082 -19.681 1.00 0.00 107 GLU A C 16
ATOM 21642 O O . GLU A 1 8 ? 13.340 -7.307 -19.674 1.00 0.00 107 GLU A O 16
ATOM 21654 N N . ASN A 1 9 ? 14.521 -5.452 -20.147 1.00 0.00 108 ASN A N 16
ATOM 21655 C CA . ASN A 1 9 ? 15.660 -6.182 -20.691 1.00 0.00 108 ASN A CA 16
ATOM 21656 C C . ASN A 1 9 ? 16.807 -6.228 -19.686 1.00 0.00 108 ASN A C 16
ATOM 21657 O O . ASN A 1 9 ? 17.392 -5.200 -19.349 1.00 0.00 108 ASN A O 16
ATOM 21668 N N . ALA A 1 10 ? 17.123 -7.429 -19.212 1.00 0.00 109 ALA A N 16
ATOM 21669 C CA . ALA A 1 10 ? 18.201 -7.610 -18.248 1.00 0.00 109 ALA A CA 16
ATOM 21670 C C . ALA A 1 10 ? 18.853 -8.979 -18.405 1.00 0.00 109 ALA A C 16
ATOM 21671 O O . ALA A 1 10 ? 18.184 -10.009 -18.333 1.00 0.00 109 ALA A O 16
ATOM 21678 N N . GLY A 1 11 ? 20.165 -8.983 -18.620 1.00 0.00 110 GLY A N 16
ATOM 21679 C CA . GLY A 1 11 ? 20.886 -10.232 -18.784 1.00 0.00 110 GLY A CA 16
ATOM 21680 C C . GLY A 1 11 ? 21.037 -10.991 -17.481 1.00 0.00 110 GLY A C 16
ATOM 21681 O O . GLY A 1 11 ? 21.036 -12.222 -17.468 1.00 0.00 110 GLY A O 16
ATOM 21685 N N . ASP A 1 12 ? 21.169 -10.256 -16.382 1.00 0.00 111 ASP A N 16
ATOM 21686 C CA . ASP A 1 12 ? 21.322 -10.867 -15.067 1.00 0.00 111 ASP A CA 16
ATOM 21687 C C . ASP A 1 12 ? 20.406 -10.198 -14.047 1.00 0.00 111 ASP A C 16
ATOM 21688 O O . ASP A 1 12 ? 20.027 -9.038 -14.205 1.00 0.00 111 ASP A O 16
ATOM 21697 N N . ASN A 1 13 ? 20.053 -10.939 -13.001 1.00 0.00 112 ASN A N 16
ATOM 21698 C CA . ASN A 1 13 ? 19.179 -10.418 -11.956 1.00 0.00 112 ASN A CA 16
ATOM 21699 C C . ASN A 1 13 ? 19.693 -9.079 -11.435 1.00 0.00 112 ASN A C 16
ATOM 21700 O O . ASN A 1 13 ? 18.911 -8.197 -11.081 1.00 0.00 112 ASN A O 16
ATOM 21711 N N . TYR A 1 14 ? 21.013 -8.935 -11.390 1.00 0.00 113 TYR A N 16
ATOM 21712 C CA . TYR A 1 14 ? 21.632 -7.706 -10.911 1.00 0.00 113 TYR A CA 16
ATOM 21713 C C . TYR A 1 14 ? 21.259 -6.524 -11.801 1.00 0.00 113 TYR A C 16
ATOM 21714 O O . TYR A 1 14 ? 20.685 -5.540 -11.336 1.00 0.00 113 TYR A O 16
ATOM 21732 N N . ASN A 1 15 ? 21.588 -6.631 -13.084 1.00 0.00 114 ASN A N 16
ATOM 21733 C CA . ASN A 1 15 ? 21.288 -5.573 -14.041 1.00 0.00 114 ASN A CA 16
ATOM 21734 C C . ASN A 1 15 ? 19.816 -5.175 -13.969 1.00 0.00 114 ASN A C 16
ATOM 21735 O O . ASN A 1 15 ? 19.478 -3.992 -14.016 1.00 0.00 114 ASN A O 16
ATOM 21746 N N . CYS A 1 16 ? 18.945 -6.172 -13.853 1.00 0.00 115 CYS A N 16
ATOM 21747 C CA . CYS A 1 16 ? 17.510 -5.928 -13.774 1.00 0.00 115 CYS A CA 16
ATOM 21748 C C . CYS A 1 16 ? 17.188 -4.927 -12.669 1.00 0.00 115 CYS A C 16
ATOM 21749 O O . CYS A 1 16 ? 16.521 -3.920 -12.904 1.00 0.00 115 CYS A O 16
ATOM 21756 N N . ASN A 1 17 ? 17.669 -5.210 -11.462 1.00 0.00 116 ASN A N 16
ATOM 21757 C CA . ASN A 1 17 ? 17.433 -4.335 -10.320 1.00 0.00 116 ASN A CA 16
ATOM 21758 C C . ASN A 1 17 ? 17.955 -2.928 -10.596 1.00 0.00 116 ASN A C 16
ATOM 21759 O O . ASN A 1 17 ? 17.374 -1.940 -10.146 1.00 0.00 116 ASN A O 16
ATOM 21770 N N . ARG A 1 18 ? 19.055 -2.846 -11.338 1.00 0.00 117 ARG A N 16
ATOM 21771 C CA . ARG A 1 18 ? 19.656 -1.561 -11.673 1.00 0.00 117 ARG A CA 16
ATOM 21772 C C . ARG A 1 18 ? 18.728 -0.744 -12.568 1.00 0.00 117 ARG A C 16
ATOM 21773 O O . ARG A 1 18 ? 18.743 0.487 -12.535 1.00 0.00 117 ARG A O 16
ATOM 21794 N N . TRP A 1 19 ? 17.924 -1.436 -13.366 1.00 0.00 118 TRP A N 16
ATOM 21795 C CA . TRP A 1 19 ? 16.990 -0.775 -14.270 1.00 0.00 118 TRP A CA 16
ATOM 21796 C C . TRP A 1 19 ? 15.649 -0.532 -13.586 1.00 0.00 118 TRP A C 16
ATOM 21797 O O . TRP A 1 19 ? 15.188 0.605 -13.489 1.00 0.00 118 TRP A O 16
ATOM 21818 N N . ALA A 1 20 ? 15.028 -1.608 -13.113 1.00 0.00 119 ALA A N 16
ATOM 21819 C CA . ALA A 1 20 ? 13.741 -1.510 -12.435 1.00 0.00 119 ALA A CA 16
ATOM 21820 C C . ALA A 1 20 ? 13.833 -0.610 -11.208 1.00 0.00 119 ALA A C 16
ATOM 21821 O O . ALA A 1 20 ? 14.251 -1.048 -10.137 1.00 0.00 119 ALA A O 16
ATOM 21828 N N . GLU A 1 21 ? 13.441 0.649 -11.372 1.00 0.00 120 GLU A N 16
ATOM 21829 C CA . GLU A 1 21 ? 13.481 1.610 -10.277 1.00 0.00 120 GLU A CA 16
ATOM 21830 C C . GLU A 1 21 ? 12.763 1.063 -9.046 1.00 0.00 120 GLU A C 16
ATOM 21831 O O . GLU A 1 21 ? 11.868 0.226 -9.158 1.00 0.00 120 GLU A O 16
ATOM 21843 N N . ASP A 1 22 ? 13.164 1.542 -7.874 1.00 0.00 121 ASP A N 16
ATOM 21844 C CA . ASP A 1 22 ? 12.559 1.102 -6.621 1.00 0.00 121 ASP A CA 16
ATOM 21845 C C . ASP A 1 22 ? 11.379 1.992 -6.246 1.00 0.00 121 ASP A C 16
ATOM 21846 O O . ASP A 1 22 ? 11.419 2.705 -5.242 1.00 0.00 121 ASP A O 16
ATOM 21855 N N . LYS A 1 23 ? 10.329 1.948 -7.058 1.00 0.00 122 LYS A N 16
ATOM 21856 C CA . LYS A 1 23 ? 9.136 2.750 -6.812 1.00 0.00 122 LYS A CA 16
ATOM 21857 C C . LYS A 1 23 ? 7.932 1.859 -6.524 1.00 0.00 122 LYS A C 16
ATOM 21858 O O . LYS A 1 23 ? 7.994 0.641 -6.694 1.00 0.00 122 LYS A O 16
ATOM 21877 N N . TRP A 1 24 ? 6.838 2.474 -6.088 1.00 0.00 123 TRP A N 16
ATOM 21878 C CA . TRP A 1 24 ? 5.619 1.736 -5.778 1.00 0.00 123 TRP A CA 16
ATOM 21879 C C . TRP A 1 24 ? 4.974 1.190 -7.048 1.00 0.00 123 TRP A C 16
ATOM 21880 O O . TRP A 1 24 ? 5.165 1.735 -8.136 1.00 0.00 123 TRP A O 16
ATOM 21901 N N . CYS A 1 25 ? 4.211 0.113 -6.903 1.00 0.00 124 CYS A N 16
ATOM 21902 C CA . CYS A 1 25 ? 3.538 -0.507 -8.038 1.00 0.00 124 CYS A CA 16
ATOM 21903 C C . CYS A 1 25 ? 2.309 0.300 -8.448 1.00 0.00 124 CYS A C 16
ATOM 21904 O O . CYS A 1 25 ? 1.811 1.143 -7.701 1.00 0.00 124 CYS A O 16
ATOM 21911 N N . PRO A 1 26 ? 1.806 0.036 -9.663 1.00 0.00 125 PRO A N 16
ATOM 21912 C CA . PRO A 1 26 ? 0.629 0.725 -10.200 1.00 0.00 125 PRO A CA 16
ATOM 21913 C C . PRO A 1 26 ? -0.583 0.602 -9.283 1.00 0.00 125 PRO A C 16
ATOM 21914 O O . PRO A 1 26 ? -0.611 -0.241 -8.387 1.00 0.00 125 PRO A O 16
ATOM 21925 N N . GLN A 1 27 ? -1.582 1.449 -9.513 1.00 0.00 126 GLN A N 16
ATOM 21926 C CA . GLN A 1 27 ? -2.796 1.434 -8.706 1.00 0.00 126 GLN A CA 16
ATOM 21927 C C . GLN A 1 27 ? -3.697 0.267 -9.100 1.00 0.00 126 GLN A C 16
ATOM 21928 O O . GLN A 1 27 ? -4.359 -0.331 -8.254 1.00 0.00 126 GLN A O 16
ATOM 21942 N N . ASN A 1 28 ? -3.716 -0.050 -10.391 1.00 0.00 127 ASN A N 16
ATOM 21943 C CA . ASN A 1 28 ? -4.536 -1.144 -10.897 1.00 0.00 127 ASN A CA 16
ATOM 21944 C C . ASN A 1 28 ? -3.753 -2.454 -10.900 1.00 0.00 127 ASN A C 16
ATOM 21945 O O . ASN A 1 28 ? -3.788 -3.209 -11.872 1.00 0.00 127 ASN A O 16
ATOM 21956 N N . THR A 1 29 ? -3.048 -2.719 -9.804 1.00 0.00 128 THR A N 16
ATOM 21957 C CA . THR A 1 29 ? -2.256 -3.936 -9.680 1.00 0.00 128 THR A CA 16
ATOM 21958 C C . THR A 1 29 ? -2.151 -4.377 -8.225 1.00 0.00 128 THR A C 16
ATOM 21959 O O . THR A 1 29 ? -2.180 -3.551 -7.313 1.00 0.00 128 THR A O 16
ATOM 21970 N N . GLN A 1 30 ? -2.027 -5.684 -8.015 1.00 0.00 129 GLN A N 16
ATOM 21971 C CA . GLN A 1 30 ? -1.917 -6.234 -6.669 1.00 0.00 129 GLN A CA 16
ATOM 21972 C C . GLN A 1 30 ? -1.087 -7.513 -6.670 1.00 0.00 129 GLN A C 16
ATOM 21973 O O . GLN A 1 30 ? -1.132 -8.295 -5.720 1.00 0.00 129 GLN A O 16
ATOM 21987 N N . TYR A 1 31 ? -0.330 -7.720 -7.742 1.00 0.00 130 TYR A N 16
ATOM 21988 C CA . TYR A 1 31 ? 0.509 -8.906 -7.868 1.00 0.00 130 TYR A CA 16
ATOM 21989 C C . TYR A 1 31 ? 1.778 -8.595 -8.654 1.00 0.00 130 TYR A C 16
ATOM 21990 O O . TYR A 1 31 ? 1.926 -7.508 -9.214 1.00 0.00 130 TYR A O 16
ATOM 22008 N N . CYS A 1 32 ? 2.694 -9.557 -8.691 1.00 0.00 131 CYS A N 16
ATOM 22009 C CA . CYS A 1 32 ? 3.952 -9.389 -9.408 1.00 0.00 131 CYS A CA 16
ATOM 22010 C C . CYS A 1 32 ? 4.262 -10.617 -10.259 1.00 0.00 131 CYS A C 16
ATOM 22011 O O . CYS A 1 32 ? 4.349 -11.735 -9.748 1.00 0.00 131 CYS A O 16
ATOM 22018 N N . LEU A 1 33 ? 4.428 -10.402 -11.559 1.00 0.00 132 LEU A N 16
ATOM 22019 C CA . LEU A 1 33 ? 4.729 -11.491 -12.482 1.00 0.00 132 LEU A CA 16
ATOM 22020 C C . LEU A 1 33 ? 6.230 -11.588 -12.740 1.00 0.00 132 LEU A C 16
ATOM 22021 O O . LEU A 1 33 ? 6.957 -10.602 -12.615 1.00 0.00 132 LEU A O 16
ATOM 22037 N N . THR A 1 34 ? 6.687 -12.782 -13.102 1.00 0.00 133 THR A N 16
ATOM 22038 C CA . THR A 1 34 ? 8.100 -13.008 -13.378 1.00 0.00 133 THR A CA 16
ATOM 22039 C C . THR A 1 34 ? 8.286 -13.916 -14.589 1.00 0.00 133 THR A C 16
ATOM 22040 O O . THR A 1 34 ? 8.025 -15.117 -14.522 1.00 0.00 133 THR A O 16
ATOM 22051 N N . VAL A 1 35 ? 8.738 -13.334 -15.695 1.00 0.00 134 VAL A N 16
ATOM 22052 C CA . VAL A 1 35 ? 8.960 -14.092 -16.921 1.00 0.00 134 VAL A CA 16
ATOM 22053 C C . VAL A 1 35 ? 10.401 -14.581 -17.011 1.00 0.00 134 VAL A C 16
ATOM 22054 O O . VAL A 1 35 ? 11.332 -13.881 -16.612 1.00 0.00 134 VAL A O 16
ATOM 22067 N N . HIS A 1 36 ? 10.578 -15.788 -17.539 1.00 0.00 135 HIS A N 16
ATOM 22068 C CA . HIS A 1 36 ? 11.907 -16.372 -17.683 1.00 0.00 135 HIS A CA 16
ATOM 22069 C C . HIS A 1 36 ? 12.090 -16.971 -19.074 1.00 0.00 135 HIS A C 16
ATOM 22070 O O . HIS A 1 36 ? 11.316 -17.830 -19.498 1.00 0.00 135 HIS A O 16
ATOM 22084 N N . HIS A 1 37 ? 13.118 -16.511 -19.781 1.00 0.00 136 HIS A N 16
ATOM 22085 C CA . HIS A 1 37 ? 13.401 -17.002 -21.125 1.00 0.00 136 HIS A CA 16
ATOM 22086 C C . HIS A 1 37 ? 14.333 -18.210 -21.077 1.00 0.00 136 HIS A C 16
ATOM 22087 O O . HIS A 1 37 ? 15.553 -18.063 -21.008 1.00 0.00 136 HIS A O 16
ATOM 22101 N N . PHE A 1 38 ? 13.749 -19.403 -21.114 1.00 0.00 137 PHE A N 16
ATOM 22102 C CA . PHE A 1 38 ? 14.526 -20.636 -21.073 1.00 0.00 137 PHE A CA 16
ATOM 22103 C C . PHE A 1 38 ? 14.800 -21.154 -22.482 1.00 0.00 137 PHE A C 16
ATOM 22104 O O . PHE A 1 38 ? 13.892 -21.615 -23.174 1.00 0.00 137 PHE A O 16
ATOM 22121 N N . THR A 1 39 ? 16.059 -21.073 -22.901 1.00 0.00 138 THR A N 16
ATOM 22122 C CA . THR A 1 39 ? 16.454 -21.530 -24.228 1.00 0.00 138 THR A CA 16
ATOM 22123 C C . THR A 1 39 ? 16.559 -23.050 -24.276 1.00 0.00 138 THR A C 16
ATOM 22124 O O . THR A 1 39 ? 16.999 -23.682 -23.315 1.00 0.00 138 THR A O 16
ATOM 22135 N N . SER A 1 40 ? 16.155 -23.632 -25.400 1.00 0.00 139 SER A N 16
ATOM 22136 C CA . SER A 1 40 ? 16.202 -25.079 -25.572 1.00 0.00 139 SER A CA 16
ATOM 22137 C C . SER A 1 40 ? 17.611 -25.610 -25.327 1.00 0.00 139 SER A C 16
ATOM 22138 O O . SER A 1 40 ? 17.791 -26.699 -24.780 1.00 0.00 139 SER A O 16
ATOM 22146 N N . HIS A 1 41 ? 18.609 -24.833 -25.736 1.00 0.00 140 HIS A N 16
ATOM 22147 C CA . HIS A 1 41 ? 20.003 -25.223 -25.561 1.00 0.00 140 HIS A CA 16
ATOM 22148 C C . HIS A 1 41 ? 20.897 -23.995 -25.414 1.00 0.00 140 HIS A C 16
ATOM 22149 O O . HIS A 1 41 ? 21.270 -23.365 -26.403 1.00 0.00 140 HIS A O 16
ATOM 22163 N N . GLY A 1 42 ? 21.236 -23.661 -24.173 1.00 0.00 141 GLY A N 16
ATOM 22164 C CA . GLY A 1 42 ? 22.083 -22.509 -23.920 1.00 0.00 141 GLY A CA 16
ATOM 22165 C C . GLY A 1 42 ? 22.015 -22.045 -22.478 1.00 0.00 141 GLY A C 16
ATOM 22166 O O . GLY A 1 42 ? 21.012 -22.261 -21.797 1.00 0.00 141 GLY A O 16
ATOM 22170 N N . ARG A 1 43 ? 23.084 -21.408 -22.013 1.00 0.00 142 ARG A N 16
ATOM 22171 C CA . ARG A 1 43 ? 23.142 -20.915 -20.642 1.00 0.00 142 ARG A CA 16
ATOM 22172 C C . ARG A 1 43 ? 22.365 -19.610 -20.500 1.00 0.00 142 ARG A C 16
ATOM 22173 O O . ARG A 1 43 ? 21.734 -19.360 -19.473 1.00 0.00 142 ARG A O 16
ATOM 22194 N N . SER A 1 44 ? 22.417 -18.780 -21.537 1.00 0.00 143 SER A N 16
ATOM 22195 C CA . SER A 1 44 ? 21.722 -17.499 -21.526 1.00 0.00 143 SER A CA 16
ATOM 22196 C C . SER A 1 44 ? 20.254 -17.680 -21.153 1.00 0.00 143 SER A C 16
ATOM 22197 O O . SER A 1 44 ? 19.637 -18.694 -21.481 1.00 0.00 143 SER A O 16
ATOM 22205 N N . THR A 1 45 ? 19.698 -16.688 -20.464 1.00 0.00 144 THR A N 16
ATOM 22206 C CA . THR A 1 45 ? 18.303 -16.737 -20.044 1.00 0.00 144 THR A CA 16
ATOM 22207 C C . THR A 1 45 ? 17.783 -15.346 -19.701 1.00 0.00 144 THR A C 16
ATOM 22208 O O . THR A 1 45 ? 18.023 -14.836 -18.606 1.00 0.00 144 THR A O 16
ATOM 22219 N N . SER A 1 46 ? 17.069 -14.737 -20.642 1.00 0.00 145 SER A N 16
ATOM 22220 C CA . SER A 1 46 ? 16.518 -13.402 -20.439 1.00 0.00 145 SER A CA 16
ATOM 22221 C C . SER A 1 46 ? 15.603 -13.372 -19.218 1.00 0.00 145 SER A C 16
ATOM 22222 O O . SER A 1 46 ? 15.119 -14.410 -18.766 1.00 0.00 145 SER A O 16
ATOM 22230 N N . ILE A 1 47 ? 15.373 -12.175 -18.689 1.00 0.00 146 ILE A N 16
ATOM 22231 C CA . ILE A 1 47 ? 14.517 -12.008 -17.521 1.00 0.00 146 ILE A CA 16
ATOM 22232 C C . ILE A 1 47 ? 13.696 -10.727 -17.620 1.00 0.00 146 ILE A C 16
ATOM 22233 O O . ILE A 1 47 ? 14.229 -9.656 -17.914 1.00 0.00 146 ILE A O 16
ATOM 22249 N N . THR A 1 48 ? 12.396 -10.843 -17.370 1.00 0.00 147 THR A N 16
ATOM 22250 C CA . THR A 1 48 ? 11.501 -9.694 -17.429 1.00 0.00 147 THR A CA 16
ATOM 22251 C C . THR A 1 48 ? 10.327 -9.861 -16.471 1.00 0.00 147 TH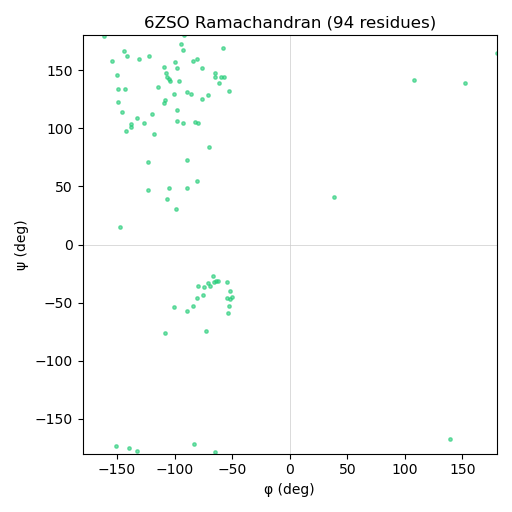R A C 16
ATOM 22252 O O . THR A 1 48 ? 9.647 -10.887 -16.479 1.00 0.00 147 THR A O 16
ATOM 22263 N N . LYS A 1 49 ? 10.094 -8.846 -15.646 1.00 0.00 148 LYS A N 16
ATOM 22264 C CA . LYS A 1 49 ? 9.001 -8.879 -14.682 1.00 0.00 148 LYS A CA 16
ATOM 22265 C C . LYS A 1 49 ? 8.302 -7.525 -14.606 1.00 0.00 148 LYS A C 16
ATOM 22266 O O . LYS A 1 49 ? 8.772 -6.539 -15.173 1.00 0.00 148 LYS A O 16
ATOM 22285 N N . LYS A 1 50 ? 7.177 -7.484 -13.900 1.00 0.00 149 LYS A N 16
ATOM 22286 C CA . LYS A 1 50 ? 6.414 -6.252 -13.746 1.00 0.00 149 LYS A CA 16
ATOM 22287 C C . LYS A 1 50 ? 5.168 -6.485 -12.898 1.00 0.00 149 LYS A C 16
ATOM 22288 O O . LYS A 1 50 ? 4.671 -7.608 -12.802 1.00 0.00 149 LYS A O 16
ATOM 22307 N N . CYS A 1 51 ? 4.666 -5.418 -12.285 1.00 0.00 150 CYS A N 16
ATOM 22308 C CA . CYS A 1 51 ? 3.478 -5.506 -11.445 1.00 0.00 150 CYS A CA 16
ATOM 22309 C C . CYS A 1 51 ? 2.236 -5.780 -12.288 1.00 0.00 150 CYS A C 16
ATOM 22310 O O . CYS A 1 51 ? 2.107 -5.278 -13.404 1.00 0.00 150 CYS A O 16
ATOM 22317 N N . ALA A 1 52 ? 1.324 -6.580 -11.744 1.00 0.00 151 ALA A N 16
ATOM 22318 C CA . ALA A 1 52 ? 0.091 -6.919 -12.444 1.00 0.00 151 ALA A CA 16
ATOM 22319 C C . ALA A 1 52 ? -1.033 -7.223 -11.460 1.00 0.00 151 ALA A C 16
ATOM 22320 O O . ALA A 1 52 ? -1.015 -6.758 -10.320 1.00 0.00 151 ALA A O 16
ATOM 22327 N N . SER A 1 53 ? -2.011 -8.003 -11.908 1.00 0.00 152 SER A N 16
ATOM 22328 C CA . SER A 1 53 ? -3.147 -8.364 -11.068 1.00 0.00 152 SER A CA 16
ATOM 22329 C C . SER A 1 53 ? -3.507 -9.836 -11.244 1.00 0.00 152 SER A C 16
ATOM 22330 O O . SER A 1 53 ? -2.759 -10.601 -11.854 1.00 0.00 152 SER A O 16
ATOM 22338 N N . ARG A 1 54 ? -4.659 -10.226 -10.707 1.00 0.00 153 ARG A N 16
ATOM 22339 C CA . ARG A 1 54 ? -5.118 -11.606 -10.804 1.00 0.00 153 ARG A CA 16
ATOM 22340 C C . ARG A 1 54 ? -5.680 -11.896 -12.193 1.00 0.00 153 ARG A C 16
ATOM 22341 O O . ARG A 1 54 ? -5.523 -12.998 -12.718 1.00 0.00 153 ARG A O 16
ATOM 22362 N N . SER A 1 55 ? -6.334 -10.900 -12.781 1.00 0.00 154 SER A N 16
ATOM 22363 C CA . SER A 1 55 ? -6.922 -11.049 -14.107 1.00 0.00 154 SER A CA 16
ATOM 22364 C C . SER A 1 55 ? -5.851 -10.960 -15.190 1.00 0.00 154 SER A C 16
ATOM 22365 O O . SER A 1 55 ? -5.911 -11.666 -16.196 1.00 0.00 154 SER A O 16
ATOM 22373 N N . GLU A 1 56 ? -4.872 -10.087 -14.974 1.00 0.00 155 GLU A N 16
ATOM 22374 C CA . GLU A 1 56 ? -3.788 -9.904 -15.932 1.00 0.00 155 GLU A CA 16
ATOM 22375 C C . GLU A 1 56 ? -2.945 -11.171 -16.048 1.00 0.00 155 GLU A C 16
ATOM 22376 O O . GLU A 1 56 ? -2.526 -11.555 -17.141 1.00 0.00 155 GLU A O 16
ATOM 22388 N N . CYS A 1 57 ? -2.699 -11.817 -14.913 1.00 0.00 156 CYS A N 16
ATOM 22389 C CA . CYS A 1 57 ? -1.906 -13.040 -14.884 1.00 0.00 156 CYS A CA 16
ATOM 22390 C C . CYS A 1 57 ? -2.806 -14.271 -14.825 1.00 0.00 156 CYS A C 16
ATOM 22391 O O . CYS A 1 57 ? -2.348 -15.375 -14.530 1.00 0.00 156 CYS A O 16
ATOM 22398 N N . HIS A 1 58 ? -4.090 -14.073 -15.108 1.00 0.00 157 HIS A N 16
ATOM 22399 C CA . HIS A 1 58 ? -5.055 -15.166 -15.088 1.00 0.00 157 HIS A CA 16
ATOM 22400 C C . HIS A 1 58 ? -4.732 -16.195 -16.168 1.00 0.00 157 HIS A C 16
ATOM 22401 O O . HIS A 1 58 ? -4.987 -17.388 -15.999 1.00 0.00 157 HIS A O 16
ATOM 22415 N N . PHE A 1 59 ? -4.171 -15.726 -17.277 1.00 0.00 158 PHE A N 16
ATOM 22416 C CA . PHE A 1 59 ? -3.816 -16.605 -18.385 1.00 0.00 158 PHE A CA 16
ATOM 22417 C C . PHE A 1 59 ? -2.301 -16.722 -18.522 1.00 0.00 158 PHE A C 16
ATOM 22418 O O . PHE A 1 59 ? -1.746 -16.521 -19.603 1.00 0.00 158 PHE A O 16
ATOM 22435 N N . VAL A 1 60 ? -1.636 -17.047 -17.418 1.00 0.00 159 VAL A N 16
ATOM 22436 C CA . VAL A 1 60 ? -0.185 -17.192 -17.413 1.00 0.00 159 VAL A CA 16
ATOM 22437 C C . VAL A 1 60 ? 0.233 -18.557 -17.948 1.00 0.00 159 VAL A C 16
ATOM 22438 O O . VAL A 1 60 ? -0.605 -19.354 -18.368 1.00 0.00 159 VAL A O 16
ATOM 22451 N N . GLY A 1 61 ? 1.536 -18.821 -17.928 1.00 0.00 160 GLY A N 16
ATOM 22452 C CA . GLY A 1 61 ? 2.043 -20.091 -18.413 1.00 0.00 160 GLY A CA 16
ATOM 22453 C C . GLY A 1 61 ? 3.279 -19.931 -19.276 1.00 0.00 160 GLY A C 16
ATOM 22454 O O . GLY A 1 61 ? 4.043 -18.980 -19.108 1.00 0.00 160 GLY A O 16
ATOM 22458 N N . CYS A 1 62 ? 3.478 -20.863 -20.201 1.00 0.00 161 CYS A N 16
ATOM 22459 C CA . CYS A 1 62 ? 4.632 -20.823 -21.092 1.00 0.00 161 CYS A CA 16
ATOM 22460 C C . CYS A 1 62 ? 4.196 -20.588 -22.535 1.00 0.00 161 CYS A C 16
ATOM 22461 O O . CYS A 1 62 ? 3.084 -20.944 -22.925 1.00 0.00 161 CYS A O 16
ATOM 22468 N N . HIS A 1 63 ? 5.081 -19.987 -23.324 1.00 0.00 162 HIS A N 16
ATOM 22469 C CA . HIS A 1 63 ? 4.789 -19.704 -24.725 1.00 0.00 162 HIS A CA 16
ATOM 22470 C C . HIS A 1 63 ? 5.992 -20.026 -25.606 1.00 0.00 162 HIS A C 16
ATOM 22471 O O . HIS A 1 63 ? 6.890 -19.201 -25.774 1.00 0.00 162 HIS A O 16
ATOM 22485 N N . HIS A 1 64 ? 6.003 -21.231 -26.167 1.00 0.00 163 HIS A N 16
ATOM 22486 C CA . HIS A 1 64 ? 7.097 -21.662 -27.031 1.00 0.00 163 HIS A CA 16
ATOM 22487 C C . HIS A 1 64 ? 7.151 -20.817 -28.301 1.00 0.00 163 HIS A C 16
ATOM 22488 O O . HIS A 1 64 ? 6.121 -20.533 -28.913 1.00 0.00 163 HIS A O 16
ATOM 22502 N N . SER A 1 65 ? 8.357 -20.419 -28.690 1.00 0.00 164 SER A N 16
ATOM 22503 C CA . SER A 1 65 ? 8.545 -19.603 -29.884 1.00 0.00 164 SER A CA 16
ATOM 22504 C C . SER A 1 65 ? 8.626 -20.477 -31.132 1.00 0.00 164 SER A C 16
ATOM 22505 O O . SER A 1 65 ? 9.216 -21.557 -31.110 1.00 0.00 164 SER A O 16
ATOM 22513 N N . ARG A 1 66 ? 8.027 -20.001 -32.219 1.00 0.00 165 ARG A N 16
ATOM 22514 C CA . ARG A 1 66 ? 8.030 -20.739 -33.477 1.00 0.00 165 ARG A CA 16
ATOM 22515 C C . ARG A 1 66 ? 9.349 -20.543 -34.219 1.00 0.00 165 ARG A C 16
ATOM 22516 O O . ARG A 1 66 ? 9.916 -21.494 -34.759 1.00 0.00 165 ARG A O 16
ATOM 22537 N N . ASP A 1 67 ? 9.830 -19.305 -34.243 1.00 0.00 166 ASP A N 16
ATOM 22538 C CA . ASP A 1 67 ? 11.082 -18.985 -34.919 1.00 0.00 166 ASP A CA 16
ATOM 22539 C C . ASP A 1 67 ? 12.271 -19.574 -34.167 1.00 0.00 166 ASP A C 16
ATOM 22540 O O . ASP A 1 67 ? 13.090 -20.290 -34.744 1.00 0.00 166 ASP A O 16
ATOM 22549 N N . SER A 1 68 ? 12.361 -19.266 -32.877 1.00 0.00 167 SER A N 16
ATOM 22550 C CA . SER A 1 68 ? 13.453 -19.761 -32.047 1.00 0.00 167 SER A CA 16
ATOM 22551 C C . SER A 1 68 ? 13.012 -20.976 -31.237 1.00 0.00 167 SER A C 16
ATOM 22552 O O . SER A 1 68 ? 11.827 -21.304 -31.186 1.00 0.00 167 SER A O 16
ATOM 22560 N N . GLU A 1 69 ? 13.975 -21.639 -30.604 1.00 0.00 168 GLU A N 16
ATOM 22561 C CA . GLU A 1 69 ? 13.686 -22.818 -29.796 1.00 0.00 168 GLU A CA 16
ATOM 22562 C C . GLU A 1 69 ? 13.631 -22.461 -28.313 1.00 0.00 168 GLU A C 16
ATOM 22563 O O . GLU A 1 69 ? 13.928 -23.290 -27.453 1.00 0.00 168 GLU A O 16
ATOM 22575 N N . HIS A 1 70 ? 13.249 -21.222 -28.023 1.00 0.00 169 HIS A N 16
ATOM 22576 C CA . HIS A 1 70 ? 13.155 -20.754 -26.644 1.00 0.00 169 HIS A CA 16
ATOM 22577 C C . HIS A 1 70 ? 11.707 -20.768 -26.164 1.00 0.00 169 HIS A C 16
ATOM 22578 O O . HIS A 1 70 ? 10.782 -20.976 -26.950 1.00 0.00 169 HIS A O 16
ATOM 22592 N N . THR A 1 71 ? 11.517 -20.547 -24.867 1.00 0.00 170 THR A N 16
ATOM 22593 C CA . THR A 1 71 ? 10.182 -20.537 -24.281 1.00 0.00 170 THR A CA 16
ATOM 22594 C C . THR A 1 71 ? 10.035 -19.406 -23.269 1.00 0.00 170 THR A C 16
ATOM 22595 O O . THR A 1 71 ? 10.964 -19.107 -22.520 1.00 0.00 170 THR A O 16
ATOM 22606 N N . GLU A 1 72 ? 8.861 -18.782 -23.253 1.00 0.00 171 GLU A N 16
ATOM 22607 C CA . GLU A 1 72 ? 8.594 -17.683 -22.332 1.00 0.00 171 GLU A CA 16
ATOM 22608 C C . GLU A 1 72 ? 7.602 -18.107 -21.253 1.00 0.00 171 GLU A C 16
ATOM 22609 O O . GLU A 1 72 ? 6.391 -18.126 -21.478 1.00 0.00 171 GLU A O 16
ATOM 22621 N N . CYS A 1 73 ? 8.123 -18.448 -20.079 1.00 0.00 172 CYS A N 16
ATOM 22622 C CA . CYS A 1 73 ? 7.286 -18.874 -18.964 1.00 0.00 172 CYS A CA 16
ATOM 22623 C C . CYS A 1 73 ? 7.117 -17.746 -17.949 1.00 0.00 172 CYS A C 16
ATOM 22624 O O . CYS A 1 73 ? 8.097 -17.232 -17.409 1.00 0.00 172 CYS A O 16
ATOM 22631 N N . ARG A 1 74 ? 5.869 -17.368 -17.696 1.00 0.00 173 ARG A N 16
ATOM 22632 C CA . ARG A 1 74 ? 5.572 -16.301 -16.747 1.00 0.00 173 ARG A CA 16
ATOM 22633 C C . ARG A 1 74 ? 4.645 -16.799 -15.642 1.00 0.00 173 ARG A C 16
ATOM 22634 O O . ARG A 1 74 ? 3.688 -17.528 -15.902 1.00 0.00 173 ARG A O 16
ATOM 22655 N N . SER A 1 75 ? 4.937 -16.401 -14.408 1.00 0.00 174 SER A N 16
ATOM 22656 C CA . SER A 1 75 ? 4.133 -16.811 -13.262 1.00 0.00 174 SER A CA 16
ATOM 22657 C C . SER A 1 75 ? 3.885 -15.633 -12.324 1.00 0.00 174 SER A C 16
ATOM 22658 O O . SER A 1 75 ? 4.593 -14.627 -12.372 1.00 0.00 174 SER A O 16
ATOM 22666 N N . CYS A 1 76 ? 2.875 -15.767 -11.471 1.00 0.00 175 CYS A N 16
ATOM 22667 C CA . CYS A 1 76 ? 2.532 -14.716 -10.521 1.00 0.00 175 CYS A CA 16
ATOM 22668 C C . CYS A 1 76 ? 3.207 -14.959 -9.174 1.00 0.00 175 CYS A C 16
ATOM 22669 O O . CYS A 1 76 ? 3.518 -16.096 -8.819 1.00 0.00 175 CYS A O 16
ATOM 22676 N N . CYS A 1 77 ? 3.430 -13.882 -8.428 1.00 0.00 176 CYS A N 16
ATOM 22677 C CA . CYS A 1 77 ? 4.068 -13.975 -7.121 1.00 0.00 176 CYS A CA 16
ATOM 22678 C C . CYS A 1 77 ? 3.513 -12.920 -6.168 1.00 0.00 176 CYS A C 16
ATOM 22679 O O . CYS A 1 77 ? 3.091 -11.846 -6.595 1.00 0.00 176 CYS A O 16
ATOM 22686 N N . GLU A 1 78 ? 3.519 -13.234 -4.877 1.00 0.00 177 GLU A N 16
ATOM 22687 C CA . GLU A 1 78 ? 3.016 -12.313 -3.864 1.00 0.00 177 GLU A CA 16
ATOM 22688 C C . GLU A 1 78 ? 4.143 -11.838 -2.952 1.00 0.00 177 GLU A C 16
ATOM 22689 O O . GLU A 1 78 ? 5.110 -12.561 -2.714 1.00 0.00 177 GLU A O 16
ATOM 22701 N N . GLY A 1 79 ? 4.012 -10.616 -2.446 1.00 0.00 178 GLY A N 16
ATOM 22702 C CA . GLY A 1 79 ? 5.026 -10.064 -1.567 1.00 0.00 178 GLY A CA 16
ATOM 22703 C C . GLY A 1 79 ? 5.848 -8.982 -2.237 1.00 0.00 178 GLY A C 16
ATOM 22704 O O . GLY A 1 79 ? 6.156 -9.074 -3.425 1.00 0.00 178 GLY A O 16
ATOM 22708 N N . MET A 1 80 ? 6.202 -7.952 -1.475 1.00 0.00 179 MET A N 16
ATOM 22709 C CA . MET A 1 80 ? 6.993 -6.847 -2.004 1.00 0.00 179 MET A CA 16
ATOM 22710 C C . MET A 1 80 ? 8.302 -7.352 -2.602 1.00 0.00 179 MET A C 16
ATOM 22711 O O . MET A 1 80 ? 8.982 -8.191 -2.012 1.00 0.00 179 MET A O 16
ATOM 22725 N N . ILE A 1 81 ? 8.648 -6.836 -3.777 1.00 0.00 180 ILE A N 16
ATOM 22726 C CA . ILE A 1 81 ? 9.876 -7.235 -4.454 1.00 0.00 180 ILE A CA 16
ATOM 22727 C C . ILE A 1 81 ? 10.062 -8.748 -4.409 1.00 0.00 180 ILE A C 16
ATOM 22728 O O . ILE A 1 81 ? 11.187 -9.247 -4.425 1.00 0.00 180 ILE A O 16
ATOM 22744 N N . CYS A 1 82 ? 8.950 -9.474 -4.353 1.00 0.00 181 CYS A N 16
ATOM 22745 C CA . CYS A 1 82 ? 8.989 -10.930 -4.307 1.00 0.00 181 CYS A CA 16
ATOM 22746 C C . CYS A 1 82 ? 9.831 -11.488 -5.451 1.00 0.00 181 CYS A C 16
ATOM 22747 O O . CYS A 1 82 ? 10.425 -12.559 -5.332 1.00 0.00 181 CYS A O 16
ATOM 22754 N N . ASN A 1 83 ? 9.877 -10.754 -6.557 1.00 0.00 182 ASN A N 16
ATOM 22755 C CA . ASN A 1 83 ? 10.646 -11.175 -7.723 1.00 0.00 182 ASN A CA 16
ATOM 22756 C C . ASN A 1 83 ? 12.110 -10.768 -7.585 1.00 0.00 182 ASN A C 16
ATOM 22757 O O . ASN A 1 83 ? 12.673 -10.127 -8.472 1.00 0.00 182 ASN A O 16
ATOM 22768 N N . VAL A 1 84 ? 12.721 -11.146 -6.466 1.00 0.00 183 VAL A N 16
ATOM 22769 C CA . VAL A 1 84 ? 14.119 -10.822 -6.212 1.00 0.00 183 VAL A CA 16
ATOM 22770 C C . VAL A 1 84 ? 15.023 -11.401 -7.295 1.00 0.00 183 VAL A C 16
ATOM 22771 O O . VAL A 1 84 ? 15.580 -10.667 -8.110 1.00 0.00 183 VAL A O 16
ATOM 22784 N N . GLU A 1 85 ? 15.163 -12.723 -7.296 1.00 0.00 184 GLU A N 16
ATOM 22785 C CA . GLU A 1 85 ? 16.000 -13.401 -8.279 1.00 0.00 184 GLU A CA 16
ATOM 22786 C C . GLU A 1 85 ? 15.300 -14.642 -8.825 1.00 0.00 184 GLU A C 16
ATOM 22787 O O . GLU A 1 85 ? 14.131 -14.892 -8.528 1.00 0.00 184 GLU A O 16
ATOM 22799 N N . LEU A 1 86 ? 16.023 -15.417 -9.626 1.00 0.00 185 LEU A N 16
ATOM 22800 C CA . LEU A 1 86 ? 15.473 -16.633 -10.216 1.00 0.00 185 LEU A CA 16
ATOM 22801 C C . LEU A 1 86 ? 14.820 -17.508 -9.151 1.00 0.00 185 LEU A C 16
ATOM 22802 O O . LEU A 1 86 ? 15.119 -17.407 -7.961 1.00 0.00 185 LEU A O 16
ATOM 22818 N N . PRO A 1 87 ? 13.908 -18.390 -9.586 1.00 0.00 186 PRO A N 16
ATOM 22819 C CA . PRO A 1 87 ? 13.197 -19.302 -8.686 1.00 0.00 186 PRO A CA 16
ATOM 22820 C C . PRO A 1 87 ? 14.109 -20.380 -8.113 1.00 0.00 186 PRO A C 16
ATOM 22821 O O . PRO A 1 87 ? 14.288 -21.441 -8.712 1.00 0.00 186 PRO A O 16
ATOM 22832 N N . THR A 1 88 ? 14.686 -20.103 -6.947 1.00 0.00 187 THR A N 16
ATOM 22833 C CA . THR A 1 88 ? 15.581 -21.049 -6.293 1.00 0.00 187 THR A CA 16
ATOM 22834 C C . THR A 1 88 ? 14.863 -21.809 -5.184 1.00 0.00 187 THR A C 16
ATOM 22835 O O . THR A 1 88 ? 13.709 -21.522 -4.869 1.00 0.00 187 THR A O 16
ATOM 22846 N N . ASN A 1 89 ? 15.554 -22.778 -4.593 1.00 0.00 188 ASN A N 16
ATOM 22847 C CA . ASN A 1 89 ? 14.981 -23.579 -3.517 1.00 0.00 188 ASN A CA 16
ATOM 22848 C C . ASN A 1 89 ? 14.814 -22.748 -2.249 1.00 0.00 188 ASN A C 16
ATOM 22849 O O . ASN A 1 89 ? 15.152 -21.564 -2.222 1.00 0.00 188 ASN A O 16
ATOM 22860 N N . HIS A 1 90 ? 14.292 -23.376 -1.201 1.00 0.00 189 HIS A N 16
ATOM 22861 C CA . HIS A 1 90 ? 14.081 -22.694 0.072 1.00 0.00 189 HIS A CA 16
ATOM 22862 C C . HIS A 1 90 ? 15.410 -22.247 0.675 1.00 0.00 189 HIS A C 16
ATOM 22863 O O . HIS A 1 90 ? 15.719 -21.056 0.709 1.00 0.00 189 HIS A O 16
ATOM 22877 N N . THR A 1 91 ? 16.192 -23.211 1.151 1.00 0.00 190 THR A N 16
ATOM 22878 C CA . THR A 1 91 ? 17.486 -22.917 1.755 1.00 0.00 190 THR A CA 16
ATOM 22879 C C . THR A 1 91 ? 18.523 -23.965 1.369 1.00 0.00 190 THR A C 16
ATOM 22880 O O . THR A 1 91 ? 18.334 -25.157 1.608 1.00 0.00 190 THR A O 16
ATOM 22891 N N . ASN A 1 92 ? 19.621 -23.513 0.772 1.00 0.00 191 ASN A N 16
ATOM 22892 C CA . ASN A 1 92 ? 20.689 -24.413 0.353 1.00 0.00 191 ASN A CA 16
ATOM 22893 C C . ASN A 1 92 ? 21.833 -24.407 1.363 1.00 0.00 191 ASN A C 16
ATOM 22894 O O . ASN A 1 92 ? 22.447 -25.440 1.627 1.00 0.00 191 ASN A O 16
ATOM 22905 N N . ALA A 1 93 ? 22.112 -23.235 1.925 1.00 0.00 192 ALA A N 16
ATOM 22906 C CA . ALA A 1 93 ? 23.179 -23.095 2.908 1.00 0.00 192 ALA A CA 16
ATOM 22907 C C . ALA A 1 93 ? 22.765 -22.158 4.038 1.00 0.00 192 ALA A C 16
ATOM 22908 O O . ALA A 1 93 ? 21.642 -21.653 4.060 1.00 0.00 192 ALA A O 16
ATOM 22915 N N . VAL A 1 94 ? 23.678 -21.931 4.977 1.00 0.00 193 VAL A N 16
ATOM 22916 C CA . VAL A 1 94 ? 23.408 -21.054 6.110 1.00 0.00 193 VAL A CA 16
ATOM 22917 C C . VAL A 1 94 ? 23.993 -19.665 5.882 1.00 0.00 193 VAL A C 16
ATOM 22918 O O . VAL A 1 94 ? 23.415 -18.660 6.299 1.00 0.00 193 VAL A O 16
ATOM 22931 N N . PHE A 1 95 ? 25.142 -19.614 5.217 1.00 0.00 194 PHE A N 16
ATOM 22932 C CA . PHE A 1 95 ? 25.806 -18.347 4.933 1.00 0.00 194 PHE A CA 16
ATOM 22933 C C . PHE A 1 95 ? 25.495 -17.876 3.515 1.00 0.00 194 PHE A C 16
ATOM 22934 O O . PHE A 1 95 ? 24.943 -18.623 2.709 1.00 0.00 194 PHE A O 16
ATOM 22951 N N . ALA A 1 96 ? 25.854 -16.631 3.220 1.00 0.00 195 ALA A N 16
ATOM 22952 C CA . ALA A 1 96 ? 25.615 -16.060 1.901 1.00 0.00 195 ALA A CA 16
ATOM 22953 C C . ALA A 1 96 ? 26.643 -16.560 0.891 1.00 0.00 195 ALA A C 16
ATOM 22954 O O . ALA A 1 96 ? 26.549 -16.268 -0.301 1.00 0.00 195 ALA A O 16
ATOM 22961 N N . MET A 1 1 ? 1.316 0.070 -2.080 1.00 0.00 100 MET A N 17
ATOM 22962 C CA . MET A 1 1 ? 2.508 0.910 -2.071 1.00 0.00 100 MET A CA 17
ATOM 22963 C C . MET A 1 1 ? 3.773 0.059 -2.060 1.00 0.00 100 MET A C 17
ATOM 22964 O O . MET A 1 1 ? 4.867 0.558 -1.794 1.00 0.00 100 MET A O 17
ATOM 22978 N N . PHE A 1 2 ? 3.617 -1.229 -2.350 1.00 0.00 101 PHE A N 17
ATOM 22979 C CA . PHE A 1 2 ? 4.747 -2.150 -2.373 1.00 0.00 101 PHE A CA 17
ATOM 22980 C C . PHE A 1 2 ? 5.668 -1.853 -3.553 1.00 0.00 101 PHE A C 17
ATOM 22981 O O . PHE A 1 2 ? 5.263 -1.218 -4.527 1.00 0.00 101 PHE A O 17
ATOM 22998 N N . LYS A 1 3 ? 6.910 -2.315 -3.457 1.00 0.00 102 LYS A N 17
ATOM 22999 C CA . LYS A 1 3 ? 7.890 -2.101 -4.516 1.00 0.00 102 LYS A CA 17
ATOM 23000 C C . LYS A 1 3 ? 8.211 -3.408 -5.233 1.00 0.00 102 LYS A C 17
ATOM 23001 O O . LYS A 1 3 ? 8.613 -4.389 -4.607 1.00 0.00 102 LYS A O 17
ATOM 23020 N N . CYS A 1 4 ? 8.032 -3.415 -6.550 1.00 0.00 103 CYS A N 17
ATOM 23021 C CA . CYS A 1 4 ? 8.303 -4.601 -7.353 1.00 0.00 103 CYS A CA 17
ATOM 23022 C C . CYS A 1 4 ? 9.322 -4.295 -8.447 1.00 0.00 103 CYS A C 17
ATOM 23023 O O . CYS A 1 4 ? 9.604 -3.134 -8.741 1.00 0.00 103 CYS A O 17
ATOM 23030 N N . PHE A 1 5 ? 9.872 -5.347 -9.045 1.00 0.00 104 PHE A N 17
ATOM 23031 C CA . PHE A 1 5 ? 10.861 -5.192 -10.106 1.00 0.00 104 PHE A CA 17
ATOM 23032 C C . PHE A 1 5 ? 10.185 -5.108 -11.471 1.00 0.00 104 PHE A C 17
ATOM 23033 O O . PHE A 1 5 ? 9.587 -6.076 -11.943 1.00 0.00 104 PHE A O 17
ATOM 23050 N N . THR A 1 6 ? 10.283 -3.942 -12.103 1.00 0.00 105 THR A N 17
ATOM 23051 C CA . THR A 1 6 ? 9.680 -3.729 -13.412 1.00 0.00 105 THR A CA 17
ATOM 23052 C C . THR A 1 6 ? 10.747 -3.602 -14.494 1.00 0.00 105 THR A C 17
ATOM 23053 O O . THR A 1 6 ? 10.720 -2.672 -15.301 1.00 0.00 105 THR A O 17
ATOM 23064 N N . CYS A 1 7 ? 11.684 -4.544 -14.507 1.00 0.00 106 CYS A N 17
ATOM 23065 C CA . CYS A 1 7 ? 12.761 -4.539 -15.490 1.00 0.00 106 CYS A CA 17
ATOM 23066 C C . CYS A 1 7 ? 12.300 -5.164 -16.804 1.00 0.00 106 CYS A C 17
ATOM 23067 O O . CYS A 1 7 ? 11.388 -5.989 -16.823 1.00 0.00 106 CYS A O 17
ATOM 23074 N N . GLU A 1 8 ? 12.938 -4.763 -17.899 1.00 0.00 107 GLU A N 17
ATOM 23075 C CA . GLU A 1 8 ? 12.593 -5.284 -19.217 1.00 0.00 107 GLU A CA 17
ATOM 23076 C C . GLU A 1 8 ? 13.811 -5.909 -19.891 1.00 0.00 107 GLU A C 17
ATOM 23077 O O . GLU A 1 8 ? 13.926 -7.131 -19.978 1.00 0.00 107 GLU A O 17
ATOM 23089 N N . ASN A 1 9 ? 14.718 -5.061 -20.366 1.00 0.00 108 ASN A N 17
ATOM 23090 C CA . ASN A 1 9 ? 15.927 -5.529 -21.033 1.00 0.00 108 ASN A CA 17
ATOM 23091 C C . ASN A 1 9 ? 17.127 -5.466 -20.093 1.00 0.00 108 ASN A C 17
ATOM 23092 O O . ASN A 1 9 ? 17.821 -4.452 -20.024 1.00 0.00 108 ASN A O 17
ATOM 23103 N N . ALA A 1 10 ? 17.364 -6.556 -19.371 1.00 0.00 109 ALA A N 17
ATOM 23104 C CA . ALA A 1 10 ? 18.481 -6.625 -18.437 1.00 0.00 109 ALA A CA 17
ATOM 23105 C C . ALA A 1 10 ? 19.441 -7.750 -18.811 1.00 0.00 109 ALA A C 17
ATOM 23106 O O . ALA A 1 10 ? 20.641 -7.528 -18.968 1.00 0.00 109 ALA A O 17
ATOM 23113 N N . GLY A 1 11 ? 18.904 -8.958 -18.952 1.00 0.00 110 GLY A N 17
ATOM 23114 C CA . GLY A 1 11 ? 19.727 -10.099 -19.305 1.00 0.00 110 GLY A CA 17
ATOM 23115 C C . GLY A 1 11 ? 20.215 -10.862 -18.089 1.00 0.00 110 GLY A C 17
ATOM 23116 O O . GLY A 1 11 ? 20.365 -12.083 -18.133 1.00 0.00 110 GLY A O 17
ATOM 23120 N N . ASP A 1 12 ? 20.464 -10.141 -17.002 1.00 0.00 111 ASP A N 17
ATOM 23121 C CA . ASP A 1 12 ? 20.938 -10.757 -15.768 1.00 0.00 111 ASP A CA 17
ATOM 23122 C C . ASP A 1 12 ? 20.186 -10.204 -14.561 1.00 0.00 111 ASP A C 17
ATOM 23123 O O . ASP A 1 12 ? 19.774 -9.045 -14.552 1.00 0.00 111 ASP A O 17
ATOM 23132 N N . ASN A 1 13 ? 20.012 -11.041 -13.544 1.00 0.00 112 ASN A N 17
ATOM 23133 C CA . ASN A 1 13 ? 19.309 -10.637 -12.332 1.00 0.00 112 ASN A CA 17
ATOM 23134 C C . ASN A 1 13 ? 19.862 -9.320 -11.796 1.00 0.00 112 ASN A C 17
ATOM 23135 O O . ASN A 1 13 ? 19.106 -8.416 -11.440 1.00 0.00 112 ASN A O 17
ATOM 23146 N N . TYR A 1 14 ? 21.186 -9.219 -11.743 1.00 0.00 113 TYR A N 17
ATOM 23147 C CA . TYR A 1 14 ? 21.841 -8.014 -11.249 1.00 0.00 113 TYR A CA 17
ATOM 23148 C C . TYR A 1 14 ? 21.453 -6.800 -12.087 1.00 0.00 113 TYR A C 17
ATOM 23149 O O . TYR A 1 14 ? 21.216 -5.715 -11.556 1.00 0.00 113 TYR A O 17
ATOM 23167 N N . ASN A 1 15 ? 21.389 -6.992 -13.400 1.00 0.00 114 ASN A N 17
ATOM 23168 C CA . ASN A 1 15 ? 21.029 -5.913 -14.314 1.00 0.00 114 ASN A CA 17
ATOM 23169 C C . ASN A 1 15 ? 19.558 -5.539 -14.161 1.00 0.00 114 ASN A C 17
ATOM 23170 O O . ASN A 1 15 ? 19.199 -4.362 -14.197 1.00 0.00 114 ASN A O 17
ATOM 23181 N N . CYS A 1 16 ? 18.711 -6.548 -13.990 1.00 0.00 115 CYS A N 17
ATOM 23182 C CA . CYS A 1 16 ? 17.279 -6.327 -13.831 1.00 0.00 115 CYS A CA 17
ATOM 23183 C C . CYS A 1 16 ? 17.004 -5.324 -12.714 1.00 0.00 115 CYS A C 17
ATOM 23184 O O . CYS A 1 16 ? 16.153 -4.446 -12.850 1.00 0.00 115 CYS A O 17
ATOM 23191 N N . ASN A 1 17 ? 17.731 -5.462 -11.610 1.00 0.00 116 ASN A N 17
ATOM 23192 C CA . ASN A 1 17 ? 17.566 -4.569 -10.469 1.00 0.00 116 ASN A CA 17
ATOM 23193 C C . ASN A 1 17 ? 18.154 -3.193 -10.766 1.00 0.00 116 ASN A C 17
ATOM 23194 O O . ASN A 1 17 ? 17.618 -2.171 -10.336 1.00 0.00 116 ASN A O 17
ATOM 23205 N N . ARG A 1 18 ? 19.259 -3.174 -11.504 1.00 0.00 117 ARG A N 17
ATOM 23206 C CA . ARG A 1 18 ? 19.921 -1.924 -11.858 1.00 0.00 117 ARG A CA 17
ATOM 23207 C C . ARG A 1 18 ? 18.966 -0.995 -12.602 1.00 0.00 117 ARG A C 17
ATOM 23208 O O . ARG A 1 18 ? 19.049 0.226 -12.476 1.00 0.00 117 ARG A O 17
ATOM 23229 N N . TRP A 1 19 ? 18.062 -1.583 -13.377 1.00 0.00 118 TRP A N 17
ATOM 23230 C CA . TRP A 1 19 ? 17.091 -0.807 -14.141 1.00 0.00 118 TRP A CA 17
ATOM 23231 C C . TRP A 1 19 ? 15.827 -0.561 -13.326 1.00 0.00 118 TRP A C 17
ATOM 23232 O O . TRP A 1 19 ? 15.408 0.581 -13.142 1.00 0.00 118 TRP A O 17
ATOM 23253 N N . ALA A 1 20 ? 15.223 -1.640 -12.838 1.00 0.00 119 ALA A N 17
ATOM 23254 C CA . ALA A 1 20 ? 14.008 -1.540 -12.040 1.00 0.00 119 ALA A CA 17
ATOM 23255 C C . ALA A 1 20 ? 14.323 -1.116 -10.610 1.00 0.00 119 ALA A C 17
ATOM 23256 O O . ALA A 1 20 ? 14.836 -1.905 -9.817 1.00 0.00 119 ALA A O 17
ATOM 23263 N N . GLU A 1 21 ? 14.015 0.137 -10.287 1.00 0.00 120 GLU A N 17
ATOM 23264 C CA . GLU A 1 21 ? 14.268 0.665 -8.952 1.00 0.00 120 GLU A CA 17
ATOM 23265 C C . GLU A 1 21 ? 13.130 0.307 -8.000 1.00 0.00 120 GLU A C 17
ATOM 23266 O O . GLU A 1 21 ? 12.197 -0.406 -8.371 1.00 0.00 120 GLU A O 17
ATOM 23278 N N . ASP A 1 22 ? 13.216 0.805 -6.772 1.00 0.00 121 ASP A N 17
ATOM 23279 C CA . ASP A 1 22 ? 12.194 0.538 -5.766 1.00 0.00 121 ASP A CA 17
ATOM 23280 C C . ASP A 1 22 ? 11.084 1.582 -5.829 1.00 0.00 121 ASP A C 17
ATOM 23281 O O . ASP A 1 22 ? 11.021 2.489 -4.998 1.00 0.00 121 ASP A O 17
ATOM 23290 N N . LYS A 1 23 ? 10.209 1.449 -6.820 1.00 0.00 122 LYS A N 17
ATOM 23291 C CA . LYS A 1 23 ? 9.100 2.380 -6.993 1.00 0.00 122 LYS A CA 17
ATOM 23292 C C . LYS A 1 23 ? 7.766 1.695 -6.714 1.00 0.00 122 LYS A C 17
ATOM 23293 O O . LYS A 1 23 ? 7.593 0.512 -7.007 1.00 0.00 122 LYS A O 17
ATOM 23312 N N . TRP A 1 24 ? 6.828 2.445 -6.149 1.00 0.00 123 TRP A N 17
ATOM 23313 C CA . TRP A 1 24 ? 5.508 1.910 -5.833 1.00 0.00 123 TRP A CA 17
ATOM 23314 C C . TRP A 1 24 ? 4.794 1.441 -7.095 1.00 0.00 123 TRP A C 17
ATOM 23315 O O . TRP A 1 24 ? 4.907 2.064 -8.152 1.00 0.00 123 TRP A O 17
ATOM 23336 N N . CYS A 1 25 ? 4.059 0.340 -6.980 1.00 0.00 124 CYS A N 17
ATOM 23337 C CA . CYS A 1 25 ? 3.326 -0.213 -8.113 1.00 0.00 124 CYS A CA 17
ATOM 23338 C C . CYS A 1 25 ? 2.014 0.537 -8.329 1.00 0.00 124 CYS A C 17
ATOM 23339 O O . CYS A 1 25 ? 1.512 1.228 -7.443 1.00 0.00 124 CYS A O 17
ATOM 23346 N N . PRO A 1 26 ? 1.445 0.396 -9.536 1.00 0.00 125 PRO A N 17
ATOM 23347 C CA . PRO A 1 26 ? 0.184 1.051 -9.897 1.00 0.00 125 PRO A CA 17
ATOM 23348 C C . PRO A 1 26 ? -0.982 0.580 -9.035 1.00 0.00 125 PRO A C 17
ATOM 23349 O O . PRO A 1 26 ? -0.836 -0.336 -8.226 1.00 0.00 125 PRO A O 17
ATOM 23360 N N . GLN A 1 27 ? -2.137 1.212 -9.213 1.00 0.00 126 GLN A N 17
ATOM 23361 C CA . GLN A 1 27 ? -3.328 0.857 -8.450 1.00 0.00 126 GLN A CA 17
ATOM 23362 C C . GLN A 1 27 ? -4.010 -0.369 -9.046 1.00 0.00 126 GLN A C 17
ATOM 23363 O O . GLN A 1 27 ? -4.616 -1.164 -8.329 1.00 0.00 126 GLN A O 17
ATOM 23377 N N . ASN A 1 28 ? -3.909 -0.516 -10.363 1.00 0.00 127 ASN A N 17
ATOM 23378 C CA . ASN A 1 28 ? -4.517 -1.646 -11.056 1.00 0.00 127 ASN A CA 17
ATOM 23379 C C . ASN A 1 28 ? -3.593 -2.859 -11.034 1.00 0.00 127 ASN A C 17
ATOM 23380 O O . ASN A 1 28 ? -3.340 -3.480 -12.068 1.00 0.00 127 ASN A O 17
ATOM 23391 N N . THR A 1 29 ? -3.091 -3.193 -9.850 1.00 0.00 128 THR A N 17
ATOM 23392 C CA . THR A 1 29 ? -2.195 -4.332 -9.693 1.00 0.00 128 THR A CA 17
ATOM 23393 C C . THR A 1 29 ? -2.289 -4.916 -8.288 1.00 0.00 128 THR A C 17
ATOM 23394 O O . THR A 1 29 ? -2.549 -4.197 -7.324 1.00 0.00 128 THR A O 17
ATOM 23405 N N . GLN A 1 30 ? -2.075 -6.224 -8.181 1.00 0.00 129 GLN A N 17
ATOM 23406 C CA . GLN A 1 30 ? -2.136 -6.904 -6.892 1.00 0.00 129 GLN A CA 17
ATOM 23407 C C . GLN A 1 30 ? -1.207 -8.113 -6.871 1.00 0.00 129 GLN A C 17
ATOM 23408 O O . GLN A 1 30 ? -1.336 -8.993 -6.019 1.00 0.00 129 GLN A O 17
ATOM 23422 N N . TYR A 1 31 ? -0.272 -8.152 -7.813 1.00 0.00 130 TYR A N 17
ATOM 23423 C CA . TYR A 1 31 ? 0.677 -9.255 -7.904 1.00 0.00 130 TYR A CA 17
ATOM 23424 C C . TYR A 1 31 ? 1.991 -8.793 -8.526 1.00 0.00 130 TYR A C 17
ATOM 23425 O O . TYR A 1 31 ? 2.101 -7.666 -9.010 1.00 0.00 130 TYR A O 17
ATOM 23443 N N . CYS A 1 32 ? 2.987 -9.673 -8.509 1.00 0.00 131 CYS A N 17
ATOM 23444 C CA . CYS A 1 32 ? 4.295 -9.359 -9.070 1.00 0.00 131 CYS A CA 17
ATOM 23445 C C . CYS A 1 32 ? 4.647 -10.320 -10.202 1.00 0.00 131 CYS A C 17
ATOM 23446 O O . CYS A 1 32 ? 5.107 -11.437 -9.961 1.00 0.00 131 CYS A O 17
ATOM 23453 N N . LEU A 1 33 ? 4.428 -9.879 -11.435 1.00 0.00 132 LEU A N 17
ATOM 23454 C CA . LEU A 1 33 ? 4.722 -10.699 -12.605 1.00 0.00 132 LEU A CA 17
ATOM 23455 C C . LEU A 1 33 ? 6.199 -11.078 -12.647 1.00 0.00 132 LEU A C 17
ATOM 23456 O O . LEU A 1 33 ? 7.075 -10.225 -12.496 1.00 0.00 132 LEU A O 17
ATOM 23472 N N . THR A 1 34 ? 6.470 -12.363 -12.856 1.00 0.00 133 THR A N 17
ATOM 23473 C CA . THR A 1 34 ? 7.841 -12.854 -12.920 1.00 0.00 133 THR A CA 17
ATOM 23474 C C . THR A 1 34 ? 8.055 -13.727 -14.151 1.00 0.00 133 THR A C 17
ATOM 23475 O O . THR A 1 34 ? 7.777 -14.926 -14.131 1.00 0.00 133 THR A O 17
ATOM 23486 N N . VAL A 1 35 ? 8.552 -13.118 -15.223 1.00 0.00 134 VAL A N 17
ATOM 23487 C CA . VAL A 1 35 ? 8.806 -13.841 -16.464 1.00 0.00 134 VAL A CA 17
ATOM 23488 C C . VAL A 1 35 ? 10.217 -14.416 -16.486 1.00 0.00 134 VAL A C 17
ATOM 23489 O O . VAL A 1 35 ? 11.191 -13.710 -16.222 1.00 0.00 134 VAL A O 17
ATOM 23502 N N . HIS A 1 36 ? 10.321 -15.703 -16.803 1.00 0.00 135 HIS A N 17
ATOM 23503 C CA . HIS A 1 36 ? 11.615 -16.374 -16.861 1.00 0.00 135 HIS A CA 17
ATOM 23504 C C . HIS A 1 36 ? 11.895 -16.893 -18.268 1.00 0.00 135 HIS A C 17
ATOM 23505 O O . HIS A 1 36 ? 11.196 -17.777 -18.765 1.00 0.00 135 HIS A O 17
ATOM 23519 N N . HIS A 1 37 ? 12.921 -16.338 -18.905 1.00 0.00 136 HIS A N 17
ATOM 23520 C CA . HIS A 1 37 ? 13.294 -16.746 -20.255 1.00 0.00 136 HIS A CA 17
ATOM 23521 C C . HIS A 1 37 ? 14.305 -17.887 -20.219 1.00 0.00 136 HIS A C 17
ATOM 23522 O O . HIS A 1 37 ? 15.469 -17.688 -19.869 1.00 0.00 136 HIS A O 17
ATOM 23536 N N . PHE A 1 38 ? 13.854 -19.083 -20.581 1.00 0.00 137 PHE A N 17
ATOM 23537 C CA . PHE A 1 38 ? 14.719 -20.257 -20.588 1.00 0.00 137 PHE A CA 17
ATOM 23538 C C . PHE A 1 38 ? 14.886 -20.801 -22.003 1.00 0.00 137 PHE A C 17
ATOM 23539 O O . PHE A 1 38 ? 13.943 -21.330 -22.594 1.00 0.00 137 PHE A O 17
ATOM 23556 N N . THR A 1 39 ? 16.093 -20.668 -22.544 1.00 0.00 138 THR A N 17
ATOM 23557 C CA . THR A 1 39 ? 16.385 -21.144 -23.890 1.00 0.00 138 THR A CA 17
ATOM 23558 C C . THR A 1 39 ? 16.850 -22.595 -23.872 1.00 0.00 138 THR A C 17
ATOM 23559 O O . THR A 1 39 ? 17.479 -23.043 -22.913 1.00 0.00 138 THR A O 17
ATOM 23570 N N . SER A 1 40 ? 16.537 -23.326 -24.937 1.00 0.00 139 SER A N 17
ATOM 23571 C CA . SER A 1 40 ? 16.921 -24.729 -25.042 1.00 0.00 139 SER A CA 17
ATOM 23572 C C . SER A 1 40 ? 18.398 -24.914 -24.707 1.00 0.00 139 SER A C 17
ATOM 23573 O O . SER A 1 40 ? 18.788 -25.913 -24.102 1.00 0.00 139 SER A O 17
ATOM 23581 N N . HIS A 1 41 ? 19.215 -23.944 -25.106 1.00 0.00 140 HIS A N 17
ATOM 23582 C CA . HIS A 1 41 ? 20.649 -23.999 -24.849 1.00 0.00 140 HIS A CA 17
ATOM 23583 C C . HIS A 1 41 ? 20.928 -24.159 -23.357 1.00 0.00 140 HIS A C 17
ATOM 23584 O O . HIS A 1 41 ? 21.385 -25.211 -22.911 1.00 0.00 140 HIS A O 17
ATOM 23598 N N . GLY A 1 42 ? 20.651 -23.108 -22.592 1.00 0.00 141 GLY A N 17
ATOM 23599 C CA . GLY A 1 42 ? 20.879 -23.153 -21.159 1.00 0.00 141 GLY A CA 17
ATOM 23600 C C . GLY A 1 42 ? 21.513 -21.880 -20.633 1.00 0.00 141 GLY A C 17
ATOM 23601 O O . GLY A 1 42 ? 20.898 -21.146 -19.860 1.00 0.00 141 GLY A O 17
ATOM 23605 N N . ARG A 1 43 ? 22.748 -21.620 -21.052 1.00 0.00 142 ARG A N 17
ATOM 23606 C CA . ARG A 1 43 ? 23.467 -20.429 -20.615 1.00 0.00 142 ARG A CA 17
ATOM 23607 C C . ARG A 1 43 ? 22.662 -19.168 -20.915 1.00 0.00 142 ARG A C 17
ATOM 23608 O O . ARG A 1 43 ? 22.650 -18.225 -20.124 1.00 0.00 142 ARG A O 17
ATOM 23629 N N . SER A 1 44 ? 21.991 -19.159 -22.063 1.00 0.00 143 SER A N 17
ATOM 23630 C CA . SER A 1 44 ? 21.187 -18.012 -22.469 1.00 0.00 143 SER A CA 17
ATOM 23631 C C . SER A 1 44 ? 19.829 -18.027 -21.775 1.00 0.00 143 SER A C 17
ATOM 23632 O O . SER A 1 44 ? 18.971 -18.856 -22.080 1.00 0.00 143 SER A O 17
ATOM 23640 N N . THR A 1 45 ? 19.640 -17.103 -20.838 1.00 0.00 144 THR A N 17
ATOM 23641 C CA . THR A 1 45 ? 18.388 -17.010 -20.098 1.00 0.00 144 THR A CA 17
ATOM 23642 C C . THR A 1 45 ? 18.146 -15.589 -19.603 1.00 0.00 144 THR A C 17
ATOM 23643 O O . THR A 1 45 ? 18.732 -15.159 -18.610 1.00 0.00 144 THR A O 17
ATOM 23654 N N . SER A 1 46 ? 17.278 -14.864 -20.302 1.00 0.00 145 SER A N 17
ATOM 23655 C CA . SER A 1 46 ? 16.961 -13.489 -19.935 1.00 0.00 145 SER A CA 17
ATOM 23656 C C . SER A 1 46 ? 15.982 -13.451 -18.765 1.00 0.00 145 SER A C 17
ATOM 23657 O O . SER A 1 46 ? 15.438 -14.480 -18.363 1.00 0.00 145 SER A O 17
ATOM 23665 N N . ILE A 1 47 ? 15.762 -12.257 -18.224 1.00 0.00 146 ILE A N 17
ATOM 23666 C CA . ILE A 1 47 ? 14.849 -12.084 -17.102 1.00 0.00 146 ILE A CA 17
ATOM 23667 C C . ILE A 1 47 ? 14.022 -10.812 -17.257 1.00 0.00 146 ILE A C 17
ATOM 23668 O O . ILE A 1 47 ? 14.539 -9.767 -17.654 1.00 0.00 146 ILE A O 17
ATOM 23684 N N . THR A 1 48 ? 12.735 -10.906 -16.939 1.00 0.00 147 THR A N 17
ATOM 23685 C CA . THR A 1 48 ? 11.836 -9.764 -17.042 1.00 0.00 147 THR A CA 17
ATOM 23686 C C . THR A 1 48 ? 10.688 -9.875 -16.045 1.00 0.00 147 THR A C 17
ATOM 23687 O O . THR A 1 48 ? 10.127 -10.953 -15.846 1.00 0.00 147 THR A O 17
ATOM 23698 N N . LYS A 1 49 ? 10.343 -8.755 -15.420 1.00 0.00 148 LYS A N 17
ATOM 23699 C CA . LYS A 1 49 ? 9.260 -8.725 -14.444 1.00 0.00 148 LYS A CA 17
ATOM 23700 C C . LYS A 1 49 ? 8.589 -7.355 -14.417 1.00 0.00 148 LYS A C 17
ATOM 23701 O O . LYS A 1 49 ? 9.110 -6.386 -14.971 1.00 0.00 148 LYS A O 17
ATOM 23720 N N . LYS A 1 50 ? 7.432 -7.281 -13.769 1.00 0.00 149 LYS A N 17
ATOM 23721 C CA . LYS A 1 50 ? 6.690 -6.030 -13.667 1.00 0.00 149 LYS A CA 17
ATOM 23722 C C . LYS A 1 50 ? 5.385 -6.232 -12.905 1.00 0.00 149 LYS A C 17
ATOM 23723 O O . LYS A 1 50 ? 4.905 -7.357 -12.762 1.00 0.00 149 LYS A O 17
ATOM 23742 N N . CYS A 1 51 ? 4.813 -5.135 -12.419 1.00 0.00 150 CYS A N 17
ATOM 23743 C CA . CYS A 1 51 ? 3.562 -5.191 -11.672 1.00 0.00 150 CYS A CA 17
ATOM 23744 C C . CYS A 1 51 ? 2.440 -5.766 -12.532 1.00 0.00 150 CYS A C 17
ATOM 23745 O O . CYS A 1 51 ? 2.341 -5.468 -13.722 1.00 0.00 150 CYS A O 17
ATOM 23752 N N . ALA A 1 52 ? 1.598 -6.592 -11.921 1.00 0.00 151 ALA A N 17
ATOM 23753 C CA . ALA A 1 52 ? 0.482 -7.208 -12.629 1.00 0.00 151 ALA A CA 17
ATOM 23754 C C . ALA A 1 52 ? -0.688 -7.469 -11.688 1.00 0.00 151 ALA A C 17
ATOM 23755 O O . ALA A 1 52 ? -0.713 -6.976 -10.560 1.00 0.00 151 ALA A O 17
ATOM 23762 N N . SER A 1 53 ? -1.658 -8.247 -12.158 1.00 0.00 152 SER A N 17
ATOM 23763 C CA . SER A 1 53 ? -2.834 -8.570 -11.359 1.00 0.00 152 SER A CA 17
ATOM 23764 C C . SER A 1 53 ? -3.386 -9.942 -11.735 1.00 0.00 152 SER A C 17
ATOM 23765 O O . SER A 1 53 ? -2.973 -10.538 -12.730 1.00 0.00 152 SER A O 17
ATOM 23773 N N . ARG A 1 54 ? -4.322 -10.437 -10.932 1.00 0.00 153 ARG A N 17
ATOM 23774 C CA . ARG A 1 54 ? -4.930 -11.739 -11.178 1.00 0.00 153 ARG A CA 17
ATOM 23775 C C . ARG A 1 54 ? -5.416 -11.848 -12.621 1.00 0.00 153 ARG A C 17
ATOM 23776 O O . ARG A 1 54 ? -5.385 -12.924 -13.217 1.00 0.00 153 ARG A O 17
ATOM 23797 N N . SER A 1 55 ? -5.864 -10.726 -13.175 1.00 0.00 154 SER A N 17
ATOM 23798 C CA . SER A 1 55 ? -6.361 -10.696 -14.546 1.00 0.00 154 SER A CA 17
ATOM 23799 C C . SER A 1 55 ? -5.206 -10.618 -15.540 1.00 0.00 154 SER A C 17
ATOM 23800 O O . SER A 1 55 ? -5.084 -11.456 -16.433 1.00 0.00 154 SER A O 17
ATOM 23808 N N . GLU A 1 56 ? -4.361 -9.604 -15.378 1.00 0.00 155 GLU A N 17
ATOM 23809 C CA . GLU A 1 56 ? -3.217 -9.416 -16.262 1.00 0.00 155 GLU A CA 17
ATOM 23810 C C . GLU A 1 56 ? -2.397 -10.699 -16.372 1.00 0.00 155 GLU A C 17
ATOM 23811 O O . GLU A 1 56 ? -1.940 -11.066 -17.454 1.00 0.00 155 GLU A O 17
ATOM 23823 N N . CYS A 1 57 ? -2.215 -11.376 -15.243 1.00 0.00 156 CYS A N 17
ATOM 23824 C CA . CYS A 1 57 ? -1.450 -12.616 -15.210 1.00 0.00 156 CYS A CA 17
ATOM 23825 C C . CYS A 1 57 ? -2.366 -13.814 -14.970 1.00 0.00 156 CYS A C 17
ATOM 23826 O O . CYS A 1 57 ? -1.970 -14.796 -14.342 1.00 0.00 156 CYS A O 17
ATOM 23833 N N . HIS A 1 58 ? -3.592 -13.724 -15.476 1.00 0.00 157 HIS A N 17
ATOM 23834 C CA . HIS A 1 58 ? -4.564 -14.800 -15.318 1.00 0.00 157 HIS A CA 17
ATOM 23835 C C . HIS A 1 58 ? -4.193 -15.999 -16.186 1.00 0.00 157 HIS A C 17
ATOM 23836 O O . HIS A 1 58 ? -4.340 -17.148 -15.769 1.00 0.00 157 HIS A O 17
ATOM 23850 N N . PHE A 1 59 ? -3.712 -15.723 -17.393 1.00 0.00 158 PHE A N 17
ATOM 23851 C CA . PHE A 1 59 ? -3.322 -16.779 -18.320 1.00 0.00 158 PHE A CA 17
ATOM 23852 C C . PHE A 1 59 ? -1.805 -16.944 -18.349 1.00 0.00 158 PHE A C 17
ATOM 23853 O O . PHE A 1 59 ? -1.177 -16.831 -19.402 1.00 0.00 158 PHE A O 17
ATOM 23870 N N . VAL A 1 60 ? -1.222 -17.212 -17.185 1.00 0.00 159 VAL A N 17
ATOM 23871 C CA . VAL A 1 60 ? 0.221 -17.392 -17.076 1.00 0.00 159 VAL A CA 17
ATOM 23872 C C . VAL A 1 60 ? 0.631 -18.799 -17.497 1.00 0.00 159 VAL A C 17
ATOM 23873 O O . VAL A 1 60 ? -0.199 -19.595 -17.934 1.00 0.00 159 VAL A O 17
ATOM 23886 N N . GLY A 1 61 ? 1.920 -19.099 -17.361 1.00 0.00 160 GLY A N 17
ATOM 23887 C CA . GLY A 1 61 ? 2.419 -20.411 -17.731 1.00 0.00 160 GLY A CA 17
ATOM 23888 C C . GLY A 1 61 ? 3.554 -20.337 -18.733 1.00 0.00 160 GLY A C 17
ATOM 23889 O O . GLY A 1 61 ? 4.045 -19.253 -19.049 1.00 0.00 160 GLY A O 17
ATOM 23893 N N . CYS A 1 62 ? 3.975 -21.494 -19.233 1.00 0.00 161 CYS A N 17
ATOM 23894 C CA . CYS A 1 62 ? 5.061 -21.558 -20.204 1.00 0.00 161 CYS A CA 17
ATOM 23895 C C . CYS A 1 62 ? 4.519 -21.524 -21.630 1.00 0.00 161 CYS A C 17
ATOM 23896 O O . CYS A 1 62 ? 3.490 -22.129 -21.929 1.00 0.00 161 CYS A O 17
ATOM 23903 N N . HIS A 1 63 ? 5.220 -20.811 -22.506 1.00 0.00 162 HIS A N 17
ATOM 23904 C CA . HIS A 1 63 ? 4.810 -20.698 -23.901 1.00 0.00 162 HIS A CA 17
ATOM 23905 C C . HIS A 1 63 ? 6.004 -20.880 -24.835 1.00 0.00 162 HIS A C 17
ATOM 23906 O O . HIS A 1 63 ? 6.810 -19.967 -25.014 1.00 0.00 162 HIS A O 17
ATOM 23920 N N . HIS A 1 64 ? 6.110 -22.066 -25.426 1.00 0.00 163 HIS A N 17
ATOM 23921 C CA . HIS A 1 64 ? 7.206 -22.368 -26.340 1.00 0.00 163 HIS A CA 17
ATOM 23922 C C . HIS A 1 64 ? 7.048 -21.601 -27.649 1.00 0.00 163 HIS A C 17
ATOM 23923 O O . HIS A 1 64 ? 5.984 -21.621 -28.268 1.00 0.00 163 HIS A O 17
ATOM 23937 N N . SER A 1 65 ? 8.113 -20.923 -28.065 1.00 0.00 164 SER A N 17
ATOM 23938 C CA . SER A 1 65 ? 8.092 -20.145 -29.298 1.00 0.00 164 SER A CA 17
ATOM 23939 C C . SER A 1 65 ? 7.974 -21.058 -30.514 1.00 0.00 164 SER A C 17
ATOM 23940 O O . SER A 1 65 ? 8.379 -22.220 -30.474 1.00 0.00 164 SER A O 17
ATOM 23948 N N . ARG A 1 66 ? 7.417 -20.523 -31.596 1.00 0.00 165 ARG A N 17
ATOM 23949 C CA . ARG A 1 66 ? 7.244 -21.289 -32.825 1.00 0.00 165 ARG A CA 17
ATOM 23950 C C . ARG A 1 66 ? 8.536 -21.313 -33.636 1.00 0.00 165 ARG A C 17
ATOM 23951 O O . ARG A 1 66 ? 8.820 -22.281 -34.341 1.00 0.00 165 ARG A O 17
ATOM 23972 N N . ASP A 1 67 ? 9.314 -20.241 -33.532 1.00 0.00 166 ASP A N 17
ATOM 23973 C CA . ASP A 1 67 ? 10.576 -20.139 -34.256 1.00 0.00 166 ASP A CA 17
ATOM 23974 C C . ASP A 1 67 ? 11.753 -20.478 -33.347 1.00 0.00 166 ASP A C 17
ATOM 23975 O O . ASP A 1 67 ? 12.499 -21.422 -33.608 1.00 0.00 166 ASP A O 17
ATOM 23984 N N . SER A 1 68 ? 11.913 -19.702 -32.280 1.00 0.00 167 SER A N 17
ATOM 23985 C CA . SER A 1 68 ? 13.002 -19.917 -31.335 1.00 0.00 167 SER A CA 17
ATOM 23986 C C . SER A 1 68 ? 12.784 -21.200 -30.538 1.00 0.00 167 SER A C 17
ATOM 23987 O O . SER A 1 68 ? 11.676 -21.732 -30.491 1.00 0.00 167 SER A O 17
ATOM 23995 N N . GLU A 1 69 ? 13.851 -21.689 -29.914 1.00 0.00 168 GLU A N 17
ATOM 23996 C CA . GLU A 1 69 ? 13.777 -22.910 -29.119 1.00 0.00 168 GLU A CA 17
ATOM 23997 C C . GLU A 1 69 ? 13.701 -22.586 -27.630 1.00 0.00 168 GLU A C 17
ATOM 23998 O O . GLU A 1 69 ? 13.956 -23.442 -26.783 1.00 0.00 168 GLU A O 17
ATOM 24010 N N . HIS A 1 70 ? 13.347 -21.343 -27.318 1.00 0.00 169 HIS A N 17
ATOM 24011 C CA . HIS A 1 70 ? 13.237 -20.905 -25.931 1.00 0.00 169 HIS A CA 17
ATOM 24012 C C . HIS A 1 70 ? 11.778 -20.867 -25.488 1.00 0.00 169 HIS A C 17
ATOM 24013 O O . HIS A 1 70 ? 10.866 -20.833 -26.316 1.00 0.00 169 HIS A O 17
ATOM 24027 N N . THR A 1 71 ? 11.562 -20.873 -24.176 1.00 0.00 170 THR A N 17
ATOM 24028 C CA . THR A 1 71 ? 10.214 -20.841 -23.623 1.00 0.00 170 THR A CA 17
ATOM 24029 C C . THR A 1 71 ? 10.037 -19.662 -22.674 1.00 0.00 170 THR A C 17
ATOM 24030 O O . THR A 1 71 ? 10.983 -19.242 -22.009 1.00 0.00 170 THR A O 17
ATOM 24041 N N . GLU A 1 72 ? 8.819 -19.132 -22.616 1.00 0.00 171 GLU A N 17
ATOM 24042 C CA . GLU A 1 72 ? 8.519 -18.000 -21.747 1.00 0.00 171 GLU A CA 17
ATOM 24043 C C . GLU A 1 72 ? 7.565 -18.410 -20.629 1.00 0.00 171 GLU A C 17
ATOM 24044 O O . GLU A 1 72 ? 6.356 -18.516 -20.837 1.00 0.00 171 GLU A O 17
ATOM 24056 N N . CYS A 1 73 ? 8.118 -18.640 -19.443 1.00 0.00 172 CYS A N 17
ATOM 24057 C CA . CYS A 1 73 ? 7.318 -19.040 -18.291 1.00 0.00 172 CYS A CA 17
ATOM 24058 C C . CYS A 1 73 ? 7.170 -17.884 -17.305 1.00 0.00 172 CYS A C 17
ATOM 24059 O O . CYS A 1 73 ? 8.156 -17.394 -16.755 1.00 0.00 172 CYS A O 17
ATOM 24066 N N . ARG A 1 74 ? 5.931 -17.456 -17.086 1.00 0.00 173 ARG A N 17
ATOM 24067 C CA . ARG A 1 74 ? 5.653 -16.358 -16.168 1.00 0.00 173 ARG A CA 17
ATOM 24068 C C . ARG A 1 74 ? 4.753 -16.820 -15.026 1.00 0.00 173 ARG A C 17
ATOM 24069 O O . ARG A 1 74 ? 3.956 -17.745 -15.185 1.00 0.00 173 ARG A O 17
ATOM 24090 N N . SER A 1 75 ? 4.886 -16.170 -13.874 1.00 0.00 174 SER A N 17
ATOM 24091 C CA . SER A 1 75 ? 4.088 -16.516 -12.704 1.00 0.00 174 SER A CA 17
ATOM 24092 C C . SER A 1 75 ? 3.842 -15.289 -11.831 1.00 0.00 174 SER A C 17
ATOM 24093 O O . SER A 1 75 ? 4.559 -14.292 -11.925 1.00 0.00 174 SER A O 17
ATOM 24101 N N . CYS A 1 76 ? 2.823 -15.369 -10.983 1.00 0.00 175 CYS A N 17
ATOM 24102 C CA . CYS A 1 76 ? 2.480 -14.266 -10.093 1.00 0.00 175 CYS A CA 17
ATOM 24103 C C . CYS A 1 76 ? 2.875 -14.585 -8.654 1.00 0.00 175 CYS A C 17
ATOM 24104 O O . CYS A 1 76 ? 2.359 -15.526 -8.050 1.00 0.00 175 CYS A O 17
ATOM 24111 N N . CYS A 1 77 ? 3.794 -13.794 -8.110 1.00 0.00 176 CYS A N 17
ATOM 24112 C CA . CYS A 1 77 ? 4.261 -13.991 -6.743 1.00 0.00 176 CYS A CA 17
ATOM 24113 C C . CYS A 1 77 ? 3.754 -12.878 -5.830 1.00 0.00 176 CYS A C 17
ATOM 24114 O O . CYS A 1 77 ? 3.652 -11.723 -6.242 1.00 0.00 176 CYS A O 17
ATOM 24121 N N . GLU A 1 78 ? 3.438 -13.235 -4.589 1.00 0.00 177 GLU A N 17
ATOM 24122 C CA . GLU A 1 78 ? 2.942 -12.266 -3.619 1.00 0.00 177 GLU A CA 17
ATOM 24123 C C . GLU A 1 78 ? 4.043 -11.861 -2.643 1.00 0.00 177 GLU A C 17
ATOM 24124 O O . GLU A 1 78 ? 4.915 -12.661 -2.307 1.00 0.00 177 GLU A O 17
ATOM 24136 N N . GLY A 1 79 ? 3.995 -10.612 -2.191 1.00 0.00 178 GLY A N 17
ATOM 24137 C CA . GLY A 1 79 ? 4.993 -10.121 -1.259 1.00 0.00 178 GLY A CA 17
ATOM 24138 C C . GLY A 1 79 ? 5.834 -9.004 -1.844 1.00 0.00 178 GLY A C 17
ATOM 24139 O O . GLY A 1 79 ? 6.215 -9.053 -3.014 1.00 0.00 178 GLY A O 17
ATOM 24143 N N . MET A 1 80 ? 6.122 -7.994 -1.031 1.00 0.00 179 MET A N 17
ATOM 24144 C CA . MET A 1 80 ? 6.923 -6.859 -1.476 1.00 0.00 179 MET A CA 17
ATOM 24145 C C . MET A 1 80 ? 8.219 -7.331 -2.127 1.00 0.00 179 MET A C 17
ATOM 24146 O O . MET A 1 80 ? 8.914 -8.196 -1.593 1.00 0.00 179 MET A O 17
ATOM 24160 N N . ILE A 1 81 ? 8.538 -6.757 -3.283 1.00 0.00 180 ILE A N 17
ATOM 24161 C CA . ILE A 1 81 ? 9.751 -7.119 -4.005 1.00 0.00 180 ILE A CA 17
ATOM 24162 C C . ILE A 1 81 ? 10.034 -8.614 -3.891 1.00 0.00 180 ILE A C 17
ATOM 24163 O O . ILE A 1 81 ? 11.172 -9.026 -3.663 1.00 0.00 180 ILE A O 17
ATOM 24179 N N . CYS A 1 82 ? 8.992 -9.421 -4.052 1.00 0.00 181 CYS A N 17
ATOM 24180 C CA . CYS A 1 82 ? 9.126 -10.871 -3.969 1.00 0.00 181 CYS A CA 17
ATOM 24181 C C . CYS A 1 82 ? 9.852 -11.421 -5.193 1.00 0.00 181 CYS A C 17
ATOM 24182 O O . CYS A 1 82 ? 10.515 -12.455 -5.122 1.00 0.00 181 CYS A O 17
ATOM 24189 N N . ASN A 1 83 ? 9.722 -10.721 -6.316 1.00 0.00 182 ASN A N 17
ATOM 24190 C CA . ASN A 1 83 ? 10.365 -11.139 -7.556 1.00 0.00 182 ASN A CA 17
ATOM 24191 C C . ASN A 1 83 ? 11.810 -10.654 -7.610 1.00 0.00 182 ASN A C 17
ATOM 24192 O O . ASN A 1 83 ? 12.220 -9.994 -8.565 1.00 0.00 182 ASN A O 17
ATOM 24203 N N . VAL A 1 84 ? 12.579 -10.987 -6.578 1.00 0.00 183 VAL A N 17
ATOM 24204 C CA . VAL A 1 84 ? 13.979 -10.587 -6.507 1.00 0.00 183 VAL A CA 17
ATOM 24205 C C . VAL A 1 84 ? 14.810 -11.308 -7.564 1.00 0.00 183 VAL A C 17
ATOM 24206 O O . VAL A 1 84 ? 15.264 -10.698 -8.531 1.00 0.00 183 VAL A O 17
ATOM 24219 N N . GLU A 1 85 ? 15.003 -12.609 -7.371 1.00 0.00 184 GLU A N 17
ATOM 24220 C CA . GLU A 1 85 ? 15.780 -13.412 -8.308 1.00 0.00 184 GLU A CA 17
ATOM 24221 C C . GLU A 1 85 ? 14.978 -14.620 -8.783 1.00 0.00 184 GLU A C 17
ATOM 24222 O O . GLU A 1 85 ? 13.823 -14.804 -8.397 1.00 0.00 184 GLU A O 17
ATOM 24234 N N . LEU A 1 86 ? 15.598 -15.440 -9.624 1.00 0.00 185 LEU A N 17
ATOM 24235 C CA . LEU A 1 86 ? 14.944 -16.632 -10.154 1.00 0.00 185 LEU A CA 17
ATOM 24236 C C . LEU A 1 86 ? 14.281 -17.431 -9.037 1.00 0.00 185 LEU A C 17
ATOM 24237 O O . LEU A 1 86 ? 14.944 -18.079 -8.226 1.00 0.00 185 LEU A O 17
ATOM 24253 N N . PRO A 1 87 ? 12.941 -17.388 -8.992 1.00 0.00 186 PRO A N 17
ATOM 24254 C CA . PRO A 1 87 ? 12.159 -18.105 -7.980 1.00 0.00 186 PRO A CA 17
ATOM 24255 C C . PRO A 1 87 ? 12.202 -19.616 -8.179 1.00 0.00 186 PRO A C 17
ATOM 24256 O O . PRO A 1 87 ? 12.289 -20.103 -9.307 1.00 0.00 186 PRO A O 17
ATOM 24267 N N . THR A 1 88 ? 12.138 -20.356 -7.076 1.00 0.00 187 THR A N 17
ATOM 24268 C CA . THR A 1 88 ? 12.170 -21.812 -7.129 1.00 0.00 187 THR A CA 17
ATOM 24269 C C . THR A 1 88 ? 10.764 -22.396 -7.046 1.00 0.00 187 THR A C 17
ATOM 24270 O O . THR A 1 88 ? 9.818 -21.707 -6.667 1.00 0.00 187 THR A O 17
ATOM 24281 N N . ASN A 1 89 ? 10.636 -23.670 -7.401 1.00 0.00 188 ASN A N 17
ATOM 24282 C CA . ASN A 1 89 ? 9.345 -24.347 -7.365 1.00 0.00 188 ASN A CA 17
ATOM 24283 C C . ASN A 1 89 ? 8.917 -24.628 -5.928 1.00 0.00 188 ASN A C 17
ATOM 24284 O O . ASN A 1 89 ? 9.603 -25.337 -5.192 1.00 0.00 188 ASN A O 17
ATOM 24295 N N . HIS A 1 90 ? 7.778 -24.066 -5.535 1.00 0.00 189 HIS A N 17
ATOM 24296 C CA . HIS A 1 90 ? 7.257 -24.256 -4.186 1.00 0.00 189 HIS A CA 17
ATOM 24297 C C . HIS A 1 90 ? 5.765 -24.573 -4.219 1.00 0.00 189 HIS A C 17
ATOM 24298 O O . HIS A 1 90 ? 5.148 -24.597 -5.285 1.00 0.00 189 HIS A O 17
ATOM 24312 N N . THR A 1 91 ? 5.190 -24.815 -3.045 1.00 0.00 190 THR A N 17
ATOM 24313 C CA . THR A 1 91 ? 3.771 -25.132 -2.940 1.00 0.00 190 THR A CA 17
ATOM 24314 C C . THR A 1 91 ? 2.929 -23.864 -2.858 1.00 0.00 190 THR A C 17
ATOM 24315 O O . THR A 1 91 ? 2.995 -23.126 -1.876 1.00 0.00 190 THR A O 17
ATOM 24326 N N . ASN A 1 92 ? 2.137 -23.617 -3.896 1.00 0.00 191 ASN A N 17
ATOM 24327 C CA . ASN A 1 92 ? 1.281 -22.437 -3.941 1.00 0.00 191 ASN A CA 17
ATOM 24328 C C . ASN A 1 92 ? 0.004 -22.661 -3.136 1.00 0.00 191 ASN A C 17
ATOM 24329 O O . ASN A 1 92 ? -0.726 -23.624 -3.366 1.00 0.00 191 ASN A O 17
ATOM 24340 N N . ALA A 1 93 ? -0.258 -21.763 -2.191 1.00 0.00 192 ALA A N 17
ATOM 24341 C CA . ALA A 1 93 ? -1.447 -21.860 -1.354 1.00 0.00 192 ALA A CA 17
ATOM 24342 C C . ALA A 1 93 ? -1.869 -20.488 -0.839 1.00 0.00 192 ALA A C 17
ATOM 24343 O O . ALA A 1 93 ? -1.120 -19.517 -0.945 1.00 0.00 192 ALA A O 17
ATOM 24350 N N . VAL A 1 94 ? -3.073 -20.415 -0.281 1.00 0.00 193 VAL A N 17
ATOM 24351 C CA . VAL A 1 94 ? -3.595 -19.162 0.251 1.00 0.00 193 VAL A CA 17
ATOM 24352 C C . VAL A 1 94 ? -3.705 -19.214 1.771 1.00 0.00 193 VAL A C 17
ATOM 24353 O O . VAL A 1 94 ? -3.460 -18.221 2.456 1.00 0.00 193 VAL A O 17
ATOM 24366 N N . PHE A 1 95 ? -4.076 -20.379 2.292 1.00 0.00 194 PHE A N 17
ATOM 24367 C CA . PHE A 1 95 ? -4.220 -20.561 3.732 1.00 0.00 194 PHE A CA 17
ATOM 24368 C C . PHE A 1 95 ? -3.062 -21.381 4.294 1.00 0.00 194 PHE A C 17
ATOM 24369 O O . PHE A 1 95 ? -2.283 -21.970 3.546 1.00 0.00 194 PHE A O 17
ATOM 24386 N N . ALA A 1 96 ? -2.957 -21.413 5.619 1.00 0.00 195 ALA A N 17
ATOM 24387 C CA . ALA A 1 96 ? -1.896 -22.161 6.283 1.00 0.00 195 ALA A CA 17
ATOM 24388 C C . ALA A 1 96 ? -2.188 -23.658 6.266 1.00 0.00 195 ALA A C 17
ATOM 24389 O O . ALA A 1 96 ? -3.195 -24.110 6.813 1.00 0.00 195 ALA A O 17
ATOM 24396 N N . MET A 1 1 ? 1.295 -0.394 -3.081 1.00 0.00 100 MET A N 18
ATOM 24397 C CA . MET A 1 1 ? 1.647 -0.605 -1.681 1.00 0.00 100 MET A CA 18
ATOM 24398 C C . MET A 1 1 ? 2.882 -1.491 -1.559 1.00 0.00 100 MET A C 18
ATOM 24399 O O . MET A 1 1 ? 3.250 -1.913 -0.463 1.00 0.00 100 MET A O 18
ATOM 24413 N N . PHE A 1 2 ? 3.520 -1.770 -2.692 1.00 0.00 101 PHE A N 18
ATOM 24414 C CA . PHE A 1 2 ? 4.714 -2.607 -2.711 1.00 0.00 101 PHE A CA 18
ATOM 24415 C C . PHE A 1 2 ? 5.632 -2.217 -3.866 1.00 0.00 101 PHE A C 18
ATOM 24416 O O . PHE A 1 2 ? 5.200 -1.593 -4.835 1.00 0.00 101 PHE A O 18
ATOM 24433 N N . LYS A 1 3 ? 6.903 -2.591 -3.755 1.00 0.00 102 LYS A N 18
ATOM 24434 C CA . LYS A 1 3 ? 7.884 -2.283 -4.788 1.00 0.00 102 LYS A CA 18
ATOM 24435 C C . LYS A 1 3 ? 8.259 -3.535 -5.573 1.00 0.00 102 LYS A C 18
ATOM 24436 O O . LYS A 1 3 ? 8.920 -4.434 -5.051 1.00 0.00 102 LYS A O 18
ATOM 24455 N N . CYS A 1 4 ? 7.834 -3.589 -6.831 1.00 0.00 103 CYS A N 18
ATOM 24456 C CA . CYS A 1 4 ? 8.126 -4.731 -7.689 1.00 0.00 103 CYS A CA 18
ATOM 24457 C C . CYS A 1 4 ? 9.169 -4.367 -8.742 1.00 0.00 103 CYS A C 18
ATOM 24458 O O . CYS A 1 4 ? 9.310 -3.203 -9.116 1.00 0.00 103 CYS A O 18
ATOM 24465 N N . PHE A 1 5 ? 9.898 -5.372 -9.217 1.00 0.00 104 PHE A N 18
ATOM 24466 C CA . PHE A 1 5 ? 10.929 -5.160 -10.226 1.00 0.00 104 PHE A CA 18
ATOM 24467 C C . PHE A 1 5 ? 10.314 -5.060 -11.619 1.00 0.00 104 PHE A C 18
ATOM 24468 O O . PHE A 1 5 ? 9.919 -6.066 -12.210 1.00 0.00 104 PHE A O 18
ATOM 24485 N N . THR A 1 6 ? 10.236 -3.839 -12.139 1.00 0.00 105 THR A N 18
ATOM 24486 C CA . THR A 1 6 ? 9.668 -3.606 -13.461 1.00 0.00 105 THR A CA 18
ATOM 24487 C C . THR A 1 6 ? 10.763 -3.476 -14.514 1.00 0.00 105 THR A C 18
ATOM 24488 O O . THR A 1 6 ? 10.768 -2.533 -15.306 1.00 0.00 105 THR A O 18
ATOM 24499 N N . CYS A 1 7 ? 11.688 -4.429 -14.519 1.00 0.00 106 CYS A N 18
ATOM 24500 C CA . CYS A 1 7 ? 12.789 -4.423 -15.475 1.00 0.00 106 CYS A CA 18
ATOM 24501 C C . CYS A 1 7 ? 12.375 -5.089 -16.784 1.00 0.00 106 CYS A C 18
ATOM 24502 O O . CYS A 1 7 ? 11.481 -5.934 -16.807 1.00 0.00 106 CYS A O 18
ATOM 24509 N N . GLU A 1 8 ? 13.034 -4.703 -17.873 1.00 0.00 107 GLU A N 18
ATOM 24510 C CA . GLU A 1 8 ? 12.735 -5.263 -19.185 1.00 0.00 107 GLU A CA 18
ATOM 24511 C C . GLU A 1 8 ? 13.872 -6.159 -19.667 1.00 0.00 107 GLU A C 18
ATOM 24512 O O . GLU A 1 8 ? 13.761 -7.384 -19.651 1.00 0.00 107 GLU A O 18
ATOM 24524 N N . ASN A 1 9 ? 14.966 -5.537 -20.096 1.00 0.00 108 ASN A N 18
ATOM 24525 C CA . ASN A 1 9 ? 16.124 -6.277 -20.584 1.00 0.00 108 ASN A CA 18
ATOM 24526 C C . ASN A 1 9 ? 17.197 -6.381 -19.504 1.00 0.00 108 ASN A C 18
ATOM 24527 O O . ASN A 1 9 ? 17.874 -5.402 -19.191 1.00 0.00 108 ASN A O 18
ATOM 24538 N N . ALA A 1 10 ? 17.347 -7.575 -18.940 1.00 0.00 109 ALA A N 18
ATOM 24539 C CA . ALA A 1 10 ? 18.340 -7.807 -17.898 1.00 0.00 109 ALA A CA 18
ATOM 24540 C C . ALA A 1 10 ? 18.950 -9.200 -18.022 1.00 0.00 109 ALA A C 18
ATOM 24541 O O . ALA A 1 10 ? 18.245 -10.205 -17.945 1.00 0.00 109 ALA A O 18
ATOM 24548 N N . GLY A 1 11 ? 20.264 -9.250 -18.214 1.00 0.00 110 GLY A N 18
ATOM 24549 C CA . GLY A 1 11 ? 20.946 -10.524 -18.347 1.00 0.00 110 GLY A CA 18
ATOM 24550 C C . GLY A 1 11 ? 21.066 -11.257 -17.025 1.00 0.00 110 GLY A C 18
ATOM 24551 O O . GLY A 1 11 ? 21.056 -12.488 -16.987 1.00 0.00 110 GLY A O 18
ATOM 24555 N N . ASP A 1 12 ? 21.183 -10.501 -15.940 1.00 0.00 111 ASP A N 18
ATOM 24556 C CA . ASP A 1 12 ? 21.306 -11.087 -14.610 1.00 0.00 111 ASP A CA 18
ATOM 24557 C C . ASP A 1 12 ? 20.363 -10.402 -13.625 1.00 0.00 111 ASP A C 18
ATOM 24558 O O . ASP A 1 12 ? 19.917 -9.279 -13.856 1.00 0.00 111 ASP A O 18
ATOM 24567 N N . ASN A 1 13 ? 20.065 -11.087 -12.526 1.00 0.00 112 ASN A N 18
ATOM 24568 C CA . ASN A 1 13 ? 19.173 -10.546 -11.506 1.00 0.00 112 ASN A CA 18
ATOM 24569 C C . ASN A 1 13 ? 19.611 -9.145 -11.090 1.00 0.00 112 ASN A C 18
ATOM 24570 O O . ASN A 1 13 ? 18.792 -8.230 -10.996 1.00 0.00 112 ASN A O 18
ATOM 24581 N N . TYR A 1 14 ? 20.906 -8.985 -10.842 1.00 0.00 113 TYR A N 18
ATOM 24582 C CA . TYR A 1 14 ? 21.453 -7.696 -10.433 1.00 0.00 113 TYR A CA 18
ATOM 24583 C C . TYR A 1 14 ? 21.108 -6.612 -11.449 1.00 0.00 113 TYR A C 18
ATOM 24584 O O . TYR A 1 14 ? 20.625 -5.539 -11.089 1.00 0.00 113 TYR A O 18
ATOM 24602 N N . ASN A 1 15 ? 21.359 -6.901 -12.722 1.00 0.00 114 ASN A N 18
ATOM 24603 C CA . ASN A 1 15 ? 21.075 -5.951 -13.792 1.00 0.00 114 ASN A CA 18
ATOM 24604 C C . ASN A 1 15 ? 19.621 -5.492 -13.741 1.00 0.00 114 ASN A C 18
ATOM 24605 O O . ASN A 1 15 ? 19.330 -4.301 -13.855 1.00 0.00 114 ASN A O 18
ATOM 24616 N N . CYS A 1 16 ? 18.712 -6.445 -13.568 1.00 0.00 115 CYS A N 18
ATOM 24617 C CA . CYS A 1 16 ? 17.287 -6.141 -13.502 1.00 0.00 115 CYS A CA 18
ATOM 24618 C C . CYS A 1 16 ? 17.011 -5.054 -12.467 1.00 0.00 115 CYS A C 18
ATOM 24619 O O . CYS A 1 16 ? 16.273 -4.106 -12.729 1.00 0.00 115 CYS A O 18
ATOM 24626 N N . ASN A 1 17 ? 17.610 -5.201 -11.289 1.00 0.00 116 ASN A N 18
ATOM 24627 C CA . ASN A 1 17 ? 17.428 -4.233 -10.214 1.00 0.00 116 ASN A CA 18
ATOM 24628 C C . ASN A 1 17 ? 17.885 -2.844 -10.649 1.00 0.00 116 ASN A C 18
ATOM 24629 O O . ASN A 1 17 ? 17.273 -1.837 -10.293 1.00 0.00 116 ASN A O 18
ATOM 24640 N N . ARG A 1 18 ? 18.965 -2.798 -11.423 1.00 0.00 117 ARG A N 18
ATOM 24641 C CA . ARG A 1 18 ? 19.505 -1.533 -11.907 1.00 0.00 117 ARG A CA 18
ATOM 24642 C C . ARG A 1 18 ? 18.623 -0.951 -13.008 1.00 0.00 117 ARG A C 18
ATOM 24643 O O . ARG A 1 18 ? 18.680 0.244 -13.295 1.00 0.00 117 ARG A O 18
ATOM 24664 N N . TRP A 1 19 ? 17.809 -1.804 -13.619 1.00 0.00 118 TRP A N 18
ATOM 24665 C CA . TRP A 1 19 ? 16.916 -1.375 -14.689 1.00 0.00 118 TRP A CA 18
ATOM 24666 C C . TRP A 1 19 ? 15.578 -0.908 -14.126 1.00 0.00 118 TRP A C 18
ATOM 24667 O O . TRP A 1 19 ? 15.034 0.109 -14.555 1.00 0.00 118 TRP A O 18
ATOM 24688 N N . ALA A 1 20 ? 15.053 -1.657 -13.162 1.00 0.00 119 ALA A N 18
ATOM 24689 C CA . ALA A 1 20 ? 13.779 -1.318 -12.539 1.00 0.00 119 ALA A CA 18
ATOM 24690 C C . ALA A 1 20 ? 13.958 -0.239 -11.476 1.00 0.00 119 ALA A C 18
ATOM 24691 O O . ALA A 1 20 ? 15.082 0.104 -11.112 1.00 0.00 119 ALA A O 18
ATOM 24698 N N . GLU A 1 21 ? 12.843 0.292 -10.985 1.00 0.00 120 GLU A N 18
ATOM 24699 C CA . GLU A 1 21 ? 12.878 1.333 -9.965 1.00 0.00 120 GLU A CA 18
ATOM 24700 C C . GLU A 1 21 ? 12.244 0.845 -8.666 1.00 0.00 120 GLU A C 18
ATOM 24701 O O . GLU A 1 21 ? 11.405 -0.057 -8.673 1.00 0.00 120 GLU A O 18
ATOM 24713 N N . ASP A 1 22 ? 12.650 1.447 -7.554 1.00 0.00 121 ASP A N 18
ATOM 24714 C CA . ASP A 1 22 ? 12.122 1.074 -6.246 1.00 0.00 121 ASP A CA 18
ATOM 24715 C C . ASP A 1 22 ? 10.947 1.968 -5.860 1.00 0.00 121 ASP A C 18
ATOM 24716 O O . ASP A 1 22 ? 10.987 2.659 -4.841 1.00 0.00 121 ASP A O 18
ATOM 24725 N N . LYS A 1 23 ? 9.903 1.952 -6.682 1.00 0.00 122 LYS A N 18
ATOM 24726 C CA . LYS A 1 23 ? 8.717 2.761 -6.427 1.00 0.00 122 LYS A CA 18
ATOM 24727 C C . LYS A 1 23 ? 7.467 1.888 -6.362 1.00 0.00 122 LYS A C 18
ATOM 24728 O O . LYS A 1 23 ? 7.418 0.812 -6.958 1.00 0.00 122 LYS A O 18
ATOM 24747 N N . TRP A 1 24 ? 6.460 2.359 -5.635 1.00 0.00 123 TRP A N 18
ATOM 24748 C CA . TRP A 1 24 ? 5.210 1.622 -5.494 1.00 0.00 123 TRP A CA 18
ATOM 24749 C C . TRP A 1 24 ? 4.636 1.255 -6.858 1.00 0.00 123 TRP A C 18
ATOM 24750 O O . TRP A 1 24 ? 4.803 1.992 -7.831 1.00 0.00 123 TRP A O 18
ATOM 24771 N N . CYS A 1 25 ? 3.960 0.113 -6.924 1.00 0.00 124 CYS A N 18
ATOM 24772 C CA . CYS A 1 25 ? 3.361 -0.351 -8.169 1.00 0.00 124 CYS A CA 18
ATOM 24773 C C . CYS A 1 25 ? 2.031 0.349 -8.428 1.00 0.00 124 CYS A C 18
ATOM 24774 O O . CYS A 1 25 ? 1.424 0.934 -7.530 1.00 0.00 124 CYS A O 18
ATOM 24781 N N . PRO A 1 26 ? 1.565 0.290 -9.684 1.00 0.00 125 PRO A N 18
ATOM 24782 C CA . PRO A 1 26 ? 0.301 0.912 -10.090 1.00 0.00 125 PRO A CA 18
ATOM 24783 C C . PRO A 1 26 ? -0.844 0.572 -9.142 1.00 0.00 125 PRO A C 18
ATOM 24784 O O . PRO A 1 26 ? -0.733 -0.342 -8.326 1.00 0.00 125 PRO A O 18
ATOM 24795 N N . GLN A 1 27 ? -1.941 1.313 -9.257 1.00 0.00 126 GLN A N 18
ATOM 24796 C CA . GLN A 1 27 ? -3.106 1.088 -8.409 1.00 0.00 126 GLN A CA 18
ATOM 24797 C C . GLN A 1 27 ? -3.827 -0.196 -8.804 1.00 0.00 126 GLN A C 18
ATOM 24798 O O . GLN A 1 27 ? -4.343 -0.917 -7.951 1.00 0.00 126 GLN A O 18
ATOM 24812 N N . ASN A 1 28 ? -3.860 -0.475 -10.103 1.00 0.00 127 ASN A N 18
ATOM 24813 C CA . ASN A 1 28 ? -4.519 -1.672 -10.611 1.00 0.00 127 ASN A CA 18
ATOM 24814 C C . ASN A 1 28 ? -3.537 -2.837 -10.704 1.00 0.00 127 ASN A C 18
ATOM 24815 O O . ASN A 1 28 ? -3.529 -3.580 -11.686 1.00 0.00 127 ASN A O 18
ATOM 24826 N N . THR A 1 29 ? -2.711 -2.990 -9.674 1.00 0.00 128 THR A N 18
ATOM 24827 C CA . THR A 1 29 ? -1.725 -4.063 -9.639 1.00 0.00 128 THR A CA 18
ATOM 24828 C C . THR A 1 29 ? -1.435 -4.496 -8.207 1.00 0.00 128 THR A C 18
ATOM 24829 O O . THR A 1 29 ? -1.297 -3.662 -7.312 1.00 0.00 128 THR A O 18
ATOM 24840 N N . GLN A 1 30 ? -1.343 -5.805 -7.996 1.00 0.00 129 GLN A N 18
ATOM 24841 C CA . GLN A 1 30 ? -1.070 -6.349 -6.671 1.00 0.00 129 GLN A CA 18
ATOM 24842 C C . GLN A 1 30 ? -0.261 -7.638 -6.768 1.00 0.00 129 GLN A C 18
ATOM 24843 O O . GLN A 1 30 ? -0.172 -8.400 -5.805 1.00 0.00 129 GLN A O 18
ATOM 24857 N N . TYR A 1 31 ? 0.326 -7.876 -7.936 1.00 0.00 130 TYR A N 18
ATOM 24858 C CA . TYR A 1 31 ? 1.125 -9.075 -8.159 1.00 0.00 130 TYR A CA 18
ATOM 24859 C C . TYR A 1 31 ? 2.462 -8.726 -8.808 1.00 0.00 130 TYR A C 18
ATOM 24860 O O . TYR A 1 31 ? 2.681 -7.592 -9.234 1.00 0.00 130 TYR A O 18
ATOM 24878 N N . CYS A 1 32 ? 3.352 -9.710 -8.879 1.00 0.00 131 CYS A N 18
ATOM 24879 C CA . CYS A 1 32 ? 4.667 -9.510 -9.476 1.00 0.00 131 CYS A CA 18
ATOM 24880 C C . CYS A 1 32 ? 4.884 -10.463 -10.647 1.00 0.00 131 CYS A C 18
ATOM 24881 O O . CYS A 1 32 ? 5.373 -11.580 -10.471 1.00 0.00 131 CYS A O 18
ATOM 24888 N N . LEU A 1 33 ? 4.517 -10.016 -11.843 1.00 0.00 132 LEU A N 18
ATOM 24889 C CA . LEU A 1 33 ? 4.672 -10.828 -13.044 1.00 0.00 132 LEU A CA 18
ATOM 24890 C C . LEU A 1 33 ? 6.139 -11.169 -13.287 1.00 0.00 132 LEU A C 18
ATOM 24891 O O . LEU A 1 33 ? 7.015 -10.311 -13.170 1.00 0.00 132 LEU A O 18
ATOM 24907 N N . THR A 1 34 ? 6.401 -12.427 -13.627 1.00 0.00 133 THR A N 18
ATOM 24908 C CA . THR A 1 34 ? 7.761 -12.881 -13.887 1.00 0.00 133 THR A CA 18
ATOM 24909 C C . THR A 1 34 ? 7.832 -13.697 -15.173 1.00 0.00 133 THR A C 18
ATOM 24910 O O . THR A 1 34 ? 7.542 -14.893 -15.178 1.00 0.00 133 THR A O 18
ATOM 24921 N N . VAL A 1 35 ? 8.219 -13.042 -16.263 1.00 0.00 134 VAL A N 18
ATOM 24922 C CA . VAL A 1 35 ? 8.330 -13.708 -17.555 1.00 0.00 134 VAL A CA 18
ATOM 24923 C C . VAL A 1 35 ? 9.723 -14.295 -17.754 1.00 0.00 134 VAL A C 18
ATOM 24924 O O . VAL A 1 35 ? 10.730 -13.618 -17.542 1.00 0.00 134 VAL A O 18
ATOM 24937 N N . HIS A 1 36 ? 9.774 -15.559 -18.162 1.00 0.00 135 HIS A N 18
ATOM 24938 C CA . HIS A 1 36 ? 11.044 -16.238 -18.390 1.00 0.00 135 HIS A CA 18
ATOM 24939 C C . HIS A 1 36 ? 11.211 -16.598 -19.863 1.00 0.00 135 HIS A C 18
ATOM 24940 O O . HIS A 1 36 ? 10.385 -17.309 -20.437 1.00 0.00 135 HIS A O 18
ATOM 24954 N N . HIS A 1 37 ? 12.284 -16.102 -20.471 1.00 0.00 136 HIS A N 18
ATOM 24955 C CA . HIS A 1 37 ? 12.559 -16.371 -21.878 1.00 0.00 136 HIS A CA 18
ATOM 24956 C C . HIS A 1 37 ? 13.415 -17.624 -22.034 1.00 0.00 136 HIS A C 18
ATOM 24957 O O . HIS A 1 37 ? 14.629 -17.588 -21.834 1.00 0.00 136 HIS A O 18
ATOM 24971 N N . PHE A 1 38 ? 12.774 -18.732 -22.392 1.00 0.00 137 PHE A N 18
ATOM 24972 C CA . PHE A 1 38 ? 13.476 -19.997 -22.574 1.00 0.00 137 PHE A CA 18
ATOM 24973 C C . PHE A 1 38 ? 13.279 -20.530 -23.990 1.00 0.00 137 PHE A C 18
ATOM 24974 O O . PHE A 1 38 ? 12.151 -20.743 -24.435 1.00 0.00 137 PHE A O 18
ATOM 24991 N N . THR A 1 39 ? 14.386 -20.744 -24.694 1.00 0.00 138 THR A N 18
ATOM 24992 C CA . THR A 1 39 ? 14.337 -21.251 -26.060 1.00 0.00 138 THR A CA 18
ATOM 24993 C C . THR A 1 39 ? 14.692 -22.732 -26.110 1.00 0.00 138 THR A C 18
ATOM 24994 O O . THR A 1 39 ? 15.485 -23.218 -25.303 1.00 0.00 138 THR A O 18
ATOM 25005 N N . SER A 1 40 ? 14.101 -23.446 -27.063 1.00 0.00 139 SER A N 18
ATOM 25006 C CA . SER A 1 40 ? 14.353 -24.874 -27.216 1.00 0.00 139 SER A CA 18
ATOM 25007 C C . SER A 1 40 ? 15.847 -25.150 -27.357 1.00 0.00 139 SER A C 18
ATOM 25008 O O . SER A 1 40 ? 16.433 -24.932 -28.418 1.00 0.00 139 SER A O 18
ATOM 25016 N N . HIS A 1 41 ? 16.458 -25.631 -26.279 1.00 0.00 140 HIS A N 18
ATOM 25017 C CA . HIS A 1 41 ? 17.884 -25.938 -26.282 1.00 0.00 140 HIS A CA 18
ATOM 25018 C C . HIS A 1 41 ? 18.705 -24.703 -26.642 1.00 0.00 140 HIS A C 18
ATOM 25019 O O . HIS A 1 41 ? 19.557 -24.749 -27.529 1.00 0.00 140 HIS A O 18
ATOM 25033 N N . GLY A 1 42 ? 18.441 -23.599 -25.949 1.00 0.00 141 GLY A N 18
ATOM 25034 C CA . GLY A 1 42 ? 19.162 -22.368 -26.212 1.00 0.00 141 GLY A CA 18
ATOM 25035 C C . GLY A 1 42 ? 19.988 -21.915 -25.025 1.00 0.00 141 GLY A C 18
ATOM 25036 O O . GLY A 1 42 ? 19.574 -22.072 -23.876 1.00 0.00 141 GLY A O 18
ATOM 25040 N N . ARG A 1 43 ? 21.160 -21.353 -25.301 1.00 0.00 142 ARG A N 18
ATOM 25041 C CA . ARG A 1 43 ? 22.048 -20.879 -24.246 1.00 0.00 142 ARG A CA 18
ATOM 25042 C C . ARG A 1 43 ? 21.560 -19.547 -23.683 1.00 0.00 142 ARG A C 18
ATOM 25043 O O . ARG A 1 43 ? 21.614 -19.316 -22.475 1.00 0.00 142 ARG A O 18
ATOM 25064 N N . SER A 1 44 ? 21.084 -18.676 -24.566 1.00 0.00 143 SER A N 18
ATOM 25065 C CA . SER A 1 44 ? 20.591 -17.366 -24.158 1.00 0.00 143 SER A CA 18
ATOM 25066 C C . SER A 1 44 ? 19.252 -17.490 -23.435 1.00 0.00 143 SER A C 18
ATOM 25067 O O . SER A 1 44 ? 18.458 -18.386 -23.724 1.00 0.00 143 SER A O 18
ATOM 25075 N N . THR A 1 45 ? 19.009 -16.585 -22.493 1.00 0.00 144 THR A N 18
ATOM 25076 C CA . THR A 1 45 ? 17.769 -16.593 -21.727 1.00 0.00 144 THR A CA 18
ATOM 25077 C C . THR A 1 45 ? 17.470 -15.213 -21.151 1.00 0.00 144 THR A C 18
ATOM 25078 O O . THR A 1 45 ? 18.049 -14.813 -20.141 1.00 0.00 144 THR A O 18
ATOM 25089 N N . SER A 1 46 ? 16.562 -14.491 -21.799 1.00 0.00 145 SER A N 18
ATOM 25090 C CA . SER A 1 46 ? 16.187 -13.154 -21.352 1.00 0.00 145 SER A CA 18
ATOM 25091 C C . SER A 1 46 ? 15.273 -13.225 -20.133 1.00 0.00 145 SER A C 18
ATOM 25092 O O . SER A 1 46 ? 14.699 -14.273 -19.835 1.00 0.00 145 SER A O 18
ATOM 25100 N N . ILE A 1 47 ? 15.142 -12.103 -19.433 1.00 0.00 146 ILE A N 18
ATOM 25101 C CA . ILE A 1 47 ? 14.297 -12.037 -18.248 1.00 0.00 146 ILE A CA 18
ATOM 25102 C C . ILE A 1 47 ? 13.562 -10.703 -18.170 1.00 0.00 146 ILE A C 18
ATOM 25103 O O . ILE A 1 47 ? 14.147 -9.644 -18.399 1.00 0.00 146 ILE A O 18
ATOM 25119 N N . THR A 1 48 ? 12.274 -10.761 -17.844 1.00 0.00 147 THR A N 18
ATOM 25120 C CA . THR A 1 48 ? 11.458 -9.558 -17.736 1.00 0.00 147 THR A CA 18
ATOM 25121 C C . THR A 1 48 ? 10.349 -9.737 -16.705 1.00 0.00 147 THR A C 18
ATOM 25122 O O . THR A 1 48 ? 9.653 -10.752 -16.697 1.00 0.00 147 THR A O 18
ATOM 25133 N N . LYS A 1 49 ? 10.189 -8.745 -15.837 1.00 0.00 148 LYS A N 18
ATOM 25134 C CA . LYS A 1 49 ? 9.163 -8.791 -14.802 1.00 0.00 148 LYS A CA 18
ATOM 25135 C C . LYS A 1 49 ? 8.613 -7.396 -14.518 1.00 0.00 148 LYS A C 18
ATOM 25136 O O . LYS A 1 49 ? 9.278 -6.392 -14.773 1.00 0.00 148 LYS A O 18
ATOM 25155 N N . LYS A 1 50 ? 7.396 -7.342 -13.988 1.00 0.00 149 LYS A N 18
ATOM 25156 C CA . LYS A 1 50 ? 6.757 -6.071 -13.667 1.00 0.00 149 LYS A CA 18
ATOM 25157 C C . LYS A 1 50 ? 5.513 -6.289 -12.812 1.00 0.00 149 LYS A C 18
ATOM 25158 O O . LYS A 1 50 ? 5.229 -7.408 -12.384 1.00 0.00 149 LYS A O 18
ATOM 25177 N N . CYS A 1 51 ? 4.773 -5.212 -12.567 1.00 0.00 150 CYS A N 18
ATOM 25178 C CA . CYS A 1 51 ? 3.559 -5.285 -11.764 1.00 0.00 150 CYS A CA 18
ATOM 25179 C C . CYS A 1 51 ? 2.400 -5.850 -12.580 1.00 0.00 150 CYS A C 18
ATOM 25180 O O . CYS A 1 51 ? 2.307 -5.622 -13.786 1.00 0.00 150 CYS A O 18
ATOM 25187 N N . ALA A 1 52 ? 1.518 -6.588 -11.914 1.00 0.00 151 ALA A N 18
ATOM 25188 C CA . ALA A 1 52 ? 0.364 -7.184 -12.576 1.00 0.00 151 ALA A CA 18
ATOM 25189 C C . ALA A 1 52 ? -0.801 -7.348 -11.606 1.00 0.00 151 ALA A C 18
ATOM 25190 O O . ALA A 1 52 ? -0.756 -6.857 -10.478 1.00 0.00 151 ALA A O 18
ATOM 25197 N N . SER A 1 53 ? -1.843 -8.042 -12.053 1.00 0.00 152 SER A N 18
ATOM 25198 C CA . SER A 1 53 ? -3.022 -8.268 -11.225 1.00 0.00 152 SER A CA 18
ATOM 25199 C C . SER A 1 53 ? -3.540 -9.693 -11.394 1.00 0.00 152 SER A C 18
ATOM 25200 O O . SER A 1 53 ? -3.041 -10.452 -12.225 1.00 0.00 152 SER A O 18
ATOM 25208 N N . ARG A 1 54 ? -4.544 -10.049 -10.600 1.00 0.00 153 ARG A N 18
ATOM 25209 C CA . ARG A 1 54 ? -5.130 -11.382 -10.659 1.00 0.00 153 ARG A CA 18
ATOM 25210 C C . ARG A 1 54 ? -5.669 -11.678 -12.056 1.00 0.00 153 ARG A C 18
ATOM 25211 O O . ARG A 1 54 ? -5.692 -12.828 -12.493 1.00 0.00 153 ARG A O 18
ATOM 25232 N N . SER A 1 55 ? -6.102 -10.631 -12.751 1.00 0.00 154 SER A N 18
ATOM 25233 C CA . SER A 1 55 ? -6.644 -10.778 -14.097 1.00 0.00 154 SER A CA 18
ATOM 25234 C C . SER A 1 55 ? -5.523 -10.887 -15.126 1.00 0.00 154 SER A C 18
ATOM 25235 O O . SER A 1 55 ? -5.522 -11.788 -15.964 1.00 0.00 154 SER A O 18
ATOM 25243 N N . GLU A 1 56 ? -4.571 -9.961 -15.055 1.00 0.00 155 GLU A N 18
ATOM 25244 C CA . GLU A 1 56 ? -3.445 -9.953 -15.981 1.00 0.00 155 GLU A CA 18
ATOM 25245 C C . GLU A 1 56 ? -2.792 -11.330 -16.056 1.00 0.00 155 GLU A C 18
ATOM 25246 O O . GLU A 1 56 ? -2.472 -11.820 -17.140 1.00 0.00 155 GLU A O 18
ATOM 25258 N N . CYS A 1 57 ? -2.596 -11.950 -14.897 1.00 0.00 156 CYS A N 18
ATOM 25259 C CA . CYS A 1 57 ? -1.981 -13.270 -14.830 1.00 0.00 156 CYS A CA 18
ATOM 25260 C C . CYS A 1 57 ? -2.908 -14.268 -14.142 1.00 0.00 156 CYS A C 18
ATOM 25261 O O . CYS A 1 57 ? -2.499 -14.984 -13.228 1.00 0.00 156 CYS A O 18
ATOM 25268 N N . HIS A 1 58 ? -4.160 -14.309 -14.587 1.00 0.00 157 HIS A N 18
ATOM 25269 C CA . HIS A 1 58 ? -5.146 -15.219 -14.016 1.00 0.00 157 HIS A CA 18
ATOM 25270 C C . HIS A 1 58 ? -4.865 -16.658 -14.437 1.00 0.00 157 HIS A C 18
ATOM 25271 O O . HIS A 1 58 ? -5.091 -17.595 -13.671 1.00 0.00 157 HIS A O 18
ATOM 25285 N N . PHE A 1 59 ? -4.371 -16.826 -15.659 1.00 0.00 158 PHE A N 18
ATOM 25286 C CA . PHE A 1 59 ? -4.061 -18.151 -16.183 1.00 0.00 158 PHE A CA 18
ATOM 25287 C C . PHE A 1 59 ? -2.595 -18.243 -16.597 1.00 0.00 158 PHE A C 18
ATOM 25288 O O . PHE A 1 59 ? -2.281 -18.402 -17.777 1.00 0.00 158 PHE A O 18
ATOM 25305 N N . VAL A 1 60 ? -1.703 -18.141 -15.618 1.00 0.00 159 VAL A N 18
ATOM 25306 C CA . VAL A 1 60 ? -0.270 -18.213 -15.879 1.00 0.00 159 VAL A CA 18
ATOM 25307 C C . VAL A 1 60 ? 0.098 -19.523 -16.567 1.00 0.00 159 VAL A C 18
ATOM 25308 O O . VAL A 1 60 ? -0.740 -20.408 -16.728 1.00 0.00 159 VAL A O 18
ATOM 25321 N N . GLY A 1 61 ? 1.360 -19.639 -16.970 1.00 0.00 160 GLY A N 18
ATOM 25322 C CA . GLY A 1 61 ? 1.818 -20.845 -17.636 1.00 0.00 160 GLY A CA 18
ATOM 25323 C C . GLY A 1 61 ? 2.779 -20.551 -18.771 1.00 0.00 160 GLY A C 18
ATOM 25324 O O . GLY A 1 61 ? 3.240 -19.420 -18.927 1.00 0.00 160 GLY A O 18
ATOM 25328 N N . CYS A 1 62 ? 3.083 -21.571 -19.565 1.00 0.00 161 CYS A N 18
ATOM 25329 C CA . CYS A 1 62 ? 3.997 -21.419 -20.691 1.00 0.00 161 CYS A CA 18
ATOM 25330 C C . CYS A 1 62 ? 3.229 -21.324 -22.006 1.00 0.00 161 CYS A C 18
ATOM 25331 O O . CYS A 1 62 ? 2.134 -21.872 -22.139 1.00 0.00 161 CYS A O 18
ATOM 25338 N N . HIS A 1 63 ? 3.811 -20.627 -22.976 1.00 0.00 162 HIS A N 18
ATOM 25339 C CA . HIS A 1 63 ? 3.182 -20.461 -24.282 1.00 0.00 162 HIS A CA 18
ATOM 25340 C C . HIS A 1 63 ? 4.181 -20.729 -25.404 1.00 0.00 162 HIS A C 18
ATOM 25341 O O . HIS A 1 63 ? 4.982 -19.863 -25.756 1.00 0.00 162 HIS A O 18
ATOM 25355 N N . HIS A 1 64 ? 4.128 -21.935 -25.961 1.00 0.00 163 HIS A N 18
ATOM 25356 C CA . HIS A 1 64 ? 5.029 -22.317 -27.043 1.00 0.00 163 HIS A CA 18
ATOM 25357 C C . HIS A 1 64 ? 4.562 -21.730 -28.371 1.00 0.00 163 HIS A C 18
ATOM 25358 O O . HIS A 1 64 ? 3.379 -21.787 -28.704 1.00 0.00 163 HIS A O 18
ATOM 25372 N N . SER A 1 65 ? 5.500 -21.165 -29.125 1.00 0.00 164 SER A N 18
ATOM 25373 C CA . SER A 1 65 ? 5.184 -20.562 -30.415 1.00 0.00 164 SER A CA 18
ATOM 25374 C C . SER A 1 65 ? 5.148 -21.620 -31.514 1.00 0.00 164 SER A C 18
ATOM 25375 O O . SER A 1 65 ? 5.978 -22.528 -31.544 1.00 0.00 164 SER A O 18
ATOM 25383 N N . ARG A 1 66 ? 4.179 -21.495 -32.415 1.00 0.00 165 ARG A N 18
ATOM 25384 C CA . ARG A 1 66 ? 4.032 -22.440 -33.515 1.00 0.00 165 ARG A CA 18
ATOM 25385 C C . ARG A 1 66 ? 5.103 -22.207 -34.577 1.00 0.00 165 ARG A C 18
ATOM 25386 O O . ARG A 1 66 ? 5.593 -23.152 -35.196 1.00 0.00 165 ARG A O 18
ATOM 25407 N N . ASP A 1 67 ? 5.461 -20.945 -34.783 1.00 0.00 166 ASP A N 18
ATOM 25408 C CA . ASP A 1 67 ? 6.474 -20.588 -35.769 1.00 0.00 166 ASP A CA 18
ATOM 25409 C C . ASP A 1 67 ? 7.877 -20.773 -35.199 1.00 0.00 166 ASP A C 18
ATOM 25410 O O . ASP A 1 67 ? 8.720 -21.437 -35.802 1.00 0.00 166 ASP A O 18
ATOM 25419 N N . SER A 1 68 ? 8.119 -20.181 -34.034 1.00 0.00 167 SER A N 18
ATOM 25420 C CA . SER A 1 68 ? 9.421 -20.277 -33.385 1.00 0.00 167 SER A CA 18
ATOM 25421 C C . SER A 1 68 ? 9.494 -21.512 -32.493 1.00 0.00 167 SER A C 18
ATOM 25422 O O . SER A 1 68 ? 8.472 -22.111 -32.160 1.00 0.00 167 SER A O 18
ATOM 25430 N N . GLU A 1 69 ? 10.711 -21.887 -32.110 1.00 0.00 168 GLU A N 18
ATOM 25431 C CA . GLU A 1 69 ? 10.917 -23.052 -31.257 1.00 0.00 168 GLU A CA 18
ATOM 25432 C C . GLU A 1 69 ? 11.191 -22.630 -29.817 1.00 0.00 168 GLU A C 18
ATOM 25433 O O . GLU A 1 69 ? 11.598 -23.443 -28.986 1.00 0.00 168 GLU A O 18
ATOM 25445 N N . HIS A 1 70 ? 10.965 -21.352 -29.528 1.00 0.00 169 HIS A N 18
ATOM 25446 C CA . HIS A 1 70 ? 11.187 -20.821 -28.187 1.00 0.00 169 HIS A CA 18
ATOM 25447 C C . HIS A 1 70 ? 9.871 -20.698 -27.427 1.00 0.00 169 HIS A C 18
ATOM 25448 O O . HIS A 1 70 ? 8.828 -20.402 -28.012 1.00 0.00 169 HIS A O 18
ATOM 25462 N N . THR A 1 71 ? 9.925 -20.929 -26.118 1.00 0.00 170 THR A N 18
ATOM 25463 C CA . THR A 1 71 ? 8.737 -20.846 -25.278 1.00 0.00 170 THR A CA 18
ATOM 25464 C C . THR A 1 71 ? 8.826 -19.668 -24.314 1.00 0.00 170 THR A C 18
ATOM 25465 O O . THR A 1 71 ? 9.895 -19.371 -23.782 1.00 0.00 170 THR A O 18
ATOM 25476 N N . GLU A 1 72 ? 7.697 -19.003 -24.094 1.00 0.00 171 GLU A N 18
ATOM 25477 C CA . GLU A 1 72 ? 7.649 -17.857 -23.193 1.00 0.00 171 GLU A CA 18
ATOM 25478 C C . GLU A 1 72 ? 6.725 -18.133 -22.010 1.00 0.00 171 GLU A C 18
ATOM 25479 O O . GLU A 1 72 ? 5.503 -18.159 -22.156 1.00 0.00 171 GLU A O 18
ATOM 25491 N N . CYS A 1 73 ? 7.319 -18.339 -20.839 1.00 0.00 172 CYS A N 18
ATOM 25492 C CA . CYS A 1 73 ? 6.551 -18.614 -19.631 1.00 0.00 172 CYS A CA 18
ATOM 25493 C C . CYS A 1 73 ? 6.441 -17.365 -18.761 1.00 0.00 172 CYS A C 18
ATOM 25494 O O . CYS A 1 73 ? 7.279 -16.466 -18.838 1.00 0.00 172 CYS A O 18
ATOM 25501 N N . ARG A 1 74 ? 5.402 -17.317 -17.933 1.00 0.00 173 ARG A N 18
ATOM 25502 C CA . ARG A 1 74 ? 5.181 -16.179 -17.049 1.00 0.00 173 ARG A CA 18
ATOM 25503 C C . ARG A 1 74 ? 4.424 -16.604 -15.795 1.00 0.00 173 ARG A C 18
ATOM 25504 O O . ARG A 1 74 ? 3.487 -17.399 -15.863 1.00 0.00 173 ARG A O 18
ATOM 25525 N N . SER A 1 75 ? 4.837 -16.069 -14.650 1.00 0.00 174 SER A N 18
ATOM 25526 C CA . SER A 1 75 ? 4.201 -16.397 -13.380 1.00 0.00 174 SER A CA 18
ATOM 25527 C C . SER A 1 75 ? 3.863 -15.130 -12.600 1.00 0.00 174 SER A C 18
ATOM 25528 O O . SER A 1 75 ? 4.028 -14.016 -13.099 1.00 0.00 174 SER A O 18
ATOM 25536 N N . CYS A 1 76 ? 3.387 -15.308 -11.372 1.00 0.00 175 CYS A N 18
ATOM 25537 C CA . CYS A 1 76 ? 3.024 -14.181 -10.521 1.00 0.00 175 CYS A CA 18
ATOM 25538 C C . CYS A 1 76 ? 3.229 -14.524 -9.048 1.00 0.00 175 CYS A C 18
ATOM 25539 O O . CYS A 1 76 ? 2.610 -15.450 -8.522 1.00 0.00 175 CYS A O 18
ATOM 25546 N N . CYS A 1 77 ? 4.101 -13.771 -8.387 1.00 0.00 176 CYS A N 18
ATOM 25547 C CA . CYS A 1 77 ? 4.389 -13.993 -6.975 1.00 0.00 176 CYS A CA 18
ATOM 25548 C C . CYS A 1 77 ? 3.888 -12.827 -6.127 1.00 0.00 176 CYS A C 18
ATOM 25549 O O . CYS A 1 77 ? 3.889 -11.680 -6.571 1.00 0.00 176 CYS A O 18
ATOM 25556 N N . GLU A 1 78 ? 3.460 -13.132 -4.906 1.00 0.00 177 GLU A N 18
ATOM 25557 C CA . GLU A 1 78 ? 2.956 -12.109 -3.997 1.00 0.00 177 GLU A CA 18
ATOM 25558 C C . GLU A 1 78 ? 4.020 -11.716 -2.976 1.00 0.00 177 GLU A C 18
ATOM 25559 O O . GLU A 1 78 ? 4.829 -12.542 -2.557 1.00 0.00 177 GLU A O 18
ATOM 25571 N N . GLY A 1 79 ? 4.012 -10.446 -2.581 1.00 0.00 178 GLY A N 18
ATOM 25572 C CA . GLY A 1 79 ? 4.981 -9.965 -1.613 1.00 0.00 178 GLY A CA 18
ATOM 25573 C C . GLY A 1 79 ? 5.872 -8.876 -2.178 1.00 0.00 178 GLY A C 18
ATOM 25574 O O . GLY A 1 79 ? 6.298 -8.950 -3.330 1.00 0.00 178 GLY A O 18
ATOM 25578 N N . MET A 1 80 ? 6.152 -7.863 -1.366 1.00 0.00 179 MET A N 18
ATOM 25579 C CA . MET A 1 80 ? 6.998 -6.754 -1.792 1.00 0.00 179 MET A CA 18
ATOM 25580 C C . MET A 1 80 ? 8.310 -7.265 -2.379 1.00 0.00 179 MET A C 18
ATOM 25581 O O . MET A 1 80 ? 8.958 -8.141 -1.805 1.00 0.00 179 MET A O 18
ATOM 25595 N N . ILE A 1 81 ? 8.695 -6.714 -3.525 1.00 0.00 180 ILE A N 18
ATOM 25596 C CA . ILE A 1 81 ? 9.929 -7.114 -4.188 1.00 0.00 180 ILE A CA 18
ATOM 25597 C C . ILE A 1 81 ? 10.170 -8.613 -4.044 1.00 0.00 180 ILE A C 18
ATOM 25598 O O . ILE A 1 81 ? 11.275 -9.047 -3.718 1.00 0.00 180 ILE A O 18
ATOM 25614 N N . CYS A 1 82 ? 9.128 -9.400 -4.289 1.00 0.00 181 CYS A N 18
ATOM 25615 C CA . CYS A 1 82 ? 9.225 -10.851 -4.188 1.00 0.00 181 CYS A CA 18
ATOM 25616 C C . CYS A 1 82 ? 9.879 -11.441 -5.434 1.00 0.00 181 CYS A C 18
ATOM 25617 O O . CYS A 1 82 ? 10.441 -12.535 -5.394 1.00 0.00 181 CYS A O 18
ATOM 25624 N N . ASN A 1 83 ? 9.801 -10.708 -6.540 1.00 0.00 182 ASN A N 18
ATOM 25625 C CA . ASN A 1 83 ? 10.385 -11.158 -7.798 1.00 0.00 182 ASN A CA 18
ATOM 25626 C C . ASN A 1 83 ? 11.863 -10.785 -7.876 1.00 0.00 182 ASN A C 18
ATOM 25627 O O . ASN A 1 83 ? 12.318 -10.211 -8.866 1.00 0.00 182 ASN A O 18
ATOM 25638 N N . VAL A 1 84 ? 12.607 -11.116 -6.826 1.00 0.00 183 VAL A N 18
ATOM 25639 C CA . VAL A 1 84 ? 14.033 -10.817 -6.776 1.00 0.00 183 VAL A CA 18
ATOM 25640 C C . VAL A 1 84 ? 14.809 -11.670 -7.774 1.00 0.00 183 VAL A C 18
ATOM 25641 O O . VAL A 1 84 ? 15.430 -11.149 -8.699 1.00 0.00 183 VAL A O 18
ATOM 25654 N N . GLU A 1 85 ? 14.767 -12.985 -7.578 1.00 0.00 184 GLU A N 18
ATOM 25655 C CA . GLU A 1 85 ? 15.467 -13.910 -8.462 1.00 0.00 184 GLU A CA 18
ATOM 25656 C C . GLU A 1 85 ? 14.572 -14.336 -9.622 1.00 0.00 184 GLU A C 18
ATOM 25657 O O . GLU A 1 85 ? 13.352 -14.170 -9.574 1.00 0.00 184 GLU A O 18
ATOM 25669 N N . LEU A 1 86 ? 15.186 -14.884 -10.665 1.00 0.00 185 LEU A N 18
ATOM 25670 C CA . LEU A 1 86 ? 14.447 -15.334 -11.839 1.00 0.00 185 LEU A CA 18
ATOM 25671 C C . LEU A 1 86 ? 13.265 -16.210 -11.436 1.00 0.00 185 LEU A C 18
ATOM 25672 O O . LEU A 1 86 ? 12.123 -15.976 -11.832 1.00 0.00 185 LEU A O 18
ATOM 25688 N N . PRO A 1 87 ? 13.543 -17.243 -10.627 1.00 0.00 186 PRO A N 18
ATOM 25689 C CA . PRO A 1 87 ? 12.516 -18.174 -10.149 1.00 0.00 186 PRO A CA 18
ATOM 25690 C C . PRO A 1 87 ? 11.562 -17.523 -9.153 1.00 0.00 186 PRO A C 18
ATOM 25691 O O . PRO A 1 87 ? 11.971 -16.702 -8.331 1.00 0.00 186 PRO A O 18
ATOM 25702 N N . THR A 1 88 ? 10.288 -17.895 -9.230 1.00 0.00 187 THR A N 18
ATOM 25703 C CA . THR A 1 88 ? 9.277 -17.347 -8.335 1.00 0.00 187 THR A CA 18
ATOM 25704 C C . THR A 1 88 ? 9.471 -17.852 -6.910 1.00 0.00 187 THR A C 18
ATOM 25705 O O . THR A 1 88 ? 10.188 -18.825 -6.679 1.00 0.00 187 THR A O 18
ATOM 25716 N N . ASN A 1 89 ? 8.827 -17.185 -5.958 1.00 0.00 188 ASN A N 18
ATOM 25717 C CA . ASN A 1 89 ? 8.930 -17.568 -4.554 1.00 0.00 188 ASN A CA 18
ATOM 25718 C C . ASN A 1 89 ? 7.654 -17.210 -3.799 1.00 0.00 188 ASN A C 18
ATOM 25719 O O . ASN A 1 89 ? 6.995 -16.215 -4.106 1.00 0.00 188 ASN A O 18
ATOM 25730 N N . HIS A 1 90 ? 7.310 -18.027 -2.808 1.00 0.00 189 HIS A N 18
ATOM 25731 C CA . HIS A 1 90 ? 6.113 -17.797 -2.007 1.00 0.00 189 HIS A CA 18
ATOM 25732 C C . HIS A 1 90 ? 6.466 -17.666 -0.528 1.00 0.00 189 HIS A C 18
ATOM 25733 O O . HIS A 1 90 ? 7.383 -18.325 -0.037 1.00 0.00 189 HIS A O 18
ATOM 25747 N N . THR A 1 91 ? 5.733 -16.810 0.177 1.00 0.00 190 THR A N 18
ATOM 25748 C CA . THR A 1 91 ? 5.970 -16.591 1.598 1.00 0.00 190 THR A CA 18
ATOM 25749 C C . THR A 1 91 ? 4.719 -16.058 2.288 1.00 0.00 190 THR A C 18
ATOM 25750 O O . THR A 1 91 ? 3.744 -15.695 1.632 1.00 0.00 190 THR A O 18
ATOM 25761 N N . ASN A 1 92 ? 4.755 -16.013 3.616 1.00 0.00 191 ASN A N 18
ATOM 25762 C CA . ASN A 1 92 ? 3.624 -15.524 4.395 1.00 0.00 191 ASN A CA 18
ATOM 25763 C C . ASN A 1 92 ? 3.658 -14.002 4.507 1.00 0.00 191 ASN A C 18
ATOM 25764 O O . ASN A 1 92 ? 4.541 -13.437 5.152 1.00 0.00 191 ASN A O 18
ATOM 25775 N N . ALA A 1 93 ? 2.690 -13.346 3.876 1.00 0.00 192 ALA A N 18
ATOM 25776 C CA . ALA A 1 93 ? 2.608 -11.891 3.907 1.00 0.00 192 ALA A CA 18
ATOM 25777 C C . ALA A 1 93 ? 1.193 -11.415 3.597 1.00 0.00 192 ALA A C 18
ATOM 25778 O O . ALA A 1 93 ? 0.613 -11.783 2.575 1.00 0.00 192 ALA A O 18
ATOM 25785 N N . VAL A 1 94 ? 0.642 -10.594 4.485 1.00 0.00 193 VAL A N 18
ATOM 25786 C CA . VAL A 1 94 ? -0.706 -10.067 4.306 1.00 0.00 193 VAL A CA 18
ATOM 25787 C C . VAL A 1 94 ? -0.686 -8.550 4.153 1.00 0.00 193 VAL A C 18
ATOM 25788 O O . VAL A 1 94 ? 0.146 -7.866 4.749 1.00 0.00 193 VAL A O 18
ATOM 25801 N N . PHE A 1 95 ? -1.609 -8.030 3.351 1.00 0.00 194 PHE A N 18
ATOM 25802 C CA . PHE A 1 95 ? -1.699 -6.593 3.119 1.00 0.00 194 PHE A CA 18
ATOM 25803 C C . PHE A 1 95 ? -3.052 -6.052 3.571 1.00 0.00 194 PHE A C 18
ATOM 25804 O O . PHE A 1 95 ? -4.051 -6.770 3.570 1.00 0.00 194 PHE A O 18
ATOM 25821 N N . ALA A 1 96 ? -3.075 -4.781 3.958 1.00 0.00 195 ALA A N 18
ATOM 25822 C CA . ALA A 1 96 ? -4.304 -4.142 4.412 1.00 0.00 195 ALA A CA 18
ATOM 25823 C C . ALA A 1 96 ? -5.258 -3.899 3.248 1.00 0.00 195 ALA A C 18
ATOM 25824 O O . ALA A 1 96 ? -6.474 -3.840 3.431 1.00 0.00 195 ALA A O 18
ATOM 25831 N N . MET A 1 1 ? 1.337 0.264 -0.189 1.00 0.00 100 MET A N 19
ATOM 25832 C CA . MET A 1 1 ? 2.083 0.164 -1.438 1.00 0.00 100 MET A CA 19
ATOM 25833 C C . MET A 1 1 ? 3.242 -0.819 -1.302 1.00 0.00 100 MET A C 19
ATOM 25834 O O . MET A 1 1 ? 3.664 -1.146 -0.193 1.00 0.00 100 MET A O 19
ATOM 25848 N N . PHE A 1 2 ? 3.752 -1.286 -2.437 1.00 0.00 101 PHE A N 19
ATOM 25849 C CA . PHE A 1 2 ? 4.861 -2.233 -2.443 1.00 0.00 101 PHE A CA 19
ATOM 25850 C C . PHE A 1 2 ? 5.723 -2.051 -3.689 1.00 0.00 101 PHE A C 19
ATOM 25851 O O . PHE A 1 2 ? 5.222 -1.714 -4.762 1.00 0.00 101 PHE A O 19
ATOM 25868 N N . LYS A 1 3 ? 7.024 -2.277 -3.539 1.00 0.00 102 LYS A N 19
ATOM 25869 C CA . LYS A 1 3 ? 7.958 -2.140 -4.650 1.00 0.00 102 LYS A CA 19
ATOM 25870 C C . LYS A 1 3 ? 8.181 -3.481 -5.342 1.00 0.00 102 LYS A C 19
ATOM 25871 O O . LYS A 1 3 ? 8.157 -4.533 -4.702 1.00 0.00 102 LYS A O 19
ATOM 25890 N N . CYS A 1 4 ? 8.400 -3.436 -6.652 1.00 0.00 103 CYS A N 19
ATOM 25891 C CA . CYS A 1 4 ? 8.629 -4.647 -7.431 1.00 0.00 103 CYS A CA 19
ATOM 25892 C C . CYS A 1 4 ? 9.522 -4.359 -8.634 1.00 0.00 103 CYS A C 19
ATOM 25893 O O . CYS A 1 4 ? 9.559 -3.237 -9.139 1.00 0.00 103 CYS A O 19
ATOM 25900 N N . PHE A 1 5 ? 10.241 -5.381 -9.088 1.00 0.00 104 PHE A N 19
ATOM 25901 C CA . PHE A 1 5 ? 11.135 -5.238 -10.232 1.00 0.00 104 PHE A CA 19
ATOM 25902 C C . PHE A 1 5 ? 10.346 -5.196 -11.537 1.00 0.00 104 PHE A C 19
ATOM 25903 O O . PHE A 1 5 ? 9.824 -6.214 -11.995 1.00 0.00 104 PHE A O 19
ATOM 25920 N N . THR A 1 6 ? 10.262 -4.011 -12.133 1.00 0.00 105 THR A N 19
ATOM 25921 C CA . THR A 1 6 ? 9.536 -3.834 -13.384 1.00 0.00 105 THR A CA 19
ATOM 25922 C C . THR A 1 6 ? 10.494 -3.617 -14.550 1.00 0.00 105 THR A C 19
ATOM 25923 O O . THR A 1 6 ? 10.301 -2.715 -15.366 1.00 0.00 105 THR A O 19
ATOM 25934 N N . CYS A 1 7 ? 11.528 -4.448 -14.623 1.00 0.00 106 CYS A N 19
ATOM 25935 C CA . CYS A 1 7 ? 12.517 -4.348 -15.689 1.00 0.00 106 CYS A CA 19
ATOM 25936 C C . CYS A 1 7 ? 12.047 -5.086 -16.939 1.00 0.00 106 CYS A C 19
ATOM 25937 O O . CYS A 1 7 ? 11.143 -5.919 -16.876 1.00 0.00 106 CYS A O 19
ATOM 25944 N N . GLU A 1 8 ? 12.667 -4.773 -18.073 1.00 0.00 107 GLU A N 19
ATOM 25945 C CA . GLU A 1 8 ? 12.311 -5.407 -19.337 1.00 0.00 107 GLU A CA 19
ATOM 25946 C C . GLU A 1 8 ? 13.373 -6.419 -19.757 1.00 0.00 107 GLU A C 19
ATOM 25947 O O . GLU A 1 8 ? 13.185 -7.626 -19.616 1.00 0.00 107 GLU A O 19
ATOM 25959 N N . ASN A 1 9 ? 14.489 -5.915 -20.274 1.00 0.00 108 ASN A N 19
ATOM 25960 C CA . ASN A 1 9 ? 15.582 -6.775 -20.715 1.00 0.00 108 ASN A CA 19
ATOM 25961 C C . ASN A 1 9 ? 16.742 -6.732 -19.725 1.00 0.00 108 ASN A C 19
ATOM 25962 O O . ASN A 1 9 ? 17.395 -5.701 -19.562 1.00 0.00 108 ASN A O 19
ATOM 25973 N N . ALA A 1 10 ? 16.993 -7.859 -19.067 1.00 0.00 109 ALA A N 19
ATOM 25974 C CA . ALA A 1 10 ? 18.076 -7.951 -18.095 1.00 0.00 109 ALA A CA 19
ATOM 25975 C C . ALA A 1 10 ? 18.726 -9.330 -18.127 1.00 0.00 109 ALA A C 19
ATOM 25976 O O . ALA A 1 10 ? 18.114 -10.325 -17.742 1.00 0.00 109 ALA A O 19
ATOM 25983 N N . GLY A 1 11 ? 19.971 -9.381 -18.590 1.00 0.00 110 GLY A N 19
ATOM 25984 C CA . GLY A 1 11 ? 20.684 -10.644 -18.665 1.00 0.00 110 GLY A CA 19
ATOM 25985 C C . GLY A 1 11 ? 20.905 -11.266 -17.301 1.00 0.00 110 GLY A C 19
ATOM 25986 O O . GLY A 1 11 ? 20.954 -12.489 -17.169 1.00 0.00 110 GLY A O 19
ATOM 25990 N N . ASP A 1 12 ? 21.040 -10.423 -16.283 1.00 0.00 111 ASP A N 19
ATOM 25991 C CA . ASP A 1 12 ? 21.258 -10.897 -14.921 1.00 0.00 111 ASP A CA 19
ATOM 25992 C C . ASP A 1 12 ? 20.353 -10.162 -13.938 1.00 0.00 111 ASP A C 19
ATOM 25993 O O . ASP A 1 12 ? 19.936 -9.032 -14.189 1.00 0.00 111 ASP A O 19
ATOM 26002 N N . ASN A 1 13 ? 20.051 -10.813 -12.819 1.00 0.00 112 ASN A N 19
ATOM 26003 C CA . ASN A 1 13 ? 19.193 -10.221 -11.798 1.00 0.00 112 ASN A CA 19
ATOM 26004 C C . ASN A 1 13 ? 19.683 -8.828 -11.417 1.00 0.00 112 ASN A C 19
ATOM 26005 O O . ASN A 1 13 ? 18.889 -7.901 -11.256 1.00 0.00 112 ASN A O 19
ATOM 26016 N N . TYR A 1 14 ? 20.996 -8.687 -11.273 1.00 0.00 113 TYR A N 19
ATOM 26017 C CA . TYR A 1 14 ? 21.593 -7.408 -10.908 1.00 0.00 113 TYR A CA 19
ATOM 26018 C C . TYR A 1 14 ? 21.186 -6.317 -11.894 1.00 0.00 113 TYR A C 19
ATOM 26019 O O . TYR A 1 14 ? 20.664 -5.274 -11.502 1.00 0.00 113 TYR A O 19
ATOM 26037 N N . ASN A 1 15 ? 21.430 -6.566 -13.176 1.00 0.00 114 ASN A N 19
ATOM 26038 C CA . ASN A 1 15 ? 21.090 -5.606 -14.220 1.00 0.00 114 ASN A CA 19
ATOM 26039 C C . ASN A 1 15 ? 19.635 -5.161 -14.097 1.00 0.00 114 ASN A C 19
ATOM 26040 O O . ASN A 1 15 ? 19.321 -3.980 -14.243 1.00 0.00 114 ASN A O 19
ATOM 26051 N N . CYS A 1 16 ? 18.751 -6.116 -13.827 1.00 0.00 115 CYS A N 19
ATOM 26052 C CA . CYS A 1 16 ? 17.330 -5.825 -13.684 1.00 0.00 115 CYS A CA 19
ATOM 26053 C C . CYS A 1 16 ? 17.090 -4.832 -12.550 1.00 0.00 115 CYS A C 19
ATOM 26054 O O . CYS A 1 16 ? 16.194 -3.993 -12.626 1.00 0.00 115 CYS A O 19
ATOM 26061 N N . ASN A 1 17 ? 17.898 -4.935 -11.500 1.00 0.00 116 ASN A N 19
ATOM 26062 C CA . ASN A 1 17 ? 17.773 -4.046 -10.350 1.00 0.00 116 ASN A CA 19
ATOM 26063 C C . ASN A 1 17 ? 18.197 -2.626 -10.712 1.00 0.00 116 ASN A C 19
ATOM 26064 O O . ASN A 1 17 ? 17.629 -1.652 -10.216 1.00 0.00 116 ASN A O 19
ATOM 26075 N N . ARG A 1 18 ? 19.198 -2.515 -11.579 1.00 0.00 117 ARG A N 19
ATOM 26076 C CA . ARG A 1 18 ? 19.698 -1.214 -12.007 1.00 0.00 117 ARG A CA 19
ATOM 26077 C C . ARG A 1 18 ? 18.692 -0.519 -12.920 1.00 0.00 117 ARG A C 19
ATOM 26078 O O . ARG A 1 18 ? 18.648 0.710 -12.989 1.00 0.00 117 ARG A O 19
ATOM 26099 N N . TRP A 1 19 ? 17.886 -1.312 -13.617 1.00 0.00 118 TRP A N 19
ATOM 26100 C CA . TRP A 1 19 ? 16.881 -0.772 -14.525 1.00 0.00 118 TRP A CA 19
ATOM 26101 C C . TRP A 1 19 ? 15.565 -0.524 -13.796 1.00 0.00 118 TRP A C 19
ATOM 26102 O O . TRP A 1 19 ? 15.062 0.599 -13.768 1.00 0.00 118 TRP A O 19
ATOM 26123 N N . ALA A 1 20 ? 15.012 -1.579 -13.207 1.00 0.00 119 ALA A N 19
ATOM 26124 C CA . ALA A 1 20 ? 13.756 -1.475 -12.476 1.00 0.00 119 ALA A CA 19
ATOM 26125 C C . ALA A 1 20 ? 13.939 -0.695 -11.178 1.00 0.00 119 ALA A C 19
ATOM 26126 O O . ALA A 1 20 ? 14.542 -1.189 -10.227 1.00 0.00 119 ALA A O 19
ATOM 26133 N N . GLU A 1 21 ? 13.415 0.527 -11.149 1.00 0.00 120 GLU A N 19
ATOM 26134 C CA . GLU A 1 21 ? 13.523 1.375 -9.968 1.00 0.00 120 GLU A CA 19
ATOM 26135 C C . GLU A 1 21 ? 12.710 0.802 -8.810 1.00 0.00 120 GLU A C 19
ATOM 26136 O O . GLU A 1 21 ? 11.778 0.025 -9.017 1.00 0.00 120 GLU A O 19
ATOM 26148 N N . ASP A 1 22 ? 13.070 1.191 -7.592 1.00 0.00 121 ASP A N 19
ATOM 26149 C CA . ASP A 1 22 ? 12.375 0.718 -6.401 1.00 0.00 121 ASP A CA 19
ATOM 26150 C C . ASP A 1 22 ? 11.242 1.666 -6.021 1.00 0.00 121 ASP A C 19
ATOM 26151 O O . ASP A 1 22 ? 11.280 2.306 -4.970 1.00 0.00 121 ASP A O 19
ATOM 26160 N N . LYS A 1 23 ? 10.234 1.752 -6.882 1.00 0.00 122 LYS A N 19
ATOM 26161 C CA . LYS A 1 23 ? 9.089 2.621 -6.637 1.00 0.00 122 LYS A CA 19
ATOM 26162 C C . LYS A 1 23 ? 7.812 1.805 -6.470 1.00 0.00 122 LYS A C 19
ATOM 26163 O O . LYS A 1 23 ? 7.723 0.670 -6.940 1.00 0.00 122 LYS A O 19
ATOM 26182 N N . TRP A 1 24 ? 6.825 2.389 -5.800 1.00 0.00 123 TRP A N 19
ATOM 26183 C CA . TRP A 1 24 ? 5.552 1.716 -5.573 1.00 0.00 123 TRP A CA 19
ATOM 26184 C C . TRP A 1 24 ? 4.977 1.182 -6.880 1.00 0.00 123 TRP A C 19
ATOM 26185 O O . TRP A 1 24 ? 5.233 1.731 -7.952 1.00 0.00 123 TRP A O 19
ATOM 26206 N N . CYS A 1 25 ? 4.200 0.108 -6.786 1.00 0.00 124 CYS A N 19
ATOM 26207 C CA . CYS A 1 25 ? 3.589 -0.500 -7.961 1.00 0.00 124 CYS A CA 19
ATOM 26208 C C . CYS A 1 25 ? 2.333 0.260 -8.376 1.00 0.00 124 CYS A C 19
ATOM 26209 O O . CYS A 1 25 ? 1.758 1.028 -7.604 1.00 0.00 124 CYS A O 19
ATOM 26216 N N . PRO A 1 26 ? 1.896 0.043 -9.626 1.00 0.00 125 PRO A N 19
ATOM 26217 C CA . PRO A 1 26 ? 0.703 0.697 -10.172 1.00 0.00 125 PRO A CA 19
ATOM 26218 C C . PRO A 1 26 ? -0.527 0.484 -9.297 1.00 0.00 125 PRO A C 19
ATOM 26219 O O . PRO A 1 26 ? -0.532 -0.375 -8.416 1.00 0.00 125 PRO A O 19
ATOM 26230 N N . GLN A 1 27 ? -1.569 1.271 -9.547 1.00 0.00 126 GLN A N 19
ATOM 26231 C CA . GLN A 1 27 ? -2.805 1.168 -8.780 1.00 0.00 126 GLN A CA 19
ATOM 26232 C C . GLN A 1 27 ? -3.621 -0.041 -9.225 1.00 0.00 126 GLN A C 19
ATOM 26233 O O . GLN A 1 27 ? -4.277 -0.692 -8.413 1.00 0.00 126 GLN A O 19
ATOM 26247 N N . ASN A 1 28 ? -3.576 -0.335 -10.520 1.00 0.00 127 ASN A N 19
ATOM 26248 C CA . ASN A 1 28 ? -4.313 -1.466 -11.073 1.00 0.00 127 ASN A CA 19
ATOM 26249 C C . ASN A 1 28 ? -3.458 -2.729 -11.064 1.00 0.00 127 ASN A C 19
ATOM 26250 O O . ASN A 1 28 ? -3.383 -3.450 -12.060 1.00 0.00 127 ASN A O 19
ATOM 26261 N N . THR A 1 29 ? -2.813 -2.993 -9.932 1.00 0.00 128 THR A N 19
ATOM 26262 C CA . THR A 1 29 ? -1.963 -4.169 -9.793 1.00 0.00 128 THR A CA 19
ATOM 26263 C C . THR A 1 29 ? -1.943 -4.665 -8.351 1.00 0.00 128 THR A C 19
ATOM 26264 O O . THR A 1 29 ? -1.719 -3.890 -7.422 1.00 0.00 128 THR A O 19
ATOM 26275 N N . GLN A 1 30 ? -2.177 -5.961 -8.173 1.00 0.00 129 GLN A N 19
ATOM 26276 C CA . GLN A 1 30 ? -2.186 -6.560 -6.844 1.00 0.00 129 GLN A CA 19
ATOM 26277 C C . GLN A 1 30 ? -1.289 -7.792 -6.796 1.00 0.00 129 GLN A C 19
ATOM 26278 O O . GLN A 1 30 ? -1.408 -8.625 -5.897 1.00 0.00 129 GLN A O 19
ATOM 26292 N N . TYR A 1 31 ? -0.392 -7.903 -7.769 1.00 0.00 130 TYR A N 19
ATOM 26293 C CA . TYR A 1 31 ? 0.523 -9.036 -7.840 1.00 0.00 130 TYR A CA 19
ATOM 26294 C C . TYR A 1 31 ? 1.837 -8.634 -8.505 1.00 0.00 130 TYR A C 19
ATOM 26295 O O . TYR A 1 31 ? 1.947 -7.554 -9.086 1.00 0.00 130 TYR A O 19
ATOM 26313 N N . CYS A 1 32 ? 2.830 -9.512 -8.416 1.00 0.00 131 CYS A N 19
ATOM 26314 C CA . CYS A 1 32 ? 4.136 -9.252 -9.009 1.00 0.00 131 CYS A CA 19
ATOM 26315 C C . CYS A 1 32 ? 4.457 -10.279 -10.091 1.00 0.00 131 CYS A C 19
ATOM 26316 O O . CYS A 1 32 ? 4.987 -11.354 -9.806 1.00 0.00 131 CYS A O 19
ATOM 26323 N N . LEU A 1 33 ? 4.132 -9.941 -11.334 1.00 0.00 132 LEU A N 19
ATOM 26324 C CA . LEU A 1 33 ? 4.385 -10.833 -12.460 1.00 0.00 132 LEU A CA 19
ATOM 26325 C C . LEU A 1 33 ? 5.872 -11.150 -12.580 1.00 0.00 132 LEU A C 19
ATOM 26326 O O . LEU A 1 33 ? 6.721 -10.274 -12.410 1.00 0.00 132 LEU A O 19
ATOM 26342 N N . THR A 1 34 ? 6.182 -12.409 -12.877 1.00 0.00 133 THR A N 19
ATOM 26343 C CA . THR A 1 34 ? 7.566 -12.842 -13.020 1.00 0.00 133 THR A CA 19
ATOM 26344 C C . THR A 1 34 ? 7.750 -13.685 -14.277 1.00 0.00 133 THR A C 19
ATOM 26345 O O . THR A 1 34 ? 7.379 -14.858 -14.309 1.00 0.00 133 THR A O 19
ATOM 26356 N N . VAL A 1 35 ? 8.327 -13.081 -15.311 1.00 0.00 134 VAL A N 19
ATOM 26357 C CA . VAL A 1 35 ? 8.563 -13.777 -16.570 1.00 0.00 134 VAL A CA 19
ATOM 26358 C C . VAL A 1 35 ? 10.011 -14.241 -16.678 1.00 0.00 134 VAL A C 19
ATOM 26359 O O . VAL A 1 35 ? 10.941 -13.446 -16.537 1.00 0.00 134 VAL A O 19
ATOM 26372 N N . HIS A 1 36 ? 10.196 -15.533 -16.930 1.00 0.00 135 HIS A N 19
ATOM 26373 C CA . HIS A 1 36 ? 11.532 -16.103 -17.059 1.00 0.00 135 HIS A CA 19
ATOM 26374 C C . HIS A 1 36 ? 11.720 -16.741 -18.433 1.00 0.00 135 HIS A C 19
ATOM 26375 O O . HIS A 1 36 ? 10.925 -17.582 -18.853 1.00 0.00 135 HIS A O 19
ATOM 26389 N N . HIS A 1 37 ? 12.777 -16.333 -19.129 1.00 0.00 136 HIS A N 19
ATOM 26390 C CA . HIS A 1 37 ? 13.069 -16.864 -20.456 1.00 0.00 136 HIS A CA 19
ATOM 26391 C C . HIS A 1 37 ? 13.948 -18.107 -20.362 1.00 0.00 136 HIS A C 19
ATOM 26392 O O . HIS A 1 37 ? 14.787 -18.221 -19.467 1.00 0.00 136 HIS A O 19
ATOM 26406 N N . PHE A 1 38 ? 13.750 -19.038 -21.290 1.00 0.00 137 PHE A N 19
ATOM 26407 C CA . PHE A 1 38 ? 14.523 -20.274 -21.310 1.00 0.00 137 PHE A CA 19
ATOM 26408 C C . PHE A 1 38 ? 14.821 -20.706 -22.743 1.00 0.00 137 PHE A C 19
ATOM 26409 O O . PHE A 1 38 ? 13.934 -20.719 -23.597 1.00 0.00 137 PHE A O 19
ATOM 26426 N N . THR A 1 39 ? 16.077 -21.057 -23.000 1.00 0.00 138 THR A N 19
ATOM 26427 C CA . THR A 1 39 ? 16.494 -21.487 -24.329 1.00 0.00 138 THR A CA 19
ATOM 26428 C C . THR A 1 39 ? 16.777 -22.985 -24.358 1.00 0.00 138 THR A C 19
ATOM 26429 O O . THR A 1 39 ? 17.428 -23.521 -23.461 1.00 0.00 138 THR A O 19
ATOM 26440 N N . SER A 1 40 ? 16.285 -23.656 -25.395 1.00 0.00 139 SER A N 19
ATOM 26441 C CA . SER A 1 40 ? 16.483 -25.093 -25.539 1.00 0.00 139 SER A CA 19
ATOM 26442 C C . SER A 1 40 ? 17.958 -25.456 -25.390 1.00 0.00 139 SER A C 19
ATOM 26443 O O . SER A 1 40 ? 18.316 -26.337 -24.608 1.00 0.00 139 SER A O 19
ATOM 26451 N N . HIS A 1 41 ? 18.809 -24.770 -26.147 1.00 0.00 140 HIS A N 19
ATOM 26452 C CA . HIS A 1 41 ? 20.245 -25.019 -26.099 1.00 0.00 140 HIS A CA 19
ATOM 26453 C C . HIS A 1 41 ? 21.019 -23.850 -26.702 1.00 0.00 140 HIS A C 19
ATOM 26454 O O . HIS A 1 41 ? 21.005 -23.643 -27.915 1.00 0.00 140 HIS A O 19
ATOM 26468 N N . GLY A 1 42 ? 21.694 -23.089 -25.846 1.00 0.00 141 GLY A N 19
ATOM 26469 C CA . GLY A 1 42 ? 22.463 -21.950 -26.313 1.00 0.00 141 GLY A CA 19
ATOM 26470 C C . GLY A 1 42 ? 23.026 -21.124 -25.173 1.00 0.00 141 GLY A C 19
ATOM 26471 O O . GLY A 1 42 ? 23.216 -21.629 -24.067 1.00 0.00 141 GLY A O 19
ATOM 26475 N N . ARG A 1 43 ? 23.294 -19.851 -25.444 1.00 0.00 142 ARG A N 19
ATOM 26476 C CA . ARG A 1 43 ? 23.841 -18.954 -24.433 1.00 0.00 142 ARG A CA 19
ATOM 26477 C C . ARG A 1 43 ? 22.867 -18.786 -23.271 1.00 0.00 142 ARG A C 19
ATOM 26478 O O . ARG A 1 43 ? 21.904 -19.541 -23.141 1.00 0.00 142 ARG A O 19
ATOM 26499 N N . SER A 1 44 ? 23.125 -17.790 -22.428 1.00 0.00 143 SER A N 19
ATOM 26500 C CA . SER A 1 44 ? 22.274 -17.525 -21.275 1.00 0.00 143 SER A CA 19
ATOM 26501 C C . SER A 1 44 ? 20.847 -17.209 -21.713 1.00 0.00 143 SER A C 19
ATOM 26502 O O . SER A 1 44 ? 20.475 -17.432 -22.866 1.00 0.00 143 SER A O 19
ATOM 26510 N N . THR A 1 45 ? 20.051 -16.687 -20.785 1.00 0.00 144 THR A N 19
ATOM 26511 C CA . THR A 1 45 ? 18.665 -16.340 -21.074 1.00 0.00 144 THR A CA 19
ATOM 26512 C C . THR A 1 45 ? 18.288 -15.008 -20.436 1.00 0.00 144 THR A C 19
ATOM 26513 O O . THR A 1 45 ? 18.779 -14.661 -19.362 1.00 0.00 144 THR A O 19
ATOM 26524 N N . SER A 1 46 ? 17.411 -14.264 -21.104 1.00 0.00 145 SER A N 19
ATOM 26525 C CA . SER A 1 46 ? 16.970 -12.968 -20.603 1.00 0.00 145 SER A CA 19
ATOM 26526 C C . SER A 1 46 ? 15.872 -13.135 -19.557 1.00 0.00 145 SER A C 19
ATOM 26527 O O . SER A 1 46 ? 15.319 -14.222 -19.390 1.00 0.00 145 SER A O 19
ATOM 26535 N N . ILE A 1 47 ? 15.562 -12.050 -18.856 1.00 0.00 146 ILE A N 19
ATOM 26536 C CA . ILE A 1 47 ? 14.530 -12.075 -17.827 1.00 0.00 146 ILE A CA 19
ATOM 26537 C C . ILE A 1 47 ? 13.683 -10.808 -17.867 1.00 0.00 146 ILE A C 19
ATOM 26538 O O . ILE A 1 47 ? 14.151 -9.746 -18.280 1.00 0.00 146 ILE A O 19
ATOM 26554 N N . THR A 1 48 ? 12.431 -10.925 -17.434 1.00 0.00 147 THR A N 19
ATOM 26555 C CA . THR A 1 48 ? 11.518 -9.790 -17.419 1.00 0.00 147 THR A CA 19
ATOM 26556 C C . THR A 1 48 ? 10.492 -9.923 -16.299 1.00 0.00 147 THR A C 19
ATOM 26557 O O . THR A 1 48 ? 9.945 -11.002 -16.070 1.00 0.00 147 THR A O 19
ATOM 26568 N N . LYS A 1 49 ? 10.235 -8.820 -15.605 1.00 0.00 148 LYS A N 19
ATOM 26569 C CA . LYS A 1 49 ? 9.272 -8.813 -14.509 1.00 0.00 148 LYS A CA 19
ATOM 26570 C C . LYS A 1 49 ? 8.534 -7.479 -14.442 1.00 0.00 148 LYS A C 19
ATOM 26571 O O . LYS A 1 49 ? 8.982 -6.481 -15.008 1.00 0.00 148 LYS A O 19
ATOM 26590 N N . LYS A 1 50 ? 7.403 -7.469 -13.747 1.00 0.00 149 LYS A N 19
ATOM 26591 C CA . LYS A 1 50 ? 6.603 -6.258 -13.603 1.00 0.00 149 LYS A CA 19
ATOM 26592 C C . LYS A 1 50 ? 5.351 -6.528 -12.775 1.00 0.00 149 LYS A C 19
ATOM 26593 O O . LYS A 1 50 ? 4.923 -7.674 -12.634 1.00 0.00 149 LYS A O 19
ATOM 26612 N N . CYS A 1 51 ? 4.766 -5.466 -12.231 1.00 0.00 150 CYS A N 19
ATOM 26613 C CA . CYS A 1 51 ? 3.562 -5.587 -11.419 1.00 0.00 150 CYS A CA 19
ATOM 26614 C C . CYS A 1 51 ? 2.358 -5.953 -12.282 1.00 0.00 150 CYS A C 19
ATOM 26615 O O . CYS A 1 51 ? 2.247 -5.517 -13.427 1.00 0.00 150 CYS A O 19
ATOM 26622 N N . ALA A 1 52 ? 1.459 -6.756 -11.723 1.00 0.00 151 ALA A N 19
ATOM 26623 C CA . ALA A 1 52 ? 0.262 -7.179 -12.440 1.00 0.00 151 ALA A CA 19
ATOM 26624 C C . ALA A 1 52 ? -0.888 -7.453 -11.476 1.00 0.00 151 ALA A C 19
ATOM 26625 O O . ALA A 1 52 ? -0.844 -7.052 -10.313 1.00 0.00 151 ALA A O 19
ATOM 26632 N N . SER A 1 53 ? -1.916 -8.137 -11.967 1.00 0.00 152 SER A N 19
ATOM 26633 C CA . SER A 1 53 ? -3.079 -8.461 -11.150 1.00 0.00 152 SER A CA 19
ATOM 26634 C C . SER A 1 53 ? -3.561 -9.881 -11.429 1.00 0.00 152 SER A C 19
ATOM 26635 O O . SER A 1 53 ? -2.973 -10.601 -12.236 1.00 0.00 152 SER A O 19
ATOM 26643 N N . ARG A 1 54 ? -4.635 -10.278 -10.754 1.00 0.00 153 ARG A N 19
ATOM 26644 C CA . ARG A 1 54 ? -5.196 -11.613 -10.927 1.00 0.00 153 ARG A CA 19
ATOM 26645 C C . ARG A 1 54 ? -5.705 -11.808 -12.353 1.00 0.00 153 ARG A C 19
ATOM 26646 O O . ARG A 1 54 ? -5.658 -12.912 -12.894 1.00 0.00 153 ARG A O 19
ATOM 26667 N N . SER A 1 55 ? -6.192 -10.727 -12.954 1.00 0.00 154 SER A N 19
ATOM 26668 C CA . SER A 1 55 ? -6.715 -10.780 -14.315 1.00 0.00 154 SER A CA 19
ATOM 26669 C C . SER A 1 55 ? -5.581 -10.722 -15.334 1.00 0.00 154 SER A C 19
ATOM 26670 O O . SER A 1 55 ? -5.522 -11.532 -16.258 1.00 0.00 154 SER A O 19
ATOM 26678 N N . GLU A 1 56 ? -4.684 -9.757 -15.158 1.00 0.00 155 GLU A N 19
ATOM 26679 C CA . GLU A 1 56 ? -3.553 -9.592 -16.063 1.00 0.00 155 GLU A CA 19
ATOM 26680 C C . GLU A 1 56 ? -2.761 -10.890 -16.186 1.00 0.00 155 GLU A C 19
ATOM 26681 O O . GLU A 1 56 ? -2.353 -11.281 -17.281 1.00 0.00 155 GLU A O 19
ATOM 26693 N N . CYS A 1 57 ? -2.545 -11.554 -15.056 1.00 0.00 156 CYS A N 19
ATOM 26694 C CA . CYS A 1 57 ? -1.802 -12.808 -15.035 1.00 0.00 156 CYS A CA 19
ATOM 26695 C C . CYS A 1 57 ? -2.747 -13.999 -14.911 1.00 0.00 156 CYS A C 19
ATOM 26696 O O . CYS A 1 57 ? -2.363 -15.063 -14.422 1.00 0.00 156 CYS A O 19
ATOM 26703 N N . HIS A 1 58 ? -3.985 -13.814 -15.357 1.00 0.00 157 HIS A N 19
ATOM 26704 C CA . HIS A 1 58 ? -4.986 -14.873 -15.297 1.00 0.00 157 HIS A CA 19
ATOM 26705 C C . HIS A 1 58 ? -4.648 -15.996 -16.273 1.00 0.00 157 HIS A C 19
ATOM 26706 O O . HIS A 1 58 ? -4.885 -17.171 -15.990 1.00 0.00 157 HIS A O 19
ATOM 26720 N N . PHE A 1 59 ? -4.093 -15.627 -17.423 1.00 0.00 158 PHE A N 19
ATOM 26721 C CA . PHE A 1 59 ? -3.724 -16.604 -18.441 1.00 0.00 158 PHE A CA 19
ATOM 26722 C C . PHE A 1 59 ? -2.208 -16.770 -18.511 1.00 0.00 158 PHE A C 19
ATOM 26723 O O . PHE A 1 59 ? -1.602 -16.602 -19.569 1.00 0.00 158 PHE A O 19
ATOM 26740 N N . VAL A 1 60 ? -1.603 -17.102 -17.375 1.00 0.00 159 VAL A N 19
ATOM 26741 C CA . VAL A 1 60 ? -0.159 -17.292 -17.305 1.00 0.00 159 VAL A CA 19
ATOM 26742 C C . VAL A 1 60 ? 0.238 -18.675 -17.809 1.00 0.00 159 VAL A C 19
ATOM 26743 O O . VAL A 1 60 ? -0.607 -19.450 -18.256 1.00 0.00 159 VAL A O 19
ATOM 26756 N N . GLY A 1 61 ? 1.530 -18.979 -17.732 1.00 0.00 160 GLY A N 19
ATOM 26757 C CA . GLY A 1 61 ? 2.017 -20.269 -18.184 1.00 0.00 160 GLY A CA 19
ATOM 26758 C C . GLY A 1 61 ? 3.229 -20.149 -19.086 1.00 0.00 160 GLY A C 19
ATOM 26759 O O . GLY A 1 61 ? 3.878 -19.103 -19.130 1.00 0.00 160 GLY A O 19
ATOM 26763 N N . CYS A 1 62 ? 3.537 -21.221 -19.807 1.00 0.00 161 CYS A N 19
ATOM 26764 C CA . CYS A 1 62 ? 4.680 -21.233 -20.711 1.00 0.00 161 CYS A CA 19
ATOM 26765 C C . CYS A 1 62 ? 4.225 -21.139 -22.165 1.00 0.00 161 CYS A C 19
ATOM 26766 O O . CYS A 1 62 ? 3.147 -21.616 -22.522 1.00 0.00 161 CYS A O 19
ATOM 26773 N N . HIS A 1 63 ? 5.055 -20.521 -23.000 1.00 0.00 162 HIS A N 19
ATOM 26774 C CA . HIS A 1 63 ? 4.739 -20.365 -24.415 1.00 0.00 162 HIS A CA 19
ATOM 26775 C C . HIS A 1 63 ? 5.981 -20.573 -25.276 1.00 0.00 162 HIS A C 19
ATOM 26776 O O . HIS A 1 63 ? 6.812 -19.674 -25.412 1.00 0.00 162 HIS A O 19
ATOM 26790 N N . HIS A 1 64 ? 6.103 -21.764 -25.853 1.00 0.00 163 HIS A N 19
ATOM 26791 C CA . HIS A 1 64 ? 7.245 -22.090 -26.700 1.00 0.00 163 HIS A CA 19
ATOM 26792 C C . HIS A 1 64 ? 7.228 -21.258 -27.979 1.00 0.00 163 HIS A C 19
ATOM 26793 O O . HIS A 1 64 ? 6.181 -21.084 -28.603 1.00 0.00 163 HIS A O 19
ATOM 26807 N N . SER A 1 65 ? 8.393 -20.746 -28.363 1.00 0.00 164 SER A N 19
ATOM 26808 C CA . SER A 1 65 ? 8.510 -19.929 -29.565 1.00 0.00 164 SER A CA 19
ATOM 26809 C C . SER A 1 65 ? 8.360 -20.784 -30.819 1.00 0.00 164 SER A C 19
ATOM 26810 O O . SER A 1 65 ? 8.891 -21.892 -30.896 1.00 0.00 164 SER A O 19
ATOM 26818 N N . ARG A 1 66 ? 7.633 -20.260 -31.801 1.00 0.00 165 ARG A N 19
ATOM 26819 C CA . ARG A 1 66 ? 7.411 -20.975 -33.052 1.00 0.00 165 ARG A CA 19
ATOM 26820 C C . ARG A 1 66 ? 8.647 -20.906 -33.944 1.00 0.00 165 ARG A C 19
ATOM 26821 O O . ARG A 1 66 ? 8.980 -21.868 -34.637 1.00 0.00 165 ARG A O 19
ATOM 26842 N N . ASP A 1 67 ? 9.323 -19.762 -33.922 1.00 0.00 166 ASP A N 19
ATOM 26843 C CA . ASP A 1 67 ? 10.523 -19.567 -34.728 1.00 0.00 166 ASP A CA 19
ATOM 26844 C C . ASP A 1 67 ? 11.747 -20.153 -34.031 1.00 0.00 166 ASP A C 19
ATOM 26845 O O . ASP A 1 67 ? 12.490 -20.940 -34.617 1.00 0.00 166 ASP A O 19
ATOM 26854 N N . SER A 1 68 ? 11.950 -19.763 -32.777 1.00 0.00 167 SER A N 19
ATOM 26855 C CA . SER A 1 68 ? 13.087 -20.245 -32.002 1.00 0.00 167 SER A CA 19
ATOM 26856 C C . SER A 1 68 ? 12.690 -21.442 -31.143 1.00 0.00 167 SER A C 19
ATOM 26857 O O . SER A 1 68 ? 11.511 -21.777 -31.035 1.00 0.00 167 SER A O 19
ATOM 26865 N N . GLU A 1 69 ? 13.685 -22.083 -30.536 1.00 0.00 168 GLU A N 19
ATOM 26866 C CA . GLU A 1 69 ? 13.439 -23.243 -29.688 1.00 0.00 168 GLU A CA 19
ATOM 26867 C C . GLU A 1 69 ? 13.460 -22.853 -28.213 1.00 0.00 168 GLU A C 19
ATOM 26868 O O . GLU A 1 69 ? 13.863 -23.641 -27.356 1.00 0.00 168 GLU A O 19
ATOM 26880 N N . HIS A 1 70 ? 13.023 -21.632 -27.923 1.00 0.00 169 HIS A N 19
ATOM 26881 C CA . HIS A 1 70 ? 12.991 -21.136 -26.552 1.00 0.00 169 HIS A CA 19
ATOM 26882 C C . HIS A 1 70 ? 11.579 -21.215 -25.979 1.00 0.00 169 HIS A C 19
ATOM 26883 O O . HIS A 1 70 ? 10.647 -21.652 -26.654 1.00 0.00 169 HIS A O 19
ATOM 26897 N N . THR A 1 71 ? 11.429 -20.789 -24.728 1.00 0.00 170 THR A N 19
ATOM 26898 C CA . THR A 1 71 ? 10.132 -20.813 -24.064 1.00 0.00 170 THR A CA 19
ATOM 26899 C C . THR A 1 71 ? 9.985 -19.641 -23.101 1.00 0.00 170 THR A C 19
ATOM 26900 O O . THR A 1 71 ? 10.950 -19.232 -22.456 1.00 0.00 170 THR A O 19
ATOM 26911 N N . GLU A 1 72 ? 8.773 -19.104 -23.009 1.00 0.00 171 GLU A N 19
ATOM 26912 C CA . GLU A 1 72 ? 8.502 -17.977 -22.124 1.00 0.00 171 GLU A CA 19
ATOM 26913 C C . GLU A 1 72 ? 7.501 -18.366 -21.039 1.00 0.00 171 GLU A C 19
ATOM 26914 O O . GLU A 1 72 ? 6.299 -18.457 -21.291 1.00 0.00 171 GLU A O 19
ATOM 26926 N N . CYS A 1 73 ? 8.006 -18.595 -19.831 1.00 0.00 172 CYS A N 19
ATOM 26927 C CA . CYS A 1 73 ? 7.158 -18.975 -18.707 1.00 0.00 172 CYS A CA 19
ATOM 26928 C C . CYS A 1 73 ? 6.996 -17.813 -17.731 1.00 0.00 172 CYS A C 19
ATOM 26929 O O . CYS A 1 73 ? 7.969 -17.145 -17.379 1.00 0.00 172 CYS A O 19
ATOM 26936 N N . ARG A 1 74 ? 5.762 -17.578 -17.299 1.00 0.00 173 ARG A N 19
ATOM 26937 C CA . ARG A 1 74 ? 5.472 -16.498 -16.364 1.00 0.00 173 ARG A CA 19
ATOM 26938 C C . ARG A 1 74 ? 4.463 -16.945 -15.311 1.00 0.00 173 ARG A C 19
ATOM 26939 O O . ARG A 1 74 ? 3.621 -17.805 -15.570 1.00 0.00 173 ARG A O 19
ATOM 26960 N N . SER A 1 75 ? 4.556 -16.357 -14.122 1.00 0.00 174 SER A N 19
ATOM 26961 C CA . SER A 1 75 ? 3.654 -16.699 -13.028 1.00 0.00 174 SER A CA 19
ATOM 26962 C C . SER A 1 75 ? 3.354 -15.474 -12.170 1.00 0.00 174 SER A C 19
ATOM 26963 O O . SER A 1 75 ? 3.869 -14.384 -12.420 1.00 0.00 174 SER A O 19
ATOM 26971 N N . CYS A 1 76 ? 2.517 -15.662 -11.155 1.00 0.00 175 CYS A N 19
ATOM 26972 C CA . CYS A 1 76 ? 2.146 -14.575 -10.257 1.00 0.00 175 CYS A CA 19
ATOM 26973 C C . CYS A 1 76 ? 2.680 -14.825 -8.850 1.00 0.00 175 CYS A C 19
ATOM 26974 O O . CYS A 1 76 ? 2.267 -15.769 -8.176 1.00 0.00 175 CYS A O 19
ATOM 26981 N N . CYS A 1 77 ? 3.600 -13.972 -8.412 1.00 0.00 176 CYS A N 19
ATOM 26982 C CA . CYS A 1 77 ? 4.192 -14.099 -7.086 1.00 0.00 176 CYS A CA 19
ATOM 26983 C C . CYS A 1 77 ? 3.766 -12.941 -6.187 1.00 0.00 176 CYS A C 19
ATOM 26984 O O . CYS A 1 77 ? 3.666 -11.799 -6.636 1.00 0.00 176 CYS A O 19
ATOM 26991 N N . GLU A 1 78 ? 3.518 -13.245 -4.917 1.00 0.00 177 GLU A N 19
ATOM 26992 C CA . GLU A 1 78 ? 3.103 -12.230 -3.957 1.00 0.00 177 GLU A CA 19
ATOM 26993 C C . GLU A 1 78 ? 4.265 -11.828 -3.053 1.00 0.00 177 GLU A C 19
ATOM 26994 O O . GLU A 1 78 ? 5.248 -12.556 -2.928 1.00 0.00 177 GLU A O 19
ATOM 27006 N N . GLY A 1 79 ? 4.143 -10.662 -2.425 1.00 0.00 178 GLY A N 19
ATOM 27007 C CA . GLY A 1 79 ? 5.190 -10.183 -1.542 1.00 0.00 178 GLY A CA 19
ATOM 27008 C C . GLY A 1 79 ? 6.025 -9.087 -2.174 1.00 0.00 178 GLY A C 19
ATOM 27009 O O . GLY A 1 79 ? 6.316 -9.130 -3.369 1.00 0.00 178 GLY A O 19
ATOM 27013 N N . MET A 1 80 ? 6.412 -8.101 -1.371 1.00 0.00 179 MET A N 19
ATOM 27014 C CA . MET A 1 80 ? 7.218 -6.989 -1.860 1.00 0.00 179 MET A CA 19
ATOM 27015 C C . MET A 1 80 ? 8.480 -7.495 -2.552 1.00 0.00 179 MET A C 19
ATOM 27016 O O . MET A 1 80 ? 9.193 -8.345 -2.017 1.00 0.00 179 MET A O 19
ATOM 27030 N N . ILE A 1 81 ? 8.748 -6.969 -3.742 1.00 0.00 180 ILE A N 19
ATOM 27031 C CA . ILE A 1 81 ? 9.924 -7.367 -4.505 1.00 0.00 180 ILE A CA 19
ATOM 27032 C C . ILE A 1 81 ? 10.149 -8.873 -4.422 1.00 0.00 180 ILE A C 19
ATOM 27033 O O . ILE A 1 81 ? 11.287 -9.340 -4.369 1.00 0.00 180 ILE A O 19
ATOM 27049 N N . CYS A 1 82 ? 9.056 -9.629 -4.412 1.00 0.00 181 CYS A N 19
ATOM 27050 C CA . CYS A 1 82 ? 9.132 -11.083 -4.337 1.00 0.00 181 CYS A CA 19
ATOM 27051 C C . CYS A 1 82 ? 9.930 -11.647 -5.510 1.00 0.00 181 CYS A C 19
ATOM 27052 O O . CYS A 1 82 ? 10.466 -12.752 -5.435 1.00 0.00 181 CYS A O 19
ATOM 27059 N N . ASN A 1 83 ? 10.003 -10.880 -6.592 1.00 0.00 182 ASN A N 19
ATOM 27060 C CA . ASN A 1 83 ? 10.734 -11.303 -7.781 1.00 0.00 182 ASN A CA 19
ATOM 27061 C C . ASN A 1 83 ? 12.209 -10.928 -7.674 1.00 0.00 182 ASN A C 19
ATOM 27062 O O . ASN A 1 83 ? 12.795 -10.394 -8.616 1.00 0.00 182 ASN A O 19
ATOM 27073 N N . VAL A 1 84 ? 12.804 -11.213 -6.520 1.00 0.00 183 VAL A N 19
ATOM 27074 C CA . VAL A 1 84 ? 14.211 -10.908 -6.290 1.00 0.00 183 VAL A CA 19
ATOM 27075 C C . VAL A 1 84 ? 15.102 -11.630 -7.295 1.00 0.00 183 VAL A C 19
ATOM 27076 O O . VAL A 1 84 ? 15.622 -11.019 -8.228 1.00 0.00 183 VAL A O 19
ATOM 27089 N N . GLU A 1 85 ? 15.272 -12.933 -7.097 1.00 0.00 184 GLU A N 19
ATOM 27090 C CA . GLU A 1 85 ? 16.101 -13.738 -7.986 1.00 0.00 184 GLU A CA 19
ATOM 27091 C C . GLU A 1 85 ? 15.238 -14.633 -8.871 1.00 0.00 184 GLU A C 19
ATOM 27092 O O . GLU A 1 85 ? 14.152 -15.057 -8.474 1.00 0.00 184 GLU A O 19
ATOM 27104 N N . LEU A 1 86 ? 15.729 -14.916 -10.073 1.00 0.00 185 LEU A N 19
ATOM 27105 C CA . LEU A 1 86 ? 15.003 -15.760 -11.016 1.00 0.00 185 LEU A CA 19
ATOM 27106 C C . LEU A 1 86 ? 14.859 -17.180 -10.477 1.00 0.00 185 LEU A C 19
ATOM 27107 O O . LEU A 1 86 ? 13.764 -17.738 -10.416 1.00 0.00 185 LEU A O 19
ATOM 27123 N N . PRO A 1 87 ? 15.990 -17.778 -10.074 1.00 0.00 186 PRO A N 19
ATOM 27124 C CA . PRO A 1 87 ? 16.015 -19.138 -9.529 1.00 0.00 186 PRO A CA 19
ATOM 27125 C C . PRO A 1 87 ? 15.363 -19.225 -8.154 1.00 0.00 186 PRO A C 19
ATOM 27126 O O . PRO A 1 87 ? 14.521 -20.089 -7.907 1.00 0.00 186 PRO A O 19
ATOM 27137 N N . THR A 1 88 ? 15.756 -18.323 -7.260 1.00 0.00 187 THR A N 19
ATOM 27138 C CA . THR A 1 88 ? 15.211 -18.298 -5.908 1.00 0.00 187 THR A CA 19
ATOM 27139 C C . THR A 1 88 ? 15.812 -17.158 -5.094 1.00 0.00 187 THR A C 19
ATOM 27140 O O . THR A 1 88 ? 17.020 -16.930 -5.125 1.00 0.00 187 THR A O 19
ATOM 27151 N N . ASN A 1 89 ? 14.960 -16.444 -4.365 1.00 0.00 188 ASN A N 19
ATOM 27152 C CA . ASN A 1 89 ? 15.408 -15.327 -3.541 1.00 0.00 188 ASN A CA 19
ATOM 27153 C C . ASN A 1 89 ? 16.173 -15.825 -2.318 1.00 0.00 188 ASN A C 19
ATOM 27154 O O . ASN A 1 89 ? 16.232 -17.027 -2.057 1.00 0.00 188 ASN A O 19
ATOM 27165 N N . HIS A 1 90 ? 16.756 -14.893 -1.572 1.00 0.00 189 HIS A N 19
ATOM 27166 C CA . HIS A 1 90 ? 17.516 -15.237 -0.375 1.00 0.00 189 HIS A CA 19
ATOM 27167 C C . HIS A 1 90 ? 17.466 -14.103 0.645 1.00 0.00 189 HIS A C 19
ATOM 27168 O O . HIS A 1 90 ? 16.955 -13.019 0.360 1.00 0.00 189 HIS A O 19
ATOM 27182 N N . THR A 1 91 ? 17.999 -14.360 1.835 1.00 0.00 190 THR A N 19
ATOM 27183 C CA . THR A 1 91 ? 18.013 -13.363 2.898 1.00 0.00 190 THR A CA 19
ATOM 27184 C C . THR A 1 91 ? 19.329 -13.398 3.667 1.00 0.00 190 THR A C 19
ATOM 27185 O O . THR A 1 91 ? 19.731 -14.442 4.179 1.00 0.00 190 THR A O 19
ATOM 27196 N N . ASN A 1 92 ? 19.995 -12.251 3.744 1.00 0.00 191 ASN A N 19
ATOM 27197 C CA . ASN A 1 92 ? 21.266 -12.151 4.452 1.00 0.00 191 ASN A CA 19
ATOM 27198 C C . ASN A 1 92 ? 21.547 -10.709 4.865 1.00 0.00 191 ASN A C 19
ATOM 27199 O O . ASN A 1 92 ? 20.974 -9.771 4.311 1.00 0.00 191 ASN A O 19
ATOM 27210 N N . ALA A 1 93 ? 22.432 -10.541 5.841 1.00 0.00 192 ALA A N 19
ATOM 27211 C CA . ALA A 1 93 ? 22.792 -9.214 6.327 1.00 0.00 192 ALA A CA 19
ATOM 27212 C C . ALA A 1 93 ? 23.923 -8.614 5.499 1.00 0.00 192 ALA A C 19
ATOM 27213 O O . ALA A 1 93 ? 24.691 -9.337 4.863 1.00 0.00 192 ALA A O 19
ATOM 27220 N N . VAL A 1 94 ? 24.019 -7.288 5.509 1.00 0.00 193 VAL A N 19
ATOM 27221 C CA . VAL A 1 94 ? 25.058 -6.591 4.759 1.00 0.00 193 VAL A CA 19
ATOM 27222 C C . VAL A 1 94 ? 25.885 -5.693 5.672 1.00 0.00 193 VAL A C 19
ATOM 27223 O O . VAL A 1 94 ? 27.091 -5.538 5.481 1.00 0.00 193 VAL A O 19
ATOM 27236 N N . PHE A 1 95 ? 25.228 -5.101 6.664 1.00 0.00 194 PHE A N 19
ATOM 27237 C CA . PHE A 1 95 ? 25.903 -4.216 7.607 1.00 0.00 194 PHE A CA 19
ATOM 27238 C C . PHE A 1 95 ? 26.180 -4.935 8.924 1.00 0.00 194 PHE A C 19
ATOM 27239 O O . PHE A 1 95 ? 26.111 -4.335 9.997 1.00 0.00 194 PHE A O 19
ATOM 27256 N N . ALA A 1 96 ? 26.493 -6.223 8.834 1.00 0.00 195 ALA A N 19
ATOM 27257 C CA . ALA A 1 96 ? 26.782 -7.024 10.017 1.00 0.00 195 ALA A CA 19
ATOM 27258 C C . ALA A 1 96 ? 28.284 -7.115 10.265 1.00 0.00 195 ALA A C 19
ATOM 27259 O O . ALA A 1 96 ? 28.733 -7.143 11.412 1.00 0.00 195 ALA A O 19
ATOM 27266 N N . MET A 1 1 ? 1.460 0.227 -2.389 1.00 0.00 100 MET A N 20
ATOM 27267 C CA . MET A 1 1 ? 2.547 0.873 -1.663 1.00 0.00 100 MET A CA 20
ATOM 27268 C C . MET A 1 1 ? 3.767 -0.039 -1.586 1.00 0.00 100 MET A C 20
ATOM 27269 O O . MET A 1 1 ? 4.683 0.197 -0.798 1.00 0.00 100 MET A O 20
ATOM 27283 N N . PHE A 1 2 ? 3.773 -1.082 -2.410 1.00 0.00 101 PHE A N 20
ATOM 27284 C CA . PHE A 1 2 ? 4.881 -2.030 -2.435 1.00 0.00 101 PHE A CA 20
ATOM 27285 C C . PHE A 1 2 ? 5.805 -1.757 -3.618 1.00 0.00 101 PHE A C 20
ATOM 27286 O O . PHE A 1 2 ? 5.383 -1.209 -4.637 1.00 0.00 101 PHE A O 20
ATOM 27303 N N . LYS A 1 3 ? 7.068 -2.143 -3.476 1.00 0.00 102 LYS A N 20
ATOM 27304 C CA . LYS A 1 3 ? 8.054 -1.941 -4.531 1.00 0.00 102 LYS A CA 20
ATOM 27305 C C . LYS A 1 3 ? 8.468 -3.272 -5.151 1.00 0.00 102 LYS A C 20
ATOM 27306 O O . LYS A 1 3 ? 9.020 -4.139 -4.472 1.00 0.00 102 LYS A O 20
ATOM 27325 N N . CYS A 1 4 ? 8.199 -3.427 -6.443 1.00 0.00 103 CYS A N 20
ATOM 27326 C CA . CYS A 1 4 ? 8.545 -4.652 -7.154 1.00 0.00 103 CYS A CA 20
ATOM 27327 C C . CYS A 1 4 ? 9.492 -4.358 -8.314 1.00 0.00 103 CYS A C 20
ATOM 27328 O O . CYS A 1 4 ? 9.637 -3.211 -8.736 1.00 0.00 103 CYS A O 20
ATOM 27335 N N . PHE A 1 5 ? 10.133 -5.403 -8.826 1.00 0.00 104 PHE A N 20
ATOM 27336 C CA . PHE A 1 5 ? 11.067 -5.259 -9.937 1.00 0.00 104 PHE A CA 20
ATOM 27337 C C . PHE A 1 5 ? 10.324 -5.200 -11.268 1.00 0.00 104 PHE A C 20
ATOM 27338 O O . PHE A 1 5 ? 9.842 -6.217 -11.769 1.00 0.00 104 PHE A O 20
ATOM 27355 N N . THR A 1 6 ? 10.233 -4.002 -11.837 1.00 0.00 105 THR A N 20
ATOM 27356 C CA . THR A 1 6 ? 9.548 -3.809 -13.108 1.00 0.00 105 THR A CA 20
ATOM 27357 C C . THR A 1 6 ? 10.543 -3.580 -14.240 1.00 0.00 105 THR A C 20
ATOM 27358 O O . THR A 1 6 ? 10.386 -2.658 -15.042 1.00 0.00 105 THR A O 20
ATOM 27369 N N . CYS A 1 7 ? 11.567 -4.424 -14.301 1.00 0.00 106 CYS A N 20
ATOM 27370 C CA . CYS A 1 7 ? 12.589 -4.314 -15.335 1.00 0.00 106 CYS A CA 20
ATOM 27371 C C . CYS A 1 7 ? 12.131 -4.990 -16.625 1.00 0.00 106 CYS A C 20
ATOM 27372 O O . CYS A 1 7 ? 11.395 -5.975 -16.593 1.00 0.00 106 CYS A O 20
ATOM 27379 N N . GLU A 1 8 ? 12.574 -4.451 -17.757 1.00 0.00 107 GLU A N 20
ATOM 27380 C CA . GLU A 1 8 ? 12.210 -5.002 -19.057 1.00 0.00 107 GLU A CA 20
ATOM 27381 C C . GLU A 1 8 ? 13.418 -5.641 -19.735 1.00 0.00 107 GLU A C 20
ATOM 27382 O O . GLU A 1 8 ? 13.524 -6.865 -19.813 1.00 0.00 107 GLU A O 20
ATOM 27394 N N . ASN A 1 9 ? 14.326 -4.804 -20.225 1.00 0.00 108 ASN A N 20
ATOM 27395 C CA . ASN A 1 9 ? 15.527 -5.287 -20.898 1.00 0.00 108 ASN A CA 20
ATOM 27396 C C . ASN A 1 9 ? 16.661 -5.499 -19.900 1.00 0.00 108 ASN A C 20
ATOM 27397 O O . ASN A 1 9 ? 17.312 -4.545 -19.473 1.00 0.00 108 ASN A O 20
ATOM 27408 N N . ALA A 1 10 ? 16.893 -6.755 -19.533 1.00 0.00 109 ALA A N 20
ATOM 27409 C CA . ALA A 1 10 ? 17.950 -7.092 -18.588 1.00 0.00 109 ALA A CA 20
ATOM 27410 C C . ALA A 1 10 ? 18.725 -8.322 -19.048 1.00 0.00 109 ALA A C 20
ATOM 27411 O O . ALA A 1 10 ? 18.215 -9.140 -19.812 1.00 0.00 109 ALA A O 20
ATOM 27418 N N . GLY A 1 11 ? 19.963 -8.446 -18.578 1.00 0.00 110 GLY A N 20
ATOM 27419 C CA . GLY A 1 11 ? 20.789 -9.579 -18.953 1.00 0.00 110 GLY A CA 20
ATOM 27420 C C . GLY A 1 11 ? 20.956 -10.574 -17.822 1.00 0.00 110 GLY A C 20
ATOM 27421 O O . GLY A 1 11 ? 21.128 -11.770 -18.059 1.00 0.00 110 GLY A O 20
ATOM 27425 N N . ASP A 1 12 ? 20.907 -10.081 -16.590 1.00 0.00 111 ASP A N 20
ATOM 27426 C CA . ASP A 1 12 ? 21.055 -10.935 -15.417 1.00 0.00 111 ASP A CA 20
ATOM 27427 C C . ASP A 1 12 ? 20.270 -10.377 -14.235 1.00 0.00 111 ASP A C 20
ATOM 27428 O O . ASP A 1 12 ? 19.745 -9.266 -14.295 1.00 0.00 111 ASP A O 20
ATOM 27437 N N . ASN A 1 13 ? 20.193 -11.156 -13.161 1.00 0.00 112 ASN A N 20
ATOM 27438 C CA . ASN A 1 13 ? 19.470 -10.740 -11.965 1.00 0.00 112 ASN A CA 20
ATOM 27439 C C . ASN A 1 13 ? 19.944 -9.369 -11.492 1.00 0.00 112 ASN A C 20
ATOM 27440 O O . ASN A 1 13 ? 19.150 -8.555 -11.019 1.00 0.00 112 ASN A O 20
ATOM 27451 N N . TYR A 1 14 ? 21.242 -9.120 -11.624 1.00 0.00 113 TYR A N 20
ATOM 27452 C CA . TYR A 1 14 ? 21.823 -7.849 -11.209 1.00 0.00 113 TYR A CA 20
ATOM 27453 C C . TYR A 1 14 ? 21.359 -6.715 -12.118 1.00 0.00 113 TYR A C 20
ATOM 27454 O O . TYR A 1 14 ? 20.753 -5.747 -11.661 1.00 0.00 113 TYR A O 20
ATOM 27472 N N . ASN A 1 15 ? 21.647 -6.845 -13.409 1.00 0.00 114 ASN A N 20
ATOM 27473 C CA . ASN A 1 15 ? 21.260 -5.831 -14.384 1.00 0.00 114 ASN A CA 20
ATOM 27474 C C . ASN A 1 15 ? 19.774 -5.505 -14.267 1.00 0.00 114 ASN A C 20
ATOM 27475 O O . ASN A 1 15 ? 19.387 -4.338 -14.203 1.00 0.00 114 ASN A O 20
ATOM 27486 N N . CYS A 1 16 ? 18.946 -6.544 -14.240 1.00 0.00 115 CYS A N 20
ATOM 27487 C CA . CYS A 1 16 ? 17.503 -6.369 -14.132 1.00 0.00 115 CYS A CA 20
ATOM 27488 C C . CYS A 1 16 ? 17.152 -5.457 -12.960 1.00 0.00 115 CYS A C 20
ATOM 27489 O O . CYS A 1 16 ? 16.361 -4.526 -13.100 1.00 0.00 115 CYS A O 20
ATOM 27496 N N . ASN A 1 17 ? 17.747 -5.734 -11.804 1.00 0.00 116 ASN A N 20
ATOM 27497 C CA . ASN A 1 17 ? 17.497 -4.939 -10.606 1.00 0.00 116 ASN A CA 20
ATOM 27498 C C . ASN A 1 17 ? 18.080 -3.537 -10.753 1.00 0.00 116 ASN A C 20
ATOM 27499 O O . ASN A 1 17 ? 17.503 -2.560 -10.274 1.00 0.00 116 ASN A O 20
ATOM 27510 N N . ARG A 1 18 ? 19.227 -3.445 -11.418 1.00 0.00 117 ARG A N 20
ATOM 27511 C CA . ARG A 1 18 ? 19.888 -2.163 -11.627 1.00 0.00 117 ARG A CA 20
ATOM 27512 C C . ARG A 1 18 ? 18.973 -1.193 -12.368 1.00 0.00 117 ARG A C 20
ATOM 27513 O O . ARG A 1 18 ? 19.089 0.023 -12.219 1.00 0.00 117 ARG A O 20
ATOM 27534 N N . TRP A 1 19 ? 18.064 -1.740 -13.167 1.00 0.00 118 TRP A N 20
ATOM 27535 C CA . TRP A 1 19 ? 17.128 -0.923 -13.932 1.00 0.00 118 TRP A CA 20
ATOM 27536 C C . TRP A 1 19 ? 15.870 -0.632 -13.122 1.00 0.00 118 TRP A C 20
ATOM 27537 O O . TRP A 1 19 ? 15.524 0.525 -12.890 1.00 0.00 118 TRP A O 20
ATOM 27558 N N . ALA A 1 20 ? 15.190 -1.691 -12.694 1.00 0.00 119 ALA A N 20
ATOM 27559 C CA . ALA A 1 20 ? 13.971 -1.548 -11.907 1.00 0.00 119 ALA A CA 20
ATOM 27560 C C . ALA A 1 20 ? 14.288 -1.151 -10.470 1.00 0.00 119 ALA A C 20
ATOM 27561 O O . ALA A 1 20 ? 14.639 -1.995 -9.646 1.00 0.00 119 ALA A O 20
ATOM 27568 N N . GLU A 1 21 ? 14.164 0.140 -10.176 1.00 0.00 120 GLU A N 20
ATOM 27569 C CA . GLU A 1 21 ? 14.440 0.648 -8.838 1.00 0.00 120 GLU A CA 20
ATOM 27570 C C . GLU A 1 21 ? 13.264 0.384 -7.902 1.00 0.00 120 GLU A C 20
ATOM 27571 O O . GLU A 1 21 ? 12.313 -0.309 -8.264 1.00 0.00 120 GLU A O 20
ATOM 27583 N N . ASP A 1 22 ? 13.337 0.941 -6.698 1.00 0.00 121 ASP A N 20
ATOM 27584 C CA . ASP A 1 22 ? 12.279 0.767 -5.710 1.00 0.00 121 ASP A CA 20
ATOM 27585 C C . ASP A 1 22 ? 11.194 1.826 -5.883 1.00 0.00 121 ASP A C 20
ATOM 27586 O O . ASP A 1 22 ? 11.091 2.760 -5.088 1.00 0.00 121 ASP A O 20
ATOM 27595 N N . LYS A 1 23 ? 10.387 1.674 -6.927 1.00 0.00 122 LYS A N 20
ATOM 27596 C CA . LYS A 1 23 ? 9.310 2.616 -7.206 1.00 0.00 122 LYS A CA 20
ATOM 27597 C C . LYS A 1 23 ? 7.954 2.008 -6.863 1.00 0.00 122 LYS A C 20
ATOM 27598 O O . LYS A 1 23 ? 7.763 0.796 -6.965 1.00 0.00 122 LYS A O 20
ATOM 27617 N N . TRP A 1 24 ? 7.016 2.857 -6.458 1.00 0.00 123 TRP A N 20
ATOM 27618 C CA . TRP A 1 24 ? 5.676 2.403 -6.102 1.00 0.00 123 TRP A CA 20
ATOM 27619 C C . TRP A 1 24 ? 4.944 1.856 -7.322 1.00 0.00 123 TRP A C 20
ATOM 27620 O O . TRP A 1 24 ? 4.996 2.443 -8.404 1.00 0.00 123 TRP A O 20
ATOM 27641 N N . CYS A 1 25 ? 4.263 0.729 -7.143 1.00 0.00 124 CYS A N 20
ATOM 27642 C CA . CYS A 1 25 ? 3.520 0.103 -8.230 1.00 0.00 124 CYS A CA 20
ATOM 27643 C C . CYS A 1 25 ? 2.167 0.781 -8.425 1.00 0.00 124 CYS A C 20
ATOM 27644 O O . CYS A 1 25 ? 1.677 1.507 -7.559 1.00 0.00 124 CYS A O 20
ATOM 27651 N N . PRO A 1 26 ? 1.547 0.540 -9.590 1.00 0.00 125 PRO A N 20
ATOM 27652 C CA . PRO A 1 26 ? 0.242 1.117 -9.926 1.00 0.00 125 PRO A CA 20
ATOM 27653 C C . PRO A 1 26 ? -0.815 0.817 -8.869 1.00 0.00 125 PRO A C 20
ATOM 27654 O O . PRO A 1 26 ? -0.586 0.019 -7.960 1.00 0.00 125 PRO A O 20
ATOM 27665 N N . GLN A 1 27 ? -1.971 1.461 -8.994 1.00 0.00 126 GLN A N 20
ATOM 27666 C CA . GLN A 1 27 ? -3.062 1.262 -8.048 1.00 0.00 126 GLN A CA 20
ATOM 27667 C C . GLN A 1 27 ? -3.850 -0.001 -8.383 1.00 0.00 126 GLN A C 20
ATOM 27668 O O . GLN A 1 27 ? -4.336 -0.695 -7.492 1.00 0.00 126 GLN A O 20
ATOM 27682 N N . ASN A 1 28 ? -3.971 -0.291 -9.675 1.00 0.00 127 ASN A N 20
ATOM 27683 C CA . ASN A 1 28 ? -4.701 -1.469 -10.128 1.00 0.00 127 ASN A CA 20
ATOM 27684 C C . ASN A 1 28 ? -3.764 -2.665 -10.277 1.00 0.00 127 ASN A C 20
ATOM 27685 O O . ASN A 1 28 ? -3.785 -3.362 -11.292 1.00 0.00 127 ASN A O 20
ATOM 27696 N N . THR A 1 29 ? -2.942 -2.897 -9.258 1.00 0.00 128 THR A N 20
ATOM 27697 C CA . THR A 1 29 ? -1.998 -4.007 -9.275 1.00 0.00 128 THR A CA 20
ATOM 27698 C C . THR A 1 29 ? -1.919 -4.683 -7.911 1.00 0.00 128 THR A C 20
ATOM 27699 O O . THR A 1 29 ? -1.693 -4.026 -6.896 1.00 0.00 128 THR A O 20
ATOM 27710 N N . GLN A 1 30 ? -2.107 -5.999 -7.897 1.00 0.00 129 GLN A N 20
ATOM 27711 C CA . GLN A 1 30 ? -2.057 -6.763 -6.656 1.00 0.00 129 GLN A CA 20
ATOM 27712 C C . GLN A 1 30 ? -1.195 -8.011 -6.820 1.00 0.00 129 GLN A C 20
ATOM 27713 O O . GLN A 1 30 ? -1.291 -8.952 -6.032 1.00 0.00 129 GLN A O 20
ATOM 27727 N N . TYR A 1 31 ? -0.353 -8.011 -7.848 1.00 0.00 130 TYR A N 20
ATOM 27728 C CA . TYR A 1 31 ? 0.524 -9.145 -8.117 1.00 0.00 130 TYR A CA 20
ATOM 27729 C C . TYR A 1 31 ? 1.812 -8.688 -8.794 1.00 0.00 130 TYR A C 20
ATOM 27730 O O . TYR A 1 31 ? 1.932 -7.537 -9.215 1.00 0.00 130 TYR A O 20
ATOM 27748 N N . CYS A 1 32 ? 2.774 -9.599 -8.896 1.00 0.00 131 CYS A N 20
ATOM 27749 C CA . CYS A 1 32 ? 4.055 -9.292 -9.522 1.00 0.00 131 CYS A CA 20
ATOM 27750 C C . CYS A 1 32 ? 4.424 -10.354 -10.553 1.00 0.00 131 CYS A C 20
ATOM 27751 O O . CYS A 1 32 ? 4.990 -11.395 -10.214 1.00 0.00 131 CYS A O 20
ATOM 27758 N N . LEU A 1 33 ? 4.101 -10.085 -11.813 1.00 0.00 132 LEU A N 20
ATOM 27759 C CA . LEU A 1 33 ? 4.399 -11.017 -12.896 1.00 0.00 132 LEU A CA 20
ATOM 27760 C C . LEU A 1 33 ? 5.900 -11.266 -13.002 1.00 0.00 132 LEU A C 20
ATOM 27761 O O . LEU A 1 33 ? 6.706 -10.345 -12.859 1.00 0.00 132 LEU A O 20
ATOM 27777 N N . THR A 1 34 ? 6.270 -12.517 -13.256 1.00 0.00 133 THR A N 20
ATOM 27778 C CA . THR A 1 34 ? 7.674 -12.888 -13.383 1.00 0.00 133 THR A CA 20
ATOM 27779 C C . THR A 1 34 ? 7.919 -13.686 -14.658 1.00 0.00 133 THR A C 20
ATOM 27780 O O . THR A 1 34 ? 7.721 -14.901 -14.690 1.00 0.00 133 THR A O 20
ATOM 27791 N N . VAL A 1 35 ? 8.352 -12.996 -15.709 1.00 0.00 134 VAL A N 20
ATOM 27792 C CA . VAL A 1 35 ? 8.626 -13.641 -16.987 1.00 0.00 134 VAL A CA 20
ATOM 27793 C C . VAL A 1 35 ? 10.072 -14.119 -17.063 1.00 0.00 134 VAL A C 20
ATOM 27794 O O . VAL A 1 35 ? 10.981 -13.466 -16.549 1.00 0.00 134 VAL A O 20
ATOM 27807 N N . HIS A 1 36 ? 10.278 -15.264 -17.707 1.00 0.00 135 HIS A N 20
ATOM 27808 C CA . HIS A 1 36 ? 11.615 -15.830 -17.851 1.00 0.00 135 HIS A CA 20
ATOM 27809 C C . HIS A 1 36 ? 11.853 -16.302 -19.282 1.00 0.00 135 HIS A C 20
ATOM 27810 O O . HIS A 1 36 ? 10.910 -16.617 -20.008 1.00 0.00 135 HIS A O 20
ATOM 27824 N N . HIS A 1 37 ? 13.120 -16.348 -19.682 1.00 0.00 136 HIS A N 20
ATOM 27825 C CA . HIS A 1 37 ? 13.482 -16.782 -21.026 1.00 0.00 136 HIS A CA 20
ATOM 27826 C C . HIS A 1 37 ? 14.498 -17.919 -20.975 1.00 0.00 136 HIS A C 20
ATOM 27827 O O . HIS A 1 37 ? 15.597 -17.761 -20.443 1.00 0.00 136 HIS A O 20
ATOM 27841 N N . PHE A 1 38 ? 14.122 -19.066 -21.532 1.00 0.00 137 PHE A N 20
ATOM 27842 C CA . PHE A 1 38 ? 14.999 -20.231 -21.548 1.00 0.00 137 PHE A CA 20
ATOM 27843 C C . PHE A 1 38 ? 15.235 -20.715 -22.976 1.00 0.00 137 PHE A C 20
ATOM 27844 O O . PHE A 1 38 ? 14.326 -21.231 -23.627 1.00 0.00 137 PHE A O 20
ATOM 27861 N N . THR A 1 39 ? 16.462 -20.544 -23.458 1.00 0.00 138 THR A N 20
ATOM 27862 C CA . THR A 1 39 ? 16.818 -20.960 -24.808 1.00 0.00 138 THR A CA 20
ATOM 27863 C C . THR A 1 39 ? 17.217 -22.431 -24.842 1.00 0.00 138 THR A C 20
ATOM 27864 O O . THR A 1 39 ? 18.006 -22.890 -24.016 1.00 0.00 138 THR A O 20
ATOM 27875 N N . SER A 1 40 ? 16.667 -23.166 -25.804 1.00 0.00 139 SER A N 20
ATOM 27876 C CA . SER A 1 40 ? 16.964 -24.587 -25.944 1.00 0.00 139 SER A CA 20
ATOM 27877 C C . SER A 1 40 ? 18.471 -24.827 -25.973 1.00 0.00 139 SER A C 20
ATOM 27878 O O . SER A 1 40 ? 18.964 -25.815 -25.428 1.00 0.00 139 SER A O 20
ATOM 27886 N N . HIS A 1 41 ? 19.197 -23.916 -26.613 1.00 0.00 140 HIS A N 20
ATOM 27887 C CA . HIS A 1 41 ? 20.648 -24.027 -26.713 1.00 0.00 140 HIS A CA 20
ATOM 27888 C C . HIS A 1 41 ? 21.312 -22.668 -26.509 1.00 0.00 140 HIS A C 20
ATOM 27889 O O . HIS A 1 41 ? 21.433 -21.879 -27.445 1.00 0.00 140 HIS A O 20
ATOM 27903 N N . GLY A 1 42 ? 21.740 -22.403 -25.279 1.00 0.00 141 GLY A N 20
ATOM 27904 C CA . GLY A 1 42 ? 22.385 -21.139 -24.975 1.00 0.00 141 GLY A CA 20
ATOM 27905 C C . GLY A 1 42 ? 22.358 -20.815 -23.494 1.00 0.00 141 GLY A C 20
ATOM 27906 O O . GLY A 1 42 ? 21.395 -21.139 -22.799 1.00 0.00 141 GLY A O 20
ATOM 27910 N N . ARG A 1 43 ? 23.418 -20.176 -23.010 1.00 0.00 142 ARG A N 20
ATOM 27911 C CA . ARG A 1 43 ? 23.513 -19.811 -21.602 1.00 0.00 142 ARG A CA 20
ATOM 27912 C C . ARG A 1 43 ? 22.659 -18.583 -21.299 1.00 0.00 142 ARG A C 20
ATOM 27913 O O . ARG A 1 43 ? 22.057 -18.481 -20.230 1.00 0.00 142 ARG A O 20
ATOM 27934 N N . SER A 1 44 ? 22.611 -17.654 -22.248 1.00 0.00 143 SER A N 20
ATOM 27935 C CA . SER A 1 44 ? 21.835 -16.431 -22.082 1.00 0.00 143 SER A CA 20
ATOM 27936 C C . SER A 1 44 ? 20.398 -16.750 -21.682 1.00 0.00 143 SER A C 20
ATOM 27937 O O . SER A 1 44 ? 19.833 -17.761 -22.101 1.00 0.00 143 SER A O 20
ATOM 27945 N N . THR A 1 45 ? 19.809 -15.879 -20.867 1.00 0.00 144 THR A N 20
ATOM 27946 C CA . THR A 1 45 ? 18.439 -16.067 -20.409 1.00 0.00 144 THR A CA 20
ATOM 27947 C C . THR A 1 45 ? 17.781 -14.732 -20.080 1.00 0.00 144 THR A C 20
ATOM 27948 O O . THR A 1 45 ? 17.943 -14.204 -18.979 1.00 0.00 144 THR A O 20
ATOM 27959 N N . SER A 1 46 ? 17.038 -14.191 -21.040 1.00 0.00 145 SER A N 20
ATOM 27960 C CA . SER A 1 46 ? 16.358 -12.914 -20.852 1.00 0.00 145 SER A CA 20
ATOM 27961 C C . SER A 1 46 ? 15.423 -12.969 -19.649 1.00 0.00 145 SER A C 20
ATOM 27962 O O . SER A 1 46 ? 14.759 -13.979 -19.410 1.00 0.00 145 SER A O 20
ATOM 27970 N N . ILE A 1 47 ? 15.376 -11.877 -18.894 1.00 0.00 146 ILE A N 20
ATOM 27971 C CA . ILE A 1 47 ? 14.521 -11.799 -17.716 1.00 0.00 146 ILE A CA 20
ATOM 27972 C C . ILE A 1 47 ? 13.709 -10.509 -17.709 1.00 0.00 146 ILE A C 20
ATOM 27973 O O . ILE A 1 47 ? 14.232 -9.431 -17.994 1.00 0.00 146 ILE A O 20
ATOM 27989 N N . THR A 1 48 ? 12.426 -10.625 -17.381 1.00 0.00 147 THR A N 20
ATOM 27990 C CA . THR A 1 48 ? 11.541 -9.468 -17.337 1.00 0.00 147 THR A CA 20
ATOM 27991 C C . THR A 1 48 ? 10.423 -9.669 -16.320 1.00 0.00 147 THR A C 20
ATOM 27992 O O . THR A 1 48 ? 9.807 -10.733 -16.261 1.00 0.00 147 THR A O 20
ATOM 28003 N N . LYS A 1 49 ? 10.166 -8.640 -15.519 1.00 0.00 148 LYS A N 20
ATOM 28004 C CA . LYS A 1 49 ? 9.121 -8.702 -14.505 1.00 0.00 148 LYS A CA 20
ATOM 28005 C C . LYS A 1 49 ? 8.386 -7.370 -14.398 1.00 0.00 148 LYS A C 20
ATOM 28006 O O . LYS A 1 49 ? 8.853 -6.349 -14.903 1.00 0.00 148 LYS A O 20
ATOM 28025 N N . LYS A 1 50 ? 7.233 -7.386 -13.737 1.00 0.00 149 LYS A N 20
ATOM 28026 C CA . LYS A 1 50 ? 6.434 -6.180 -13.561 1.00 0.00 149 LYS A CA 20
ATOM 28027 C C . LYS A 1 50 ? 5.157 -6.481 -12.783 1.00 0.00 149 LYS A C 20
ATOM 28028 O O . LYS A 1 50 ? 4.649 -7.602 -12.815 1.00 0.00 149 LYS A O 20
ATOM 28047 N N . CYS A 1 51 ? 4.643 -5.473 -12.086 1.00 0.00 150 CYS A N 20
ATOM 28048 C CA . CYS A 1 51 ? 3.424 -5.630 -11.301 1.00 0.00 150 CYS A CA 20
ATOM 28049 C C . CYS A 1 51 ? 2.222 -5.881 -12.206 1.00 0.00 150 CYS A C 20
ATOM 28050 O O . CYS A 1 51 ? 2.097 -5.277 -13.271 1.00 0.00 150 CYS A O 20
ATOM 28057 N N . ALA A 1 52 ? 1.340 -6.777 -11.774 1.00 0.00 151 ALA A N 20
ATOM 28058 C CA . ALA A 1 52 ? 0.147 -7.107 -12.544 1.00 0.00 151 ALA A CA 20
ATOM 28059 C C . ALA A 1 52 ? -0.997 -7.530 -11.628 1.00 0.00 151 ALA A C 20
ATOM 28060 O O . ALA A 1 52 ? -0.855 -7.540 -10.406 1.00 0.00 151 ALA A O 20
ATOM 28067 N N . SER A 1 53 ? -2.131 -7.877 -12.228 1.00 0.00 152 SER A N 20
ATOM 28068 C CA . SER A 1 53 ? -3.301 -8.296 -11.466 1.00 0.00 152 SER A CA 20
ATOM 28069 C C . SER A 1 53 ? -3.498 -9.806 -11.560 1.00 0.00 152 SER A C 20
ATOM 28070 O O . SER A 1 53 ? -2.727 -10.504 -12.218 1.00 0.00 152 SER A O 20
ATOM 28078 N N . ARG A 1 54 ? -4.537 -10.304 -10.896 1.00 0.00 153 ARG A N 20
ATOM 28079 C CA . ARG A 1 54 ? -4.836 -11.731 -10.903 1.00 0.00 153 ARG A CA 20
ATOM 28080 C C . ARG A 1 54 ? -5.311 -12.180 -12.281 1.00 0.00 153 ARG A C 20
ATOM 28081 O O . ARG A 1 54 ? -5.004 -13.287 -12.724 1.00 0.00 153 ARG A O 20
ATOM 28102 N N . SER A 1 55 ? -6.063 -11.314 -12.954 1.00 0.00 154 SER A N 20
ATOM 28103 C CA . SER A 1 55 ? -6.584 -11.623 -14.280 1.00 0.00 154 SER A CA 20
ATOM 28104 C C . SER A 1 55 ? -5.518 -11.402 -15.348 1.00 0.00 154 SER A C 20
ATOM 28105 O O . SER A 1 55 ? -5.417 -12.166 -16.307 1.00 0.00 154 SER A O 20
ATOM 28113 N N . GLU A 1 56 ? -4.725 -10.349 -15.174 1.00 0.00 155 GLU A N 20
ATOM 28114 C CA . GLU A 1 56 ? -3.666 -10.026 -16.124 1.00 0.00 155 GLU A CA 20
ATOM 28115 C C . GLU A 1 56 ? -2.758 -11.230 -16.357 1.00 0.00 155 GLU A C 20
ATOM 28116 O O . GLU A 1 56 ? -2.422 -11.557 -17.496 1.00 0.00 155 GLU A O 20
ATOM 28128 N N . CYS A 1 57 ? -2.364 -11.885 -15.271 1.00 0.00 156 CYS A N 20
ATOM 28129 C CA . CYS A 1 57 ? -1.494 -13.052 -15.354 1.00 0.00 156 CYS A CA 20
ATOM 28130 C C . CYS A 1 57 ? -2.273 -14.333 -15.068 1.00 0.00 156 CYS A C 20
ATOM 28131 O O . CYS A 1 57 ? -1.759 -15.257 -14.437 1.00 0.00 156 CYS A O 20
ATOM 28138 N N . HIS A 1 58 ? -3.516 -14.380 -15.536 1.00 0.00 157 HIS A N 20
ATOM 28139 C CA . HIS A 1 58 ? -4.366 -15.548 -15.331 1.00 0.00 157 HIS A CA 20
ATOM 28140 C C . HIS A 1 58 ? -3.981 -16.675 -16.285 1.00 0.00 157 HIS A C 20
ATOM 28141 O O . HIS A 1 58 ? -4.054 -17.852 -15.933 1.00 0.00 157 HIS A O 20
ATOM 28155 N N . PHE A 1 59 ? -3.571 -16.306 -17.494 1.00 0.00 158 PHE A N 20
ATOM 28156 C CA . PHE A 1 59 ? -3.175 -17.285 -18.499 1.00 0.00 158 PHE A CA 20
ATOM 28157 C C . PHE A 1 59 ? -1.668 -17.521 -18.465 1.00 0.00 158 PHE A C 20
ATOM 28158 O O . PHE A 1 59 ? -0.996 -17.460 -19.495 1.00 0.00 158 PHE A O 20
ATOM 28175 N N . VAL A 1 60 ? -1.144 -17.791 -17.274 1.00 0.00 159 VAL A N 20
ATOM 28176 C CA . VAL A 1 60 ? 0.283 -18.037 -17.105 1.00 0.00 159 VAL A CA 20
ATOM 28177 C C . VAL A 1 60 ? 0.706 -19.325 -17.802 1.00 0.00 159 VAL A C 20
ATOM 28178 O O . VAL A 1 60 ? -0.114 -20.012 -18.410 1.00 0.00 159 VAL A O 20
ATOM 28191 N N . GLY A 1 61 ? 1.992 -19.647 -17.710 1.00 0.00 160 GLY A N 20
ATOM 28192 C CA . GLY A 1 61 ? 2.502 -20.853 -18.337 1.00 0.00 160 GLY A CA 20
ATOM 28193 C C . GLY A 1 61 ? 3.667 -20.576 -19.266 1.00 0.00 160 GLY A C 20
ATOM 28194 O O . GLY A 1 61 ? 4.154 -19.448 -19.343 1.00 0.00 160 GLY A O 20
ATOM 28198 N N . CYS A 1 62 ? 4.116 -21.607 -19.973 1.00 0.00 161 CYS A N 20
ATOM 28199 C CA . CYS A 1 62 ? 5.232 -21.471 -20.901 1.00 0.00 161 CYS A CA 20
ATOM 28200 C C . CYS A 1 62 ? 4.735 -21.368 -22.340 1.00 0.00 161 CYS A C 20
ATOM 28201 O O . CYS A 1 62 ? 3.689 -21.918 -22.688 1.00 0.00 161 CYS A O 20
ATOM 28208 N N . HIS A 1 63 ? 5.491 -20.659 -23.172 1.00 0.00 162 HIS A N 20
ATOM 28209 C CA . HIS A 1 63 ? 5.128 -20.484 -24.574 1.00 0.00 162 HIS A CA 20
ATOM 28210 C C . HIS A 1 63 ? 6.338 -20.694 -25.479 1.00 0.00 162 HIS A C 20
ATOM 28211 O O . HIS A 1 63 ? 7.225 -19.843 -25.553 1.00 0.00 162 HIS A O 20
ATOM 28225 N N . HIS A 1 64 ? 6.368 -21.832 -26.165 1.00 0.00 163 HIS A N 20
ATOM 28226 C CA . HIS A 1 64 ? 7.469 -22.153 -27.065 1.00 0.00 163 HIS A CA 20
ATOM 28227 C C . HIS A 1 64 ? 7.295 -21.452 -28.409 1.00 0.00 163 HIS A C 20
ATOM 28228 O O . HIS A 1 64 ? 6.260 -21.589 -29.062 1.00 0.00 163 HIS A O 20
ATOM 28242 N N . SER A 1 65 ? 8.313 -20.702 -28.817 1.00 0.00 164 SER A N 20
ATOM 28243 C CA . SER A 1 65 ? 8.270 -19.976 -30.081 1.00 0.00 164 SER A CA 20
ATOM 28244 C C . SER A 1 65 ? 8.418 -20.931 -31.261 1.00 0.00 164 SER A C 20
ATOM 28245 O O . SER A 1 65 ? 9.073 -21.968 -31.156 1.00 0.00 164 SER A O 20
ATOM 28253 N N . ARG A 1 66 ? 7.804 -20.573 -32.384 1.00 0.00 165 ARG A N 20
ATOM 28254 C CA . ARG A 1 66 ? 7.865 -21.398 -33.584 1.00 0.00 165 ARG A CA 20
ATOM 28255 C C . ARG A 1 66 ? 9.181 -21.183 -34.326 1.00 0.00 165 ARG A C 20
ATOM 28256 O O . ARG A 1 66 ? 9.860 -22.140 -34.696 1.00 0.00 165 ARG A O 20
ATOM 28277 N N . ASP A 1 67 ? 9.533 -19.920 -34.539 1.00 0.00 166 ASP A N 20
ATOM 28278 C CA . ASP A 1 67 ? 10.768 -19.578 -35.236 1.00 0.00 166 ASP A CA 20
ATOM 28279 C C . ASP A 1 67 ? 11.986 -19.913 -34.380 1.00 0.00 166 ASP A C 20
ATOM 28280 O O . ASP A 1 67 ? 12.894 -20.615 -34.824 1.00 0.00 166 ASP A O 20
ATOM 28289 N N . SER A 1 68 ? 11.997 -19.405 -33.152 1.00 0.00 167 SER A N 20
ATOM 28290 C CA . SER A 1 68 ? 13.106 -19.647 -32.236 1.00 0.00 167 SER A CA 20
ATOM 28291 C C . SER A 1 68 ? 12.902 -20.950 -31.469 1.00 0.00 167 SER A C 20
ATOM 28292 O O . SER A 1 68 ? 11.789 -21.468 -31.389 1.00 0.00 167 SER A O 20
ATOM 28300 N N . GLU A 1 69 ? 13.987 -21.473 -30.905 1.00 0.00 168 GLU A N 20
ATOM 28301 C CA . GLU A 1 69 ? 13.928 -22.716 -30.145 1.00 0.00 168 GLU A CA 20
ATOM 28302 C C . GLU A 1 69 ? 13.927 -22.436 -28.645 1.00 0.00 168 GLU A C 20
ATOM 28303 O O . GLU A 1 69 ? 14.220 -23.319 -27.837 1.00 0.00 168 GLU A O 20
ATOM 28315 N N . HIS A 1 70 ? 13.597 -21.202 -28.279 1.00 0.00 169 HIS A N 20
ATOM 28316 C CA . HIS A 1 70 ? 13.558 -20.805 -26.876 1.00 0.00 169 HIS A CA 20
ATOM 28317 C C . HIS A 1 70 ? 12.126 -20.799 -26.352 1.00 0.00 169 HIS A C 20
ATOM 28318 O O . HIS A 1 70 ? 11.169 -20.773 -27.128 1.00 0.00 169 HIS A O 20
ATOM 28332 N N . THR A 1 71 ? 11.983 -20.825 -25.030 1.00 0.00 170 THR A N 20
ATOM 28333 C CA . THR A 1 71 ? 10.668 -20.825 -24.403 1.00 0.00 170 THR A CA 20
ATOM 28334 C C . THR A 1 71 ? 10.568 -19.741 -23.336 1.00 0.00 170 THR A C 20
ATOM 28335 O O . THR A 1 71 ? 11.547 -19.432 -22.659 1.00 0.00 170 THR A O 20
ATOM 28346 N N . GLU A 1 72 ? 9.377 -19.168 -23.191 1.00 0.00 171 GLU A N 20
ATOM 28347 C CA . GLU A 1 72 ? 9.150 -18.117 -22.206 1.00 0.00 171 GLU A CA 20
ATOM 28348 C C . GLU A 1 72 ? 8.036 -18.509 -21.240 1.00 0.00 171 GLU A C 20
ATOM 28349 O O . GLU A 1 72 ? 6.936 -18.872 -21.658 1.00 0.00 171 GLU A O 20
ATOM 28361 N N . CYS A 1 73 ? 8.329 -18.434 -19.946 1.00 0.00 172 CYS A N 20
ATOM 28362 C CA . CYS A 1 73 ? 7.353 -18.781 -18.919 1.00 0.00 172 CYS A CA 20
ATOM 28363 C C . CYS A 1 73 ? 7.122 -17.609 -17.971 1.00 0.00 172 CYS A C 20
ATOM 28364 O O . CYS A 1 73 ? 8.060 -16.904 -17.597 1.00 0.00 172 CYS A O 20
ATOM 28371 N N . ARG A 1 74 ? 5.866 -17.406 -17.585 1.00 0.00 173 ARG A N 20
ATOM 28372 C CA . ARG A 1 74 ? 5.511 -16.319 -16.681 1.00 0.00 173 ARG A CA 20
ATOM 28373 C C . ARG A 1 74 ? 4.640 -16.827 -15.535 1.00 0.00 173 ARG A C 20
ATOM 28374 O O . ARG A 1 74 ? 3.817 -17.724 -15.719 1.00 0.00 173 ARG A O 20
ATOM 28395 N N . SER A 1 75 ? 4.828 -16.248 -14.354 1.00 0.00 174 SER A N 20
ATOM 28396 C CA . SER A 1 75 ? 4.063 -16.645 -13.178 1.00 0.00 174 SER A CA 20
ATOM 28397 C C . SER A 1 75 ? 3.576 -15.421 -12.408 1.00 0.00 174 SER A C 20
ATOM 28398 O O . SER A 1 75 ? 3.727 -14.286 -12.862 1.00 0.00 174 SER A O 20
ATOM 28406 N N . CYS A 1 76 ? 2.990 -15.659 -11.239 1.00 0.00 175 CYS A N 20
ATOM 28407 C CA . CYS A 1 76 ? 2.479 -14.579 -10.404 1.00 0.00 175 CYS A CA 20
ATOM 28408 C C . CYS A 1 76 ? 2.933 -14.748 -8.957 1.00 0.00 175 CYS A C 20
ATOM 28409 O O . CYS A 1 76 ? 2.695 -15.785 -8.338 1.00 0.00 175 CYS A O 20
ATOM 28416 N N . CYS A 1 77 ? 3.588 -13.722 -8.424 1.00 0.00 176 CYS A N 20
ATOM 28417 C CA . CYS A 1 77 ? 4.076 -13.756 -7.051 1.00 0.00 176 CYS A CA 20
ATOM 28418 C C . CYS A 1 77 ? 3.592 -12.536 -6.272 1.00 0.00 176 CYS A C 20
ATOM 28419 O O . CYS A 1 77 ? 3.509 -11.434 -6.814 1.00 0.00 176 CYS A O 20
ATOM 28426 N N . GLU A 1 78 ? 3.274 -12.742 -4.998 1.00 0.00 177 GLU A N 20
ATOM 28427 C CA . GLU A 1 78 ? 2.799 -11.659 -4.145 1.00 0.00 177 GLU A CA 20
ATOM 28428 C C . GLU A 1 78 ? 3.849 -11.286 -3.103 1.00 0.00 177 GLU A C 20
ATOM 28429 O O . GLU A 1 78 ? 4.679 -12.109 -2.719 1.00 0.00 177 GLU A O 20
ATOM 28441 N N . GLY A 1 79 ? 3.806 -10.037 -2.648 1.00 0.00 178 GLY A N 20
ATOM 28442 C CA . GLY A 1 79 ? 4.758 -9.576 -1.655 1.00 0.00 178 GLY A CA 20
ATOM 28443 C C . GLY A 1 79 ? 5.737 -8.564 -2.217 1.00 0.00 178 GLY A C 20
ATOM 28444 O O . GLY A 1 79 ? 6.121 -8.643 -3.384 1.00 0.00 178 GLY A O 20
ATOM 28448 N N . MET A 1 80 ? 6.141 -7.609 -1.386 1.00 0.00 179 MET A N 20
ATOM 28449 C CA . MET A 1 80 ? 7.081 -6.577 -1.807 1.00 0.00 179 MET A CA 20
ATOM 28450 C C . MET A 1 80 ? 8.345 -7.199 -2.393 1.00 0.00 179 MET A C 20
ATOM 28451 O O . MET A 1 80 ? 8.912 -8.129 -1.820 1.00 0.00 179 MET A O 20
ATOM 28465 N N . ILE A 1 81 ? 8.779 -6.679 -3.536 1.00 0.00 180 ILE A N 20
ATOM 28466 C CA . ILE A 1 81 ? 9.976 -7.184 -4.198 1.00 0.00 180 ILE A CA 20
ATOM 28467 C C . ILE A 1 81 ? 10.070 -8.701 -4.082 1.00 0.00 180 ILE A C 20
ATOM 28468 O O . ILE A 1 81 ? 11.145 -9.252 -3.844 1.00 0.00 180 ILE A O 20
ATOM 28484 N N . CYS A 1 82 ? 8.937 -9.373 -4.255 1.00 0.00 181 CYS A N 20
ATOM 28485 C CA . CYS A 1 82 ? 8.889 -10.828 -4.172 1.00 0.00 181 CYS A CA 20
ATOM 28486 C C . CYS A 1 82 ? 9.728 -11.464 -5.277 1.00 0.00 181 CYS A C 20
ATOM 28487 O O . CYS A 1 82 ? 10.270 -12.555 -5.108 1.00 0.00 181 CYS A O 20
ATOM 28494 N N . ASN A 1 83 ? 9.830 -10.772 -6.407 1.00 0.00 182 ASN A N 20
ATOM 28495 C CA . ASN A 1 83 ? 10.603 -11.268 -7.540 1.00 0.00 182 ASN A CA 20
ATOM 28496 C C . ASN A 1 83 ? 12.074 -10.889 -7.403 1.00 0.00 182 ASN A C 20
ATOM 28497 O O . ASN A 1 83 ? 12.672 -10.334 -8.325 1.00 0.00 182 ASN A O 20
ATOM 28508 N N . VAL A 1 84 ? 12.653 -11.193 -6.245 1.00 0.00 183 VAL A N 20
ATOM 28509 C CA . VAL A 1 84 ? 14.055 -10.887 -5.987 1.00 0.00 183 VAL A CA 20
ATOM 28510 C C . VAL A 1 84 ? 14.958 -11.516 -7.042 1.00 0.00 183 VAL A C 20
ATOM 28511 O O . VAL A 1 84 ? 15.511 -10.820 -7.893 1.00 0.00 183 VAL A O 20
ATOM 28524 N N . GLU A 1 85 ? 15.102 -12.836 -6.979 1.00 0.00 184 GLU A N 20
ATOM 28525 C CA . GLU A 1 85 ? 15.939 -13.558 -7.929 1.00 0.00 184 GLU A CA 20
ATOM 28526 C C . GLU A 1 85 ? 15.167 -14.707 -8.571 1.00 0.00 184 GLU A C 20
ATOM 28527 O O . GLU A 1 85 ? 13.996 -14.932 -8.262 1.00 0.00 184 GLU A O 20
ATOM 28539 N N . LEU A 1 86 ? 15.829 -15.430 -9.467 1.00 0.00 185 LEU A N 20
ATOM 28540 C CA . LEU A 1 86 ? 15.206 -16.555 -10.155 1.00 0.00 185 LEU A CA 20
ATOM 28541 C C . LEU A 1 86 ? 14.563 -17.514 -9.157 1.00 0.00 185 LEU A C 20
ATOM 28542 O O . LEU A 1 86 ? 15.236 -18.139 -8.338 1.00 0.00 185 LEU A O 20
ATOM 28558 N N . PRO A 1 87 ? 13.229 -17.636 -9.229 1.00 0.00 186 PRO A N 20
ATOM 28559 C CA . PRO A 1 87 ? 12.467 -18.519 -8.341 1.00 0.00 186 PRO A CA 20
ATOM 28560 C C . PRO A 1 87 ? 12.715 -19.994 -8.638 1.00 0.00 186 PRO A C 20
ATOM 28561 O O . PRO A 1 87 ? 12.692 -20.832 -7.736 1.00 0.00 186 PRO A O 20
ATOM 28572 N N . THR A 1 88 ? 12.954 -20.305 -9.908 1.00 0.00 187 THR A N 20
ATOM 28573 C CA . THR A 1 88 ? 13.206 -21.679 -10.324 1.00 0.00 187 THR A CA 20
ATOM 28574 C C . THR A 1 88 ? 14.577 -22.153 -9.854 1.00 0.00 187 THR A C 20
ATOM 28575 O O . THR A 1 88 ? 14.754 -23.319 -9.505 1.00 0.00 187 THR A O 20
ATOM 28586 N N . ASN A 1 89 ? 15.543 -21.240 -9.847 1.00 0.00 188 ASN A N 20
ATOM 28587 C CA . ASN A 1 89 ? 16.899 -21.566 -9.419 1.00 0.00 188 ASN A CA 20
ATOM 28588 C C . ASN A 1 89 ? 17.513 -20.411 -8.634 1.00 0.00 188 ASN A C 20
ATOM 28589 O O . ASN A 1 89 ? 18.005 -19.443 -9.215 1.00 0.00 188 ASN A O 20
ATOM 28600 N N . HIS A 1 90 ? 17.483 -20.520 -7.310 1.00 0.00 189 HIS A N 20
ATOM 28601 C CA . HIS A 1 90 ? 18.038 -19.486 -6.444 1.00 0.00 189 HIS A CA 20
ATOM 28602 C C . HIS A 1 90 ? 19.560 -19.450 -6.547 1.00 0.00 189 HIS A C 20
ATOM 28603 O O . HIS A 1 90 ? 20.163 -20.246 -7.268 1.00 0.00 189 HIS A O 20
ATOM 28617 N N . THR A 1 91 ? 20.176 -18.522 -5.822 1.00 0.00 190 THR A N 20
ATOM 28618 C CA . THR A 1 91 ? 21.626 -18.381 -5.833 1.00 0.00 190 THR A CA 20
ATOM 28619 C C . THR A 1 91 ? 22.296 -19.535 -5.096 1.00 0.00 190 THR A C 20
ATOM 28620 O O . THR A 1 91 ? 21.994 -19.800 -3.933 1.00 0.00 190 THR A O 20
ATOM 28631 N N . ASN A 1 92 ? 23.209 -20.218 -5.780 1.00 0.00 191 ASN A N 20
ATOM 28632 C CA . ASN A 1 92 ? 23.922 -21.344 -5.188 1.00 0.00 191 ASN A CA 20
ATOM 28633 C C . ASN A 1 92 ? 25.280 -21.538 -5.856 1.00 0.00 191 ASN A C 20
ATOM 28634 O O . ASN A 1 92 ? 25.486 -21.129 -6.998 1.00 0.00 191 ASN A O 20
ATOM 28645 N N . ALA A 1 93 ? 26.203 -22.166 -5.135 1.00 0.00 192 ALA A N 20
ATOM 28646 C CA . ALA A 1 93 ? 27.541 -22.418 -5.657 1.00 0.00 192 ALA A CA 20
ATOM 28647 C C . ALA A 1 93 ? 28.083 -23.752 -5.158 1.00 0.00 192 ALA A C 20
ATOM 28648 O O . ALA A 1 93 ? 28.386 -23.908 -3.975 1.00 0.00 192 ALA A O 20
ATOM 28655 N N . VAL A 1 94 ? 28.203 -24.714 -6.068 1.00 0.00 193 VAL A N 20
ATOM 28656 C CA . VAL A 1 94 ? 28.710 -26.037 -5.720 1.00 0.00 193 VAL A CA 20
ATOM 28657 C C . VAL A 1 94 ? 29.525 -26.631 -6.863 1.00 0.00 193 VAL A C 20
ATOM 28658 O O . VAL A 1 94 ? 29.186 -26.463 -8.035 1.00 0.00 193 VAL A O 20
ATOM 28671 N N . PHE A 1 95 ? 30.602 -27.327 -6.515 1.00 0.00 194 PHE A N 20
ATOM 28672 C CA . PHE A 1 95 ? 31.467 -27.947 -7.512 1.00 0.00 194 PHE A CA 20
ATOM 28673 C C . PHE A 1 95 ? 31.197 -29.446 -7.610 1.00 0.00 194 PHE A C 20
ATOM 28674 O O . PHE A 1 95 ? 30.789 -30.079 -6.637 1.00 0.00 194 PHE A O 20
ATOM 28691 N N . ALA A 1 96 ? 31.427 -30.006 -8.793 1.00 0.00 195 ALA A N 20
ATOM 28692 C CA . ALA A 1 96 ? 31.211 -31.430 -9.019 1.00 0.00 195 ALA A CA 20
ATOM 28693 C C . ALA A 1 96 ? 32.440 -32.241 -8.624 1.00 0.00 195 ALA A C 20
ATOM 28694 O O . ALA A 1 96 ? 32.324 -33.382 -8.175 1.00 0.00 195 ALA A O 20
#

InterPro domains:
  IPR039457 Ly6/PLAUR domain-containing protein 6-like [PTHR31171] (16-182)
  IPR045860 Snake toxin-like superfamily [G3DSA:2.10.60.10] (56-144)
  IPR045860 Snake toxin-like superfamily [SSF57302] (57-142)

GO terms:
  GO:0030548 acetylcholine receptor regulator activity (F, IDA)
  GO:0005576 extracellular region (C, TAS)
  GO:0005886 plasma membrane (C, TAS)

Nearest PDB structures (foldseek):
  6zso-assembly1_A  TM=9.083E-01  e=2.164E-17  Homo sapiens
  6gbi-assembly1_A  TM=8.416E-01  e=8.805E-10  Homo sapiens
  6ib6-assembly1_A  TM=7.072E-01  e=1.404E-08  Homo sapiens
  4qti-assembly1_U  TM=6.697E-01  e=4.244E-02  Homo sapiens
  6ion-assembly1_A  TM=6.335E-01  e=8.850E-02  Homo sapiens

Sequence (96 aa):
MFKCFTCENAGDNYNCNRWAEDKWCPQNTQYCLTVHHFTSHGRSTSITKKCASRSECHFVGCHHSRDSEHTECRSCCEGMICNVELPTNHTNAVFAMFKCFTCENAGDNYNCNRWAEDKWCPQNTQYCLTVHHFTSHGRSTSITKKCASRSECHFVGCHHSRDSEHTECRSCCEGMICNVELPTNHTNAVFAMFKCFTCENAGDNYNCNRWAEDKWCPQNTQYCLTVHHFTSHGRSTSITKKCASRSECHFVGCHHSRDSEHTECRSCCEGMICNVELPTNHTNAVFAMFKCFTCENAGDNYNCNRWAEDKWCPQNTQYCLTVHHFTSHGRSTSITKKCASRSECHFVGCHHSRDSEHTECRSCCEGMICNVELPTNHTNAVFAMFKCFTCENAGDNYNCNRWAEDKWCPQNTQYCLTVHHFTSHGRSTSITKKCASRSECHFVGCHHSRDSEHTECRSCCEGMICNVELPTNHTNAVFAMFKCFTCENAGDNYNCNRWAEDKWCPQNTQYCLTVHHFTSHGRSTSITKKCASRSECHFVGCHHSRDSEHTECRSCCEGMICNVELPTNHTNAVFAMFKCFTCENAGDNYNCNRWAEDKWCPQNTQYCLTVHHFTSHGRSTSITKKCASRSECHFVGCHHSRDSEHTECRSCCEGMICNVELPTNHTNAVFAMFKCFTCENAGDNYNCNRWAEDKWCPQNTQYCLTVHHFTSHGRSTSITKKCASRSECHFVGCHHSRDSEHTECRSCCEGMICNVELPTNHTNAVFAMFKCFTCENAGDNYNCNRWAEDKWCPQNTQYCLTVHHFTSHGRSTSITKKCASRSECHFVGCHHSRDSEHTECRSCCEGMICNVELPTNHTNAVFAMFKCFTCENAGDNYNCNRWAEDKWCPQNTQYCLTVHHFTSHGRSTSITKKCASRSECHFVGCHHSRDSEHTECRSCCEGMICNVELPTNHTNAVFAMFKCFTCENAGDNYNCNRWAEDKWCPQNTQYCLTVHHFTSHGRSTSITKKCASRSECHFVGCHHSRDSEHTECRSCCEGMICNVELPTNHTNAVFAMFKCFTCENAGDNYNCNRWAEDKWCPQNTQYCLTVHHFTSHGRSTSITKKCASRSECHFVGCHHSRDSEHTECRSCCEGMICNVELPTNHTNAVFAMFKCFTCENAGDNYNCNRWAEDKWCPQNTQYCLTVHHFTSHGRSTSITKKCASRSECHFVGCHHSRDSEHTECRSCC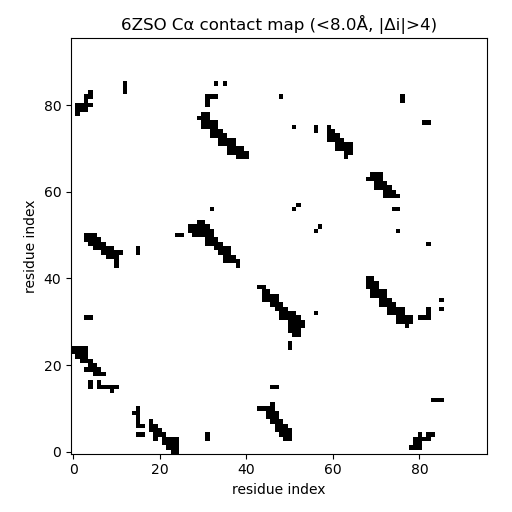EGMICNVELPTNHTNAVFAMFKCFTCENAGDNYNCNRWAEDKWCPQNTQYCLTVHHFTSHGRSTSITKKCASRSECHFVGCHHSRDSEHTECRSCCEGMICNVELPTNHTNAVFAMFKCFTCENAGDNYNCNRWAEDKWCPQNTQYCLTVHHFTSHGRSTSITKKCASRSECHFVGCHHSRDSEHTECRSCCEGMICNVELPTNHTNAVFAMFKCFTCENAGDNYNCNRWAEDKWCPQNTQYCLTVHHFTSHGRSTSITKKCASRSECHFVGCHHSRDSEHTECRSCCEGMICNVELPTNHTNAVFAMFKCFTCENAGDNYNCNRWAEDKWCPQNTQYCLTVHHFTSHGRSTSITKKCASRSECHFVGCHHSRDSEHTECRSCCEGMICNVELPTNHTNAVFAMFKCFTCENAGDNYNCNRWAEDKWCPQNTQYCLTVHHFTSHGRSTSITKKCASRSECHFVGCHHSRDSEHTECRSCCEGMICNVELPTNHTNAVFAMFKCFTCENAGDNYNCNRWAEDKWCPQNTQYCLTVHHFTSHGRSTSITKKCASRSECHFVGCHHSRDSEHTECRSCCEGMICNVELPTNHTNAVFAMFKCFTCENAGDNYNCNRWAEDKWCPQNTQYCLTVHHFTSHGRSTSITKKCASRSECHFVGCHHSRDSEHTECRSCCEGMICNVELPTNHTNAVFA

Radius of gyration: 13.65 Å; Cα contacts (8 Å, |Δi|>4): 196; chains: 1; bounding box: 30×27×46 Å